Protein AF-0000000065861750 (afdb_homodimer)

Sequence (1800 aa):
MIGLRSISKNKQTINSISKSFYCTSSPSSSSVKLSVTRLIDGYRAHGHLAANIDPLARMERIRSQLLDLDRYNLVKGQSIPSTIDLINQDLTNLDQVVSFLENAYCNDVTAQFDHIESIEEKAWLYEKFEQLQHQNPSKSEKINILKNLIKSEIFDQFMQKKFPTFKRYGLEGNESMMVSCDSIFRESAKNQLKNVVIGMPHRGRLNLLVQMCNYPAKDFFWKVKGNSEFSEGILGVGDVTSHIAVSTDLQFNNNKESVHVSLIHNPSHLEAVDPVAAGKTRAKQFYEKNEGGSESLCLMLHGDAAVAGQGVVTETLQLSQLSGFNIGGCVHVIVNNQIGFTTVPTNGRSNRYSSDIGKFIGAPIIVVNSQSPEQVEKVSRLAVEYRQKFKKDIIIDLIGWRKFGHNEVDEPSFTQPTMYQNIRKRQSIPQKYATQIISQGIFSEQELLEFTQKEQAILEEQFQLSTPENFKYSPMDHLQGKWSGLIQSKHIADDSKLDTGYSVEELSEIANDSVKVPSDFQVHQRLLRSFSNARLEKLKQNQADWATAESMAVGSLMKQGYNVRISGQDVGRGTFSQRHFNLTEQNSDRIYQPLNNMGAKGELDVVNSNLSEFAVLCYEYGYSLESPDTLPIWEAQFGDFINGAQIAIDQFVTSGESKWLRQSGIVILLPHGFDGAGPEHSSCRIERFLQLSDTEAVNVKDDTLINQETNFYFINPSTPANYFHALRRQMIRNYRKPLIVAGPKVLLRHPNCFSTLNEMAPGTHFQTVLSDPDTINNASTIKRVIFCSGKVFYDLQEERKAKNFNDVAIIRLEQIAPFPYQRIQEEINRYSNATKFAWVQEEQQNGGCWSFVEPRFKQRYPQTSQIKYIGRPPLAASAIGISSIHKKEVSQLLIDAFNFMIGLRSISKNKQTINSISKSFYCTSSPSSSSVKLSVTRLIDGYRAHGHLAANIDPLARMERIRSQLLDLDRYNLVKGQSIPSTIDLINQDLTNLDQVVSFLENAYCNDVTAQFDHIESIEEKAWLYEKFEQLQHQNPSKSEKINILKNLIKSEIFDQFMQKKFPTFKRYGLEGNESMMVSCDSIFRESAKNQLKNVVIGMPHRGRLNLLVQMCNYPAKDFFWKVKGNSEFSEGILGVGDVTSHIAVSTDLQFNNNKESVHVSLIHNPSHLEAVDPVAAGKTRAKQFYEKNEGGSESLCLMLHGDAAVAGQGVVTETLQLSQLSGFNIGGCVHVIVNNQIGFTTVPTNGRSNRYSSDIGKFIGAPIIVVNSQSPEQVEKVSRLAVEYRQKFKKDIIIDLIGWRKFGHNEVDEPSFTQPTMYQNIRKRQSIPQKYATQIISQGIFSEQELLEFTQKEQAILEEQFQLSTPENFKYSPMDHLQGKWSGLIQSKHIADDSKLDTGYSVEELSEIANDSVKVPSDFQVHQRLLRSFSNARLEKLKQNQADWATAESMAVGSLMKQGYNVRISGQDVGRGTFSQRHFNLTEQNSDRIYQPLNNMGAKGELDVVNSNLSEFAVLCYEYGYSLESPDTLPIWEAQFGDFINGAQIAIDQFVTSGESKWLRQSGIVILLPHGFDGAGPEHSSCRIERFLQLSDTEAVNVKDDTLINQETNFYFINPSTPANYFHALRRQMIRNYRKPLIVAGPKVLLRHPNCFSTLNEMAPGTHFQTVLSDPDTINNASTIKRVIFCSGKVFYDLQEERKAKNFNDVAIIRLEQIAPFPYQRIQEEINRYSNATKFAWVQEEQQNGGCWSFVEPRFKQRYPQTSQIKYIGRPPLAASAIGISSIHKKEVSQLLIDAFNF

InterPro domains:
  IPR001017 Dehydrogenase, E1 component [PF00676] (190-467)
  IPR005475 Transketolase-like, pyrimidine-binding domain [PF02779] (543-749)
  IPR005475 Transketolase-like, pyrimidine-binding domain [SM00861] (544-750)
  IPR011603 2-oxoglutarate dehydrogenase E1 component [PIRSF000157] (24-899)
  IPR011603 2-oxoglutarate dehydrogenase E1 component [PTHR23152] (28-898)
  IPR011603 2-oxoglutarate dehydrogenase E1 component [TIGR00239] (10-897)
  IPR029061 Thiamin diphosphate-binding fold [SSF52518] (85-484)
  IPR029061 Thiamin diphosphate-binding fold [SSF52518] (540-756)
  IPR031717 2-oxoglutarate dehydrogenase E1 component/KDG, C-terminal [PF16870] (755-898)
  IPR042179 Multifunctional 2-oxoglutarate metabolism enzyme, C-terminal domain superfamily [G3DSA:3.40.50.11610] (673-895)

Foldseek 3Di:
DPCPPPPPCPPPPVPPLVVLVPPPDDDVLVLQVVLLLQLLVLLQACLQLQAPQAPLPPADRDDDPSNDSVVSPHDAQDFHAACCSPQVHGDGGVNVVSVLSCQQDHYQKHWHQVLFPDPVLSSVCSNLSSVLSPDDDDLVLLVVLLLQLLLLVLVVVLCCVVPVPDFQLGCFFQSLVSLLVVLLFVLLQVLQAAEEQEAEFRHCQVVCCVVPQPNQLLLLLLVSVPDDLDDPPDFFPADDSSFAKGWHWDADDVRPTIYIYTYHGDDNLPPLCVLLSLLLLVLVCVVVVDPAQSRYAYEYEEELLCLQAPCLNLVSQVLCPAPPRHNLEHEYEYSYQQQDQQHGPVRRHPDSGSCCSCSVNSAMEMRGHSLCSRVSSSVSSVQSVSSNPRSYYHYYYYHTHDQDGSGNVDHNCVRVVVSNVSSVPDDTSSVVSVVVCCVVVSAHPVRSVVSSVVSSVVSVVSSVCNDPVRDDNDDDPACDDQSPQFDDAWFLDPCLQVWLFDALVVLLVQLLLQLDDDPVFDFDPCCVVVPNVVSNVCVVVLKDFQLSLVSSLQLRLQQVQFAEEEEEAPPCCALQSQHNCWTAGPPPRDIDRRSQVSPGNYYYHYYHDDPDLASVLSSQLSNQQNHLRYAAEYEYSALLCCVRNVCCCQPRQQRVCNHHVGFGLYEYEHAADLPLQAQRRHHNQQVVVLVSKPADQAPLQDPVRLGTDIQAWEFAAAASLLVSQVSSSSRPHRGHHYYYYHHYDCSSDDPPHIDGSVCRHGSHHHDQKDWFPLCLPPLAQAAEEEEEEHPVLVVLVVLCVVVVPHRYIYMYGGIPPSNDLVVVVVRCVSNVNHQAAEYAYAWEPSGDCCVPCVSNQLPNDVSCVPYYYQYHHDDPGRDHNDSVVSVVRSVVSSVVSRVD/DPCPPPPPCPPPPVPPLCVLVPPPDDDVLVLQVVLLLQLLVLLQAPLQLQAPQAPLPPAHRDDDPSNDSVVSPHDAQDFHAACCSPQVHGDGGVVVVSVLSCQLDHYQKHWHQVLFPDPVLSSVCSNLSSVLSPDDDDLVLLVVLLLQLLLLVLVVVLCCVVPVPDFQLGCFFQSLVSLLVVLLFVLLQVLQAAEEQEAEFRHCQVVCCVVPQPNQLLLLLLVSVPDDLDDPPDFFDADDSSQAKGWHWDADDVRPTIYIYTYHGDDNLPPLCVLLSLLLLVLVCVVVVDPAQSRYAYEYEEELLCLQAPCLNLVSQVLCPAPPRHNLEHEYEYSYQQQDQQHGPVRRHPDSGSCCSCSVNSAMEMRGHSLCSRVSSSVSSVQSVSSNPRSYYHYYYYHTHDQDGSGNVDHNCVRVVVSNVSSVPDDTSSVVSVVVCCVVVSAHPVRVVVSSVVSSVSSVVSSVCNDPVRDDRDDDPACDDQSPQFDDAWFQPDCQQPWLFDALVVLLVQLLLQLDDDPVFDFDPVCVVVPNVVSNVCVVVLKDFQLSLVSSLQLVLQQVQFAEEEEEAPPCCALQSQHNCWTAGPPPRDIDRRSQVSPGNYYYHYYHDDPALASVLSSQLSNQQNHLRYAAEYEYSALLCCVRNVCCCQPRQQRVCNHHVGFGLYEYEHAADLPLPDQRRHHNQQVVVLVSKPADQAPLQDPSRLGTDIQAWEFAAAASLLVSQVSSSSRPHRGHHYYYYNHYDCSSDDPPHIDGSVCRHGSHHHDQKDWFPVCLPPLAQAAEEEEEEHPVLVVLVVLCVVVVPHRYIYMYGGIPPSNDLVVVVVRCVSNVNHQAAEYAYAWEPSGDCCVPCVSNQLPNDVSCVPYYYQYHHDDPGRDHNDSVVSVVRSVVSSVVSRVD

pLDDT: mean 93.49, std 12.66, range [19.62, 98.88]

Solvent-accessible surface area (backbone atoms only — not comparable to full-atom values): 91790 Å² total; per-residue (Å²): 89,78,76,66,79,71,73,76,73,72,69,68,69,65,58,64,69,54,50,43,67,60,70,81,60,56,75,74,62,39,41,56,44,51,32,50,51,50,43,53,49,25,35,54,69,44,20,46,43,38,26,54,28,49,79,76,66,74,68,83,63,45,76,54,69,56,67,42,46,70,67,51,76,47,56,88,72,36,78,45,66,69,30,40,58,76,71,74,40,84,40,45,38,44,52,58,49,50,52,51,50,41,58,49,16,30,26,50,30,25,49,49,46,74,76,37,82,50,63,66,60,42,52,52,46,53,51,53,56,54,51,51,69,73,56,75,78,50,72,68,52,49,51,50,46,49,50,45,26,44,52,48,52,52,51,52,51,48,41,48,69,78,40,68,84,56,76,60,28,66,35,54,48,38,48,34,55,50,34,28,51,52,29,38,50,51,48,36,18,74,64,60,18,51,34,36,29,31,22,57,52,49,69,31,38,59,51,47,36,45,75,70,52,66,39,58,56,27,61,51,48,31,38,74,75,27,42,71,88,59,59,90,90,57,80,62,43,37,48,54,78,75,28,62,57,44,76,38,75,47,72,39,81,90,69,74,28,45,30,34,38,35,40,50,61,38,66,84,63,72,60,56,32,47,22,20,28,48,17,27,42,37,38,52,36,61,76,64,72,48,87,65,35,65,42,38,40,33,38,38,41,35,42,34,36,50,56,44,14,34,23,53,46,55,30,35,58,33,35,42,64,14,74,88,53,45,38,20,26,36,45,35,39,27,55,21,40,67,51,40,73,82,34,39,52,72,42,28,36,52,43,94,51,55,62,36,60,34,50,34,66,42,26,44,37,35,38,32,16,32,82,38,48,69,60,40,31,53,54,27,39,47,45,51,52,46,24,70,71,70,38,37,45,36,37,36,37,35,26,30,34,58,76,54,27,68,28,71,86,42,70,46,51,62,72,39,23,53,61,47,57,55,54,71,70,54,74,56,58,43,58,54,50,47,54,52,41,37,75,70,67,77,47,50,72,64,57,51,52,52,51,51,51,51,55,49,47,52,55,50,52,28,55,62,36,40,34,90,90,59,50,70,86,71,88,72,94,52,58,51,78,76,36,49,87,45,54,83,75,63,45,58,59,74,62,65,65,43,67,40,29,41,58,51,69,57,39,52,49,37,48,53,37,45,59,47,70,60,93,89,52,47,64,46,67,64,49,43,50,72,44,41,48,42,50,54,55,35,44,75,68,46,37,28,38,35,44,46,23,47,48,27,31,54,44,52,40,14,56,72,51,27,28,37,36,42,34,22,44,39,51,32,35,26,75,81,70,59,55,40,59,41,41,27,23,44,84,45,50,40,74,46,47,25,63,67,69,67,77,45,73,22,50,71,47,74,29,49,39,35,54,42,56,35,31,50,50,22,17,45,51,20,28,24,60,59,38,75,58,40,48,32,31,41,34,48,67,36,11,34,55,53,41,63,24,38,51,44,41,56,62,42,59,38,11,24,32,42,40,68,57,46,57,32,40,35,32,39,38,20,29,32,46,85,79,65,66,13,41,70,52,22,41,50,51,54,34,61,56,60,41,47,40,28,58,60,62,80,60,52,75,39,65,74,58,56,38,40,40,57,46,42,36,35,33,26,54,67,42,17,40,44,49,22,18,50,59,34,42,53,60,71,47,62,47,47,50,27,34,40,32,50,27,69,56,72,52,62,72,35,93,82,36,55,25,44,51,72,61,40,14,68,82,24,45,41,55,51,56,44,75,29,86,88,37,68,88,51,29,78,59,20,40,31,38,36,38,32,51,31,70,55,52,58,57,50,50,52,51,34,63,75,69,65,60,78,36,62,39,56,32,35,39,23,31,60,36,68,65,55,63,67,62,51,50,51,54,54,59,58,30,66,59,37,78,44,42,32,42,44,46,83,40,26,55,54,33,36,59,52,82,70,46,48,52,48,42,35,67,53,35,82,84,31,49,75,48,38,84,42,52,42,68,40,45,38,42,75,36,56,20,24,45,56,58,43,54,50,50,54,54,48,39,56,52,51,70,77,65,114,91,80,74,66,78,72,70,77,73,72,70,68,70,65,58,62,71,53,51,45,65,63,71,82,62,59,76,73,64,39,40,56,45,50,32,50,51,50,42,53,50,25,36,55,69,43,18,49,45,40,26,52,27,49,79,78,66,74,66,81,63,45,76,53,69,56,66,42,48,70,71,51,76,47,56,89,73,35,78,46,66,71,30,40,62,77,72,73,39,84,40,45,37,44,53,58,50,50,52,52,50,39,58,48,16,28,27,50,29,25,48,49,47,74,75,37,81,52,63,66,60,42,53,51,48,53,51,51,56,54,52,50,69,73,54,74,78,50,72,68,52,50,50,51,47,49,51,44,26,44,51,47,51,51,50,51,51,48,42,47,70,78,41,68,86,57,76,58,28,66,37,55,48,39,48,35,56,50,34,27,51,52,29,37,50,51,48,35,17,73,65,60,18,53,35,37,30,31,21,58,53,48,68,32,36,60,50,45,38,45,76,69,52,67,38,57,56,26,62,50,49,30,38,74,74,25,41,71,89,59,61,90,91,58,79,63,42,37,48,55,78,75,29,62,58,44,76,37,76,45,71,38,83,91,68,74,30,45,29,34,37,35,39,50,60,38,66,84,62,73,61,57,31,47,20,19,28,48,17,28,41,37,38,52,36,61,76,65,71,47,85,65,34,67,42,40,41,34,37,37,42,35,42,35,36,51,56,46,15,34,24,52,47,54,28,33,58,32,35,40,65,15,74,87,53,45,38,20,25,36,45,34,39,28,55,21,39,67,52,44,73,81,36,39,53,71,44,27,35,52,44,93,51,53,62,36,61,34,50,35,67,42,27,43,37,36,40,31,17,32,81,38,48,69,60,40,31,54,54,27,39,49,47,51,52,47,25,71,72,70,37,37,45,34,37,37,38,36,26,30,34,56,76,53,26,69,29,72,85,41,72,45,52,60,72,41,22,53,62,47,57,56,54,72,71,54,74,53,56,44,58,53,49,47,53,52,41,37,75,69,66,76,47,49,71,65,56,51,51,52,51,51,51,52,56,50,49,50,53,48,53,28,54,62,34,39,36,89,90,59,50,70,86,72,88,73,95,52,58,52,77,77,34,50,87,44,54,83,76,64,52,54,70,82,60,66,69,40,67,40,28,41,59,53,68,58,40,53,50,36,48,53,35,46,59,47,71,60,92,90,52,46,63,45,67,65,49,44,49,73,44,42,48,41,49,55,55,34,45,76,67,48,37,28,39,36,45,48,22,46,46,27,31,53,43,54,40,13,56,72,52,27,29,37,37,41,33,22,43,39,52,32,36,26,73,78,70,60,55,40,58,39,42,28,23,45,86,44,48,44,75,46,46,26,64,69,68,66,76,44,74,22,50,69,45,74,27,47,39,36,53,42,56,37,32,50,51,22,17,46,52,20,27,22,60,59,37,74,58,42,48,31,33,41,35,47,65,37,12,34,56,52,43,63,22,38,50,44,42,56,61,40,57,38,11,24,32,42,39,68,57,46,56,31,41,33,32,39,38,20,30,31,46,82,79,65,65,15,42,69,52,20,40,50,50,55,34,61,57,59,41,47,39,29,58,61,64,81,61,52,78,38,66,74,57,56,35,39,43,57,47,43,36,35,32,27,53,66,42,18,39,43,49,22,18,50,60,35,43,53,60,69,47,63,47,47,50,26,37,39,33,48,28,68,58,71,52,61,72,35,93,83,36,55,26,42,52,73,59,38,15,69,82,25,46,45,57,50,57,44,75,30,87,88,38,68,90,50,28,77,60,21,39,30,38,36,37,32,49,30,70,55,53,58,58,50,52,51,51,36,62,74,68,67,60,76,37,62,39,58,31,36,39,22,32,61,35,68,65,54,63,67,62,50,49,52,54,54,60,58,32,67,59,37,77,46,42,33,42,44,47,84,41,27,54,52,34,35,59,52,81,70,47,48,52,48,42,35,66,53,34,81,84,31,49,75,50,37,83,41,52,43,68,41,45,37,42,76,36,57,20,25,44,56,56,43,54,50,51,55,52,49,39,57,52,49,70,77,66,114

Secondary structure (DSSP, 8-state):
-----------STHHHHTTTT-----HHHHHHHHHHHHHHHHHHHHGGGG----TT--SPP---GGG-GGGGT--TT-B----HHHHSS---BHHHHHHHHHHHHSSSEEEE-TT---HHHHHHHHHHHHHHTTPPPPHHHHHHHHHHHHHHHHHHHHHHHH-TT------TT-THHHHHHHHHHHHHHHTT--EEEEE--STTHHHHHHHTS---HHHHHHHHTT--SS-TT-------GGG--EEEEEEETTTTEEEEEEEPP--SSTTTHHHHHHHHHHHHHHHHT-TTSSSEEEEEEEEHHHHHH-HHHHHHHHTTTSTTT--S-EEEEEEE-S-BTTB-HHHH-SSS-GGGGGGGGT--EEEEETT-HHHHHHHHHHHHHHHHHH---EEEEEE---SSSSSTT--GGGT-HHHHHHHHTPPPHHHHHHHHHHHTTSS-HHHHHHHHHHHHHHHHHHHHHSSTTT--PPPP-SS-GGGTT-----B--SGGG------HHHHHHHHHHTT---TT----HHHIIIIIIHHHHHHHTT-B-HHHHHHHHHHHHHHTT-EEEEEETTTTT-TTS---SSEE-TTT--EE-GGGGS--SS-EEEEE--S-HHHHHHHHHHHHTT-TTEEEEEE-SSGGGGGGGHHHIIIIITTHHHHH------EEEEE---SS--TTSS---HHHHHHH-----S-TT-HHHHTBPPSSEEE---SHHHHHHHHHHHHHSSS---EEEEE-SGGGS-TT--B-GGGGSTT----SEE--TTTGGGGGG--EEEEE-TTHHHHHHHHHHHHT--SEEEEEESEEES--HHHHHHHHHHTTT--EEEEEEEEETTSTTHHHHHHHHHHH-GGGTTPEEEEEPP-SSSS---HHHHHHHHHHHHHHHTT-/-----------STHHHHTTTT-----HHHHHHHHHHHHHHHHHHHHGGGG----TT--SPP---GGG-GGGGT--TT-B----HHHHSS---BHHHHHHHHHHHHSSSEEEE-TT---HHHHHHHHHHHHHHTTPPPPHHHHHHHHHHHHHHHHHHHHHHHH-TT------TT-THHHHHHHHHHHHHHHTT--EEEEE--STTHHHHHHHTS---HHHHHHHHTT--SS-TT-------GGG--EEEEEEETTTTEEEEEEEPP--SSTTTHHHHHHHHHHHHHHHHT-TTSSSEEEEEEEEHHHHHH-HHHHHHHHTTTSTTT--S-EEEEEEE-S-BTTB-HHHH-SSS-GGGGGGGGT--EEEEETT-HHHHHHHHHHHHHHHHHH---EEEEEE---SSSSSTT--GGGT-HHHHHHHHTPPPHHHHHHHHHHHTTSS-HHHHHHHHHHHHHHHHHHHHHSSTTT--PPPP-SS-GGGTT-----BSGGGTT------HHHHHHHHHHTT---TT----HHHIIIIIIHHHHHHHTT-B-HHHHHHHHHHHHHHTT-EEEEEETTTTT-TTS---SSEE-TTT--EE-GGGGS--SS-EEEEE--S-HHHHHHHHHHHHTT-TTEEEEEE-SSGGGGGGGHHHIIIIITTHHHHH------EEEEE---SS--TTSS---HHHHHHT----SS-TT-HHHHTBPPSSEEE---SHHHHHHHHHHHHHSSS---EEEEE-SGGGS-TT--B-GGGGSTT----SEE--TTTGGGGGG--EEEEE-TTHHHHHHHHHHHHT--SEEEEEESEEES--HHHHHHHHHHTTT--EEEEEEEEETTSTTHHHHHHHHHHH-GGGTTPEEEEEPP-SSSS---HHHHHHHHHHHHHHHTT-

Organism: Dictyostelium discoideum (NCBI:txid44689)

Nearest PDB structures (foldseek):
  6u3j-assembly1_A  TM=9.444E-01  e=3.522E-98  Homo sapiens
  6sy1-assembly1_B  TM=9.520E-01  e=1.940E-96  Homo sapiens
  5rw1-assembly1_B  TM=9.481E-01  e=3.244E-96  Homo sapiens
  6sy1-assembly1_A  TM=9.555E-01  e=1.382E-94  Homo sapiens
  8p5v-assembly1_A  TM=9.397E-01  e=5.951E-82  Corynebacterium glutamicum ATCC 13032

GO terms:
  GO:0004591 oxoglutarate dehydrogenase (succinyl-transferring) activity (F, IC)

Structure (mmCIF, N/CA/C/O backbone):
data_AF-0000000065861750-model_v1
#
loop_
_entity.id
_entity.type
_entity.pdbx_description
1 polymer 'Probable 2-oxoadipate dehydrogenase complex component E1 homolog'
#
loop_
_atom_site.group_PDB
_atom_site.id
_atom_site.type_symbol
_atom_site.label_atom_id
_atom_site.label_alt_id
_atom_site.label_comp_id
_atom_site.label_asym_id
_atom_site.label_entity_id
_atom_site.label_seq_id
_atom_site.pdbx_PDB_ins_code
_atom_site.Cartn_x
_atom_site.Cartn_y
_atom_site.Cartn_z
_atom_site.occupancy
_atom_site.B_iso_or_equiv
_atom_site.auth_seq_id
_atom_site.auth_comp_id
_atom_site.auth_asym_id
_atom_site.auth_atom_id
_atom_site.pdbx_PDB_model_num
ATOM 1 N N . MET A 1 1 ? 13.945 -28.5 17.906 1 20.14 1 MET A N 1
ATOM 2 C CA . MET A 1 1 ? 13.344 -29.703 17.344 1 20.14 1 MET A CA 1
ATOM 3 C C . MET A 1 1 ? 11.938 -29.422 16.828 1 20.14 1 MET A C 1
ATOM 5 O O . MET A 1 1 ? 10.992 -29.297 17.609 1 20.14 1 MET A O 1
ATOM 9 N N . ILE A 1 2 ? 11.734 -28.5 15.906 1 21 2 ILE A N 1
ATOM 10 C CA . ILE A 1 2 ? 10.75 -27.531 15.445 1 21 2 ILE A CA 1
ATOM 11 C C . ILE A 1 2 ? 9.539 -28.25 14.859 1 21 2 ILE A C 1
ATOM 13 O O . ILE A 1 2 ? 9.68 -29.047 13.922 1 21 2 ILE A O 1
ATOM 17 N N . GLY A 1 3 ? 8.484 -28.516 15.711 1 20.72 3 GLY A N 1
ATOM 18 C CA . GLY A 1 3 ? 7.434 -29.516 15.742 1 20.72 3 GLY A CA 1
ATOM 19 C C . GLY A 1 3 ? 6.625 -29.562 14.461 1 20.72 3 GLY A C 1
ATOM 20 O O . GLY A 1 3 ? 6.059 -28.562 14.031 1 20.72 3 GLY A O 1
ATOM 21 N N . LEU A 1 4 ? 7.191 -30.25 13.461 1 23.89 4 LEU A N 1
ATOM 22 C CA . LEU A 1 4 ? 6.48 -30.922 12.383 1 23.89 4 LEU A CA 1
ATOM 23 C C . LEU A 1 4 ? 5.102 -31.391 12.836 1 23.89 4 LEU A C 1
ATOM 25 O O . LEU A 1 4 ? 4.988 -32.188 13.758 1 23.89 4 LEU A O 1
ATOM 29 N N . ARG A 1 5 ? 4.242 -30.344 13 1 25.81 5 ARG A N 1
ATOM 30 C CA . ARG A 1 5 ? 2.98 -30.891 13.484 1 25.81 5 ARG A CA 1
ATOM 31 C C . ARG A 1 5 ? 2.689 -32.25 12.836 1 25.81 5 ARG A C 1
ATOM 33 O O . ARG A 1 5 ? 2.9 -32.406 11.633 1 25.81 5 ARG A O 1
ATOM 40 N N . SER A 1 6 ? 2.75 -33.344 13.641 1 23.62 6 SER A N 1
ATOM 41 C CA . SER A 1 6 ? 2.447 -34.75 13.445 1 23.62 6 SER A CA 1
ATOM 42 C C . SER A 1 6 ? 1.083 -34.938 12.789 1 23.62 6 SER A C 1
ATOM 44 O O . SER A 1 6 ? 0.063 -34.5 13.336 1 23.62 6 SER A O 1
ATOM 46 N N . ILE A 1 7 ? 1.017 -34.688 11.555 1 24.58 7 ILE A N 1
ATOM 47 C CA . ILE A 1 7 ? -0.116 -35.344 10.93 1 24.58 7 ILE A CA 1
ATOM 48 C C . ILE A 1 7 ? -0.233 -36.781 11.461 1 24.58 7 ILE A C 1
ATOM 50 O O . ILE A 1 7 ? 0.704 -37.562 11.336 1 24.58 7 ILE A O 1
ATOM 54 N N . SER A 1 8 ? -0.903 -36.969 12.594 1 23.34 8 SER A N 1
ATOM 55 C CA . SER A 1 8 ? -1.344 -38.344 12.922 1 23.34 8 SER A CA 1
ATOM 56 C C . SER A 1 8 ? -1.746 -39.094 11.664 1 23.34 8 SER A C 1
ATOM 58 O O . SER A 1 8 ? -2.521 -38.594 10.844 1 23.34 8 SER A O 1
ATOM 60 N N . LYS A 1 9 ? -0.96 -40 11.344 1 27.69 9 LYS A N 1
ATOM 61 C CA . LYS A 1 9 ? -0.88 -41.062 10.336 1 27.69 9 LYS A CA 1
ATOM 62 C C . LYS A 1 9 ? -2.168 -41.875 10.297 1 27.69 9 LYS A C 1
ATOM 64 O O . LYS A 1 9 ? -2.258 -42.938 10.922 1 27.69 9 LYS A O 1
ATOM 69 N N . ASN A 1 10 ? -3.316 -41.312 10.57 1 23.44 10 ASN A N 1
ATOM 70 C CA . ASN A 1 10 ? -4.32 -42.375 10.398 1 23.44 10 ASN A CA 1
ATOM 71 C C . ASN A 1 10 ? -4.207 -43.031 9.023 1 23.44 10 ASN A C 1
ATOM 73 O O . ASN A 1 10 ? -4.387 -42.375 7.996 1 23.44 10 ASN A O 1
ATOM 77 N N . LYS A 1 11 ? -3.541 -44.062 8.82 1 28.48 11 LYS A N 1
ATOM 78 C CA . LYS A 1 11 ? -3.102 -45.094 7.852 1 28.48 11 LYS A CA 1
ATOM 79 C C . LYS A 1 11 ? -4.258 -45.531 6.973 1 28.48 11 LYS A C 1
ATOM 81 O O . LYS A 1 11 ? -4.047 -46.188 5.949 1 28.48 11 LYS A O 1
ATOM 86 N N . GLN A 1 12 ? -5.457 -45.562 7.598 1 23.55 12 GLN A N 1
ATOM 87 C CA . GLN A 1 12 ? -6.449 -46.375 6.898 1 23.55 12 GLN A CA 1
ATOM 88 C C . GLN A 1 12 ? -6.941 -45.656 5.637 1 23.55 12 GLN A C 1
ATOM 90 O O . GLN A 1 12 ? -7.312 -46.312 4.66 1 23.55 12 GLN A O 1
ATOM 95 N N . THR A 1 13 ? -7.125 -44.281 5.742 1 25.06 13 THR A N 1
ATOM 96 C CA . THR A 1 13 ? -7.918 -43.688 4.668 1 25.06 13 THR A CA 1
ATOM 97 C C . THR A 1 13 ? -7.074 -43.5 3.412 1 25.06 13 THR A C 1
ATOM 99 O O . THR A 1 13 ? -7.59 -43.125 2.361 1 25.06 13 THR A O 1
ATOM 102 N N . ILE A 1 14 ? -5.75 -43.562 3.564 1 28.64 14 ILE A N 1
ATOM 103 C CA . ILE A 1 14 ? -4.938 -43.406 2.357 1 28.64 14 ILE A CA 1
ATOM 104 C C . ILE A 1 14 ? -5.211 -44.594 1.427 1 28.64 14 ILE A C 1
ATOM 106 O O . ILE A 1 14 ? -4.855 -44.562 0.246 1 28.64 14 ILE A O 1
ATOM 110 N N . ASN A 1 15 ? -5.707 -45.656 2.018 1 26.94 15 ASN A N 1
ATOM 111 C CA . ASN A 1 15 ? -5.809 -46.875 1.238 1 26.94 15 ASN A CA 1
ATOM 112 C C . ASN A 1 15 ? -6.793 -46.719 0.083 1 26.94 15 ASN A C 1
ATOM 114 O O . ASN A 1 15 ? -6.637 -47.375 -0.958 1 26.94 15 ASN A O 1
ATOM 118 N N . SER A 1 16 ? -7.969 -46.062 0.375 1 25.38 16 SER A N 1
ATOM 119 C CA . SER A 1 16 ? -9.008 -46.219 -0.636 1 25.38 16 SER A CA 1
ATOM 120 C C . SER A 1 16 ? -8.734 -45.312 -1.851 1 25.38 16 SER A C 1
ATOM 122 O O . SER A 1 16 ? -9.305 -45.531 -2.92 1 25.38 16 SER A O 1
ATOM 124 N N . ILE A 1 17 ? -8.109 -44.156 -1.626 1 28.39 17 ILE A N 1
ATOM 125 C CA . ILE A 1 17 ? -8.086 -43.281 -2.777 1 28.39 17 ILE A CA 1
ATOM 126 C C . ILE A 1 17 ? -7.137 -43.812 -3.84 1 28.39 17 ILE A C 1
ATOM 128 O O . ILE A 1 17 ? -7.117 -43.344 -4.973 1 28.39 17 ILE A O 1
ATOM 132 N N . SER A 1 18 ? -6.25 -44.625 -3.416 1 28.45 18 SER A N 1
ATOM 133 C CA . SER A 1 18 ? -5.289 -45.156 -4.383 1 28.45 18 SER A CA 1
ATOM 134 C C . SER A 1 18 ? -5.965 -46.094 -5.375 1 28.45 18 SER A C 1
ATOM 136 O O . SER A 1 18 ? -5.285 -46.812 -6.125 1 28.45 18 SER A O 1
ATOM 138 N N . LYS A 1 19 ? -7.152 -46.469 -5.102 1 33.56 19 LYS A N 1
ATOM 139 C CA . LYS A 1 19 ? -7.723 -47.531 -5.926 1 33.56 19 LYS A CA 1
ATOM 140 C C . LYS A 1 19 ? -7.883 -47.062 -7.375 1 33.56 19 LYS A C 1
ATOM 142 O O . LYS A 1 19 ? -8.062 -47.906 -8.273 1 33.56 19 LYS A O 1
ATOM 147 N N . SER A 1 20 ? -8.219 -45.812 -7.484 1 30.23 20 SER A N 1
ATOM 148 C CA . SER A 1 20 ? -8.57 -45.531 -8.875 1 30.23 20 SER A CA 1
ATOM 149 C C . SER A 1 20 ? -7.379 -45.781 -9.797 1 30.23 20 SER A C 1
ATOM 151 O O . SER A 1 20 ? -7.539 -45.844 -11.016 1 30.23 20 SER A O 1
ATOM 153 N N . PHE A 1 21 ? -6.184 -45.469 -9.188 1 31.12 21 PHE A N 1
ATOM 154 C CA . PHE A 1 21 ? -5.125 -45.438 -10.188 1 31.12 21 PHE A CA 1
ATOM 155 C C . PHE A 1 21 ? -4.707 -46.844 -10.578 1 31.12 21 PHE A C 1
ATOM 157 O O . PHE A 1 21 ? -3.803 -47.031 -11.398 1 31.12 21 PHE A O 1
ATOM 164 N N . TYR A 1 22 ? -4.953 -47.875 -9.664 1 28.48 22 TYR A N 1
ATOM 165 C CA . TYR A 1 22 ? -4.344 -49.188 -9.914 1 28.48 22 TYR A CA 1
ATOM 166 C C . TYR A 1 22 ? -5.223 -50.031 -10.836 1 28.48 22 TYR A C 1
ATOM 168 O O . TYR A 1 22 ? -6.246 -50.562 -10.414 1 28.48 22 TYR A O 1
ATOM 176 N N . CYS A 1 23 ? -5.418 -49.656 -12.086 1 30.53 23 CYS A N 1
ATOM 177 C CA . CYS A 1 23 ? -6.137 -50.562 -12.984 1 30.53 23 CYS A CA 1
ATOM 178 C C . CYS A 1 23 ? -5.332 -51.812 -13.25 1 30.53 23 CYS A C 1
ATOM 180 O O . CYS A 1 23 ? -4.25 -51.781 -13.836 1 30.53 23 CYS A O 1
ATOM 182 N N . THR A 1 24 ? -5.406 -52.844 -12.57 1 29.09 24 THR A N 1
ATOM 183 C CA . THR A 1 24 ? -4.812 -54.125 -12.867 1 29.09 24 THR A CA 1
ATOM 184 C C . THR A 1 24 ? -5.418 -54.719 -14.141 1 29.09 24 THR A C 1
ATOM 186 O O . THR A 1 24 ? -5.324 -55.938 -14.367 1 29.09 24 THR A O 1
ATOM 189 N N . SER A 1 25 ? -6.227 -54 -15.023 1 32.84 25 SER A N 1
ATOM 190 C CA . SER A 1 25 ? -6.902 -54.844 -16 1 32.84 25 SER A CA 1
ATOM 191 C C . SER A 1 25 ? -5.926 -55.375 -17.047 1 32.84 25 SER A C 1
ATOM 193 O O . SER A 1 25 ? -4.82 -54.844 -17.188 1 32.84 25 SER A O 1
ATOM 195 N N . SER A 1 26 ? -6.34 -56.25 -18 1 36.59 26 SER A N 1
ATOM 196 C CA . SER A 1 26 ? -5.688 -56.906 -19.141 1 36.59 26 SER A CA 1
ATOM 197 C C . SER A 1 26 ? -5.027 -55.875 -20.062 1 36.59 26 SER A C 1
ATOM 199 O O . SER A 1 26 ? -5.469 -54.719 -20.125 1 36.59 26 SER A O 1
ATOM 201 N N . PRO A 1 27 ? -3.92 -56.312 -20.766 1 42.47 27 PRO A N 1
ATOM 202 C CA . PRO A 1 27 ? -3.049 -55.406 -21.484 1 42.47 27 PRO A CA 1
ATOM 203 C C . PRO A 1 27 ? -3.824 -54.469 -22.406 1 42.47 27 PRO A C 1
ATOM 205 O O . PRO A 1 27 ? -3.498 -53.281 -22.5 1 42.47 27 PRO A O 1
ATOM 208 N N . SER A 1 28 ? -4.656 -55 -23.406 1 44.78 28 SER A N 1
ATOM 209 C CA . SER A 1 28 ? -5.391 -54.156 -24.359 1 44.78 28 SER A CA 1
ATOM 210 C C . SER A 1 28 ? -6.359 -53.219 -23.641 1 44.78 28 SER A C 1
ATOM 212 O O . SER A 1 28 ? -6.496 -52.062 -24.031 1 44.78 28 SER A O 1
ATOM 214 N N . SER A 1 29 ? -7.059 -53.719 -22.734 1 52.09 29 SER A N 1
ATOM 215 C CA . SER A 1 29 ? -8.023 -52.969 -21.922 1 52.09 29 SER A CA 1
ATOM 216 C C . SER A 1 29 ? -7.332 -51.906 -21.078 1 52.09 29 SER A C 1
ATOM 218 O O . SER A 1 29 ? -7.891 -50.844 -20.844 1 52.09 29 SER A O 1
ATOM 220 N N . SER A 1 30 ? -6.07 -52.125 -21.016 1 67.88 30 SER A N 1
ATOM 221 C CA . SER A 1 30 ? -5.285 -51.219 -20.172 1 67.88 30 SER A CA 1
ATOM 222 C C . SER A 1 30 ? -4.906 -49.969 -20.922 1 67.88 30 SER A C 1
ATOM 224 O O . SER A 1 30 ? -4.973 -48.844 -20.375 1 67.88 30 SER A O 1
ATOM 226 N N . SER A 1 31 ? -4.879 -50.125 -22.344 1 77.81 31 SER A N 1
ATOM 227 C CA . SER A 1 31 ? -4.469 -48.969 -23.141 1 77.81 31 SER A CA 1
ATOM 228 C C . SER A 1 31 ? -5.613 -47.969 -23.297 1 77.81 31 SER A C 1
ATOM 230 O O . SER A 1 31 ? -5.41 -46.75 -23.172 1 77.81 31 SER A O 1
ATOM 232 N N . VAL A 1 32 ? -6.836 -48.5 -23.5 1 85.56 32 VAL A N 1
ATOM 233 C CA . VAL A 1 32 ? -7.992 -47.625 -23.672 1 85.56 32 VAL A CA 1
ATOM 234 C C . VAL A 1 32 ? -8.297 -46.875 -22.375 1 85.56 32 VAL A C 1
ATOM 236 O O . VAL A 1 32 ? -8.609 -45.688 -22.391 1 85.56 32 VAL A O 1
ATOM 239 N N . LYS A 1 33 ? -8.18 -47.562 -21.312 1 87.81 33 LYS A N 1
ATOM 240 C CA . LYS A 1 33 ? -8.43 -46.938 -20.016 1 87.81 33 LYS A CA 1
ATOM 241 C C . LYS A 1 33 ? -7.449 -45.812 -19.75 1 87.81 33 LYS A C 1
ATOM 243 O O . LYS A 1 33 ? -7.828 -44.75 -19.203 1 87.81 33 LYS A O 1
ATOM 248 N N . LEU A 1 34 ? -6.273 -46.094 -20.109 1 86 34 LEU A N 1
ATOM 249 C CA . LEU A 1 34 ? -5.254 -45.062 -19.938 1 86 34 LEU A CA 1
ATOM 250 C C . LEU A 1 34 ? -5.566 -43.844 -20.812 1 86 34 LEU A C 1
ATOM 252 O O . LEU A 1 34 ? -5.367 -42.688 -20.375 1 86 34 LEU A O 1
ATOM 256 N N . SER A 1 35 ? -5.98 -44.062 -21.984 1 88.94 35 SER A N 1
ATOM 257 C CA . SER A 1 35 ? -6.367 -42.969 -22.891 1 88.94 35 SER A CA 1
ATOM 258 C C . SER A 1 35 ? -7.539 -42.188 -22.312 1 88.94 35 SER A C 1
ATOM 260 O O . SER A 1 35 ? -7.559 -40.969 -22.391 1 88.94 35 SER A O 1
ATOM 262 N N . VAL A 1 36 ? -8.453 -42.875 -21.766 1 92.5 36 VAL A N 1
ATOM 263 C CA . VAL A 1 36 ? -9.609 -42.25 -21.156 1 92.5 36 VAL A CA 1
ATOM 264 C C . VAL A 1 36 ? -9.172 -41.406 -19.953 1 92.5 36 VAL A C 1
ATOM 266 O O . VAL A 1 36 ? -9.672 -40.312 -19.734 1 92.5 36 VAL A O 1
ATOM 269 N N . THR A 1 37 ? -8.289 -41.938 -19.188 1 90.44 37 THR A N 1
ATOM 270 C CA . THR A 1 37 ? -7.754 -41.219 -18.047 1 90.44 37 THR A CA 1
ATOM 271 C C . THR A 1 37 ? -7.113 -39.906 -18.484 1 90.44 37 THR A C 1
ATOM 273 O O . THR A 1 37 ? -7.309 -38.875 -17.844 1 90.44 37 THR A O 1
ATOM 276 N N . ARG A 1 38 ? -6.402 -39.906 -19.547 1 88.94 38 ARG A N 1
ATOM 277 C CA . ARG A 1 38 ? -5.746 -38.688 -20.062 1 88.94 38 ARG A CA 1
ATOM 278 C C . ARG A 1 38 ? -6.77 -37.688 -20.547 1 88.94 38 ARG A C 1
ATOM 280 O O . ARG A 1 38 ? -6.578 -36.469 -20.391 1 88.94 38 ARG A O 1
ATOM 287 N N . LEU A 1 39 ? -7.793 -38.219 -21.156 1 93.12 39 LEU A N 1
ATOM 288 C CA . LEU A 1 39 ? -8.875 -37.344 -21.578 1 93.12 39 LEU A CA 1
ATOM 289 C C . LEU A 1 39 ? -9.5 -36.625 -20.375 1 93.12 39 LEU A C 1
ATOM 291 O O . LEU A 1 39 ? -9.727 -35.406 -20.422 1 93.12 39 LEU A O 1
ATOM 295 N N . ILE A 1 40 ? -9.758 -37.406 -19.328 1 94.81 40 ILE A N 1
ATOM 296 C CA . ILE A 1 40 ? -10.344 -36.844 -18.109 1 94.81 40 ILE A CA 1
ATOM 297 C C . ILE A 1 40 ? -9.422 -35.781 -17.531 1 94.81 40 ILE A C 1
ATOM 299 O O . ILE A 1 40 ? -9.883 -34.688 -17.156 1 94.81 40 ILE A O 1
ATOM 303 N N . ASP A 1 41 ? -8.141 -36.031 -17.562 1 92 41 ASP A N 1
ATOM 304 C CA . ASP A 1 41 ? -7.168 -35.062 -17.078 1 92 41 ASP A CA 1
ATOM 305 C C . ASP A 1 41 ? -7.18 -33.781 -17.922 1 92 41 ASP A C 1
ATOM 307 O O . ASP A 1 41 ? -7 -32.688 -17.406 1 92 41 ASP A O 1
ATOM 311 N N . GLY A 1 42 ? -7.332 -33.969 -19.156 1 92.06 42 GLY A N 1
ATOM 312 C CA . GLY A 1 42 ? -7.43 -32.844 -20.047 1 92.06 42 GLY A CA 1
ATOM 313 C C . GLY A 1 42 ? -8.578 -31.906 -19.719 1 92.06 42 GLY A C 1
ATOM 314 O O . GLY A 1 42 ? -8.414 -30.688 -19.688 1 92.06 42 GLY A O 1
ATOM 315 N N . TYR A 1 43 ? -9.75 -32.5 -19.438 1 95.56 43 TYR A N 1
ATOM 316 C CA . TYR A 1 43 ? -10.922 -31.703 -19.062 1 95.56 43 TYR A CA 1
ATOM 317 C C . TYR A 1 43 ? -10.719 -31.031 -17.719 1 95.56 43 TYR A C 1
ATOM 319 O O . TYR A 1 43 ? -11.055 -29.859 -17.531 1 95.56 43 TYR A O 1
ATOM 327 N N . ARG A 1 44 ? -10.141 -31.781 -16.781 1 95.62 44 ARG A N 1
ATOM 328 C CA . ARG A 1 44 ? -9.914 -31.25 -15.438 1 95.62 44 ARG A CA 1
ATOM 329 C C . ARG A 1 44 ? -8.953 -30.062 -15.461 1 95.62 44 ARG A C 1
ATOM 331 O O . ARG A 1 44 ? -9.164 -29.078 -14.758 1 95.62 44 ARG A O 1
ATOM 338 N N . ALA A 1 45 ? -8.031 -30.062 -16.344 1 92.44 45 ALA A N 1
ATOM 339 C CA . ALA A 1 45 ? -6.988 -29.047 -16.375 1 92.44 45 ALA A CA 1
ATOM 340 C C . ALA A 1 45 ? -7.375 -27.891 -17.297 1 92.44 45 ALA A C 1
ATOM 342 O O . ALA A 1 45 ? -7.012 -26.75 -17.062 1 92.44 45 ALA A O 1
ATOM 343 N N . HIS A 1 46 ? -8.164 -28.203 -18.391 1 93.88 46 HIS A N 1
ATOM 344 C CA . HIS A 1 46 ? -8.289 -27.188 -19.438 1 93.88 46 HIS A CA 1
ATOM 345 C C . HIS A 1 46 ? -9.75 -26.969 -19.812 1 93.88 46 HIS A C 1
ATOM 347 O O . HIS A 1 46 ? -10.055 -26.078 -20.609 1 93.88 46 HIS A O 1
ATOM 353 N N . GLY A 1 47 ? -10.648 -27.672 -19.203 1 96.19 47 GLY A N 1
ATOM 354 C CA . GLY A 1 47 ? -12.062 -27.516 -19.531 1 96.19 47 GLY A CA 1
ATOM 355 C C . GLY A 1 47 ? -12.562 -26.094 -19.281 1 96.19 47 GLY A C 1
ATOM 356 O O . GLY A 1 47 ? -13.469 -25.625 -19.969 1 96.19 47 GLY A O 1
ATOM 357 N N . HIS A 1 48 ? -11.922 -25.391 -18.312 1 96.31 48 HIS A N 1
ATOM 358 C CA . HIS A 1 48 ? -12.367 -24.047 -17.938 1 96.31 48 HIS A CA 1
ATOM 359 C C . HIS A 1 48 ? -12.211 -23.078 -19.109 1 96.31 48 HIS A C 1
ATOM 361 O O . HIS A 1 48 ? -12.977 -22.125 -19.219 1 96.31 48 HIS A O 1
ATOM 367 N N . LEU A 1 49 ? -11.32 -23.297 -20.031 1 95.62 49 LEU A N 1
ATOM 368 C CA . LEU A 1 49 ? -11.07 -22.422 -21.172 1 95.62 49 LEU A CA 1
ATOM 369 C C . LEU A 1 49 ? -12.242 -22.438 -22.141 1 95.62 49 LEU A C 1
ATOM 371 O O . LEU A 1 49 ? -12.461 -21.469 -22.891 1 95.62 49 LEU A O 1
ATOM 375 N N . ALA A 1 50 ? -13.008 -23.547 -22.125 1 96.75 50 ALA A N 1
ATOM 376 C CA . ALA A 1 50 ? -14.109 -23.719 -23.062 1 96.75 50 ALA A CA 1
ATOM 377 C C . ALA A 1 50 ? -15.453 -23.5 -22.359 1 96.75 50 ALA A C 1
ATOM 379 O O . ALA A 1 50 ? -16.5 -23.578 -23 1 96.75 50 ALA A O 1
ATOM 380 N N . ALA A 1 51 ? -15.445 -23.188 -21.109 1 97.69 51 ALA A N 1
ATOM 381 C CA . ALA A 1 51 ? -16.656 -23.172 -20.297 1 97.69 51 ALA A CA 1
ATOM 382 C C . ALA A 1 51 ? -17.531 -21.969 -20.641 1 97.69 51 ALA A C 1
ATOM 384 O O . ALA A 1 51 ? -17.031 -20.906 -21 1 97.69 51 ALA A O 1
ATOM 385 N N . ASN A 1 52 ? -18.828 -22.203 -20.562 1 97.5 52 ASN A N 1
ATOM 386 C CA . ASN A 1 52 ? -19.812 -21.141 -20.797 1 97.5 52 ASN A CA 1
ATOM 387 C C . ASN A 1 52 ? -20.156 -20.406 -19.5 1 97.5 52 ASN A C 1
ATOM 389 O O . ASN A 1 52 ? -21.312 -20.391 -19.078 1 97.5 52 ASN A O 1
ATOM 393 N N . ILE A 1 53 ? -19.188 -19.734 -19.016 1 97.69 53 ILE A N 1
ATOM 394 C CA . ILE A 1 53 ? -19.281 -19.172 -17.672 1 97.69 53 ILE A CA 1
ATOM 395 C C . ILE A 1 53 ? -19.578 -17.672 -17.75 1 97.69 53 ILE A C 1
ATOM 397 O O . ILE A 1 53 ? -19.906 -17.031 -16.75 1 97.69 53 ILE A O 1
ATOM 401 N N . ASP A 1 54 ? -19.547 -17 -18.922 1 97.12 54 ASP A N 1
ATOM 402 C CA . ASP A 1 54 ? -19.781 -15.57 -19.109 1 97.12 54 ASP A CA 1
ATOM 403 C C . ASP A 1 54 ? -21.188 -15.312 -19.656 1 97.12 54 ASP A C 1
ATOM 405 O O . ASP A 1 54 ? -21.453 -15.57 -20.828 1 97.12 54 ASP A O 1
ATOM 409 N N . PRO A 1 55 ? -22 -14.727 -18.859 1 96.25 55 PRO A N 1
ATOM 410 C CA . PRO A 1 55 ? -23.359 -14.469 -19.344 1 96.25 55 PRO A CA 1
ATOM 411 C C . PRO A 1 55 ? -23.391 -13.508 -20.516 1 96.25 55 PRO A C 1
ATOM 413 O O . PRO A 1 55 ? -24.328 -13.523 -21.312 1 96.25 55 PRO A O 1
ATOM 416 N N . LEU A 1 56 ? -22.375 -12.695 -20.672 1 96 56 LEU A N 1
ATOM 417 C CA . LEU A 1 56 ? -22.344 -11.711 -21.75 1 96 56 LEU A CA 1
ATOM 418 C C . LEU A 1 56 ? -21.688 -12.289 -23 1 96 56 LEU A C 1
ATOM 420 O O . LEU A 1 56 ? -21.734 -11.688 -24.062 1 96 56 LEU A O 1
ATOM 424 N N . ALA A 1 57 ? -21.062 -13.43 -22.875 1 94.06 57 ALA A N 1
ATOM 425 C CA . ALA A 1 57 ? -20.391 -14.117 -23.969 1 94.06 57 ALA A CA 1
ATOM 426 C C . ALA A 1 57 ? -19.328 -13.234 -24.594 1 94.06 57 ALA A C 1
ATOM 428 O O . ALA A 1 57 ? -19.203 -13.172 -25.828 1 94.06 57 ALA A O 1
ATOM 429 N N . ARG A 1 58 ? -18.672 -12.531 -23.734 1 91.31 58 ARG A N 1
ATOM 430 C CA . ARG A 1 58 ? -17.594 -11.656 -24.203 1 91.31 58 ARG A CA 1
ATOM 431 C C . ARG A 1 58 ? -16.234 -12.312 -24.016 1 91.31 58 ARG A C 1
ATOM 433 O O . ARG A 1 58 ? -15.258 -11.938 -24.672 1 91.31 58 ARG A O 1
ATOM 440 N N . MET A 1 59 ? -16.203 -13.227 -23.156 1 89.88 59 MET A N 1
ATOM 441 C CA . MET A 1 59 ? -14.961 -13.969 -22.938 1 89.88 59 MET A CA 1
ATOM 442 C C . MET A 1 59 ? -14.742 -15 -24.047 1 89.88 59 MET A C 1
ATOM 444 O O . MET A 1 59 ? -15.648 -15.773 -24.359 1 89.88 59 MET A O 1
ATOM 448 N N . GLU A 1 60 ? -13.562 -14.969 -24.562 1 87.94 60 GLU A N 1
ATOM 449 C CA . GLU A 1 60 ? -13.242 -15.945 -25.594 1 87.94 60 GLU A CA 1
ATOM 450 C C . GLU A 1 60 ? -13.188 -17.359 -25.016 1 87.94 60 GLU A C 1
ATOM 452 O O . GLU A 1 60 ? -12.516 -17.594 -24.016 1 87.94 60 GLU A O 1
ATOM 457 N N . ARG A 1 61 ? -13.969 -18.25 -25.656 1 92.5 61 ARG A N 1
ATOM 458 C CA . ARG A 1 61 ? -13.898 -19.672 -25.312 1 92.5 61 ARG A CA 1
ATOM 459 C C . ARG A 1 61 ? -12.93 -20.406 -26.219 1 92.5 61 ARG A C 1
ATOM 461 O O . ARG A 1 61 ? -13.031 -20.328 -27.453 1 92.5 61 ARG A O 1
ATOM 468 N N . ILE A 1 62 ? -11.969 -20.984 -25.609 1 90.25 62 ILE A N 1
ATOM 469 C CA . ILE A 1 62 ? -10.938 -21.719 -26.344 1 90.25 62 ILE A CA 1
ATOM 470 C C . ILE A 1 62 ? -11.039 -23.203 -26.031 1 90.25 62 ILE A C 1
ATOM 472 O O . ILE A 1 62 ? -10.906 -23.609 -24.875 1 90.25 62 ILE A O 1
ATOM 476 N N . ARG A 1 63 ? -11.352 -23.938 -27.031 1 91.75 63 ARG A N 1
ATOM 477 C CA . ARG A 1 63 ? -11.328 -25.375 -26.828 1 91.75 63 ARG A CA 1
ATOM 478 C C . ARG A 1 63 ? -9.938 -25.938 -27.062 1 91.75 63 ARG A C 1
ATOM 480 O O . ARG A 1 63 ? -9.516 -26.125 -28.219 1 91.75 63 ARG A O 1
ATOM 487 N N . SER A 1 64 ? -9.359 -26.25 -26.062 1 89.19 64 SER A N 1
ATOM 488 C CA . SER A 1 64 ? -8.008 -26.781 -26.125 1 89.19 64 SER A CA 1
ATOM 489 C C . SER A 1 64 ? -7.957 -28.094 -26.906 1 89.19 64 SER A C 1
ATOM 491 O O . SER A 1 64 ? -8.883 -28.906 -26.828 1 89.19 64 SER A O 1
ATOM 493 N N . GLN A 1 65 ? -6.844 -28.344 -27.547 1 87.31 65 GLN A N 1
ATOM 494 C CA . GLN A 1 65 ? -6.613 -29.609 -28.234 1 87.31 65 GLN A CA 1
ATOM 495 C C . GLN A 1 65 ? -6.559 -30.781 -27.234 1 87.31 65 GLN A C 1
ATOM 497 O O . GLN A 1 65 ? -6.777 -31.922 -27.609 1 87.31 65 GLN A O 1
ATOM 502 N N . LEU A 1 66 ? -6.41 -30.438 -26.062 1 87.88 66 LEU A N 1
ATOM 503 C CA . LEU A 1 66 ? -6.285 -31.453 -25.031 1 87.88 66 LEU A CA 1
ATOM 504 C C . LEU A 1 66 ? -7.652 -32.031 -24.656 1 87.88 66 LEU A C 1
ATOM 506 O O . LEU A 1 66 ? -7.734 -33.031 -23.938 1 87.88 66 LEU A O 1
ATOM 510 N N . LEU A 1 67 ? -8.719 -31.5 -25.25 1 92.88 67 LEU A N 1
ATOM 511 C CA . LEU A 1 67 ? -10.055 -32.062 -25.047 1 92.88 67 LEU A CA 1
ATOM 512 C C . LEU A 1 67 ? -10.469 -32.906 -26.234 1 92.88 67 LEU A C 1
ATOM 514 O O . LEU A 1 67 ? -11.508 -33.562 -26.188 1 92.88 67 LEU A O 1
ATOM 518 N N . ASP A 1 68 ? -9.625 -33 -27.25 1 92.31 68 ASP A N 1
ATOM 519 C CA . ASP A 1 68 ? -9.977 -33.719 -28.484 1 92.31 68 ASP A CA 1
ATOM 520 C C . ASP A 1 68 ? -9.719 -35.219 -28.359 1 92.31 68 ASP A C 1
ATOM 522 O O . ASP A 1 68 ? -8.648 -35.625 -27.906 1 92.31 68 ASP A O 1
ATOM 526 N N . LEU A 1 69 ? -10.648 -36.031 -28.844 1 92.88 69 LEU A N 1
ATOM 527 C CA . LEU A 1 69 ? -10.562 -37.469 -28.766 1 92.88 69 LEU A CA 1
ATOM 528 C C . LEU A 1 69 ? -9.406 -38 -29.594 1 92.88 69 LEU A C 1
ATOM 530 O O . LEU A 1 69 ? -8.734 -38.969 -29.203 1 92.88 69 LEU A O 1
ATOM 534 N N . ASP A 1 70 ? -9.141 -37.344 -30.688 1 90.38 70 ASP A N 1
ATOM 535 C CA . ASP A 1 70 ? -8.125 -37.781 -31.625 1 90.38 70 ASP A CA 1
ATOM 536 C C . ASP A 1 70 ? -6.738 -37.781 -30.984 1 90.38 70 ASP A C 1
ATOM 538 O O . ASP A 1 70 ? -5.895 -38.594 -31.297 1 90.38 70 ASP A O 1
ATOM 542 N N . ARG A 1 71 ? -6.629 -36.844 -30.078 1 86.06 71 ARG A N 1
ATOM 543 C CA . ARG A 1 71 ? -5.344 -36.719 -29.391 1 86.06 71 ARG A CA 1
ATOM 544 C C . ARG A 1 71 ? -5.027 -37.969 -28.594 1 86.06 71 ARG A C 1
ATOM 546 O O . ARG A 1 71 ? -3.857 -38.281 -28.375 1 86.06 71 ARG A O 1
ATOM 553 N N . TYR A 1 72 ? -6.078 -38.688 -28.25 1 86.94 72 TYR A N 1
ATOM 554 C CA . TYR A 1 72 ? -5.906 -39.844 -27.375 1 86.94 72 TYR A CA 1
ATOM 555 C C . TYR A 1 72 ? -6.254 -41.125 -28.109 1 86.94 72 TYR A C 1
ATOM 557 O O . TYR A 1 72 ? -6.453 -42.188 -27.484 1 86.94 72 TYR A O 1
ATOM 565 N N . ASN A 1 73 ? -6.477 -41.094 -29.422 1 86.62 73 ASN A N 1
ATOM 566 C CA . ASN A 1 73 ? -6.863 -42.25 -30.25 1 86.62 73 ASN A CA 1
ATOM 567 C C . ASN A 1 73 ? -8.188 -42.844 -29.797 1 86.62 73 ASN A C 1
ATOM 569 O O . ASN A 1 73 ? -8.312 -44.062 -29.719 1 86.62 73 ASN A O 1
ATOM 573 N N . LEU A 1 74 ? -9 -42.031 -29.375 1 92.69 74 LEU A N 1
ATOM 574 C CA . LEU A 1 74 ? -10.352 -42.406 -28.984 1 92.69 74 LEU A CA 1
ATOM 575 C C . LEU A 1 74 ? -11.359 -42.062 -30.078 1 92.69 74 LEU A C 1
ATOM 577 O O . LEU A 1 74 ? -11.18 -41.062 -30.797 1 92.69 74 LEU A O 1
ATOM 581 N N . VAL A 1 75 ? -12.312 -42.906 -30.172 1 93.38 75 VAL A N 1
ATOM 582 C CA . VAL A 1 75 ? -13.297 -42.688 -31.234 1 93.38 75 VAL A CA 1
ATOM 583 C C . VAL A 1 75 ? -14.695 -42.594 -30.609 1 93.38 75 VAL A C 1
ATOM 585 O O . VAL A 1 75 ? -15.031 -43.344 -29.688 1 93.38 75 VAL A O 1
ATOM 588 N N . LYS A 1 76 ? -15.453 -41.75 -31.203 1 93.12 76 LYS A N 1
ATOM 589 C CA . LYS A 1 76 ? -16.828 -41.562 -30.75 1 93.12 76 LYS A CA 1
ATOM 590 C C . LYS A 1 76 ? -17.594 -42.906 -30.766 1 93.12 76 LYS A C 1
ATOM 592 O O . LYS A 1 76 ? -17.469 -43.688 -31.703 1 93.12 76 LYS A O 1
ATOM 597 N N . GLY A 1 77 ? -18.328 -43.062 -29.781 1 91.75 77 GLY A N 1
ATOM 598 C CA . GLY A 1 77 ? -19.203 -44.25 -29.703 1 91.75 77 GLY A CA 1
ATOM 599 C C . GLY A 1 77 ? -18.5 -45.5 -29.234 1 91.75 77 GLY A C 1
ATOM 600 O O . GLY A 1 77 ? -19.141 -46.5 -28.984 1 91.75 77 GLY A O 1
ATOM 601 N N . GLN A 1 78 ? -17.297 -45.375 -28.953 1 93.31 78 GLN A N 1
ATOM 602 C CA . GLN A 1 78 ? -16.484 -46.531 -28.594 1 93.31 78 GLN A CA 1
ATOM 603 C C . GLN A 1 78 ? -16.828 -47.031 -27.188 1 93.31 78 GLN A C 1
ATOM 605 O O . GLN A 1 78 ? -17.094 -46.25 -26.297 1 93.31 78 GLN A O 1
ATOM 610 N N . SER A 1 79 ? -16.906 -48.375 -27.016 1 94.31 79 SER A N 1
ATOM 611 C CA . SER A 1 79 ? -17.047 -48.969 -25.703 1 94.31 79 SER A CA 1
ATOM 612 C C . SER A 1 79 ? -15.727 -48.906 -24.922 1 94.31 79 SER A C 1
ATOM 614 O O . SER A 1 79 ? -14.656 -49.125 -25.5 1 94.31 79 SER A O 1
ATOM 616 N N . ILE A 1 80 ? -15.836 -48.5 -23.688 1 94 80 ILE A N 1
ATOM 617 C CA . ILE A 1 80 ? -14.648 -48.344 -22.859 1 94 80 ILE A CA 1
ATOM 618 C C . ILE A 1 80 ? -14.836 -49.094 -21.547 1 94 80 ILE A C 1
ATOM 620 O O . ILE A 1 80 ? -15.961 -49.438 -21.188 1 94 80 ILE A O 1
ATOM 624 N N . PRO A 1 81 ? -13.703 -49.406 -20.844 1 91.94 81 PRO A N 1
ATOM 625 C CA . PRO A 1 81 ? -13.859 -49.938 -19.484 1 91.94 81 PRO A CA 1
ATOM 626 C C . PRO A 1 81 ? -14.578 -48.969 -18.547 1 91.94 81 PRO A C 1
ATOM 628 O O . PRO A 1 81 ? -14.57 -47.75 -18.781 1 91.94 81 PRO A O 1
ATOM 631 N N . SER A 1 82 ? -15.156 -49.562 -17.484 1 93.69 82 SER A N 1
ATOM 632 C CA . SER A 1 82 ? -15.891 -48.781 -16.516 1 93.69 82 SER A CA 1
ATOM 633 C C . SER A 1 82 ? -15.031 -47.625 -15.977 1 93.69 82 SER A C 1
ATOM 635 O O . SER A 1 82 ? -13.852 -47.812 -15.695 1 93.69 82 SER A O 1
ATOM 637 N N . THR A 1 83 ? -15.672 -46.438 -15.875 1 93.19 83 THR A N 1
ATOM 638 C CA . THR A 1 83 ? -14.953 -45.25 -15.398 1 93.19 83 THR A CA 1
ATOM 639 C C . THR A 1 83 ? -15.211 -45.031 -13.906 1 93.19 83 THR A C 1
ATOM 641 O O . THR A 1 83 ? -14.922 -43.969 -13.375 1 93.19 83 THR A O 1
ATOM 644 N N . ILE A 1 84 ? -15.75 -45.969 -13.172 1 92.62 84 ILE A N 1
ATOM 645 C CA . ILE A 1 84 ? -16.156 -45.812 -11.781 1 92.62 84 ILE A CA 1
ATOM 646 C C . ILE A 1 84 ? -14.945 -45.375 -10.945 1 92.62 84 ILE A C 1
ATOM 648 O O . ILE A 1 84 ? -15.086 -44.562 -10.023 1 92.62 84 ILE A O 1
ATOM 652 N N . ASP A 1 85 ? -13.797 -45.812 -11.281 1 88.44 85 ASP A N 1
ATOM 653 C CA . ASP A 1 85 ? -12.602 -45.531 -10.492 1 88.44 85 ASP A CA 1
ATOM 654 C C . ASP A 1 85 ? -11.992 -44.188 -10.906 1 88.44 85 ASP A C 1
ATOM 656 O O . ASP A 1 85 ? -11.109 -43.656 -10.227 1 88.44 85 ASP A O 1
ATOM 660 N N . LEU A 1 86 ? -12.469 -43.656 -12.008 1 90.5 86 LEU A N 1
ATOM 661 C CA . LEU A 1 86 ? -11.867 -42.438 -12.562 1 90.5 86 LEU A CA 1
ATOM 662 C C . LEU A 1 86 ? -12.719 -41.219 -12.227 1 90.5 86 LEU A C 1
ATOM 664 O O . LEU A 1 86 ? -12.188 -40.156 -11.836 1 90.5 86 LEU A O 1
ATOM 668 N N . ILE A 1 87 ? -14.055 -41.344 -12.352 1 93.12 87 ILE A N 1
ATOM 669 C CA . ILE A 1 87 ? -14.922 -40.188 -12.164 1 93.12 87 ILE A CA 1
ATOM 670 C C . ILE A 1 87 ? -16.094 -40.562 -11.266 1 93.12 87 ILE A C 1
ATOM 672 O O . ILE A 1 87 ? -17.125 -39.875 -11.25 1 93.12 87 ILE A O 1
ATOM 676 N N . ASN A 1 88 ? -16.062 -41.75 -10.57 1 89.69 88 ASN A N 1
ATOM 677 C CA . ASN A 1 88 ? -17.078 -42.25 -9.656 1 89.69 88 ASN A CA 1
ATOM 678 C C . ASN A 1 88 ? -18.422 -42.406 -10.344 1 89.69 88 ASN A C 1
ATOM 680 O O . ASN A 1 88 ? -19.469 -42.125 -9.758 1 89.69 88 ASN A O 1
ATOM 684 N N . GLN A 1 89 ? -18.422 -42.562 -11.609 1 91.19 89 GLN A N 1
ATOM 685 C CA . GLN A 1 89 ? -19.578 -42.938 -12.43 1 91.19 89 GLN A CA 1
ATOM 686 C C . GLN A 1 89 ? -19.297 -44.188 -13.234 1 91.19 89 GLN A C 1
ATOM 688 O O . GLN A 1 89 ? -18.234 -44.344 -13.82 1 91.19 89 GLN A O 1
ATOM 693 N N . ASP A 1 90 ? -20.234 -45.094 -13.273 1 92.81 90 ASP A N 1
ATOM 694 C CA . ASP A 1 90 ? -20.078 -46.344 -14.023 1 92.81 90 ASP A CA 1
ATOM 695 C C . ASP A 1 90 ? -20.531 -46.188 -15.469 1 92.81 90 ASP A C 1
ATOM 697 O O . ASP A 1 90 ? -21.625 -46.594 -15.844 1 92.81 90 ASP A O 1
ATOM 701 N N . LEU A 1 91 ? -19.641 -45.562 -16.203 1 94.06 91 LEU A N 1
ATOM 702 C CA . LEU A 1 91 ? -19.906 -45.344 -17.625 1 94.06 91 LEU A CA 1
ATOM 703 C C . LEU A 1 91 ? -19.047 -46.25 -18.484 1 94.06 91 LEU A C 1
ATOM 705 O O . LEU A 1 91 ? -17.859 -46.438 -18.203 1 94.06 91 LEU A O 1
ATOM 709 N N . THR A 1 92 ? -19.625 -46.812 -19.531 1 94.69 92 THR A N 1
ATOM 710 C CA . THR A 1 92 ? -18.891 -47.781 -20.359 1 94.69 92 THR A CA 1
ATOM 711 C C . THR A 1 92 ? -18.922 -47.344 -21.828 1 94.69 92 THR A C 1
ATOM 713 O O . THR A 1 92 ? -18.609 -48.125 -22.719 1 94.69 92 THR A O 1
ATOM 716 N N . ASN A 1 93 ? -19.391 -46.188 -22.031 1 95.56 93 ASN A N 1
ATOM 717 C CA . ASN A 1 93 ? -19.406 -45.562 -23.344 1 95.56 93 ASN A CA 1
ATOM 718 C C . ASN A 1 93 ? -18.703 -44.219 -23.359 1 95.56 93 ASN A C 1
ATOM 720 O O . ASN A 1 93 ? -18.938 -43.375 -22.469 1 95.56 93 ASN A O 1
ATOM 724 N N . LEU A 1 94 ? -17.844 -44 -24.328 1 96.06 94 LEU A N 1
ATOM 725 C CA . LEU A 1 94 ? -17 -42.812 -24.375 1 96.06 94 LEU A CA 1
ATOM 726 C C . LEU A 1 94 ? -17.859 -41.562 -24.5 1 96.06 94 LEU A C 1
ATOM 728 O O . LEU A 1 94 ? -17.531 -40.531 -23.938 1 96.06 94 LEU A O 1
ATOM 732 N N . ASP A 1 95 ? -18.969 -41.656 -25.234 1 96.69 95 ASP A N 1
ATOM 733 C CA . ASP A 1 95 ? -19.812 -40.5 -25.438 1 96.69 95 ASP A CA 1
ATOM 734 C C . ASP A 1 95 ? -20.438 -40.031 -24.109 1 96.69 95 ASP A C 1
ATOM 736 O O . ASP A 1 95 ? -20.594 -38.844 -23.891 1 96.69 95 ASP A O 1
ATOM 740 N N . GLN A 1 96 ? -20.703 -40.969 -23.344 1 96.06 96 GLN A N 1
ATOM 741 C CA . GLN A 1 96 ? -21.266 -40.625 -22.031 1 96.06 96 GLN A CA 1
ATOM 742 C C . GLN A 1 96 ? -20.219 -39.969 -21.141 1 96.06 96 GLN A C 1
ATOM 744 O O . GLN A 1 96 ? -20.531 -39.031 -20.391 1 96.06 96 GLN A O 1
ATOM 749 N N . VAL A 1 97 ? -19.031 -40.438 -21.266 1 96 97 VAL A N 1
ATOM 750 C CA . VAL A 1 97 ? -17.938 -39.844 -20.5 1 96 97 VAL A CA 1
ATOM 751 C C . VAL A 1 97 ? -17.703 -38.406 -20.953 1 96 97 VAL A C 1
ATOM 753 O O . VAL A 1 97 ? -17.562 -37.5 -20.109 1 96 97 VAL A O 1
ATOM 756 N N . VAL A 1 98 ? -17.688 -38.188 -22.219 1 96.56 98 VAL A N 1
ATOM 757 C CA . VAL A 1 98 ? -17.469 -36.875 -22.781 1 96.56 98 VAL A CA 1
ATOM 758 C C . VAL A 1 98 ? -18.609 -35.938 -22.359 1 96.56 98 VAL A C 1
ATOM 760 O O . VAL A 1 98 ? -18.359 -34.781 -21.969 1 96.56 98 VAL A O 1
ATOM 763 N N . SER A 1 99 ? -19.797 -36.438 -22.453 1 95.75 99 SER A N 1
ATOM 764 C CA . SER A 1 99 ? -20.938 -35.625 -22.031 1 95.75 99 SER A CA 1
ATOM 765 C C . SER A 1 99 ? -20.844 -35.25 -20.562 1 95.75 99 SER A C 1
ATOM 767 O O . SER A 1 99 ? -21.141 -34.125 -20.188 1 95.75 99 SER A O 1
ATOM 769 N N . PHE A 1 100 ? -20.469 -36.219 -19.766 1 95.06 100 PHE A N 1
ATOM 770 C CA . PHE A 1 100 ? -20.281 -35.969 -18.344 1 95.06 100 PHE A CA 1
ATOM 771 C C . PHE A 1 100 ? -19.234 -34.906 -18.109 1 95.06 100 PHE A C 1
ATOM 773 O O . PHE A 1 100 ? -19.453 -33.969 -17.344 1 95.06 100 PHE A O 1
ATOM 780 N N . LEU A 1 101 ? -18.094 -34.969 -18.766 1 96.38 101 LEU A N 1
ATOM 781 C CA . LEU A 1 101 ? -16.984 -34.062 -18.594 1 96.38 101 LEU A CA 1
ATOM 782 C C . LEU A 1 101 ? -17.344 -32.656 -19.125 1 96.38 101 LEU A C 1
ATOM 784 O O . LEU A 1 101 ? -16.969 -31.656 -18.516 1 96.38 101 LEU A O 1
ATOM 788 N N . GLU A 1 102 ? -18.031 -32.625 -20.234 1 95.88 102 GLU A N 1
ATOM 789 C CA . GLU A 1 102 ? -18.5 -31.344 -20.781 1 95.88 102 GLU A CA 1
ATOM 790 C C . GLU A 1 102 ? -19.422 -30.625 -19.812 1 95.88 102 GLU A C 1
ATOM 792 O O . GLU A 1 102 ? -19.297 -29.406 -19.625 1 95.88 102 GLU A O 1
ATOM 797 N N . ASN A 1 103 ? -20.266 -31.344 -19.219 1 94.62 103 ASN A N 1
ATOM 798 C CA . ASN A 1 103 ? -21.219 -30.766 -18.266 1 94.62 103 ASN A CA 1
ATOM 799 C C . ASN A 1 103 ? -20.5 -30.266 -17.016 1 94.62 103 ASN A C 1
ATOM 801 O O . ASN A 1 103 ? -20.891 -29.234 -16.453 1 94.62 103 ASN A O 1
ATOM 805 N N . ALA A 1 104 ? -19.531 -30.969 -16.625 1 95.75 104 ALA A N 1
ATOM 806 C CA . ALA A 1 104 ? -18.859 -30.656 -15.375 1 95.75 104 ALA A CA 1
ATOM 807 C C . ALA A 1 104 ? -17.891 -29.484 -15.547 1 95.75 104 ALA A C 1
ATOM 809 O O . ALA A 1 104 ? -17.719 -28.688 -14.633 1 95.75 104 ALA A O 1
ATOM 810 N N . TYR A 1 105 ? -17.281 -29.375 -16.734 1 97.25 105 TYR A N 1
ATOM 811 C CA . TYR A 1 105 ? -16.141 -28.469 -16.781 1 97.25 105 TYR A CA 1
ATOM 812 C C . TYR A 1 105 ? -16.312 -27.438 -17.891 1 97.25 105 TYR A C 1
ATOM 814 O O . TYR A 1 105 ? -15.594 -26.438 -17.922 1 97.25 105 TYR A O 1
ATOM 822 N N . CYS A 1 106 ? -17.266 -27.562 -18.812 1 97.25 106 CYS A N 1
ATOM 823 C CA . CYS A 1 106 ? -17.297 -26.703 -20 1 97.25 106 CYS A CA 1
ATOM 824 C C . CYS A 1 106 ? -18.641 -25.984 -20.125 1 97.25 106 CYS A C 1
ATOM 826 O O . CYS A 1 106 ? -18.906 -25.328 -21.125 1 97.25 106 CYS A O 1
ATOM 828 N N . ASN A 1 107 ? -19.5 -26.078 -19.172 1 95.94 107 ASN A N 1
ATOM 829 C CA . ASN A 1 107 ? -20.797 -25.438 -19.234 1 95.94 107 ASN A CA 1
ATOM 830 C C . ASN A 1 107 ? -20.875 -24.219 -18.328 1 95.94 107 ASN A C 1
ATOM 832 O O . ASN A 1 107 ? -20.047 -23.312 -18.438 1 95.94 107 ASN A O 1
ATOM 836 N N . ASP A 1 108 ? -21.859 -24.172 -17.453 1 96.81 108 ASP A N 1
ATOM 837 C CA . ASP A 1 108 ? -22.094 -22.953 -16.688 1 96.81 108 ASP A CA 1
ATOM 838 C C . ASP A 1 108 ? -21.234 -22.906 -15.43 1 96.81 108 ASP A C 1
ATOM 840 O O . ASP A 1 108 ? -21.359 -22 -14.609 1 96.81 108 ASP A O 1
ATOM 844 N N . VAL A 1 109 ? -20.406 -23.859 -15.203 1 98 109 VAL A N 1
ATOM 845 C CA . VAL A 1 109 ? -19.469 -23.906 -14.086 1 98 109 VAL A CA 1
ATOM 846 C C . VAL A 1 109 ? -18.172 -24.578 -14.523 1 98 109 VAL A C 1
ATOM 848 O O . VAL A 1 109 ? -18.141 -25.328 -15.508 1 98 109 VAL A O 1
ATOM 851 N N . THR A 1 110 ? -17.109 -24.25 -13.93 1 98 110 THR A N 1
ATOM 852 C CA . THR A 1 110 ? -15.82 -24.891 -14.125 1 98 110 THR A CA 1
ATOM 853 C C . THR A 1 110 ? -14.938 -24.734 -12.891 1 98 110 THR A C 1
ATOM 855 O O . THR A 1 110 ? -15.375 -24.188 -11.875 1 98 110 THR A O 1
ATOM 858 N N . ALA A 1 111 ? -13.766 -25.328 -12.891 1 98 111 ALA A N 1
ATOM 859 C CA . ALA A 1 111 ? -12.891 -25.281 -11.727 1 98 111 ALA A CA 1
ATOM 860 C C . ALA A 1 111 ? -11.422 -25.328 -12.141 1 98 111 ALA A C 1
ATOM 862 O O . ALA A 1 111 ? -11.094 -25.797 -13.234 1 98 111 ALA A O 1
ATOM 863 N N . GLN A 1 112 ? -10.586 -24.781 -11.367 1 97.12 112 GLN A N 1
ATOM 864 C CA . GLN A 1 112 ? -9.133 -24.906 -11.438 1 97.12 112 GLN A CA 1
ATOM 865 C C . GLN A 1 112 ? -8.562 -25.469 -10.133 1 97.12 112 GLN A C 1
ATOM 867 O O . GLN A 1 112 ? -8.469 -24.734 -9.133 1 97.12 112 GLN A O 1
ATOM 872 N N . PHE A 1 113 ? -8.125 -26.75 -10.164 1 96.88 113 PHE A N 1
ATOM 873 C CA . PHE A 1 113 ? -7.598 -27.406 -8.969 1 96.88 113 PHE A CA 1
ATOM 874 C C . PHE A 1 113 ? -6.176 -27.906 -9.203 1 96.88 113 PHE A C 1
ATOM 876 O O . PHE A 1 113 ? -5.473 -28.266 -8.258 1 96.88 113 PHE A O 1
ATOM 883 N N . ASP A 1 114 ? -5.73 -27.812 -10.445 1 92.31 114 ASP A N 1
ATOM 884 C CA . ASP A 1 114 ? -4.492 -28.453 -10.859 1 92.31 114 ASP A CA 1
ATOM 885 C C . ASP A 1 114 ? -3.289 -27.875 -10.109 1 92.31 114 ASP A C 1
ATOM 887 O O . ASP A 1 114 ? -2.314 -28.594 -9.859 1 92.31 114 ASP A O 1
ATOM 891 N N . HIS A 1 115 ? -3.338 -26.641 -9.797 1 92.31 115 HIS A N 1
ATOM 892 C CA . HIS A 1 115 ? -2.203 -25.953 -9.188 1 92.31 115 HIS A CA 1
ATOM 893 C C . HIS A 1 115 ? -2.039 -26.359 -7.727 1 92.31 115 HIS A C 1
ATOM 895 O O . HIS A 1 115 ? -1.013 -26.062 -7.113 1 92.31 115 HIS A O 1
ATOM 901 N N . ILE A 1 116 ? -3.01 -27.047 -7.16 1 94.06 116 ILE A N 1
ATOM 902 C CA . ILE A 1 116 ? -2.947 -27.484 -5.766 1 94.06 116 ILE A CA 1
ATOM 903 C C . ILE A 1 116 ? -1.912 -28.594 -5.617 1 94.06 116 ILE A C 1
ATOM 905 O O . ILE A 1 116 ? -1.907 -29.562 -6.387 1 94.06 116 ILE A O 1
ATOM 909 N N . GLU A 1 117 ? -1.081 -28.562 -4.652 1 88.12 117 GLU A N 1
ATOM 910 C CA . GLU A 1 117 ? 0.03 -29.484 -4.473 1 88.12 117 GLU A CA 1
ATOM 911 C C . GLU A 1 117 ? -0.445 -30.812 -3.869 1 88.12 117 GLU A C 1
ATOM 913 O O . GLU A 1 117 ? 0.022 -31.875 -4.262 1 88.12 117 GLU A O 1
ATOM 918 N N . SER A 1 118 ? -1.388 -30.766 -2.932 1 90.5 118 SER A N 1
ATOM 919 C CA . SER A 1 118 ? -1.849 -31.953 -2.211 1 90.5 118 SER A CA 1
ATOM 920 C C . SER A 1 118 ? -2.689 -32.844 -3.109 1 90.5 118 SER A C 1
ATOM 922 O O . SER A 1 118 ? -3.744 -32.438 -3.596 1 90.5 118 SER A O 1
ATOM 924 N N . ILE A 1 119 ? -2.236 -34 -3.268 1 87.88 119 ILE A N 1
ATOM 925 C CA . ILE A 1 119 ? -2.947 -34.969 -4.094 1 87.88 119 ILE A CA 1
ATOM 926 C C . ILE A 1 119 ? -4.281 -35.344 -3.443 1 87.88 119 ILE A C 1
ATOM 928 O O . ILE A 1 119 ? -5.297 -35.469 -4.129 1 87.88 119 ILE A O 1
ATOM 932 N N . GLU A 1 120 ? -4.234 -35.406 -2.176 1 91.69 120 GLU A N 1
ATOM 933 C CA . GLU A 1 120 ? -5.449 -35.719 -1.432 1 91.69 120 GLU A CA 1
ATOM 934 C C . GLU A 1 120 ? -6.5 -34.625 -1.602 1 91.69 120 GLU A C 1
ATOM 936 O O . GLU A 1 120 ? -7.672 -34.906 -1.847 1 91.69 120 GLU A O 1
ATOM 941 N N . GLU A 1 121 ? -6.055 -33.469 -1.448 1 94.81 121 GLU A N 1
ATOM 942 C CA . GLU A 1 121 ? -6.965 -32.344 -1.598 1 94.81 121 GLU A CA 1
ATOM 943 C C . GLU A 1 121 ? -7.551 -32.281 -3.006 1 94.81 121 GLU A C 1
ATOM 945 O O . GLU A 1 121 ? -8.75 -32.062 -3.178 1 94.81 121 GLU A O 1
ATOM 950 N N . LYS A 1 122 ? -6.742 -32.531 -3.99 1 93.94 122 LYS A N 1
ATOM 951 C CA . LYS A 1 122 ? -7.176 -32.5 -5.383 1 93.94 122 LYS A CA 1
ATOM 952 C C . LYS A 1 122 ? -8.195 -33.594 -5.664 1 93.94 122 LYS A C 1
ATOM 954 O O . LYS A 1 122 ? -9.234 -33.344 -6.277 1 93.94 122 LYS A O 1
ATOM 959 N N . ALA A 1 123 ? -7.855 -34.719 -5.18 1 93.5 123 ALA A N 1
ATOM 960 C CA . ALA A 1 123 ? -8.742 -35.875 -5.41 1 93.5 123 ALA A CA 1
ATOM 961 C C . ALA A 1 123 ? -10.109 -35.625 -4.781 1 93.5 123 ALA A C 1
ATOM 963 O O . ALA A 1 123 ? -11.141 -35.906 -5.406 1 93.5 123 ALA A O 1
ATOM 964 N N . TRP A 1 124 ? -10.062 -35.125 -3.572 1 97.06 124 TRP A N 1
ATOM 965 C CA . TRP A 1 124 ? -11.312 -34.844 -2.879 1 97.06 124 TRP A CA 1
ATOM 966 C C . TRP A 1 124 ? -12.125 -33.781 -3.625 1 97.06 124 TRP A C 1
ATOM 968 O O . TRP A 1 124 ? -13.344 -33.938 -3.768 1 97.06 124 TRP A O 1
ATOM 978 N N . LEU A 1 125 ? -11.5 -32.812 -4.133 1 98.06 125 LEU A N 1
ATOM 979 C CA . LEU A 1 125 ? -12.148 -31.703 -4.828 1 98.06 125 LEU A CA 1
ATOM 980 C C . LEU A 1 125 ? -12.773 -32.188 -6.141 1 98.06 125 LEU A C 1
ATOM 982 O O . LEU A 1 125 ? -13.914 -31.828 -6.453 1 98.06 125 LEU A O 1
ATOM 986 N N . TYR A 1 126 ? -12.008 -32.938 -6.902 1 96.44 126 TYR A N 1
ATOM 987 C CA . TYR A 1 126 ? -12.539 -33.469 -8.164 1 96.44 126 TYR A CA 1
ATOM 988 C C . TYR A 1 126 ? -13.742 -34.375 -7.922 1 96.44 126 TYR A C 1
ATOM 990 O O . TYR A 1 126 ? -14.766 -34.25 -8.609 1 96.44 126 TYR A O 1
ATOM 998 N N . GLU A 1 127 ? -13.633 -35.156 -6.906 1 95.94 127 GLU A N 1
ATOM 999 C CA . GLU A 1 127 ? -14.734 -36.062 -6.594 1 95.94 127 GLU A CA 1
ATOM 1000 C C . GLU A 1 127 ? -15.992 -35.281 -6.207 1 95.94 127 GLU A C 1
ATOM 1002 O O . GLU A 1 127 ? -17.062 -35.531 -6.77 1 95.94 127 GLU A O 1
ATOM 1007 N N . LYS A 1 128 ? -15.844 -34.406 -5.277 1 96.88 128 LYS A N 1
ATOM 1008 C CA . LYS A 1 128 ? -16.984 -33.656 -4.781 1 96.88 128 LYS A CA 1
ATOM 1009 C C . LYS A 1 128 ? -17.578 -32.75 -5.867 1 96.88 128 LYS A C 1
ATOM 1011 O O . LYS A 1 128 ? -18.797 -32.656 -6.02 1 96.88 128 LYS A O 1
ATOM 1016 N N . PHE A 1 129 ? -16.719 -32.094 -6.621 1 97.56 129 PHE A N 1
ATOM 1017 C CA . PHE A 1 129 ? -17.141 -31.203 -7.676 1 97.56 129 PHE A CA 1
ATOM 1018 C C . PHE A 1 129 ? -17.906 -31.938 -8.766 1 97.56 129 PHE A C 1
ATOM 1020 O O . PHE A 1 129 ? -18.969 -31.5 -9.211 1 97.56 129 PHE A O 1
ATOM 1027 N N . GLU A 1 130 ? -17.422 -33.094 -9.172 1 96.38 130 GLU A N 1
ATOM 1028 C CA . GLU A 1 130 ? -18.047 -33.906 -10.219 1 96.38 130 GLU A CA 1
ATOM 1029 C C . GLU A 1 130 ? -19.344 -34.531 -9.719 1 96.38 130 GLU A C 1
ATOM 1031 O O . GLU A 1 130 ? -20.328 -34.594 -10.461 1 96.38 130 GLU A O 1
ATOM 1036 N N . GLN A 1 131 ? -19.344 -34.938 -8.484 1 93.06 131 GLN A N 1
ATOM 1037 C CA . GLN A 1 131 ? -20.562 -35.469 -7.891 1 93.06 131 GLN A CA 1
ATOM 1038 C C . GLN A 1 131 ? -21.672 -34.438 -7.832 1 93.06 131 GLN A C 1
ATOM 1040 O O . GLN A 1 131 ? -22.828 -34.719 -8.094 1 93.06 131 GLN A O 1
ATOM 1045 N N . LEU A 1 132 ? -21.312 -33.25 -7.523 1 91.62 132 LEU A N 1
ATOM 1046 C CA . LEU A 1 132 ? -22.25 -32.156 -7.379 1 91.62 132 LEU A CA 1
ATOM 1047 C C . LEU A 1 132 ? -22.984 -31.875 -8.688 1 91.62 132 LEU A C 1
ATOM 1049 O O . LEU A 1 132 ? -24.141 -31.453 -8.68 1 91.62 132 LEU A O 1
ATOM 1053 N N . GLN A 1 133 ? -22.328 -32.188 -9.758 1 88.5 133 GLN A N 1
ATOM 1054 C CA . GLN A 1 133 ? -22.922 -31.859 -11.055 1 88.5 133 GLN A CA 1
ATOM 1055 C C . GLN A 1 133 ? -24.047 -32.844 -11.398 1 88.5 133 GLN A C 1
ATOM 1057 O O . GLN A 1 133 ? -24.875 -32.562 -12.273 1 88.5 133 GLN A O 1
ATOM 1062 N N . HIS A 1 134 ? -24.188 -33.875 -10.57 1 84.69 134 HIS A N 1
ATOM 1063 C CA . HIS A 1 134 ? -25.25 -34.875 -10.781 1 84.69 134 HIS A CA 1
ATOM 1064 C C . HIS A 1 134 ? -26.359 -34.719 -9.75 1 84.69 134 HIS A C 1
ATOM 1066 O O . HIS A 1 134 ? -27.359 -35.406 -9.805 1 84.69 134 HIS A O 1
ATOM 1072 N N . GLN A 1 135 ? -26.141 -33.812 -8.961 1 85.62 135 GLN A N 1
ATOM 1073 C CA . GLN A 1 135 ? -27.156 -33.562 -7.938 1 85.62 135 GLN A CA 1
ATOM 1074 C C . GLN A 1 135 ? -28.078 -32.406 -8.336 1 85.62 135 GLN A C 1
ATOM 1076 O O . GLN A 1 135 ? -27.625 -31.406 -8.867 1 85.62 135 GLN A O 1
ATOM 1081 N N . ASN A 1 136 ? -29.375 -32.75 -8.227 1 87.88 136 ASN A N 1
ATOM 1082 C CA . ASN A 1 136 ? -30.344 -31.672 -8.422 1 87.88 136 ASN A CA 1
ATOM 1083 C C . ASN A 1 136 ? -30.859 -31.141 -7.094 1 87.88 136 ASN A C 1
ATOM 1085 O O . ASN A 1 136 ? -31.062 -31.906 -6.152 1 87.88 136 ASN A O 1
ATOM 1089 N N . PRO A 1 137 ? -31.016 -29.812 -7.055 1 92.69 137 PRO A N 1
ATOM 1090 C CA . PRO A 1 137 ? -31.609 -29.266 -5.832 1 92.69 137 PRO A CA 1
ATOM 1091 C C . PRO A 1 137 ? -33.031 -29.75 -5.605 1 92.69 137 PRO A C 1
ATOM 1093 O O . PRO A 1 137 ? -33.75 -30.031 -6.57 1 92.69 137 PRO A O 1
ATOM 1096 N N . SER A 1 138 ? -33.406 -29.828 -4.379 1 94.25 138 SER A N 1
ATOM 1097 C CA . SER A 1 138 ? -34.781 -30.188 -4.023 1 94.25 138 SER A CA 1
ATOM 1098 C C . SER A 1 138 ? -35.75 -29.047 -4.355 1 94.25 138 SER A C 1
ATOM 1100 O O . SER A 1 138 ? -35.344 -27.938 -4.648 1 94.25 138 SER A O 1
ATOM 1102 N N . LYS A 1 139 ? -37.062 -29.406 -4.316 1 96.06 139 LYS A N 1
ATOM 1103 C CA . LYS A 1 139 ? -38.094 -28.391 -4.551 1 96.06 139 LYS A CA 1
ATOM 1104 C C . LYS A 1 139 ? -38 -27.25 -3.541 1 96.06 139 LYS A C 1
ATOM 1106 O O . LYS A 1 139 ? -38.094 -26.078 -3.904 1 96.06 139 LYS A O 1
ATOM 1111 N N . SER A 1 140 ? -37.781 -27.625 -2.334 1 95.38 140 SER A N 1
ATOM 1112 C CA . SER A 1 140 ? -37.656 -26.625 -1.277 1 95.38 140 SER A CA 1
ATOM 1113 C C . SER A 1 140 ? -36.438 -25.734 -1.497 1 95.38 140 SER A C 1
ATOM 1115 O O . SER A 1 140 ? -36.5 -24.516 -1.259 1 95.38 140 SER A O 1
ATOM 1117 N N . GLU A 1 141 ? -35.375 -26.328 -1.933 1 95.5 141 GLU A N 1
ATOM 1118 C CA . GLU A 1 141 ? -34.156 -25.547 -2.215 1 95.5 141 GLU A CA 1
ATOM 1119 C C . GLU A 1 141 ? -34.375 -24.594 -3.383 1 95.5 141 GLU A C 1
ATOM 1121 O O . GLU A 1 141 ? -33.938 -23.453 -3.346 1 95.5 141 GLU A O 1
ATOM 1126 N N . LYS A 1 142 ? -35.062 -25.062 -4.379 1 98.06 142 LYS A N 1
ATOM 1127 C CA . LYS A 1 142 ? -35.344 -24.234 -5.543 1 98.06 142 LYS A CA 1
ATOM 1128 C C . LYS A 1 142 ? -36.219 -23.031 -5.164 1 98.06 142 LYS A C 1
ATOM 1130 O O . LYS A 1 142 ? -36 -21.922 -5.652 1 98.06 142 LYS A O 1
ATOM 1135 N N . ILE A 1 143 ? -37.188 -23.266 -4.324 1 97.94 143 ILE A N 1
ATOM 1136 C CA . ILE A 1 143 ? -38.062 -22.203 -3.867 1 97.94 143 ILE A CA 1
ATOM 1137 C C . ILE A 1 143 ? -37.281 -21.172 -3.062 1 97.94 143 ILE A C 1
ATOM 1139 O O . ILE A 1 143 ? -37.469 -19.969 -3.213 1 97.94 143 ILE A O 1
ATOM 1143 N N . ASN A 1 144 ? -36.375 -21.688 -2.217 1 97.12 144 ASN A N 1
ATOM 1144 C CA . ASN A 1 144 ? -35.531 -20.797 -1.429 1 97.12 144 ASN A CA 1
ATOM 1145 C C . ASN A 1 144 ? -34.656 -19.938 -2.32 1 97.12 144 ASN A C 1
ATOM 1147 O O . ASN A 1 144 ? -34.5 -18.734 -2.066 1 97.12 144 ASN A O 1
ATOM 1151 N N . ILE A 1 145 ? -34.031 -20.531 -3.338 1 98.5 145 ILE A N 1
ATOM 1152 C CA . ILE A 1 145 ? -33.219 -19.797 -4.305 1 98.5 145 ILE A CA 1
ATOM 1153 C C . ILE A 1 145 ? -34.031 -18.688 -4.949 1 98.5 145 ILE A C 1
ATOM 1155 O O . ILE A 1 145 ? -33.625 -17.531 -5.012 1 98.5 145 ILE A O 1
ATOM 1159 N N . LEU A 1 146 ? -35.25 -19.047 -5.395 1 98.69 146 LEU A N 1
ATOM 1160 C CA . LEU A 1 146 ? -36.125 -18.094 -6.055 1 98.69 146 LEU A CA 1
ATOM 1161 C C . LEU A 1 146 ? -36.469 -16.922 -5.137 1 98.69 146 LEU A C 1
ATOM 1163 O O . LEU A 1 146 ? -36.406 -15.766 -5.555 1 98.69 146 LEU A O 1
ATOM 1167 N N . LYS A 1 147 ? -36.781 -17.219 -3.914 1 98.19 147 LYS A N 1
ATOM 1168 C CA . LYS A 1 147 ? -37.188 -16.172 -2.967 1 98.19 147 LYS A CA 1
ATOM 1169 C C . LYS A 1 147 ? -36.031 -15.203 -2.709 1 98.19 147 LYS A C 1
ATOM 1171 O O . LYS A 1 147 ? -36.25 -13.992 -2.637 1 98.19 147 LYS A O 1
ATOM 1176 N N . ASN A 1 148 ? -34.844 -15.711 -2.533 1 98.12 148 ASN A N 1
ATOM 1177 C CA . ASN A 1 148 ? -33.688 -14.852 -2.34 1 98.12 148 ASN A CA 1
ATOM 1178 C C . ASN A 1 148 ? -33.438 -13.938 -3.539 1 98.12 148 ASN A C 1
ATOM 1180 O O . ASN A 1 148 ? -33.125 -12.758 -3.371 1 98.12 148 ASN A O 1
ATOM 1184 N N . LEU A 1 149 ? -33.594 -14.477 -4.719 1 98.62 149 LEU A N 1
ATOM 1185 C CA . LEU A 1 149 ? -33.406 -13.719 -5.949 1 98.62 149 LEU A CA 1
ATOM 1186 C C . LEU A 1 149 ? -34.469 -12.625 -6.078 1 98.62 149 LEU A C 1
ATOM 1188 O O . LEU A 1 149 ? -34.125 -11.477 -6.379 1 98.62 149 LEU A O 1
ATOM 1192 N N . ILE A 1 150 ? -35.688 -12.984 -5.828 1 98.38 150 ILE A N 1
ATOM 1193 C CA . ILE A 1 150 ? -36.812 -12.055 -5.988 1 98.38 150 ILE A CA 1
ATOM 1194 C C . ILE A 1 150 ? -36.719 -10.945 -4.945 1 98.38 150 ILE A C 1
ATOM 1196 O O . ILE A 1 150 ? -36.938 -9.773 -5.254 1 98.38 150 ILE A O 1
ATOM 1200 N N . LYS A 1 151 ? -36.344 -11.289 -3.729 1 98 151 LYS A N 1
ATOM 1201 C CA . LYS A 1 151 ? -36.156 -10.289 -2.68 1 98 151 LYS A CA 1
ATOM 1202 C C . LYS A 1 151 ? -35.125 -9.258 -3.08 1 98 151 LYS A C 1
ATOM 1204 O O . LYS A 1 151 ? -35.281 -8.062 -2.84 1 98 151 LYS A O 1
ATOM 1209 N N . SER A 1 152 ? -34.062 -9.734 -3.627 1 97.94 152 SER A N 1
ATOM 1210 C CA . SER A 1 152 ? -33 -8.859 -4.082 1 97.94 152 SER A CA 1
ATOM 1211 C C . SER A 1 152 ? -33.5 -7.859 -5.121 1 97.94 152 SER A C 1
ATOM 1213 O O . SER A 1 152 ? -33.219 -6.664 -5.027 1 97.94 152 SER A O 1
ATOM 1215 N N . GLU A 1 153 ? -34.188 -8.352 -6.086 1 98.12 153 GLU A N 1
ATOM 1216 C CA . GLU A 1 153 ? -34.719 -7.516 -7.16 1 98.12 153 GLU A CA 1
ATOM 1217 C C . GLU A 1 153 ? -35.719 -6.492 -6.621 1 98.12 153 GLU A C 1
ATOM 1219 O O . GLU A 1 153 ? -35.688 -5.328 -7.031 1 98.12 153 GLU A O 1
ATOM 1224 N N . ILE A 1 154 ? -36.594 -6.938 -5.699 1 98.19 154 ILE A N 1
ATOM 1225 C CA . ILE A 1 154 ? -37.625 -6.066 -5.121 1 98.19 154 ILE A CA 1
ATOM 1226 C C . ILE A 1 154 ? -36.938 -4.891 -4.41 1 98.19 154 ILE A C 1
ATOM 1228 O O . ILE A 1 154 ? -37.375 -3.746 -4.543 1 98.19 154 ILE A O 1
ATOM 1232 N N . PHE A 1 155 ? -35.938 -5.105 -3.666 1 98.12 155 PHE A N 1
ATOM 1233 C CA . PHE A 1 155 ? -35.25 -4.059 -2.939 1 98.12 155 PHE A CA 1
ATOM 1234 C C . PHE A 1 155 ? -34.656 -3.029 -3.9 1 98.12 155 PHE A C 1
ATOM 1236 O O . PHE A 1 155 ? -34.844 -1.823 -3.707 1 98.12 155 PHE A O 1
ATOM 1243 N N . ASP A 1 156 ? -33.969 -3.502 -4.918 1 97.31 156 ASP A N 1
ATOM 1244 C CA . ASP A 1 156 ? -33.344 -2.598 -5.879 1 97.31 156 ASP A CA 1
ATOM 1245 C C . ASP A 1 156 ? -34.375 -1.759 -6.609 1 97.31 156 ASP A C 1
ATOM 1247 O O . ASP A 1 156 ? -34.188 -0.566 -6.844 1 97.31 156 ASP A O 1
ATOM 1251 N N . GLN A 1 157 ? -35.469 -2.414 -6.934 1 97.25 157 GLN A N 1
ATOM 1252 C CA . GLN A 1 157 ? -36.562 -1.69 -7.598 1 97.25 157 GLN A CA 1
ATOM 1253 C C . GLN A 1 157 ? -37.188 -0.666 -6.66 1 97.25 157 GLN A C 1
ATOM 1255 O O . GLN A 1 157 ? -37.531 0.44 -7.086 1 97.25 157 GLN A O 1
ATOM 1260 N N . PHE A 1 158 ? -37.344 -1.09 -5.445 1 98 158 PHE A N 1
ATOM 1261 C CA . PHE A 1 158 ? -37.906 -0.187 -4.445 1 98 158 PHE A CA 1
ATOM 1262 C C . PHE A 1 158 ? -37.031 1.049 -4.285 1 98 158 PHE A C 1
ATOM 1264 O O . PHE A 1 158 ? -37.531 2.174 -4.266 1 98 158 PHE A O 1
ATOM 1271 N N . MET A 1 159 ? -35.75 0.856 -4.184 1 97.44 159 MET A N 1
ATOM 1272 C CA . MET A 1 159 ? -34.812 1.956 -4.023 1 97.44 159 MET A CA 1
ATOM 1273 C C . MET A 1 159 ? -34.812 2.871 -5.246 1 97.44 159 MET A C 1
ATOM 1275 O O . MET A 1 159 ? -34.719 4.09 -5.113 1 97.44 159 MET A O 1
ATOM 1279 N N . GLN A 1 160 ? -34.875 2.256 -6.426 1 95.75 160 GLN A N 1
ATOM 1280 C CA . GLN A 1 160 ? -34.938 3.045 -7.652 1 95.75 160 GLN A CA 1
ATOM 1281 C C . GLN A 1 160 ? -36.156 3.945 -7.664 1 95.75 160 GLN A C 1
ATOM 1283 O O . GLN A 1 160 ? -36.094 5.086 -8.125 1 95.75 160 GLN A O 1
ATOM 1288 N N . LYS A 1 161 ? -37.219 3.43 -7.18 1 97 161 LYS A N 1
ATOM 1289 C CA . LYS A 1 161 ? -38.469 4.156 -7.184 1 97 161 LYS A CA 1
ATOM 1290 C C . LYS A 1 161 ? -38.469 5.254 -6.121 1 97 161 LYS A C 1
ATOM 1292 O O . LYS A 1 161 ? -38.875 6.391 -6.402 1 97 161 LYS A O 1
ATOM 1297 N N . LYS A 1 162 ? -38.062 4.93 -4.922 1 97.31 162 LYS A N 1
ATOM 1298 C CA . LYS A 1 162 ? -38.188 5.84 -3.785 1 97.31 162 LYS A CA 1
ATOM 1299 C C . LYS A 1 162 ? -37 6.828 -3.748 1 97.31 162 LYS A C 1
ATOM 1301 O O . LYS A 1 162 ? -37.156 7.953 -3.27 1 97.31 162 LYS A O 1
ATOM 1306 N N . PHE A 1 163 ? -35.844 6.422 -4.195 1 96.5 163 PHE A N 1
ATOM 1307 C CA . PHE A 1 163 ? -34.625 7.227 -4.16 1 96.5 163 PHE A CA 1
ATOM 1308 C C . PHE A 1 163 ? -33.906 7.168 -5.504 1 96.5 163 PHE A C 1
ATOM 1310 O O . PHE A 1 163 ? -32.781 6.656 -5.59 1 96.5 163 PHE A O 1
ATOM 1317 N N . PRO A 1 164 ? -34.344 7.754 -6.555 1 94.06 164 PRO A N 1
ATOM 1318 C CA . PRO A 1 164 ? -33.844 7.574 -7.926 1 94.06 164 PRO A CA 1
ATOM 1319 C C . PRO A 1 164 ? -32.438 8.109 -8.117 1 94.06 164 PRO A C 1
ATOM 1321 O O . PRO A 1 164 ? -31.719 7.66 -9.016 1 94.06 164 PRO A O 1
ATOM 1324 N N . THR A 1 165 ? -31.938 9.047 -7.293 1 92.31 165 THR A N 1
ATOM 1325 C CA . THR A 1 165 ? -30.625 9.641 -7.496 1 92.31 165 THR A CA 1
ATOM 1326 C C . THR A 1 165 ? -29.609 9.055 -6.523 1 92.31 165 THR A C 1
ATOM 1328 O O . THR A 1 165 ? -28.438 9.422 -6.547 1 92.31 165 THR A O 1
ATOM 1331 N N . PHE A 1 166 ? -30.078 8.195 -5.715 1 94.38 166 PHE A N 1
ATOM 1332 C CA . PHE A 1 166 ? -29.203 7.59 -4.711 1 94.38 166 PHE A CA 1
ATOM 1333 C C . PHE A 1 166 ? -28.281 6.559 -5.344 1 94.38 166 PHE A C 1
ATOM 1335 O O . PHE A 1 166 ? -28.734 5.715 -6.125 1 94.38 166 PHE A O 1
ATOM 1342 N N . LYS A 1 167 ? -26.969 6.648 -5.047 1 92.94 167 LYS A N 1
ATOM 1343 C CA . LYS A 1 167 ? -25.984 5.668 -5.52 1 92.94 167 LYS A CA 1
ATOM 1344 C C . LYS A 1 167 ? -26.031 4.402 -4.668 1 92.94 167 LYS A C 1
ATOM 1346 O O . LYS A 1 167 ? -25.344 4.32 -3.645 1 92.94 167 LYS A O 1
ATOM 1351 N N . ARG A 1 168 ? -26.641 3.455 -5.125 1 92.94 168 ARG A N 1
ATOM 1352 C CA . ARG A 1 168 ? -26.875 2.289 -4.281 1 92.94 168 ARG A CA 1
ATOM 1353 C C . ARG A 1 168 ? -25.938 1.144 -4.656 1 92.94 168 ARG A C 1
ATOM 1355 O O . ARG A 1 168 ? -25.781 0.186 -3.895 1 92.94 168 ARG A O 1
ATOM 1362 N N . TYR A 1 169 ? -25.234 1.239 -5.82 1 94.56 169 TYR A N 1
ATOM 1363 C CA . TYR A 1 169 ? -24.391 0.138 -6.262 1 94.56 169 TYR A CA 1
ATOM 1364 C C . TYR A 1 169 ? -25.156 -1.182 -6.238 1 94.56 169 TYR A C 1
ATOM 1366 O O . TYR A 1 169 ? -24.703 -2.154 -5.629 1 94.56 169 TYR A O 1
ATOM 1374 N N . GLY A 1 170 ? -26.234 -1.225 -6.984 1 94.5 170 GLY A N 1
ATOM 1375 C CA . GLY A 1 170 ? -27.203 -2.318 -6.969 1 94.5 170 GLY A CA 1
ATOM 1376 C C . GLY A 1 170 ? -26.625 -3.621 -7.496 1 94.5 170 GLY A C 1
ATOM 1377 O O . GLY A 1 170 ? -25.516 -3.65 -8.016 1 94.5 170 GLY A O 1
ATOM 1378 N N . LEU A 1 171 ? -27.359 -4.684 -7.332 1 95.56 171 LEU A N 1
ATOM 1379 C CA . LEU A 1 171 ? -26.891 -6.043 -7.586 1 95.56 171 LEU A CA 1
ATOM 1380 C C . LEU A 1 171 ? -27.438 -6.574 -8.906 1 95.56 171 LEU A C 1
ATOM 1382 O O . LEU A 1 171 ? -27.219 -7.734 -9.25 1 95.56 171 LEU A O 1
ATOM 1386 N N . GLU A 1 172 ? -28.125 -5.688 -9.664 1 95.56 172 GLU A N 1
ATOM 1387 C CA . GLU A 1 172 ? -28.719 -6.137 -10.922 1 95.56 172 GLU A CA 1
ATOM 1388 C C . GLU A 1 172 ? -27.656 -6.699 -11.859 1 95.56 172 GLU A C 1
ATOM 1390 O O . GLU A 1 172 ? -26.688 -6.012 -12.195 1 95.56 172 GLU A O 1
ATOM 1395 N N . GLY A 1 173 ? -27.797 -7.934 -12.234 1 96.19 173 GLY A N 1
ATOM 1396 C CA . GLY A 1 173 ? -26.844 -8.664 -13.055 1 96.19 173 GLY A CA 1
ATOM 1397 C C . GLY A 1 173 ? -26.016 -9.656 -12.273 1 96.19 173 GLY A C 1
ATOM 1398 O O . GLY A 1 173 ? -25.375 -10.539 -12.852 1 96.19 173 GLY A O 1
ATOM 1399 N N . ASN A 1 174 ? -26.047 -9.562 -10.93 1 97.5 174 ASN A N 1
ATOM 1400 C CA . ASN A 1 174 ? -25.312 -10.461 -10.023 1 97.5 174 ASN A CA 1
ATOM 1401 C C . ASN A 1 174 ? -26.156 -10.82 -8.805 1 97.5 174 ASN A C 1
ATOM 1403 O O . ASN A 1 174 ? -25.625 -10.938 -7.699 1 97.5 174 ASN A O 1
ATOM 1407 N N . GLU A 1 175 ? -27.469 -10.922 -8.977 1 98.06 175 GLU A N 1
ATOM 1408 C CA . GLU A 1 175 ? -28.375 -11.219 -7.875 1 98.06 175 GLU A CA 1
ATOM 1409 C C . GLU A 1 175 ? -28.031 -12.562 -7.227 1 98.06 175 GLU A C 1
ATOM 1411 O O . GLU A 1 175 ? -28.297 -12.766 -6.039 1 98.06 175 GLU A O 1
ATOM 1416 N N . SER A 1 176 ? -27.328 -13.414 -7.957 1 98.56 176 SER A N 1
ATOM 1417 C CA . SER A 1 176 ? -26.953 -14.734 -7.461 1 98.56 176 SER A CA 1
ATOM 1418 C C . SER A 1 176 ? -25.953 -14.641 -6.309 1 98.56 176 SER A C 1
ATOM 1420 O O . SER A 1 176 ? -25.734 -15.617 -5.598 1 98.56 176 SER A O 1
ATOM 1422 N N . MET A 1 177 ? -25.359 -13.477 -6.082 1 98.75 177 MET A N 1
ATOM 1423 C CA . MET A 1 177 ? -24.562 -13.266 -4.883 1 98.75 177 MET A CA 1
ATOM 1424 C C . MET A 1 177 ? -25.359 -13.602 -3.627 1 98.75 177 MET A C 1
ATOM 1426 O O . MET A 1 177 ? -24.828 -14.18 -2.682 1 98.75 177 MET A O 1
ATOM 1430 N N . MET A 1 178 ? -26.703 -13.266 -3.635 1 98.62 178 MET A N 1
ATOM 1431 C CA . MET A 1 178 ? -27.578 -13.531 -2.496 1 98.62 178 MET A CA 1
ATOM 1432 C C . MET A 1 178 ? -27.734 -15.039 -2.279 1 98.62 178 MET A C 1
ATOM 1434 O O . MET A 1 178 ? -27.812 -15.5 -1.139 1 98.62 178 MET A O 1
ATOM 1438 N N . VAL A 1 179 ? -27.797 -15.742 -3.395 1 98.69 179 VAL A N 1
ATOM 1439 C CA . VAL A 1 179 ? -27.891 -17.203 -3.33 1 98.69 179 VAL A CA 1
ATOM 1440 C C . VAL A 1 179 ? -26.609 -17.766 -2.723 1 98.69 179 VAL A C 1
ATOM 1442 O O . VAL A 1 179 ? -26.656 -18.672 -1.874 1 98.69 179 VAL A O 1
ATOM 1445 N N . SER A 1 180 ? -25.484 -17.297 -3.146 1 98.81 180 SER A N 1
ATOM 1446 C CA . SER A 1 180 ? -24.188 -17.734 -2.617 1 98.81 180 SER A CA 1
ATOM 1447 C C . SER A 1 180 ? -24.094 -17.5 -1.114 1 98.81 180 SER A C 1
ATOM 1449 O O . SER A 1 180 ? -23.766 -18.406 -0.355 1 98.81 180 SER A O 1
ATOM 1451 N N . CYS A 1 181 ? -24.406 -16.328 -0.664 1 98.69 181 CYS A N 1
ATOM 1452 C CA . CYS A 1 181 ? -24.312 -15.977 0.75 1 98.69 181 CYS A CA 1
ATOM 1453 C C . CYS A 1 181 ? -25.266 -16.828 1.581 1 98.69 181 CYS A C 1
ATOM 1455 O O . CYS A 1 181 ? -24.891 -17.344 2.637 1 98.69 181 CYS A O 1
ATOM 1457 N N . ASP A 1 182 ? -26.531 -16.969 1.124 1 98.19 182 ASP A N 1
ATOM 1458 C CA . ASP A 1 182 ? -27.5 -17.797 1.839 1 98.19 182 ASP A CA 1
ATOM 1459 C C . ASP A 1 182 ? -27 -19.219 2.02 1 98.19 182 ASP A C 1
ATOM 1461 O O . ASP A 1 182 ? -27.109 -19.781 3.107 1 98.19 182 ASP A O 1
ATOM 1465 N N . SER A 1 183 ? -26.484 -19.734 0.895 1 98 183 SER A N 1
ATOM 1466 C CA . SER A 1 183 ? -25.953 -21.094 0.935 1 98 183 SER A CA 1
ATOM 1467 C C . SER A 1 183 ? -24.797 -21.219 1.923 1 98 183 SER A C 1
ATOM 1469 O O . SER A 1 183 ? -24.719 -22.188 2.674 1 98 183 SER A O 1
ATOM 1471 N N . ILE A 1 184 ? -23.875 -20.297 1.951 1 98.62 184 ILE A N 1
ATOM 1472 C CA . ILE A 1 184 ? -22.719 -20.297 2.848 1 98.62 184 ILE A CA 1
ATOM 1473 C C . ILE A 1 184 ? -23.203 -20.219 4.297 1 98.62 184 ILE A C 1
ATOM 1475 O O . ILE A 1 184 ? -22.703 -20.953 5.16 1 98.62 184 ILE A O 1
ATOM 1479 N N . PHE A 1 185 ? -24.203 -19.391 4.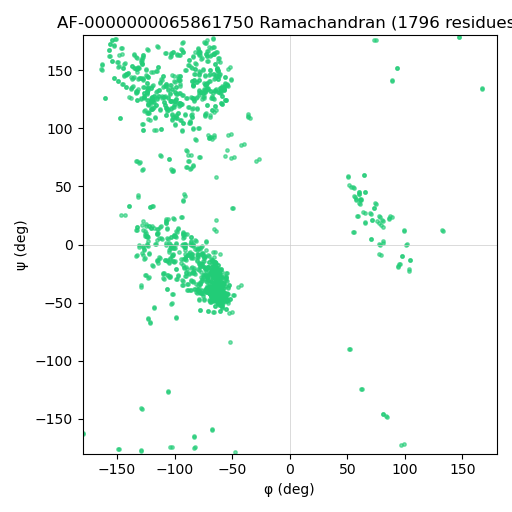617 1 98.25 185 PHE A N 1
ATOM 1480 C CA . PHE A 1 185 ? -24.734 -19.234 5.973 1 98.25 185 PHE A CA 1
ATOM 1481 C C . PHE A 1 185 ? -25.406 -20.531 6.43 1 98.25 185 PHE A C 1
ATOM 1483 O O .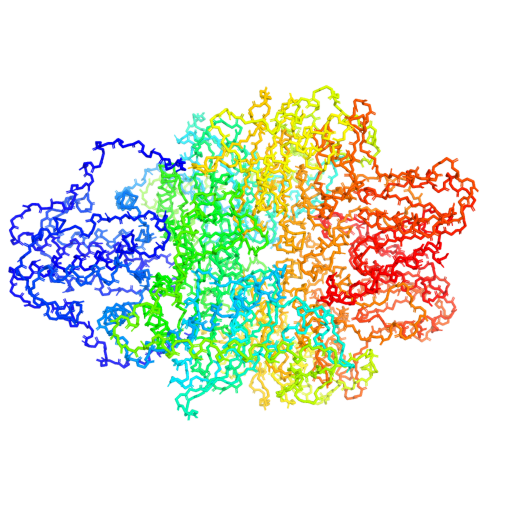 PHE A 1 185 ? -25.172 -21 7.547 1 98.25 185 PHE A O 1
ATOM 1490 N N . ARG A 1 186 ? -26.219 -21.047 5.555 1 96.88 186 ARG A N 1
ATOM 1491 C CA . ARG A 1 186 ? -26.938 -22.281 5.883 1 96.88 186 ARG A CA 1
ATOM 1492 C C . ARG A 1 186 ? -25.969 -23.422 6.145 1 96.88 186 ARG A C 1
ATOM 1494 O O . ARG A 1 186 ? -26.125 -24.172 7.109 1 96.88 186 ARG A O 1
ATOM 1501 N N . GLU A 1 187 ? -25 -23.531 5.227 1 96.94 187 GLU A N 1
ATOM 1502 C CA . GLU A 1 187 ? -24.016 -24.594 5.387 1 96.94 187 GLU A CA 1
ATOM 1503 C C . GLU A 1 187 ? -23.156 -24.375 6.629 1 96.94 187 GLU A C 1
ATOM 1505 O O . GLU A 1 187 ? -22.75 -25.328 7.281 1 96.94 187 GLU A O 1
ATOM 1510 N N . SER A 1 188 ? -22.875 -23.141 6.945 1 97.12 188 SER A N 1
ATOM 1511 C CA . SER A 1 188 ? -22.156 -22.812 8.172 1 97.12 188 SER A CA 1
ATOM 1512 C C . SER A 1 188 ? -22.938 -23.234 9.406 1 97.12 188 SER A C 1
ATOM 1514 O O . SER A 1 188 ? -22.391 -23.828 10.328 1 97.12 188 SER A O 1
ATOM 1516 N N . ALA A 1 189 ? -24.219 -22.922 9.43 1 96.5 189 ALA A N 1
ATOM 1517 C CA . ALA A 1 189 ? -25.078 -23.312 10.539 1 96.5 189 ALA A CA 1
ATOM 1518 C C . ALA A 1 189 ? -25.141 -24.828 10.672 1 96.5 189 ALA A C 1
ATOM 1520 O O . ALA A 1 189 ? -25.078 -25.359 11.781 1 96.5 189 ALA A O 1
ATOM 1521 N N . LYS A 1 190 ? -25.266 -25.438 9.562 1 94.88 190 LYS A N 1
ATOM 1522 C CA . LYS A 1 190 ? -25.328 -26.891 9.539 1 94.88 190 LYS A CA 1
ATOM 1523 C C . LYS A 1 190 ? -24.062 -27.516 10.117 1 94.88 190 LYS A C 1
ATOM 1525 O O . LYS A 1 190 ? -24.125 -28.547 10.789 1 94.88 190 LYS A O 1
ATOM 1530 N N . ASN A 1 191 ? -22.922 -26.906 9.836 1 93.19 191 ASN A N 1
ATOM 1531 C CA . ASN A 1 191 ? -21.641 -27.391 10.312 1 93.19 191 ASN A CA 1
ATOM 1532 C C . ASN A 1 191 ? -21.312 -26.875 11.711 1 93.19 191 ASN A C 1
ATOM 1534 O O . ASN A 1 191 ? -20.172 -26.953 12.156 1 93.19 191 ASN A O 1
ATOM 1538 N N . GLN A 1 192 ? -22.234 -26.188 12.359 1 90.62 192 GLN A N 1
ATOM 1539 C CA . GLN A 1 192 ? -22.188 -25.766 13.75 1 90.62 192 GLN A CA 1
ATOM 1540 C C . GLN A 1 192 ? -21.141 -24.656 13.945 1 90.62 192 GLN A C 1
ATOM 1542 O O . GLN A 1 192 ? -20.453 -24.641 14.961 1 90.62 192 GLN A O 1
ATOM 1547 N N . LEU A 1 193 ? -20.938 -23.984 12.875 1 93.88 193 LEU A N 1
ATOM 1548 C CA . LEU A 1 193 ? -20.172 -22.75 13.055 1 93.88 193 LEU A CA 1
ATOM 1549 C C . LEU A 1 193 ? -20.953 -21.75 13.898 1 93.88 193 LEU A C 1
ATOM 1551 O O . LEU A 1 193 ? -22.188 -21.656 13.781 1 93.88 193 LEU A O 1
ATOM 1555 N N . LYS A 1 194 ? -20.219 -21.062 14.727 1 94.5 194 LYS A N 1
ATOM 1556 C CA . LYS A 1 194 ? -20.859 -20.094 15.617 1 94.5 194 LYS A CA 1
ATOM 1557 C C . LYS A 1 194 ? -20.875 -18.703 14.992 1 94.5 194 LYS A C 1
ATOM 1559 O O . LYS A 1 194 ? -21.797 -17.922 15.234 1 94.5 194 LYS A O 1
ATOM 1564 N N . ASN A 1 195 ? -19.812 -18.438 14.258 1 96.06 195 ASN A N 1
ATOM 1565 C CA . ASN A 1 195 ? -19.656 -17.078 13.75 1 96.06 195 ASN A CA 1
ATOM 1566 C C . ASN A 1 195 ? -19.234 -17.078 12.281 1 96.06 195 ASN A C 1
ATOM 1568 O O . ASN A 1 195 ? -18.438 -17.922 11.852 1 96.06 195 ASN A O 1
ATOM 1572 N N . VAL A 1 196 ? -19.75 -16.094 11.539 1 98.06 196 VAL A N 1
ATOM 1573 C CA . VAL A 1 196 ? -19.25 -15.711 10.219 1 98.06 196 VAL A CA 1
ATOM 1574 C C . VAL A 1 196 ? -18.938 -14.219 10.188 1 98.06 196 VAL A C 1
ATOM 1576 O O . VAL A 1 196 ? -19.828 -13.391 10.406 1 98.06 196 VAL A O 1
ATOM 1579 N N . VAL A 1 197 ? -17.656 -13.867 10.023 1 98.31 197 VAL A N 1
ATOM 1580 C CA . VAL A 1 197 ? -17.234 -12.484 9.875 1 98.31 197 VAL A CA 1
ATOM 1581 C C . VAL A 1 197 ? -17.109 -12.141 8.391 1 98.31 197 VAL A C 1
ATOM 1583 O O . VAL A 1 197 ? -16.422 -12.844 7.645 1 98.31 197 VAL A O 1
ATOM 1586 N N . ILE A 1 198 ? -17.703 -11.031 7.973 1 98.62 198 ILE A N 1
ATOM 1587 C CA . ILE A 1 198 ? -17.797 -10.734 6.547 1 98.62 198 ILE A CA 1
ATOM 1588 C C . ILE A 1 198 ? -17.094 -9.414 6.246 1 98.62 198 ILE A C 1
ATOM 1590 O O . ILE A 1 198 ? -17.359 -8.398 6.887 1 98.62 198 ILE A O 1
ATOM 1594 N N . GLY A 1 199 ? -16.109 -9.422 5.352 1 98.19 199 GLY A N 1
ATOM 1595 C CA . GLY A 1 199 ? -15.648 -8.25 4.641 1 98.19 199 GLY A CA 1
ATOM 1596 C C . GLY A 1 199 ? -16.156 -8.172 3.213 1 98.19 199 GLY A C 1
ATOM 1597 O O . GLY A 1 199 ? -16.156 -9.18 2.496 1 98.19 199 GLY A O 1
ATOM 1598 N N . MET A 1 200 ? -16.656 -7.004 2.76 1 97.38 200 MET A N 1
ATOM 1599 C CA . MET A 1 200 ? -17.188 -6.957 1.403 1 97.38 200 MET A CA 1
ATOM 1600 C C . MET A 1 200 ? -17.109 -5.543 0.835 1 97.38 200 MET A C 1
ATOM 1602 O O . MET A 1 200 ? -17.031 -4.574 1.588 1 97.38 200 MET A O 1
ATOM 1606 N N . PRO A 1 201 ? -17.125 -5.438 -0.488 1 94.38 201 PRO A N 1
ATOM 1607 C CA . PRO A 1 201 ? -17.172 -4.125 -1.138 1 94.38 201 PRO A CA 1
ATOM 1608 C C . PRO A 1 201 ? -18.578 -3.559 -1.233 1 94.38 201 PRO A C 1
ATOM 1610 O O . PRO A 1 201 ? -19.5 -4.055 -0.574 1 94.38 201 PRO A O 1
ATOM 1613 N N . HIS A 1 202 ? -18.781 -2.541 -2.051 1 95.12 202 HIS A N 1
ATOM 1614 C CA . HIS A 1 202 ? -20.016 -1.767 -2.125 1 95.12 202 HIS A CA 1
ATOM 1615 C C . HIS A 1 202 ? -21.094 -2.514 -2.91 1 95.12 202 HIS A C 1
ATOM 1617 O O . HIS A 1 202 ? -22.266 -2.459 -2.562 1 95.12 202 HIS A O 1
ATOM 1623 N N . ARG A 1 203 ? -20.656 -3.256 -3.914 1 95.19 203 ARG A N 1
ATOM 1624 C CA . ARG A 1 203 ? -21.625 -3.879 -4.816 1 95.19 203 ARG A CA 1
ATOM 1625 C C . ARG A 1 203 ? -22.469 -4.906 -4.078 1 95.19 203 ARG A C 1
ATOM 1627 O O . ARG A 1 203 ? -21.953 -5.852 -3.492 1 95.19 203 ARG A O 1
ATOM 1634 N N . GLY A 1 204 ? -23.766 -4.672 -4.051 1 96.12 204 GLY A N 1
ATOM 1635 C CA . GLY A 1 204 ? -24.719 -5.605 -3.463 1 96.12 204 GLY A CA 1
ATOM 1636 C C . GLY A 1 204 ? -24.75 -5.547 -1.947 1 96.12 204 GLY A C 1
ATOM 1637 O O . GLY A 1 204 ? -25.531 -6.25 -1.311 1 96.12 204 GLY A O 1
ATOM 1638 N N . ARG A 1 205 ? -23.953 -4.688 -1.407 1 97.12 205 ARG A N 1
ATOM 1639 C CA . ARG A 1 205 ? -23.812 -4.648 0.045 1 97.12 205 ARG A CA 1
ATOM 1640 C C . ARG A 1 205 ? -25.125 -4.258 0.717 1 97.12 205 ARG A C 1
ATOM 1642 O O . ARG A 1 205 ? -25.5 -4.848 1.729 1 97.12 205 ARG A O 1
ATOM 1649 N N . LEU A 1 206 ? -25.812 -3.221 0.202 1 97.5 206 LEU A N 1
ATOM 1650 C CA . LEU A 1 206 ? -27.047 -2.742 0.811 1 97.5 206 LEU A CA 1
ATOM 1651 C C . LEU A 1 206 ? -28.141 -3.801 0.726 1 97.5 206 LEU A C 1
ATOM 1653 O O . LEU A 1 206 ? -28.953 -3.938 1.646 1 97.5 206 LEU A O 1
ATOM 1657 N N . ASN A 1 207 ? -28.094 -4.547 -0.367 1 97.38 207 ASN A N 1
ATOM 1658 C CA . ASN A 1 207 ? -29.016 -5.676 -0.512 1 97.38 207 ASN A CA 1
ATOM 1659 C C . ASN A 1 207 ? -28.766 -6.73 0.562 1 97.38 207 ASN A C 1
ATOM 1661 O O . ASN A 1 207 ? -29.719 -7.188 1.215 1 97.38 207 ASN A O 1
ATOM 1665 N N . LEU A 1 208 ? -27.547 -7.117 0.732 1 98 208 LEU A N 1
ATOM 1666 C CA . LEU A 1 208 ? -27.172 -8.102 1.743 1 98 208 LEU A CA 1
ATOM 1667 C C . LEU A 1 208 ? -27.531 -7.609 3.141 1 98 208 LEU A C 1
ATOM 1669 O O . LEU A 1 208 ? -28.062 -8.367 3.951 1 98 208 LEU A O 1
ATOM 1673 N N . LEU A 1 209 ? -27.281 -6.355 3.404 1 97.06 209 LEU A N 1
ATOM 1674 C CA . LEU A 1 209 ? -27.5 -5.723 4.699 1 97.06 209 LEU A CA 1
ATOM 1675 C C . LEU A 1 209 ? -28.969 -5.766 5.094 1 97.06 209 LEU A C 1
ATOM 1677 O O . LEU A 1 209 ? -29.312 -6.199 6.195 1 97.06 209 LEU A O 1
ATOM 1681 N N . VAL A 1 210 ? -29.859 -5.359 4.184 1 97.06 210 VAL A N 1
ATOM 1682 C CA . VAL A 1 210 ? -31.266 -5.148 4.5 1 97.06 210 VAL A CA 1
ATOM 1683 C C . VAL A 1 210 ? -32.031 -6.445 4.297 1 97.06 210 VAL A C 1
ATOM 1685 O O . VAL A 1 210 ? -32.906 -6.801 5.113 1 97.06 210 VAL A O 1
ATOM 1688 N N . GLN A 1 211 ? -31.688 -7.188 3.246 1 97.12 211 GLN A N 1
ATOM 1689 C CA . GLN A 1 211 ? -32.531 -8.297 2.834 1 97.12 211 GLN A CA 1
ATOM 1690 C C . GLN A 1 211 ? -32.094 -9.602 3.48 1 97.12 211 GLN A C 1
ATOM 1692 O O . GLN A 1 211 ? -32.844 -10.578 3.512 1 97.12 211 GLN A O 1
ATOM 1697 N N . MET A 1 212 ? -30.906 -9.656 3.977 1 96.69 212 MET A N 1
ATOM 1698 C CA . MET A 1 212 ? -30.453 -10.945 4.484 1 96.69 212 MET A CA 1
ATOM 1699 C C . MET A 1 212 ? -29.891 -10.805 5.898 1 96.69 212 MET A C 1
ATOM 1701 O O . MET A 1 212 ? -30.078 -11.688 6.73 1 96.69 212 MET A O 1
ATOM 1705 N N . CYS A 1 213 ? -29.219 -9.695 6.246 1 96.81 213 CYS A N 1
ATOM 1706 C CA . CYS A 1 213 ? -28.547 -9.555 7.535 1 96.81 213 CYS A CA 1
ATOM 1707 C C . CYS A 1 213 ? -29.406 -8.773 8.516 1 96.81 213 CYS A C 1
ATOM 1709 O O . CYS A 1 213 ? -28.922 -8.297 9.539 1 96.81 213 CYS A O 1
ATOM 1711 N N . ASN A 1 214 ? -30.609 -8.547 8.227 1 94.81 214 ASN A N 1
ATOM 1712 C CA . ASN A 1 214 ? -31.641 -8.047 9.125 1 94.81 214 ASN A CA 1
ATOM 1713 C C . ASN A 1 214 ? -31.344 -6.629 9.594 1 94.81 214 ASN A C 1
ATOM 1715 O O . ASN A 1 214 ? -31.703 -6.254 10.711 1 94.81 214 ASN A O 1
ATOM 1719 N N . TYR A 1 215 ? -30.5 -5.906 8.914 1 96.25 215 TYR A N 1
ATOM 1720 C CA . TYR A 1 215 ? -30.406 -4.488 9.242 1 96.25 215 TYR A CA 1
ATOM 1721 C C . TYR A 1 215 ? -31.75 -3.791 9.062 1 96.25 215 TYR A C 1
ATOM 1723 O O . TYR A 1 215 ? -32.406 -3.93 8.023 1 96.25 215 TYR A O 1
ATOM 1731 N N . PRO A 1 216 ? -32.25 -3.068 10.031 1 95.94 216 PRO A N 1
ATOM 1732 C CA . PRO A 1 216 ? -33.562 -2.465 9.891 1 95.94 216 PRO A CA 1
ATOM 1733 C C . PRO A 1 216 ? -33.656 -1.505 8.711 1 95.94 216 PRO A C 1
ATOM 1735 O O . PRO A 1 216 ? -32.938 -0.502 8.664 1 95.94 216 PRO A O 1
ATOM 1738 N N . ALA A 1 217 ? -34.594 -1.809 7.812 1 97.62 217 ALA A N 1
ATOM 1739 C CA . ALA A 1 217 ? -34.75 -0.989 6.613 1 97.62 217 ALA A CA 1
ATOM 1740 C C . ALA A 1 217 ? -35.062 0.458 6.98 1 97.62 217 ALA A C 1
ATOM 1742 O O . ALA A 1 217 ? -34.625 1.388 6.305 1 97.62 217 ALA A O 1
ATOM 1743 N N . LYS A 1 218 ? -35.844 0.694 8.055 1 97.44 218 LYS A N 1
ATOM 1744 C CA . LYS A 1 218 ? -36.219 2.053 8.453 1 97.44 218 LYS A CA 1
ATOM 1745 C C . LYS A 1 218 ? -34.969 2.873 8.789 1 97.44 218 LYS A C 1
ATOM 1747 O O . LYS A 1 218 ? -34.906 4.059 8.461 1 97.44 218 LYS A O 1
ATOM 1752 N N . ASP A 1 219 ? -34 2.244 9.508 1 96.62 219 ASP A N 1
ATOM 1753 C CA . ASP A 1 219 ? -32.75 2.928 9.836 1 96.62 219 ASP A CA 1
ATOM 1754 C C . ASP A 1 219 ? -31.969 3.26 8.578 1 96.62 219 ASP A C 1
ATOM 1756 O O . ASP A 1 219 ? -31.359 4.332 8.484 1 96.62 219 ASP A O 1
ATOM 1760 N N . PHE A 1 220 ? -32.031 2.275 7.691 1 96.88 220 PHE A N 1
ATOM 1761 C CA . PHE A 1 220 ? -31.359 2.467 6.414 1 96.88 220 PHE A CA 1
ATOM 1762 C C . PHE A 1 220 ? -31.953 3.645 5.656 1 96.88 220 PHE A C 1
ATOM 1764 O O . PHE A 1 220 ? -31.234 4.531 5.199 1 96.88 220 PHE A O 1
ATOM 1771 N N . PHE A 1 221 ? -33.219 3.715 5.473 1 98 221 PHE A N 1
ATOM 1772 C CA . PHE A 1 221 ? -33.906 4.785 4.762 1 98 221 PHE A CA 1
ATOM 1773 C C . PHE A 1 221 ? -33.688 6.125 5.453 1 98 221 PHE A C 1
ATOM 1775 O O . PHE A 1 221 ? -33.562 7.156 4.793 1 98 221 PHE A O 1
ATOM 1782 N N . TRP A 1 222 ? -33.656 6.082 6.785 1 97 222 TRP A N 1
ATOM 1783 C CA . TRP A 1 222 ? -33.406 7.281 7.574 1 97 222 TRP A CA 1
ATOM 1784 C C . TRP A 1 222 ? -32.062 7.895 7.207 1 97 222 TRP A C 1
ATOM 1786 O O . TRP A 1 222 ? -31.953 9.102 6.996 1 97 222 TRP A O 1
ATOM 1796 N N . LYS A 1 223 ? -31.078 7.062 7.07 1 96.38 223 LYS A N 1
ATOM 1797 C CA . LYS A 1 223 ? -29.734 7.5 6.699 1 96.38 223 LYS A CA 1
ATOM 1798 C C . LYS A 1 223 ? -29.703 7.992 5.258 1 96.38 223 LYS A C 1
ATOM 1800 O O . LYS A 1 223 ? -29.031 8.984 4.953 1 96.38 223 LYS A O 1
ATOM 1805 N N . VAL A 1 224 ? -30.344 7.309 4.344 1 96.81 224 VAL A N 1
ATOM 1806 C CA . VAL A 1 224 ? -30.391 7.684 2.936 1 96.81 224 VAL A CA 1
ATOM 1807 C C . VAL A 1 224 ? -30.969 9.086 2.789 1 96.81 224 VAL A C 1
ATOM 1809 O O . VAL A 1 224 ? -30.547 9.852 1.917 1 96.81 224 VAL A O 1
ATOM 1812 N N . LYS A 1 225 ? -31.906 9.414 3.693 1 96.31 225 LYS A N 1
ATOM 1813 C CA . LYS A 1 225 ? -32.562 10.719 3.646 1 96.31 225 LYS A CA 1
ATOM 1814 C C . LYS A 1 225 ? -31.656 11.805 4.203 1 96.31 225 LYS A C 1
ATOM 1816 O O . LYS A 1 225 ? -32.031 12.984 4.211 1 96.31 225 LYS A O 1
ATOM 1821 N N . GLY A 1 226 ? -30.453 11.422 4.672 1 95.31 226 GLY A N 1
ATOM 1822 C CA . GLY A 1 226 ? -29.438 12.391 5.047 1 95.31 226 GLY A CA 1
ATOM 1823 C C . GLY A 1 226 ? -29.375 12.641 6.539 1 95.31 226 GLY A C 1
ATOM 1824 O O . GLY A 1 226 ? -28.656 13.539 6.996 1 95.31 226 GLY A O 1
ATOM 1825 N N . ASN A 1 227 ? -30.047 11.805 7.352 1 95.25 227 ASN A N 1
ATOM 1826 C CA . ASN A 1 227 ? -30.109 12.008 8.797 1 95.25 227 ASN A CA 1
ATOM 1827 C C . ASN A 1 227 ? -29 11.242 9.508 1 95.25 227 ASN A C 1
ATOM 1829 O O . ASN A 1 227 ? -28.359 10.367 8.922 1 95.25 227 ASN A O 1
ATOM 1833 N N . SER A 1 228 ? -28.781 11.57 10.766 1 94 228 SER A N 1
ATOM 1834 C CA . SER A 1 228 ? -27.734 10.938 11.57 1 94 228 SER A CA 1
ATOM 1835 C C . SER A 1 228 ? -28.125 9.516 11.953 1 94 228 SER A C 1
ATOM 1837 O O . SER A 1 228 ? -29.281 9.242 12.266 1 94 228 SER A O 1
ATOM 1839 N N . GLU A 1 229 ? -27.156 8.688 11.844 1 92.06 229 GLU A N 1
ATOM 1840 C CA . GLU A 1 229 ? -27.391 7.312 12.281 1 92.06 229 GLU A CA 1
ATOM 1841 C C . GLU A 1 229 ? -27.172 7.176 13.789 1 92.06 229 GLU A C 1
ATOM 1843 O O . GLU A 1 229 ? -27.359 6.094 14.352 1 92.06 229 GLU A O 1
ATOM 1848 N N . PHE A 1 230 ? -26.812 8.297 14.469 1 92.56 230 PHE A N 1
ATOM 1849 C CA . PHE A 1 230 ? -26.547 8.266 15.898 1 92.56 230 PHE A CA 1
ATOM 1850 C C . PHE A 1 230 ? -27.641 8.977 16.672 1 92.56 230 PHE A C 1
ATOM 1852 O O . PHE A 1 230 ? -28.094 10.062 16.281 1 92.56 230 PHE A O 1
ATOM 1859 N N . SER A 1 231 ? -28.047 8.336 17.766 1 89.56 231 SER A N 1
ATOM 1860 C CA . SER A 1 231 ? -29.031 8.961 18.641 1 89.56 231 SER A CA 1
ATOM 1861 C C . SER A 1 231 ? -28.422 10.109 19.438 1 89.56 231 SER A C 1
ATOM 1863 O O . SER A 1 231 ? -27.219 10.328 19.391 1 89.56 231 SER A O 1
ATOM 1865 N N . GLU A 1 232 ? -29.25 10.773 20.109 1 86.31 232 GLU A N 1
ATOM 1866 C CA . GLU A 1 232 ? -28.812 11.93 20.875 1 86.31 232 GLU A CA 1
ATOM 1867 C C . GLU A 1 232 ? -27.781 11.531 21.938 1 86.31 232 GLU A C 1
ATOM 1869 O O . GLU A 1 232 ? -27.938 10.508 22.594 1 86.31 232 GLU A O 1
ATOM 1874 N N . GLY A 1 233 ? -26.766 12.258 22.047 1 85.31 233 GLY A N 1
ATOM 1875 C CA . GLY A 1 233 ? -25.75 12.031 23.078 1 85.31 233 GLY A CA 1
ATOM 1876 C C . GLY A 1 233 ? -24.578 11.203 22.594 1 85.31 233 GLY A C 1
ATOM 1877 O O . GLY A 1 233 ? -23.531 11.156 23.234 1 85.31 233 GLY A O 1
ATOM 1878 N N . ILE A 1 234 ? -24.766 10.555 21.531 1 88.81 234 ILE A N 1
ATOM 1879 C CA . ILE A 1 234 ? -23.688 9.75 20.969 1 88.81 234 ILE A CA 1
ATOM 1880 C C . ILE A 1 234 ? -22.859 10.602 20.016 1 88.81 234 ILE A C 1
ATOM 1882 O O . ILE A 1 234 ? -23.406 11.297 19.156 1 88.81 234 ILE A O 1
ATOM 1886 N N . LEU A 1 235 ? -21.578 10.602 20.281 1 89.12 235 LEU A N 1
ATOM 1887 C CA . LEU A 1 235 ? -20.672 11.375 19.453 1 89.12 235 LEU A CA 1
ATOM 1888 C C . LEU A 1 235 ? -20.188 10.555 18.25 1 89.12 235 LEU A C 1
ATOM 1890 O O . LEU A 1 235 ? -19.641 9.469 18.422 1 89.12 235 LEU A O 1
ATOM 1894 N N . GLY A 1 236 ? -20.5 11.008 17.078 1 92.38 236 GLY A N 1
ATOM 1895 C CA . GLY A 1 236 ? -20.062 10.367 15.852 1 92.38 236 GLY A CA 1
ATOM 1896 C C . GLY A 1 236 ? -20.188 11.266 14.633 1 92.38 236 GLY A C 1
ATOM 1897 O O . GLY A 1 236 ? -21.047 12.148 14.602 1 92.38 236 GLY A O 1
ATOM 1898 N N . VAL A 1 237 ? -19.297 11.023 13.68 1 94.75 237 VAL A N 1
ATOM 1899 C CA . VAL A 1 237 ? -19.312 11.859 12.484 1 94.75 237 VAL A CA 1
ATOM 1900 C C . VAL A 1 237 ? -20.031 11.125 11.352 1 94.75 237 VAL A C 1
ATOM 1902 O O . VAL A 1 237 ? -20.438 11.742 10.367 1 94.75 237 VAL A O 1
ATOM 1905 N N . GLY A 1 238 ? -20.219 9.883 11.547 1 94.75 238 GLY A N 1
ATOM 1906 C CA . GLY A 1 238 ? -20.922 9.086 10.562 1 94.75 238 GLY A CA 1
ATOM 1907 C C . GLY A 1 238 ? -20.109 8.805 9.32 1 94.75 238 GLY A C 1
ATOM 1908 O O . GLY A 1 238 ? -18.969 9.266 9.203 1 94.75 238 GLY A O 1
ATOM 1909 N N . ASP A 1 239 ? -20.641 8.016 8.383 1 96.06 239 ASP A N 1
ATOM 1910 C CA . ASP A 1 239 ? -20.062 7.602 7.105 1 96.06 239 ASP A CA 1
ATOM 1911 C C . ASP A 1 239 ? -21.156 7.391 6.051 1 96.06 239 ASP A C 1
ATOM 1913 O O . ASP A 1 239 ? -22.312 7.715 6.281 1 96.06 239 ASP A O 1
ATOM 1917 N N . VAL A 1 240 ? -20.703 6.941 4.902 1 95.56 240 VAL A N 1
ATOM 1918 C CA . VAL A 1 240 ? -21.672 6.695 3.84 1 95.56 240 VAL A CA 1
ATOM 1919 C C . VAL A 1 240 ? -22.406 5.379 4.098 1 95.56 240 VAL A C 1
ATOM 1921 O O . VAL A 1 240 ? -21.938 4.555 4.895 1 95.56 240 VAL A O 1
ATOM 1924 N N . THR A 1 241 ? -23.516 5.16 3.453 1 95.44 241 THR A N 1
ATOM 1925 C CA . THR A 1 241 ? -24.391 4.031 3.713 1 95.44 241 THR A CA 1
ATOM 1926 C C . THR A 1 241 ? -23.719 2.715 3.334 1 95.44 241 THR A C 1
ATOM 1928 O O . THR A 1 241 ? -23.938 1.689 3.979 1 95.44 241 THR A O 1
ATOM 1931 N N . SER A 1 242 ? -22.891 2.746 2.322 1 95.31 242 SER A N 1
ATOM 1932 C CA . SER A 1 242 ? -22.25 1.523 1.85 1 95.31 242 SER A CA 1
ATOM 1933 C C . SER A 1 242 ? -21.172 1.051 2.822 1 95.31 242 SER A C 1
ATOM 1935 O O . SER A 1 242 ? -20.516 0.037 2.584 1 95.31 242 SER A O 1
ATOM 1937 N N . HIS A 1 243 ? -20.984 1.727 3.965 1 96.44 243 HIS A N 1
ATOM 1938 C CA . HIS A 1 243 ? -19.969 1.366 4.945 1 96.44 243 HIS A CA 1
ATOM 1939 C C . HIS A 1 243 ? -20.594 0.855 6.234 1 96.44 243 HIS A C 1
ATOM 1941 O O . HIS A 1 243 ? -19.891 0.552 7.199 1 96.44 243 HIS A O 1
ATOM 1947 N N . ILE A 1 244 ? -21.891 0.704 6.254 1 95.44 244 ILE A N 1
ATOM 1948 C CA . ILE A 1 244 ? -22.641 0.311 7.445 1 95.44 244 ILE A CA 1
ATOM 1949 C C . ILE A 1 244 ? -22.344 -1.146 7.785 1 95.44 244 ILE A C 1
ATOM 1951 O O . ILE A 1 244 ? -22.156 -1.976 6.895 1 95.44 244 ILE A O 1
ATOM 1955 N N . ALA A 1 245 ? -22.234 -1.405 9.039 1 95.88 245 ALA A N 1
ATOM 1956 C CA . ALA A 1 245 ? -22.031 -2.754 9.562 1 95.88 245 ALA A CA 1
ATOM 1957 C C . ALA A 1 245 ? -23.281 -3.271 10.25 1 95.88 245 ALA A C 1
ATOM 1959 O O . ALA A 1 245 ? -24.219 -2.504 10.531 1 95.88 245 ALA A O 1
ATOM 1960 N N . VAL A 1 246 ? -23.328 -4.605 10.5 1 95.56 246 VAL A N 1
ATOM 1961 C CA . VAL A 1 246 ? -24.422 -5.207 11.25 1 95.56 246 VAL A CA 1
ATOM 1962 C C . VAL A 1 246 ? -23.938 -6.48 11.945 1 95.56 246 VAL A C 1
ATOM 1964 O O . VAL A 1 246 ? -23.016 -7.141 11.469 1 95.56 246 VAL A O 1
ATOM 1967 N N . SER A 1 247 ? -24.406 -6.746 13.125 1 94.38 247 SER A N 1
ATOM 1968 C CA . SER A 1 247 ? -24.25 -7.977 13.898 1 94.38 247 SER A CA 1
ATOM 1969 C C . SER A 1 247 ? -25.609 -8.625 14.18 1 94.38 247 SER A C 1
ATOM 1971 O O . SER A 1 247 ? -26.469 -8.031 14.828 1 94.38 247 SER A O 1
ATOM 1973 N N . THR A 1 248 ? -25.766 -9.852 13.641 1 95.25 248 THR A N 1
ATOM 1974 C CA . THR A 1 248 ? -27.078 -10.453 13.758 1 95.25 248 THR A CA 1
ATOM 1975 C C . THR A 1 248 ? -26.984 -11.977 13.836 1 95.25 248 THR A C 1
ATOM 1977 O O . THR A 1 248 ? -25.969 -12.555 13.43 1 95.25 248 THR A O 1
ATOM 1980 N N . ASP A 1 249 ? -28 -12.586 14.391 1 96.12 249 ASP A N 1
ATOM 1981 C CA . ASP A 1 249 ? -28.156 -14.039 14.391 1 96.12 249 ASP A CA 1
ATOM 1982 C C . ASP A 1 249 ? -29.125 -14.484 13.297 1 96.12 249 ASP A C 1
ATOM 1984 O O . ASP A 1 249 ? -30.25 -14 13.219 1 96.12 249 ASP A O 1
ATOM 1988 N N . LEU A 1 250 ? -28.625 -15.32 12.477 1 97.25 250 LEU A N 1
ATOM 1989 C CA . LEU A 1 250 ? -29.484 -15.914 11.453 1 97.25 250 LEU A CA 1
ATOM 1990 C C . LEU A 1 250 ? -29.953 -17.297 11.875 1 97.25 250 LEU A C 1
ATOM 1992 O O . LEU A 1 250 ? -29.156 -18.094 12.391 1 97.25 250 LEU A O 1
ATOM 1996 N N . GLN A 1 251 ? -31.219 -17.5 11.648 1 95.88 251 GLN A N 1
ATOM 1997 C CA . GLN A 1 251 ? -31.828 -18.766 12.047 1 95.88 251 GLN A CA 1
ATOM 1998 C C . GLN A 1 251 ? -32.25 -19.578 10.82 1 95.88 251 GLN A C 1
ATOM 2000 O O . GLN A 1 251 ? -32.75 -19.016 9.836 1 95.88 251 GLN A O 1
ATOM 2005 N N . PHE A 1 252 ? -31.984 -20.859 10.961 1 94.06 252 PHE A N 1
ATOM 2006 C CA . PHE A 1 252 ? -32.344 -21.766 9.875 1 94.06 252 PHE A CA 1
ATOM 2007 C C . PHE A 1 252 ? -33.062 -23 10.43 1 94.06 252 PHE A C 1
ATOM 2009 O O . PHE A 1 252 ? -33.031 -23.25 11.633 1 94.06 252 PHE A O 1
ATOM 2016 N N . ASN A 1 253 ? -33.812 -23.734 9.594 1 90.75 253 ASN A N 1
ATOM 2017 C CA . ASN A 1 253 ? -34.469 -24.984 9.922 1 90.75 253 ASN A CA 1
ATOM 2018 C C . ASN A 1 253 ? -35.344 -24.859 11.172 1 90.75 253 ASN A C 1
ATOM 2020 O O . ASN A 1 253 ? -35.156 -25.625 12.125 1 90.75 253 ASN A O 1
ATOM 2024 N N . ASN A 1 254 ? -36.125 -23.953 11.266 1 87.94 254 ASN A N 1
ATOM 2025 C CA . ASN A 1 254 ? -37.062 -23.719 12.375 1 87.94 254 ASN A CA 1
ATOM 2026 C C . ASN A 1 254 ? -36.312 -23.484 13.688 1 87.94 254 ASN A C 1
ATOM 2028 O O . ASN A 1 254 ? -36.594 -24.141 14.688 1 87.94 254 ASN A O 1
ATOM 2032 N N . ASN A 1 255 ? -35.219 -22.781 13.609 1 85.25 255 ASN A N 1
ATOM 2033 C CA . ASN A 1 255 ? -34.438 -22.297 14.75 1 85.25 255 ASN A CA 1
ATOM 2034 C C . ASN A 1 255 ? -33.625 -23.422 15.383 1 85.25 255 ASN A C 1
ATOM 2036 O O . ASN A 1 255 ? -33.188 -23.312 16.531 1 85.25 255 ASN A O 1
ATOM 2040 N N . LYS A 1 256 ? -33.438 -24.406 14.633 1 88.5 256 LYS A N 1
ATOM 2041 C CA . LYS A 1 256 ? -32.594 -25.5 15.148 1 88.5 256 LYS A CA 1
ATOM 2042 C C . LYS A 1 256 ? -31.125 -25.25 14.859 1 88.5 256 LYS A C 1
ATOM 2044 O O . LYS A 1 256 ? -30.266 -25.797 15.547 1 88.5 256 LYS A O 1
ATOM 2049 N N . GLU A 1 257 ? -30.938 -24.484 13.859 1 93.31 257 GLU A N 1
ATOM 2050 C CA . GLU A 1 257 ? -29.578 -24.109 13.469 1 93.31 257 GLU A CA 1
ATOM 2051 C C . GLU A 1 257 ? -29.438 -22.594 13.359 1 93.31 257 GLU A C 1
ATOM 2053 O O . GLU A 1 257 ? -30.375 -21.906 12.914 1 93.31 257 GLU A O 1
ATOM 2058 N N . SER A 1 258 ? -28.312 -22.109 13.922 1 95.25 258 SER A N 1
ATOM 2059 C CA . SER A 1 258 ? -28.109 -20.672 13.852 1 95.25 258 SER A CA 1
ATOM 2060 C C . SER A 1 258 ? -26.641 -20.328 13.664 1 95.25 258 SER A C 1
ATOM 2062 O O . SER A 1 258 ? -25.766 -21.156 13.938 1 95.25 258 SER A O 1
ATOM 2064 N N . VAL A 1 259 ? -26.422 -19.219 13.133 1 96.81 259 VAL A N 1
ATOM 2065 C CA . VAL A 1 259 ? -25.062 -18.688 13 1 96.81 259 VAL A CA 1
ATOM 2066 C C . VAL A 1 259 ? -25.078 -17.188 13.234 1 96.81 259 VAL A C 1
ATOM 2068 O O . VAL A 1 259 ? -26 -16.484 12.812 1 96.81 259 VAL A O 1
ATOM 2071 N N . HIS A 1 260 ? -24.125 -16.703 14 1 96.38 260 HIS A N 1
ATOM 2072 C CA . HIS A 1 260 ? -23.953 -15.266 14.203 1 96.38 260 HIS A CA 1
ATOM 2073 C C . HIS A 1 260 ? -23.156 -14.641 13.062 1 96.38 260 HIS A C 1
ATOM 2075 O O . HIS A 1 260 ? -22.047 -15.078 12.766 1 96.38 260 HIS A O 1
ATOM 2081 N N . VAL A 1 261 ? -23.734 -13.672 12.461 1 97.5 261 VAL A N 1
ATOM 2082 C CA . VAL A 1 261 ? -23.109 -13.023 11.312 1 97.5 261 VAL A CA 1
ATOM 2083 C C . VAL A 1 261 ? -22.688 -11.602 11.68 1 97.5 261 VAL A C 1
ATOM 2085 O O . VAL A 1 261 ? -23.5 -10.828 12.203 1 97.5 261 VAL A O 1
ATOM 2088 N N . SER A 1 262 ? -21.406 -11.297 11.453 1 96.75 262 SER A N 1
ATOM 2089 C CA . SER A 1 262 ? -20.891 -9.945 11.617 1 96.75 262 SER A CA 1
ATOM 2090 C C . SER A 1 262 ? -20.391 -9.375 10.297 1 96.75 262 SER A C 1
ATOM 2092 O O . SER A 1 262 ? -19.266 -9.648 9.875 1 96.75 262 SER A O 1
ATOM 2094 N N . LEU A 1 263 ? -21.203 -8.578 9.641 1 97.5 263 LEU A N 1
ATOM 2095 C CA . LEU A 1 263 ? -20.734 -7.762 8.523 1 97.5 263 LEU A CA 1
ATOM 2096 C C . LEU A 1 263 ? -20.031 -6.5 9.023 1 97.5 263 LEU A C 1
ATOM 2098 O O . LEU A 1 263 ? -20.672 -5.629 9.617 1 97.5 263 LEU A O 1
ATOM 2102 N N . ILE A 1 264 ? -18.766 -6.336 8.742 1 97.19 264 ILE A N 1
ATOM 2103 C CA . ILE A 1 264 ? -18.016 -5.277 9.414 1 97.19 264 ILE A CA 1
ATOM 2104 C C . ILE A 1 264 ? -17.938 -4.051 8.516 1 97.19 264 ILE A C 1
ATOM 2106 O O . ILE A 1 264 ? -18.266 -4.121 7.324 1 97.19 264 ILE A O 1
ATOM 2110 N N . HIS A 1 265 ? -17.594 -2.887 9.102 1 96.88 265 HIS A N 1
ATOM 2111 C CA . HIS A 1 265 ? -17.422 -1.639 8.359 1 96.88 265 HIS A CA 1
ATOM 2112 C C . HIS A 1 265 ? -16.297 -1.742 7.348 1 96.88 265 HIS A C 1
ATOM 2114 O O . HIS A 1 265 ? -15.297 -2.434 7.59 1 96.88 265 HIS A O 1
ATOM 2120 N N . ASN A 1 266 ? -16.438 -1.164 6.23 1 95.44 266 ASN A N 1
ATOM 2121 C CA . ASN A 1 266 ? -15.383 -1.078 5.23 1 95.44 266 ASN A CA 1
ATOM 2122 C C . ASN A 1 266 ? -15.234 0.342 4.691 1 95.44 266 ASN A C 1
ATOM 2124 O O . ASN A 1 266 ? -16.188 1.13 4.738 1 95.44 266 ASN A O 1
ATOM 2128 N N . PRO A 1 267 ? -14.07 0.706 4.266 1 95.69 267 PRO A N 1
ATOM 2129 C CA . PRO A 1 267 ? -13.867 1.983 3.578 1 95.69 267 PRO A CA 1
ATOM 2130 C C . PRO A 1 267 ? -13.977 1.86 2.061 1 95.69 267 PRO A C 1
ATOM 2132 O O . PRO A 1 267 ? -14.172 0.761 1.538 1 95.69 267 PRO A O 1
ATOM 2135 N N . SER A 1 268 ? -13.922 3.014 1.405 1 95.06 268 SER A N 1
ATOM 2136 C CA . SER A 1 268 ? -13.906 3.027 -0.054 1 95.06 268 SER A CA 1
ATOM 2137 C C . SER A 1 268 ? -12.555 2.59 -0.598 1 95.06 268 SER A C 1
ATOM 2139 O O . SER A 1 268 ? -12.422 2.275 -1.782 1 95.06 268 SER A O 1
ATOM 2141 N N . HIS A 1 269 ? -11.547 2.652 0.24 1 95.31 269 HIS A N 1
ATOM 2142 C CA . HIS A 1 269 ? -10.297 1.984 -0.105 1 95.31 269 HIS A CA 1
ATOM 2143 C C . HIS A 1 269 ? -10.477 0.471 -0.156 1 95.31 269 HIS A C 1
ATOM 2145 O O . HIS A 1 269 ? -10.195 -0.225 0.824 1 95.31 269 HIS A O 1
ATOM 2151 N N . LEU A 1 270 ? -10.727 0.009 -1.303 1 91.88 270 LEU A N 1
ATOM 2152 C CA . LEU A 1 270 ? -11.203 -1.357 -1.476 1 91.88 270 LEU A CA 1
ATOM 2153 C C . LEU A 1 270 ? -10.148 -2.365 -1.032 1 91.88 270 LEU A C 1
ATOM 2155 O O . LEU A 1 270 ? -8.953 -2.107 -1.158 1 91.88 270 LEU A O 1
ATOM 2159 N N . GLU A 1 271 ? -10.602 -3.457 -0.484 1 97.81 271 GLU A N 1
ATOM 2160 C CA . GLU A 1 271 ? -9.867 -4.645 -0.065 1 97.81 271 GLU A CA 1
ATOM 2161 C C . GLU A 1 271 ? -9.141 -4.41 1.257 1 97.81 271 GLU A C 1
ATOM 2163 O O . GLU A 1 271 ? -8.648 -5.352 1.88 1 97.81 271 GLU A O 1
ATOM 2168 N N . ALA A 1 272 ? -9.109 -3.164 1.767 1 98.12 272 ALA A N 1
ATOM 2169 C CA . ALA A 1 272 ? -8.461 -2.895 3.045 1 98.12 272 ALA A CA 1
ATOM 2170 C C . ALA A 1 272 ? -9.172 -3.611 4.188 1 98.12 272 ALA A C 1
ATOM 2172 O O . ALA A 1 272 ? -8.562 -3.906 5.219 1 98.12 272 ALA A O 1
ATOM 2173 N N . VAL A 1 273 ? -10.453 -3.939 4.023 1 98.44 273 VAL A N 1
ATOM 2174 C CA . VAL A 1 273 ? -11.266 -4.559 5.066 1 98.44 273 VAL A CA 1
ATOM 2175 C C . VAL A 1 273 ? -10.898 -6.039 5.191 1 98.44 273 VAL A C 1
ATOM 2177 O O . VAL A 1 273 ? -11.156 -6.66 6.227 1 98.44 273 VAL A O 1
ATOM 2180 N N . ASP A 1 274 ? -10.203 -6.602 4.148 1 98.62 274 ASP A N 1
ATOM 2181 C CA . ASP A 1 274 ? -9.938 -8.031 4.113 1 98.62 274 ASP A CA 1
ATOM 2182 C C . ASP A 1 274 ? -9.117 -8.469 5.324 1 98.62 274 ASP A C 1
ATOM 2184 O O . ASP A 1 274 ? -9.547 -9.32 6.105 1 98.62 274 ASP A O 1
ATOM 2188 N N . PRO A 1 275 ? -7.926 -7.879 5.52 1 98.75 275 PRO A N 1
ATOM 2189 C CA . PRO A 1 275 ? -7.156 -8.289 6.699 1 98.75 275 PRO A CA 1
ATOM 2190 C C . PRO A 1 275 ? -7.84 -7.91 8.008 1 98.75 275 PRO A C 1
ATOM 2192 O O . PRO A 1 275 ? -7.629 -8.57 9.031 1 98.75 275 PRO A O 1
ATOM 2195 N N . VAL A 1 276 ? -8.711 -6.844 8.055 1 98.75 276 VAL A N 1
ATOM 2196 C CA . VAL A 1 276 ? -9.461 -6.484 9.25 1 98.75 276 VAL A CA 1
ATOM 2197 C C . VAL A 1 276 ? -10.422 -7.613 9.617 1 98.75 276 VAL A C 1
ATOM 2199 O O . VAL A 1 276 ? -10.5 -8.023 10.781 1 98.75 276 VAL A O 1
ATOM 2202 N N . ALA A 1 277 ? -11.141 -8.148 8.594 1 98.62 277 ALA A N 1
ATOM 2203 C CA . ALA A 1 277 ? -12.062 -9.266 8.805 1 98.62 277 ALA A CA 1
ATOM 2204 C C . ALA A 1 277 ? -11.312 -10.5 9.312 1 98.62 277 ALA A C 1
ATOM 2206 O O . ALA A 1 277 ? -11.789 -11.195 10.203 1 98.62 277 ALA A O 1
ATOM 2207 N N . ALA A 1 278 ? -10.156 -10.742 8.742 1 98.31 278 ALA A N 1
ATOM 2208 C CA . ALA A 1 278 ? -9.344 -11.883 9.164 1 98.31 278 ALA A CA 1
ATOM 2209 C C . ALA A 1 278 ? -8.906 -11.727 10.625 1 98.31 278 ALA A C 1
ATOM 2211 O O . ALA A 1 278 ? -8.977 -12.68 11.398 1 98.31 278 ALA A O 1
ATOM 2212 N N . GLY A 1 279 ? -8.445 -10.516 10.977 1 98.19 279 GLY A N 1
ATOM 2213 C CA . GLY A 1 279 ? -8.023 -10.266 12.344 1 98.19 279 GLY A CA 1
ATOM 2214 C C . GLY A 1 279 ? -9.141 -10.453 13.359 1 98.19 279 GLY A C 1
ATOM 2215 O O . GLY A 1 279 ? -8.93 -11.031 14.422 1 98.19 279 GLY A O 1
ATOM 2216 N N . LYS A 1 280 ? -10.297 -9.961 13.039 1 97.81 280 LYS A N 1
ATOM 2217 C CA . LYS A 1 280 ? -11.445 -10.133 13.93 1 97.81 280 LYS A CA 1
ATOM 2218 C C . LYS A 1 280 ? -11.805 -11.602 14.094 1 97.81 280 LYS A C 1
ATOM 2220 O O . LYS A 1 280 ? -12.117 -12.055 15.203 1 97.81 280 LYS A O 1
ATOM 2225 N N . THR A 1 281 ? -11.75 -12.352 13 1 97.38 281 THR A N 1
ATOM 2226 C CA . THR A 1 281 ? -12.016 -13.781 13.047 1 97.38 281 THR A CA 1
ATOM 2227 C C . THR A 1 281 ? -11.016 -14.484 13.961 1 97.38 281 THR A C 1
ATOM 2229 O O . THR A 1 281 ? -11.398 -15.328 14.773 1 97.38 281 THR A O 1
ATOM 2232 N N . ARG A 1 282 ? -9.75 -14.156 13.859 1 96.75 282 ARG A N 1
ATOM 2233 C CA . ARG A 1 282 ? -8.711 -14.742 14.703 1 96.75 282 ARG A CA 1
ATOM 2234 C C . ARG A 1 282 ? -8.984 -14.477 16.172 1 96.75 282 ARG A C 1
ATOM 2236 O O . ARG A 1 282 ? -8.797 -15.352 17.016 1 96.75 282 ARG A O 1
ATOM 2243 N N . ALA A 1 283 ? -9.344 -13.25 16.469 1 96.5 283 ALA A N 1
ATOM 2244 C CA . ALA A 1 283 ? -9.641 -12.891 17.859 1 96.5 283 ALA A CA 1
ATOM 2245 C C . ALA A 1 283 ? -10.805 -13.703 18.406 1 96.5 283 ALA A C 1
ATOM 2247 O O . ALA A 1 283 ? -10.789 -14.133 19.547 1 96.5 283 ALA A O 1
ATOM 2248 N N . LYS A 1 284 ? -11.883 -13.883 17.578 1 95.88 284 LYS A N 1
ATOM 2249 C CA . LYS A 1 284 ? -12.992 -14.742 17.984 1 95.88 284 LYS A CA 1
ATOM 2250 C C . LYS A 1 284 ? -12.508 -16.156 18.297 1 95.88 284 LYS A C 1
ATOM 2252 O O . LYS A 1 284 ? -12.922 -16.75 19.297 1 95.88 284 LYS A O 1
ATOM 2257 N N . GLN A 1 285 ? -11.672 -16.641 17.453 1 95.06 285 GLN A N 1
ATOM 2258 C CA . GLN A 1 285 ? -11.148 -18 17.625 1 95.06 285 GLN A CA 1
ATOM 2259 C C . GLN A 1 285 ? -10.305 -18.109 18.891 1 95.06 285 GLN A C 1
ATOM 2261 O O . GLN A 1 285 ? -10.312 -19.141 19.562 1 95.06 285 GLN A O 1
ATOM 2266 N N . PHE A 1 286 ? -9.523 -17.078 19.219 1 93.69 286 PHE A N 1
ATOM 2267 C CA . PHE A 1 286 ? -8.742 -17.047 20.453 1 93.69 286 PHE A CA 1
ATOM 2268 C C . PHE A 1 286 ? -9.641 -17.203 21.672 1 93.69 286 PHE A C 1
ATOM 2270 O O . PHE A 1 286 ? -9.336 -18 22.562 1 93.69 286 PHE A O 1
ATOM 2277 N N . TYR A 1 287 ? -10.742 -16.578 21.734 1 91.94 287 TYR A N 1
ATOM 2278 C CA . TYR A 1 287 ? -11.617 -16.578 22.891 1 91.94 287 TYR A CA 1
ATOM 2279 C C . TYR A 1 287 ? -12.508 -17.812 22.906 1 91.94 287 TYR A C 1
ATOM 2281 O O . TYR A 1 287 ? -13.047 -18.188 23.938 1 91.94 287 TYR A O 1
ATOM 2289 N N . GLU A 1 288 ? -12.688 -18.453 21.75 1 87.75 288 GLU A N 1
ATOM 2290 C CA . GLU A 1 288 ? -13.414 -19.719 21.688 1 87.75 288 GLU A CA 1
ATOM 2291 C C . GLU A 1 288 ? -12.555 -20.875 22.172 1 87.75 288 GLU A C 1
ATOM 2293 O O . GLU A 1 288 ? -13.078 -21.922 22.547 1 87.75 288 GLU A O 1
ATOM 2298 N N . LYS A 1 289 ? -11.266 -20.688 22.422 1 75.5 289 LYS A N 1
ATOM 2299 C CA . LYS A 1 289 ? -10.281 -21.672 22.906 1 75.5 289 LYS A CA 1
ATOM 2300 C C . LYS A 1 289 ? -10.234 -22.891 21.984 1 75.5 289 LYS A C 1
ATOM 2302 O O . LYS A 1 289 ? -10.062 -24.016 22.453 1 75.5 289 LYS A O 1
ATOM 2307 N N . ASN A 1 290 ? -10.859 -22.859 20.812 1 65.06 290 ASN A N 1
ATOM 2308 C CA . ASN A 1 290 ? -10.781 -23.969 19.875 1 65.06 290 ASN A CA 1
ATOM 2309 C C . ASN A 1 290 ? -9.758 -23.703 18.766 1 65.06 290 ASN A C 1
ATOM 2311 O O . ASN A 1 290 ? -9.742 -22.625 18.188 1 65.06 290 ASN A O 1
ATOM 2315 N N . GLU A 1 291 ? -8.742 -24.484 18.953 1 59.25 291 GLU A N 1
ATOM 2316 C CA . GLU A 1 291 ? -7.68 -24.344 17.953 1 59.25 291 GLU A CA 1
ATOM 2317 C C . GLU A 1 291 ? -8.156 -24.75 16.562 1 59.25 291 GLU A C 1
ATOM 2319 O O . GLU A 1 291 ? -8.961 -25.672 16.422 1 59.25 291 GLU A O 1
ATOM 2324 N N . GLY A 1 292 ? -8.258 -23.984 15.539 1 62.53 292 GLY A N 1
ATOM 2325 C CA . GLY A 1 292 ? -8.234 -24.516 14.188 1 62.53 292 GLY A CA 1
ATOM 23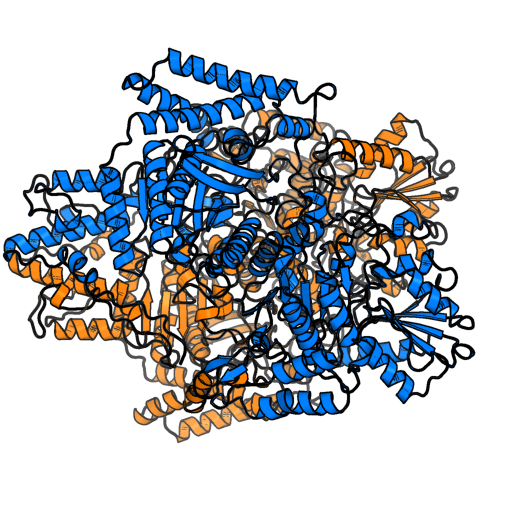26 C C . GLY A 1 292 ? -9.336 -23.984 13.305 1 62.53 292 GLY A C 1
ATOM 2327 O O . GLY A 1 292 ? -9.57 -24.484 12.211 1 62.53 292 GLY A O 1
ATOM 2328 N N . GLY A 1 293 ? -10.039 -22.906 13.773 1 74.94 293 GLY A N 1
ATOM 2329 C CA . GLY A 1 293 ? -10.883 -22.25 12.789 1 74.94 293 GLY A CA 1
ATOM 2330 C C . GLY A 1 293 ? -12.172 -23 12.508 1 74.94 293 GLY A C 1
ATOM 2331 O O . GLY A 1 293 ? -12.758 -22.875 11.438 1 74.94 293 GLY A O 1
ATOM 2332 N N . SER A 1 294 ? -12.633 -23.844 13.508 1 82.12 294 SER A N 1
ATOM 2333 C CA . SER A 1 294 ? -13.789 -24.672 13.172 1 82.12 294 SER A CA 1
ATOM 2334 C C . SER A 1 294 ? -15.094 -24 13.602 1 82.12 294 SER A C 1
ATOM 2336 O O . SER A 1 294 ? -16.172 -24.391 13.156 1 82.12 294 SER A O 1
ATOM 2338 N N . GLU A 1 295 ? -14.93 -23.016 14.359 1 92.69 295 GLU A N 1
ATOM 2339 C CA . GLU A 1 295 ? -16.172 -22.453 14.875 1 92.69 295 GLU A CA 1
ATOM 2340 C C . GLU A 1 295 ? -16.422 -21.062 14.32 1 92.69 295 GLU A C 1
ATOM 2342 O O . GLU A 1 295 ? -17.5 -20.484 14.523 1 92.69 295 GLU A O 1
ATOM 2347 N N . SER A 1 296 ? -15.469 -20.516 13.711 1 96.06 296 SER A N 1
ATOM 2348 C CA . SER A 1 296 ? -15.609 -19.188 13.109 1 96.06 296 SER A CA 1
ATOM 2349 C C . SER A 1 296 ? -15.062 -19.156 11.688 1 96.06 296 SER A C 1
ATOM 2351 O O . SER A 1 296 ? -13.961 -19.656 11.43 1 96.06 296 SER A O 1
ATOM 2353 N N . LEU A 1 297 ? -15.836 -18.625 10.828 1 97.06 297 LEU A N 1
ATOM 2354 C CA . LEU A 1 297 ? -15.484 -18.562 9.414 1 97.06 297 LEU A CA 1
ATOM 2355 C C . LEU A 1 297 ? -15.398 -17.125 8.938 1 97.06 297 LEU A C 1
ATOM 2357 O O . LEU A 1 297 ? -16.234 -16.281 9.312 1 97.06 297 LEU A O 1
ATOM 2361 N N . CYS A 1 298 ? -14.367 -16.844 8.156 1 98.06 298 CYS A N 1
ATOM 2362 C CA . CYS A 1 298 ? -14.25 -15.547 7.492 1 98.06 298 CYS A CA 1
ATOM 2363 C C . CYS A 1 298 ? -14.758 -15.625 6.059 1 98.06 298 CYS A C 1
ATOM 2365 O O . CYS A 1 298 ? -14.305 -16.469 5.277 1 98.06 298 CYS A O 1
ATOM 2367 N N . LEU A 1 299 ? -15.734 -14.828 5.688 1 98.75 299 LEU A N 1
ATOM 2368 C CA . LEU A 1 299 ? -16.266 -14.688 4.332 1 98.75 299 LEU A CA 1
ATOM 2369 C C . LEU A 1 299 ? -15.859 -13.344 3.727 1 98.75 299 LEU A C 1
ATOM 2371 O O . LEU A 1 299 ? -16.188 -12.289 4.266 1 98.75 299 LEU A O 1
ATOM 2375 N N . MET A 1 300 ? -15.148 -13.422 2.629 1 98.69 300 MET A N 1
ATOM 2376 C CA . MET A 1 300 ? -14.719 -12.195 1.96 1 98.69 300 MET A CA 1
ATOM 2377 C C . MET A 1 300 ? -15.336 -12.086 0.572 1 98.69 300 MET A C 1
ATOM 2379 O O . MET A 1 300 ? -15.133 -12.961 -0.273 1 98.69 300 MET A O 1
ATOM 2383 N N . LEU A 1 301 ? -16.078 -11.062 0.333 1 98.62 301 LEU A N 1
ATOM 2384 C CA . LEU A 1 301 ? -16.562 -10.742 -1.009 1 98.62 301 LEU A CA 1
ATOM 2385 C C . LEU A 1 301 ? -15.672 -9.703 -1.676 1 98.62 301 LEU A C 1
ATOM 2387 O O . LEU A 1 301 ? -15.141 -8.812 -1.008 1 98.62 301 LEU A O 1
ATOM 2391 N N . HIS A 1 302 ? -15.5 -9.859 -2.957 1 98.31 302 HIS A N 1
ATOM 2392 C CA . HIS A 1 302 ? -14.617 -8.992 -3.727 1 98.31 302 HIS A CA 1
ATOM 2393 C C . HIS A 1 302 ? -15.289 -8.508 -5.008 1 98.31 302 HIS A C 1
ATOM 2395 O O . HIS A 1 302 ? -16.203 -9.164 -5.512 1 98.31 302 HIS A O 1
ATOM 2401 N N . GLY A 1 303 ? -14.883 -7.297 -5.465 1 97.31 303 GLY A N 1
ATOM 2402 C CA . GLY A 1 303 ? -15.055 -6.965 -6.871 1 97.31 303 GLY A CA 1
ATOM 2403 C C . GLY A 1 303 ? -13.961 -7.52 -7.758 1 97.31 303 GLY A C 1
ATOM 2404 O O . GLY A 1 303 ? -12.812 -7.664 -7.32 1 97.31 303 GLY A O 1
ATOM 2405 N N . ASP A 1 304 ? -14.273 -7.805 -9.016 1 97 304 ASP A N 1
ATOM 2406 C CA . ASP A 1 304 ? -13.312 -8.445 -9.906 1 97 304 ASP A CA 1
ATOM 2407 C C . ASP A 1 304 ? -12.109 -7.535 -10.164 1 97 304 ASP A C 1
ATOM 2409 O O . ASP A 1 304 ? -10.961 -7.988 -10.141 1 97 304 ASP A O 1
ATOM 2413 N N . ALA A 1 305 ? -12.328 -6.23 -10.391 1 96.94 305 ALA A N 1
ATOM 2414 C CA . ALA A 1 305 ? -11.227 -5.305 -10.641 1 96.94 305 ALA A CA 1
ATOM 2415 C C . ALA A 1 305 ? -10.367 -5.113 -9.391 1 96.94 305 ALA A C 1
ATOM 2417 O O . ALA A 1 305 ? -9.141 -5.047 -9.477 1 96.94 305 ALA A O 1
ATOM 2418 N N . ALA A 1 306 ? -10.984 -5.055 -8.219 1 97.19 306 ALA A N 1
ATOM 2419 C CA . ALA A 1 306 ? -10.273 -4.77 -6.973 1 97.19 306 ALA A CA 1
ATOM 2420 C C . ALA A 1 306 ? -9.422 -5.961 -6.543 1 97.19 306 ALA A C 1
ATOM 2422 O O . ALA A 1 306 ? -8.281 -5.785 -6.105 1 97.19 306 ALA A O 1
ATOM 2423 N N . VAL A 1 307 ? -9.922 -7.164 -6.684 1 97.44 307 VAL A N 1
ATOM 2424 C CA . VAL A 1 307 ? -9.188 -8.344 -6.23 1 97.44 307 VAL A CA 1
ATOM 2425 C C . VAL A 1 307 ? -7.957 -8.555 -7.109 1 97.44 307 VAL A C 1
ATOM 2427 O O . VAL A 1 307 ? -6.914 -9.008 -6.629 1 97.44 307 VAL A O 1
ATOM 2430 N N . ALA A 1 308 ? -8.094 -8.172 -8.359 1 95.94 308 ALA A N 1
ATOM 2431 C CA . ALA A 1 308 ? -6.98 -8.352 -9.297 1 95.94 308 ALA A CA 1
ATOM 2432 C C . ALA A 1 308 ? -5.98 -7.203 -9.18 1 95.94 308 ALA A C 1
ATOM 2434 O O . ALA A 1 308 ? -4.801 -7.371 -9.492 1 95.94 308 ALA A O 1
ATOM 2435 N N . GLY A 1 309 ? -6.438 -6.082 -8.727 1 96.38 309 GLY A N 1
ATOM 2436 C CA . GLY A 1 309 ? -5.609 -4.895 -8.875 1 96.38 309 GLY A CA 1
ATOM 2437 C C . GLY A 1 309 ? -4.961 -4.457 -7.57 1 96.38 309 GLY A C 1
ATOM 2438 O O . GLY A 1 309 ? -3.906 -3.82 -7.582 1 96.38 309 GLY A O 1
ATOM 2439 N N . GLN A 1 310 ? -5.539 -4.758 -6.383 1 97.69 310 GLN A N 1
ATOM 2440 C CA . GLN A 1 310 ? -5.066 -4.23 -5.109 1 97.69 310 GLN A CA 1
ATOM 2441 C C . GLN A 1 310 ? -4.074 -5.188 -4.449 1 97.69 310 GLN A C 1
ATOM 2443 O O . GLN A 1 310 ? -4.398 -6.352 -4.203 1 97.69 310 GLN A O 1
ATOM 2448 N N . GLY A 1 311 ? -2.893 -4.684 -4.039 1 97.75 311 GLY A N 1
ATOM 2449 C CA . GLY A 1 311 ? -1.825 -5.488 -3.469 1 97.75 311 GLY A CA 1
ATOM 2450 C C . GLY A 1 311 ? -2.156 -6.031 -2.09 1 97.75 311 GLY A C 1
ATOM 2451 O O . GLY A 1 311 ? -1.644 -7.078 -1.688 1 97.75 311 GLY A O 1
ATOM 2452 N N . VAL A 1 312 ? -3.043 -5.387 -1.35 1 98.25 312 VAL A N 1
ATOM 2453 C CA . VAL A 1 312 ? -3.377 -5.797 0.011 1 98.25 312 VAL A CA 1
ATOM 2454 C C . VAL A 1 312 ? -4.051 -7.164 -0.011 1 98.25 312 VAL A C 1
ATOM 2456 O O . VAL A 1 312 ? -3.969 -7.922 0.96 1 98.25 312 VAL A O 1
ATOM 2459 N N . VAL A 1 313 ? -4.68 -7.559 -1.168 1 98.38 313 VAL A N 1
ATOM 2460 C CA . VAL A 1 313 ? -5.277 -8.883 -1.305 1 98.38 313 VAL A CA 1
ATOM 2461 C C . VAL A 1 313 ? -4.195 -9.953 -1.173 1 98.38 313 VAL A C 1
ATOM 2463 O O . VAL A 1 313 ? -4.348 -10.906 -0.405 1 98.38 313 VAL A O 1
ATOM 2466 N N . THR A 1 314 ? -3.076 -9.758 -1.87 1 97.44 314 THR A N 1
ATOM 2467 C CA . THR A 1 314 ? -1.961 -10.703 -1.824 1 97.44 314 THR A CA 1
ATOM 2468 C C . THR A 1 314 ? -1.347 -10.742 -0.428 1 97.44 314 THR A C 1
ATOM 2470 O O . THR A 1 314 ? -0.993 -11.812 0.069 1 97.44 314 THR A O 1
ATOM 2473 N N . GLU A 1 315 ? -1.188 -9.578 0.199 1 98 315 GLU A N 1
ATOM 2474 C CA . GLU A 1 315 ? -0.645 -9.523 1.554 1 98 315 GLU A CA 1
ATOM 2475 C C . GLU A 1 315 ? -1.525 -10.297 2.531 1 98 315 GLU A C 1
ATOM 2477 O O . GLU A 1 315 ? -1.019 -11 3.41 1 98 315 GLU A O 1
ATOM 2482 N N . THR A 1 316 ? -2.854 -10.172 2.354 1 98.5 316 THR A N 1
ATOM 2483 C CA . THR A 1 316 ? -3.799 -10.867 3.223 1 98.5 316 THR A CA 1
ATOM 2484 C C . THR A 1 316 ? -3.742 -12.375 2.986 1 98.5 316 THR A C 1
ATOM 2486 O O . THR A 1 316 ? -3.719 -13.156 3.938 1 98.5 316 THR A O 1
ATOM 2489 N N . LEU A 1 317 ? -3.709 -12.773 1.719 1 98 317 LEU A N 1
ATOM 2490 C CA . LEU A 1 317 ? -3.645 -14.188 1.377 1 98 317 LEU A CA 1
ATOM 2491 C C . LEU A 1 317 ? -2.373 -14.82 1.934 1 98 317 LEU A C 1
ATOM 2493 O O . LEU A 1 317 ? -2.385 -15.984 2.344 1 98 317 LEU A O 1
ATOM 2497 N N . GLN A 1 318 ? -1.303 -14.07 1.987 1 97.19 318 GLN A N 1
ATOM 2498 C CA . GLN A 1 318 ? -0.028 -14.594 2.473 1 97.19 318 GLN A CA 1
ATOM 2499 C C . GLN A 1 318 ? -0.09 -14.891 3.967 1 97.19 318 GLN A C 1
ATOM 2501 O O . GLN A 1 318 ? 0.724 -15.656 4.484 1 97.19 318 GLN A O 1
ATOM 2506 N N . LEU A 1 319 ? -1.002 -14.289 4.703 1 97.44 319 LEU A N 1
ATOM 2507 C CA . LEU A 1 319 ? -1.165 -14.508 6.133 1 97.44 319 LEU A CA 1
ATOM 2508 C C . LEU A 1 319 ? -1.943 -15.797 6.398 1 97.44 319 LEU A C 1
ATOM 2510 O O . LEU A 1 319 ? -1.947 -16.297 7.523 1 97.44 319 LEU A O 1
ATOM 2514 N N . SER A 1 320 ? -2.527 -16.406 5.426 1 95.06 320 SER A N 1
ATOM 2515 C CA . SER A 1 320 ? -3.604 -17.375 5.57 1 95.06 320 SER A CA 1
ATOM 2516 C C . SER A 1 320 ? -3.141 -18.594 6.352 1 95.06 320 SER A C 1
ATOM 2518 O O . SER A 1 320 ? -3.924 -19.203 7.082 1 95.06 320 SER A O 1
ATOM 2520 N N . GLN A 1 321 ? -1.845 -19 6.219 1 94.81 321 GLN A N 1
ATOM 2521 C CA . GLN A 1 321 ? -1.386 -20.203 6.883 1 94.81 321 GLN A CA 1
ATOM 2522 C C . GLN A 1 321 ? -0.21 -19.922 7.812 1 94.81 321 GLN A C 1
ATOM 2524 O O . GLN A 1 321 ? 0.539 -20.828 8.172 1 94.81 321 GLN A O 1
ATOM 2529 N N . LEU A 1 322 ? 0.022 -18.703 8.148 1 95.81 322 LEU A N 1
ATOM 2530 C CA . LEU A 1 322 ? 1.121 -18.344 9.039 1 95.81 322 LEU A CA 1
ATOM 2531 C C . LEU A 1 322 ? 0.708 -18.469 10.5 1 95.81 322 LEU A C 1
ATOM 2533 O O . LEU A 1 322 ? -0.403 -18.078 10.875 1 95.81 322 LEU A O 1
ATOM 2537 N N . SER A 1 323 ? 1.68 -18.953 11.195 1 92.56 323 SER A N 1
ATOM 2538 C CA . SER A 1 323 ? 1.425 -19.078 12.633 1 92.56 323 SER A CA 1
ATOM 2539 C C . SER A 1 323 ? 1.106 -17.734 13.258 1 92.56 323 SER A C 1
ATOM 2541 O O . SER A 1 323 ? 1.773 -16.734 12.969 1 92.56 323 SER A O 1
ATOM 2543 N N . GLY A 1 324 ? 0.175 -17.609 13.992 1 93.44 324 GLY A N 1
ATOM 2544 C CA . GLY A 1 324 ? -0.271 -16.375 14.641 1 93.44 324 GLY A CA 1
ATOM 2545 C C . GLY A 1 324 ? -1.354 -15.656 13.859 1 93.44 324 GLY A C 1
ATOM 2546 O O . GLY A 1 324 ? -2.062 -14.812 14.414 1 93.44 324 GLY A O 1
ATOM 2547 N N . PHE A 1 325 ? -1.466 -16 12.516 1 96.62 325 PHE A N 1
ATOM 2548 C CA . PHE A 1 325 ? -2.434 -15.305 11.68 1 96.62 325 PHE A CA 1
ATOM 2549 C C . PHE A 1 325 ? -3.463 -16.281 11.117 1 96.62 325 PHE A C 1
ATOM 2551 O O . PHE A 1 325 ? -4.539 -15.859 10.68 1 96.62 325 PHE A O 1
ATOM 2558 N N . ASN A 1 326 ? -3.17 -17.562 11.117 1 95.44 326 ASN A N 1
ATOM 2559 C CA . ASN A 1 326 ? -4.004 -18.594 10.508 1 95.44 326 ASN A CA 1
ATOM 2560 C C . ASN A 1 326 ? -5.395 -18.641 11.133 1 95.44 326 ASN A C 1
ATOM 2562 O O . ASN A 1 326 ? -5.527 -18.672 12.359 1 95.44 326 ASN A O 1
ATOM 2566 N N . ILE A 1 327 ? -6.398 -18.641 10.211 1 95.69 327 ILE A N 1
ATOM 2567 C CA . ILE A 1 327 ? -7.762 -18.688 10.719 1 95.69 327 ILE A CA 1
ATOM 2568 C C . ILE A 1 327 ? -8.516 -19.859 10.109 1 95.69 327 ILE A C 1
ATOM 2570 O O . ILE A 1 327 ? -9.75 -19.859 10.062 1 95.69 327 ILE A O 1
ATOM 2574 N N . GLY A 1 328 ? -7.785 -20.781 9.57 1 94.69 328 GLY A N 1
ATOM 2575 C CA . GLY A 1 328 ? -8.391 -21.984 9.031 1 94.69 328 GLY A CA 1
ATOM 2576 C C . GLY A 1 328 ? -8.984 -21.781 7.652 1 94.69 328 GLY A C 1
ATOM 2577 O O . GLY A 1 328 ? -9.938 -22.469 7.277 1 94.69 328 GLY A O 1
ATOM 2578 N N . GLY A 1 329 ? -8.586 -20.828 6.969 1 95.94 329 GLY A N 1
ATOM 2579 C CA . GLY A 1 329 ? -9.047 -20.594 5.609 1 95.94 329 GLY A CA 1
ATOM 2580 C C . GLY A 1 329 ? -10.234 -19.641 5.535 1 95.94 329 GLY A C 1
ATOM 2581 O O . GLY A 1 329 ? -11.047 -19.594 6.461 1 95.94 329 GLY A O 1
ATOM 2582 N N . CYS A 1 330 ? -10.352 -18.922 4.41 1 97.56 330 CYS A N 1
ATOM 2583 C CA . CYS A 1 330 ? -11.461 -18.031 4.086 1 97.56 330 CYS A CA 1
ATOM 2584 C C . CYS A 1 330 ? -12.227 -18.547 2.873 1 97.56 330 CYS A C 1
ATOM 2586 O O . CYS A 1 330 ? -11.68 -19.25 2.035 1 97.56 330 CYS A O 1
ATOM 2588 N N . VAL A 1 331 ? -13.516 -18.25 2.865 1 98.69 331 VAL A N 1
ATOM 2589 C CA . VAL A 1 331 ? -14.281 -18.391 1.632 1 98.69 331 VAL A CA 1
ATOM 2590 C C . VAL A 1 331 ? -14.344 -17.047 0.915 1 98.69 331 VAL A C 1
ATOM 2592 O O . VAL A 1 331 ? -14.773 -16.047 1.494 1 98.69 331 VAL A O 1
ATOM 2595 N N . HIS A 1 332 ? -13.852 -17.062 -0.275 1 98.81 332 HIS A N 1
ATOM 2596 C CA . HIS A 1 332 ? -13.875 -15.852 -1.089 1 98.81 332 HIS A CA 1
ATOM 2597 C C . HIS A 1 332 ? -14.938 -15.938 -2.18 1 98.81 332 HIS A C 1
ATOM 2599 O O . HIS A 1 332 ? -15.031 -16.953 -2.883 1 98.81 332 HIS A O 1
ATOM 2605 N N . VAL A 1 333 ? -15.734 -14.875 -2.34 1 98.88 333 VAL A N 1
ATOM 2606 C CA . VAL A 1 333 ? -16.688 -14.758 -3.439 1 98.88 333 VAL A CA 1
ATOM 2607 C C . VAL A 1 333 ? -16.406 -13.484 -4.23 1 98.88 333 VAL A C 1
ATOM 2609 O O . VAL A 1 333 ? -16.547 -12.375 -3.709 1 98.88 333 VAL A O 1
ATOM 2612 N N . ILE A 1 334 ? -16 -13.672 -5.445 1 98.62 334 ILE A N 1
ATOM 2613 C CA . ILE A 1 334 ? -15.773 -12.523 -6.312 1 98.62 334 ILE A CA 1
ATOM 2614 C C . ILE A 1 334 ? -17.047 -12.203 -7.082 1 98.62 334 ILE A C 1
ATOM 2616 O O . ILE A 1 334 ? -17.516 -13.008 -7.883 1 98.62 334 ILE A O 1
ATOM 2620 N N . VAL A 1 335 ? -17.609 -11.086 -6.766 1 98.12 335 VAL A N 1
ATOM 2621 C CA . VAL A 1 335 ? -18.75 -10.586 -7.535 1 98.12 335 VAL A CA 1
ATOM 2622 C C . VAL A 1 335 ? -18.25 -9.867 -8.789 1 98.12 335 VAL A C 1
ATOM 2624 O O . VAL A 1 335 ? -18.047 -8.656 -8.773 1 98.12 335 VAL A O 1
ATOM 2627 N N . ASN A 1 336 ? -18.125 -10.641 -9.852 1 97.62 336 ASN A N 1
ATOM 2628 C CA . ASN A 1 336 ? -17.484 -10.203 -11.086 1 97.62 336 ASN A CA 1
ATOM 2629 C C . ASN A 1 336 ? -18.5 -9.633 -12.078 1 97.62 336 ASN A C 1
ATOM 2631 O O . ASN A 1 336 ? -19.25 -10.391 -12.711 1 97.62 336 ASN A O 1
ATOM 2635 N N . ASN A 1 337 ? -18.531 -8.352 -12.211 1 96.06 337 ASN A N 1
ATOM 2636 C CA . ASN A 1 337 ? -19.438 -7.73 -13.172 1 96.06 337 ASN A CA 1
ATOM 2637 C C . ASN A 1 337 ? -18.719 -7.355 -14.461 1 96.06 337 ASN A C 1
ATOM 2639 O O . ASN A 1 337 ? -19.266 -6.609 -15.281 1 96.06 337 ASN A O 1
ATOM 2643 N N . GLN A 1 338 ? -17.438 -7.762 -14.602 1 96 338 GLN A N 1
ATOM 2644 C CA . GLN A 1 338 ? -16.641 -7.734 -15.82 1 96 338 GLN A CA 1
ATOM 2645 C C . GLN A 1 338 ? -16.266 -6.309 -16.188 1 96 338 GLN A C 1
ATOM 2647 O O . GLN A 1 338 ? -16.016 -6.012 -17.359 1 96 338 GLN A O 1
ATOM 2652 N N . ILE A 1 339 ? -16.297 -5.383 -15.234 1 95.38 339 ILE A N 1
ATOM 2653 C CA . ILE A 1 339 ? -15.914 -4.004 -15.523 1 95.38 339 ILE A CA 1
ATOM 2654 C C . ILE A 1 339 ? -15.57 -3.283 -14.219 1 95.38 339 ILE A C 1
ATOM 2656 O O . ILE A 1 339 ? -16.297 -3.408 -13.227 1 95.38 339 ILE A O 1
ATOM 2660 N N . GLY A 1 340 ? -14.445 -2.689 -14.078 1 94.25 340 GLY A N 1
ATOM 2661 C CA . GLY A 1 340 ? -14.062 -1.795 -13 1 94.25 340 GLY A CA 1
ATOM 2662 C C . GLY A 1 340 ? -14.281 -0.331 -13.328 1 94.25 340 GLY A C 1
ATOM 2663 O O . GLY A 1 340 ? -13.477 0.276 -14.039 1 94.25 340 GLY A O 1
ATOM 2664 N N . PHE A 1 341 ? -15.203 0.248 -12.773 1 93.38 341 PHE A N 1
ATOM 2665 C CA . PHE A 1 341 ? -15.672 1.576 -13.156 1 93.38 341 PHE A CA 1
ATOM 2666 C C . PHE A 1 341 ? -15.961 1.64 -14.648 1 93.38 341 PHE A C 1
ATOM 2668 O O . PHE A 1 341 ? -17.031 1.22 -15.102 1 93.38 341 PHE A O 1
ATOM 2675 N N . THR A 1 342 ? -14.961 2.004 -15.523 1 93.38 342 THR A N 1
ATOM 2676 C CA . THR A 1 342 ? -15.148 1.959 -16.969 1 93.38 342 THR A CA 1
ATOM 2677 C C . THR A 1 342 ? -14.078 1.093 -17.625 1 93.38 342 THR A C 1
ATOM 2679 O O . THR A 1 342 ? -13.984 1.035 -18.844 1 93.38 342 THR A O 1
ATOM 2682 N N . THR A 1 343 ? -13.312 0.439 -16.812 1 93.38 343 THR A N 1
ATOM 2683 C CA . THR A 1 343 ? -12.203 -0.345 -17.344 1 93.38 343 THR A CA 1
ATOM 2684 C C . THR A 1 343 ? -12.602 -1.809 -17.5 1 93.38 343 THR A C 1
ATOM 2686 O O . THR A 1 343 ? -12.93 -2.482 -16.516 1 93.38 343 THR A O 1
ATOM 2689 N N . VAL A 1 344 ? -12.539 -2.234 -18.672 1 92.69 344 VAL A N 1
ATOM 2690 C CA . VAL A 1 344 ? -12.898 -3.613 -18.969 1 92.69 344 VAL A CA 1
ATOM 2691 C C . VAL A 1 344 ? -11.758 -4.547 -18.578 1 92.69 344 VAL A C 1
ATOM 2693 O O . VAL A 1 344 ? -10.633 -4.102 -18.359 1 92.69 344 VAL A O 1
ATOM 2696 N N . PRO A 1 345 ? -11.977 -5.855 -18.5 1 92.69 345 PRO A N 1
ATOM 2697 C CA . PRO A 1 345 ? -10.992 -6.816 -18 1 92.69 345 PRO A CA 1
ATOM 2698 C C . PRO A 1 345 ? -9.688 -6.793 -18.797 1 92.69 345 PRO A C 1
ATOM 2700 O O . PRO A 1 345 ? -8.602 -6.906 -18.219 1 92.69 345 PRO A O 1
ATOM 2703 N N . THR A 1 346 ? -9.719 -6.578 -20.031 1 91 346 THR A N 1
ATOM 2704 C CA . THR A 1 346 ? -8.516 -6.609 -20.859 1 91 346 THR A CA 1
ATOM 2705 C C . THR A 1 346 ? -7.574 -5.465 -20.484 1 91 346 THR A C 1
ATOM 2707 O O . THR A 1 346 ? -6.367 -5.555 -20.703 1 91 346 THR A O 1
ATOM 2710 N N . ASN A 1 347 ? -8.148 -4.398 -19.906 1 92 347 ASN A N 1
ATOM 2711 C CA . ASN A 1 347 ? -7.344 -3.266 -19.453 1 92 347 ASN A CA 1
ATOM 2712 C C . ASN A 1 347 ? -7.168 -3.27 -17.938 1 92 347 ASN A C 1
ATOM 2714 O O . ASN A 1 347 ? -6.441 -2.438 -17.391 1 92 347 ASN A O 1
ATOM 2718 N N . GLY A 1 348 ? -7.812 -4.227 -17.328 1 93.38 348 GLY A N 1
ATOM 2719 C CA . GLY A 1 348 ? -7.836 -4.203 -15.883 1 93.38 348 GLY A CA 1
ATOM 2720 C C . GLY A 1 348 ? -6.977 -5.285 -15.258 1 93.38 348 GLY A C 1
ATOM 2721 O O . GLY A 1 348 ? -6.691 -5.238 -14.055 1 93.38 348 GLY A O 1
ATOM 2722 N N . ARG A 1 349 ? -6.535 -6.258 -16.047 1 93.25 349 ARG A N 1
ATOM 2723 C CA . ARG A 1 349 ? -5.688 -7.316 -15.5 1 93.25 349 ARG A CA 1
ATOM 2724 C C . ARG A 1 349 ? -4.973 -8.062 -16.625 1 93.25 349 ARG A C 1
ATOM 2726 O O . ARG A 1 349 ? -5.473 -8.141 -17.75 1 93.25 349 ARG A O 1
ATOM 2733 N N . SER A 1 350 ? -3.854 -8.648 -16.281 1 93.06 350 SER A N 1
ATOM 2734 C CA . SER A 1 350 ? -3.023 -9.383 -17.234 1 93.06 350 SER A CA 1
ATOM 2735 C C . SER A 1 350 ? -3.412 -10.852 -17.297 1 93.06 350 SER A C 1
ATOM 2737 O O . SER A 1 350 ? -3.082 -11.555 -18.25 1 93.06 350 SER A O 1
ATOM 2739 N N . ASN A 1 351 ? -4.207 -11.312 -16.344 1 91.06 351 ASN A N 1
ATOM 2740 C CA . ASN A 1 351 ? -4.594 -12.719 -16.297 1 91.06 351 ASN A CA 1
ATOM 2741 C C . ASN A 1 351 ? -6 -12.93 -16.844 1 91.06 351 ASN A C 1
ATOM 2743 O O . ASN A 1 351 ? -6.754 -11.977 -17.016 1 91.06 351 ASN A O 1
ATOM 2747 N N . ARG A 1 352 ? -6.316 -14.141 -17.109 1 91.88 352 ARG A N 1
ATOM 2748 C CA . ARG A 1 352 ? -7.613 -14.492 -17.688 1 91.88 352 ARG A CA 1
ATOM 2749 C C . ARG A 1 352 ? -8.734 -14.266 -16.672 1 91.88 352 ARG A C 1
ATOM 2751 O O . ARG A 1 352 ? -9.742 -13.633 -17 1 91.88 352 ARG A O 1
ATOM 2758 N N . TYR A 1 353 ? -8.516 -14.797 -15.477 1 95.94 353 TYR A N 1
ATOM 2759 C CA . TYR A 1 353 ? -9.555 -14.695 -14.453 1 95.94 353 TYR A CA 1
ATOM 2760 C C . TYR A 1 353 ? -9.125 -13.766 -13.328 1 95.94 353 TYR A C 1
ATOM 2762 O O . TYR A 1 353 ? -7.949 -13.734 -12.953 1 95.94 353 TYR A O 1
ATOM 2770 N N . SER A 1 354 ? -10.047 -12.992 -12.812 1 96.75 354 SER A N 1
ATOM 2771 C CA . SER A 1 354 ? -9.766 -12.148 -11.656 1 96.75 354 SER A CA 1
ATOM 2772 C C . SER A 1 354 ? -9.391 -12.984 -10.438 1 96.75 354 SER A C 1
ATOM 2774 O O . SER A 1 354 ? -8.727 -12.5 -9.523 1 96.75 354 SER A O 1
ATOM 2776 N N . SER A 1 355 ? -9.703 -14.289 -10.43 1 97.62 355 SER A N 1
ATOM 2777 C CA . SER A 1 355 ? -9.516 -15.195 -9.305 1 97.62 355 SER A CA 1
ATOM 2778 C C . SER A 1 355 ? -8.148 -15.875 -9.359 1 97.62 355 SER A C 1
ATOM 2780 O O . SER A 1 355 ? -7.777 -16.609 -8.445 1 97.62 355 SER A O 1
ATOM 2782 N N . ASP A 1 356 ? -7.312 -15.609 -10.344 1 96.69 356 ASP A N 1
ATOM 2783 C CA . ASP A 1 356 ? -6.051 -16.312 -10.539 1 96.69 356 ASP A CA 1
ATOM 2784 C C . ASP A 1 356 ? -5.086 -16.062 -9.383 1 96.69 356 ASP A C 1
ATOM 2786 O O . ASP A 1 356 ? -4.105 -16.781 -9.211 1 96.69 356 ASP A O 1
ATOM 2790 N N . ILE A 1 357 ? -5.344 -15.086 -8.594 1 96.56 357 ILE A N 1
ATOM 2791 C CA . ILE A 1 357 ? -4.527 -14.812 -7.422 1 96.56 357 ILE A CA 1
ATOM 2792 C C . ILE A 1 357 ? -4.59 -16 -6.461 1 96.56 357 ILE A C 1
ATOM 2794 O O . ILE A 1 357 ? -3.689 -16.188 -5.641 1 96.56 357 ILE A O 1
ATOM 2798 N N . GLY A 1 358 ? -5.648 -16.828 -6.559 1 96.81 358 GLY A N 1
ATOM 2799 C CA . GLY A 1 358 ? -5.75 -18.031 -5.738 1 96.81 358 GLY A CA 1
ATOM 2800 C C . GLY A 1 358 ? -4.613 -19 -5.965 1 96.81 358 GLY A C 1
ATOM 2801 O O . GLY A 1 358 ? -4.23 -19.75 -5.055 1 96.81 358 GLY A O 1
ATOM 2802 N N . LYS A 1 359 ? -4.027 -19.016 -7.16 1 95.81 359 LYS A N 1
ATOM 2803 C CA . LYS A 1 359 ? -2.92 -19.906 -7.484 1 95.81 359 LYS A CA 1
ATOM 2804 C C . LYS A 1 359 ? -1.681 -19.578 -6.66 1 95.81 359 LYS A C 1
ATOM 2806 O O . LYS A 1 359 ? -0.847 -20.453 -6.402 1 95.81 359 LYS A O 1
ATOM 2811 N N . PHE A 1 360 ? -1.622 -18.375 -6.188 1 94.25 360 PHE A N 1
ATOM 2812 C CA . PHE A 1 360 ? -0.507 -17.891 -5.379 1 94.25 360 PHE A CA 1
ATOM 2813 C C . PHE A 1 360 ? -0.367 -18.703 -4.105 1 94.25 360 PHE A C 1
ATOM 2815 O O . PHE A 1 360 ? 0.741 -19.094 -3.727 1 94.25 360 PHE A O 1
ATOM 2822 N N . ILE A 1 361 ? -1.48 -19.062 -3.498 1 94.56 361 ILE A N 1
ATOM 2823 C CA . ILE A 1 361 ? -1.406 -19.766 -2.223 1 94.56 361 ILE A CA 1
ATOM 2824 C C . ILE A 1 361 ? -1.961 -21.172 -2.381 1 94.56 361 ILE A C 1
ATOM 2826 O O . ILE A 1 361 ? -2.26 -21.844 -1.39 1 94.56 361 ILE A O 1
ATOM 2830 N N . GLY A 1 362 ? -2.209 -21.594 -3.633 1 95.5 362 GLY A N 1
ATOM 2831 C CA . GLY A 1 362 ? -2.715 -22.938 -3.875 1 95.5 362 GLY A CA 1
ATOM 2832 C C . GLY A 1 362 ? -4.168 -23.109 -3.475 1 95.5 362 GLY A C 1
ATOM 2833 O O . GLY A 1 362 ? -4.574 -24.188 -3.035 1 95.5 362 GLY A O 1
ATOM 2834 N N . ALA A 1 363 ? -4.945 -22.062 -3.578 1 97.56 363 ALA A N 1
ATOM 2835 C CA . ALA A 1 363 ? -6.371 -22.141 -3.258 1 97.56 363 ALA A CA 1
ATOM 2836 C C . ALA A 1 363 ? -7.176 -22.656 -4.449 1 97.56 363 ALA A C 1
ATOM 2838 O O . ALA A 1 363 ? -6.914 -22.281 -5.594 1 97.56 363 ALA A O 1
ATOM 2839 N N . PRO A 1 364 ? -8.141 -23.578 -4.176 1 98.38 364 PRO A N 1
ATOM 2840 C CA . PRO A 1 364 ? -9.031 -23.984 -5.27 1 98.38 364 PRO A CA 1
ATOM 2841 C C . PRO A 1 364 ? -9.867 -22.828 -5.812 1 98.38 364 PRO A C 1
ATOM 2843 O O . PRO A 1 364 ? -10.297 -21.953 -5.047 1 98.38 364 PRO A O 1
ATOM 2846 N N . ILE A 1 365 ? -10.117 -22.828 -7.113 1 98.56 365 ILE A N 1
ATOM 2847 C CA . ILE A 1 365 ? -10.906 -21.797 -7.773 1 98.56 365 ILE A CA 1
ATOM 2848 C C . ILE A 1 365 ? -12.086 -22.438 -8.5 1 98.56 365 ILE A C 1
ATOM 2850 O O . ILE A 1 365 ? -11.898 -23.359 -9.305 1 98.56 365 ILE A O 1
ATOM 2854 N N . ILE A 1 366 ? -13.219 -22 -8.195 1 98.81 366 ILE A N 1
ATOM 2855 C CA . ILE A 1 366 ? -14.422 -22.391 -8.922 1 98.81 366 ILE A CA 1
ATOM 2856 C C . ILE A 1 366 ? -15.023 -21.172 -9.625 1 98.81 366 ILE A C 1
ATOM 2858 O O . ILE A 1 366 ? -15.203 -20.109 -9 1 98.81 366 ILE A O 1
ATOM 2862 N N . VAL A 1 367 ? -15.234 -21.25 -10.898 1 98.5 367 VAL A N 1
ATOM 2863 C CA . VAL A 1 367 ? -15.828 -20.172 -11.672 1 98.5 367 VAL A CA 1
ATOM 2864 C C . VAL A 1 367 ? -17.25 -20.547 -12.094 1 98.5 367 VAL A C 1
ATOM 2866 O O . VAL A 1 367 ? -17.469 -21.641 -12.641 1 98.5 367 VAL A O 1
ATOM 2869 N N . VAL A 1 368 ? -18.188 -19.719 -11.828 1 98.56 368 VAL A N 1
ATOM 2870 C CA . VAL A 1 368 ? -19.578 -20.094 -12.055 1 98.56 368 VAL A CA 1
ATOM 2871 C C . VAL A 1 368 ? -20.328 -18.922 -12.68 1 98.56 368 VAL A C 1
ATOM 2873 O O . VAL A 1 368 ? -20.062 -17.766 -12.367 1 98.56 368 VAL A O 1
ATOM 2876 N N . ASN A 1 369 ? -21.266 -19.25 -13.594 1 98.44 369 ASN A N 1
ATOM 2877 C CA . ASN A 1 369 ? -22.141 -18.297 -14.266 1 98.44 369 ASN A CA 1
ATOM 2878 C C . ASN A 1 369 ? -23.266 -17.812 -13.336 1 98.44 369 ASN A C 1
ATOM 2880 O O . ASN A 1 369 ? -24.031 -18.625 -12.828 1 98.44 369 ASN A O 1
ATOM 2884 N N . SER A 1 370 ? -23.391 -16.531 -13.18 1 97.81 370 SER A N 1
ATOM 2885 C CA . SER A 1 370 ? -24.375 -15.969 -12.25 1 97.81 370 SER A CA 1
ATOM 2886 C C . SER A 1 370 ? -25.797 -16.266 -12.695 1 97.81 370 SER A C 1
ATOM 2888 O O . SER A 1 370 ? -26.734 -16.203 -11.898 1 97.81 370 SER A O 1
ATOM 2890 N N . GLN A 1 371 ? -26.047 -16.625 -13.945 1 97.19 371 GLN A N 1
ATOM 2891 C CA . GLN A 1 371 ? -27.359 -16.938 -14.484 1 97.19 371 GLN A CA 1
ATOM 2892 C C . GLN A 1 371 ? -27.781 -18.359 -14.141 1 97.19 371 GLN A C 1
ATOM 2894 O O . GLN A 1 371 ? -28.891 -18.781 -14.461 1 97.19 371 GLN A O 1
ATOM 2899 N N . SER A 1 372 ? -26.891 -19.094 -13.516 1 97.44 372 SER A N 1
ATOM 2900 C CA . SER A 1 372 ? -27.203 -20.422 -13.031 1 97.44 372 SER A CA 1
ATOM 2901 C C . SER A 1 372 ? -27.219 -20.484 -11.508 1 97.44 372 SER A C 1
ATOM 2903 O O . SER A 1 372 ? -26.344 -21.094 -10.891 1 97.44 372 SER A O 1
ATOM 2905 N N . PRO A 1 373 ? -28.297 -19.969 -10.906 1 98.12 373 PRO A N 1
ATOM 2906 C CA . PRO A 1 373 ? -28.312 -19.844 -9.445 1 98.12 373 PRO A CA 1
ATOM 2907 C C . PRO A 1 373 ? -28.234 -21.203 -8.742 1 98.12 373 PRO A C 1
ATOM 2909 O O . PRO A 1 373 ? -27.734 -21.297 -7.621 1 98.12 373 PRO A O 1
ATOM 2912 N N . GLU A 1 374 ? -28.734 -22.266 -9.383 1 97.75 374 GLU A N 1
ATOM 2913 C CA . GLU A 1 374 ? -28.641 -23.594 -8.789 1 97.75 374 GLU A CA 1
ATOM 2914 C C . GLU A 1 374 ? -27.188 -24.047 -8.672 1 97.75 374 GLU A C 1
ATOM 2916 O O . GLU A 1 374 ? -26.781 -24.641 -7.66 1 97.75 374 GLU A O 1
ATOM 2921 N N . GLN A 1 375 ? -26.375 -23.797 -9.727 1 97.5 375 GLN A N 1
ATOM 2922 C CA . GLN A 1 375 ? -24.938 -24.078 -9.664 1 97.5 375 GLN A CA 1
ATOM 2923 C C . GLN A 1 375 ? -24.266 -23.25 -8.57 1 97.5 375 GLN A C 1
ATOM 2925 O O . GLN A 1 375 ? -23.375 -23.734 -7.863 1 97.5 375 GLN A O 1
ATOM 2930 N N . VAL A 1 376 ? -24.703 -21.969 -8.477 1 98.44 376 VAL A N 1
ATOM 2931 C CA . VAL A 1 376 ? -24.141 -21.062 -7.477 1 98.44 376 VAL A CA 1
ATOM 2932 C C . VAL A 1 376 ? -24.375 -21.641 -6.078 1 98.44 376 VAL A C 1
ATOM 2934 O O . VAL A 1 376 ? -23.469 -21.641 -5.238 1 98.44 376 VAL A O 1
ATOM 2937 N N . GLU A 1 377 ? -25.578 -22.078 -5.828 1 98 377 GLU A N 1
ATOM 2938 C CA . GLU A 1 377 ? -25.922 -22.672 -4.539 1 98 377 GLU A CA 1
ATOM 2939 C C . GLU A 1 377 ? -25.031 -23.875 -4.242 1 98 377 GLU A C 1
ATOM 2941 O O . GLU A 1 377 ? -24.469 -23.984 -3.148 1 98 377 GLU A O 1
ATOM 2946 N N . LYS A 1 378 ? -24.844 -24.781 -5.195 1 97.38 378 LYS A N 1
ATOM 2947 C CA . LYS A 1 378 ? -24.094 -26.016 -5.035 1 97.38 378 LYS A CA 1
ATOM 2948 C C . LYS A 1 378 ? -22.625 -25.734 -4.727 1 97.38 378 LYS A C 1
ATOM 2950 O O . LYS A 1 378 ? -22.062 -26.297 -3.791 1 97.38 378 LYS A O 1
ATOM 2955 N N . VAL A 1 379 ? -22.016 -24.844 -5.52 1 98.12 379 VAL A N 1
ATOM 2956 C CA . VAL A 1 379 ? -20.578 -24.625 -5.371 1 98.12 379 VAL A CA 1
ATOM 2957 C C . VAL A 1 379 ? -20.312 -23.859 -4.078 1 98.12 379 VAL A C 1
ATOM 2959 O O . VAL A 1 379 ? -19.234 -23.984 -3.48 1 98.12 379 VAL A O 1
ATOM 2962 N N . SER A 1 380 ? -21.25 -23.062 -3.613 1 98.5 380 SER A N 1
ATOM 2963 C CA . SER A 1 380 ? -21.094 -22.359 -2.346 1 98.5 380 SER A CA 1
ATOM 2964 C C . SER A 1 380 ? -21.094 -23.328 -1.17 1 98.5 380 SER A C 1
ATOM 2966 O O . SER A 1 380 ? -20.328 -23.156 -0.221 1 98.5 380 SER A O 1
ATOM 2968 N N . ARG A 1 381 ? -21.938 -24.297 -1.221 1 97 381 ARG A N 1
ATOM 2969 C CA . ARG A 1 381 ? -21.953 -25.359 -0.211 1 97 381 ARG A CA 1
ATOM 2970 C C . ARG A 1 381 ? -20.625 -26.109 -0.191 1 97 381 ARG A C 1
ATOM 2972 O O . ARG A 1 381 ? -20.062 -26.359 0.877 1 97 381 ARG A O 1
ATOM 2979 N N . LEU A 1 382 ? -20.172 -26.406 -1.37 1 98 382 LEU A N 1
ATOM 2980 C CA . LEU A 1 382 ? -18.891 -27.094 -1.502 1 98 382 LEU A CA 1
ATOM 2981 C C . LEU A 1 382 ? -17.766 -26.281 -0.886 1 98 382 LEU A C 1
ATOM 2983 O O . LEU A 1 382 ? -16.875 -26.844 -0.247 1 98 382 LEU A O 1
ATOM 2987 N N . ALA A 1 383 ? -17.766 -24.984 -1.084 1 98.62 383 ALA A N 1
ATOM 2988 C CA . ALA A 1 383 ? -16.703 -24.109 -0.569 1 98.62 383 ALA A CA 1
ATOM 2989 C C . ALA A 1 383 ? -16.625 -24.188 0.952 1 98.62 383 ALA A C 1
ATOM 2991 O O . ALA A 1 383 ? -15.531 -24.266 1.517 1 98.62 383 ALA A O 1
ATOM 2992 N N . VAL A 1 384 ? -17.75 -24.188 1.605 1 98.19 384 VAL A N 1
ATOM 2993 C CA . VAL A 1 384 ? -17.766 -24.281 3.062 1 98.19 384 VAL A CA 1
ATOM 2994 C C . VAL A 1 384 ? -17.266 -25.641 3.512 1 98.19 384 VAL A C 1
ATOM 2996 O O . VAL A 1 384 ? -16.484 -25.734 4.465 1 98.19 384 VAL A O 1
ATOM 2999 N N . GLU A 1 385 ? -17.688 -26.688 2.82 1 97.25 385 GLU A N 1
ATOM 3000 C CA . GLU A 1 385 ? -17.25 -28.047 3.16 1 97.25 385 GLU A CA 1
ATOM 3001 C C . GLU A 1 385 ? -15.727 -28.156 3.041 1 97.25 385 GLU A C 1
ATOM 3003 O O . GLU A 1 385 ? -15.078 -28.75 3.906 1 97.25 385 GLU A O 1
ATOM 3008 N N . TYR A 1 386 ? -15.219 -27.641 1.964 1 97.75 386 TYR A N 1
ATOM 3009 C CA . TYR A 1 386 ? -13.773 -27.672 1.755 1 97.75 386 TYR A CA 1
ATOM 3010 C C . TYR A 1 386 ? -13.039 -26.953 2.883 1 97.75 386 TYR A C 1
ATOM 3012 O O . TYR A 1 386 ? -12.078 -27.484 3.443 1 97.75 386 TYR A O 1
ATOM 3020 N N . ARG A 1 387 ? -13.492 -25.734 3.115 1 97.56 387 ARG A N 1
ATOM 3021 C CA . ARG A 1 387 ? -12.859 -24.922 4.16 1 97.56 387 ARG A CA 1
ATOM 3022 C C . ARG A 1 387 ? -12.898 -25.641 5.5 1 97.56 387 ARG A C 1
ATOM 3024 O O . ARG A 1 387 ? -11.914 -25.625 6.242 1 97.56 387 ARG A O 1
ATOM 3031 N N . GLN A 1 388 ? -13.953 -26.281 5.879 1 96.06 388 GLN A N 1
ATOM 3032 C CA . GLN A 1 388 ? -14.094 -27 7.141 1 96.06 388 GLN A CA 1
ATOM 3033 C C . GLN A 1 388 ? -13.195 -28.219 7.176 1 96.06 388 GLN A C 1
ATOM 3035 O O . GLN A 1 388 ? -12.648 -28.578 8.227 1 96.06 388 GLN A O 1
ATOM 3040 N N . LYS A 1 389 ? -13.062 -28.859 6.059 1 95.81 389 LYS A N 1
ATOM 3041 C CA . LYS A 1 389 ? -12.297 -30.109 6.02 1 95.81 389 LYS A CA 1
ATOM 3042 C C . LYS A 1 389 ? -10.797 -29.828 6 1 95.81 389 LYS A C 1
ATOM 3044 O O . LYS A 1 389 ? -10.039 -30.438 6.754 1 95.81 389 LYS A O 1
ATOM 3049 N N . PHE A 1 390 ? -10.32 -28.922 5.156 1 96.25 390 PHE A N 1
ATOM 3050 C CA . PHE A 1 390 ? -8.891 -28.781 4.898 1 96.25 390 PHE A CA 1
ATOM 3051 C C . PHE A 1 390 ? -8.336 -27.531 5.566 1 96.25 390 PHE A C 1
ATOM 3053 O O . PHE A 1 390 ? -7.121 -27.359 5.664 1 96.25 390 PHE A O 1
ATOM 3060 N N . LYS A 1 391 ? -9.195 -26.609 6.027 1 95.81 391 LYS A N 1
ATOM 3061 C CA . LYS A 1 391 ? -8.805 -25.406 6.75 1 95.81 391 LYS A CA 1
ATOM 3062 C C . LYS A 1 391 ? -7.895 -24.531 5.891 1 95.81 391 LYS A C 1
ATOM 3064 O O . LYS A 1 391 ? -6.848 -24.062 6.355 1 95.81 391 LYS A O 1
ATOM 3069 N N . LYS A 1 392 ? -8.305 -24.359 4.613 1 96.88 392 LYS A N 1
ATOM 3070 C CA . LYS A 1 392 ? -7.602 -23.531 3.641 1 96.88 392 LYS A CA 1
ATOM 3071 C C . LYS A 1 392 ? -8.578 -22.656 2.857 1 96.88 392 LYS A C 1
ATOM 3073 O O . LYS A 1 392 ? -9.789 -22.859 2.906 1 96.88 392 LYS A O 1
ATOM 3078 N N . ASP A 1 393 ? -8.055 -21.672 2.23 1 97.94 393 ASP A N 1
ATOM 3079 C CA . ASP A 1 393 ? -8.867 -20.734 1.454 1 97.94 393 ASP A CA 1
ATOM 3080 C C . ASP A 1 393 ? -9.445 -21.406 0.211 1 97.94 393 ASP A C 1
ATOM 3082 O O . ASP A 1 393 ? -8.82 -22.312 -0.361 1 97.94 393 ASP A O 1
ATOM 3086 N N . ILE A 1 394 ? -10.586 -20.953 -0.229 1 98.69 394 ILE A N 1
ATOM 3087 C CA . ILE A 1 394 ? -11.219 -21.344 -1.481 1 98.69 394 ILE A CA 1
ATOM 3088 C C . ILE A 1 394 ? -11.891 -20.141 -2.131 1 98.69 394 ILE A C 1
ATOM 3090 O O . ILE A 1 394 ? -12.383 -19.25 -1.435 1 98.69 394 ILE A O 1
ATOM 3094 N N . ILE A 1 395 ? -11.93 -20.047 -3.494 1 98.81 395 ILE A N 1
ATOM 3095 C CA . ILE A 1 395 ? -12.438 -18.875 -4.191 1 98.81 395 ILE A CA 1
ATOM 3096 C C . ILE A 1 395 ? -13.562 -19.297 -5.145 1 98.81 395 ILE A C 1
ATOM 3098 O O . ILE A 1 395 ? -13.406 -20.234 -5.93 1 98.81 395 ILE A O 1
ATOM 3102 N N . ILE A 1 396 ? -14.648 -18.609 -5.078 1 98.88 396 ILE A N 1
ATOM 3103 C CA . ILE A 1 396 ? -15.727 -18.672 -6.055 1 98.88 396 ILE A CA 1
ATOM 3104 C C . ILE A 1 396 ? -15.727 -17.406 -6.91 1 98.88 396 ILE A C 1
ATOM 3106 O O . ILE A 1 396 ? -15.883 -16.297 -6.391 1 98.88 396 ILE A O 1
ATOM 3110 N N . ASP A 1 397 ? -15.469 -17.562 -8.141 1 98.69 397 ASP A N 1
ATOM 3111 C CA . ASP A 1 397 ? -15.562 -16.469 -9.094 1 98.69 397 ASP A CA 1
ATOM 3112 C C . ASP A 1 397 ? -16.938 -16.438 -9.766 1 98.69 397 ASP A C 1
ATOM 3114 O O . ASP A 1 397 ? -17.172 -17.141 -10.742 1 98.69 397 ASP A O 1
ATOM 3118 N N . LEU A 1 398 ? -17.781 -15.578 -9.242 1 98.69 398 LEU A N 1
ATOM 3119 C CA . LEU A 1 398 ? -19.156 -15.414 -9.727 1 98.69 398 LEU A CA 1
ATOM 3120 C C . LEU A 1 398 ? -19.203 -14.406 -10.875 1 98.69 398 LEU A C 1
ATOM 3122 O O . LEU A 1 398 ? -19.219 -13.195 -10.641 1 98.69 398 LEU A O 1
ATOM 3126 N N . ILE A 1 399 ? -19.359 -14.898 -12.133 1 98.38 399 ILE A N 1
ATOM 3127 C CA . ILE A 1 399 ? -19.297 -14.008 -13.281 1 98.38 399 ILE A CA 1
ATOM 3128 C C . ILE A 1 399 ? -20.703 -13.602 -13.711 1 98.38 399 ILE A C 1
ATOM 3130 O O . ILE A 1 399 ? -21.516 -14.445 -14.086 1 98.38 399 ILE A O 1
ATOM 3134 N N . GLY A 1 400 ? -20.969 -12.375 -13.539 1 97.81 400 GLY A N 1
ATOM 3135 C CA . GLY A 1 400 ? -22.219 -11.773 -13.977 1 97.81 400 GLY A CA 1
ATOM 3136 C C . GLY A 1 400 ? -22.031 -10.523 -14.812 1 97.81 400 GLY A C 1
ATOM 3137 O O . GLY A 1 400 ? -21.219 -10.516 -15.742 1 97.81 400 GLY A O 1
ATOM 3138 N N . TRP A 1 401 ? -22.859 -9.57 -14.625 1 96.69 401 TRP A N 1
ATOM 3139 C CA . TRP A 1 401 ? -22.797 -8.273 -15.297 1 96.69 401 TRP A CA 1
ATOM 3140 C C . TRP A 1 401 ? -23.422 -7.18 -14.438 1 96.69 401 TRP A C 1
ATOM 3142 O O . TRP A 1 401 ? -23.875 -7.445 -13.32 1 96.69 401 TRP A O 1
ATOM 3152 N N . ARG A 1 402 ? -23.281 -5.941 -14.812 1 95.12 402 ARG A N 1
ATOM 3153 C CA . ARG A 1 402 ? -23.828 -4.766 -14.133 1 95.12 402 ARG A CA 1
ATOM 3154 C C . ARG A 1 402 ? -24.797 -4.012 -15.023 1 95.12 402 ARG A C 1
ATOM 3156 O O . ARG A 1 402 ? -24.422 -3.566 -16.109 1 95.12 402 ARG A O 1
ATOM 3163 N N . LYS A 1 403 ? -26.016 -3.838 -14.578 1 95.5 403 LYS A N 1
ATOM 3164 C CA . LYS A 1 403 ? -27.062 -3.258 -15.406 1 95.5 403 LYS A CA 1
ATOM 3165 C C . LYS A 1 403 ? -26.797 -1.783 -15.688 1 95.5 403 LYS A C 1
ATOM 3167 O O . LYS A 1 403 ? -27 -1.311 -16.812 1 95.5 403 LYS A O 1
ATOM 3172 N N . PHE A 1 404 ? -26.406 -1.044 -14.703 1 94.12 404 PHE A N 1
ATOM 3173 C CA . PHE A 1 404 ? -26.172 0.389 -14.828 1 94.12 404 PHE A CA 1
ATOM 3174 C C . PHE A 1 404 ? -24.672 0.686 -14.914 1 94.12 404 PHE A C 1
ATOM 3176 O O . PHE A 1 404 ? -23.875 -0.221 -15.125 1 94.12 404 PHE A O 1
ATOM 3183 N N . GLY A 1 405 ? -24.281 1.948 -14.922 1 92.62 405 GLY A N 1
ATOM 3184 C CA . GLY A 1 405 ? -22.875 2.297 -14.852 1 92.62 405 GLY A CA 1
ATOM 3185 C C . GLY A 1 405 ? -22.25 1.956 -13.508 1 92.62 405 GLY A C 1
ATOM 3186 O O . GLY A 1 405 ? -22.656 1.003 -12.844 1 92.62 405 GLY A O 1
ATOM 3187 N N . HIS A 1 406 ? -21.172 2.596 -13.195 1 90.5 406 HIS A N 1
ATOM 3188 C CA . HIS A 1 406 ? -20.562 2.355 -11.891 1 90.5 406 HIS A CA 1
ATOM 3189 C C . HIS A 1 406 ? -21.609 2.453 -10.781 1 90.5 406 HIS A C 1
ATOM 3191 O O . HIS A 1 406 ? -21.594 1.671 -9.828 1 90.5 406 HIS A O 1
ATOM 3197 N N . ASN A 1 407 ? -22.391 3.424 -10.906 1 89.69 407 ASN A N 1
ATOM 3198 C CA . ASN A 1 407 ? -23.625 3.578 -10.141 1 89.69 407 ASN A CA 1
ATOM 3199 C C . ASN A 1 407 ? -24.828 3.861 -11.055 1 89.69 407 ASN A C 1
ATOM 3201 O O . ASN A 1 407 ? -24.688 3.881 -12.281 1 89.69 407 ASN A O 1
ATOM 3205 N N . GLU A 1 408 ? -26.016 4.082 -10.57 1 89.75 408 GLU A N 1
ATOM 3206 C CA . GLU A 1 408 ? -27.266 4.152 -11.312 1 89.75 408 GLU A CA 1
ATOM 3207 C C . GLU A 1 408 ? -27.375 5.457 -12.094 1 89.75 408 GLU A C 1
ATOM 3209 O O . GLU A 1 408 ? -28.172 5.559 -13.039 1 89.75 408 GLU A O 1
ATOM 3214 N N . VAL A 1 409 ? -26.484 6.41 -11.742 1 87.5 409 VAL A N 1
ATOM 3215 C CA . VAL A 1 409 ? -26.578 7.707 -12.406 1 87.5 409 VAL A CA 1
ATOM 3216 C C . VAL A 1 409 ? -25.5 7.809 -13.492 1 87.5 409 VAL A C 1
ATOM 3218 O O . VAL A 1 409 ? -25.578 8.68 -14.367 1 87.5 409 VAL A O 1
ATOM 3221 N N . ASP A 1 410 ? -24.656 6.902 -13.547 1 90.75 410 ASP A N 1
ATOM 3222 C CA . ASP A 1 410 ? -23.578 6.887 -14.523 1 90.75 410 ASP A CA 1
ATOM 3223 C C . ASP A 1 410 ? -24.047 6.305 -15.859 1 90.75 410 ASP A C 1
ATOM 3225 O O . ASP A 1 410 ? -24.812 5.332 -15.883 1 90.75 410 ASP A O 1
ATOM 3229 N N . GLU A 1 411 ? -23.547 6.918 -16.969 1 92.62 411 GLU A N 1
ATOM 3230 C CA . GLU A 1 411 ? -23.891 6.426 -18.297 1 92.62 411 GLU A CA 1
ATOM 3231 C C . GLU A 1 411 ? -22.781 5.547 -18.875 1 92.62 411 GLU A C 1
ATOM 3233 O O . GLU A 1 411 ? -21.812 6.055 -19.438 1 92.62 411 GLU A O 1
ATOM 3238 N N . PRO A 1 412 ? -23 4.273 -18.844 1 94.5 412 PRO A N 1
ATOM 3239 C CA . PRO A 1 412 ? -21.891 3.383 -19.234 1 94.5 412 PRO A CA 1
ATOM 3240 C C . PRO A 1 412 ? -21.703 3.305 -20.734 1 94.5 412 PRO A C 1
ATOM 3242 O O . PRO A 1 412 ? -20.641 2.904 -21.203 1 94.5 412 PRO A O 1
ATOM 3245 N N . SER A 1 413 ? -22.688 3.732 -21.547 1 96.06 413 SER A N 1
ATOM 3246 C CA . SER A 1 413 ? -22.594 3.631 -23 1 96.06 413 SER A CA 1
ATOM 3247 C C . SER A 1 413 ? -21.625 4.656 -23.562 1 96.06 413 SER A C 1
ATOM 3249 O O . SER A 1 413 ? -21.25 4.578 -24.734 1 96.06 413 SER A O 1
ATOM 3251 N N . PHE A 1 414 ? -21.188 5.605 -22.75 1 96.56 414 PHE A N 1
ATOM 3252 C CA . PHE A 1 414 ? -20.156 6.543 -23.172 1 96.56 414 PHE A CA 1
ATOM 3253 C C . PHE A 1 414 ? -18.875 5.809 -23.547 1 96.56 414 PHE A C 1
ATOM 3255 O O . PHE A 1 414 ? -18.125 6.254 -24.438 1 96.56 414 PHE A O 1
ATOM 3262 N N . THR A 1 415 ? -18.641 4.648 -22.844 1 95.88 415 THR A N 1
ATOM 3263 C CA . THR A 1 415 ? -17.344 3.979 -23.016 1 95.88 415 THR A CA 1
ATOM 3264 C C . THR A 1 415 ? -17.547 2.521 -23.422 1 95.88 415 THR A C 1
ATOM 3266 O O . THR A 1 415 ? -16.672 1.919 -24.047 1 95.88 415 THR A O 1
ATOM 3269 N N . GLN A 1 416 ? -18.734 1.949 -23.031 1 96.12 416 GLN A N 1
ATOM 3270 C CA . GLN A 1 416 ? -18.984 0.55 -23.375 1 96.12 416 GLN A CA 1
ATOM 3271 C C . GLN A 1 416 ? -20.328 0.378 -24.062 1 96.12 416 GLN A C 1
ATOM 3273 O O . GLN A 1 416 ? -21.172 -0.406 -23.609 1 96.12 416 GLN A O 1
ATOM 3278 N N . PRO A 1 417 ? -20.484 0.956 -25.234 1 97.06 417 PRO A N 1
ATOM 3279 C CA . PRO A 1 417 ? -21.812 0.951 -25.859 1 97.06 417 PRO A CA 1
ATOM 3280 C C . PRO A 1 417 ? -22.266 -0.449 -26.266 1 97.06 417 PRO A C 1
ATOM 3282 O O . PRO A 1 417 ? -23.406 -0.833 -26 1 97.06 417 PRO A O 1
ATOM 3285 N N . THR A 1 418 ? -21.406 -1.288 -26.875 1 96.75 418 THR A N 1
ATOM 3286 C CA . THR A 1 418 ? -21.844 -2.596 -27.359 1 96.75 418 THR A CA 1
ATOM 3287 C C . THR A 1 418 ? -22.125 -3.535 -26.188 1 96.75 418 THR A C 1
ATOM 3289 O O . THR A 1 418 ? -23.047 -4.348 -26.25 1 96.75 418 THR A O 1
ATOM 3292 N N . MET A 1 419 ? -21.391 -3.477 -25.172 1 96.44 419 MET A N 1
ATOM 3293 C CA . MET A 1 419 ? -21.656 -4.25 -23.969 1 96.44 419 MET A CA 1
ATOM 3294 C C . MET A 1 419 ? -23.047 -3.924 -23.406 1 96.44 419 MET A C 1
ATOM 3296 O O . MET A 1 419 ? -23.797 -4.824 -23.062 1 96.44 419 MET A O 1
ATOM 3300 N N . TYR A 1 420 ? -23.391 -2.705 -23.406 1 96.81 420 TYR A N 1
ATOM 3301 C CA . TYR A 1 420 ? -24.641 -2.297 -22.766 1 96.81 420 TYR A CA 1
ATOM 3302 C C . TYR A 1 420 ? -25.828 -2.477 -23.703 1 96.81 420 TYR A C 1
ATOM 3304 O O . TYR A 1 420 ? -26.969 -2.604 -23.25 1 96.81 420 TYR A O 1
ATOM 3312 N N . GLN A 1 421 ? -25.547 -2.469 -24.969 1 96.81 421 GLN A N 1
ATOM 3313 C CA . GLN A 1 421 ? -26.594 -2.922 -25.875 1 96.81 421 GLN A CA 1
ATOM 3314 C C . GLN A 1 421 ? -26.984 -4.367 -25.594 1 96.81 421 GLN A C 1
ATOM 3316 O O . GLN A 1 421 ? -28.172 -4.703 -25.578 1 96.81 421 GLN A O 1
ATOM 3321 N N . ASN A 1 422 ? -25.969 -5.16 -25.359 1 96.56 422 ASN A N 1
ATOM 3322 C CA . ASN A 1 422 ? -26.203 -6.555 -24.984 1 96.56 422 ASN A CA 1
ATOM 3323 C C . ASN A 1 422 ? -26.922 -6.668 -23.641 1 96.56 422 ASN A C 1
ATOM 3325 O O . ASN A 1 422 ? -27.875 -7.426 -23.516 1 96.56 422 ASN A O 1
ATOM 3329 N N . ILE A 1 423 ? -26.578 -5.914 -22.672 1 97.12 423 ILE A N 1
ATOM 3330 C CA . ILE A 1 423 ? -27.109 -5.965 -21.312 1 97.12 423 ILE A CA 1
ATOM 3331 C C . ILE A 1 423 ? -28.562 -5.527 -21.312 1 97.12 423 ILE A C 1
ATOM 3333 O O . ILE A 1 423 ? -29.406 -6.133 -20.625 1 97.12 423 ILE A O 1
ATOM 3337 N N . ARG A 1 424 ? -28.906 -4.531 -22.094 1 95.44 424 ARG A N 1
ATOM 3338 C CA . ARG A 1 424 ? -30.266 -3.977 -22.109 1 95.44 424 ARG A CA 1
ATOM 3339 C C . ARG A 1 424 ? -31.266 -4.988 -22.672 1 95.44 424 ARG A C 1
ATOM 3341 O O . ARG A 1 424 ? -32.438 -4.93 -22.359 1 95.44 424 ARG A O 1
ATOM 3348 N N . LYS A 1 425 ? -30.812 -5.941 -23.359 1 94.94 425 LYS A N 1
ATOM 3349 C CA . LYS A 1 425 ? -31.672 -6.949 -23.969 1 94.94 425 LYS A CA 1
ATOM 3350 C C . LYS A 1 425 ? -31.875 -8.133 -23.031 1 94.94 425 LYS A C 1
ATOM 3352 O O . LYS A 1 425 ? -32.688 -9.008 -23.297 1 94.94 425 LYS A O 1
ATOM 3357 N N . ARG A 1 426 ? -31.297 -8.125 -21.969 1 93.75 426 ARG A N 1
ATOM 3358 C CA . ARG A 1 426 ? -31.312 -9.297 -21.094 1 93.75 426 ARG A CA 1
ATOM 3359 C C . ARG A 1 426 ? -32.406 -9.195 -20.047 1 93.75 426 ARG A C 1
ATOM 3361 O O . ARG A 1 426 ? -32.688 -8.102 -19.547 1 93.75 426 ARG A O 1
ATOM 3368 N N . GLN A 1 427 ? -32.969 -10.383 -19.75 1 94.12 427 GLN A N 1
ATOM 3369 C CA . GLN A 1 427 ? -33.844 -10.492 -18.594 1 94.12 427 GLN A CA 1
ATOM 3370 C C . GLN A 1 427 ? -33.031 -10.578 -17.297 1 94.12 427 GLN A C 1
ATOM 3372 O O . GLN A 1 427 ? -31.922 -11.086 -17.297 1 94.12 427 GLN A O 1
ATOM 3377 N N . SER A 1 428 ? -33.688 -10.031 -16.25 1 96.44 428 SER A N 1
ATOM 3378 C CA . SER A 1 428 ? -33 -10.172 -14.961 1 96.44 428 SER A CA 1
ATOM 3379 C C . SER A 1 428 ? -32.906 -11.633 -14.547 1 96.44 428 SER A C 1
ATOM 3381 O O . SER A 1 428 ? -33.688 -12.469 -15 1 96.44 428 SER A O 1
ATOM 3383 N N . ILE A 1 429 ? -31.906 -11.953 -13.711 1 97.81 429 ILE A N 1
ATOM 3384 C CA . ILE A 1 429 ? -31.672 -13.328 -13.266 1 97.81 429 ILE A CA 1
ATOM 3385 C C . ILE A 1 429 ? -32.875 -13.836 -12.477 1 97.81 429 ILE A C 1
ATOM 3387 O O . ILE A 1 429 ? -33.344 -14.953 -12.695 1 97.81 429 ILE A O 1
ATOM 3391 N N . PRO A 1 430 ? -33.469 -13.023 -11.555 1 98.44 430 PRO A N 1
ATOM 3392 C CA . PRO A 1 430 ? -34.656 -13.484 -10.805 1 98.44 430 PRO A CA 1
ATOM 3393 C C . PRO A 1 430 ? -35.812 -13.852 -11.711 1 98.44 430 PRO A C 1
ATOM 3395 O O . PRO A 1 430 ? -36.469 -14.891 -11.508 1 98.44 430 PRO A O 1
ATOM 3398 N N . GLN A 1 431 ? -36.062 -13.047 -12.703 1 97.75 431 GLN A N 1
ATOM 3399 C CA . GLN A 1 431 ? -37.219 -13.297 -13.562 1 97.75 431 GLN A CA 1
ATOM 3400 C C . GLN A 1 431 ? -36.969 -14.508 -14.461 1 97.75 431 GLN A C 1
ATOM 3402 O O . GLN A 1 431 ? -37.906 -15.281 -14.719 1 97.75 431 GLN A O 1
ATOM 3407 N N . LYS A 1 432 ? -35.781 -14.617 -14.969 1 97.69 432 LYS A N 1
ATOM 3408 C CA . LYS A 1 432 ? -35.438 -15.797 -15.758 1 97.69 432 LYS A CA 1
ATOM 3409 C C . LYS A 1 432 ? -35.625 -17.078 -14.938 1 97.69 432 LYS A C 1
ATOM 3411 O O . LYS A 1 432 ? -36.188 -18.047 -15.43 1 97.69 432 LYS A O 1
ATOM 3416 N N . TYR A 1 433 ? -35.156 -17.078 -13.75 1 98.19 433 TYR A N 1
ATOM 3417 C CA . TYR A 1 433 ? -35.281 -18.25 -12.883 1 98.19 433 TYR A CA 1
ATOM 3418 C C . TYR A 1 433 ? -36.75 -18.484 -12.5 1 98.19 433 TYR A C 1
ATOM 3420 O O . TYR A 1 433 ? -37.188 -19.641 -12.422 1 98.19 433 TYR A O 1
ATOM 3428 N N . ALA A 1 434 ? -37.5 -17.453 -12.219 1 98.44 434 ALA A N 1
ATOM 3429 C CA . ALA A 1 434 ? -38.906 -17.578 -11.922 1 98.44 434 ALA A CA 1
ATOM 3430 C C . ALA A 1 434 ? -39.656 -18.281 -13.055 1 98.44 434 ALA A C 1
ATOM 3432 O O . ALA A 1 434 ? -40.469 -19.172 -12.812 1 98.44 434 ALA A O 1
ATOM 3433 N N . THR A 1 435 ? -39.375 -17.859 -14.242 1 97.94 435 THR A N 1
ATOM 3434 C CA . THR A 1 435 ? -40 -18.469 -15.414 1 97.94 435 THR A CA 1
ATOM 3435 C C . THR A 1 435 ? -39.688 -19.969 -15.461 1 97.94 435 THR A C 1
ATOM 3437 O O . THR A 1 435 ? -40.594 -20.781 -15.719 1 97.94 435 THR A O 1
ATOM 3440 N N . GLN A 1 436 ? -38.469 -20.281 -15.172 1 97.19 436 GLN A N 1
ATOM 3441 C CA . GLN A 1 436 ? -38.062 -21.672 -15.164 1 97.19 436 GLN A CA 1
ATOM 3442 C C . GLN A 1 436 ? -38.812 -22.469 -14.102 1 97.19 436 GLN A C 1
ATOM 3444 O O . GLN A 1 436 ? -39.344 -23.547 -14.391 1 97.19 436 GLN A O 1
ATOM 3449 N N . ILE A 1 437 ? -38.906 -22 -12.906 1 97.56 437 ILE A N 1
ATOM 3450 C CA . ILE A 1 437 ? -39.469 -22.703 -11.766 1 97.56 437 ILE A CA 1
ATOM 3451 C C . ILE A 1 437 ? -41 -22.844 -11.969 1 97.56 437 ILE A C 1
ATOM 3453 O O . ILE A 1 437 ? -41.562 -23.875 -11.617 1 97.56 437 ILE A O 1
ATOM 3457 N N . ILE A 1 438 ? -41.625 -21.859 -12.508 1 97.88 438 ILE A N 1
ATOM 3458 C CA . ILE A 1 438 ? -43.062 -21.891 -12.781 1 97.88 438 ILE A CA 1
ATOM 3459 C C . ILE A 1 438 ? -43.344 -22.906 -13.875 1 97.88 438 ILE A C 1
ATOM 3461 O O . ILE A 1 438 ? -44.312 -23.688 -13.766 1 97.88 438 ILE A O 1
ATOM 3465 N N . SER A 1 439 ? -42.531 -22.938 -14.914 1 97.94 439 SER A N 1
ATOM 3466 C CA . SER A 1 439 ? -42.719 -23.891 -16 1 97.94 439 SER A CA 1
ATOM 3467 C C . SER A 1 439 ? -42.562 -25.328 -15.508 1 97.94 439 SER A C 1
ATOM 3469 O O . SER A 1 439 ? -43.156 -26.25 -16.078 1 97.94 439 SER A O 1
ATOM 3471 N N . GLN A 1 440 ? -41.844 -25.516 -14.383 1 96.88 440 GLN A N 1
ATOM 3472 C CA . GLN A 1 440 ? -41.594 -26.828 -13.805 1 96.88 440 GLN A CA 1
ATOM 3473 C C . GLN A 1 440 ? -42.719 -27.203 -12.844 1 96.88 440 GLN A C 1
ATOM 3475 O O . GLN A 1 440 ? -42.75 -28.328 -12.312 1 96.88 440 GLN A O 1
ATOM 3480 N N . GLY A 1 441 ? -43.562 -26.344 -12.555 1 96.69 441 GLY A N 1
ATOM 3481 C CA . GLY A 1 441 ? -44.688 -26.594 -11.68 1 96.69 441 GLY A CA 1
ATOM 3482 C C . GLY A 1 441 ? -44.344 -26.562 -10.203 1 96.69 441 GLY A C 1
ATOM 3483 O O . GLY A 1 441 ? -45.094 -27.016 -9.359 1 96.69 441 GLY A O 1
ATOM 3484 N N . ILE A 1 442 ? -43.25 -26.016 -9.898 1 97.19 442 ILE A N 1
ATOM 3485 C CA . ILE A 1 442 ? -42.75 -26 -8.531 1 97.19 442 ILE A CA 1
ATOM 3486 C C . ILE A 1 442 ? -43.344 -24.812 -7.777 1 97.19 442 ILE A C 1
ATOM 3488 O O . ILE A 1 442 ? -43.562 -24.891 -6.566 1 97.19 442 ILE A O 1
ATOM 3492 N N . PHE A 1 443 ? -43.656 -23.688 -8.391 1 96.12 443 PHE A N 1
ATOM 3493 C CA . PHE A 1 443 ? -44.188 -22.438 -7.879 1 96.12 443 PHE A CA 1
ATOM 3494 C C . PHE A 1 443 ? -45.188 -21.828 -8.859 1 96.12 443 PHE A C 1
ATOM 3496 O O . PHE A 1 443 ? -45.062 -22.016 -10.078 1 96.12 443 PHE A O 1
ATOM 3503 N N . SER A 1 444 ? -46.219 -21.156 -8.469 1 97.5 444 SER A N 1
ATOM 3504 C CA . SER A 1 444 ? -47.219 -20.609 -9.383 1 97.5 444 SER A CA 1
ATOM 3505 C C . SER A 1 444 ? -47.031 -19.109 -9.555 1 97.5 444 SER A C 1
ATOM 3507 O O . SER A 1 444 ? -46.375 -18.453 -8.734 1 97.5 444 SER A O 1
ATOM 3509 N N . GLU A 1 445 ? -47.594 -18.656 -10.57 1 97.62 445 GLU A N 1
ATOM 3510 C CA . GLU A 1 445 ? -47.594 -17.203 -10.812 1 97.62 445 GLU A CA 1
ATOM 3511 C C . GLU A 1 445 ? -48.281 -16.469 -9.664 1 97.62 445 GLU A C 1
ATOM 3513 O O . GLU A 1 445 ? -47.844 -15.375 -9.281 1 97.62 445 GLU A O 1
ATOM 3518 N N . GLN A 1 446 ? -49.312 -17.047 -9.125 1 97.69 446 GLN A N 1
ATOM 3519 C CA . GLN A 1 446 ? -50.031 -16.438 -8.023 1 97.69 446 GLN A CA 1
ATOM 3520 C C . GLN A 1 446 ? -49.188 -16.391 -6.758 1 97.69 446 GLN A C 1
ATOM 3522 O O . GLN A 1 446 ? -49.188 -15.383 -6.055 1 97.69 446 GLN A O 1
ATOM 3527 N N . GLU A 1 447 ? -48.531 -17.469 -6.508 1 97.69 447 GLU A N 1
ATOM 3528 C CA . GLU A 1 447 ? -47.656 -17.5 -5.344 1 97.69 447 GLU A CA 1
ATOM 3529 C C . GLU A 1 447 ? -46.562 -16.453 -5.457 1 97.69 447 GLU A C 1
ATOM 3531 O O . GLU A 1 447 ? -46.219 -15.805 -4.469 1 97.69 447 GLU A O 1
ATOM 3536 N N . LEU A 1 448 ? -46 -16.344 -6.637 1 98.12 448 LEU A N 1
ATOM 3537 C CA . LEU A 1 448 ? -44.938 -15.352 -6.883 1 98.12 448 LEU A CA 1
ATOM 3538 C C . LEU A 1 448 ? -45.469 -13.938 -6.664 1 98.12 448 LEU A C 1
ATOM 3540 O O . LEU A 1 448 ? -44.812 -13.102 -6.059 1 98.12 448 LEU A O 1
ATOM 3544 N N . LEU A 1 449 ? -46.656 -13.648 -7.184 1 97.69 449 LEU A N 1
ATOM 3545 C CA . LEU A 1 449 ? -47.25 -12.328 -7.035 1 97.69 449 LEU A CA 1
ATOM 3546 C C . LEU A 1 449 ? -47.5 -12.008 -5.566 1 97.69 449 LEU A C 1
ATOM 3548 O O . LEU A 1 449 ? -47.219 -10.898 -5.113 1 97.69 449 LEU A O 1
ATOM 3552 N N . GLU A 1 450 ? -48.031 -12.953 -4.828 1 97.88 450 GLU A N 1
ATOM 3553 C CA . GLU A 1 450 ? -48.281 -12.766 -3.408 1 97.88 450 GLU A CA 1
ATOM 3554 C C . GLU A 1 450 ? -47 -12.508 -2.629 1 97.88 450 GLU A C 1
ATOM 3556 O O . GLU A 1 450 ? -46.969 -11.641 -1.755 1 97.88 450 GLU A O 1
ATOM 3561 N N . PHE A 1 451 ? -46.031 -13.273 -2.945 1 97.81 451 PHE A N 1
ATOM 3562 C CA . PHE A 1 451 ? -44.75 -13.102 -2.289 1 97.81 451 PHE A CA 1
ATOM 3563 C C . PHE A 1 451 ? -44.156 -11.719 -2.58 1 97.81 451 PHE A C 1
ATOM 3565 O O . PHE A 1 451 ? -43.688 -11.039 -1.672 1 97.81 451 PHE A O 1
ATOM 3572 N N . THR A 1 452 ? -44.188 -11.32 -3.82 1 98.19 452 THR A N 1
ATOM 3573 C CA . THR A 1 452 ? -43.688 -10.031 -4.258 1 98.19 452 THR A CA 1
ATOM 3574 C C . THR A 1 452 ? -44.406 -8.891 -3.553 1 98.19 452 THR A C 1
ATOM 3576 O O . THR A 1 452 ? -43.781 -7.957 -3.057 1 98.19 452 THR A O 1
ATOM 3579 N N . GLN A 1 453 ? -45.719 -9 -3.469 1 97.94 453 GLN A N 1
ATOM 3580 C CA . GLN A 1 453 ? -46.5 -7.957 -2.84 1 97.94 453 GLN A CA 1
ATOM 3581 C C . GLN A 1 453 ? -46.25 -7.875 -1.342 1 97.94 453 GLN A C 1
ATOM 3583 O O . GLN A 1 453 ? -46.156 -6.781 -0.777 1 97.94 453 GLN A O 1
ATOM 3588 N N . LYS A 1 454 ? -46.125 -8.984 -0.809 1 98.06 454 LYS A N 1
ATOM 3589 C CA . LYS A 1 454 ? -45.844 -9.031 0.622 1 98.06 454 LYS A CA 1
ATOM 3590 C C . LYS A 1 454 ? -44.5 -8.359 0.936 1 98.06 454 LYS A C 1
ATOM 3592 O O . LYS A 1 454 ? -44.406 -7.551 1.86 1 98.06 454 LYS A O 1
ATOM 3597 N N . GLU A 1 455 ? -43.438 -8.734 0.187 1 97.44 455 GLU A N 1
ATOM 3598 C CA . GLU A 1 455 ? -42.094 -8.172 0.404 1 97.44 455 GLU A CA 1
ATOM 3599 C C . GLU A 1 455 ? -42.094 -6.672 0.138 1 97.44 455 GLU A C 1
ATOM 3601 O O . GLU A 1 455 ? -41.438 -5.918 0.849 1 97.44 455 GLU A O 1
ATOM 3606 N N . GLN A 1 456 ? -42.75 -6.246 -0.855 1 98.06 456 GLN A N 1
ATOM 3607 C CA . GLN A 1 456 ? -42.875 -4.824 -1.154 1 98.06 456 GLN A CA 1
ATOM 3608 C C . GLN A 1 456 ? -43.594 -4.078 -0.023 1 98.06 456 GLN A C 1
ATOM 3610 O O . GLN A 1 456 ? -43.188 -2.963 0.327 1 98.06 456 GLN A O 1
ATOM 3615 N N . ALA A 1 457 ? -44.625 -4.691 0.542 1 98.12 457 ALA A N 1
ATOM 3616 C CA . ALA A 1 457 ? -45.375 -4.078 1.627 1 98.12 457 ALA A CA 1
ATOM 3617 C C . ALA A 1 457 ? -44.531 -3.9 2.871 1 98.12 457 ALA A C 1
ATOM 3619 O O . ALA A 1 457 ? -44.656 -2.916 3.6 1 98.12 457 ALA A O 1
ATOM 3620 N N . ILE A 1 458 ? -43.719 -4.805 3.084 1 97.75 458 ILE A N 1
ATOM 3621 C CA . ILE A 1 458 ? -42.812 -4.727 4.227 1 97.75 458 ILE A CA 1
ATOM 3622 C C . ILE A 1 458 ? -41.906 -3.52 4.07 1 97.75 458 ILE A C 1
ATOM 3624 O O . ILE A 1 458 ? -41.719 -2.754 5.02 1 97.75 458 ILE A O 1
ATOM 3628 N N . LEU A 1 459 ? -41.219 -3.33 2.873 1 98.25 459 LEU A N 1
ATOM 3629 C CA . LEU A 1 459 ? -40.344 -2.199 2.617 1 98.25 459 LEU A CA 1
ATOM 3630 C C . LEU A 1 459 ? -41.125 -0.881 2.711 1 98.25 459 LEU A C 1
ATOM 3632 O O . LEU A 1 459 ? -40.594 0.11 3.225 1 98.25 459 LEU A O 1
ATOM 3636 N N . GLU A 1 460 ? -42.375 -0.938 2.219 1 98 460 GLU A N 1
ATOM 3637 C CA . GLU A 1 460 ? -43.219 0.262 2.287 1 98 460 GLU A CA 1
ATOM 3638 C C . GLU A 1 460 ? -43.5 0.655 3.734 1 98 460 GLU A C 1
ATOM 3640 O O . GLU A 1 460 ? -43.469 1.837 4.082 1 98 460 GLU A O 1
ATOM 3645 N N . GLU A 1 461 ? -43.812 -0.31 4.477 1 97.88 461 GLU A N 1
ATOM 3646 C CA . GLU A 1 461 ? -44.062 -0.061 5.895 1 97.88 461 GLU A CA 1
ATOM 3647 C C . GLU A 1 461 ? -42.844 0.539 6.57 1 97.88 461 GLU A C 1
ATOM 3649 O O . GLU A 1 461 ? -42.938 1.501 7.332 1 97.88 461 GLU A O 1
ATOM 3654 N N . GLN A 1 462 ? -41.719 -0.009 6.352 1 97.88 462 GLN A N 1
ATOM 3655 C CA . GLN A 1 462 ? -40.469 0.492 6.91 1 97.88 462 GLN A CA 1
ATOM 3656 C C . GLN A 1 462 ? -40.156 1.9 6.41 1 97.88 462 GLN A C 1
ATOM 3658 O O . GLN A 1 462 ? -39.625 2.727 7.148 1 97.88 462 GLN A O 1
ATOM 3663 N N . PHE A 1 463 ? -40.406 2.174 5.133 1 97.94 463 PHE A N 1
ATOM 3664 C CA . PHE A 1 463 ? -40.219 3.496 4.547 1 97.94 463 PHE A CA 1
ATOM 3665 C C . PHE A 1 463 ? -41.062 4.535 5.273 1 97.94 463 PHE A C 1
ATOM 3667 O O . PHE A 1 463 ? -40.594 5.645 5.543 1 97.94 463 PHE A O 1
ATOM 3674 N N . GLN A 1 464 ? -42.25 4.145 5.727 1 97.06 464 GLN A N 1
ATOM 3675 C CA . GLN A 1 464 ? -43.188 5.047 6.422 1 97.06 464 GLN A CA 1
ATOM 3676 C C . GLN A 1 464 ? -42.719 5.32 7.848 1 97.06 464 GLN A C 1
ATOM 3678 O O . GLN A 1 464 ? -42.969 6.391 8.398 1 97.06 464 GLN A O 1
ATOM 3683 N N . LEU A 1 465 ? -42 4.414 8.344 1 97.19 465 LEU A N 1
ATOM 3684 C CA . LEU A 1 465 ? -41.438 4.586 9.688 1 97.19 465 LEU A CA 1
ATOM 3685 C C . LEU A 1 465 ? -40.25 5.527 9.672 1 97.19 465 LEU A C 1
ATOM 3687 O O . LEU A 1 465 ? -39.844 6.07 10.711 1 97.19 465 LEU A O 1
ATOM 3691 N N . SER A 1 466 ? -39.688 5.75 8.539 1 97 466 SER A N 1
ATOM 3692 C CA . SER A 1 466 ? -38.469 6.574 8.406 1 97 466 SER A CA 1
ATOM 3693 C C . SER A 1 466 ? -38.844 8.031 8.148 1 97 466 SER A C 1
ATOM 3695 O O . SER A 1 466 ? -38.312 8.641 7.207 1 97 466 SER A O 1
ATOM 3697 N N . THR A 1 467 ? -39.781 8.555 8.812 1 95.38 467 THR A N 1
ATOM 3698 C CA . THR A 1 467 ? -40.156 9.969 8.812 1 95.38 467 THR A CA 1
ATOM 3699 C C . THR A 1 467 ? -39.906 10.586 10.18 1 95.38 467 THR A C 1
ATOM 3701 O O . THR A 1 467 ? -39.906 9.891 11.195 1 95.38 467 THR A O 1
ATOM 3704 N N . PRO A 1 468 ? -39.656 11.922 10.211 1 92.56 468 PRO A N 1
ATOM 3705 C CA . PRO A 1 468 ? -39.344 12.57 11.484 1 92.56 468 PRO A CA 1
ATOM 3706 C C . PRO A 1 468 ? -40.406 12.312 12.555 1 92.56 468 PRO A C 1
ATOM 3708 O O . PRO A 1 468 ? -40.062 12.188 13.734 1 92.56 468 PRO A O 1
ATOM 3711 N N . GLU A 1 469 ? -41.656 12.148 12.195 1 93.5 469 GLU A N 1
ATOM 3712 C CA . GLU A 1 469 ? -42.75 11.977 13.125 1 93.5 469 GLU A CA 1
ATOM 3713 C C . GLU A 1 469 ? -42.781 10.562 13.703 1 93.5 469 GLU A C 1
ATOM 3715 O O . GLU A 1 469 ? -43.125 10.367 14.867 1 93.5 469 GLU A O 1
ATOM 3720 N N . ASN A 1 470 ? -42.312 9.617 12.992 1 94.12 470 ASN A N 1
ATOM 3721 C CA . ASN A 1 470 ? -42.5 8.219 13.344 1 94.12 470 ASN A CA 1
ATOM 3722 C C . ASN A 1 470 ? -41.188 7.527 13.68 1 94.12 470 ASN A C 1
ATOM 3724 O O . ASN A 1 470 ? -41.188 6.449 14.281 1 94.12 470 ASN A O 1
ATOM 3728 N N . PHE A 1 471 ? -40.125 8.141 13.359 1 94.75 471 PHE A N 1
ATOM 3729 C CA . PHE A 1 471 ? -38.844 7.457 13.406 1 94.75 471 PHE A CA 1
ATOM 3730 C C . PHE A 1 471 ? -38.375 7.258 14.852 1 94.75 471 PHE A C 1
ATOM 3732 O O . PHE A 1 471 ? -38.438 8.188 15.656 1 94.75 471 PHE A O 1
ATOM 3739 N N . LYS A 1 472 ? -37.969 6.039 15.18 1 94.25 472 LYS A N 1
ATOM 3740 C CA . LYS A 1 472 ? -37.312 5.668 16.422 1 94.25 472 LYS A CA 1
ATOM 3741 C C . LYS A 1 472 ? -36.031 4.879 16.141 1 94.25 472 LYS A C 1
ATOM 3743 O O . LYS A 1 472 ? -36.062 3.854 15.453 1 94.25 472 LYS A O 1
ATOM 3748 N N . TYR A 1 473 ? -34.969 5.355 16.688 1 93.12 473 TYR A N 1
ATOM 3749 C CA . TYR A 1 473 ? -33.688 4.668 16.484 1 93.12 473 TYR A CA 1
ATOM 3750 C C . TYR A 1 473 ? -33.781 3.23 16.984 1 93.12 473 TYR A C 1
ATOM 3752 O O . TYR A 1 473 ? -34.375 2.961 18.031 1 93.12 473 TYR A O 1
ATOM 3760 N N . SER A 1 474 ? -33.219 2.34 16.156 1 91.25 474 SER A N 1
ATOM 3761 C CA . SER A 1 474 ? -32.938 0.999 16.672 1 91.25 474 SER A CA 1
ATOM 3762 C C . SER A 1 474 ? -31.781 1.006 17.656 1 91.25 474 SER A C 1
ATOM 3764 O O . SER A 1 474 ? -30.969 1.939 17.672 1 91.25 474 SER A O 1
ATOM 3766 N N . PRO A 1 475 ? -31.75 -0.04 18.516 1 83 475 PRO A N 1
ATOM 3767 C CA . PRO A 1 475 ? -30.594 -0.111 19.422 1 83 475 PRO A CA 1
ATOM 3768 C C . PRO A 1 475 ? -29.266 -0.139 18.688 1 83 475 PRO A C 1
ATOM 3770 O O . PRO A 1 475 ? -29.109 -0.882 17.719 1 83 475 PRO A O 1
ATOM 3773 N N . MET A 1 476 ? -28.359 0.676 19.156 1 83 476 MET A N 1
ATOM 3774 C CA . MET A 1 476 ? -27.062 0.77 18.5 1 83 476 MET A CA 1
ATOM 3775 C C . MET A 1 476 ? -26.156 -0.374 18.938 1 83 476 MET A C 1
ATOM 3777 O O . MET A 1 476 ? -26.156 -0.759 20.109 1 83 476 MET A O 1
ATOM 3781 N N . ASP A 1 477 ? -25.484 -0.852 18.016 1 81.94 477 ASP A N 1
ATOM 3782 C CA . ASP A 1 477 ? -24.484 -1.885 18.281 1 81.94 477 ASP A CA 1
ATOM 3783 C C . ASP A 1 477 ? -23.156 -1.269 18.719 1 81.94 477 ASP A C 1
ATOM 3785 O O . ASP A 1 477 ? -22.203 -1.263 17.953 1 81.94 477 ASP A O 1
ATOM 3789 N N . HIS A 1 478 ? -23.156 -0.696 19.859 1 85.62 478 HIS A N 1
ATOM 3790 C CA . HIS A 1 478 ? -21.984 -0.03 20.422 1 85.62 478 HIS A CA 1
ATOM 3791 C C . HIS A 1 478 ? -21.844 -0.299 21.906 1 85.62 478 HIS A C 1
ATOM 3793 O O . HIS A 1 478 ? -22.812 -0.147 22.656 1 85.62 478 HIS A O 1
ATOM 3799 N N . LEU A 1 479 ? -20.688 -0.77 22.312 1 92.62 479 LEU A N 1
ATOM 3800 C CA . LEU A 1 479 ? -20.359 -1.021 23.719 1 92.62 479 LEU A CA 1
ATOM 3801 C C . LEU A 1 479 ? -21.312 -2.051 24.328 1 92.62 479 LEU A C 1
ATOM 3803 O O . LEU A 1 479 ? -21.844 -1.841 25.406 1 92.62 479 LEU A O 1
ATOM 3807 N N . GLN A 1 480 ? -21.531 -3.078 23.531 1 91.88 480 GLN A N 1
ATOM 3808 C CA . GLN A 1 480 ? -22.359 -4.211 23.953 1 91.88 480 GLN A CA 1
ATOM 3809 C C . GLN A 1 480 ? -21.531 -5.488 24.047 1 91.88 480 GLN A C 1
ATOM 3811 O O . GLN A 1 480 ? -20.359 -5.5 23.672 1 91.88 480 GLN A O 1
ATOM 3816 N N . GLY A 1 481 ? -22.141 -6.457 24.578 1 92.31 481 GLY A N 1
ATOM 3817 C CA . GLY A 1 481 ? -21.438 -7.723 24.688 1 92.31 481 GLY A CA 1
ATOM 3818 C C . GLY A 1 481 ? -20.188 -7.637 25.562 1 92.31 481 GLY A C 1
ATOM 3819 O O . GLY A 1 481 ? -20.25 -7.16 26.688 1 92.31 481 GLY A O 1
ATOM 3820 N N . LYS A 1 482 ? -19.062 -8.039 24.953 1 93.5 482 LYS A N 1
ATOM 3821 C CA . LYS A 1 482 ? -17.797 -8.023 25.672 1 93.5 482 LYS A CA 1
ATOM 3822 C C . LYS A 1 482 ? -17.391 -6.605 26.062 1 93.5 482 LYS A C 1
ATOM 3824 O O . LYS A 1 482 ? -16.562 -6.41 26.953 1 93.5 482 LYS A O 1
ATOM 3829 N N . TRP A 1 483 ? -17.922 -5.664 25.422 1 95.88 483 TRP A N 1
ATOM 3830 C CA . TRP A 1 483 ? -17.547 -4.27 25.625 1 95.88 483 TRP A CA 1
ATOM 3831 C C . TRP A 1 483 ? -18.453 -3.607 26.656 1 95.88 483 TRP A C 1
ATOM 3833 O O . TRP A 1 483 ? -18.281 -2.432 26.984 1 95.88 483 TRP A O 1
ATOM 3843 N N . SER A 1 484 ? -19.406 -4.406 27.188 1 95.38 484 SER A N 1
ATOM 3844 C CA . SER A 1 484 ? -20.328 -3.854 28.172 1 95.38 484 SER A CA 1
ATOM 3845 C C . SER A 1 484 ? -19.578 -3.285 29.375 1 95.38 484 SER A C 1
ATOM 3847 O O . SER A 1 484 ? -18.609 -3.875 29.828 1 95.38 484 SER A O 1
ATOM 3849 N N . GLY A 1 485 ? -19.969 -2.117 29.781 1 94.81 485 GLY A N 1
ATOM 3850 C CA . GLY A 1 485 ? -19.359 -1.48 30.938 1 94.81 485 GLY A CA 1
ATOM 3851 C C . GLY A 1 485 ? -18.391 -0.374 30.562 1 94.81 485 GLY A C 1
ATOM 3852 O O . GLY A 1 485 ? -18.094 0.503 31.375 1 94.81 485 GLY A O 1
ATOM 3853 N N . LEU A 1 486 ? -17.875 -0.394 29.391 1 96 486 LEU A N 1
ATOM 3854 C CA . LEU A 1 486 ? -17.016 0.685 28.922 1 96 486 LEU A CA 1
ATOM 3855 C C . LEU A 1 486 ? -17.828 1.881 28.453 1 96 486 LEU A C 1
ATOM 3857 O O . LEU A 1 486 ? -19.047 1.769 28.266 1 96 486 LEU A O 1
ATOM 3861 N N . ILE A 1 487 ? -17.172 3.002 28.297 1 94.56 487 ILE A N 1
ATOM 3862 C CA . ILE A 1 487 ? -17.891 4.223 27.953 1 94.56 487 ILE A CA 1
ATOM 3863 C C . ILE A 1 487 ? -17.266 4.871 26.719 1 94.56 487 ILE A C 1
ATOM 3865 O O . ILE A 1 487 ? -16.156 4.508 26.328 1 94.56 487 ILE A O 1
ATOM 3869 N N . GLN A 1 488 ? -17.953 5.738 26.094 1 93.25 488 GLN A N 1
ATOM 3870 C CA . GLN A 1 488 ? -17.375 6.68 25.141 1 93.25 488 GLN A CA 1
ATOM 3871 C C . GLN A 1 488 ? -16.828 7.914 25.859 1 93.25 488 GLN A C 1
ATOM 3873 O O . GLN A 1 488 ? -17.594 8.742 26.359 1 93.25 488 GLN A O 1
ATOM 3878 N N . SER A 1 489 ? -15.57 8.039 25.891 1 92.38 489 SER A N 1
ATOM 3879 C CA . SER A 1 489 ? -14.953 9.18 26.562 1 92.38 489 SER A CA 1
ATOM 3880 C C . SER A 1 489 ? -15.258 10.484 25.828 1 92.38 489 SER A C 1
ATOM 3882 O O . SER A 1 489 ? -15.016 10.594 24.625 1 92.38 489 SER A O 1
ATOM 3884 N N . LYS A 1 490 ? -15.75 11.453 26.547 1 89.5 490 LYS A N 1
ATOM 3885 C CA . LYS A 1 490 ? -16.125 12.719 25.922 1 89.5 490 LYS A CA 1
ATOM 3886 C C . LYS A 1 490 ? -15.117 13.82 26.266 1 89.5 490 LYS A C 1
ATOM 3888 O O . LYS A 1 490 ? -14.953 14.773 25.5 1 89.5 490 LYS A O 1
ATOM 3893 N N . HIS A 1 491 ? -14.469 13.688 27.375 1 89.62 491 HIS A N 1
ATOM 3894 C CA . HIS A 1 491 ? -13.508 14.688 27.828 1 89.62 491 HIS A CA 1
ATOM 3895 C C . HIS A 1 491 ? -12.18 14.047 28.219 1 89.62 491 HIS A C 1
ATOM 3897 O O . HIS A 1 491 ? -12.148 12.898 28.672 1 89.62 491 HIS A O 1
ATOM 3903 N N . ILE A 1 492 ? -11.188 14.805 27.891 1 84.69 492 ILE A N 1
ATOM 3904 C CA . ILE A 1 492 ? -9.859 14.352 28.266 1 84.69 492 ILE A CA 1
ATOM 3905 C C . ILE A 1 492 ? -9.75 14.297 29.797 1 84.69 492 ILE A C 1
ATOM 3907 O O . ILE A 1 492 ? -9.992 15.297 30.469 1 84.69 492 ILE A O 1
ATOM 3911 N N . ALA A 1 493 ? -10.688 13.469 30.281 1 62.34 493 ALA A N 1
ATOM 3912 C CA . ALA A 1 493 ? -10.75 13.453 31.75 1 62.34 493 ALA A CA 1
ATOM 3913 C C . ALA A 1 493 ? -9.352 13.297 32.344 1 62.34 493 ALA A C 1
ATOM 3915 O O . ALA A 1 493 ? -8.398 12.961 31.641 1 62.34 493 ALA A O 1
ATOM 3916 N N . ASP A 1 494 ? -9.352 13.25 33.75 1 59.22 494 ASP A N 1
ATOM 3917 C CA . ASP A 1 494 ? -8.391 13.203 34.844 1 59.22 494 ASP A CA 1
ATOM 3918 C C . ASP A 1 494 ? -7.57 11.922 34.812 1 59.22 494 ASP A C 1
ATOM 3920 O O . ASP A 1 494 ? -7.086 11.461 35.844 1 59.22 494 ASP A O 1
ATOM 3924 N N . ASP A 1 495 ? -7.523 11.258 33.562 1 61.44 495 ASP A N 1
ATOM 3925 C CA . ASP A 1 495 ? -6.723 10.031 33.562 1 61.44 495 ASP A CA 1
ATOM 3926 C C . ASP A 1 495 ? -5.273 10.328 33.938 1 61.44 495 ASP A C 1
ATOM 3928 O O . ASP A 1 495 ? -4.469 9.406 34.094 1 61.44 495 ASP A O 1
ATOM 3932 N N . SER A 1 496 ? -5.145 11.547 33.969 1 59.5 496 SER A N 1
ATOM 3933 C CA . SER A 1 496 ? -3.77 11.914 34.281 1 59.5 496 SER A CA 1
ATOM 3934 C C . SER A 1 496 ? -3.393 11.469 35.688 1 59.5 496 SER A C 1
ATOM 3936 O O . SER A 1 496 ? -2.211 11.328 36 1 59.5 496 SER A O 1
ATOM 3938 N N . LYS A 1 497 ? -4.508 11 36.25 1 74 497 LYS A N 1
ATOM 3939 C CA . LYS A 1 497 ? -4.16 10.594 37.625 1 74 497 LYS A CA 1
ATOM 3940 C C . LYS A 1 497 ? -4.613 9.164 37.906 1 74 497 LYS A C 1
ATOM 3942 O O . LYS A 1 497 ? -4.695 8.742 39.062 1 74 497 LYS A O 1
ATOM 3947 N N . LEU A 1 498 ? -4.875 8.516 36.844 1 88.62 498 LEU A N 1
ATOM 3948 C CA . LEU A 1 498 ? -5.238 7.109 36.969 1 88.62 498 LEU A CA 1
ATOM 3949 C C . LEU A 1 498 ? -4.059 6.297 37.5 1 88.62 498 LEU A C 1
ATOM 3951 O O . LEU A 1 498 ? -2.963 6.348 36.938 1 88.62 498 LEU A O 1
ATOM 3955 N N . ASP A 1 499 ? -4.273 5.594 38.562 1 95.44 499 ASP A N 1
ATOM 3956 C CA . ASP A 1 499 ? -3.217 4.762 39.125 1 95.44 499 ASP A CA 1
ATOM 3957 C C . ASP A 1 499 ? -2.912 3.572 38.219 1 95.44 499 ASP A C 1
ATOM 3959 O O . ASP A 1 499 ? -3.727 2.654 38.094 1 95.44 499 ASP A O 1
ATOM 3963 N N . THR A 1 500 ? -1.829 3.582 37.625 1 97.81 500 THR A N 1
ATOM 3964 C CA . THR A 1 500 ? -1.398 2.51 36.75 1 97.81 500 THR A CA 1
ATOM 3965 C C . THR A 1 500 ? -0.187 1.782 37.312 1 97.81 500 THR A C 1
ATOM 3967 O O . THR A 1 500 ? 0.425 0.951 36.656 1 97.81 500 THR A O 1
ATOM 3970 N N . GLY A 1 501 ? 0.207 2.143 38.531 1 98.25 501 GLY A N 1
ATOM 3971 C CA . GLY A 1 501 ? 1.295 1.468 39.219 1 98.25 501 GLY A CA 1
ATOM 3972 C C . GLY A 1 501 ? 0.946 0.053 39.656 1 98.25 501 GLY A C 1
ATOM 3973 O O . GLY A 1 501 ? -0.215 -0.354 39.594 1 98.25 501 GLY A O 1
ATOM 3974 N N . TYR A 1 502 ? 1.891 -0.69 40.094 1 98.5 502 TYR A N 1
ATOM 3975 C CA . TYR A 1 502 ? 1.746 -2.09 40.469 1 98.5 502 TYR A CA 1
ATOM 3976 C C . TYR A 1 502 ? 2.697 -2.441 41.594 1 98.5 502 TYR A C 1
ATOM 3978 O O . TYR A 1 502 ? 3.648 -1.704 41.875 1 98.5 502 TYR A O 1
ATOM 3986 N N . SER A 1 503 ? 2.492 -3.523 42.281 1 98.31 503 SER A N 1
ATOM 3987 C CA . SER A 1 503 ? 3.307 -3.955 43.406 1 98.31 503 SER A CA 1
ATOM 3988 C C . SER A 1 503 ? 4.777 -4.059 43.031 1 98.31 503 SER A C 1
ATOM 3990 O O . SER A 1 503 ? 5.129 -4.785 42.094 1 98.31 503 SER A O 1
ATOM 3992 N N . VAL A 1 504 ? 5.617 -3.361 43.781 1 98.25 504 VAL A N 1
ATOM 3993 C CA . VAL A 1 504 ? 7.047 -3.342 43.469 1 98.25 504 VAL A CA 1
ATOM 3994 C C . VAL A 1 504 ? 7.617 -4.754 43.594 1 98.25 504 VAL A C 1
ATOM 3996 O O . VAL A 1 504 ? 8.453 -5.16 42.781 1 98.25 504 VAL A O 1
ATOM 3999 N N . GLU A 1 505 ? 7.129 -5.477 44.594 1 97.88 505 GLU A N 1
ATOM 4000 C CA . GLU A 1 505 ? 7.574 -6.852 44.812 1 97.88 505 GLU A CA 1
ATOM 4001 C C . GLU A 1 505 ? 7.215 -7.73 43.625 1 97.88 505 GLU A C 1
ATOM 4003 O O . GLU A 1 505 ? 8.055 -8.492 43.125 1 97.88 505 GLU A O 1
ATOM 4008 N N . GLU A 1 506 ? 6.074 -7.594 43.188 1 98.12 506 GLU A N 1
ATOM 4009 C CA . GLU A 1 506 ? 5.621 -8.398 42.031 1 98.12 506 GLU A CA 1
ATOM 4010 C C . GLU A 1 506 ? 6.324 -7.98 40.75 1 98.12 506 GLU A C 1
ATOM 4012 O O . GLU A 1 506 ? 6.602 -8.82 39.906 1 98.12 506 GLU A O 1
ATOM 4017 N N . LEU A 1 507 ? 6.574 -6.691 40.625 1 98.69 507 LEU A N 1
ATOM 4018 C CA . LEU A 1 507 ? 7.32 -6.227 39.469 1 98.69 507 LEU A CA 1
ATOM 4019 C C . LEU A 1 507 ? 8.711 -6.855 39.406 1 98.69 507 LEU A C 1
ATOM 4021 O O . LEU A 1 507 ? 9.18 -7.258 38.344 1 98.69 507 LEU A O 1
ATOM 4025 N N . SER A 1 508 ? 9.367 -6.883 40.531 1 98.19 508 SER A N 1
ATOM 4026 C CA . SER A 1 508 ? 10.672 -7.523 40.625 1 98.19 508 SER A CA 1
ATOM 4027 C C . SER A 1 508 ? 10.586 -9 40.25 1 98.19 508 SER A C 1
ATOM 4029 O O . SER A 1 508 ? 11.461 -9.516 39.562 1 98.19 508 SER A O 1
ATOM 4031 N N . GLU A 1 509 ? 9.539 -9.633 40.75 1 98.06 509 GLU A N 1
ATOM 4032 C CA . GLU A 1 509 ? 9.32 -11.039 40.406 1 98.06 509 GLU A CA 1
ATOM 4033 C C . GLU A 1 509 ? 9.117 -11.227 38.906 1 98.06 509 GLU A C 1
ATOM 4035 O O . GLU A 1 509 ? 9.648 -12.164 38.312 1 98.06 509 GLU A O 1
ATOM 4040 N N . ILE A 1 510 ? 8.305 -10.375 38.312 1 98.62 510 ILE A N 1
ATOM 4041 C CA . ILE A 1 510 ? 8.039 -10.438 36.875 1 98.62 510 ILE A CA 1
ATOM 4042 C C . ILE A 1 510 ? 9.336 -10.266 36.094 1 98.62 510 ILE A C 1
ATOM 4044 O O . ILE A 1 510 ? 9.594 -10.984 35.156 1 98.62 510 ILE A O 1
ATOM 4048 N N . ALA A 1 511 ? 10.141 -9.266 36.469 1 98.5 511 ALA A N 1
ATOM 4049 C CA . ALA A 1 511 ? 11.414 -9.023 35.812 1 98.5 511 ALA A CA 1
ATOM 4050 C C . ALA A 1 511 ? 12.32 -10.258 35.875 1 98.5 511 ALA A C 1
ATOM 4052 O O . ALA A 1 511 ? 12.969 -10.625 34.906 1 98.5 511 ALA A O 1
ATOM 4053 N N . ASN A 1 512 ? 12.32 -10.867 37.062 1 97.81 512 ASN A N 1
ATOM 4054 C CA . ASN A 1 512 ? 13.094 -12.086 37.25 1 97.81 512 ASN A CA 1
ATOM 4055 C C . ASN A 1 512 ? 12.57 -13.227 36.375 1 97.81 512 ASN A C 1
ATOM 4057 O O . ASN A 1 512 ? 13.344 -13.906 35.688 1 97.81 512 ASN A O 1
ATOM 4061 N N . ASP A 1 513 ? 11.297 -13.383 36.375 1 98.12 513 ASP A N 1
ATOM 4062 C CA . ASP A 1 513 ? 10.656 -14.469 35.656 1 98.12 513 ASP A CA 1
ATOM 4063 C C . ASP A 1 513 ? 10.82 -14.273 34.125 1 98.12 513 ASP A C 1
ATOM 4065 O O . ASP A 1 513 ? 10.844 -15.242 33.375 1 98.12 513 ASP A O 1
ATOM 4069 N N . SER A 1 514 ? 10.93 -13.062 33.719 1 98.31 514 SER A N 1
ATOM 4070 C CA . SER A 1 514 ? 11 -12.734 32.281 1 98.31 514 SER A CA 1
ATOM 4071 C C . SER A 1 514 ? 12.289 -13.258 31.656 1 98.31 514 SER A C 1
ATOM 4073 O O . SER A 1 514 ? 12.398 -13.336 30.422 1 98.31 514 SER A O 1
ATOM 4075 N N . VAL A 1 515 ? 13.312 -13.664 32.469 1 97.88 515 VAL A N 1
ATOM 4076 C CA . VAL A 1 515 ? 14.562 -14.164 31.906 1 97.88 515 VAL A CA 1
ATOM 4077 C C . VAL A 1 515 ? 14.852 -15.562 32.438 1 97.88 515 VAL A C 1
ATOM 4079 O O . VAL A 1 515 ? 15.93 -16.109 32.219 1 97.88 515 VAL A O 1
ATOM 4082 N N . LYS A 1 516 ? 13.891 -16.078 33.156 1 97.06 516 LYS A N 1
ATOM 4083 C CA . LYS A 1 516 ? 14.039 -17.438 33.688 1 97.06 516 LYS A CA 1
ATOM 4084 C C . LYS A 1 516 ? 13.75 -18.484 32.625 1 97.06 516 LYS A C 1
ATOM 4086 O O . LYS A 1 516 ? 12.773 -18.359 31.875 1 97.06 516 LYS A O 1
ATOM 4091 N N . VAL A 1 517 ? 14.656 -19.5 32.531 1 97.06 517 VAL A N 1
ATOM 4092 C CA . VAL A 1 517 ? 14.469 -20.562 31.562 1 97.06 517 VAL A CA 1
ATOM 4093 C C . VAL A 1 517 ? 14.594 -21.922 32.25 1 97.06 517 VAL A C 1
ATOM 4095 O O . VAL A 1 517 ? 15.164 -22.016 33.344 1 97.06 517 VAL A O 1
ATOM 4098 N N . PRO A 1 518 ? 14.016 -22.938 31.656 1 96.56 518 PRO A N 1
ATOM 4099 C CA . PRO A 1 518 ? 14.195 -24.281 32.219 1 96.56 518 PRO A CA 1
ATOM 4100 C C . PRO A 1 518 ? 15.648 -24.734 32.219 1 96.56 518 PRO A C 1
ATOM 4102 O O . PRO A 1 518 ? 16.469 -24.203 31.469 1 96.56 518 PRO A O 1
ATOM 4105 N N . SER A 1 519 ? 15.969 -25.719 33.031 1 95.5 519 SER A N 1
ATOM 4106 C CA . SER A 1 519 ? 17.344 -26.172 33.219 1 95.5 519 SER A CA 1
ATOM 4107 C C . SER A 1 519 ? 17.891 -26.797 31.953 1 95.5 519 SER A C 1
ATOM 4109 O O . SER A 1 519 ? 19.109 -26.797 31.719 1 95.5 519 SER A O 1
ATOM 4111 N N . ASP A 1 520 ? 17.047 -27.328 31.109 1 96.06 520 ASP A N 1
ATOM 4112 C CA . ASP A 1 520 ? 17.484 -28 29.891 1 96.06 520 ASP A CA 1
ATOM 4113 C C . ASP A 1 520 ? 17.531 -27.016 28.719 1 96.06 520 ASP A C 1
ATOM 4115 O O . ASP A 1 520 ? 17.703 -27.422 27.562 1 96.06 520 ASP A O 1
ATOM 4119 N N . PHE A 1 521 ? 17.312 -25.781 29.016 1 97 521 PHE A N 1
ATOM 4120 C CA . PHE A 1 521 ? 17.266 -24.75 27.984 1 97 521 PHE A CA 1
ATOM 4121 C C . PHE A 1 521 ? 18.547 -23.938 27.984 1 97 521 PHE A C 1
ATOM 4123 O O . PHE A 1 521 ? 18.859 -23.234 28.953 1 97 521 PHE A O 1
ATOM 4130 N N . GLN A 1 522 ? 19.312 -23.984 26.828 1 96.88 522 GLN A N 1
ATOM 4131 C CA . GLN A 1 522 ? 20.578 -23.266 26.719 1 96.88 522 GLN A CA 1
ATOM 4132 C C . GLN A 1 522 ? 20.406 -21.969 25.922 1 96.88 522 GLN A C 1
ATOM 4134 O O . GLN A 1 522 ? 20.25 -22 24.703 1 96.88 522 GLN A O 1
ATOM 4139 N N . VAL A 1 523 ? 20.5 -20.922 26.609 1 96.75 523 VAL A N 1
ATOM 4140 C CA . VAL A 1 523 ? 20.438 -19.609 25.984 1 96.75 523 VAL A CA 1
ATOM 4141 C C . VAL A 1 523 ? 21.812 -19.234 25.422 1 96.75 523 VAL A C 1
ATOM 4143 O O . VAL A 1 523 ? 22.844 -19.703 25.906 1 96.75 523 VAL A O 1
ATOM 4146 N N . HIS A 1 524 ? 21.859 -18.516 24.328 1 97.25 524 HIS A N 1
ATOM 4147 C CA . HIS A 1 524 ? 23.125 -18.016 23.797 1 97.25 524 HIS A CA 1
ATOM 4148 C C . HIS A 1 524 ? 23.938 -17.297 24.875 1 97.25 524 HIS A C 1
ATOM 4150 O O . HIS A 1 524 ? 23.391 -16.5 25.641 1 97.25 524 HIS A O 1
ATOM 4156 N N . GLN A 1 525 ? 25.203 -17.438 24.875 1 97.19 525 GLN A N 1
ATOM 4157 C CA . GLN A 1 525 ? 26.062 -16.953 25.953 1 97.19 525 GLN A CA 1
ATOM 4158 C C . GLN A 1 525 ? 26.062 -15.43 26.031 1 97.19 525 GLN A C 1
ATOM 4160 O O . GLN A 1 525 ? 26.031 -14.859 27.109 1 97.19 525 GLN A O 1
ATOM 4165 N N . ARG A 1 526 ? 26.109 -14.859 24.953 1 96.5 526 ARG A N 1
ATOM 4166 C CA . ARG A 1 526 ? 26.094 -13.398 24.938 1 96.5 526 ARG A CA 1
ATOM 4167 C C . ARG A 1 526 ? 24.766 -12.867 25.5 1 96.5 526 ARG A C 1
ATOM 4169 O O . ARG A 1 526 ? 24.75 -11.852 26.203 1 96.5 526 ARG A O 1
ATOM 4176 N N . LEU A 1 527 ? 23.672 -13.5 25.203 1 96.56 527 LEU A N 1
ATOM 4177 C CA . LEU A 1 527 ? 22.375 -13.094 25.719 1 96.56 527 LEU A CA 1
ATOM 4178 C C . LEU A 1 527 ? 22.281 -13.336 27.219 1 96.56 527 LEU A C 1
ATOM 4180 O O . LEU A 1 527 ? 21.688 -12.531 27.953 1 96.56 527 LEU A O 1
ATOM 4184 N N . LEU A 1 528 ? 22.812 -14.438 27.578 1 96.56 528 LEU A N 1
ATOM 4185 C CA . LEU A 1 528 ? 22.812 -14.742 29.016 1 96.56 528 LEU A CA 1
ATOM 4186 C C . LEU A 1 528 ? 23.516 -13.641 29.797 1 96.56 528 LEU A C 1
ATOM 4188 O O . LEU A 1 528 ? 23.031 -13.203 30.844 1 96.56 528 LEU A O 1
ATOM 4192 N N . ARG A 1 529 ? 24.578 -13.195 29.266 1 96.31 529 ARG A N 1
ATOM 4193 C CA . ARG A 1 529 ? 25.391 -12.195 29.953 1 96.31 529 ARG A CA 1
ATOM 4194 C C . ARG A 1 529 ? 24.766 -10.805 29.828 1 96.31 529 ARG A C 1
ATOM 4196 O O . ARG A 1 529 ? 24.516 -10.141 30.828 1 96.31 529 ARG A O 1
ATOM 4203 N N . SER A 1 530 ? 24.547 -10.398 28.594 1 94.94 530 SER A N 1
ATOM 4204 C CA . SER A 1 530 ? 24.25 -9 28.281 1 94.94 530 SER A CA 1
ATOM 4205 C C . SER A 1 530 ? 22.766 -8.703 28.406 1 94.94 530 SER A C 1
ATOM 4207 O O . SER A 1 530 ? 22.359 -7.539 28.422 1 94.94 530 SER A O 1
ATOM 4209 N N . PHE A 1 531 ? 21.969 -9.711 28.578 1 96.38 531 PHE A N 1
ATOM 4210 C CA . PHE A 1 531 ? 20.531 -9.5 28.672 1 96.38 531 PHE A CA 1
ATOM 4211 C C . PHE A 1 531 ? 19.984 -10.062 29.969 1 96.38 531 PHE A C 1
ATOM 4213 O O . PHE A 1 531 ? 19.562 -9.305 30.859 1 96.38 531 PHE A O 1
ATOM 4220 N N . SER A 1 532 ? 20.062 -11.383 30.203 1 97.19 532 SER A N 1
ATOM 4221 C CA . SER A 1 532 ? 19.469 -12.023 31.375 1 97.19 532 SER A CA 1
ATOM 4222 C C . SER A 1 532 ? 20.172 -11.57 32.656 1 97.19 532 SER A C 1
ATOM 4224 O O . SER A 1 532 ? 19.531 -10.984 33.531 1 97.19 532 SER A O 1
ATOM 4226 N N . ASN A 1 533 ? 21.469 -11.797 32.719 1 97.31 533 ASN A N 1
ATOM 4227 C CA . ASN A 1 533 ? 22.219 -11.445 33.938 1 97.31 533 ASN A CA 1
ATOM 4228 C C . ASN A 1 533 ? 22.25 -9.93 34.156 1 97.31 533 ASN A C 1
ATOM 4230 O O . ASN A 1 533 ? 22.188 -9.461 35.281 1 97.31 533 ASN A O 1
ATOM 4234 N N . ALA A 1 534 ? 22.406 -9.281 33 1 97 534 ALA A N 1
ATOM 4235 C CA . ALA A 1 534 ? 22.406 -7.82 33.094 1 97 534 ALA A CA 1
ATOM 4236 C C . ALA A 1 534 ? 21.109 -7.312 33.719 1 97 534 ALA A C 1
ATOM 4238 O O . ALA A 1 534 ? 21.125 -6.383 34.531 1 97 534 ALA A O 1
ATOM 4239 N N . ARG A 1 535 ? 19.953 -7.82 33.344 1 97.62 535 ARG A N 1
ATOM 4240 C CA . ARG A 1 535 ? 18.656 -7.445 33.906 1 97.62 535 ARG A CA 1
ATOM 4241 C C . ARG A 1 535 ? 18.609 -7.703 35.406 1 97.62 535 ARG A C 1
ATOM 4243 O O . ARG A 1 535 ? 18.172 -6.848 36.156 1 97.62 535 ARG A O 1
ATOM 4250 N N . LEU A 1 536 ? 19.062 -8.852 35.844 1 97.62 536 LEU A N 1
ATOM 4251 C CA . LEU A 1 536 ? 19.031 -9.227 37.25 1 97.62 536 LEU A CA 1
ATOM 4252 C C . LEU A 1 536 ? 19.953 -8.312 38.062 1 97.62 536 LEU A C 1
ATOM 4254 O O . LEU A 1 536 ? 19.609 -7.926 39.188 1 97.62 536 LEU A O 1
ATOM 4258 N N . GLU A 1 537 ? 21.078 -8.008 37.5 1 97.56 537 GLU A N 1
ATOM 4259 C CA . GLU A 1 537 ? 22 -7.113 38.156 1 97.56 537 GLU A CA 1
ATOM 4260 C C . GLU A 1 537 ? 21.406 -5.719 38.344 1 97.56 537 GLU A C 1
ATOM 4262 O O . GLU A 1 537 ? 21.547 -5.105 39.406 1 97.56 537 GLU A O 1
ATOM 4267 N N . LYS A 1 538 ? 20.797 -5.207 37.312 1 96.94 538 LYS A N 1
ATOM 4268 C CA . LYS A 1 538 ? 20.172 -3.891 37.375 1 96.94 538 LYS A CA 1
ATOM 4269 C C . LYS A 1 538 ? 19.016 -3.881 38.375 1 96.94 538 LYS A C 1
ATOM 4271 O O . LYS A 1 538 ? 18.781 -2.883 39.062 1 96.94 538 LYS A O 1
ATOM 4276 N N . LEU A 1 539 ? 18.297 -4.949 38.375 1 96.94 539 LEU A N 1
ATOM 4277 C CA . LEU A 1 539 ? 17.172 -5.078 39.281 1 96.94 539 LEU A CA 1
ATOM 4278 C C . LEU A 1 539 ? 17.625 -4.969 40.719 1 96.94 539 LEU A C 1
ATOM 4280 O O . LEU A 1 539 ? 16.969 -4.344 41.562 1 96.94 539 LEU A O 1
ATOM 4284 N N . LYS A 1 540 ? 18.75 -5.555 41.031 1 96.56 540 LYS A N 1
ATOM 4285 C CA . LYS A 1 540 ? 19.328 -5.473 42.375 1 96.56 540 LYS A CA 1
ATOM 4286 C C . LYS A 1 540 ? 19.656 -4.031 42.75 1 96.56 540 LYS A C 1
ATOM 4288 O O . LYS A 1 540 ? 19.656 -3.672 43.938 1 96.56 540 LYS A O 1
ATOM 4293 N N . GLN A 1 541 ? 19.906 -3.285 41.75 1 96.69 541 GLN A N 1
ATOM 4294 C CA . GLN A 1 541 ? 20.203 -1.872 41.969 1 96.69 541 GLN A CA 1
ATOM 4295 C C . GLN A 1 541 ? 18.938 -1.021 41.875 1 96.69 541 GLN A C 1
ATOM 4297 O O . GLN A 1 541 ? 19.016 0.205 41.75 1 96.69 541 GLN A O 1
ATOM 4302 N N . ASN A 1 542 ? 17.797 -1.625 41.844 1 97.12 542 ASN A N 1
ATOM 4303 C CA . ASN A 1 542 ? 16.5 -0.958 41.75 1 97.12 542 ASN A CA 1
ATOM 4304 C C . ASN A 1 542 ? 16.391 -0.156 40.438 1 97.12 542 ASN A C 1
ATOM 4306 O O . ASN A 1 542 ? 15.906 0.976 40.438 1 97.12 542 ASN A O 1
ATOM 4310 N N . GLN A 1 543 ? 16.906 -0.686 39.344 1 97.31 543 GLN A N 1
ATOM 4311 C CA . GLN A 1 543 ? 16.891 -0.025 38.031 1 97.31 543 GLN A CA 1
ATOM 4312 C C . GLN A 1 543 ? 16.234 -0.912 36.969 1 97.31 543 GLN A C 1
ATOM 4314 O O . GLN A 1 543 ? 16.422 -2.131 37 1 97.31 543 GLN A O 1
ATOM 4319 N N . ALA A 1 544 ? 15.453 -0.284 36.156 1 98.25 544 ALA A N 1
ATOM 4320 C CA . ALA A 1 544 ? 14.836 -0.958 35.031 1 98.25 544 ALA A CA 1
ATOM 4321 C C . ALA A 1 544 ? 15.117 -0.208 33.719 1 98.25 544 ALA A C 1
ATOM 4323 O O . ALA A 1 544 ? 14.93 1.009 33.656 1 98.25 544 ALA A O 1
ATOM 4324 N N . ASP A 1 545 ? 15.648 -0.929 32.75 1 97.69 545 ASP A N 1
ATOM 4325 C CA . ASP A 1 545 ? 15.758 -0.346 31.406 1 97.69 545 ASP A CA 1
ATOM 4326 C C . ASP A 1 545 ? 14.445 -0.477 30.641 1 97.69 545 ASP A C 1
ATOM 4328 O O . ASP A 1 545 ? 13.43 -0.89 31.203 1 97.69 545 ASP A O 1
ATOM 4332 N N . TRP A 1 546 ? 14.484 -0.09 29.406 1 98 546 TRP A N 1
ATOM 4333 C CA . TRP A 1 546 ? 13.281 -0.021 28.594 1 98 546 TRP A CA 1
ATOM 4334 C C . TRP A 1 546 ? 12.633 -1.396 28.453 1 98 546 TRP A C 1
ATOM 4336 O O . TRP A 1 546 ? 11.43 -1.542 28.641 1 98 546 TRP A O 1
ATOM 4346 N N . ALA A 1 547 ? 13.367 -2.41 28.094 1 97.94 547 ALA A N 1
ATOM 4347 C CA . ALA A 1 547 ? 12.875 -3.768 27.875 1 97.94 547 ALA A CA 1
ATOM 4348 C C . ALA A 1 547 ? 12.336 -4.367 29.172 1 97.94 547 ALA A C 1
ATOM 4350 O O . ALA A 1 547 ? 11.352 -5.109 29.156 1 97.94 547 ALA A O 1
ATOM 4351 N N . THR A 1 548 ? 13.016 -4.074 30.266 1 98.44 548 THR A N 1
ATOM 4352 C CA . THR A 1 548 ? 12.555 -4.559 31.562 1 98.44 548 THR A CA 1
ATOM 4353 C C . THR A 1 548 ? 11.211 -3.945 31.922 1 98.44 548 THR A C 1
ATOM 4355 O O . THR A 1 548 ? 10.297 -4.648 32.375 1 98.44 548 THR A O 1
ATOM 4358 N N . ALA A 1 549 ? 11.117 -2.629 31.719 1 98.69 549 ALA A N 1
ATOM 4359 C CA . ALA A 1 549 ? 9.852 -1.948 31.984 1 98.69 549 ALA A CA 1
ATOM 4360 C C . ALA A 1 549 ? 8.727 -2.516 31.125 1 98.69 549 ALA A C 1
ATOM 4362 O O . ALA A 1 549 ? 7.59 -2.641 31.594 1 98.69 549 ALA A O 1
ATOM 4363 N N . GLU A 1 550 ? 9.008 -2.826 29.891 1 98.62 550 GLU A N 1
ATOM 4364 C CA . GLU A 1 550 ? 8.031 -3.443 29 1 98.62 550 GLU A CA 1
ATOM 4365 C C . GLU A 1 550 ? 7.566 -4.793 29.547 1 98.62 550 GLU A C 1
ATOM 4367 O O . GLU A 1 550 ? 6.367 -5.078 29.578 1 98.62 550 GLU A O 1
ATOM 4372 N N . SER A 1 551 ? 8.5 -5.609 29.953 1 98.69 551 SER A N 1
ATOM 4373 C CA . SER A 1 551 ? 8.172 -6.918 30.516 1 98.69 551 SER A CA 1
ATOM 4374 C C . SER A 1 551 ? 7.312 -6.781 31.766 1 98.69 551 SER A C 1
ATOM 4376 O O . SER A 1 551 ? 6.387 -7.562 31.984 1 98.69 551 SER A O 1
ATOM 4378 N N . MET A 1 552 ? 7.691 -5.809 32.594 1 98.88 552 MET A N 1
ATOM 4379 C CA . MET A 1 552 ? 6.934 -5.566 33.812 1 98.88 552 MET A CA 1
ATOM 4380 C C . MET A 1 552 ? 5.504 -5.141 33.469 1 98.88 552 MET A C 1
ATOM 4382 O O . MET A 1 552 ? 4.559 -5.582 34.125 1 98.88 552 MET A O 1
ATOM 4386 N N . ALA A 1 553 ? 5.32 -4.254 32.469 1 98.88 553 ALA A N 1
ATOM 4387 C CA . ALA A 1 553 ? 3.986 -3.818 32.062 1 98.88 553 ALA A CA 1
ATOM 4388 C C . ALA A 1 553 ? 3.16 -4.992 31.547 1 98.88 553 ALA A C 1
ATOM 4390 O O . ALA A 1 553 ? 2.023 -5.199 31.984 1 98.88 553 ALA A O 1
ATOM 4391 N N . VAL A 1 554 ? 3.707 -5.805 30.656 1 98.81 554 VAL A N 1
ATOM 4392 C CA . VAL A 1 554 ? 3.033 -6.941 30.031 1 98.81 554 VAL A CA 1
ATOM 4393 C C . VAL A 1 554 ? 2.707 -7.988 31.094 1 98.81 554 VAL A C 1
ATOM 4395 O O . VAL A 1 554 ? 1.564 -8.445 31.203 1 98.81 554 VAL A O 1
ATOM 4398 N N . GLY A 1 555 ? 3.73 -8.312 31.906 1 98.81 555 GLY A N 1
ATOM 4399 C CA . GLY A 1 555 ? 3.539 -9.328 32.938 1 98.81 555 GLY A CA 1
ATOM 4400 C C . GLY A 1 555 ? 2.49 -8.938 33.969 1 98.81 555 GLY A C 1
ATOM 4401 O O . GLY A 1 555 ? 1.695 -9.781 34.406 1 98.81 555 GLY A O 1
ATOM 4402 N N . SER A 1 556 ? 2.545 -7.68 34.438 1 98.81 556 SER A N 1
ATOM 4403 C CA . SER A 1 556 ? 1.578 -7.223 35.438 1 98.81 556 SER A CA 1
ATOM 4404 C C . SER A 1 556 ? 0.16 -7.242 34.875 1 98.81 556 SER A C 1
ATOM 4406 O O . SER A 1 556 ? -0.788 -7.59 35.562 1 98.81 556 SER A O 1
ATOM 4408 N N . LEU A 1 557 ? -0.047 -6.855 33.594 1 98.81 557 LEU A N 1
ATOM 4409 C CA . LEU A 1 557 ? -1.354 -6.941 32.969 1 98.81 557 LEU A CA 1
ATOM 4410 C C . LEU A 1 557 ? -1.824 -8.391 32.875 1 98.81 557 LEU A C 1
ATOM 4412 O O . LEU A 1 557 ? -2.996 -8.68 33.125 1 98.81 557 LEU A O 1
ATOM 4416 N N . MET A 1 558 ? -0.898 -9.281 32.531 1 98.69 558 MET A N 1
ATOM 4417 C CA . MET A 1 558 ? -1.229 -10.703 32.438 1 98.69 558 MET A CA 1
ATOM 4418 C C . MET A 1 558 ? -1.68 -11.219 33.812 1 98.69 558 MET A C 1
ATOM 4420 O O . MET A 1 558 ? -2.641 -11.984 33.906 1 98.69 558 MET A O 1
ATOM 4424 N N . LYS A 1 559 ? -0.991 -10.828 34.844 1 98.44 559 LYS A N 1
ATOM 4425 C CA . LYS A 1 559 ? -1.363 -11.242 36.219 1 98.44 559 LYS A CA 1
ATOM 4426 C C . LYS A 1 559 ? -2.754 -10.734 36.562 1 98.44 559 LYS A C 1
ATOM 4428 O O . LYS A 1 559 ? -3.48 -11.391 37.312 1 98.44 559 LYS A O 1
ATOM 4433 N N . GLN A 1 560 ? -3.117 -9.602 36 1 98.19 560 GLN A N 1
ATOM 4434 C CA . GLN A 1 560 ? -4.43 -9.023 36.25 1 98.19 560 GLN A CA 1
ATOM 4435 C C . GLN A 1 560 ? -5.492 -9.625 35.344 1 98.19 560 GLN A C 1
ATOM 4437 O O . GLN A 1 560 ? -6.648 -9.203 35.375 1 98.19 560 GLN A O 1
ATOM 4442 N N . GLY A 1 561 ? -5.105 -10.531 34.469 1 97.88 561 GLY A N 1
ATOM 4443 C CA . GLY A 1 561 ? -6.062 -11.297 33.688 1 97.88 561 GLY A CA 1
ATOM 4444 C C . GLY A 1 561 ? -6.203 -10.781 32.281 1 97.88 561 GLY A C 1
ATOM 4445 O O . GLY A 1 561 ? -6.98 -11.328 31.484 1 97.88 561 GLY A O 1
ATOM 4446 N N . TYR A 1 562 ? -5.496 -9.75 31.891 1 98.25 562 TYR A N 1
ATOM 4447 C CA . TYR A 1 562 ? -5.52 -9.258 30.516 1 98.25 562 TYR A CA 1
ATOM 4448 C C . TYR A 1 562 ? -4.645 -10.117 29.609 1 98.25 562 TYR A C 1
ATOM 4450 O O . TYR A 1 562 ? -3.662 -10.703 30.062 1 98.25 562 TYR A O 1
ATOM 4458 N N . ASN A 1 563 ? -5.008 -10.289 28.375 1 98 563 ASN A N 1
ATOM 4459 C CA . ASN A 1 563 ? -4.141 -10.875 27.375 1 98 563 ASN A CA 1
ATOM 4460 C C . ASN A 1 563 ? -3.33 -9.805 26.641 1 98 563 ASN A C 1
ATOM 4462 O O . ASN A 1 563 ? -3.734 -8.648 26.578 1 98 563 ASN A O 1
ATOM 4466 N N . VAL A 1 564 ? -2.18 -10.172 26.203 1 98.62 564 VAL A N 1
ATOM 4467 C CA . VAL A 1 564 ? -1.35 -9.266 25.422 1 98.62 564 VAL A CA 1
ATOM 4468 C C . VAL A 1 564 ? -0.953 -9.945 24.109 1 98.62 564 VAL A C 1
ATOM 4470 O O . VAL A 1 564 ? -0.564 -11.109 24.094 1 98.62 564 VAL A O 1
ATOM 4473 N N . ARG A 1 565 ? -1.134 -9.289 23.016 1 98.38 565 ARG A N 1
ATOM 4474 C CA . ARG A 1 565 ? -0.694 -9.742 21.688 1 98.38 565 ARG A CA 1
ATOM 4475 C C . ARG A 1 565 ? 0.22 -8.711 21.047 1 98.38 565 ARG A C 1
ATOM 4477 O O . ARG A 1 565 ? -0.144 -7.539 20.922 1 98.38 565 ARG A O 1
ATOM 4484 N N . ILE A 1 566 ? 1.426 -9.117 20.734 1 98.56 566 ILE A N 1
ATOM 4485 C CA . ILE A 1 566 ? 2.352 -8.242 20.031 1 98.56 566 ILE A CA 1
ATOM 4486 C C . ILE A 1 566 ? 2.75 -8.875 18.688 1 98.56 566 ILE A C 1
ATOM 4488 O O . ILE A 1 566 ? 3.15 -10.039 18.656 1 98.56 566 ILE A O 1
ATOM 4492 N N . SER A 1 567 ? 2.559 -8.18 17.609 1 98.06 567 SER A N 1
ATOM 4493 C CA . SER A 1 567 ? 2.932 -8.664 16.281 1 98.06 567 SER A CA 1
ATOM 4494 C C . SER A 1 567 ? 3.766 -7.633 15.531 1 98.06 567 SER A C 1
ATOM 4496 O O . SER A 1 567 ? 3.742 -6.445 15.859 1 98.06 567 SER A O 1
ATOM 4498 N N . GLY A 1 568 ? 4.504 -7.984 14.586 1 97.12 568 GLY A N 1
ATOM 4499 C CA . GLY A 1 568 ? 5.375 -7.176 13.742 1 97.12 568 GLY A CA 1
ATOM 4500 C C . GLY A 1 568 ? 6.625 -7.906 13.297 1 97.12 568 GLY A C 1
ATOM 4501 O O . GLY A 1 568 ? 6.84 -9.062 13.672 1 97.12 568 GLY A O 1
ATOM 4502 N N . GLN A 1 569 ? 7.43 -7.293 12.539 1 94 569 GLN A N 1
ATOM 4503 C CA . GLN A 1 569 ? 8.664 -7.914 12.062 1 94 569 GLN A CA 1
ATOM 4504 C C . GLN A 1 569 ? 9.703 -7.996 13.18 1 94 569 GLN A C 1
ATOM 4506 O O . GLN A 1 569 ? 10.109 -6.969 13.727 1 94 569 GLN A O 1
ATOM 4511 N N . ASP A 1 570 ? 10.008 -9.117 13.625 1 92.25 570 ASP A N 1
ATOM 4512 C CA . ASP A 1 570 ? 11.094 -9.414 14.555 1 92.25 570 ASP A CA 1
ATOM 4513 C C . ASP A 1 570 ? 10.734 -8.969 15.969 1 92.25 570 ASP A C 1
ATOM 4515 O O . ASP A 1 570 ? 11.609 -8.516 16.719 1 92.25 570 ASP A O 1
ATOM 4519 N N . VAL A 1 571 ? 9.523 -9.07 16.312 1 96.75 571 VAL A N 1
ATOM 4520 C CA . VAL A 1 571 ? 9.094 -8.508 17.594 1 96.75 571 VAL A CA 1
ATOM 4521 C C . VAL A 1 571 ? 9.484 -9.453 18.734 1 96.75 571 VAL A C 1
ATOM 4523 O O . VAL A 1 571 ? 9.586 -9.031 19.891 1 96.75 571 VAL A O 1
ATOM 4526 N N . GLY A 1 572 ? 9.711 -10.75 18.469 1 96.56 572 GLY A N 1
ATOM 4527 C CA . GLY A 1 572 ? 10.078 -11.695 19.516 1 96.56 572 GLY A CA 1
ATOM 4528 C C . GLY A 1 572 ? 11.352 -11.312 20.25 1 96.56 572 GLY A C 1
ATOM 4529 O O . GLY A 1 572 ? 11.367 -11.242 21.484 1 96.56 572 GLY A O 1
ATOM 4530 N N . ARG A 1 573 ? 12.391 -11.078 19.5 1 95.88 573 ARG A N 1
ATOM 4531 C CA . ARG A 1 573 ? 13.648 -10.602 20.078 1 95.88 573 ARG A CA 1
ATOM 4532 C C . ARG A 1 573 ? 13.68 -9.07 20.109 1 95.88 573 ARG A C 1
ATOM 4534 O O . ARG A 1 573 ? 14.352 -8.484 20.969 1 95.88 573 ARG A O 1
ATOM 4541 N N . GLY A 1 574 ? 12.906 -8.414 19.25 1 96.25 574 GLY A N 1
ATOM 4542 C CA . GLY A 1 574 ? 12.984 -6.98 19.016 1 96.25 574 GLY A CA 1
ATOM 4543 C C . GLY A 1 574 ? 13.977 -6.609 17.938 1 96.25 574 GLY A C 1
ATOM 4544 O O . GLY A 1 574 ? 15.055 -7.195 17.844 1 96.25 574 GLY A O 1
ATOM 4545 N N . THR A 1 575 ? 13.656 -5.648 17.125 1 94.25 575 THR A N 1
ATOM 4546 C CA . THR A 1 575 ? 14.469 -5.234 15.992 1 94.25 575 THR A CA 1
ATOM 4547 C C . THR A 1 575 ? 15.906 -4.949 16.422 1 94.25 575 THR A C 1
ATOM 4549 O O . THR A 1 575 ? 16.859 -5.305 15.727 1 94.25 575 THR A O 1
ATOM 4552 N N . PHE A 1 576 ? 16.047 -4.438 17.578 1 95.31 576 PHE A N 1
ATOM 4553 C CA . PHE A 1 576 ? 17.359 -4.02 18.047 1 95.31 576 PHE A CA 1
ATOM 4554 C C . PHE A 1 576 ? 17.891 -4.977 19.109 1 95.31 576 PHE A C 1
ATOM 4556 O O . PHE A 1 576 ? 18.703 -4.594 19.953 1 95.31 576 PHE A O 1
ATOM 4563 N N . SER A 1 577 ? 17.359 -6.203 19.156 1 95.56 577 SER A N 1
ATOM 4564 C CA . SER A 1 577 ? 17.75 -7.246 20.094 1 95.56 577 SER A CA 1
ATOM 4565 C C . SER A 1 577 ? 17.594 -6.77 21.547 1 95.56 577 SER A C 1
ATOM 4567 O O . SER A 1 577 ? 18.469 -6.988 22.375 1 95.56 577 SER A O 1
ATOM 4569 N N . GLN A 1 578 ? 16.5 -6.074 21.75 1 95.88 578 GLN A N 1
ATOM 4570 C CA . GLN A 1 578 ? 16.359 -5.434 23.047 1 95.88 578 GLN A CA 1
ATOM 4571 C C . GLN A 1 578 ? 15.367 -6.188 23.938 1 95.88 578 GLN A C 1
ATOM 4573 O O . GLN A 1 578 ? 15.438 -6.117 25.172 1 95.88 578 GLN A O 1
ATOM 4578 N N . ARG A 1 579 ? 14.43 -6.859 23.438 1 97 579 ARG A N 1
ATOM 4579 C CA . ARG A 1 579 ? 13.211 -7.273 24.125 1 97 579 ARG A CA 1
ATOM 4580 C C . ARG A 1 579 ? 13.32 -8.711 24.609 1 97 579 ARG A C 1
ATOM 4582 O O . ARG A 1 579 ? 13.258 -8.969 25.812 1 97 579 ARG A O 1
ATOM 4589 N N . HIS A 1 580 ? 13.477 -9.688 23.656 1 97.06 580 HIS A N 1
ATOM 4590 C CA . HIS A 1 580 ? 13.594 -11.133 23.844 1 97.06 580 HIS A CA 1
ATOM 4591 C C . HIS A 1 580 ? 12.422 -11.688 24.641 1 97.06 580 HIS A C 1
ATOM 4593 O O . HIS A 1 580 ? 12.625 -12.398 25.625 1 97.06 580 HIS A O 1
ATOM 4599 N N . PHE A 1 581 ? 11.156 -11.328 24.234 1 98.25 581 PHE A N 1
ATOM 4600 C CA . PHE A 1 581 ? 9.984 -12.07 24.688 1 98.25 581 PHE A CA 1
ATOM 4601 C C . PHE A 1 581 ? 10.102 -13.547 24.312 1 98.25 581 PHE A C 1
ATOM 4603 O O . PHE A 1 581 ? 9.539 -14.406 25 1 98.25 581 PHE A O 1
ATOM 4610 N N . ASN A 1 582 ? 10.836 -13.812 23.25 1 97.19 582 ASN A N 1
ATOM 4611 C CA . ASN A 1 582 ? 11.203 -15.148 22.797 1 97.19 582 ASN A CA 1
ATOM 4612 C C . ASN A 1 582 ? 12.688 -15.422 23 1 97.19 582 ASN A C 1
ATOM 4614 O O . ASN A 1 582 ? 13.531 -14.602 22.609 1 97.19 582 ASN A O 1
ATOM 4618 N N . LEU A 1 583 ? 12.992 -16.438 23.625 1 97.56 583 LEU A N 1
ATOM 4619 C CA . LEU A 1 583 ? 14.344 -16.969 23.688 1 97.56 583 LEU A CA 1
ATOM 4620 C C . LEU A 1 583 ? 14.469 -18.266 22.906 1 97.56 583 LEU A C 1
ATOM 4622 O O . LEU A 1 583 ? 13.523 -19.062 22.844 1 97.56 583 LEU A O 1
ATOM 4626 N N . THR A 1 584 ? 15.594 -18.484 22.281 1 97.12 584 THR A N 1
ATOM 4627 C CA . THR A 1 584 ? 15.789 -19.656 21.438 1 97.12 584 THR A CA 1
ATOM 4628 C C . THR A 1 584 ? 16.875 -20.562 22.016 1 97.12 584 THR A C 1
ATOM 4630 O O . THR A 1 584 ? 17.969 -20.094 22.344 1 97.12 584 THR A O 1
ATOM 4633 N N . GLU A 1 585 ? 16.531 -21.844 22.078 1 97.5 585 GLU A N 1
ATOM 4634 C CA . GLU A 1 585 ? 17.484 -22.844 22.578 1 97.5 585 GLU A CA 1
ATOM 4635 C C . GLU A 1 585 ? 18.578 -23.125 21.547 1 97.5 585 GLU A C 1
ATOM 4637 O O . GLU A 1 585 ? 18.266 -23.391 20.375 1 97.5 585 GLU A O 1
ATOM 4642 N N . GLN A 1 586 ? 19.781 -23.016 21.906 1 97.06 586 GLN A N 1
ATOM 4643 C CA . GLN A 1 586 ? 20.922 -22.969 21 1 97.06 586 GLN A CA 1
ATOM 4644 C C . GLN A 1 586 ? 21.125 -24.297 20.281 1 97.06 586 GLN A C 1
ATOM 4646 O O . GLN A 1 586 ? 21.672 -24.328 19.172 1 97.06 586 GLN A O 1
ATOM 4651 N N . ASN A 1 587 ? 20.641 -25.375 20.797 1 95.81 587 ASN A N 1
ATOM 4652 C CA . ASN A 1 587 ? 20.938 -26.672 20.219 1 95.81 587 ASN A CA 1
ATOM 4653 C C . ASN A 1 587 ? 19.75 -27.234 19.438 1 95.81 587 ASN A C 1
ATOM 4655 O O . ASN A 1 587 ? 19.906 -28.172 18.656 1 95.81 587 ASN A O 1
ATOM 4659 N N . SER A 1 588 ? 18.531 -26.688 19.641 1 95.19 588 SER A N 1
ATOM 4660 C CA . SER A 1 588 ? 17.359 -27.328 19.062 1 95.19 588 SER A CA 1
ATOM 4661 C C . SER A 1 588 ? 16.469 -26.297 18.359 1 95.19 588 SER A C 1
ATOM 4663 O O . SER A 1 588 ? 15.508 -26.656 17.688 1 95.19 588 SER A O 1
ATOM 4665 N N . ASP A 1 589 ? 16.672 -25.031 18.453 1 94.56 589 ASP A N 1
ATOM 4666 C CA . ASP A 1 589 ? 15.867 -23.938 17.906 1 94.56 589 ASP A CA 1
ATOM 4667 C C . ASP A 1 589 ? 14.531 -23.812 18.641 1 94.56 589 ASP A C 1
ATOM 4669 O O . ASP A 1 589 ? 13.656 -23.047 18.219 1 94.56 589 ASP A O 1
ATOM 4673 N N . ARG A 1 590 ? 14.352 -24.609 19.672 1 95.81 590 ARG A N 1
ATOM 4674 C CA . ARG A 1 590 ? 13.125 -24.5 20.469 1 95.81 590 ARG A CA 1
ATOM 4675 C C . ARG A 1 590 ? 12.953 -23.094 21.016 1 95.81 590 ARG A C 1
ATOM 4677 O O . ARG A 1 590 ? 13.914 -22.469 21.469 1 95.81 590 ARG A O 1
ATOM 4684 N N . ILE A 1 591 ? 11.719 -22.547 20.922 1 96.25 591 ILE A N 1
ATOM 4685 C CA . ILE A 1 591 ? 11.43 -21.203 21.391 1 96.25 591 ILE A CA 1
ATOM 4686 C C . ILE A 1 591 ? 10.766 -21.281 22.766 1 96.25 591 ILE A C 1
ATOM 4688 O O . ILE A 1 591 ? 9.898 -22.125 23 1 96.25 591 ILE A O 1
ATOM 4692 N N . TYR A 1 592 ? 11.227 -20.547 23.672 1 97.25 592 TYR A N 1
ATOM 4693 C CA . TYR A 1 592 ? 10.648 -20.438 25.016 1 97.25 592 TYR A CA 1
ATOM 4694 C C . TYR A 1 592 ? 10.227 -19 25.312 1 97.25 592 TYR A C 1
ATOM 4696 O O . TYR A 1 592 ? 10.938 -18.062 24.969 1 97.25 592 TYR A O 1
ATOM 4704 N N . GLN A 1 593 ? 9.016 -18.797 25.875 1 97.88 593 GLN A N 1
ATOM 4705 C CA . GLN A 1 593 ? 8.484 -17.516 26.297 1 97.88 593 GLN A CA 1
ATOM 4706 C C . GLN A 1 593 ? 8.352 -17.438 27.812 1 97.88 593 GLN A C 1
ATOM 4708 O O . GLN A 1 593 ? 7.328 -17.812 28.375 1 97.88 593 GLN A O 1
ATOM 4713 N N . PRO A 1 594 ? 9.289 -16.812 28.438 1 97.94 594 PRO A N 1
ATOM 4714 C CA . PRO A 1 594 ? 9.336 -16.844 29.891 1 97.94 594 PRO A CA 1
ATOM 4715 C C . PRO A 1 594 ? 8.07 -16.266 30.531 1 97.94 594 PRO A C 1
ATOM 4717 O O . PRO A 1 594 ? 7.551 -16.828 31.5 1 97.94 594 PRO A O 1
ATOM 4720 N N . LEU A 1 595 ? 7.531 -15.18 30.016 1 98.31 595 LEU A N 1
ATOM 4721 C CA . LEU A 1 595 ? 6.395 -14.508 30.641 1 98.31 595 LEU A CA 1
ATOM 4722 C C . LEU A 1 595 ? 5.16 -15.398 30.625 1 98.31 595 LEU A C 1
ATOM 4724 O O . LEU A 1 595 ? 4.305 -15.297 31.516 1 98.31 595 LEU A O 1
ATOM 4728 N N . ASN A 1 596 ? 5.031 -16.281 29.656 1 98 596 ASN A N 1
ATOM 4729 C CA . ASN A 1 596 ? 3.896 -17.188 29.578 1 98 596 ASN A CA 1
ATOM 4730 C C . ASN A 1 596 ? 4.016 -18.312 30.609 1 98 596 ASN A C 1
ATOM 4732 O O . ASN A 1 596 ? 3.057 -19.047 30.844 1 98 596 ASN A O 1
ATOM 4736 N N . ASN A 1 597 ? 5.152 -18.422 31.266 1 96.81 597 ASN A N 1
ATOM 4737 C CA . ASN A 1 597 ? 5.383 -19.5 32.188 1 96.81 597 ASN A CA 1
ATOM 4738 C C . ASN A 1 597 ? 5.484 -19 33.625 1 96.81 597 ASN A C 1
ATOM 4740 O O . ASN A 1 597 ? 5.965 -19.703 34.531 1 96.81 597 ASN A O 1
ATOM 4744 N N . MET A 1 598 ? 5.059 -17.766 33.906 1 96.12 598 MET A N 1
ATOM 4745 C CA . MET A 1 598 ? 5.176 -17.203 35.25 1 96.12 598 MET A CA 1
ATOM 4746 C C . MET A 1 598 ? 3.926 -17.484 36.094 1 96.12 598 MET A C 1
ATOM 4748 O O . MET A 1 598 ? 3.828 -17.078 37.25 1 96.12 598 MET A O 1
ATOM 4752 N N . GLY A 1 599 ? 2.947 -18.172 35.531 1 95.25 599 GLY A N 1
ATOM 4753 C CA . GLY A 1 599 ? 1.735 -18.547 36.25 1 95.25 599 GLY A CA 1
ATOM 4754 C C . GLY A 1 599 ? 0.674 -17.453 36.219 1 95.25 599 GLY A C 1
ATOM 4755 O O . GLY A 1 599 ? -0.209 -17.438 37.094 1 95.25 599 GLY A O 1
ATOM 4756 N N . ALA A 1 600 ? 0.7 -16.578 35.281 1 97.25 600 ALA A N 1
ATOM 4757 C CA . ALA A 1 600 ? -0.292 -15.516 35.125 1 97.25 600 ALA A CA 1
ATOM 4758 C C . ALA A 1 600 ? -1.592 -16.047 34.531 1 97.25 600 ALA A C 1
ATOM 4760 O O . ALA A 1 600 ? -1.604 -17.109 33.906 1 97.25 600 ALA A O 1
ATOM 4761 N N . LYS A 1 601 ? -2.684 -15.328 34.719 1 97.06 601 LYS A N 1
ATOM 4762 C CA . LYS A 1 601 ? -3.994 -15.68 34.188 1 97.06 601 LYS A CA 1
ATOM 4763 C C . LYS A 1 601 ? -4.078 -15.359 32.688 1 97.06 601 LYS A C 1
ATOM 4765 O O . LYS A 1 601 ? -4.66 -16.125 31.922 1 97.06 601 LYS A O 1
ATOM 4770 N N . GLY A 1 602 ? -3.545 -14.211 32.312 1 97.69 602 GLY A N 1
ATOM 4771 C CA . GLY A 1 602 ? -3.543 -13.82 30.922 1 97.69 602 GLY A CA 1
ATOM 4772 C C . GLY A 1 602 ? -2.449 -14.492 30.109 1 97.69 602 GLY A C 1
ATOM 4773 O O . GLY A 1 602 ? -1.551 -15.117 30.672 1 97.69 602 GLY A O 1
ATOM 4774 N N . GLU A 1 603 ? -2.543 -14.352 28.781 1 96.31 603 GLU A N 1
ATOM 4775 C CA . GLU A 1 603 ? -1.577 -14.953 27.875 1 96.31 603 GLU A CA 1
ATOM 4776 C C . GLU A 1 603 ? -0.876 -13.891 27.031 1 96.31 603 GLU A C 1
ATOM 4778 O O . GLU A 1 603 ? -1.449 -12.836 26.75 1 96.31 603 GLU A O 1
ATOM 4783 N N . LEU A 1 604 ? 0.374 -14.188 26.703 1 98.25 604 LEU A N 1
ATOM 4784 C CA . LEU A 1 604 ? 1.153 -13.359 25.781 1 98.25 604 LEU A CA 1
ATOM 4785 C C . LEU A 1 604 ? 1.321 -14.062 24.438 1 98.25 604 LEU A C 1
ATOM 4787 O O . LEU A 1 604 ? 1.865 -15.164 24.359 1 98.25 604 LEU A O 1
ATOM 4791 N N . ASP A 1 605 ? 0.777 -13.445 23.391 1 97.38 605 ASP A N 1
ATOM 4792 C CA . ASP A 1 605 ? 0.954 -13.93 22.016 1 97.38 605 ASP A CA 1
ATOM 4793 C C . ASP A 1 605 ? 1.995 -13.102 21.266 1 97.38 605 ASP A C 1
ATOM 4795 O O . ASP A 1 605 ? 1.78 -11.922 21.016 1 97.38 605 ASP A O 1
ATOM 4799 N N . VAL A 1 606 ? 3.154 -13.711 21.062 1 97.81 606 VAL A N 1
ATOM 4800 C CA . VAL A 1 606 ? 4.234 -13.047 20.344 1 97.81 606 VAL A CA 1
ATOM 4801 C C . VAL A 1 606 ? 4.277 -13.562 18.906 1 97.81 606 VAL A C 1
ATOM 4803 O O . VAL A 1 606 ? 4.555 -14.742 18.672 1 97.81 606 VAL A O 1
ATOM 4806 N N . VAL A 1 607 ? 4.074 -12.648 17.906 1 97.19 607 VAL A N 1
ATOM 4807 C CA . VAL A 1 607 ? 3.924 -13.094 16.516 1 97.19 607 VAL A CA 1
ATOM 4808 C C . VAL A 1 607 ? 4.895 -12.328 15.625 1 97.19 607 VAL A C 1
ATOM 4810 O O . VAL A 1 607 ? 4.637 -11.18 15.25 1 97.19 607 VAL A O 1
ATOM 4813 N N . ASN A 1 608 ? 6.023 -12.969 15.188 1 96.75 608 ASN A N 1
ATOM 4814 C CA . ASN A 1 608 ? 6.832 -12.406 14.109 1 96.75 608 ASN A CA 1
ATOM 4815 C C . ASN A 1 608 ? 6.09 -12.438 12.781 1 96.75 608 ASN A C 1
ATOM 4817 O O . ASN A 1 608 ? 5.832 -13.508 12.234 1 96.75 608 ASN A O 1
ATOM 4821 N N . SER A 1 609 ? 5.816 -11.289 12.266 1 97.06 609 SER A N 1
ATOM 4822 C CA . SER A 1 609 ? 5.035 -11.234 11.031 1 97.06 609 SER A CA 1
ATOM 4823 C C . SER A 1 609 ? 5.926 -11.406 9.812 1 97.06 609 SER A C 1
ATOM 4825 O O . SER A 1 609 ? 7.148 -11.297 9.906 1 97.06 609 SER A O 1
ATOM 4827 N N . ASN A 1 610 ? 5.293 -11.75 8.656 1 97.19 610 ASN A N 1
ATOM 4828 C CA . ASN A 1 610 ? 5.961 -11.602 7.367 1 97.19 610 ASN A CA 1
ATOM 4829 C C . ASN A 1 610 ? 6.195 -10.133 7.027 1 97.19 610 ASN A C 1
ATOM 4831 O O . ASN A 1 610 ? 5.871 -9.25 7.82 1 97.19 610 ASN A O 1
ATOM 4835 N N . LEU A 1 611 ? 6.855 -9.891 5.891 1 96.5 611 LEU A N 1
ATOM 4836 C CA . LEU A 1 611 ? 7.168 -8.523 5.492 1 96.5 611 LEU A CA 1
ATOM 4837 C C . LEU A 1 611 ? 5.938 -7.84 4.902 1 96.5 611 LEU A C 1
ATOM 4839 O O . LEU A 1 611 ? 5.883 -7.582 3.697 1 96.5 611 LEU A O 1
ATOM 4843 N N . SER A 1 612 ? 5 -7.453 5.762 1 97.31 612 SER A N 1
ATOM 4844 C CA . SER A 1 612 ? 3.771 -6.758 5.391 1 97.31 612 SER A CA 1
ATOM 4845 C C . SER A 1 612 ? 3.33 -5.793 6.484 1 97.31 612 SER A C 1
ATOM 4847 O O . SER A 1 612 ? 2.879 -6.219 7.551 1 97.31 612 SER A O 1
ATOM 4849 N N . GLU A 1 613 ? 3.441 -4.512 6.266 1 97.62 613 GLU A N 1
ATOM 4850 C CA . GLU A 1 613 ? 3.006 -3.512 7.234 1 97.62 613 GLU A CA 1
ATOM 4851 C C . GLU A 1 613 ? 1.507 -3.248 7.117 1 97.62 613 GLU A C 1
ATOM 4853 O O . GLU A 1 613 ? 0.803 -3.176 8.125 1 97.62 613 GLU A O 1
ATOM 4858 N N . PHE A 1 614 ? 0.951 -3.223 5.891 1 98.5 614 PHE A N 1
ATOM 4859 C CA . PHE A 1 614 ? -0.429 -2.836 5.625 1 98.5 614 PHE A CA 1
ATOM 4860 C C . PHE A 1 614 ? -1.396 -3.902 6.121 1 98.5 614 PHE A C 1
ATOM 4862 O O . PHE A 1 614 ? -2.242 -3.631 6.98 1 98.5 614 PHE A O 1
ATOM 4869 N N . ALA A 1 615 ? -1.254 -5.109 5.656 1 98.75 615 ALA A N 1
ATOM 4870 C CA . ALA A 1 615 ? -2.191 -6.168 6.02 1 98.75 615 ALA A CA 1
ATOM 4871 C C . ALA A 1 615 ? -2.088 -6.508 7.504 1 98.75 615 ALA A C 1
ATOM 4873 O O . ALA A 1 615 ? -3.1 -6.746 8.164 1 98.75 615 ALA A O 1
ATOM 4874 N N . VAL A 1 616 ? -0.904 -6.512 8.102 1 98.75 616 VAL A N 1
ATOM 4875 C CA . VAL A 1 616 ? -0.723 -6.91 9.492 1 98.75 616 VAL A CA 1
ATOM 4876 C C . VAL A 1 616 ? -1.327 -5.852 10.414 1 98.75 616 VAL A C 1
ATOM 4878 O O . VAL A 1 616 ? -1.97 -6.188 11.414 1 98.75 616 VAL A O 1
ATOM 4881 N N . LEU A 1 617 ? -1.106 -4.578 10.062 1 98.81 617 LEU A N 1
ATOM 4882 C CA . LEU A 1 617 ? -1.713 -3.543 10.891 1 98.81 617 LEU A CA 1
ATOM 4883 C C . LEU A 1 617 ? -3.234 -3.619 10.828 1 98.81 617 LEU A C 1
ATOM 4885 O O . LEU A 1 617 ? -3.908 -3.498 11.859 1 98.81 617 LEU A O 1
ATOM 4889 N N . CYS A 1 618 ? -3.787 -3.793 9.625 1 98.81 618 CYS A N 1
ATOM 4890 C CA . CYS A 1 618 ? -5.227 -3.975 9.5 1 98.81 618 CYS A CA 1
ATOM 4891 C C . CYS A 1 618 ? -5.695 -5.184 10.297 1 98.81 618 CYS A C 1
ATOM 4893 O O . CYS A 1 618 ? -6.723 -5.129 10.977 1 98.81 618 CYS A O 1
ATOM 4895 N N . TYR A 1 619 ? -4.922 -6.273 10.18 1 98.75 619 TYR A N 1
ATOM 4896 C CA . TYR A 1 619 ? -5.23 -7.5 10.906 1 98.75 619 TYR A CA 1
ATOM 4897 C C . TYR A 1 619 ? -5.309 -7.246 12.406 1 98.75 619 TYR A C 1
ATOM 4899 O O . TYR A 1 619 ? -6.262 -7.668 13.062 1 98.75 619 TYR A O 1
ATOM 4907 N N . GLU A 1 620 ? -4.383 -6.5 12.977 1 98.75 620 GLU A N 1
ATOM 4908 C CA . GLU A 1 620 ? -4.34 -6.223 14.406 1 98.75 620 GLU A CA 1
ATOM 4909 C C . GLU A 1 620 ? -5.453 -5.262 14.82 1 98.75 620 GLU A C 1
ATOM 4911 O O . GLU A 1 620 ? -5.984 -5.359 15.93 1 98.75 620 GLU A O 1
ATOM 4916 N N . TYR A 1 621 ? -5.711 -4.312 13.938 1 98.69 621 TYR A N 1
ATOM 4917 C CA . TYR A 1 621 ? -6.879 -3.479 14.203 1 98.69 621 TYR A CA 1
ATOM 4918 C C . TYR A 1 621 ? -8.141 -4.324 14.312 1 98.69 621 TYR A C 1
ATOM 4920 O O . TYR A 1 621 ? -8.922 -4.16 15.258 1 98.69 621 TYR A O 1
ATOM 4928 N N . GLY A 1 622 ? -8.344 -5.227 13.344 1 98.56 622 GLY A N 1
ATOM 4929 C CA . GLY A 1 622 ? -9.477 -6.137 13.414 1 98.56 622 GLY A CA 1
ATOM 4930 C C . GLY A 1 622 ? -9.5 -6.965 14.688 1 98.56 622 GLY A C 1
ATOM 4931 O O . GLY A 1 622 ? -10.547 -7.129 15.305 1 98.56 622 GLY A O 1
ATOM 4932 N N . TYR A 1 623 ? -8.336 -7.48 15.055 1 98.19 623 TYR A N 1
ATOM 4933 C CA . TYR A 1 623 ? -8.203 -8.266 16.281 1 98.19 623 TYR A CA 1
ATOM 4934 C C . TYR A 1 623 ? -8.641 -7.469 17.484 1 98.19 623 TYR A C 1
ATOM 4936 O O . TYR A 1 623 ? -9.32 -7.996 18.375 1 98.19 623 TYR A O 1
ATOM 4944 N N . SER A 1 624 ? -8.359 -6.191 17.531 1 98.12 624 SER A N 1
ATOM 4945 C CA . SER A 1 624 ? -8.609 -5.324 18.672 1 98.12 624 SER A CA 1
ATOM 4946 C C . SER A 1 624 ? -10.102 -5.07 18.859 1 98.12 624 SER A C 1
ATOM 4948 O O . SER A 1 624 ? -10.539 -4.664 19.938 1 98.12 624 SER A O 1
ATOM 4950 N N . LEU A 1 625 ? -10.875 -5.293 17.828 1 97 625 LEU A N 1
ATOM 4951 C CA . LEU A 1 625 ? -12.297 -4.949 17.844 1 97 625 LEU A CA 1
ATOM 4952 C C . LEU A 1 625 ? -13.094 -5.996 18.625 1 97 625 LEU A C 1
ATOM 4954 O O . LEU A 1 625 ? -14.227 -5.734 19.031 1 97 625 LEU A O 1
ATOM 4958 N N . GLU A 1 626 ? -12.531 -7.164 18.812 1 95.62 626 GLU A N 1
ATOM 4959 C CA . GLU A 1 626 ? -13.297 -8.289 19.328 1 95.62 626 GLU A CA 1
ATOM 4960 C C . GLU A 1 626 ? -13.492 -8.164 20.844 1 95.62 626 GLU A C 1
ATOM 4962 O O . GLU A 1 626 ? -14.562 -8.484 21.359 1 95.62 626 GLU A O 1
ATOM 4967 N N . SER A 1 627 ? -12.406 -7.738 21.547 1 96 627 SER A N 1
ATOM 4968 C CA . SER A 1 627 ? -12.484 -7.68 23 1 96 627 SER A CA 1
ATOM 4969 C C . SER A 1 627 ? -11.609 -6.559 23.547 1 96 627 SER A C 1
ATOM 4971 O O . SER A 1 627 ? -10.484 -6.352 23.078 1 96 627 SER A O 1
ATOM 4973 N N . PRO A 1 628 ? -12.102 -5.895 24.547 1 96.88 628 PRO A N 1
ATOM 4974 C CA . PRO A 1 628 ? -11.297 -4.863 25.203 1 96.88 628 PRO A CA 1
ATOM 4975 C C . PRO A 1 628 ? -10.328 -5.438 26.234 1 96.88 628 PRO A C 1
ATOM 4977 O O . PRO A 1 628 ? -9.555 -4.691 26.844 1 96.88 628 PRO A O 1
ATOM 4980 N N . ASP A 1 629 ? -10.266 -6.789 26.359 1 97.5 629 ASP A N 1
ATOM 4981 C CA . ASP A 1 629 ? -9.469 -7.41 27.422 1 97.5 629 ASP A CA 1
ATOM 4982 C C . ASP A 1 629 ? -8.133 -7.91 26.859 1 97.5 629 ASP A C 1
ATOM 4984 O O . ASP A 1 629 ? -7.395 -8.617 27.562 1 97.5 629 ASP A O 1
ATOM 4988 N N . THR A 1 630 ? -7.84 -7.598 25.656 1 97.88 630 THR A N 1
ATOM 4989 C CA . THR A 1 630 ? -6.543 -7.883 25.047 1 97.88 630 THR A CA 1
ATOM 4990 C C . THR A 1 630 ? -5.84 -6.59 24.641 1 97.88 630 THR A C 1
ATOM 4992 O O . THR A 1 630 ? -6.434 -5.727 24 1 97.88 630 THR A O 1
ATOM 4995 N N . LEU A 1 631 ? -4.609 -6.473 25.094 1 98.5 631 LEU A N 1
ATOM 4996 C CA . LEU A 1 631 ? -3.76 -5.387 24.609 1 98.5 631 LEU A CA 1
ATOM 4997 C C . LEU A 1 631 ? -3.086 -5.758 23.297 1 98.5 631 LEU A C 1
ATOM 4999 O O . LEU A 1 631 ? -2.094 -6.488 23.281 1 98.5 631 LEU A O 1
ATOM 5003 N N . PRO A 1 632 ? -3.609 -5.289 22.188 1 98 632 PRO A N 1
ATOM 5004 C CA . PRO A 1 632 ? -2.963 -5.547 20.891 1 98 632 PRO A CA 1
ATOM 5005 C C . PRO A 1 632 ? -1.866 -4.539 20.562 1 98 632 PRO A C 1
ATOM 5007 O O . PRO A 1 632 ? -2.105 -3.328 20.609 1 98 632 PRO A O 1
ATOM 5010 N N . ILE A 1 633 ? -0.664 -4.98 20.266 1 98.75 633 ILE A N 1
ATOM 5011 C CA . ILE A 1 633 ? 0.469 -4.129 19.922 1 98.75 633 ILE A CA 1
ATOM 5012 C C . ILE A 1 633 ? 0.995 -4.504 18.531 1 98.75 633 ILE A C 1
ATOM 5014 O O . ILE A 1 633 ? 1.296 -5.668 18.266 1 98.75 633 ILE A O 1
ATOM 5018 N N . TRP A 1 634 ? 0.992 -3.617 17.641 1 98.69 634 TRP A N 1
ATOM 5019 C CA . TRP A 1 634 ? 1.736 -3.773 16.391 1 98.69 634 TRP A CA 1
ATOM 5020 C C . TRP A 1 634 ? 3.008 -2.932 16.406 1 98.69 634 TRP A C 1
ATOM 5022 O O . TRP A 1 634 ? 2.969 -1.744 16.75 1 98.69 634 TRP A O 1
ATOM 5032 N N . GLU A 1 635 ? 4.133 -3.492 16.094 1 98.38 635 GLU A N 1
ATOM 5033 C CA . GLU A 1 635 ? 5.41 -2.787 16.094 1 98.38 635 GLU A CA 1
ATOM 5034 C C . GLU A 1 635 ? 6.051 -2.822 14.711 1 98.38 635 GLU A C 1
ATOM 5036 O O . GLU A 1 635 ? 6.223 -3.895 14.125 1 98.38 635 GLU A O 1
ATOM 5041 N N . ALA A 1 636 ? 6.348 -1.611 14.172 1 97.94 636 ALA A N 1
ATOM 5042 C CA . ALA A 1 636 ? 7.113 -1.544 12.93 1 97.94 636 ALA A CA 1
ATOM 5043 C C . ALA A 1 636 ? 8.586 -1.842 13.188 1 97.94 636 ALA A C 1
ATOM 5045 O O . ALA A 1 636 ? 9.117 -1.543 14.258 1 97.94 636 ALA A O 1
ATOM 5046 N N . GLN A 1 637 ? 9.25 -2.389 12.203 1 96.56 637 GLN A N 1
ATOM 5047 C CA . GLN A 1 637 ? 10.695 -2.559 12.312 1 96.56 637 GLN A CA 1
ATOM 5048 C C . GLN A 1 637 ? 11.391 -1.216 12.516 1 96.56 637 GLN A C 1
ATOM 5050 O O . GLN A 1 637 ? 12.195 -1.062 13.438 1 96.56 637 GLN A O 1
ATOM 5055 N N . PHE A 1 638 ? 11.117 -0.286 11.625 1 96.62 638 PHE A N 1
ATOM 5056 C CA . PHE A 1 638 ? 11.43 1.133 11.758 1 96.62 638 PHE A CA 1
ATOM 5057 C C . PHE A 1 638 ? 10.172 1.98 11.578 1 96.62 638 PHE A C 1
ATOM 5059 O O . PHE A 1 638 ? 9.266 1.602 10.836 1 96.62 638 PHE A O 1
ATOM 5066 N N . GLY A 1 639 ? 10.141 3.076 12.328 1 97.5 639 GLY A N 1
ATOM 5067 C CA . GLY A 1 639 ? 8.969 3.93 12.273 1 97.5 639 GLY A CA 1
ATOM 5068 C C . GLY A 1 639 ? 8.625 4.383 10.859 1 97.5 639 GLY A C 1
ATOM 5069 O O . GLY A 1 639 ? 7.457 4.609 10.547 1 97.5 639 GLY A O 1
ATOM 5070 N N . ASP A 1 640 ? 9.594 4.422 9.922 1 96.25 640 ASP A N 1
ATOM 5071 C CA . ASP A 1 640 ? 9.438 4.895 8.547 1 96.25 640 ASP A CA 1
ATOM 5072 C C . ASP A 1 640 ? 8.492 3.99 7.762 1 96.25 640 ASP A C 1
ATOM 5074 O O . ASP A 1 640 ? 7.766 4.457 6.883 1 96.25 640 ASP A O 1
ATOM 5078 N N . PHE A 1 641 ? 8.391 2.752 8.109 1 96.94 641 PHE A N 1
ATOM 5079 C CA . PHE A 1 641 ? 7.699 1.765 7.285 1 96.94 641 PHE A CA 1
ATOM 5080 C C . PHE A 1 641 ? 6.191 1.849 7.488 1 96.94 641 PHE A C 1
ATOM 5082 O O . PHE A 1 641 ? 5.426 1.241 6.738 1 96.94 641 PHE A O 1
ATOM 5089 N N . ILE A 1 642 ? 5.754 2.729 8.398 1 97.62 642 ILE A N 1
ATOM 5090 C CA . ILE A 1 642 ? 4.332 2.996 8.594 1 97.62 642 ILE A CA 1
ATOM 5091 C C . ILE A 1 642 ? 3.744 3.619 7.332 1 97.62 642 ILE A C 1
ATOM 5093 O O . ILE A 1 642 ? 2.533 3.553 7.102 1 97.62 642 ILE A O 1
ATOM 5097 N N . ASN A 1 643 ? 4.598 4.207 6.418 1 96.75 643 ASN A N 1
ATOM 5098 C CA . ASN A 1 643 ? 4.152 4.785 5.156 1 96.75 643 ASN A CA 1
ATOM 5099 C C . ASN A 1 643 ? 3.363 3.777 4.328 1 96.75 643 ASN A C 1
ATOM 5101 O O . ASN A 1 643 ? 2.465 4.156 3.572 1 96.75 643 ASN A O 1
ATOM 5105 N N . GLY A 1 644 ? 3.662 2.543 4.512 1 97 644 GLY A N 1
ATOM 5106 C CA . GLY A 1 644 ? 3.016 1.502 3.727 1 97 644 GLY A CA 1
ATOM 5107 C C . GLY A 1 644 ? 1.634 1.142 4.234 1 97 644 GLY A C 1
ATOM 5108 O O . GLY A 1 644 ? 0.86 0.486 3.533 1 97 644 GLY A O 1
ATOM 5109 N N . ALA A 1 645 ? 1.258 1.661 5.406 1 98.19 645 ALA A N 1
ATOM 5110 C CA . ALA A 1 645 ? -0.03 1.34 6.02 1 98.19 645 ALA A CA 1
ATOM 5111 C C . ALA A 1 645 ? -0.862 2.6 6.238 1 98.19 645 ALA A C 1
ATOM 5113 O O . ALA A 1 645 ? -1.659 2.668 7.176 1 98.19 645 ALA A O 1
ATOM 5114 N N . GLN A 1 646 ? -0.715 3.562 5.379 1 98 646 GLN A N 1
ATOM 5115 C CA . GLN A 1 646 ? -1.38 4.848 5.566 1 98 646 GLN A CA 1
ATOM 5116 C C . GLN A 1 646 ? -2.896 4.703 5.48 1 98 646 GLN A C 1
ATOM 5118 O O . GLN A 1 646 ? -3.635 5.414 6.16 1 98 646 GLN A O 1
ATOM 5123 N N . ILE A 1 647 ? -3.418 3.82 4.637 1 98.19 647 ILE A N 1
ATOM 5124 C CA . ILE A 1 647 ? -4.852 3.574 4.543 1 98.19 647 ILE A CA 1
ATOM 5125 C C . ILE A 1 647 ? -5.375 3.072 5.887 1 98.19 647 ILE A C 1
ATOM 5127 O O . ILE A 1 647 ? -6.422 3.523 6.363 1 98.19 647 ILE A O 1
ATOM 5131 N N . ALA A 1 648 ? -4.637 2.145 6.516 1 98.5 648 ALA A N 1
ATOM 5132 C CA . ALA A 1 648 ? -5.031 1.617 7.82 1 98.5 648 ALA A CA 1
ATOM 5133 C C . ALA A 1 648 ? -5.133 2.734 8.859 1 98.5 648 ALA A C 1
ATOM 5135 O O . ALA A 1 648 ? -6.074 2.768 9.648 1 98.5 648 ALA A O 1
ATOM 5136 N N . ILE A 1 649 ? -4.199 3.639 8.805 1 98.44 649 ILE A N 1
ATOM 5137 C CA . ILE A 1 649 ? -4.145 4.738 9.766 1 98.44 649 ILE A CA 1
ATOM 5138 C C . ILE A 1 649 ? -5.328 5.68 9.539 1 98.44 649 ILE A C 1
ATOM 5140 O O . ILE A 1 649 ? -6.09 5.961 10.461 1 98.44 649 ILE A O 1
ATOM 5144 N N . ASP A 1 650 ? -5.566 6.082 8.32 1 97.44 650 ASP A N 1
ATOM 5145 C CA . ASP A 1 650 ? -6.547 7.121 8.008 1 97.44 650 ASP A CA 1
ATOM 5146 C C . ASP A 1 650 ? -7.973 6.598 8.172 1 97.44 650 ASP A C 1
ATOM 5148 O O . ASP A 1 650 ? -8.844 7.312 8.664 1 97.44 650 ASP A O 1
ATOM 5152 N N . GLN A 1 651 ? -8.156 5.328 7.766 1 97.06 651 GLN A N 1
ATOM 5153 C CA . GLN A 1 651 ? -9.531 4.867 7.617 1 97.06 651 GLN A CA 1
ATOM 5154 C C . GLN A 1 651 ? -9.992 4.109 8.859 1 97.06 651 GLN A C 1
ATOM 5156 O O . GLN A 1 651 ? -11.195 4.051 9.141 1 97.06 651 GLN A O 1
ATOM 5161 N N . PHE A 1 652 ? -9.023 3.49 9.609 1 98.19 652 PHE A N 1
ATOM 5162 C CA . PHE A 1 652 ? -9.43 2.635 10.719 1 98.19 652 PHE A CA 1
ATOM 5163 C C . PHE A 1 652 ? -8.914 3.189 12.047 1 98.19 652 PHE A C 1
ATOM 5165 O O . PHE A 1 652 ? -9.711 3.6 12.898 1 98.19 652 PHE A O 1
ATOM 5172 N N . VAL A 1 653 ? -7.691 3.42 12.156 1 98.38 653 VAL A N 1
ATOM 5173 C CA . VAL A 1 653 ? -7.055 3.721 13.438 1 98.38 653 VAL A CA 1
ATOM 5174 C C . VAL A 1 653 ? -7.5 5.098 13.922 1 98.38 653 VAL A C 1
ATOM 5176 O O . VAL A 1 653 ? -7.922 5.25 15.07 1 98.38 653 VAL A O 1
ATOM 5179 N N . THR A 1 654 ? -7.453 6.059 13.055 1 97.62 654 THR A N 1
ATOM 5180 C CA . THR A 1 654 ? -7.66 7.43 13.508 1 97.62 654 THR A CA 1
ATOM 5181 C C . THR A 1 654 ? -9.133 7.816 13.406 1 97.62 654 THR A C 1
ATOM 5183 O O . THR A 1 654 ? -9.586 8.742 14.086 1 97.62 654 THR A O 1
ATOM 5186 N N . SER A 1 655 ? -9.922 7.098 12.594 1 97.44 655 SER A N 1
ATOM 5187 C CA . SER A 1 655 ? -11.266 7.613 12.328 1 97.44 655 SER A CA 1
ATOM 5188 C C . SER A 1 655 ? -12.328 6.562 12.625 1 97.44 655 SER A C 1
ATOM 5190 O O . SER A 1 655 ? -13.523 6.855 12.594 1 97.44 655 SER A O 1
ATOM 5192 N N . GLY A 1 656 ? -11.961 5.309 13 1 96.81 656 GLY A N 1
ATOM 5193 C CA . GLY A 1 656 ? -12.898 4.219 13.18 1 96.81 656 GLY A CA 1
ATOM 5194 C C . GLY A 1 656 ? -13.961 4.512 14.227 1 96.81 656 GLY A C 1
ATOM 5195 O O . GLY A 1 656 ? -15.148 4.25 14.008 1 96.81 656 GLY A O 1
ATOM 5196 N N . GLU A 1 657 ? -13.539 5.055 15.352 1 96.5 657 GLU A N 1
ATOM 5197 C CA . GLU A 1 657 ? -14.508 5.344 16.406 1 96.5 657 GLU A CA 1
ATOM 5198 C C . GLU A 1 657 ? -15.445 6.477 15.992 1 96.5 657 GLU A C 1
ATOM 5200 O O . GLU A 1 657 ? -16.656 6.395 16.203 1 96.5 657 GLU A O 1
ATOM 5205 N N . SER A 1 658 ? -14.867 7.516 15.422 1 95.69 658 SER A N 1
ATOM 5206 C CA . SER A 1 658 ? -15.664 8.68 15.047 1 95.69 658 SER A CA 1
ATOM 5207 C C . SER A 1 658 ? -16.641 8.336 13.93 1 95.69 658 SER A C 1
ATOM 5209 O O . SER A 1 658 ? -17.766 8.836 13.914 1 95.69 658 SER A O 1
ATOM 5211 N N . LYS A 1 659 ? -16.281 7.52 13.016 1 96.69 659 LYS A N 1
ATOM 5212 C CA . LYS A 1 659 ? -17.141 7.168 11.883 1 96.69 659 LYS A CA 1
ATOM 5213 C C . LYS A 1 659 ? -18.172 6.109 12.281 1 96.69 659 LYS A C 1
ATOM 5215 O O . LYS A 1 659 ? -19.328 6.18 11.867 1 96.69 659 LYS A O 1
ATOM 5220 N N . TRP A 1 660 ? -17.656 5.086 13.102 1 96.38 660 TRP A N 1
ATOM 5221 C CA . TRP A 1 660 ? -18.391 3.83 13.188 1 96.38 660 TRP A CA 1
ATOM 5222 C C . TRP A 1 660 ? -18.656 3.451 14.633 1 96.38 660 TRP A C 1
ATOM 5224 O O . TRP A 1 660 ? -19.234 2.396 14.914 1 96.38 660 TRP A O 1
ATOM 5234 N N . LEU A 1 661 ? -18.203 4.227 15.633 1 95 661 LEU A N 1
ATOM 5235 C CA . LEU A 1 661 ? -18.328 3.992 17.062 1 95 661 LEU A CA 1
ATOM 5236 C C . LEU A 1 661 ? -17.578 2.736 17.484 1 95 661 LEU A C 1
ATOM 5238 O O . LEU A 1 661 ? -17.969 2.049 18.422 1 95 661 LEU A O 1
ATOM 5242 N N . ARG A 1 662 ? -16.5 2.408 16.703 1 95.31 662 ARG A N 1
ATOM 5243 C CA . ARG A 1 662 ? -15.672 1.258 17.062 1 95.31 662 ARG A CA 1
ATOM 5244 C C . ARG A 1 662 ? -14.422 1.694 17.812 1 95.31 662 ARG A C 1
ATOM 5246 O O . ARG A 1 662 ? -13.5 2.264 17.219 1 95.31 662 ARG A O 1
ATOM 5253 N N . GLN A 1 663 ? -14.391 1.405 19.109 1 96.38 663 GLN A N 1
ATOM 5254 C CA . GLN A 1 663 ? -13.188 1.688 19.891 1 96.38 663 GLN A CA 1
ATOM 5255 C C . GLN A 1 663 ? -12.117 0.624 19.672 1 96.38 663 GLN A C 1
ATOM 5257 O O . GLN A 1 663 ? -12.438 -0.551 19.469 1 96.38 663 GLN A O 1
ATOM 5262 N N . SER A 1 664 ? -10.922 1.028 19.609 1 97.75 664 SER A N 1
ATOM 5263 C CA . SER A 1 664 ? -9.773 0.131 19.484 1 97.75 664 SER A CA 1
ATOM 5264 C C . SER A 1 664 ? -8.672 0.516 20.469 1 97.75 664 SER A C 1
ATOM 5266 O O . SER A 1 664 ? -8.297 1.688 20.562 1 97.75 664 SER A O 1
ATOM 5268 N N . GLY A 1 665 ? -8.164 -0.469 21.203 1 97.88 665 GLY A N 1
ATOM 5269 C CA . GLY A 1 665 ? -7.043 -0.238 22.109 1 97.88 665 GLY A CA 1
ATOM 5270 C C . GLY A 1 665 ? -5.699 -0.544 21.484 1 97.88 665 GLY A C 1
ATOM 5271 O O . GLY A 1 665 ? -4.727 -0.818 22.188 1 97.88 665 GLY A O 1
ATOM 5272 N N . ILE A 1 666 ? -5.605 -0.499 20.156 1 98.69 666 ILE A N 1
ATOM 5273 C CA . ILE A 1 666 ? -4.383 -0.891 19.453 1 98.69 666 ILE A CA 1
ATOM 5274 C C . ILE A 1 666 ? -3.25 0.062 19.828 1 98.69 666 ILE A C 1
ATOM 5276 O O . ILE A 1 666 ? -3.463 1.27 19.953 1 98.69 666 ILE A O 1
ATOM 5280 N N . VAL A 1 667 ? -2.096 -0.509 20.141 1 98.81 667 VAL A N 1
ATOM 5281 C CA . VAL A 1 667 ? -0.861 0.24 20.359 1 98.81 667 VAL A CA 1
ATOM 5282 C C . VAL A 1 667 ? 0.051 0.091 19.141 1 98.81 667 VAL A C 1
ATOM 5284 O O . VAL A 1 667 ? 0.334 -1.026 18.703 1 98.81 667 VAL A O 1
ATOM 5287 N N . ILE A 1 668 ? 0.427 1.158 18.578 1 98.81 668 ILE A N 1
ATOM 5288 C CA . ILE A 1 668 ? 1.349 1.166 17.453 1 98.81 668 ILE A CA 1
ATOM 5289 C C . ILE A 1 668 ? 2.711 1.688 17.891 1 98.81 668 ILE A C 1
ATOM 5291 O O . ILE A 1 668 ? 2.84 2.852 18.281 1 98.81 668 ILE A O 1
ATOM 5295 N N . LEU A 1 669 ? 3.688 0.815 17.906 1 98.69 669 LEU A N 1
ATOM 5296 C CA . LEU A 1 669 ? 5.051 1.163 18.297 1 98.69 669 LEU A CA 1
ATOM 5297 C C . LEU A 1 669 ? 5.898 1.478 17.062 1 98.69 669 LEU A C 1
ATOM 5299 O O . LEU A 1 669 ? 6.082 0.621 16.188 1 98.69 669 LEU A O 1
ATOM 5303 N N . LEU A 1 670 ? 6.469 2.686 17 1 98.56 670 LEU A N 1
ATOM 5304 C CA . LEU A 1 670 ? 7.188 3.158 15.828 1 98.56 670 LEU A CA 1
ATOM 5305 C C . LEU A 1 670 ? 8.578 3.654 16.203 1 98.56 670 LEU A C 1
ATOM 5307 O O . LEU A 1 670 ? 8.742 4.812 16.609 1 98.56 670 LEU A O 1
ATOM 5311 N N . PRO A 1 671 ? 9.609 2.855 16.031 1 97.81 671 PRO A N 1
ATOM 5312 C CA . PRO A 1 671 ? 10.961 3.312 16.359 1 97.81 671 PRO A CA 1
ATOM 5313 C C . PRO A 1 671 ? 11.344 4.586 15.609 1 97.81 671 PRO A C 1
ATOM 5315 O O . PRO A 1 671 ? 11.273 4.625 14.375 1 97.81 671 PRO A O 1
ATOM 5318 N N . HIS A 1 672 ? 11.719 5.578 16.328 1 98.06 672 HIS A N 1
ATOM 5319 C CA . HIS A 1 672 ? 11.984 6.93 15.852 1 98.06 672 HIS A CA 1
ATOM 5320 C C . HIS A 1 672 ? 13.258 7.496 16.469 1 98.06 672 HIS A C 1
ATOM 5322 O O . HIS A 1 672 ? 13.531 7.27 17.641 1 98.06 672 HIS A O 1
ATOM 5328 N N . GLY A 1 673 ? 14.102 8.148 15.656 1 97.31 673 GLY A N 1
ATOM 5329 C CA . GLY A 1 673 ? 15.289 8.82 16.156 1 97.31 673 GLY A CA 1
ATOM 5330 C C . GLY A 1 673 ? 16.266 9.227 15.07 1 97.31 673 GLY A C 1
ATOM 5331 O O . GLY A 1 673 ? 16.484 8.469 14.125 1 97.31 673 GLY A O 1
ATOM 5332 N N . PHE A 1 674 ? 16.766 10.453 15.125 1 96.62 674 PHE A N 1
ATOM 5333 C CA . PHE A 1 674 ? 17.719 10.969 14.156 1 96.62 674 PHE A CA 1
ATOM 5334 C C . PHE A 1 674 ? 19.156 10.688 14.609 1 96.62 674 PHE A C 1
ATOM 5336 O O . PHE A 1 674 ? 19.828 11.586 15.109 1 96.62 674 PHE A O 1
ATOM 5343 N N . ASP A 1 675 ? 19.562 9.469 14.336 1 95.12 675 ASP A N 1
ATOM 5344 C CA . ASP A 1 675 ? 20.859 8.977 14.812 1 95.12 675 ASP A CA 1
ATOM 5345 C C . ASP A 1 675 ? 21.859 8.891 13.672 1 95.12 675 ASP A C 1
ATOM 5347 O O . ASP A 1 675 ? 22.906 8.25 13.805 1 95.12 675 ASP A O 1
ATOM 5351 N N . GLY A 1 676 ? 21.531 9.5 12.562 1 94.75 676 GLY A N 1
ATOM 5352 C CA . GLY A 1 676 ? 22.438 9.508 11.43 1 94.75 676 GLY A CA 1
ATOM 5353 C C . GLY A 1 676 ? 22.25 8.32 10.508 1 94.75 676 GLY A C 1
ATOM 5354 O O . GLY A 1 676 ? 23.141 7.977 9.727 1 94.75 676 GLY A O 1
ATOM 5355 N N . ALA A 1 677 ? 21.047 7.746 10.555 1 93.88 677 ALA A N 1
ATOM 5356 C CA . ALA A 1 677 ? 20.797 6.531 9.773 1 93.88 677 ALA A CA 1
ATOM 5357 C C . ALA A 1 677 ? 20.266 6.871 8.391 1 93.88 677 ALA A C 1
ATOM 5359 O O . ALA A 1 677 ? 20 5.977 7.586 1 93.88 677 ALA A O 1
ATOM 5360 N N . GLY A 1 678 ? 20.016 8.117 8.109 1 94.5 678 GLY A N 1
ATOM 5361 C CA . GLY A 1 678 ? 19.578 8.508 6.777 1 94.5 678 GLY A CA 1
ATOM 5362 C C . GLY A 1 678 ? 18.078 8.703 6.68 1 94.5 678 GLY A C 1
ATOM 5363 O O . GLY A 1 678 ? 17.375 8.68 7.691 1 94.5 678 GLY A O 1
ATOM 5364 N N . PRO A 1 679 ? 17.516 8.891 5.469 1 94.62 679 PRO A N 1
ATOM 5365 C CA . PRO A 1 679 ? 16.141 9.328 5.254 1 94.62 679 PRO A CA 1
ATOM 5366 C C . PRO A 1 679 ? 15.117 8.258 5.629 1 94.62 679 PRO A C 1
ATOM 5368 O O . PRO A 1 679 ? 14 8.586 6.039 1 94.62 679 PRO A O 1
ATOM 5371 N N . GLU A 1 680 ? 15.266 6.879 5.516 1 90.75 680 GLU A N 1
ATOM 5372 C CA . GLU A 1 680 ? 14.242 5.859 5.738 1 90.75 680 GLU A CA 1
ATOM 5373 C C . GLU A 1 680 ? 14.469 5.125 7.055 1 90.75 680 GLU A C 1
ATOM 5375 O O . GLU A 1 680 ? 13.805 4.125 7.336 1 90.75 680 GLU A O 1
ATOM 5380 N N . HIS A 1 681 ? 15.156 5.598 8.062 1 93.69 681 HIS A N 1
ATOM 5381 C CA . HIS A 1 681 ? 15.391 4.949 9.352 1 93.69 681 HIS A CA 1
ATOM 5382 C C . HIS A 1 681 ? 15.469 5.973 10.477 1 93.69 681 HIS A C 1
ATOM 5384 O O . HIS A 1 681 ? 16.016 5.688 11.547 1 93.69 681 HIS A O 1
ATOM 5390 N N . SER A 1 682 ? 14.797 7.07 10.172 1 97.25 682 SER A N 1
ATOM 5391 C CA . SER A 1 682 ? 14.984 8.141 11.148 1 97.25 682 SER A CA 1
ATOM 5392 C C . SER A 1 682 ? 13.648 8.609 11.719 1 97.25 682 SER A C 1
ATOM 5394 O O . SER A 1 682 ? 13.57 9.062 12.859 1 97.25 682 SER A O 1
ATOM 5396 N N . SER A 1 683 ? 12.562 8.477 10.914 1 97.62 683 SER A N 1
ATOM 5397 C CA . SER A 1 683 ? 11.359 9.211 11.312 1 97.62 683 SER A CA 1
ATOM 5398 C C . SER A 1 683 ? 10.109 8.359 11.133 1 97.62 683 SER A C 1
ATOM 5400 O O . SER A 1 683 ? 9.922 7.738 10.086 1 97.62 683 SER A O 1
ATOM 5402 N N . CYS A 1 684 ? 9.273 8.375 12.117 1 97.81 684 CYS A N 1
ATOM 5403 C CA . CYS A 1 684 ? 7.961 7.75 11.969 1 97.81 684 CYS A CA 1
ATOM 5404 C C . CYS A 1 684 ? 6.922 8.766 11.508 1 97.81 684 CYS A C 1
ATOM 5406 O O . CYS A 1 684 ? 5.723 8.477 11.523 1 97.81 684 CYS A O 1
ATOM 5408 N N . ARG A 1 685 ? 7.406 10.008 11.133 1 97.56 685 ARG A N 1
ATOM 5409 C CA . ARG A 1 685 ? 6.531 11.07 10.656 1 97.56 685 ARG A CA 1
ATOM 5410 C C . ARG A 1 685 ? 5.566 11.516 11.75 1 97.56 685 ARG A C 1
ATOM 5412 O O . ARG A 1 685 ? 4.352 11.547 11.531 1 97.56 685 ARG A O 1
ATOM 5419 N N . ILE A 1 686 ? 6.125 11.984 12.836 1 98.38 686 ILE A N 1
ATOM 5420 C CA . ILE A 1 686 ? 5.352 12.445 13.984 1 98.38 686 ILE A CA 1
ATOM 5421 C C . ILE A 1 686 ? 4.348 13.508 13.547 1 98.38 686 ILE A C 1
ATOM 5423 O O . ILE A 1 686 ? 3.182 13.469 13.945 1 98.38 686 ILE A O 1
ATOM 5427 N N . GLU A 1 687 ? 4.809 14.406 12.695 1 97.88 687 GLU A N 1
ATOM 5428 C CA . GLU A 1 687 ? 4.004 15.539 12.25 1 97.88 687 GLU A CA 1
ATOM 5429 C C . GLU A 1 687 ? 2.74 15.062 11.531 1 97.88 687 GLU A C 1
ATOM 5431 O O . GLU A 1 687 ? 1.693 15.711 11.617 1 97.88 687 GLU A O 1
ATOM 5436 N N . ARG A 1 688 ? 2.814 14.008 10.82 1 97.56 688 ARG A N 1
ATOM 5437 C CA . ARG A 1 688 ? 1.677 13.492 10.062 1 97.56 688 ARG A CA 1
ATOM 5438 C C . ARG A 1 688 ? 0.597 12.953 11 1 97.56 688 ARG A C 1
ATOM 5440 O O . ARG A 1 688 ? -0.594 13.172 10.773 1 97.56 688 ARG A O 1
ATOM 5447 N N . PHE A 1 689 ? 1.004 12.219 12.047 1 98.31 689 PHE A N 1
ATOM 5448 C CA . PHE A 1 689 ? 0.049 11.742 13.039 1 98.31 689 PHE A CA 1
ATOM 5449 C C . PHE A 1 689 ? -0.617 12.914 13.75 1 98.31 689 PHE A C 1
ATOM 5451 O O . PHE A 1 689 ? -1.834 12.922 13.945 1 98.31 689 PHE A O 1
ATOM 5458 N N . LEU A 1 690 ? 0.208 13.844 14.141 1 98.12 690 LEU A N 1
ATOM 5459 C CA . LEU A 1 690 ? -0.323 14.961 14.906 1 98.12 690 LEU A CA 1
ATOM 5460 C C . LEU A 1 690 ? -1.322 15.766 14.086 1 98.12 690 LEU A C 1
ATOM 5462 O O . LEU A 1 690 ? -2.297 16.297 14.617 1 98.12 690 LEU A O 1
ATOM 5466 N N . GLN A 1 691 ? -1.087 15.82 12.805 1 97.12 691 GLN A N 1
ATOM 5467 C CA . GLN A 1 691 ? -2.014 16.5 11.906 1 97.12 691 GLN A CA 1
ATOM 5468 C C . GLN A 1 691 ? -3.35 15.758 11.836 1 97.12 691 GLN A C 1
ATOM 5470 O O . GLN A 1 691 ? -4.391 16.375 11.609 1 97.12 691 GLN A O 1
ATOM 5475 N N . LEU A 1 692 ? -3.396 14.492 12.102 1 97.69 692 LEU A N 1
ATOM 5476 C CA . LEU A 1 692 ? -4.59 13.656 12.047 1 97.69 692 LEU A CA 1
ATOM 5477 C C . LEU A 1 692 ? -5.375 13.734 13.352 1 97.69 692 LEU A C 1
ATOM 5479 O O . LEU A 1 692 ? -6.496 13.234 13.438 1 97.69 692 LEU A O 1
ATOM 5483 N N . SER A 1 693 ? -4.82 14.375 14.375 1 97.56 693 SER A N 1
ATOM 5484 C CA . SER A 1 693 ? -5.516 14.523 15.648 1 97.56 693 SER A CA 1
ATOM 5485 C C . SER A 1 693 ? -6.66 15.523 15.539 1 97.56 693 SER A C 1
ATOM 5487 O O . SER A 1 693 ? -6.512 16.578 14.922 1 97.56 693 SER A O 1
ATOM 5489 N N . ASP A 1 694 ? -7.781 15.234 16.125 1 96.75 694 ASP A N 1
ATOM 5490 C CA . ASP A 1 694 ? -8.93 16.125 16.047 1 96.75 694 ASP A CA 1
ATOM 5491 C C . ASP A 1 694 ? -8.961 17.094 17.234 1 96.75 694 ASP A C 1
ATOM 5493 O O . ASP A 1 694 ? -10.039 17.438 17.734 1 96.75 694 ASP A O 1
ATOM 5497 N N . THR A 1 695 ? -7.832 17.547 17.656 1 94.25 695 THR A N 1
ATOM 5498 C CA . THR A 1 695 ? -7.727 18.484 18.766 1 94.25 695 THR A CA 1
ATOM 5499 C C . THR A 1 695 ? -7.852 19.922 18.281 1 94.25 695 THR A C 1
ATOM 5501 O O . THR A 1 695 ? -7.477 20.234 17.141 1 94.25 695 THR A O 1
ATOM 5504 N N . GLU A 1 696 ? -8.289 20.781 19.156 1 95.19 696 GLU A N 1
ATOM 5505 C CA . GLU A 1 696 ? -8.461 22.203 18.859 1 95.19 696 GLU A CA 1
ATOM 5506 C C . GLU A 1 696 ? -7.117 22.922 18.797 1 95.19 696 GLU A C 1
ATOM 5508 O O . GLU A 1 696 ? -6.27 22.734 19.672 1 95.19 696 GLU A O 1
ATOM 5513 N N . ALA A 1 697 ? -6.918 23.75 17.719 1 94.5 697 ALA A N 1
ATOM 5514 C CA . ALA A 1 697 ? -5.637 24.422 17.547 1 94.5 697 ALA A CA 1
ATOM 5515 C C . ALA A 1 697 ? -5.836 25.922 17.359 1 94.5 697 ALA A C 1
ATOM 5517 O O . ALA A 1 697 ? -4.871 26.688 17.375 1 94.5 697 ALA A O 1
ATOM 5518 N N . VAL A 1 698 ? -7.043 26.359 17.203 1 95.12 698 VAL A N 1
ATOM 5519 C CA . VAL A 1 698 ? -7.328 27.766 16.906 1 95.12 698 VAL A CA 1
ATOM 5520 C C . VAL A 1 698 ? -7.812 28.484 18.156 1 95.12 698 VAL A C 1
ATOM 5522 O O . VAL A 1 698 ? -7.242 29.5 18.562 1 95.12 698 VAL A O 1
ATOM 5525 N N . ASN A 1 699 ? -8.812 27.906 18.844 1 95.56 699 ASN A N 1
ATOM 5526 C CA . ASN A 1 699 ? -9.367 28.5 20.062 1 95.56 699 ASN A CA 1
ATOM 5527 C C . ASN A 1 699 ? -8.82 27.812 21.312 1 95.56 699 ASN A C 1
ATOM 5529 O O . ASN A 1 699 ? -9.594 27.359 22.156 1 95.56 699 ASN A O 1
ATOM 5533 N N . VAL A 1 700 ? -7.566 27.922 21.5 1 96.44 700 VAL A N 1
ATOM 5534 C CA . VAL A 1 700 ? -6.898 27.141 22.531 1 96.44 700 VAL A CA 1
ATOM 5535 C C . VAL A 1 700 ? -7.109 27.781 23.906 1 96.44 700 VAL A C 1
ATOM 5537 O O . VAL A 1 700 ? -6.762 27.203 24.938 1 96.44 700 VAL A O 1
ATOM 5540 N N . LYS A 1 701 ? -7.688 29 23.984 1 96.25 701 LYS A N 1
ATOM 5541 C CA . LYS A 1 701 ? -7.996 29.656 25.25 1 96.25 701 LYS A CA 1
ATOM 5542 C C . LYS A 1 701 ? -9.336 29.188 25.797 1 96.25 701 LYS A C 1
ATOM 5544 O O . LYS A 1 701 ? -9.648 29.406 26.969 1 96.25 701 LYS A O 1
ATOM 5549 N N . ASP A 1 702 ? -10.078 28.469 24.922 1 96.12 702 ASP A N 1
ATOM 5550 C CA . ASP A 1 702 ? -11.367 27.922 25.344 1 96.12 702 ASP A CA 1
ATOM 5551 C C . ASP A 1 702 ? -11.188 26.578 26.047 1 96.12 702 ASP A C 1
ATOM 5553 O O . ASP A 1 702 ? -10.969 25.547 25.391 1 96.12 702 ASP A O 1
ATOM 5557 N N . ASP A 1 703 ? -11.445 26.516 27.297 1 94.44 703 ASP A N 1
ATOM 5558 C CA . ASP A 1 703 ? -11.203 25.328 28.109 1 94.44 703 ASP A CA 1
ATOM 5559 C C . ASP A 1 703 ? -12.141 24.203 27.719 1 94.44 703 ASP A C 1
ATOM 5561 O O . ASP A 1 703 ? -11.781 23.031 27.812 1 94.44 703 ASP A O 1
ATOM 5565 N N . THR A 1 704 ? -13.281 24.547 27.344 1 94.19 704 THR A N 1
ATOM 5566 C CA . THR A 1 704 ? -14.242 23.516 26.938 1 94.19 704 THR A CA 1
ATOM 5567 C C . THR A 1 704 ? -13.766 22.797 25.688 1 94.19 704 THR A C 1
ATOM 5569 O O . THR A 1 704 ? -13.852 21.562 25.594 1 94.19 704 THR A O 1
ATOM 5572 N N . LEU A 1 705 ? -13.195 23.516 24.75 1 94.5 705 LEU A N 1
ATOM 5573 C CA . LEU A 1 705 ? -12.781 22.953 23.469 1 94.5 705 LEU A CA 1
ATOM 5574 C C . LEU A 1 705 ? -11.492 22.141 23.625 1 94.5 705 LEU A C 1
ATOM 5576 O O . LEU A 1 705 ? -11.352 21.062 23.031 1 94.5 705 LEU A O 1
ATOM 5580 N N . ILE A 1 706 ? -10.562 22.609 24.422 1 94.19 706 ILE A N 1
ATOM 5581 C CA . ILE A 1 706 ? -9.25 21.969 24.469 1 94.19 706 ILE A CA 1
ATOM 5582 C C . ILE A 1 706 ? -9.312 20.734 25.359 1 94.19 706 ILE A C 1
ATOM 5584 O O . ILE A 1 706 ? -8.391 19.906 25.375 1 94.19 706 ILE A O 1
ATOM 5588 N N . ASN A 1 707 ? -10.406 20.578 26.156 1 93.31 707 ASN A N 1
ATOM 5589 C CA . ASN A 1 707 ? -10.523 19.453 27.062 1 93.31 707 ASN A CA 1
ATOM 5590 C C . ASN A 1 707 ? -11.414 18.359 26.469 1 93.31 707 ASN A C 1
ATOM 5592 O O . ASN A 1 707 ? -11.68 17.344 27.125 1 93.31 707 ASN A O 1
ATOM 5596 N N . GLN A 1 708 ? -11.797 18.5 25.266 1 93.25 708 GLN A N 1
ATOM 5597 C CA . GLN A 1 708 ? -12.516 17.438 24.594 1 93.25 708 GLN A CA 1
ATOM 5598 C C . GLN A 1 708 ? -11.602 16.25 24.297 1 93.25 708 GLN A C 1
ATOM 5600 O O . GLN A 1 708 ? -10.422 16.438 23.984 1 93.25 708 GLN A O 1
ATOM 5605 N N . GLU A 1 709 ? -12.203 15.023 24.359 1 93.31 709 GLU A N 1
ATOM 5606 C CA . GLU A 1 709 ? -11.438 13.82 24.062 1 93.31 709 GLU A CA 1
ATOM 5607 C C . GLU A 1 709 ? -10.93 13.836 22.625 1 93.31 709 GLU A C 1
ATOM 5609 O O . GLU A 1 709 ? -11.531 14.461 21.75 1 93.31 709 GLU A O 1
ATOM 5614 N N . THR A 1 710 ? -9.766 13.188 22.438 1 95.12 710 THR A N 1
ATOM 5615 C CA . THR A 1 710 ? -9.164 13.117 21.109 1 95.12 710 THR A CA 1
ATOM 5616 C C . THR A 1 710 ? -9.383 11.742 20.484 1 95.12 710 THR A C 1
ATOM 5618 O O . THR A 1 710 ? -9.766 10.797 21.172 1 95.12 710 THR A O 1
ATOM 5621 N N . ASN A 1 711 ? -9.18 11.641 19.219 1 97.12 711 ASN A N 1
ATOM 5622 C CA . ASN A 1 711 ? -9.406 10.414 18.469 1 97.12 711 ASN A CA 1
ATOM 5623 C C . ASN A 1 711 ? -8.328 9.375 18.766 1 97.12 711 ASN A C 1
ATOM 5625 O O . ASN A 1 711 ? -8.555 8.172 18.594 1 97.12 711 ASN A O 1
ATOM 5629 N N . PHE A 1 712 ? -7.156 9.719 19.141 1 97.94 712 PHE A N 1
ATOM 5630 C CA . PHE A 1 712 ? -6.07 8.836 19.547 1 97.94 712 PHE A CA 1
ATOM 5631 C C . PHE A 1 712 ? -5.078 9.57 20.438 1 97.94 712 PHE A C 1
ATOM 5633 O O . PHE A 1 712 ? -5.188 10.789 20.625 1 97.94 712 PHE A O 1
ATOM 5640 N N . TYR A 1 713 ? -4.23 8.852 21.047 1 97.25 713 TYR A N 1
ATOM 5641 C CA . TYR A 1 713 ? -3.152 9.422 21.859 1 97.25 713 TYR A CA 1
ATOM 5642 C C . TYR A 1 713 ? -1.809 9.266 21.156 1 97.25 713 TYR A C 1
ATOM 5644 O O . TYR A 1 713 ? -1.54 8.227 20.531 1 97.25 713 TYR A O 1
ATOM 5652 N N . PHE A 1 714 ? -1.032 10.297 21.172 1 98.44 714 PHE A N 1
ATOM 5653 C CA . PHE A 1 714 ? 0.333 10.25 20.656 1 98.44 714 PHE A CA 1
ATOM 5654 C C . PHE A 1 714 ? 1.334 10.57 21.766 1 98.44 714 PHE A C 1
ATOM 5656 O O . PHE A 1 714 ? 1.273 11.641 22.375 1 98.44 714 PHE A O 1
ATOM 5663 N N . ILE A 1 715 ? 2.307 9.672 21.984 1 98.44 715 ILE A N 1
ATOM 5664 C CA . ILE A 1 715 ? 3.289 9.906 23.047 1 98.44 715 ILE A CA 1
ATOM 5665 C C . ILE A 1 715 ? 4.695 9.664 22.5 1 98.44 715 ILE A C 1
ATOM 5667 O O . ILE A 1 715 ? 4.867 8.969 21.5 1 98.44 715 ILE A O 1
ATOM 5671 N N . ASN A 1 716 ? 5.668 10.289 23.016 1 98.56 716 ASN A N 1
ATOM 5672 C CA . ASN A 1 716 ? 7.102 10.148 22.781 1 98.56 716 ASN A CA 1
ATOM 5673 C C . ASN A 1 716 ? 7.879 10.039 24.078 1 98.56 716 ASN A C 1
ATOM 5675 O O . ASN A 1 716 ? 8.672 10.922 24.422 1 98.56 716 ASN A O 1
ATOM 5679 N N . PRO A 1 717 ? 7.703 8.898 24.734 1 97.94 717 PRO A N 1
ATOM 5680 C CA . PRO A 1 717 ? 8.242 8.742 26.094 1 97.94 717 PRO A CA 1
ATOM 5681 C C . PRO A 1 717 ? 9.773 8.758 26.125 1 97.94 717 PRO A C 1
ATOM 5683 O O . PRO A 1 717 ? 10.414 8.227 25.203 1 97.94 717 PRO A O 1
ATOM 5686 N N . SER A 1 718 ? 10.305 9.297 27.203 1 98 718 SER A N 1
ATOM 5687 C CA . SER A 1 718 ? 11.75 9.406 27.328 1 98 718 SER A CA 1
ATOM 5688 C C . SER A 1 718 ? 12.273 8.586 28.5 1 98 718 SER A C 1
ATOM 5690 O O . SER A 1 718 ? 13.477 8.555 28.766 1 98 718 SER A O 1
ATOM 5692 N N . THR A 1 719 ? 11.383 7.883 29.25 1 98.25 719 THR A N 1
ATOM 5693 C CA . THR A 1 719 ? 11.82 7.031 30.344 1 98.25 719 THR A CA 1
ATOM 5694 C C . THR A 1 719 ? 11.109 5.68 30.297 1 98.25 719 THR A C 1
ATOM 5696 O O . THR A 1 719 ? 9.969 5.59 29.844 1 98.25 719 THR A O 1
ATOM 5699 N N . PRO A 1 720 ? 11.742 4.625 30.812 1 98.44 720 PRO A N 1
ATOM 5700 C CA . PRO A 1 720 ? 11.109 3.307 30.891 1 98.44 720 PRO A CA 1
ATOM 5701 C C . PRO A 1 720 ? 9.828 3.318 31.719 1 98.44 720 PRO A C 1
ATOM 5703 O O . PRO A 1 720 ? 8.844 2.676 31.359 1 98.44 720 PRO A O 1
ATOM 5706 N N . ALA A 1 721 ? 9.812 4.066 32.812 1 98.56 721 ALA A N 1
ATOM 5707 C CA . ALA A 1 721 ? 8.648 4.109 33.688 1 98.56 721 ALA A CA 1
ATOM 5708 C C . ALA A 1 721 ? 7.43 4.656 32.969 1 98.56 721 ALA A C 1
ATOM 5710 O O . ALA A 1 721 ? 6.316 4.145 33.125 1 98.56 721 ALA A O 1
ATOM 5711 N N . ASN A 1 722 ? 7.617 5.734 32.25 1 97.94 722 ASN A N 1
ATOM 5712 C CA . ASN A 1 722 ? 6.492 6.301 31.516 1 97.94 722 ASN A CA 1
ATOM 5713 C C . ASN A 1 722 ? 5.969 5.336 30.453 1 97.94 722 ASN A C 1
ATOM 5715 O O . ASN A 1 722 ? 4.766 5.293 30.188 1 97.94 722 ASN A O 1
ATOM 5719 N N . TYR A 1 723 ? 6.891 4.613 29.797 1 98.56 723 TYR A N 1
ATOM 5720 C CA . TYR A 1 723 ? 6.461 3.594 28.844 1 98.56 723 TYR A CA 1
ATOM 5721 C C . TYR A 1 723 ? 5.648 2.508 29.547 1 98.56 723 TYR A C 1
ATOM 5723 O O . TYR A 1 723 ? 4.598 2.098 29.047 1 98.56 723 TYR A O 1
ATOM 5731 N N . PHE A 1 724 ? 6.105 2.039 30.766 1 98.5 724 PHE A N 1
ATOM 5732 C CA . PHE A 1 724 ? 5.387 1.085 31.594 1 98.5 724 PHE A CA 1
ATOM 5733 C C . PHE A 1 724 ? 3.965 1.565 31.875 1 98.5 724 PHE A C 1
ATOM 5735 O O . PHE A 1 724 ? 3 0.84 31.609 1 98.5 724 PHE A O 1
ATOM 5742 N N . HIS A 1 725 ? 3.85 2.768 32.281 1 98.44 725 HIS A N 1
ATOM 5743 C CA . HIS A 1 725 ? 2.559 3.334 32.656 1 98.44 725 HIS A CA 1
ATOM 5744 C C . HIS A 1 725 ? 1.659 3.496 31.438 1 98.44 725 HIS A C 1
ATOM 5746 O O . HIS A 1 725 ? 0.441 3.324 31.531 1 98.44 725 HIS A O 1
ATOM 5752 N N . ALA A 1 726 ? 2.201 3.885 30.312 1 97.94 726 ALA A N 1
ATOM 5753 C CA . ALA A 1 726 ? 1.418 4.07 29.094 1 97.94 726 ALA A CA 1
ATOM 5754 C C . ALA A 1 726 ? 0.75 2.766 28.672 1 97.94 726 ALA A C 1
ATOM 5756 O O . ALA A 1 726 ? -0.423 2.758 28.281 1 97.94 726 ALA A O 1
ATOM 5757 N N . LEU A 1 727 ? 1.472 1.671 28.688 1 98.62 727 LEU A N 1
ATOM 5758 C CA . LEU A 1 727 ? 0.928 0.375 28.297 1 98.62 727 LEU A CA 1
ATOM 5759 C C . LEU A 1 727 ? -0.176 -0.064 29.25 1 98.62 727 LEU A C 1
ATOM 5761 O O . LEU A 1 727 ? -1.217 -0.562 28.828 1 98.62 727 LEU A O 1
ATOM 5765 N N . ARG A 1 728 ? 0.048 0.096 30.547 1 98.31 728 ARG A N 1
ATOM 5766 C CA . ARG A 1 728 ? -0.951 -0.318 31.531 1 98.31 728 ARG A CA 1
ATOM 5767 C C . ARG A 1 728 ? -2.191 0.567 31.453 1 98.31 728 ARG A C 1
ATOM 5769 O O . ARG A 1 728 ? -3.316 0.081 31.594 1 98.31 728 ARG A O 1
ATOM 5776 N N . ARG A 1 729 ? -1.977 1.901 31.219 1 96.88 729 ARG A N 1
ATOM 5777 C CA . ARG A 1 729 ? -3.092 2.836 31.094 1 96.88 729 ARG A CA 1
ATOM 5778 C C . ARG A 1 729 ? -4.043 2.414 29.984 1 96.88 729 ARG A C 1
ATOM 5780 O O . ARG A 1 729 ? -5.258 2.594 30.094 1 96.88 729 ARG A O 1
ATOM 5787 N N . GLN A 1 730 ? -3.514 1.823 28.938 1 96.31 730 GLN A N 1
ATOM 5788 C CA . GLN A 1 730 ? -4.285 1.386 27.781 1 96.31 730 GLN A CA 1
ATOM 5789 C C . GLN A 1 730 ? -5.344 0.361 28.172 1 96.31 730 GLN A C 1
ATOM 5791 O O . GLN A 1 730 ? -6.391 0.258 27.531 1 96.31 730 GLN A O 1
ATOM 5796 N N . MET A 1 731 ? -5.121 -0.381 29.25 1 96.94 731 MET A N 1
ATOM 5797 C CA . MET A 1 731 ? -6.004 -1.483 29.625 1 96.94 731 MET A CA 1
ATOM 5798 C C . MET A 1 731 ? -6.793 -1.141 30.875 1 96.94 731 MET A C 1
ATOM 5800 O O . MET A 1 731 ? -7.918 -1.607 31.062 1 96.94 731 MET A O 1
ATOM 5804 N N . ILE A 1 732 ? -6.207 -0.298 31.719 1 95.81 732 ILE A N 1
ATOM 5805 C CA . ILE A 1 732 ? -6.789 -0.045 33.031 1 95.81 732 ILE A CA 1
ATOM 5806 C C . ILE A 1 732 ? -7.914 0.98 32.906 1 95.81 732 ILE A C 1
ATOM 5808 O O . ILE A 1 732 ? -8.906 0.909 33.625 1 95.81 732 ILE A O 1
ATOM 5812 N N . ARG A 1 733 ? -7.805 1.898 32.031 1 94.25 733 ARG A N 1
ATOM 5813 C CA . ARG A 1 733 ? -8.867 2.883 31.844 1 94.25 733 ARG A CA 1
ATOM 5814 C C . ARG A 1 733 ? -10.133 2.227 31.297 1 94.25 733 ARG A C 1
ATOM 5816 O O . ARG A 1 733 ? -10.094 1.101 30.797 1 94.25 733 ARG A O 1
ATOM 5823 N N . ASN A 1 734 ? -11.297 2.861 31.359 1 93.56 734 ASN A N 1
ATOM 5824 C CA . ASN A 1 734 ? -12.578 2.217 31.078 1 93.56 734 ASN A CA 1
ATOM 5825 C C . ASN A 1 734 ? -13.086 2.551 29.688 1 93.56 734 ASN A C 1
ATOM 5827 O O . ASN A 1 734 ? -14.297 2.617 29.453 1 93.56 734 ASN A O 1
ATOM 5831 N N . TYR A 1 735 ? -12.219 2.936 28.75 1 95.31 735 TYR A N 1
ATOM 5832 C CA . TYR A 1 735 ? -12.461 3.09 27.328 1 95.31 735 TYR A CA 1
ATOM 5833 C C . TYR A 1 735 ? -11.219 2.727 26.516 1 95.31 735 TYR A C 1
ATOM 5835 O O . TYR A 1 735 ? -10.156 2.471 27.094 1 95.31 735 TYR A O 1
ATOM 5843 N N . ARG A 1 736 ? -11.328 2.607 25.297 1 96.88 736 ARG A N 1
ATOM 5844 C CA . ARG A 1 736 ? -10.18 2.297 24.453 1 96.88 736 ARG A CA 1
ATOM 5845 C C . ARG A 1 736 ? -10.008 3.352 23.359 1 96.88 736 ARG A C 1
ATOM 5847 O O . ARG A 1 736 ? -10.984 3.803 22.766 1 96.88 736 ARG A O 1
ATOM 5854 N N . LYS A 1 737 ? -8.805 3.861 23.203 1 96.62 737 LYS A N 1
ATOM 5855 C CA . LYS A 1 737 ? -8.32 4.707 22.125 1 96.62 737 LYS A CA 1
ATOM 5856 C C . LYS A 1 737 ? -6.992 4.191 21.578 1 96.62 737 LYS A C 1
ATOM 5858 O O . LYS A 1 737 ? -6.164 3.67 22.328 1 96.62 737 LYS A O 1
ATOM 5863 N N . PRO A 1 738 ? -6.832 4.297 20.25 1 98.5 738 PRO A N 1
ATOM 5864 C CA . PRO A 1 738 ? -5.5 3.941 19.75 1 98.5 738 PRO A CA 1
ATOM 5865 C C . PRO A 1 738 ? -4.387 4.75 20.422 1 98.5 738 PRO A C 1
ATOM 5867 O O . PRO A 1 738 ? -4.578 5.926 20.734 1 98.5 738 PRO A O 1
ATOM 5870 N N . LEU A 1 739 ? -3.303 4.094 20.609 1 98.62 739 LEU A N 1
ATOM 5871 C CA . LEU A 1 739 ? -2.109 4.73 21.156 1 98.62 739 LEU A CA 1
ATOM 5872 C C . LEU A 1 739 ? -0.945 4.633 20.188 1 98.62 739 LEU A C 1
ATOM 5874 O O . LEU A 1 739 ? -0.526 3.535 19.812 1 98.62 739 LEU A O 1
ATOM 5878 N N . ILE A 1 740 ? -0.45 5.75 19.688 1 98.81 740 ILE A N 1
ATOM 5879 C CA . ILE A 1 740 ? 0.724 5.801 18.828 1 98.81 740 ILE A CA 1
ATOM 5880 C C . ILE A 1 740 ? 1.952 6.188 19.641 1 98.81 740 ILE A C 1
ATOM 5882 O O . ILE A 1 740 ? 1.964 7.23 20.297 1 98.81 740 ILE A O 1
ATOM 5886 N N . VAL A 1 741 ? 2.982 5.402 19.594 1 98.75 741 VAL A N 1
ATOM 5887 C CA . VAL A 1 741 ? 4.184 5.617 20.391 1 98.75 741 VAL A CA 1
ATOM 5888 C C . VAL A 1 741 ? 5.391 5.809 19.469 1 98.75 741 VAL A C 1
ATOM 5890 O O . VAL A 1 741 ? 5.73 4.914 18.688 1 98.75 741 VAL A O 1
ATOM 5893 N N . ALA A 1 742 ? 6.035 6.988 19.484 1 98.38 742 ALA A N 1
ATOM 5894 C CA . ALA A 1 742 ? 7.363 7.125 18.891 1 98.38 742 ALA A CA 1
ATOM 5895 C C . ALA A 1 742 ? 8.414 6.391 19.719 1 98.38 742 ALA A C 1
ATOM 5897 O O . ALA A 1 742 ? 9 6.969 20.641 1 98.38 742 ALA A O 1
ATOM 5898 N N . GLY A 1 743 ? 8.633 5.152 19.359 1 93.81 743 GLY A N 1
ATOM 5899 C CA . GLY A 1 743 ? 9.469 4.27 20.172 1 93.81 743 GLY A CA 1
ATOM 5900 C C . GLY A 1 743 ? 10.938 4.629 20.109 1 93.81 743 GLY A C 1
ATOM 5901 O O . GLY A 1 743 ? 11.398 5.234 19.141 1 93.81 743 GLY A O 1
ATOM 5902 N N . PRO A 1 744 ? 11.664 4.145 21.031 1 92.62 744 PRO A N 1
ATOM 5903 C CA . PRO A 1 744 ? 13.078 4.52 21.125 1 92.62 744 PRO A CA 1
ATOM 5904 C C . PRO A 1 744 ? 13.977 3.629 20.281 1 92.62 744 PRO A C 1
ATOM 5906 O O . PRO A 1 744 ? 13.578 2.525 19.906 1 92.62 744 PRO A O 1
ATOM 5909 N N . LYS A 1 745 ? 15.156 4.16 19.969 1 95.56 745 LYS A N 1
ATOM 5910 C CA . LYS A 1 745 ? 16.266 3.398 19.391 1 95.56 745 LYS A CA 1
ATOM 5911 C C . LYS A 1 745 ? 17.5 3.471 20.281 1 95.56 745 LYS A C 1
ATOM 5913 O O . LYS A 1 745 ? 17.734 2.57 21.094 1 95.56 745 LYS A O 1
ATOM 5918 N N . VAL A 1 746 ? 18.078 4.645 20.406 1 95.5 746 VAL A N 1
ATOM 5919 C CA . VAL A 1 746 ? 19.297 4.824 21.172 1 95.5 746 VAL A CA 1
ATOM 5920 C C . VAL A 1 746 ? 18.984 4.703 22.672 1 95.5 746 VAL A C 1
ATOM 5922 O O . VAL A 1 746 ? 19.828 4.242 23.453 1 95.5 746 VAL A O 1
ATOM 5925 N N . LEU A 1 747 ? 17.766 5.062 23.109 1 96.69 747 LEU A N 1
ATOM 5926 C CA . LEU A 1 747 ? 17.406 5.082 24.516 1 96.69 747 LEU A CA 1
ATOM 5927 C C . LEU A 1 747 ? 17.312 3.664 25.062 1 96.69 747 LEU A C 1
ATOM 5929 O O . LEU A 1 747 ? 17.312 3.467 26.281 1 96.69 747 LEU A O 1
ATOM 5933 N N . LEU A 1 748 ? 17.25 2.709 24.203 1 96.81 748 LEU A N 1
ATOM 5934 C CA . LEU A 1 748 ? 17.109 1.319 24.625 1 96.81 748 LEU A CA 1
ATOM 5935 C C . LEU A 1 748 ? 18.312 0.881 25.469 1 96.81 748 LEU A C 1
ATOM 5937 O O . LEU A 1 748 ? 18.188 0.01 26.328 1 96.81 748 LEU A O 1
ATOM 5941 N N . ARG A 1 749 ? 19.5 1.56 25.172 1 94.06 749 ARG A N 1
ATOM 5942 C CA . ARG A 1 749 ? 20.719 1.184 25.875 1 94.06 749 ARG A CA 1
ATOM 5943 C C . ARG A 1 749 ? 21.453 2.416 26.391 1 94.06 749 ARG A C 1
ATOM 5945 O O . ARG A 1 749 ? 22.656 2.357 26.672 1 94.06 749 ARG A O 1
ATOM 5952 N N . HIS A 1 750 ? 20.781 3.465 26.406 1 95.56 750 HIS A N 1
ATOM 5953 C CA . HIS A 1 750 ? 21.422 4.688 26.875 1 95.56 750 HIS A CA 1
ATOM 5954 C C . HIS A 1 750 ? 21.781 4.582 28.359 1 95.56 750 HIS A C 1
ATOM 5956 O O . HIS A 1 750 ? 20.969 4.168 29.172 1 95.56 750 HIS A O 1
ATOM 5962 N N . PRO A 1 751 ? 22.984 4.93 28.75 1 94.06 751 PRO A N 1
ATOM 5963 C CA . PRO A 1 751 ? 23.469 4.699 30.109 1 94.06 751 PRO A CA 1
ATOM 5964 C C . PRO A 1 751 ? 22.688 5.488 31.156 1 94.06 751 PRO A C 1
ATOM 5966 O O . PRO A 1 751 ? 22.688 5.117 32.344 1 94.06 751 PRO A O 1
ATOM 5969 N N . ASN A 1 752 ? 22.016 6.551 30.719 1 94.25 752 ASN A N 1
ATOM 5970 C CA . ASN A 1 752 ? 21.297 7.387 31.688 1 94.25 752 ASN A CA 1
ATOM 5971 C C . ASN A 1 752 ? 19.781 7.168 31.594 1 94.25 752 ASN A C 1
ATOM 5973 O O . ASN A 1 752 ? 19.016 7.852 32.281 1 94.25 752 ASN A O 1
ATOM 5977 N N . CYS A 1 753 ? 19.344 6.266 30.828 1 96.31 753 CYS A N 1
ATOM 5978 C CA . CYS A 1 753 ? 17.906 6.07 30.625 1 96.31 753 CYS A CA 1
ATOM 5979 C C . CYS A 1 753 ? 17.406 4.84 31.375 1 96.31 753 CYS A C 1
ATOM 5981 O O . CYS A 1 753 ? 17.125 3.811 30.766 1 96.31 753 CYS A O 1
ATOM 5983 N N . PHE A 1 754 ? 17.281 4.891 32.656 1 97.25 754 PHE A N 1
ATOM 5984 C CA . PHE A 1 754 ? 16.75 3.879 33.562 1 97.25 754 PHE A CA 1
ATOM 5985 C C . PHE A 1 754 ? 15.68 4.477 34.469 1 97.25 754 PHE A C 1
ATOM 5987 O O . PHE A 1 754 ? 15.594 5.695 34.625 1 97.25 754 PHE A O 1
ATOM 5994 N N . SER A 1 755 ? 14.828 3.715 34.938 1 98.38 755 SER A N 1
ATOM 5995 C CA . SER A 1 755 ? 13.852 4.109 35.938 1 98.38 755 SER A CA 1
ATOM 5996 C C . SER A 1 755 ? 13.914 3.188 37.156 1 98.38 755 SER A C 1
ATOM 5998 O O . SER A 1 755 ? 14.297 2.023 37.031 1 98.38 755 SER A O 1
ATOM 6000 N N . THR A 1 756 ? 13.562 3.742 38.312 1 98.25 756 THR A N 1
ATOM 6001 C CA . THR A 1 756 ? 13.461 2.916 39.5 1 98.25 756 THR A CA 1
ATOM 6002 C C . THR A 1 756 ? 12.109 2.201 39.562 1 98.25 756 THR A C 1
ATOM 6004 O O . THR A 1 756 ? 11.141 2.643 38.938 1 98.25 756 THR A O 1
ATOM 6007 N N . LEU A 1 757 ? 12.062 1.085 40.281 1 98.5 757 LEU A N 1
ATOM 6008 C CA . LEU A 1 757 ? 10.797 0.377 40.438 1 98.5 757 LEU A CA 1
ATOM 6009 C C . LEU A 1 757 ? 9.789 1.23 41.188 1 98.5 757 LEU A C 1
ATOM 6011 O O . LEU A 1 757 ? 8.578 1.108 40.969 1 98.5 757 LEU A O 1
ATOM 6015 N N . ASN A 1 758 ? 10.289 2.139 42 1 97.94 758 ASN A N 1
ATOM 6016 C CA . ASN A 1 758 ? 9.414 3.018 42.781 1 97.94 758 ASN A CA 1
ATOM 6017 C C . ASN A 1 758 ? 8.641 3.971 41.875 1 97.94 758 ASN A C 1
ATOM 6019 O O . ASN A 1 758 ? 7.527 4.387 42.188 1 97.94 758 ASN A O 1
ATOM 6023 N N . GLU A 1 759 ? 9.211 4.293 40.719 1 98.38 759 GLU A N 1
ATOM 6024 C CA . GLU A 1 759 ? 8.523 5.137 39.75 1 98.38 759 GLU A CA 1
ATOM 6025 C C . GLU A 1 759 ? 7.352 4.402 39.094 1 98.38 759 GLU A C 1
ATOM 6027 O O . GLU A 1 759 ? 6.539 5.012 38.406 1 98.38 759 GLU A O 1
ATOM 6032 N N . MET A 1 760 ? 7.242 3.09 39.344 1 98.75 760 MET A N 1
ATOM 6033 C CA . MET A 1 760 ? 6.188 2.25 38.781 1 98.75 760 MET A CA 1
ATOM 6034 C C . MET A 1 760 ? 5.352 1.615 39.875 1 98.75 760 MET A C 1
ATOM 6036 O O . MET A 1 760 ? 4.582 0.687 39.625 1 98.75 760 MET A O 1
ATOM 6040 N N . ALA A 1 761 ? 5.48 2.119 41.125 1 98.5 761 ALA A N 1
ATOM 6041 C CA . ALA A 1 761 ? 4.809 1.59 42.312 1 98.5 761 ALA A CA 1
ATOM 6042 C C . ALA A 1 761 ? 3.357 2.053 42.375 1 98.5 761 ALA A C 1
ATOM 6044 O O . ALA A 1 761 ? 2.953 2.947 41.625 1 98.5 761 ALA A O 1
ATOM 6045 N N . PRO A 1 762 ? 2.604 1.394 43.25 1 97.88 762 PRO A N 1
ATOM 6046 C CA . PRO A 1 762 ? 1.226 1.865 43.406 1 97.88 762 PRO A CA 1
ATOM 6047 C C . PRO A 1 762 ? 1.148 3.352 43.75 1 97.88 762 PRO A C 1
ATOM 6049 O O . PRO A 1 762 ? 1.965 3.857 44.5 1 97.88 762 PRO A O 1
ATOM 6052 N N . GLY A 1 763 ? 0.208 4.016 43.094 1 96.56 763 GLY A N 1
ATOM 6053 C CA . GLY A 1 763 ? 0.051 5.445 43.312 1 96.56 763 GLY A CA 1
ATOM 6054 C C . GLY A 1 763 ? 0.745 6.285 42.25 1 96.56 763 GLY A C 1
ATOM 6055 O O . GLY A 1 763 ? 0.54 7.496 42.188 1 96.56 763 GLY A O 1
ATOM 6056 N N . THR A 1 764 ? 1.539 5.621 41.438 1 97.06 764 THR A N 1
ATOM 6057 C CA . THR A 1 764 ? 2.193 6.324 40.344 1 97.06 764 THR A CA 1
ATOM 6058 C C . THR A 1 764 ? 1.388 6.184 39.031 1 97.06 764 THR A C 1
ATOM 6060 O O . THR A 1 764 ? 0.461 5.375 38.969 1 97.06 764 THR A O 1
ATOM 6063 N N . HIS A 1 765 ? 1.684 7.047 38.094 1 96.38 765 HIS A N 1
ATOM 6064 C CA . HIS A 1 765 ? 0.932 7.082 36.844 1 96.38 765 HIS A CA 1
ATOM 6065 C C . HIS A 1 765 ? 1.76 7.703 35.719 1 96.38 765 HIS A C 1
ATOM 6067 O O . HIS A 1 765 ? 2.891 8.141 35.938 1 96.38 765 HIS A O 1
ATOM 6073 N N . PHE A 1 766 ? 1.236 7.637 34.531 1 96.69 766 PHE A N 1
ATOM 6074 C CA . PHE A 1 766 ? 1.874 8.25 33.375 1 96.69 766 PHE A CA 1
ATOM 6075 C C . PHE A 1 766 ? 1.983 9.758 33.562 1 96.69 766 PHE A C 1
ATOM 6077 O O . PHE A 1 766 ? 1.007 10.422 33.906 1 96.69 766 PHE A O 1
ATOM 6084 N N . GLN A 1 767 ? 3.162 10.25 33.312 1 96.44 767 GLN A N 1
ATOM 6085 C CA . GLN A 1 767 ? 3.391 11.688 33.375 1 96.44 767 GLN A CA 1
ATOM 6086 C C . GLN A 1 767 ? 3.385 12.297 31.969 1 96.44 767 GLN A C 1
ATOM 6088 O O . GLN A 1 767 ? 4.246 11.984 31.156 1 96.44 767 GLN A O 1
ATOM 6093 N N . THR A 1 768 ? 2.5 13.203 31.75 1 96.5 768 THR A N 1
ATOM 6094 C CA . THR A 1 768 ? 2.389 13.812 30.422 1 96.5 768 THR A CA 1
ATOM 6095 C C . THR A 1 768 ? 3.547 14.773 30.188 1 96.5 768 THR A C 1
ATOM 6097 O O . THR A 1 768 ? 3.916 15.023 29.031 1 96.5 768 THR A O 1
ATOM 6100 N N . VAL A 1 769 ? 4.066 15.375 31.25 1 97.5 769 VAL A N 1
ATOM 6101 C CA . VAL A 1 769 ? 5.223 16.266 31.219 1 97.5 769 VAL A CA 1
ATOM 6102 C C . VAL A 1 769 ? 6.199 15.875 32.312 1 97.5 769 VAL A C 1
ATOM 6104 O O . VAL A 1 769 ? 5.781 15.555 33.438 1 97.5 769 VAL A O 1
ATOM 6107 N N . LEU A 1 770 ? 7.414 15.789 32.031 1 97.75 770 LEU A N 1
ATOM 6108 C CA . LEU A 1 770 ? 8.453 15.57 33.031 1 97.75 770 LEU A CA 1
ATOM 6109 C C . LEU A 1 770 ? 9.25 16.844 33.281 1 97.75 770 LEU A C 1
ATOM 6111 O O . LEU A 1 770 ? 9.805 17.422 32.344 1 97.75 770 LEU A O 1
ATOM 6115 N N . SER A 1 771 ? 9.336 17.234 34.531 1 97.5 771 SER A N 1
ATOM 6116 C CA . SER A 1 771 ? 10.133 18.391 34.906 1 97.5 771 SER A CA 1
ATOM 6117 C C . SER A 1 771 ? 11.625 18.125 34.75 1 97.5 771 SER A C 1
ATOM 6119 O O . SER A 1 771 ? 12.039 16.969 34.594 1 97.5 771 SER A O 1
ATOM 6121 N N . ASP A 1 772 ? 12.359 19.203 34.719 1 97.38 772 ASP A N 1
ATOM 6122 C CA . ASP A 1 772 ? 13.812 19.062 34.688 1 97.38 772 ASP A CA 1
ATOM 6123 C C . ASP A 1 772 ? 14.352 18.609 36.031 1 97.38 772 ASP A C 1
ATOM 6125 O O . ASP A 1 772 ? 14.281 19.344 37.031 1 97.38 772 ASP A O 1
ATOM 6129 N N . PRO A 1 773 ? 14.867 17.438 36.094 1 93.88 773 PRO A N 1
ATOM 6130 C CA . PRO A 1 773 ? 15.336 16.922 37.375 1 93.88 773 PRO A CA 1
ATOM 6131 C C . PRO A 1 773 ? 16.531 17.703 37.938 1 93.88 773 PRO A C 1
ATOM 6133 O O . PRO A 1 773 ? 16.766 17.703 39.125 1 93.88 773 PRO A O 1
ATOM 6136 N N . ASP A 1 774 ? 17.234 18.438 37.125 1 93.5 774 ASP A N 1
ATOM 6137 C CA . ASP A 1 774 ? 18.469 19.109 37.531 1 93.5 774 ASP A CA 1
ATOM 6138 C C . ASP A 1 774 ? 18.172 20.516 38.062 1 93.5 774 ASP A C 1
ATOM 6140 O O . ASP A 1 774 ? 18.984 21.078 38.781 1 93.5 774 ASP A O 1
ATOM 6144 N N . THR A 1 775 ? 17.031 21.094 37.75 1 89.81 775 THR A N 1
ATOM 6145 C CA . THR A 1 775 ? 16.812 22.5 38.094 1 89.81 775 THR A CA 1
ATOM 6146 C C . THR A 1 775 ? 15.562 22.656 38.938 1 89.81 775 THR A C 1
ATOM 6148 O O . THR A 1 775 ? 15.266 23.75 39.406 1 89.81 775 THR A O 1
ATOM 6151 N N . ILE A 1 776 ? 14.922 21.594 39.188 1 88.62 776 ILE A N 1
ATOM 6152 C CA . ILE A 1 776 ? 13.633 21.672 39.844 1 88.62 776 ILE A CA 1
ATOM 6153 C C . ILE A 1 776 ? 13.789 22.297 41.219 1 88.62 776 ILE A C 1
ATOM 6155 O O . ILE A 1 776 ? 12.891 23 41.688 1 88.62 776 ILE A O 1
ATOM 6159 N N . ASN A 1 777 ? 14.922 22.312 41.844 1 86.31 777 ASN A N 1
ATOM 6160 C CA . ASN A 1 777 ? 15.148 22.828 43.188 1 86.31 777 ASN A CA 1
ATOM 6161 C C . ASN A 1 777 ? 15.781 24.219 43.156 1 86.31 777 ASN A C 1
ATOM 6163 O O . ASN A 1 777 ? 15.961 24.844 44.219 1 86.31 777 ASN A O 1
ATOM 6167 N N . ASN A 1 778 ? 16.094 24.75 42.062 1 92.25 778 ASN A N 1
ATOM 6168 C CA . ASN A 1 778 ? 16.672 26.078 41.906 1 92.25 778 ASN A CA 1
ATOM 6169 C C . ASN A 1 778 ? 15.945 26.891 40.812 1 92.25 778 ASN A C 1
ATOM 6171 O O . ASN A 1 778 ? 16.594 27.516 39.969 1 92.25 778 ASN A O 1
ATOM 6175 N N . ALA A 1 779 ? 14.711 26.781 40.844 1 95.38 779 ALA A N 1
ATOM 6176 C CA . ALA A 1 779 ? 13.867 27.359 39.781 1 95.38 779 ALA A CA 1
ATOM 6177 C C . ALA A 1 779 ? 14.078 28.859 39.688 1 95.38 779 ALA A C 1
ATOM 6179 O O . ALA A 1 779 ? 13.969 29.438 38.594 1 95.38 779 ALA A O 1
ATOM 6180 N N . SER A 1 780 ? 14.445 29.516 40.781 1 94.81 780 SER A N 1
ATOM 6181 C CA . SER A 1 780 ? 14.555 30.969 40.812 1 94.81 780 SER A CA 1
ATOM 6182 C C . SER A 1 780 ? 15.75 31.453 40 1 94.81 780 SER A C 1
ATOM 6184 O O . SER A 1 780 ? 15.797 32.625 39.594 1 94.81 780 SER A O 1
ATOM 6186 N N . THR A 1 781 ? 16.656 30.625 39.75 1 95.62 781 THR A N 1
ATOM 6187 C CA . THR A 1 781 ? 17.859 31.016 39.031 1 95.62 781 THR A CA 1
ATOM 6188 C C . THR A 1 781 ? 17.672 30.844 37.531 1 95.62 781 THR A C 1
ATOM 6190 O O . THR A 1 781 ? 18.516 31.297 36.75 1 95.62 781 THR A O 1
ATOM 6193 N N . ILE A 1 782 ? 16.656 30.25 37.156 1 97.69 782 ILE A N 1
ATOM 6194 C CA . ILE A 1 782 ? 16.438 29.875 35.75 1 97.69 782 ILE A CA 1
ATOM 6195 C C . ILE A 1 782 ? 15.93 31.094 34.969 1 97.69 782 ILE A C 1
ATOM 6197 O O . ILE A 1 782 ? 14.945 31.719 35.375 1 97.69 782 ILE A O 1
ATOM 6201 N N . LYS A 1 783 ? 16.578 31.438 33.875 1 97.56 783 LYS A N 1
ATOM 6202 C CA . LYS A 1 783 ? 16.219 32.562 33.031 1 97.56 783 LYS A CA 1
ATOM 6203 C C . LYS A 1 783 ? 15.664 32.125 31.688 1 97.56 783 LYS A C 1
ATOM 6205 O O . LYS A 1 783 ? 14.977 32.875 31 1 97.56 783 LYS A O 1
ATOM 6210 N N . ARG A 1 784 ? 16.047 30.938 31.297 1 98.06 784 ARG A N 1
ATOM 6211 C CA . ARG A 1 784 ? 15.625 30.344 30.031 1 98.06 784 ARG A CA 1
ATOM 6212 C C . ARG A 1 784 ? 15.039 28.953 30.234 1 98.06 784 ARG A C 1
ATOM 6214 O O . ARG A 1 784 ? 15.523 28.188 31.062 1 98.06 784 ARG A O 1
ATOM 6221 N N . VAL A 1 785 ? 13.969 28.609 29.469 1 98.62 785 VAL A N 1
ATOM 6222 C CA . VAL A 1 785 ? 13.328 27.297 29.547 1 98.62 785 VAL A CA 1
ATOM 6223 C C . VAL A 1 785 ? 13.258 26.672 28.156 1 98.62 785 VAL A C 1
ATOM 6225 O O . VAL A 1 785 ? 12.781 27.312 27.203 1 98.62 785 VAL A O 1
ATOM 6228 N N . ILE A 1 786 ? 13.734 25.438 28 1 98.75 786 ILE A N 1
ATOM 6229 C CA . ILE A 1 786 ? 13.633 24.641 26.797 1 98.75 786 ILE A CA 1
ATOM 6230 C C . ILE A 1 786 ? 12.539 23.578 26.969 1 98.75 786 ILE A C 1
ATOM 6232 O O . ILE A 1 786 ? 12.547 22.828 27.953 1 98.75 786 ILE A O 1
ATOM 6236 N N . PHE A 1 787 ? 11.578 23.578 26.094 1 98.81 787 PHE A N 1
ATOM 6237 C CA . PHE A 1 787 ? 10.672 22.438 25.953 1 98.81 787 PHE A CA 1
ATOM 6238 C C . PHE A 1 787 ? 11.141 21.516 24.844 1 98.81 787 PHE A C 1
ATOM 6240 O O . PHE A 1 787 ? 11.633 21.969 23.797 1 98.81 787 PHE A O 1
ATOM 6247 N N . CYS A 1 788 ? 11.102 20.25 25.016 1 98.75 788 CYS A N 1
ATOM 6248 C CA . CYS A 1 788 ? 11.484 19.25 24.016 1 98.75 788 CYS A CA 1
ATOM 6249 C C . CYS A 1 788 ? 10.727 17.953 24.219 1 98.75 788 CYS A C 1
ATOM 6251 O O . CYS A 1 788 ? 9.859 17.859 25.109 1 98.75 788 CYS A O 1
ATOM 6253 N N . SER A 1 789 ? 10.891 16.984 23.391 1 98.38 789 SER A N 1
ATOM 6254 C CA . SER A 1 789 ? 10.25 15.68 23.5 1 98.38 789 SER A CA 1
ATOM 6255 C C . SER A 1 789 ? 11.172 14.57 23 1 98.38 789 SER A C 1
ATOM 6257 O O . SER A 1 789 ? 11.875 14.734 22 1 98.38 789 SER A O 1
ATOM 6259 N N . GLY A 1 790 ? 11.195 13.461 23.734 1 97.31 790 GLY A N 1
ATOM 6260 C CA . GLY A 1 790 ? 11.906 12.273 23.281 1 97.31 790 GLY A CA 1
ATOM 6261 C C . GLY A 1 790 ? 13.383 12.297 23.609 1 97.31 790 GLY A C 1
ATOM 6262 O O . GLY A 1 790 ? 13.789 12.867 24.625 1 97.31 790 GLY A O 1
ATOM 6263 N N . LYS A 1 791 ? 14.219 11.719 22.812 1 96.81 791 LYS A N 1
ATOM 6264 C CA . LYS A 1 791 ? 15.609 11.406 23.125 1 96.81 791 LYS A CA 1
ATOM 6265 C C . LYS A 1 791 ? 16.469 12.664 23.125 1 96.81 791 LYS A C 1
ATOM 6267 O O . LYS A 1 791 ? 17.547 12.68 23.734 1 96.81 791 LYS A O 1
ATOM 6272 N N . VAL A 1 792 ? 16.016 13.75 22.469 1 97.75 792 VAL A N 1
ATOM 6273 C CA . VAL A 1 792 ? 16.812 14.961 22.344 1 97.75 792 VAL A CA 1
ATOM 6274 C C . VAL A 1 792 ? 17.109 15.539 23.719 1 97.75 792 VAL A C 1
ATOM 6276 O O . VAL A 1 792 ? 18.109 16.203 23.922 1 97.75 792 VAL A O 1
ATOM 6279 N N . PHE A 1 793 ? 16.281 15.266 24.766 1 97.81 793 PHE A N 1
ATOM 6280 C CA . PHE A 1 793 ? 16.516 15.68 26.156 1 97.81 793 PHE A CA 1
ATOM 6281 C C . PHE A 1 793 ? 17.906 15.258 26.625 1 97.81 793 PHE A C 1
ATOM 6283 O O . PHE A 1 793 ? 18.625 16.047 27.234 1 97.81 793 PHE A O 1
ATOM 6290 N N . TYR A 1 794 ? 18.234 14.031 26.359 1 97.81 794 TYR A N 1
ATOM 6291 C CA . TYR A 1 794 ? 19.5 13.477 26.844 1 97.81 794 TYR A CA 1
ATOM 6292 C C . TYR A 1 794 ? 20.688 14.141 26.156 1 97.81 794 TYR A C 1
ATOM 6294 O O . TYR A 1 794 ? 21.734 14.352 26.781 1 97.81 794 TYR A O 1
ATOM 6302 N N . ASP A 1 795 ? 20.547 14.469 24.875 1 97.31 795 ASP A N 1
ATOM 6303 C CA . ASP A 1 795 ? 21.578 15.242 24.188 1 97.31 795 ASP A CA 1
ATOM 6304 C C . ASP A 1 795 ? 21.734 16.625 24.812 1 97.31 795 ASP A C 1
ATOM 6306 O O . ASP A 1 795 ? 22.859 17.094 25.016 1 97.31 795 ASP A O 1
ATOM 6310 N N . LEU A 1 796 ? 20.625 17.25 25.078 1 98.31 796 LEU A N 1
ATOM 6311 C CA . LEU A 1 796 ? 20.625 18.578 25.688 1 98.31 796 LEU A CA 1
ATOM 6312 C C . LEU A 1 796 ? 21.203 18.547 27.094 1 98.31 796 LEU A C 1
ATOM 6314 O O . LEU A 1 796 ? 22 19.422 27.469 1 98.31 796 LEU A O 1
ATOM 6318 N N . GLN A 1 797 ? 20.766 17.547 27.859 1 97.75 797 GLN A N 1
ATOM 6319 C CA . GLN A 1 797 ? 21.25 17.406 29.219 1 97.75 797 GLN A CA 1
ATOM 6320 C C . GLN A 1 797 ? 22.766 17.219 29.266 1 97.75 797 GLN A C 1
ATOM 6322 O O . GLN A 1 797 ? 23.453 17.812 30.094 1 97.75 797 GLN A O 1
ATOM 6327 N N . GLU A 1 798 ? 23.266 16.375 28.406 1 96.94 798 GLU A N 1
ATOM 6328 C CA . GLU A 1 798 ? 24.703 16.141 28.312 1 96.94 798 GLU A CA 1
ATOM 6329 C C . GLU A 1 798 ? 25.469 17.406 27.953 1 96.94 798 GLU A C 1
ATOM 6331 O O . GLU A 1 798 ? 26.516 17.703 28.531 1 96.94 798 GLU A O 1
ATOM 6336 N N . GLU A 1 799 ? 24.969 18.156 26.984 1 97.56 799 GLU A N 1
ATOM 6337 C CA . GLU A 1 799 ? 25.594 19.406 26.562 1 97.56 799 GLU A CA 1
ATOM 6338 C C . GLU A 1 799 ? 25.578 20.438 27.688 1 97.56 799 GLU A C 1
ATOM 6340 O O . GLU A 1 799 ? 26.562 21.141 27.891 1 97.56 799 GLU A O 1
ATOM 6345 N N . ARG A 1 800 ? 24.453 20.594 28.391 1 97.44 800 ARG A N 1
ATOM 6346 C CA . ARG A 1 800 ? 24.344 21.516 29.531 1 97.44 800 ARG A CA 1
ATOM 6347 C C . ARG A 1 800 ? 25.406 21.234 30.578 1 97.44 800 ARG A C 1
ATOM 6349 O O . ARG A 1 800 ? 26.047 22.141 31.094 1 97.44 800 ARG A O 1
ATOM 6356 N N . LYS A 1 801 ? 25.578 19.953 30.922 1 96.12 801 LYS A N 1
ATOM 6357 C CA . LYS A 1 801 ? 26.562 19.531 31.906 1 96.12 801 LYS A CA 1
ATOM 6358 C C . LYS A 1 801 ? 27.984 19.812 31.422 1 96.12 801 LYS A C 1
ATOM 6360 O O . LYS A 1 801 ? 28.812 20.328 32.188 1 96.12 801 LYS A O 1
ATOM 6365 N N . ALA A 1 802 ? 28.203 19.484 30.188 1 96.69 802 ALA A N 1
ATOM 6366 C CA . ALA A 1 802 ? 29.531 19.641 29.609 1 96.69 802 ALA A CA 1
ATOM 6367 C C . ALA A 1 802 ? 29.953 21.109 29.594 1 96.69 802 ALA A C 1
ATOM 6369 O O . ALA A 1 802 ? 31.141 21.422 29.75 1 96.69 802 ALA A O 1
ATOM 6370 N N . LYS A 1 803 ? 29.016 22.047 29.422 1 96.62 803 LYS A N 1
ATOM 6371 C CA . LYS A 1 803 ? 29.328 23.469 29.281 1 96.62 803 LYS A CA 1
ATOM 6372 C C . LYS A 1 803 ? 29 24.234 30.547 1 96.62 803 LYS A C 1
ATOM 6374 O O . LYS A 1 803 ? 29.203 25.453 30.609 1 96.62 803 LYS A O 1
ATOM 6379 N N . ASN A 1 804 ? 28.406 23.672 31.531 1 95.44 804 ASN A N 1
ATOM 6380 C CA . ASN A 1 804 ? 28.109 24.203 32.844 1 95.44 804 ASN A CA 1
ATOM 6381 C C . ASN A 1 804 ? 27.109 25.359 32.781 1 95.44 804 ASN A C 1
ATOM 6383 O O . ASN A 1 804 ? 27.344 26.422 33.344 1 95.44 804 ASN A O 1
ATOM 6387 N N . PHE A 1 805 ? 26.094 25.109 32 1 95.25 805 PHE A N 1
ATOM 6388 C CA . PHE A 1 805 ? 24.984 26.062 32 1 95.25 805 PHE A CA 1
ATOM 6389 C C . PHE A 1 805 ? 24.094 25.859 33.219 1 95.25 805 PHE A C 1
ATOM 6391 O O . PHE A 1 805 ? 23.609 24.75 33.469 1 95.25 805 PHE A O 1
ATOM 6398 N N . ASN A 1 806 ? 23.766 26.922 33.969 1 93.25 806 ASN A N 1
ATOM 6399 C CA . ASN A 1 806 ? 23.016 26.75 35.219 1 93.25 806 ASN A CA 1
ATOM 6400 C C . ASN A 1 806 ? 21.734 27.594 35.188 1 93.25 806 ASN A C 1
ATOM 6402 O O . ASN A 1 806 ? 20.953 27.547 36.156 1 93.25 806 ASN A O 1
ATOM 6406 N N . ASP A 1 807 ? 21.5 28.266 34.156 1 96.31 807 ASP A N 1
ATOM 6407 C CA . ASP A 1 807 ? 20.344 29.156 34.125 1 96.31 807 ASP A CA 1
ATOM 6408 C C . ASP A 1 807 ? 19.312 28.688 33.094 1 96.31 807 ASP A C 1
ATOM 6410 O O . ASP A 1 807 ? 18.484 29.469 32.625 1 96.31 807 ASP A O 1
ATOM 6414 N N . VAL A 1 808 ? 19.406 27.438 32.562 1 98 808 VAL A N 1
ATOM 6415 C CA . VAL A 1 808 ? 18.484 26.906 31.578 1 98 808 VAL A CA 1
ATOM 6416 C C . VAL A 1 808 ? 17.797 25.656 32.125 1 98 808 VAL A C 1
ATOM 6418 O O . VAL A 1 808 ? 18.469 24.719 32.562 1 98 808 VAL A O 1
ATOM 6421 N N . ALA A 1 809 ? 16.484 25.594 32.125 1 98.44 809 ALA A N 1
ATOM 6422 C CA . ALA A 1 809 ? 15.711 24.406 32.469 1 98.44 809 ALA A CA 1
ATOM 6423 C C . ALA A 1 809 ? 15.305 23.656 31.188 1 98.44 809 ALA A C 1
ATOM 6425 O O . ALA A 1 809 ? 14.992 24.281 30.172 1 98.44 809 ALA A O 1
ATOM 6426 N N . ILE A 1 810 ? 15.312 22.312 31.172 1 98.69 810 ILE A N 1
ATOM 6427 C CA . ILE A 1 810 ? 14.898 21.469 30.047 1 98.69 810 ILE A CA 1
ATOM 6428 C C . ILE A 1 810 ? 13.695 20.625 30.453 1 98.69 810 ILE A C 1
ATOM 6430 O O . ILE A 1 810 ? 13.82 19.688 31.25 1 98.69 810 ILE A O 1
ATOM 6434 N N . ILE A 1 811 ? 12.539 20.938 29.891 1 98.62 811 ILE A N 1
ATOM 6435 C CA . ILE A 1 811 ? 11.281 20.281 30.219 1 98.62 811 ILE A CA 1
ATOM 6436 C C . ILE A 1 811 ? 10.906 19.312 29.094 1 98.62 811 ILE A C 1
ATOM 6438 O O . ILE A 1 811 ? 10.969 19.672 27.906 1 98.62 811 ILE A O 1
ATOM 6442 N N . ARG A 1 812 ? 10.438 18.125 29.438 1 98.19 812 ARG A N 1
ATOM 6443 C CA . ARG A 1 812 ? 10.125 17.094 28.438 1 98.19 812 ARG A CA 1
ATOM 6444 C C . ARG A 1 812 ? 8.625 16.891 28.328 1 98.19 812 ARG A C 1
ATOM 6446 O O . ARG A 1 812 ? 7.961 16.531 29.312 1 98.19 812 ARG A O 1
ATOM 6453 N N . LEU A 1 813 ? 8.117 17.062 27.156 1 98.44 813 LEU A N 1
ATOM 6454 C CA . LEU A 1 813 ? 6.758 16.609 26.891 1 98.44 813 LEU A CA 1
ATOM 6455 C C . LEU A 1 813 ? 6.746 15.133 26.516 1 98.44 813 LEU A C 1
ATOM 6457 O O . LEU A 1 813 ? 7.305 14.742 25.484 1 98.44 813 LEU A O 1
ATOM 6461 N N . GLU A 1 814 ? 6.098 14.32 27.328 1 97.94 814 GLU A N 1
ATOM 6462 C CA . GLU A 1 814 ? 5.98 12.883 27.109 1 97.94 814 GLU A CA 1
ATOM 6463 C C . GLU A 1 814 ? 4.766 12.547 26.25 1 97.94 814 GLU A C 1
ATOM 6465 O O . GLU A 1 814 ? 4.766 11.555 25.516 1 97.94 814 GLU A O 1
ATOM 6470 N N . GLN A 1 815 ? 3.74 13.25 26.359 1 97.44 815 GLN A N 1
ATOM 6471 C CA . GLN A 1 815 ? 2.535 13.195 25.531 1 97.44 815 GLN A CA 1
ATOM 6472 C C . GLN A 1 815 ? 2.373 14.469 24.719 1 97.44 815 GLN A C 1
ATOM 6474 O O . GLN A 1 815 ? 2.553 15.578 25.234 1 97.44 815 GLN A O 1
ATOM 6479 N N . ILE A 1 816 ? 2.078 14.281 23.406 1 98.25 816 ILE A N 1
ATOM 6480 C CA . ILE A 1 816 ? 1.918 15.453 22.547 1 98.25 816 ILE A CA 1
ATOM 6481 C C . ILE A 1 816 ? 0.441 15.648 22.219 1 98.25 816 ILE A C 1
ATOM 6483 O O . ILE A 1 816 ? -0.037 16.781 22.125 1 98.25 816 ILE A O 1
ATOM 6487 N N . ALA A 1 817 ? -0.299 14.57 22 1 97.06 817 ALA A N 1
ATOM 6488 C CA . ALA A 1 817 ? -1.74 14.602 21.766 1 97.06 817 ALA A CA 1
ATOM 6489 C C . ALA A 1 817 ? -2.453 13.555 22.625 1 97.06 817 ALA A C 1
ATOM 6491 O O . ALA A 1 817 ? -2.098 12.375 22.609 1 97.06 817 ALA A O 1
ATOM 6492 N N . PRO A 1 818 ? -3.434 14.078 23.406 1 95.56 818 PRO A N 1
ATOM 6493 C CA . PRO A 1 818 ? -3.855 15.461 23.656 1 95.56 818 PRO A CA 1
ATOM 6494 C C . PRO A 1 818 ? -2.752 16.297 24.281 1 95.56 818 PRO A C 1
ATOM 6496 O O . PRO A 1 818 ? -1.983 15.805 25.109 1 95.56 818 PRO A O 1
ATOM 6499 N N . PHE A 1 819 ? -2.752 17.562 23.922 1 96.75 819 PHE A N 1
ATOM 6500 C CA . PHE A 1 819 ? -1.749 18.484 24.422 1 96.75 819 PHE A CA 1
ATOM 6501 C C . PHE A 1 819 ? -1.945 18.734 25.922 1 96.75 819 PHE A C 1
ATOM 6503 O O . PHE A 1 819 ? -3.068 18.969 26.375 1 96.75 819 PHE A O 1
ATOM 6510 N N . PRO A 1 820 ? -0.903 18.656 26.734 1 95.44 820 PRO A N 1
ATOM 6511 C CA . PRO A 1 820 ? -1.043 18.75 28.188 1 95.44 820 PRO A CA 1
ATOM 6512 C C . PRO A 1 820 ? -1.001 20.172 28.703 1 95.44 820 PRO A C 1
ATOM 6514 O O . PRO A 1 820 ? -0.106 20.531 29.484 1 95.44 820 PRO A O 1
ATOM 6517 N N . TYR A 1 821 ? -1.945 20.969 28.516 1 95.94 821 TYR A N 1
ATOM 6518 C CA . TYR A 1 821 ? -2.025 22.406 28.797 1 95.94 821 TYR A CA 1
ATOM 6519 C C . TYR A 1 821 ? -1.769 22.688 30.266 1 95.94 821 TYR A C 1
ATOM 6521 O O . TYR A 1 821 ? -0.981 23.578 30.609 1 95.94 821 TYR A O 1
ATOM 6529 N N . GLN A 1 822 ? -2.383 21.953 31.156 1 93.88 822 GLN A N 1
ATOM 6530 C CA . GLN A 1 822 ? -2.297 22.234 32.594 1 93.88 822 GLN A CA 1
ATOM 6531 C C . GLN A 1 822 ? -0.882 22 33.094 1 93.88 822 GLN A C 1
ATOM 6533 O O . GLN A 1 822 ? -0.342 22.812 33.844 1 93.88 822 GLN A O 1
ATOM 6538 N N . ARG A 1 823 ? -0.325 20.891 32.75 1 95.62 823 ARG A N 1
ATOM 6539 C CA . ARG A 1 823 ? 1.015 20.562 33.219 1 95.62 823 ARG A CA 1
ATOM 6540 C C . ARG A 1 823 ? 2.049 21.531 32.656 1 95.62 823 ARG A C 1
ATOM 6542 O O . ARG A 1 823 ? 3.02 21.859 33.344 1 95.62 823 ARG A O 1
ATOM 6549 N N . ILE A 1 824 ? 1.889 21.969 31.469 1 97.44 824 ILE A N 1
ATOM 6550 C CA . ILE A 1 824 ? 2.779 22.953 30.859 1 97.44 824 ILE A CA 1
ATOM 6551 C C . ILE A 1 824 ? 2.68 24.281 31.625 1 97.44 824 ILE A C 1
ATOM 6553 O O . ILE A 1 824 ? 3.695 24.922 31.906 1 97.44 824 ILE A O 1
ATOM 6557 N N . GLN A 1 825 ? 1.475 24.688 31.969 1 96.69 825 GLN A N 1
ATOM 6558 C CA . GLN A 1 825 ? 1.277 25.891 32.75 1 96.69 825 GLN A CA 1
ATOM 6559 C C . GLN A 1 825 ? 1.997 25.812 34.094 1 96.69 825 GLN A C 1
ATOM 6561 O O . GLN A 1 825 ? 2.604 26.781 34.562 1 96.69 825 GLN A O 1
ATOM 6566 N N . GLU A 1 826 ? 1.946 24.672 34.688 1 96.56 826 GLU A N 1
ATOM 6567 C CA . GLU A 1 826 ? 2.635 24.453 35.969 1 96.56 826 GLU A CA 1
ATOM 6568 C C . GLU A 1 826 ? 4.141 24.672 35.812 1 96.56 826 GLU A C 1
ATOM 6570 O O . GLU A 1 826 ? 4.773 25.281 36.688 1 96.56 826 GLU A O 1
ATOM 6575 N N . GLU A 1 827 ? 4.684 24.156 34.75 1 97.5 827 GLU A N 1
ATOM 6576 C CA . GLU A 1 827 ? 6.117 24.312 34.531 1 97.5 827 GLU A CA 1
ATOM 6577 C C . GLU A 1 827 ? 6.48 25.766 34.25 1 97.5 827 GLU A C 1
ATOM 6579 O O . GLU A 1 827 ? 7.516 26.25 34.719 1 97.5 827 GLU A O 1
ATOM 6584 N N . ILE A 1 828 ? 5.676 26.469 33.438 1 97.94 828 ILE A N 1
ATOM 6585 C CA . ILE A 1 828 ? 5.906 27.875 33.156 1 97.94 828 ILE A CA 1
ATOM 6586 C C . ILE A 1 828 ? 5.891 28.672 34.469 1 97.94 828 ILE A C 1
ATOM 6588 O O . ILE A 1 828 ? 6.754 29.531 34.688 1 97.94 828 ILE A O 1
ATOM 6592 N N . ASN A 1 829 ? 4.918 28.344 35.375 1 97.12 829 ASN A N 1
ATOM 6593 C CA . ASN A 1 829 ? 4.793 29.031 36.656 1 97.12 829 ASN A CA 1
ATOM 6594 C C . ASN A 1 829 ? 5.984 28.75 37.562 1 97.12 829 ASN A C 1
ATOM 6596 O O . ASN A 1 829 ? 6.406 29.609 38.312 1 97.12 829 ASN A O 1
ATOM 6600 N N . ARG A 1 830 ? 6.457 27.562 37.5 1 97.25 830 ARG A N 1
ATOM 6601 C CA . ARG A 1 830 ? 7.594 27.156 38.312 1 97.25 830 ARG A CA 1
ATOM 6602 C C . ARG A 1 830 ? 8.805 28.047 38.031 1 97.25 830 ARG A C 1
ATOM 6604 O O . ARG A 1 830 ? 9.539 28.422 38.938 1 97.25 830 ARG A O 1
ATOM 6611 N N . TYR A 1 831 ? 9 28.359 36.781 1 97.5 831 TYR A N 1
ATOM 6612 C CA . TYR A 1 831 ? 10.148 29.156 36.406 1 97.5 831 TYR A CA 1
ATOM 6613 C C . TYR A 1 831 ? 9.734 30.609 36.125 1 97.5 831 TYR A C 1
ATOM 6615 O O . TYR A 1 831 ? 9.93 31.109 35.031 1 97.5 831 TYR A O 1
ATOM 6623 N N . SER A 1 832 ? 9.289 31.266 37.062 1 95.38 832 SER A N 1
ATOM 6624 C CA . SER A 1 832 ? 8.656 32.562 36.969 1 95.38 832 SER A CA 1
ATOM 6625 C C . SER A 1 832 ? 9.656 33.656 36.531 1 95.38 832 SER A C 1
ATOM 6627 O O . SER A 1 832 ? 9.266 34.688 36 1 95.38 832 SER A O 1
ATOM 6629 N N . ASN A 1 833 ? 10.93 33.406 36.812 1 96.25 833 ASN A N 1
ATOM 6630 C CA . ASN A 1 833 ? 11.953 34.375 36.469 1 96.25 833 ASN A CA 1
ATOM 6631 C C . ASN A 1 833 ? 12.422 34.188 35 1 96.25 833 ASN A C 1
ATOM 6633 O O . ASN A 1 833 ? 13.18 35 34.5 1 96.25 833 ASN A O 1
ATOM 6637 N N . ALA A 1 834 ? 11.961 33.125 34.375 1 97.5 834 ALA A N 1
ATOM 6638 C CA . ALA A 1 834 ? 12.375 32.875 33 1 97.5 834 ALA A CA 1
ATOM 6639 C C . ALA A 1 834 ? 11.742 33.875 32.031 1 97.5 834 ALA A C 1
ATOM 6641 O O . ALA A 1 834 ? 10.555 34.188 32.125 1 97.5 834 ALA A O 1
ATOM 6642 N N . THR A 1 835 ? 12.531 34.438 31.125 1 97 835 THR A N 1
ATOM 6643 C CA . THR A 1 835 ? 12.047 35.438 30.172 1 97 835 THR A CA 1
ATOM 6644 C C . THR A 1 835 ? 12.133 34.875 28.734 1 97 835 THR A C 1
ATOM 6646 O O . THR A 1 835 ? 11.539 35.469 27.828 1 97 835 THR A O 1
ATOM 6649 N N . LYS A 1 836 ? 12.867 33.812 28.516 1 97.94 836 LYS A N 1
ATOM 6650 C CA . LYS A 1 836 ? 13.039 33.219 27.188 1 97.94 836 LYS A CA 1
ATOM 6651 C C . LYS A 1 836 ? 12.609 31.766 27.188 1 97.94 836 LYS A C 1
ATOM 6653 O O . LYS A 1 836 ? 12.953 31 28.078 1 97.94 836 LYS A O 1
ATOM 6658 N N . PHE A 1 837 ? 11.875 31.406 26.188 1 98.62 837 PHE A N 1
ATOM 6659 C CA . PHE A 1 837 ? 11.383 30.047 26.016 1 98.62 837 PHE A CA 1
ATOM 6660 C C . PHE A 1 837 ? 11.703 29.531 24.609 1 98.62 837 PHE A C 1
ATOM 6662 O O . PHE A 1 837 ? 11.68 30.297 23.656 1 98.62 837 PHE A O 1
ATOM 6669 N N . ALA A 1 838 ? 12.023 28.266 24.453 1 98.75 838 ALA A N 1
ATOM 6670 C CA . ALA A 1 838 ? 12.297 27.641 23.156 1 98.75 838 ALA A CA 1
ATOM 6671 C C . ALA A 1 838 ? 11.719 26.234 23.078 1 98.75 838 ALA A C 1
ATOM 6673 O O . ALA A 1 838 ? 11.555 25.578 24.109 1 98.75 838 ALA A O 1
ATOM 6674 N N . TRP A 1 839 ? 11.312 25.844 21.906 1 98.81 839 TRP A N 1
ATOM 6675 C CA . TRP A 1 839 ? 11.055 24.453 21.562 1 98.81 839 TRP A CA 1
ATOM 6676 C C . TRP A 1 839 ? 12.219 23.859 20.781 1 98.81 839 TRP A C 1
ATOM 6678 O O . TRP A 1 839 ? 12.617 24.391 19.75 1 98.81 839 TRP A O 1
ATOM 6688 N N . VAL A 1 840 ? 12.773 22.781 21.266 1 98.81 840 VAL A N 1
ATOM 6689 C CA . VAL A 1 840 ? 13.898 22.125 20.609 1 98.81 840 VAL A CA 1
ATOM 6690 C C . VAL A 1 840 ? 13.469 20.75 20.109 1 98.81 840 VAL A C 1
ATOM 6692 O O . VAL A 1 840 ? 12.898 19.969 20.875 1 98.81 840 VAL A O 1
ATOM 6695 N N . GLN A 1 841 ? 13.672 20.406 18.859 1 98.5 841 GLN A N 1
ATOM 6696 C CA . GLN A 1 841 ? 13.422 19.078 18.312 1 98.5 841 GLN A CA 1
ATOM 6697 C C . GLN A 1 841 ? 14.547 18.625 17.391 1 98.5 841 GLN A C 1
ATOM 6699 O O . GLN A 1 841 ? 15.227 19.453 16.781 1 98.5 841 GLN A O 1
ATOM 6704 N N . GLU A 1 842 ? 14.719 17.312 17.281 1 97 842 GLU A N 1
ATOM 6705 C CA . GLU A 1 842 ? 15.789 16.797 16.438 1 97 842 GLU A CA 1
ATOM 6706 C C . GLU A 1 842 ? 15.328 16.688 14.984 1 97 842 GLU A C 1
ATOM 6708 O O . GLU A 1 842 ? 16.156 16.594 14.07 1 97 842 GLU A O 1
ATOM 6713 N N . GLU A 1 843 ? 14 16.656 14.734 1 97.44 843 GLU A N 1
ATOM 6714 C CA . GLU A 1 843 ? 13.445 16.594 13.383 1 97.44 843 GLU A CA 1
ATOM 6715 C C . GLU A 1 843 ? 13.609 17.922 12.656 1 97.44 843 GLU A C 1
ATOM 6717 O O . GLU A 1 843 ? 13.828 18.953 13.281 1 97.44 843 GLU A O 1
ATOM 6722 N N . GLN A 1 844 ? 13.453 17.875 11.391 1 96.56 844 GLN A N 1
ATOM 6723 C CA . GLN A 1 844 ? 13.445 19.094 10.578 1 96.56 844 GLN A CA 1
ATOM 6724 C C . GLN A 1 844 ? 12.242 19.969 10.898 1 96.56 844 GLN A C 1
ATOM 6726 O O . GLN A 1 844 ? 11.266 19.5 11.492 1 96.56 844 GLN A O 1
ATOM 6731 N N . GLN A 1 845 ? 12.375 21.172 10.445 1 96.75 845 GLN A N 1
ATOM 6732 C CA . GLN A 1 845 ? 11.344 22.172 10.695 1 96.75 845 GLN A CA 1
ATOM 6733 C C . GLN A 1 845 ? 9.969 21.688 10.242 1 96.75 845 GLN A C 1
ATOM 6735 O O . GLN A 1 845 ? 8.977 21.891 10.938 1 96.75 845 GLN A O 1
ATOM 6740 N N . ASN A 1 846 ? 9.883 21.031 9.07 1 96.88 846 ASN A N 1
ATOM 6741 C CA . ASN A 1 846 ? 8.625 20.562 8.516 1 96.88 846 ASN A CA 1
ATOM 6742 C C . ASN A 1 846 ? 8.305 19.141 8.969 1 96.88 846 ASN A C 1
ATOM 6744 O O . ASN A 1 846 ? 7.383 18.516 8.461 1 96.88 846 ASN A O 1
ATOM 6748 N N . GLY A 1 847 ? 9.133 18.656 9.938 1 96.62 847 GLY A N 1
ATOM 6749 C CA . GLY A 1 847 ? 8.906 17.391 10.602 1 96.62 847 GLY A CA 1
ATOM 6750 C C . GLY A 1 847 ? 8.805 17.5 12.109 1 96.62 847 GLY A C 1
ATOM 6751 O O . GLY A 1 847 ? 9.008 18.578 12.664 1 96.62 847 GLY A O 1
ATOM 6752 N N . GLY A 1 848 ? 8.391 16.547 12.789 1 97.25 848 GLY A N 1
ATOM 6753 C CA . GLY A 1 848 ? 8.328 16.562 14.242 1 97.25 848 GLY A CA 1
ATOM 6754 C C . GLY A 1 848 ? 7.105 17.281 14.773 1 97.25 848 GLY A C 1
ATOM 6755 O O . GLY A 1 848 ? 6.027 17.219 14.172 1 97.25 848 GLY A O 1
ATOM 6756 N N . CYS A 1 849 ? 7.273 17.938 15.898 1 98.31 849 CYS A N 1
ATOM 6757 C CA . CYS A 1 849 ? 6.109 18.375 16.656 1 98.31 849 CYS A CA 1
ATOM 6758 C C . CYS A 1 849 ? 5.832 19.859 16.422 1 98.31 849 CYS A C 1
ATOM 6760 O O . CYS A 1 849 ? 4.75 20.359 16.75 1 98.31 849 CYS A O 1
ATOM 6762 N N . TRP A 1 850 ? 6.715 20.625 15.867 1 98.06 850 TRP A N 1
ATOM 6763 C CA . TRP A 1 850 ? 6.703 22.078 15.922 1 98.06 850 TRP A CA 1
ATOM 6764 C C . TRP A 1 850 ? 5.379 22.625 15.406 1 98.06 850 TRP A C 1
ATOM 6766 O O . TRP A 1 850 ? 4.719 23.422 16.078 1 98.06 850 TRP A O 1
ATOM 6776 N N . SER A 1 851 ? 4.945 22.109 14.211 1 96.31 851 SER A N 1
ATOM 6777 C CA . SER A 1 851 ? 3.742 22.672 13.602 1 96.31 851 SER A CA 1
ATOM 6778 C C . SER A 1 851 ? 2.52 22.438 14.484 1 96.31 851 SER A C 1
ATOM 6780 O O . SER A 1 851 ? 1.554 23.203 14.422 1 96.31 851 SER A O 1
ATOM 6782 N N . PHE A 1 852 ? 2.566 21.484 15.297 1 97.56 852 PHE A N 1
ATOM 6783 C CA . PHE A 1 852 ? 1.454 21.141 16.172 1 97.56 852 PHE A CA 1
ATOM 6784 C C . PHE A 1 852 ? 1.51 21.953 17.469 1 97.56 852 PHE A C 1
ATOM 6786 O O . PHE A 1 852 ? 0.487 22.453 17.938 1 97.56 852 PHE A O 1
ATOM 6793 N N . VAL A 1 853 ? 2.695 22.203 18.062 1 98.19 853 VAL A N 1
ATOM 6794 C CA . VAL A 1 853 ? 2.803 22.766 19.406 1 98.19 853 VAL A CA 1
ATOM 6795 C C . VAL A 1 853 ? 2.863 24.297 19.312 1 98.19 853 VAL A C 1
ATOM 6797 O O . VAL A 1 853 ? 2.471 25 20.234 1 98.19 853 VAL A O 1
ATOM 6800 N N . GLU A 1 854 ? 3.342 24.844 18.219 1 97.44 854 GLU A N 1
ATOM 6801 C CA . GLU A 1 854 ? 3.6 26.281 18.078 1 97.44 854 GLU A CA 1
ATOM 6802 C C . GLU A 1 854 ? 2.348 27.094 18.375 1 97.44 854 GLU A C 1
ATOM 6804 O O . GLU A 1 854 ? 2.371 27.984 19.234 1 97.44 854 GLU A O 1
ATOM 6809 N N . PRO A 1 855 ? 1.198 26.797 17.641 1 95.88 855 PRO A N 1
ATOM 6810 C CA . PRO A 1 855 ? 0.022 27.625 17.906 1 95.88 855 PRO A CA 1
ATOM 6811 C C . PRO A 1 855 ? -0.492 27.469 19.344 1 95.88 855 PRO A C 1
ATOM 6813 O O . PRO A 1 855 ? -1.038 28.422 19.906 1 95.88 855 PRO A O 1
ATOM 6816 N N . ARG A 1 856 ? -0.284 26.391 19.938 1 97.44 856 ARG A N 1
ATOM 6817 C CA . ARG A 1 856 ? -0.763 26.125 21.281 1 97.44 856 ARG A CA 1
ATOM 6818 C C . ARG A 1 856 ? 0.079 26.875 22.312 1 97.44 856 ARG A C 1
ATOM 6820 O O . ARG A 1 856 ? -0.459 27.469 23.25 1 97.44 856 ARG A O 1
ATOM 6827 N N . PHE A 1 857 ? 1.385 26.859 22.156 1 98 857 PHE A N 1
ATOM 6828 C CA . PHE A 1 857 ? 2.266 27.609 23.047 1 98 857 PHE A CA 1
ATOM 6829 C C . PHE A 1 857 ? 2.061 29.109 22.875 1 98 857 PHE A C 1
ATOM 6831 O O . PHE A 1 857 ? 1.935 29.844 23.859 1 98 857 PHE A O 1
ATOM 6838 N N . LYS A 1 858 ? 2.008 29.625 21.672 1 96.5 858 LYS A N 1
ATOM 6839 C CA . LYS A 1 858 ? 2.006 31.047 21.391 1 96.5 858 LYS A CA 1
ATOM 6840 C C . LYS A 1 858 ? 0.673 31.688 21.781 1 96.5 858 LYS A C 1
ATOM 6842 O O . LYS A 1 858 ? 0.63 32.844 22.188 1 96.5 858 LYS A O 1
ATOM 6847 N N . GLN A 1 859 ? -0.388 30.906 21.641 1 95.19 859 GLN A N 1
ATOM 6848 C CA . GLN A 1 859 ? -1.705 31.516 21.812 1 95.19 859 GLN A CA 1
ATOM 6849 C C . GLN A 1 859 ? -2.24 31.266 23.219 1 95.19 859 GLN A C 1
ATOM 6851 O O . GLN A 1 859 ? -3 32.094 23.75 1 95.19 859 GLN A O 1
ATOM 6856 N N . ARG A 1 860 ? -1.881 30.203 23.812 1 96.69 860 ARG A N 1
ATOM 6857 C CA . ARG A 1 860 ? -2.473 29.812 25.078 1 96.69 860 ARG A CA 1
ATOM 6858 C C . ARG A 1 860 ? -1.837 30.594 26.234 1 96.69 860 ARG A C 1
ATOM 6860 O O . ARG A 1 860 ? -2.521 30.969 27.188 1 96.69 860 ARG A O 1
ATOM 6867 N N . TYR A 1 861 ? -0.474 30.844 26.203 1 96.81 861 TYR A N 1
ATOM 6868 C CA . TYR A 1 861 ? 0.271 31.406 27.312 1 96.81 861 TYR A CA 1
ATOM 6869 C C . TYR A 1 861 ? 0.914 32.719 26.922 1 96.81 861 TYR A C 1
ATOM 6871 O O . TYR A 1 861 ? 1.71 32.781 25.984 1 96.81 861 TYR A O 1
ATOM 6879 N N . PRO A 1 862 ? 0.714 33.781 27.641 1 96.06 862 PRO A N 1
ATOM 6880 C CA . PRO A 1 862 ? 1.39 35.031 27.344 1 96.06 862 PRO A CA 1
ATOM 6881 C C . PRO A 1 862 ? 2.91 34.938 27.453 1 96.06 862 PRO A C 1
ATOM 6883 O O . PRO A 1 862 ? 3.631 35.531 26.656 1 96.06 862 PRO A O 1
ATOM 6886 N N . GLN A 1 863 ? 3.404 34.156 28.344 1 96.38 863 GLN A N 1
ATOM 6887 C CA . GLN A 1 863 ? 4.836 34.031 28.609 1 96.38 863 GLN A CA 1
ATOM 6888 C C . GLN A 1 863 ? 5.559 33.438 27.406 1 96.38 863 GLN A C 1
ATOM 6890 O O . GLN A 1 863 ? 6.723 33.719 27.156 1 96.38 863 GLN A O 1
ATOM 6895 N N . THR A 1 864 ? 4.828 32.531 26.656 1 97.75 864 THR A N 1
ATOM 6896 C CA . THR A 1 864 ? 5.484 31.828 25.578 1 97.75 864 THR A CA 1
ATOM 6897 C C . THR A 1 864 ? 5.023 32.344 24.219 1 97.75 864 THR A C 1
ATOM 6899 O O . THR A 1 864 ? 5.145 31.672 23.203 1 97.75 864 THR A O 1
ATOM 6902 N N . SER A 1 865 ? 4.477 33.5 24.125 1 95.69 865 SER A N 1
ATOM 6903 C CA . SER A 1 865 ? 3.959 34.094 22.891 1 95.69 865 SER A CA 1
ATOM 6904 C C . SER A 1 865 ? 5.055 34.25 21.844 1 95.69 865 SER A C 1
ATOM 6906 O O . SER A 1 865 ? 4.773 34.25 20.641 1 95.69 865 SER A O 1
ATOM 6908 N N . GLN A 1 866 ? 6.32 34.281 22.312 1 95.69 866 GLN A N 1
ATOM 6909 C CA . GLN A 1 866 ? 7.449 34.406 21.391 1 95.69 866 GLN A CA 1
ATOM 6910 C C . GLN A 1 866 ? 8.383 33.219 21.5 1 95.69 866 GLN A C 1
ATOM 6912 O O . GLN A 1 866 ? 9.594 33.344 21.344 1 95.69 866 GLN A O 1
ATOM 6917 N N . ILE A 1 867 ? 7.812 32.062 21.781 1 98.12 867 ILE A N 1
ATOM 6918 C CA . ILE A 1 867 ? 8.617 30.859 21.922 1 98.12 867 ILE A CA 1
ATOM 6919 C C . ILE A 1 867 ? 9.398 30.609 20.625 1 98.12 867 ILE A C 1
ATOM 6921 O O . ILE A 1 867 ? 8.867 30.781 19.531 1 98.12 867 ILE A O 1
ATOM 6925 N N . LYS A 1 868 ? 10.688 30.281 20.734 1 97.88 868 LYS A N 1
ATOM 6926 C CA . LYS A 1 868 ? 11.57 30.141 19.594 1 97.88 868 LYS A CA 1
ATOM 6927 C C . LYS A 1 868 ? 11.672 28.688 19.156 1 97.88 868 LYS A C 1
ATOM 6929 O O . LYS A 1 868 ? 11.719 27.781 20 1 97.88 868 LYS A O 1
ATOM 6934 N N . TYR A 1 869 ? 11.719 28.484 17.844 1 98.12 869 TYR A N 1
ATOM 6935 C CA . TYR A 1 869 ? 12.047 27.172 17.266 1 98.12 869 TYR A CA 1
ATOM 6936 C C . TYR A 1 869 ? 13.555 26.984 17.188 1 98.12 869 TYR A C 1
ATOM 6938 O O . TYR A 1 869 ? 14.266 27.828 16.656 1 98.12 869 TYR A O 1
ATOM 6946 N N . ILE A 1 870 ? 14.055 25.969 17.703 1 98.44 870 ILE A N 1
ATOM 6947 C CA . ILE A 1 870 ? 15.445 25.562 17.547 1 98.44 870 ILE A CA 1
ATOM 6948 C C . ILE A 1 870 ? 15.508 24.141 16.984 1 98.44 870 ILE A C 1
ATOM 6950 O O . ILE A 1 870 ? 15.07 23.188 17.625 1 98.44 870 ILE A O 1
ATOM 6954 N N . GLY A 1 871 ? 15.953 23.938 15.875 1 97.25 871 GLY A N 1
ATOM 6955 C CA . GLY A 1 871 ? 16.047 22.672 15.18 1 97.25 871 GLY A CA 1
ATOM 6956 C C . GLY A 1 871 ? 16.672 22.781 13.805 1 97.25 871 GLY A C 1
ATOM 6957 O O . GLY A 1 871 ? 17.359 23.766 13.508 1 97.25 871 GLY A O 1
ATOM 6958 N N . ARG A 1 872 ? 16.484 21.812 12.977 1 96.38 872 ARG A N 1
ATOM 6959 C CA . ARG A 1 872 ? 17.062 21.734 11.633 1 96.38 872 ARG A CA 1
ATOM 6960 C C . ARG A 1 872 ? 16.172 22.469 10.625 1 96.38 872 ARG A C 1
ATOM 6962 O O . ARG A 1 872 ? 14.984 22.672 10.867 1 96.38 872 ARG A O 1
ATOM 6969 N N . PRO A 1 873 ? 16.734 22.969 9.547 1 95.44 873 PRO A N 1
ATOM 6970 C CA . PRO A 1 873 ? 15.922 23.594 8.492 1 95.44 873 PRO A CA 1
ATOM 6971 C C . PRO A 1 873 ? 14.969 22.609 7.82 1 95.44 873 PRO A C 1
ATOM 6973 O O . PRO A 1 873 ? 15.094 21.391 8.008 1 95.44 873 PRO A O 1
ATOM 6976 N N . PRO A 1 874 ? 14 23.141 7.078 1 96.81 874 PRO A N 1
ATOM 6977 C CA . PRO A 1 874 ? 13.102 22.234 6.363 1 96.81 874 PRO A CA 1
ATOM 6978 C C . PRO A 1 874 ? 13.828 21.391 5.328 1 96.81 874 PRO A C 1
ATOM 6980 O O . PRO A 1 874 ? 14.836 21.812 4.766 1 96.81 874 PRO A O 1
ATOM 6983 N N . LEU A 1 875 ? 13.328 20.25 5.059 1 97 875 LEU A N 1
ATOM 6984 C CA . LEU A 1 875 ? 13.977 19.281 4.18 1 97 875 LEU A CA 1
ATOM 6985 C C . LEU A 1 875 ? 12.953 18.516 3.346 1 97 875 LEU A C 1
ATOM 6987 O O . LEU A 1 875 ? 11.859 18.219 3.83 1 97 875 LEU A O 1
ATOM 6991 N N . ALA A 1 876 ? 13.305 18.188 2.137 1 97.12 876 ALA A N 1
ATOM 6992 C CA . ALA A 1 876 ? 12.438 17.406 1.249 1 97.12 876 ALA A CA 1
ATOM 6993 C C . ALA A 1 876 ? 12.359 15.945 1.695 1 97.12 876 ALA A C 1
ATOM 6995 O O . ALA A 1 876 ? 11.32 15.305 1.539 1 97.12 876 ALA A O 1
ATOM 6996 N N . ALA A 1 877 ? 13.492 15.422 2.203 1 96.56 877 ALA A N 1
ATOM 6997 C CA . ALA A 1 877 ? 13.539 14.07 2.76 1 96.56 877 ALA A CA 1
ATOM 6998 C C . ALA A 1 877 ? 13.336 14.094 4.273 1 96.56 877 ALA A C 1
ATOM 7000 O O . ALA A 1 877 ? 13.32 15.164 4.887 1 96.56 877 ALA A O 1
ATOM 7001 N N . SER A 1 878 ? 13.125 12.945 4.848 1 95.06 878 SER A N 1
ATOM 7002 C CA . SER A 1 878 ? 12.852 12.891 6.277 1 95.06 878 SER A CA 1
ATOM 7003 C C . SER A 1 878 ? 14.102 13.203 7.09 1 95.06 878 SER A C 1
ATOM 7005 O O . SER A 1 878 ? 14.008 13.648 8.234 1 95.06 878 SER A O 1
ATOM 7007 N N . ALA A 1 879 ? 15.242 12.922 6.484 1 96.94 879 ALA A N 1
ATOM 7008 C CA . ALA A 1 879 ? 16.516 13.188 7.141 1 96.94 879 ALA A CA 1
ATOM 7009 C C . ALA A 1 879 ? 17.641 13.328 6.117 1 96.94 879 ALA A C 1
ATOM 7011 O O . ALA A 1 879 ? 17.5 12.922 4.961 1 96.94 879 ALA A O 1
ATOM 7012 N N . ILE A 1 880 ? 18.75 13.945 6.598 1 96.19 880 ILE A N 1
ATOM 7013 C CA . ILE A 1 880 ? 19.938 14.094 5.773 1 96.19 880 ILE A CA 1
ATOM 7014 C C . ILE A 1 880 ? 20.625 12.734 5.598 1 96.19 880 ILE A C 1
ATOM 7016 O O . ILE A 1 880 ? 20.609 11.914 6.512 1 96.19 880 ILE A O 1
ATOM 7020 N N . GLY A 1 881 ? 21.094 12.469 4.387 1 96 881 GLY A N 1
ATOM 7021 C CA . GLY A 1 881 ? 21.719 11.188 4.098 1 96 881 GLY A CA 1
ATOM 7022 C C . GLY A 1 881 ? 23.234 11.242 4.145 1 96 881 GLY A C 1
ATOM 7023 O O . GLY A 1 881 ? 23.906 10.242 3.889 1 96 881 GLY A O 1
ATOM 7024 N N . ILE A 1 882 ? 23.828 12.383 4.449 1 96.5 882 ILE A N 1
ATOM 7025 C CA . ILE A 1 882 ? 25.266 12.586 4.512 1 96.5 882 ILE A CA 1
ATOM 7026 C C . ILE A 1 882 ? 25.703 12.695 5.973 1 96.5 882 ILE A C 1
ATOM 7028 O O . ILE A 1 882 ? 25.344 13.648 6.668 1 96.5 882 ILE A O 1
ATOM 7032 N N . SER A 1 883 ? 26.531 11.75 6.402 1 96.5 883 SER A N 1
ATOM 7033 C CA . SER A 1 883 ? 26.906 11.617 7.805 1 96.5 883 SER A CA 1
ATOM 7034 C C . SER A 1 883 ? 27.609 12.875 8.312 1 96.5 883 SER A C 1
ATOM 7036 O O . SER A 1 883 ? 27.359 13.32 9.43 1 96.5 883 SER A O 1
ATOM 7038 N N . SER A 1 884 ? 28.516 13.445 7.547 1 95.94 884 SER A N 1
ATOM 7039 C CA . SER A 1 884 ? 29.266 14.633 7.969 1 95.94 884 SER A CA 1
ATOM 7040 C C . SER A 1 884 ? 28.328 15.82 8.195 1 95.94 884 SER A C 1
ATOM 7042 O O . SER A 1 884 ? 28.5 16.578 9.148 1 95.94 884 SER A O 1
ATOM 7044 N N . ILE A 1 885 ? 27.297 15.961 7.359 1 96 885 ILE A N 1
ATOM 7045 C CA . ILE A 1 885 ? 26.344 17.047 7.496 1 96 885 ILE A CA 1
ATOM 7046 C C . ILE A 1 885 ? 25.438 16.797 8.703 1 96 885 ILE A C 1
ATOM 7048 O O . ILE A 1 885 ? 25.109 17.719 9.445 1 96 885 ILE A O 1
ATOM 7052 N N . HIS A 1 886 ? 25.031 15.531 8.898 1 96.81 886 HIS A N 1
ATOM 7053 C CA . HIS A 1 886 ? 24.25 15.18 10.078 1 96.81 886 HIS A CA 1
ATOM 7054 C C . HIS A 1 886 ? 24.969 15.602 11.359 1 96.81 886 HIS A C 1
ATOM 7056 O O . HIS A 1 886 ? 24.359 16.203 12.242 1 96.81 886 HIS A O 1
ATOM 7062 N N . LYS A 1 887 ? 26.234 15.297 11.484 1 97 887 LYS A N 1
ATOM 7063 C CA . LYS A 1 887 ? 27.016 15.625 12.672 1 97 887 LYS A CA 1
ATOM 7064 C C . LYS A 1 887 ? 27.109 17.125 12.883 1 97 887 LYS A C 1
ATOM 7066 O O . LYS A 1 887 ? 26.984 17.609 14.008 1 97 887 LYS A O 1
ATOM 7071 N N . LYS A 1 888 ? 27.281 17.797 11.805 1 96.81 888 LYS A N 1
ATOM 7072 C CA . LYS A 1 888 ? 27.328 19.25 11.867 1 96.81 888 LYS A CA 1
ATOM 7073 C C . LYS A 1 888 ? 26 19.828 12.336 1 96.81 888 LYS A C 1
ATOM 7075 O O . LYS A 1 888 ? 25.969 20.766 13.133 1 96.81 888 LYS A O 1
ATOM 7080 N N . GLU A 1 889 ? 24.891 19.297 11.805 1 96.31 889 GLU A N 1
ATOM 7081 C CA . GLU A 1 889 ? 23.547 19.75 12.18 1 96.31 889 GLU A CA 1
ATOM 7082 C C . GLU A 1 889 ? 23.266 19.516 13.656 1 96.31 889 GLU A C 1
ATOM 7084 O O . GLU A 1 889 ? 22.672 20.344 14.328 1 96.31 889 GLU A O 1
ATOM 7089 N N . VAL A 1 890 ? 23.688 18.375 14.188 1 96.75 890 VAL A N 1
ATOM 7090 C CA . VAL A 1 890 ? 23.5 18.062 15.602 1 96.75 890 VAL A CA 1
ATOM 7091 C C . VAL A 1 890 ? 24.266 19.047 16.469 1 96.75 890 VAL A C 1
ATOM 7093 O O . VAL A 1 890 ? 23.734 19.578 17.438 1 96.75 890 VAL A O 1
ATOM 7096 N N . SER A 1 891 ? 25.516 19.297 16.078 1 97.25 891 SER A N 1
ATOM 7097 C CA . SER A 1 891 ? 26.359 20.234 16.828 1 97.25 891 SER A CA 1
ATOM 7098 C C . SER A 1 891 ? 25.75 21.625 16.844 1 97.25 891 SER A C 1
ATOM 7100 O O . SER A 1 891 ? 25.703 22.281 17.875 1 97.25 891 SER A O 1
ATOM 7102 N N . GLN A 1 892 ? 25.281 22.031 15.711 1 97.44 892 GLN A N 1
ATOM 7103 C CA . GLN A 1 892 ? 24.688 23.375 15.602 1 97.44 892 GLN A CA 1
ATOM 7104 C C . GLN A 1 892 ? 23.422 23.469 16.438 1 97.44 892 GLN A C 1
ATOM 7106 O O . GLN A 1 892 ? 23.156 24.5 17.062 1 97.44 892 GLN A O 1
ATOM 7111 N N . LEU A 1 893 ? 22.625 22.469 16.391 1 97.75 893 LEU A N 1
ATOM 7112 C CA . LEU A 1 893 ? 21.406 22.422 17.172 1 97.75 893 LEU A CA 1
ATOM 7113 C C . LEU A 1 893 ? 21.703 22.609 18.656 1 97.75 893 LEU A C 1
ATOM 7115 O O . LEU A 1 893 ? 21.016 23.391 19.344 1 97.75 893 LEU A O 1
ATOM 7119 N N . LEU A 1 894 ? 22.672 21.969 19.172 1 98.12 894 LEU A N 1
ATOM 7120 C CA . LEU A 1 894 ? 23.031 22.047 20.578 1 98.12 894 LEU A CA 1
ATOM 7121 C C . LEU A 1 894 ? 23.578 23.422 20.922 1 98.12 894 LEU A C 1
ATOM 7123 O O . LEU A 1 894 ? 23.266 23.969 21.984 1 98.12 894 LEU A O 1
ATOM 7127 N N . ILE A 1 895 ? 24.359 23.984 19.984 1 97.81 895 ILE A N 1
ATOM 7128 C CA . ILE A 1 895 ? 24.875 25.344 20.203 1 97.81 895 ILE A CA 1
ATOM 7129 C C . ILE A 1 895 ? 23.719 26.328 20.266 1 97.81 895 ILE A C 1
ATOM 7131 O O . ILE A 1 895 ? 23.656 27.156 21.188 1 97.81 895 ILE A O 1
ATOM 7135 N N . ASP A 1 896 ? 22.797 26.203 19.375 1 98.06 896 ASP A N 1
ATOM 7136 C CA . ASP A 1 896 ? 21.656 27.125 19.312 1 98.06 896 ASP A CA 1
ATOM 7137 C C . ASP A 1 896 ? 20.766 26.984 20.547 1 98.06 896 ASP A C 1
ATOM 7139 O O . ASP A 1 896 ? 20.219 27.969 21.047 1 98.06 896 ASP A O 1
ATOM 7143 N N . ALA A 1 897 ? 20.594 25.781 21.047 1 98.44 897 ALA A N 1
ATOM 7144 C CA . ALA A 1 897 ? 19.719 25.484 22.188 1 98.44 897 ALA A CA 1
ATOM 7145 C C . ALA A 1 897 ? 20.203 26.203 23.438 1 98.44 897 ALA A C 1
ATOM 7147 O O . ALA A 1 897 ? 19.406 26.516 24.328 1 98.44 897 ALA A O 1
ATOM 7148 N N . PHE A 1 898 ? 21.469 26.578 23.547 1 97.81 898 PHE A N 1
ATOM 7149 C CA . PHE A 1 898 ? 21.969 27.188 24.766 1 97.81 898 PHE A CA 1
ATOM 7150 C C . PHE A 1 898 ? 22.469 28.609 24.5 1 97.81 898 PHE A C 1
ATOM 7152 O O . PHE A 1 898 ? 23.125 29.219 25.359 1 97.81 898 PHE A O 1
ATOM 7159 N N . ASN A 1 899 ? 22.109 29.188 23.281 1 95.75 899 ASN A N 1
ATOM 7160 C CA . ASN A 1 899 ? 22.516 30.562 22.953 1 95.75 899 ASN A CA 1
ATOM 7161 C C . ASN A 1 899 ? 21.312 31.422 22.578 1 95.75 899 ASN A C 1
ATOM 7163 O O . ASN A 1 899 ? 21.484 32.531 22.094 1 95.75 899 ASN A O 1
ATOM 7167 N N . PHE A 1 900 ? 20.172 30.984 22.797 1 95.25 900 PHE A N 1
ATOM 7168 C CA . PHE A 1 900 ? 19 31.75 22.375 1 95.25 900 PHE A CA 1
ATOM 7169 C C . PHE A 1 900 ? 18.656 32.812 23.422 1 95.25 900 PHE A C 1
ATOM 7171 O O . PHE A 1 900 ? 19.031 32.688 24.578 1 95.25 900 PHE A O 1
ATOM 7178 N N . MET B 1 1 ? -15.039 -3.043 -32.969 1 19.62 1 MET B N 1
ATOM 7179 C CA . MET B 1 1 ? -14.484 -4.277 -33.5 1 19.62 1 MET B CA 1
ATOM 7180 C C . MET B 1 1 ? -13.102 -4.559 -32.938 1 19.62 1 MET B C 1
ATOM 7182 O O . MET B 1 1 ? -12.125 -3.922 -33.344 1 19.62 1 MET B O 1
ATOM 7186 N N . ILE B 1 2 ? -12.906 -4.695 -31.656 1 20.78 2 ILE B N 1
ATOM 7187 C CA . ILE B 1 2 ? -11.922 -4.438 -30.609 1 20.78 2 ILE B CA 1
ATOM 7188 C C . ILE B 1 2 ? -10.734 -5.383 -30.766 1 20.78 2 ILE B C 1
ATOM 7190 O O . ILE B 1 2 ? -10.906 -6.605 -30.781 1 20.78 2 ILE B O 1
ATOM 7194 N N . GLY B 1 3 ? -9.641 -4.938 -31.484 1 20.59 3 GLY B N 1
ATOM 7195 C CA . GLY B 1 3 ? -8.625 -5.586 -32.281 1 20.59 3 GLY B CA 1
ATOM 7196 C C . GLY B 1 3 ? -7.852 -6.652 -31.547 1 20.59 3 GLY B C 1
ATOM 7197 O O . GLY B 1 3 ? -7.23 -6.371 -30.516 1 20.59 3 GLY B O 1
ATOM 7198 N N . LEU B 1 4 ? -8.484 -7.828 -31.359 1 24.12 4 LEU B N 1
ATOM 7199 C CA . LEU B 1 4 ? -7.797 -9.109 -31.234 1 24.12 4 LEU B CA 1
ATOM 7200 C C . LEU B 1 4 ? -6.461 -9.086 -31.969 1 24.12 4 LEU B C 1
ATOM 7202 O O . LEU B 1 4 ? -6.422 -8.875 -33.188 1 24.12 4 LEU B O 1
ATOM 7206 N N . ARG B 1 5 ? -5.535 -8.359 -31.328 1 26.19 5 ARG B N 1
ATOM 7207 C CA . ARG B 1 5 ? -4.336 -8.375 -32.156 1 26.19 5 ARG B CA 1
ATOM 7208 C C . ARG B 1 5 ? -4.172 -9.727 -32.844 1 26.19 5 ARG B C 1
ATOM 7210 O O . ARG B 1 5 ? -4.371 -10.773 -32.25 1 26.19 5 ARG B O 1
ATOM 7217 N N . SER B 1 6 ? -4.32 -9.766 -34.219 1 23.42 6 SER B N 1
ATOM 7218 C CA . SER B 1 6 ? -4.16 -10.797 -35.219 1 23.42 6 SER B CA 1
ATOM 7219 C C . SER B 1 6 ? -2.816 -11.508 -35.094 1 23.42 6 SER B C 1
ATOM 7221 O O . SER B 1 6 ? -1.764 -10.875 -35.188 1 23.42 6 SER B O 1
ATOM 7223 N N . ILE B 1 7 ? -2.697 -12.336 -34.125 1 24.86 7 ILE B N 1
ATOM 7224 C CA . ILE B 1 7 ? -1.626 -13.305 -34.344 1 24.86 7 ILE B CA 1
ATOM 7225 C C . ILE B 1 7 ? -1.618 -13.742 -35.812 1 24.86 7 ILE B C 1
ATOM 7227 O O . ILE B 1 7 ? -2.623 -14.242 -36.312 1 24.86 7 ILE B O 1
ATOM 7231 N N . SER B 1 8 ? -0.939 -13.016 -36.688 1 23.34 8 SER B N 1
ATOM 7232 C CA . SER B 1 8 ? -0.608 -13.609 -38 1 23.34 8 SER B CA 1
ATOM 7233 C C . SER B 1 8 ? -0.339 -15.102 -37.875 1 23.34 8 SER B C 1
ATOM 7235 O O . SER B 1 8 ? 0.447 -15.523 -37 1 23.34 8 SER B O 1
ATOM 7237 N N . LYS B 1 9 ? -1.203 -15.859 -38.344 1 27.94 9 LYS B N 1
ATOM 7238 C CA . LYS B 1 9 ? -1.392 -17.297 -38.562 1 27.94 9 LYS B CA 1
ATOM 7239 C C . LYS B 1 9 ? -0.17 -17.906 -39.25 1 27.94 9 LYS B C 1
ATOM 7241 O O . LYS B 1 9 ? -0.139 -18.047 -40.469 1 27.94 9 LYS B O 1
ATOM 7246 N N . ASN B 1 10 ? 1.035 -17.453 -39.062 1 23.02 10 ASN B N 1
ATOM 7247 C CA . ASN B 1 10 ? 1.941 -18.297 -39.812 1 23.02 10 ASN B CA 1
ATOM 7248 C C . ASN B 1 10 ? 1.721 -19.781 -39.5 1 23.02 10 ASN B C 1
ATOM 7250 O O . ASN B 1 10 ? 1.917 -20.203 -38.375 1 23.02 10 ASN B O 1
ATOM 7254 N N . LYS B 1 11 ? 0.982 -20.578 -40.188 1 27.92 11 LYS B N 1
ATOM 7255 C CA . LYS B 1 11 ? 0.453 -21.922 -40.375 1 27.92 11 LYS B CA 1
ATOM 7256 C C . LYS B 1 11 ? 1.547 -22.969 -40.219 1 27.92 11 LYS B C 1
ATOM 7258 O O . LYS B 1 11 ? 1.255 -24.156 -40.031 1 27.92 11 LYS B O 1
ATOM 7263 N N . GLN B 1 12 ? 2.75 -22.625 -40.688 1 23.41 12 GLN B N 1
ATOM 7264 C CA . GLN B 1 12 ? 3.67 -23.734 -40.906 1 23.41 12 GLN B CA 1
ATOM 7265 C C . GLN B 1 12 ? 4.172 -24.297 -39.562 1 23.41 12 GLN B C 1
ATOM 7267 O O . GLN B 1 12 ? 4.492 -25.484 -39.469 1 23.41 12 GLN B O 1
ATOM 7272 N N . THR B 1 13 ? 4.441 -23.375 -38.562 1 24.83 13 THR B N 1
ATOM 7273 C CA . THR B 1 13 ? 5.234 -23.906 -37.469 1 24.83 13 THR B CA 1
ATOM 7274 C C . THR B 1 13 ? 4.363 -24.703 -36.5 1 24.83 13 THR B C 1
ATOM 7276 O O . THR B 1 13 ? 4.863 -25.297 -35.531 1 24.83 13 THR B O 1
ATOM 7279 N N . ILE B 1 14 ? 3.057 -24.547 -36.625 1 28.56 14 ILE B N 1
ATOM 7280 C CA . ILE B 1 14 ? 2.221 -25.359 -35.75 1 28.56 14 ILE B CA 1
ATOM 7281 C C . ILE B 1 14 ? 2.42 -26.828 -36.062 1 28.56 14 ILE B C 1
ATOM 7283 O O . ILE B 1 14 ? 1.965 -27.703 -35.281 1 28.56 14 ILE B O 1
ATOM 7287 N N . ASN B 1 15 ? 2.914 -27.062 -37.219 1 26.62 15 ASN B N 1
ATOM 7288 C CA . ASN B 1 15 ? 2.92 -28.453 -37.688 1 26.62 15 ASN B CA 1
ATOM 7289 C C . ASN B 1 15 ? 3.85 -29.312 -36.812 1 26.62 15 ASN B C 1
ATOM 7291 O O . ASN B 1 15 ? 3.605 -30.5 -36.656 1 26.62 15 ASN B O 1
ATOM 7295 N N . SER B 1 16 ? 5.094 -28.75 -36.531 1 24.48 16 SER B N 1
ATOM 7296 C CA . SER B 1 16 ? 6.07 -29.719 -36.031 1 24.48 16 SER B CA 1
ATOM 7297 C C . SER B 1 16 ? 5.797 -30.078 -34.594 1 24.48 16 SER B C 1
ATOM 7299 O O . SER B 1 16 ? 6.34 -31.062 -34.062 1 24.48 16 SER B O 1
ATOM 7301 N N . ILE B 1 17 ? 5.27 -29.156 -33.844 1 27.66 17 ILE B N 1
ATOM 7302 C CA . ILE B 1 17 ? 5.285 -29.484 -32.406 1 27.66 17 ILE B CA 1
ATOM 7303 C C . ILE B 1 17 ? 4.262 -30.562 -32.125 1 27.66 17 ILE B C 1
ATOM 7305 O O . ILE B 1 17 ? 4.246 -31.125 -31.016 1 27.66 17 ILE B O 1
ATOM 7309 N N . SER B 1 18 ? 3.324 -30.641 -33.062 1 27.66 18 SER B N 1
ATOM 7310 C CA . SER B 1 18 ? 2.359 -31.703 -32.781 1 27.66 18 SER B CA 1
ATOM 7311 C C . SER B 1 18 ? 2.998 -33.094 -32.875 1 27.66 18 SER B C 1
ATOM 7313 O O . SER B 1 18 ? 2.305 -34.062 -33.094 1 27.66 18 SER B O 1
ATOM 7315 N N . LYS B 1 19 ? 4.184 -32.969 -33.312 1 33.56 19 LYS B N 1
ATOM 7316 C CA . LYS B 1 19 ? 4.723 -34.281 -33.656 1 33.56 19 LYS B CA 1
ATOM 7317 C C . LYS B 1 19 ? 4.742 -35.219 -32.469 1 33.56 19 LYS B C 1
ATOM 7319 O O . LYS B 1 19 ? 5.012 -36.406 -32.594 1 33.56 19 LYS B O 1
ATOM 7324 N N . SER B 1 20 ? 4.992 -34.625 -31.359 1 29.05 20 SER B N 1
ATOM 7325 C CA . SER B 1 20 ? 5.262 -35.625 -30.328 1 29.05 20 SER B CA 1
ATOM 7326 C C . SER B 1 20 ? 4.027 -36.469 -30.016 1 29.05 20 SER B C 1
ATOM 7328 O O . SER B 1 20 ? 4.113 -37.469 -29.312 1 29.05 20 SER B O 1
ATOM 7330 N N . PHE B 1 21 ? 2.842 -35.688 -30.047 1 29.86 21 PHE B N 1
ATOM 7331 C CA . PHE B 1 21 ? 1.729 -36.375 -29.406 1 29.86 21 PHE B CA 1
ATOM 7332 C C . PHE B 1 21 ? 1.236 -37.531 -30.281 1 29.86 21 PHE B C 1
ATOM 7334 O O . PHE B 1 21 ? 0.316 -38.25 -29.891 1 29.86 21 PHE B O 1
ATOM 7341 N N . TYR B 1 22 ? 1.517 -37.438 -31.609 1 28.72 22 TYR B N 1
ATOM 7342 C CA . TYR B 1 22 ? 0.84 -38.406 -32.469 1 28.72 22 TYR B CA 1
ATOM 7343 C C . TYR B 1 22 ? 1.636 -39.719 -32.562 1 28.72 22 TYR B C 1
ATOM 7345 O O . TYR B 1 22 ? 2.639 -39.781 -33.281 1 28.72 22 TYR B O 1
ATOM 7353 N N . CYS B 1 23 ? 1.82 -40.469 -31.531 1 30.48 23 CYS B N 1
ATOM 7354 C CA . CYS B 1 23 ? 2.465 -41.75 -31.703 1 30.48 23 CYS B CA 1
ATOM 7355 C C . CYS B 1 23 ? 1.562 -42.719 -32.469 1 30.48 23 CYS B C 1
ATOM 7357 O O . CYS B 1 23 ? 0.479 -43.062 -31.984 1 30.48 23 CYS B O 1
ATOM 7359 N N . THR B 1 24 ? 1.603 -42.844 -33.688 1 29.33 24 THR B N 1
ATOM 7360 C CA . THR B 1 24 ? 0.91 -43.844 -34.5 1 29.33 24 THR B CA 1
ATOM 7361 C C . THR B 1 24 ? 1.464 -45.25 -34.188 1 29.33 24 THR B C 1
ATOM 7363 O O . THR B 1 24 ? 1.286 -46.156 -35 1 29.33 24 THR B O 1
ATOM 7366 N N . SER B 1 25 ? 2.277 -45.562 -33.094 1 32.59 25 SER B N 1
ATOM 7367 C CA . SER B 1 25 ? 2.883 -46.875 -33.188 1 32.59 25 SER B CA 1
ATOM 7368 C C . SER B 1 25 ? 1.855 -47.969 -32.906 1 32.59 25 SER B C 1
ATOM 7370 O O . SER B 1 25 ? 0.778 -47.688 -32.375 1 32.59 25 SER B O 1
ATOM 7372 N N . SER B 1 26 ? 2.201 -49.312 -33.062 1 36 26 SER B N 1
ATOM 7373 C CA . SER B 1 26 ? 1.483 -50.562 -32.844 1 36 26 SER B CA 1
ATOM 7374 C C . SER B 1 26 ? 0.876 -50.594 -31.438 1 36 26 SER B C 1
ATOM 7376 O O . SER B 1 26 ? 1.395 -50 -30.5 1 36 26 SER B O 1
ATOM 7378 N N . PRO B 1 27 ? -0.255 -51.375 -31.281 1 42.19 27 PRO B N 1
ATOM 7379 C CA . PRO B 1 27 ? -1.074 -51.312 -30.062 1 42.19 27 PRO B CA 1
ATOM 7380 C C . PRO B 1 27 ? -0.255 -51.5 -28.797 1 42.19 27 PRO B C 1
ATOM 7382 O O . PRO B 1 27 ? -0.487 -50.812 -27.797 1 42.19 27 PRO B O 1
ATOM 7385 N N . SER B 1 28 ? 0.504 -52.688 -28.609 1 44.66 28 SER B N 1
ATOM 7386 C CA . SER B 1 28 ? 1.271 -52.969 -27.406 1 44.66 28 SER B CA 1
ATOM 7387 C C . SER B 1 28 ? 2.328 -51.906 -27.156 1 44.66 28 SER B C 1
ATOM 7389 O O . SER B 1 28 ? 2.539 -51.469 -26.016 1 44.66 28 SER B O 1
ATOM 7391 N N . SER B 1 29 ? 3.045 -51.531 -28.109 1 51.94 29 SER B N 1
ATOM 7392 C CA . SER B 1 29 ? 4.086 -50.531 -28.078 1 51.94 29 SER B CA 1
ATOM 7393 C C . SER B 1 29 ? 3.504 -49.156 -27.766 1 51.94 29 SER B C 1
ATOM 7395 O O . SER B 1 29 ? 4.145 -48.344 -27.094 1 51.94 29 SER B O 1
ATOM 7397 N N . SER B 1 30 ? 2.232 -49.156 -27.922 1 68 30 SER B N 1
ATOM 7398 C CA . SER B 1 30 ? 1.539 -47.875 -27.719 1 68 30 SER B CA 1
ATOM 7399 C C . SER B 1 30 ? 1.226 -47.656 -26.25 1 68 30 SER B C 1
ATOM 7401 O O . SER B 1 30 ? 1.383 -46.531 -25.734 1 68 30 SER B O 1
ATOM 7403 N N . SER B 1 31 ? 1.146 -48.875 -25.5 1 78.06 31 SER B N 1
ATOM 7404 C CA . SER B 1 31 ? 0.789 -48.75 -24.094 1 78.06 31 SER B CA 1
ATOM 7405 C C . SER B 1 31 ? 1.99 -48.312 -23.25 1 78.06 31 SER B C 1
ATOM 7407 O O . SER B 1 31 ? 1.871 -47.469 -22.375 1 78.06 31 SER B O 1
ATOM 7409 N N . VAL B 1 32 ? 3.17 -48.875 -23.562 1 85.69 32 VAL B N 1
ATOM 7410 C CA . VAL B 1 32 ? 4.375 -48.562 -22.797 1 85.69 32 VAL B CA 1
ATOM 7411 C C . VAL B 1 32 ? 4.766 -47.094 -23.047 1 85.69 32 VAL B C 1
ATOM 7413 O O . VAL B 1 32 ? 5.156 -46.406 -22.125 1 85.69 32 VAL B O 1
ATOM 7416 N N . LYS B 1 33 ? 4.641 -46.688 -24.234 1 87.88 33 LYS B N 1
ATOM 7417 C CA . LYS B 1 33 ? 4.973 -45.312 -24.578 1 87.88 33 LYS B CA 1
ATOM 7418 C C . LYS B 1 33 ? 4.078 -44.312 -23.812 1 87.88 33 LYS B C 1
ATOM 7420 O O . LYS B 1 33 ? 4.539 -43.281 -23.359 1 87.88 33 LYS B O 1
ATOM 7425 N N . LEU B 1 34 ? 2.877 -44.719 -23.766 1 86.38 34 LEU B N 1
ATOM 7426 C CA . LEU B 1 34 ? 1.938 -43.875 -23.031 1 86.38 34 LEU B CA 1
ATOM 7427 C C . LEU B 1 34 ? 2.305 -43.812 -21.547 1 86.38 34 LEU B C 1
ATOM 7429 O O . LEU B 1 34 ? 2.195 -42.75 -20.922 1 86.38 34 LEU B O 1
ATOM 7433 N N . SER B 1 35 ? 2.668 -44.906 -21 1 89.19 35 SER B N 1
ATOM 7434 C CA . SER B 1 35 ? 3.098 -44.969 -19.609 1 89.19 35 SER B CA 1
ATOM 7435 C C . SER B 1 35 ? 4.336 -44.094 -19.375 1 89.19 35 SER B C 1
ATOM 7437 O O . SER B 1 35 ? 4.434 -43.406 -18.375 1 89.19 35 SER B O 1
ATOM 7439 N N . VAL B 1 36 ? 5.215 -44.156 -20.312 1 92.62 36 VAL B N 1
ATOM 7440 C CA . VAL B 1 36 ? 6.434 -43.344 -20.219 1 92.62 36 VAL B CA 1
ATOM 7441 C C . VAL B 1 36 ? 6.09 -41.875 -20.312 1 92.62 36 VAL B C 1
ATOM 7443 O O . VAL B 1 36 ? 6.664 -41.062 -19.594 1 92.62 36 VAL B O 1
ATOM 7446 N N . THR B 1 37 ? 5.188 -41.531 -21.172 1 90.5 37 THR B N 1
ATOM 7447 C CA . THR B 1 37 ? 4.742 -40.156 -21.297 1 90.5 37 THR B CA 1
ATOM 7448 C C . THR B 1 37 ? 4.18 -39.656 -19.969 1 90.5 37 THR B C 1
ATOM 7450 O O . THR B 1 37 ? 4.465 -38.531 -19.562 1 90.5 37 THR B O 1
ATOM 7453 N N . ARG B 1 38 ? 3.434 -40.438 -19.281 1 89.06 38 ARG B N 1
ATOM 7454 C CA . ARG B 1 38 ? 2.842 -40.031 -18 1 89.06 38 ARG B CA 1
ATOM 7455 C C . ARG B 1 38 ? 3.916 -39.844 -16.938 1 89.06 38 ARG B C 1
ATOM 7457 O O . ARG B 1 38 ? 3.811 -38.969 -16.094 1 89.06 38 ARG B O 1
ATOM 7464 N N . LEU B 1 39 ? 4.875 -40.719 -17 1 93.25 39 LEU B N 1
ATOM 7465 C CA . LEU B 1 39 ? 5.996 -40.594 -16.078 1 93.25 39 LEU B CA 1
ATOM 7466 C C . LEU B 1 39 ? 6.707 -39.25 -16.297 1 93.25 39 LEU B C 1
ATOM 7468 O O . LEU B 1 39 ? 7.012 -38.531 -15.336 1 93.25 39 LEU B O 1
ATOM 7472 N N . ILE B 1 40 ? 6.949 -38.938 -17.562 1 94.88 40 ILE B N 1
ATOM 7473 C CA . ILE B 1 40 ? 7.609 -37.688 -17.922 1 94.88 40 ILE B CA 1
ATOM 7474 C C . ILE B 1 40 ? 6.781 -36.5 -17.406 1 94.88 40 ILE B C 1
ATOM 7476 O O . ILE B 1 40 ? 7.324 -35.562 -16.828 1 94.88 40 ILE B O 1
ATOM 7480 N N . ASP B 1 41 ? 5.488 -36.594 -17.562 1 92 41 ASP B N 1
ATOM 7481 C CA . ASP B 1 41 ? 4.594 -35.562 -17.078 1 92 41 ASP B CA 1
ATOM 7482 C C . ASP B 1 41 ? 4.664 -35.438 -15.555 1 92 41 ASP B C 1
ATOM 7484 O O . ASP B 1 41 ? 4.574 -34.312 -15.016 1 92 41 ASP B O 1
ATOM 7488 N N . GLY B 1 42 ? 4.762 -36.5 -14.922 1 92.12 42 GLY B N 1
ATOM 7489 C CA . GLY B 1 42 ? 4.91 -36.5 -13.477 1 92.12 42 GLY B CA 1
ATOM 7490 C C . GLY B 1 42 ? 6.129 -35.75 -13 1 92.12 42 GLY B C 1
ATOM 7491 O O . GLY B 1 42 ? 6.047 -34.938 -12.062 1 92.12 42 GLY B O 1
ATOM 7492 N N . TYR B 1 43 ? 7.266 -35.969 -13.664 1 95.62 43 TYR B N 1
ATOM 7493 C CA . TYR B 1 43 ? 8.492 -35.25 -13.32 1 95.62 43 TYR B CA 1
ATOM 7494 C C . TYR B 1 43 ? 8.383 -33.781 -13.633 1 95.62 43 TYR B C 1
ATOM 7496 O O . TYR B 1 43 ? 8.812 -32.938 -12.836 1 95.62 43 TYR B O 1
ATOM 7504 N N . ARG B 1 44 ? 7.789 -33.469 -14.781 1 95.69 44 ARG B N 1
ATOM 7505 C CA . ARG B 1 44 ? 7.641 -32.094 -15.203 1 95.69 44 ARG B CA 1
ATOM 7506 C C . ARG B 1 44 ? 6.766 -31.297 -14.227 1 95.69 44 ARG B C 1
ATOM 7508 O O . ARG B 1 44 ? 7.062 -30.156 -13.898 1 95.69 44 ARG B O 1
ATOM 7515 N N . ALA B 1 45 ? 5.82 -31.938 -13.648 1 92.44 45 ALA B N 1
ATOM 7516 C CA . ALA B 1 45 ? 4.848 -31.25 -12.797 1 92.44 45 ALA B CA 1
ATOM 7517 C C . ALA B 1 45 ? 5.281 -31.297 -11.328 1 92.44 45 ALA B C 1
ATOM 7519 O O . ALA B 1 45 ? 5.008 -30.359 -10.57 1 92.44 45 ALA B O 1
ATOM 7520 N N . HIS B 1 46 ? 6.004 -32.375 -10.914 1 93.94 46 HIS B N 1
ATOM 7521 C CA . HIS B 1 46 ? 6.16 -32.594 -9.484 1 93.94 46 HIS B CA 1
ATOM 7522 C C . HIS B 1 46 ? 7.621 -32.844 -9.117 1 93.94 46 HIS B C 1
ATOM 7524 O O . HIS B 1 46 ? 7.965 -32.938 -7.938 1 93.94 46 HIS B O 1
ATOM 7530 N N . GLY B 1 47 ? 8.492 -32.875 -10.078 1 96.25 47 GLY B N 1
ATOM 7531 C CA . GLY B 1 47 ? 9.898 -33.094 -9.797 1 96.25 47 GLY B CA 1
ATOM 7532 C C . GLY B 1 47 ? 10.5 -32.062 -8.867 1 96.25 47 GLY B C 1
ATOM 7533 O O . GLY B 1 47 ? 11.414 -32.375 -8.094 1 96.25 47 GLY B O 1
ATOM 7534 N N . HIS B 1 48 ? 9.945 -30.828 -8.891 1 96.38 48 HIS B N 1
ATOM 7535 C CA . HIS B 1 48 ? 10.477 -29.734 -8.086 1 96.38 48 HIS B CA 1
ATOM 7536 C C . HIS B 1 48 ? 10.352 -30.031 -6.598 1 96.38 48 HIS B C 1
ATOM 7538 O O . HIS B 1 48 ? 11.18 -29.594 -5.797 1 96.38 48 HIS B O 1
ATOM 7544 N N . LEU B 1 49 ? 9.422 -30.844 -6.164 1 95.69 49 LEU B N 1
ATOM 7545 C CA . LEU B 1 49 ? 9.203 -31.172 -4.758 1 95.69 49 LEU B CA 1
ATOM 7546 C C . LEU B 1 49 ? 10.344 -32.031 -4.211 1 95.69 49 LEU B C 1
ATOM 7548 O O . LEU B 1 49 ? 10.602 -32.031 -3.004 1 95.69 49 LEU B O 1
ATOM 7552 N N . ALA B 1 50 ? 11.023 -32.75 -5.117 1 96.75 50 ALA B N 1
ATOM 7553 C CA . ALA B 1 50 ? 12.086 -33.656 -4.711 1 96.75 50 ALA B CA 1
ATOM 7554 C C . ALA B 1 50 ? 13.461 -33.062 -5.008 1 96.75 50 ALA B C 1
ATOM 7556 O O . ALA B 1 50 ? 14.492 -33.688 -4.707 1 96.75 50 ALA B O 1
ATOM 7557 N N . ALA B 1 51 ? 13.516 -31.875 -5.543 1 97.69 51 ALA B N 1
ATOM 7558 C CA . ALA B 1 51 ? 14.75 -31.312 -6.078 1 97.69 51 ALA B CA 1
ATOM 7559 C C . ALA B 1 51 ? 15.695 -30.906 -4.953 1 97.69 51 ALA B C 1
ATOM 7561 O O . ALA B 1 51 ? 15.25 -30.484 -3.881 1 97.69 51 ALA B O 1
ATOM 7562 N N . ASN B 1 52 ? 16.984 -31.062 -5.223 1 97.5 52 ASN B N 1
ATOM 7563 C CA . ASN B 1 52 ? 18.016 -30.641 -4.289 1 97.5 52 ASN B CA 1
ATOM 7564 C C . ASN B 1 52 ? 18.438 -29.188 -4.527 1 97.5 52 ASN B C 1
ATOM 7566 O O . ASN B 1 52 ? 19.609 -28.922 -4.812 1 97.5 52 ASN B O 1
ATOM 7570 N N . ILE B 1 53 ? 17.531 -28.328 -4.266 1 97.69 53 ILE B N 1
ATOM 7571 C CA . ILE B 1 53 ? 17.703 -26.938 -4.664 1 97.69 53 ILE B CA 1
ATOM 7572 C C . ILE B 1 53 ? 18.109 -26.109 -3.449 1 97.69 53 ILE B C 1
ATOM 7574 O O . ILE B 1 53 ? 18.5 -24.938 -3.592 1 97.69 53 ILE B O 1
ATOM 7578 N N . ASP B 1 54 ? 18.078 -26.594 -2.189 1 97.12 54 ASP B N 1
ATOM 7579 C CA . ASP B 1 54 ? 18.406 -25.859 -0.967 1 97.12 54 ASP B CA 1
ATOM 7580 C C . ASP B 1 54 ? 19.797 -26.234 -0.465 1 97.12 54 ASP B C 1
ATOM 7582 O O . ASP B 1 54 ? 20.016 -27.328 0.055 1 97.12 54 ASP B O 1
ATOM 7586 N N . PRO B 1 55 ? 20.672 -25.297 -0.535 1 96.25 55 PRO B N 1
ATOM 7587 C CA . PRO B 1 55 ? 22.031 -25.609 -0.077 1 96.25 55 PRO B CA 1
ATOM 7588 C C . PRO B 1 55 ? 22.094 -25.938 1.414 1 96.25 55 PRO B C 1
ATOM 7590 O O . PRO B 1 55 ? 23.016 -26.625 1.863 1 96.25 55 PRO B O 1
ATOM 7593 N N . LEU B 1 56 ? 21.125 -25.484 2.174 1 96 56 LEU B N 1
ATOM 7594 C CA . LEU B 1 56 ? 21.125 -25.703 3.613 1 96 56 LEU B CA 1
ATOM 7595 C C . LEU B 1 56 ? 20.391 -27 3.959 1 96 56 LEU B C 1
ATOM 7597 O O . LEU B 1 56 ? 20.438 -27.469 5.102 1 96 56 LEU B O 1
ATOM 7601 N N . ALA B 1 57 ? 19.703 -27.578 3.01 1 93.94 57 ALA B N 1
ATOM 7602 C CA . ALA B 1 57 ? 18.953 -28.812 3.17 1 93.94 57 ALA B CA 1
ATOM 7603 C C . ALA B 1 57 ? 17.906 -28.688 4.285 1 93.94 57 ALA B C 1
ATOM 7605 O O . ALA B 1 57 ? 17.766 -29.609 5.098 1 93.94 57 ALA B O 1
ATOM 7606 N N . ARG B 1 58 ? 17.328 -27.531 4.324 1 91.25 58 ARG B N 1
ATOM 7607 C CA . ARG B 1 58 ? 16.297 -27.297 5.328 1 91.25 58 ARG B CA 1
ATOM 7608 C C . ARG B 1 58 ? 14.906 -27.469 4.738 1 91.25 58 ARG B C 1
ATOM 7610 O O . ARG B 1 58 ? 13.938 -27.688 5.469 1 91.25 58 ARG B O 1
ATOM 7617 N N . MET B 1 59 ? 14.844 -27.359 3.486 1 90 59 MET B N 1
ATOM 7618 C CA . MET B 1 59 ? 13.57 -27.562 2.811 1 90 59 MET B CA 1
ATOM 7619 C C . MET B 1 59 ? 13.25 -29.062 2.701 1 90 59 MET B C 1
ATOM 7621 O O . MET B 1 59 ? 14.094 -29.844 2.27 1 90 59 MET B O 1
ATOM 7625 N N . GLU B 1 60 ? 12.062 -29.359 3.076 1 88 60 GLU B N 1
ATOM 7626 C CA . GLU B 1 60 ? 11.648 -30.75 2.973 1 88 60 GLU B CA 1
ATOM 7627 C C . GLU B 1 60 ? 11.516 -31.188 1.515 1 88 60 GLU B C 1
ATOM 7629 O O . GLU B 1 60 ? 10.852 -30.5 0.721 1 88 60 GLU B O 1
ATOM 7634 N N . ARG B 1 61 ? 12.211 -32.281 1.181 1 92.56 61 ARG B N 1
ATOM 7635 C CA . ARG B 1 61 ? 12.062 -32.875 -0.139 1 92.56 61 ARG B CA 1
ATOM 7636 C C . ARG B 1 61 ? 11.008 -34 -0.117 1 92.56 61 ARG B C 1
ATOM 7638 O O . ARG B 1 61 ? 11.086 -34.906 0.705 1 92.56 61 ARG B O 1
ATOM 7645 N N . ILE B 1 62 ? 10.047 -33.781 -0.915 1 90.31 62 ILE B N 1
ATOM 7646 C CA . ILE B 1 62 ? 8.945 -34.75 -0.992 1 90.31 62 ILE B CA 1
ATOM 7647 C C . ILE B 1 62 ? 8.961 -35.438 -2.355 1 90.31 62 ILE B C 1
ATOM 7649 O O . ILE B 1 62 ? 8.828 -34.781 -3.391 1 90.31 62 ILE B O 1
ATOM 7653 N N . ARG B 1 63 ? 9.18 -36.688 -2.309 1 91.75 63 ARG B N 1
ATOM 7654 C CA . ARG B 1 63 ? 9.07 -37.438 -3.559 1 91.75 63 ARG B CA 1
ATOM 7655 C C . ARG B 1 63 ? 7.629 -37.875 -3.809 1 91.75 63 ARG B C 1
ATOM 7657 O O . ARG B 1 63 ? 7.172 -38.875 -3.227 1 91.75 63 ARG B O 1
ATOM 7664 N N . SER B 1 64 ? 7.066 -37.25 -4.652 1 89.25 64 SER B N 1
ATOM 7665 C CA . SER B 1 64 ? 5.676 -37.531 -4.988 1 89.25 64 SER B CA 1
ATOM 7666 C C . SER B 1 64 ? 5.52 -38.969 -5.531 1 89.25 64 SER B C 1
ATOM 7668 O O . SER B 1 64 ? 6.395 -39.469 -6.242 1 89.25 64 SER B O 1
ATOM 7670 N N . GLN B 1 65 ? 4.379 -39.531 -5.305 1 87.44 65 GLN B N 1
ATOM 7671 C CA . GLN B 1 65 ? 4.043 -40.844 -5.863 1 87.44 65 GLN B CA 1
ATOM 7672 C C . GLN B 1 65 ? 3.951 -40.781 -7.387 1 87.44 65 GLN B C 1
ATOM 7674 O O . GLN B 1 65 ? 4.078 -41.812 -8.062 1 87.44 65 GLN B O 1
ATOM 7679 N N . LEU B 1 66 ? 3.855 -39.656 -7.852 1 87.94 66 LEU B N 1
ATOM 7680 C CA . LEU B 1 66 ? 3.703 -39.469 -9.289 1 87.94 66 LEU B CA 1
ATOM 7681 C C . LEU B 1 66 ? 5.039 -39.625 -10.008 1 87.94 66 LEU B C 1
ATOM 7683 O O . LEU B 1 66 ? 5.086 -39.688 -11.234 1 87.94 66 LEU B O 1
ATOM 7687 N N . LEU B 1 67 ? 6.121 -39.812 -9.25 1 92.88 67 LEU B N 1
ATOM 7688 C CA . LEU B 1 67 ? 7.422 -40.094 -9.844 1 92.88 67 LEU B CA 1
ATOM 7689 C C . LEU B 1 67 ? 7.738 -41.594 -9.805 1 92.88 67 LEU B C 1
ATOM 7691 O O . LEU B 1 67 ? 8.734 -42.031 -10.375 1 92.88 67 LEU B O 1
ATOM 7695 N N . ASP B 1 68 ? 6.863 -42.406 -9.203 1 92.38 68 ASP B N 1
ATOM 7696 C CA . ASP B 1 68 ? 7.125 -43.812 -9 1 92.38 68 ASP B CA 1
ATOM 7697 C C . ASP B 1 68 ? 6.773 -44.625 -10.242 1 92.38 68 ASP B C 1
ATOM 7699 O O . ASP B 1 68 ? 5.691 -44.469 -10.812 1 92.38 68 ASP B O 1
ATOM 7703 N N . LEU B 1 69 ? 7.625 -45.562 -10.602 1 92.88 69 LEU B N 1
ATOM 7704 C CA . LEU B 1 69 ? 7.449 -46.406 -11.789 1 92.88 69 LEU B CA 1
ATOM 7705 C C . LEU B 1 69 ? 6.23 -47.312 -11.641 1 92.88 69 LEU B C 1
ATOM 7707 O O . LEU B 1 69 ? 5.512 -47.562 -12.617 1 92.88 69 LEU B O 1
ATOM 7711 N N . ASP B 1 70 ? 5.984 -47.719 -10.43 1 90.44 70 ASP B N 1
ATOM 7712 C CA . ASP B 1 70 ? 4.906 -48.656 -10.164 1 90.44 70 ASP B CA 1
ATOM 7713 C C . ASP B 1 70 ? 3.547 -48.062 -10.508 1 90.44 70 ASP B C 1
ATOM 7715 O O . ASP B 1 70 ? 2.639 -48.781 -10.938 1 90.44 70 ASP B O 1
ATOM 7719 N N . ARG B 1 71 ? 3.521 -46.781 -10.344 1 86.12 71 ARG B N 1
ATOM 7720 C CA . ARG B 1 71 ? 2.268 -46.094 -10.625 1 86.12 71 ARG B CA 1
ATOM 7721 C C . ARG B 1 71 ? 1.892 -46.219 -12.102 1 86.12 71 ARG B C 1
ATOM 7723 O O . ARG B 1 71 ? 0.71 -46.188 -12.453 1 86.12 71 ARG B O 1
ATOM 7730 N N . TYR B 1 72 ? 2.912 -46.469 -12.906 1 86.88 72 TYR B N 1
ATOM 7731 C CA . TYR B 1 72 ? 2.691 -46.5 -14.352 1 86.88 72 TYR B CA 1
ATOM 7732 C C . TYR B 1 72 ? 2.932 -47.875 -14.914 1 86.88 72 TYR B C 1
ATOM 7734 O O . TYR B 1 72 ? 3.082 -48.062 -16.125 1 86.88 72 TYR B O 1
ATOM 7742 N N . ASN B 1 73 ? 3.119 -48.906 -14.086 1 86.62 73 ASN B N 1
ATOM 7743 C CA . ASN B 1 73 ? 3.404 -50.281 -14.461 1 86.62 73 ASN B CA 1
ATOM 7744 C C . ASN B 1 73 ? 4.699 -50.406 -15.266 1 86.62 73 ASN B C 1
ATOM 7746 O O . ASN B 1 73 ? 4.75 -51.094 -16.281 1 86.62 73 ASN B O 1
ATOM 7750 N N . LEU B 1 74 ? 5.582 -49.625 -14.914 1 92.69 74 LEU B N 1
ATOM 7751 C CA . LEU B 1 74 ? 6.91 -49.656 -15.508 1 92.69 74 LEU B CA 1
ATOM 7752 C C . LEU B 1 74 ? 7.906 -50.344 -14.578 1 92.69 74 LEU B C 1
ATOM 7754 O O . LEU B 1 74 ? 7.766 -50.281 -13.359 1 92.69 74 LEU B O 1
ATOM 7758 N N . VAL B 1 75 ? 8.797 -51 -15.203 1 93.38 75 VAL B N 1
ATOM 7759 C CA . VAL B 1 75 ? 9.766 -51.75 -14.414 1 93.38 75 VAL B CA 1
ATOM 7760 C C . VAL B 1 75 ? 11.18 -51.312 -14.766 1 93.38 75 VAL B C 1
ATOM 7762 O O . VAL B 1 75 ? 11.492 -51.062 -15.93 1 93.38 75 VAL B O 1
ATOM 7765 N N . LYS B 1 76 ? 11.977 -51.312 -13.766 1 93.12 76 LYS B N 1
ATOM 7766 C CA . LYS B 1 76 ? 13.375 -50.938 -13.945 1 93.12 76 LYS B CA 1
ATOM 7767 C C . LYS B 1 76 ? 14.055 -51.812 -15 1 93.12 76 LYS B C 1
ATOM 7769 O O . LYS B 1 76 ? 13.844 -53 -15.023 1 93.12 76 LYS B O 1
ATOM 7774 N N . GLY B 1 77 ? 14.812 -51.188 -15.781 1 91.75 77 GLY B N 1
ATOM 7775 C CA . GLY B 1 77 ? 15.609 -51.906 -16.766 1 91.75 77 GLY B CA 1
ATOM 7776 C C . GLY B 1 77 ? 14.828 -52.281 -18.016 1 91.75 77 GLY B C 1
ATOM 7777 O O . GLY B 1 77 ? 15.398 -52.75 -18.984 1 91.75 77 GLY B O 1
ATOM 7778 N N . GLN B 1 78 ? 13.641 -51.875 -18.062 1 93.38 78 GLN B N 1
ATOM 7779 C CA . GLN B 1 78 ? 12.766 -52.281 -19.156 1 93.38 78 GLN B CA 1
ATOM 7780 C C . GLN B 1 78 ? 13.125 -51.531 -20.438 1 93.38 78 GLN B C 1
ATOM 7782 O O . GLN B 1 78 ? 13.477 -50.344 -20.391 1 93.38 78 GLN B O 1
ATOM 7787 N N . SER B 1 79 ? 13.125 -52.219 -21.594 1 94.44 79 SER B N 1
ATOM 7788 C CA . SER B 1 79 ? 13.266 -51.594 -22.891 1 94.44 79 SER B CA 1
ATOM 7789 C C . SER B 1 79 ? 11.984 -50.844 -23.281 1 94.44 79 SER B C 1
ATOM 7791 O O . SER B 1 79 ? 10.883 -51.375 -23.062 1 94.44 79 SER B O 1
ATOM 7793 N N . ILE B 1 80 ? 12.148 -49.656 -23.734 1 94.12 80 ILE B N 1
ATOM 7794 C CA . ILE B 1 80 ? 11.008 -48.812 -24.094 1 94.12 80 ILE B CA 1
ATOM 7795 C C . ILE B 1 80 ? 11.188 -48.281 -25.5 1 94.12 80 ILE B C 1
ATOM 7797 O O . ILE B 1 80 ? 12.289 -48.281 -26.047 1 94.12 80 ILE B O 1
ATOM 7801 N N . PRO B 1 81 ? 10.047 -47.812 -26.141 1 92 81 PRO B N 1
ATOM 7802 C CA . PRO B 1 81 ? 10.211 -47.094 -27.406 1 92 81 PRO B CA 1
ATOM 7803 C C . PRO B 1 81 ? 11.023 -45.812 -27.25 1 92 81 PRO B C 1
ATOM 7805 O O . PRO B 1 81 ? 11.094 -45.25 -26.156 1 92 81 PRO B O 1
ATOM 7808 N N . SER B 1 82 ? 11.586 -45.406 -28.406 1 93.69 82 SER B N 1
ATOM 7809 C CA . SER B 1 82 ? 12.414 -44.188 -28.406 1 93.69 82 SER B CA 1
ATOM 7810 C C . SER B 1 82 ? 11.648 -43 -27.828 1 93.69 82 SER B C 1
ATOM 7812 O O . SER B 1 82 ? 10.461 -42.812 -28.109 1 93.69 82 SER B O 1
ATOM 7814 N N . THR B 1 83 ? 12.367 -42.219 -26.969 1 93.25 83 THR B N 1
ATOM 7815 C CA . THR B 1 83 ? 11.75 -41.062 -26.328 1 93.25 83 THR B CA 1
ATOM 7816 C C . THR B 1 83 ? 12.07 -39.781 -27.094 1 93.25 83 THR B C 1
ATOM 7818 O O . THR B 1 83 ? 11.867 -38.688 -26.578 1 93.25 83 THR B O 1
ATOM 7821 N N . ILE B 1 84 ? 12.57 -39.844 -28.297 1 92.75 84 ILE B N 1
ATOM 7822 C CA . ILE B 1 84 ? 13.023 -38.688 -29.078 1 92.75 84 ILE B CA 1
ATOM 7823 C C . ILE B 1 84 ? 11.883 -37.688 -29.203 1 92.75 84 ILE B C 1
ATOM 7825 O O . ILE B 1 84 ? 12.102 -36.469 -29.156 1 92.75 84 ILE B O 1
ATOM 7829 N N . ASP B 1 85 ? 10.688 -38.125 -29.312 1 88.44 85 ASP B N 1
ATOM 7830 C CA . ASP B 1 85 ? 9.547 -37.25 -29.531 1 88.44 85 ASP B CA 1
ATOM 7831 C C . ASP B 1 85 ? 9.008 -36.719 -28.219 1 88.44 85 ASP B C 1
ATOM 7833 O O . ASP B 1 85 ? 8.18 -35.781 -28.203 1 88.44 85 ASP B O 1
ATOM 7837 N N . LEU B 1 86 ? 9.484 -37.281 -27.109 1 90.62 86 LEU B N 1
ATOM 7838 C CA . LEU B 1 86 ? 8.945 -36.906 -25.812 1 90.62 86 LEU B CA 1
ATOM 7839 C C . LEU B 1 86 ? 9.891 -35.938 -25.078 1 90.62 86 LEU B C 1
ATOM 7841 O O . LEU B 1 86 ? 9.438 -34.938 -24.5 1 90.62 86 LEU B O 1
ATOM 7845 N N . ILE B 1 87 ? 11.203 -36.219 -25.141 1 93.25 87 ILE B N 1
ATOM 7846 C CA . ILE B 1 87 ? 12.148 -35.406 -24.391 1 93.25 87 ILE B CA 1
ATOM 7847 C C . ILE B 1 87 ? 13.328 -35 -25.281 1 93.25 87 ILE B C 1
ATOM 7849 O O . ILE B 1 87 ? 14.391 -34.625 -24.797 1 93.25 87 ILE B O 1
ATOM 7853 N N . ASN B 1 88 ? 13.234 -35.188 -26.625 1 89.88 88 ASN B N 1
ATOM 7854 C CA . ASN B 1 88 ? 14.242 -34.875 -27.625 1 89.88 88 ASN B CA 1
ATOM 7855 C C . ASN B 1 88 ? 15.555 -35.594 -27.375 1 89.88 88 ASN B C 1
ATOM 7857 O O . ASN B 1 88 ? 16.641 -35.031 -27.547 1 89.88 88 ASN B O 1
ATOM 7861 N N . GLN B 1 89 ? 15.508 -36.688 -26.703 1 91.31 89 GLN B N 1
ATOM 7862 C CA . GLN B 1 89 ? 16.609 -37.625 -26.516 1 91.31 89 GLN B CA 1
ATOM 7863 C C . GLN B 1 89 ? 16.219 -39.031 -26.984 1 91.31 89 GLN B C 1
ATOM 7865 O O . GLN B 1 89 ? 15.125 -39.5 -26.703 1 91.31 89 GLN B O 1
ATOM 7870 N N . ASP B 1 90 ? 17.094 -39.656 -27.719 1 92.88 90 ASP B N 1
ATOM 7871 C CA . ASP B 1 90 ? 16.844 -41 -28.219 1 92.88 90 ASP B CA 1
ATOM 7872 C C . ASP B 1 90 ? 17.25 -42.062 -27.188 1 92.88 90 ASP B C 1
ATOM 7874 O O . ASP B 1 90 ? 18.312 -42.688 -27.312 1 92.88 90 ASP B O 1
ATOM 7878 N N . LEU B 1 91 ? 16.375 -42.188 -26.219 1 94.12 91 LEU B N 1
ATOM 7879 C CA . LEU B 1 91 ? 16.609 -43.188 -25.188 1 94.12 91 LEU B CA 1
ATOM 7880 C C . LEU B 1 91 ? 15.656 -44.375 -25.328 1 94.12 91 LEU B C 1
ATOM 7882 O O . LEU B 1 91 ? 14.469 -44.188 -25.609 1 94.12 91 LEU B O 1
ATOM 7886 N N . THR B 1 92 ? 16.172 -45.594 -25.141 1 94.69 92 THR B N 1
ATOM 7887 C CA . THR B 1 92 ? 15.352 -46.781 -25.328 1 94.69 92 THR B CA 1
ATOM 7888 C C . THR B 1 92 ? 15.359 -47.656 -24.078 1 94.69 92 THR B C 1
ATOM 7890 O O . THR B 1 92 ? 14.969 -48.812 -24.125 1 94.69 92 THR B O 1
ATOM 7893 N N . ASN B 1 93 ? 15.891 -47.125 -23.078 1 95.62 93 ASN B N 1
ATOM 7894 C CA . ASN B 1 93 ? 15.914 -47.781 -21.766 1 95.62 93 ASN B CA 1
ATOM 7895 C C . ASN B 1 93 ? 15.297 -46.906 -20.688 1 95.62 93 ASN B C 1
ATOM 7897 O O . ASN B 1 93 ? 15.609 -45.719 -20.594 1 95.62 93 ASN B O 1
ATOM 7901 N N . LEU B 1 94 ? 14.422 -47.469 -19.906 1 96.12 94 LEU B N 1
ATOM 7902 C CA . LEU B 1 94 ? 13.672 -46.719 -18.906 1 96.12 94 LEU B CA 1
ATOM 7903 C C . LEU B 1 94 ? 14.602 -46.094 -17.875 1 96.12 94 LEU B C 1
ATOM 7905 O O . LEU B 1 94 ? 14.359 -45 -17.406 1 96.12 94 LEU B O 1
ATOM 7909 N N . ASP B 1 95 ? 15.672 -46.812 -17.531 1 96.75 95 ASP B N 1
ATOM 7910 C CA . ASP B 1 95 ? 16.594 -46.281 -16.516 1 96.75 95 ASP B CA 1
ATOM 7911 C C . ASP B 1 95 ? 17.281 -45 -17 1 96.75 95 ASP B C 1
ATOM 7913 O O . ASP B 1 95 ? 17.531 -44.094 -16.203 1 96.75 95 ASP B O 1
ATOM 7917 N N . GLN B 1 96 ? 17.516 -45 -18.234 1 96.12 96 GLN B N 1
ATOM 7918 C CA . GLN B 1 96 ? 18.125 -43.812 -18.812 1 96.12 96 GLN B CA 1
ATOM 7919 C C . GLN B 1 96 ? 17.156 -42.625 -18.797 1 96.12 96 GLN B C 1
ATOM 7921 O O . GLN B 1 96 ? 17.562 -41.5 -18.562 1 96.12 96 GLN B O 1
ATOM 7926 N N . VAL B 1 97 ? 15.938 -42.938 -19.062 1 96 97 VAL B N 1
ATOM 7927 C CA . VAL B 1 97 ? 14.914 -41.906 -19.047 1 96 97 VAL B CA 1
ATOM 7928 C C . VAL B 1 97 ? 14.766 -41.344 -17.625 1 96 97 VAL B C 1
ATOM 7930 O O . VAL B 1 97 ? 14.703 -40.125 -17.438 1 96 97 VAL B O 1
ATOM 7933 N N . VAL B 1 98 ? 14.727 -42.219 -16.656 1 96.56 98 VAL B N 1
ATOM 7934 C CA . VAL B 1 98 ? 14.578 -41.812 -15.258 1 96.56 98 VAL B CA 1
ATOM 7935 C C . VAL B 1 98 ? 15.781 -40.969 -14.836 1 96.56 98 VAL B C 1
ATOM 7937 O O . VAL B 1 98 ? 15.625 -39.938 -14.172 1 96.56 98 VAL B O 1
ATOM 7940 N N . SER B 1 99 ? 16.938 -41.438 -15.203 1 95.81 99 SER B N 1
ATOM 7941 C CA . SER B 1 99 ? 18.141 -40.688 -14.875 1 95.81 99 SER B CA 1
ATOM 7942 C C . SER B 1 99 ? 18.109 -39.281 -15.484 1 95.81 99 SER B C 1
ATOM 7944 O O . SER B 1 99 ? 18.5 -38.312 -14.844 1 95.81 99 SER B O 1
ATOM 7946 N N . PHE B 1 100 ? 17.703 -39.25 -16.734 1 95 100 PHE B N 1
ATOM 7947 C CA . PHE B 1 100 ? 17.562 -37.969 -17.438 1 95 100 PHE B CA 1
ATOM 7948 C C . PHE B 1 100 ? 16.609 -37.062 -16.703 1 95 100 PHE B C 1
ATOM 7950 O O . PHE B 1 100 ? 16.922 -35.875 -16.453 1 95 100 PHE B O 1
ATOM 7957 N N . LEU B 1 101 ? 15.445 -37.531 -16.312 1 96.38 101 LEU B N 1
ATOM 7958 C CA . LEU B 1 101 ? 14.406 -36.75 -15.656 1 96.38 101 LEU B CA 1
ATOM 7959 C C . LEU B 1 101 ? 14.836 -36.344 -14.258 1 96.38 101 LEU B C 1
ATOM 7961 O O . LEU B 1 101 ? 14.562 -35.219 -13.828 1 96.38 101 LEU B O 1
ATOM 7965 N N . GLU B 1 102 ? 15.5 -37.219 -13.547 1 95.88 102 GLU B N 1
ATOM 7966 C CA . GLU B 1 102 ? 16.031 -36.875 -12.227 1 95.88 102 GLU B CA 1
ATOM 7967 C C . GLU B 1 102 ? 17.031 -35.75 -12.297 1 95.88 102 GLU B C 1
ATOM 7969 O O . GLU B 1 102 ? 17 -34.812 -11.461 1 95.88 102 GLU B O 1
ATOM 7974 N N . ASN B 1 103 ? 17.844 -35.781 -13.258 1 94.69 103 ASN B N 1
ATOM 7975 C CA . ASN B 1 103 ? 18.859 -34.719 -13.422 1 94.69 103 ASN B CA 1
ATOM 7976 C C . ASN B 1 103 ? 18.219 -33.406 -13.789 1 94.69 103 ASN B C 1
ATOM 7978 O O . ASN B 1 103 ? 18.703 -32.344 -13.367 1 94.69 103 ASN B O 1
ATOM 7982 N N . ALA B 1 104 ? 17.219 -33.469 -14.555 1 95.75 104 ALA B N 1
ATOM 7983 C CA . ALA B 1 104 ? 16.594 -32.25 -15.07 1 95.75 104 ALA B CA 1
ATOM 7984 C C . ALA B 1 104 ? 15.711 -31.594 -14.016 1 95.75 104 ALA B C 1
ATOM 7986 O O . ALA B 1 104 ? 15.617 -30.359 -13.953 1 95.75 104 ALA B O 1
ATOM 7987 N N . TYR B 1 105 ? 15.086 -32.406 -13.164 1 97.25 105 TYR B N 1
ATOM 7988 C CA . TYR B 1 105 ? 14 -31.828 -12.391 1 97.25 105 TYR B CA 1
ATOM 7989 C C . TYR B 1 105 ? 14.211 -32.062 -10.898 1 97.25 105 TYR B C 1
ATOM 7991 O O . TYR B 1 105 ? 13.555 -31.422 -10.07 1 97.25 105 TYR B O 1
ATOM 7999 N N . CYS B 1 106 ? 15.117 -32.906 -10.445 1 97.25 106 CYS B N 1
ATOM 8000 C CA . CYS B 1 106 ? 15.164 -33.312 -9.039 1 97.25 106 CYS B CA 1
ATOM 8001 C C . CYS B 1 106 ? 16.547 -33.062 -8.445 1 97.25 106 CYS B C 1
ATOM 8003 O O . CYS B 1 106 ? 16.812 -33.438 -7.309 1 97.25 106 CYS B O 1
ATOM 8005 N N . ASN B 1 107 ? 17.422 -32.438 -9.133 1 95.88 107 ASN B N 1
ATOM 8006 C CA . ASN B 1 107 ? 18.766 -32.156 -8.625 1 95.88 107 ASN B CA 1
ATOM 8007 C C . ASN B 1 107 ? 18.938 -30.688 -8.25 1 95.88 107 ASN B C 1
ATOM 8009 O O . ASN B 1 107 ? 18.172 -30.156 -7.453 1 95.88 107 ASN B O 1
ATOM 8013 N N . ASP B 1 108 ? 19.969 -30.047 -8.797 1 96.81 108 ASP B N 1
ATOM 8014 C CA . ASP B 1 108 ? 20.297 -28.703 -8.312 1 96.81 108 ASP B CA 1
ATOM 8015 C C . ASP B 1 108 ? 19.469 -27.641 -9.039 1 96.81 108 ASP B C 1
ATOM 8017 O O . ASP B 1 108 ? 19.688 -26.453 -8.844 1 96.81 108 ASP B O 1
ATOM 8021 N N . VAL B 1 109 ? 18.594 -28 -9.898 1 98 109 VAL B N 1
ATOM 8022 C CA . VAL B 1 109 ? 17.688 -27.094 -10.602 1 98 109 VAL B CA 1
ATOM 8023 C C . VAL B 1 109 ? 16.344 -27.766 -10.812 1 98 109 VAL B C 1
ATOM 8025 O O . VAL B 1 109 ? 16.234 -29 -10.781 1 98 109 VAL B O 1
ATOM 8028 N N . THR B 1 110 ? 15.336 -27.016 -10.883 1 98 110 THR B N 1
ATOM 8029 C CA . THR B 1 110 ? 14 -27.5 -11.227 1 98 110 THR B CA 1
ATOM 8030 C C . THR B 1 110 ? 13.172 -26.375 -11.844 1 98 110 THR B C 1
ATOM 8032 O O . THR B 1 110 ? 13.672 -25.266 -12.055 1 98 110 THR B O 1
ATOM 8035 N N . ALA B 1 111 ? 11.961 -26.672 -12.281 1 98 111 ALA B N 1
ATOM 8036 C CA . ALA B 1 111 ? 11.125 -25.672 -12.93 1 98 111 ALA B CA 1
ATOM 8037 C C . ALA B 1 111 ? 9.648 -25.922 -12.664 1 98 111 ALA B C 1
ATOM 8039 O O . ALA B 1 111 ? 9.25 -27.047 -12.352 1 98 111 ALA B O 1
ATOM 8040 N N . GLN B 1 112 ? 8.867 -24.922 -12.703 1 97.12 112 GLN B N 1
ATOM 8041 C CA . GLN B 1 112 ? 7.414 -24.969 -12.711 1 97.12 112 GLN B CA 1
ATOM 8042 C C . GLN B 1 112 ? 6.852 -24.25 -13.938 1 97.12 112 GLN B C 1
ATOM 8044 O O . GLN B 1 112 ? 6.84 -23.016 -13.992 1 97.12 112 GLN B O 1
ATOM 8049 N N . PHE B 1 113 ? 6.32 -25.047 -14.906 1 96.94 113 PHE B N 1
ATOM 8050 C CA . PHE B 1 113 ? 5.785 -24.484 -16.141 1 96.94 113 PHE B CA 1
ATOM 8051 C C . PHE B 1 113 ? 4.328 -24.875 -16.328 1 96.94 113 PHE B C 1
ATOM 8053 O O . PHE B 1 113 ? 3.633 -24.312 -17.188 1 96.94 113 PHE B O 1
ATOM 8060 N N . ASP B 1 114 ? 3.854 -25.75 -15.484 1 92.31 114 ASP B N 1
ATOM 8061 C CA . ASP B 1 114 ? 2.561 -26.406 -15.688 1 92.31 114 ASP B CA 1
ATOM 8062 C C . ASP B 1 114 ? 1.427 -25.375 -15.664 1 92.31 114 ASP B C 1
ATOM 8064 O O . ASP B 1 114 ? 0.414 -25.547 -16.344 1 92.31 114 ASP B O 1
ATOM 8068 N N . HIS B 1 115 ? 1.562 -24.375 -14.891 1 92.31 115 HIS B N 1
ATOM 8069 C CA . HIS B 1 115 ? 0.497 -23.391 -14.703 1 92.31 115 HIS B CA 1
ATOM 8070 C C . HIS B 1 115 ? 0.357 -22.484 -15.914 1 92.31 115 HIS B C 1
ATOM 8072 O O . HIS B 1 115 ? -0.627 -21.75 -16.047 1 92.31 115 HIS B O 1
ATOM 8078 N N . ILE B 1 116 ? 1.294 -22.547 -16.844 1 94.12 116 ILE B N 1
ATOM 8079 C CA . ILE B 1 116 ? 1.247 -21.719 -18.047 1 94.12 116 ILE B CA 1
ATOM 8080 C C . ILE B 1 116 ? 0.147 -22.219 -18.984 1 94.12 116 ILE B C 1
ATOM 8082 O O . ILE B 1 116 ? 0.054 -23.422 -19.25 1 94.12 116 ILE B O 1
ATOM 8086 N N . GLU B 1 117 ? -0.646 -21.391 -19.531 1 88.06 117 GLU B N 1
ATOM 8087 C CA . GLU B 1 117 ? -1.81 -21.766 -20.328 1 88.06 117 GLU B CA 1
ATOM 8088 C C . GLU B 1 117 ? -1.404 -22.141 -21.75 1 88.06 117 GLU B C 1
ATOM 8090 O O . GLU B 1 117 ? -1.951 -23.094 -22.328 1 88.06 117 GLU B O 1
ATOM 8095 N N . SER B 1 118 ? -0.437 -21.438 -22.328 1 90.5 118 SER B N 1
ATOM 8096 C CA . SER B 1 118 ? -0.034 -21.641 -23.719 1 90.5 118 SER B CA 1
ATOM 8097 C C . SER B 1 118 ? 0.716 -22.953 -23.891 1 90.5 118 SER B C 1
ATOM 8099 O O . SER B 1 118 ? 1.78 -23.141 -23.297 1 90.5 118 SER B O 1
ATOM 8101 N N . ILE B 1 119 ? 0.184 -23.766 -24.688 1 87.94 119 ILE B N 1
ATOM 8102 C CA . ILE B 1 119 ? 0.804 -25.062 -24.953 1 87.94 119 ILE B CA 1
ATOM 8103 C C . ILE B 1 119 ? 2.131 -24.859 -25.672 1 87.94 119 ILE B C 1
ATOM 8105 O O . ILE B 1 119 ? 3.111 -25.547 -25.391 1 87.94 119 ILE B O 1
ATOM 8109 N N . GLU B 1 120 ? 2.121 -23.906 -26.516 1 91.69 120 GLU B N 1
ATOM 8110 C CA . GLU B 1 120 ? 3.336 -23.594 -27.266 1 91.69 120 GLU B CA 1
ATOM 8111 C C . GLU B 1 120 ? 4.453 -23.125 -26.344 1 91.69 120 GLU B C 1
ATOM 8113 O O . GLU B 1 120 ? 5.594 -23.562 -26.453 1 91.69 120 GLU B O 1
ATOM 8118 N N . GLU B 1 121 ? 4.094 -22.25 -25.516 1 94.81 121 GLU B N 1
ATOM 8119 C CA . GLU B 1 121 ? 5.066 -21.734 -24.562 1 94.81 121 GLU B CA 1
ATOM 8120 C C . GLU B 1 121 ? 5.609 -22.828 -23.656 1 94.81 121 GLU B C 1
ATOM 8122 O O . GLU B 1 121 ? 6.816 -22.922 -23.422 1 94.81 121 GLU B O 1
ATOM 8127 N N . LYS B 1 122 ? 4.754 -23.703 -23.219 1 94 122 LYS B N 1
ATOM 8128 C CA . LYS B 1 122 ? 5.145 -24.812 -22.344 1 94 122 LYS B CA 1
ATOM 8129 C C . LYS B 1 122 ? 6.082 -25.781 -23.062 1 94 122 LYS B C 1
ATOM 8131 O O . LYS B 1 122 ? 7.117 -26.172 -22.516 1 94 122 LYS B O 1
ATOM 8136 N N . ALA B 1 123 ? 5.688 -26.078 -24.234 1 93.5 123 ALA B N 1
ATOM 8137 C CA . ALA B 1 123 ? 6.484 -27.031 -25 1 93.5 123 ALA B CA 1
ATOM 8138 C C . ALA B 1 123 ? 7.887 -26.484 -25.266 1 93.5 123 ALA B C 1
ATOM 8140 O O . ALA B 1 123 ? 8.875 -27.203 -25.109 1 93.5 123 ALA B O 1
ATOM 8141 N N . TRP B 1 124 ? 7.906 -25.219 -25.609 1 97.12 124 TRP B N 1
ATOM 8142 C CA . TRP B 1 124 ? 9.195 -24.578 -25.859 1 97.12 124 TRP B CA 1
ATOM 8143 C C . TRP B 1 124 ? 10.055 -24.562 -24.609 1 97.12 124 TRP B C 1
ATOM 8145 O O . TRP B 1 124 ? 11.258 -24.844 -24.656 1 97.12 124 TRP B O 1
ATOM 8155 N N . LEU B 1 125 ? 9.484 -24.312 -23.5 1 98.06 125 LEU B N 1
ATOM 8156 C CA . LEU B 1 125 ? 10.188 -24.219 -22.219 1 98.06 125 LEU B CA 1
ATOM 8157 C C . LEU B 1 125 ? 10.727 -25.578 -21.797 1 98.06 125 LEU B C 1
ATOM 8159 O O . LEU B 1 125 ? 11.875 -25.688 -21.359 1 98.06 125 LEU B O 1
ATOM 8163 N N . TYR B 1 126 ? 9.891 -26.594 -21.906 1 96.44 126 TYR B N 1
ATOM 8164 C CA . TYR B 1 126 ? 10.344 -27.938 -21.531 1 96.44 126 TYR B CA 1
ATOM 8165 C C . TYR B 1 126 ? 11.492 -28.391 -22.422 1 96.44 126 TYR B C 1
ATOM 8167 O O . TYR B 1 126 ? 12.492 -28.922 -21.938 1 96.44 126 TYR B O 1
ATOM 8175 N N . GLU B 1 127 ? 11.359 -28.078 -23.672 1 95.94 127 GLU B N 1
ATOM 8176 C CA . GLU B 1 127 ? 12.406 -28.484 -24.625 1 95.94 127 GLU B CA 1
ATOM 8177 C C . GLU B 1 127 ? 13.727 -27.781 -24.297 1 95.94 127 GLU B C 1
ATOM 8179 O O . GLU B 1 127 ? 14.766 -28.438 -24.156 1 95.94 127 GLU B O 1
ATOM 8184 N N . LYS B 1 128 ? 13.656 -26.484 -24.188 1 96.88 128 LYS B N 1
ATOM 8185 C CA . LYS B 1 128 ? 14.875 -25.719 -23.938 1 96.88 128 LYS B CA 1
ATOM 8186 C C . LYS B 1 128 ? 15.477 -26.047 -22.578 1 96.88 128 LYS B C 1
ATOM 8188 O O . LYS B 1 128 ? 16.703 -26.188 -22.453 1 96.88 128 LYS B O 1
ATOM 8193 N N . PHE B 1 129 ? 14.648 -26.172 -21.578 1 97.56 129 PHE B N 1
ATOM 8194 C CA . PHE B 1 129 ? 15.102 -26.469 -20.219 1 97.56 129 PHE B CA 1
ATOM 8195 C C . PHE B 1 129 ? 15.781 -27.828 -20.156 1 97.56 129 PHE B C 1
ATOM 8197 O O . PHE B 1 129 ? 16.859 -27.969 -19.562 1 97.56 129 PHE B O 1
ATOM 8204 N N . GLU B 1 130 ? 15.203 -28.828 -20.781 1 96.38 130 GLU B N 1
ATOM 8205 C CA . GLU B 1 130 ? 15.742 -30.188 -20.781 1 96.38 130 GLU B CA 1
ATOM 8206 C C . GLU B 1 130 ? 17.016 -30.266 -21.625 1 96.38 130 GLU B C 1
ATOM 8208 O O . GLU B 1 130 ? 17.969 -30.969 -21.25 1 96.38 130 GLU B O 1
ATOM 8213 N N . GLN B 1 131 ? 17.031 -29.547 -22.703 1 93 131 GLN B N 1
ATOM 8214 C CA . GLN B 1 131 ? 18.234 -29.516 -23.547 1 93 131 GLN B CA 1
ATOM 8215 C C . GLN B 1 131 ? 19.406 -28.891 -22.797 1 93 131 GLN B C 1
ATOM 8217 O O . GLN B 1 131 ? 20.531 -29.359 -22.906 1 93 131 GLN B O 1
ATOM 8222 N N . LEU B 1 132 ? 19.125 -27.891 -22.047 1 91.44 132 LEU B N 1
ATOM 8223 C CA . LEU B 1 132 ? 20.141 -27.156 -21.312 1 91.44 132 LEU B CA 1
ATOM 8224 C C . LEU B 1 132 ? 20.859 -28.062 -20.312 1 91.44 132 LEU B C 1
ATOM 8226 O O . LEU B 1 132 ? 22.031 -27.859 -20.016 1 91.44 132 LEU B O 1
ATOM 8230 N N . GLN B 1 133 ? 20.156 -29.047 -19.844 1 88.44 133 GLN B N 1
ATOM 8231 C CA . GLN B 1 133 ? 20.719 -29.891 -18.812 1 88.44 133 GLN B CA 1
ATOM 8232 C C . GLN B 1 133 ? 21.766 -30.844 -19.391 1 88.44 133 GLN B C 1
ATOM 8234 O O . GLN B 1 133 ? 22.578 -31.406 -18.656 1 88.44 133 GLN B O 1
ATOM 8239 N N . HIS B 1 134 ? 21.875 -30.859 -20.75 1 84.62 134 HIS B N 1
ATOM 8240 C CA . HIS B 1 134 ? 22.859 -31.703 -21.406 1 84.62 134 HIS B CA 1
ATOM 8241 C C . HIS B 1 134 ? 24 -30.875 -21.969 1 84.62 134 HIS B C 1
ATOM 8243 O O . HIS B 1 134 ? 24.953 -31.422 -22.531 1 84.62 134 HIS B O 1
ATOM 8249 N N . GLN B 1 135 ? 23.875 -29.688 -21.734 1 85.69 135 GLN B N 1
ATOM 8250 C CA . GLN B 1 135 ? 24.938 -28.797 -22.219 1 85.69 135 GLN B CA 1
ATOM 8251 C C . GLN B 1 135 ? 25.922 -28.453 -21.109 1 85.69 135 GLN B C 1
ATOM 8253 O O . GLN B 1 135 ? 25.516 -28.203 -19.969 1 85.69 135 GLN B O 1
ATOM 8258 N N . ASN B 1 136 ? 27.188 -28.656 -21.469 1 87.94 136 ASN B N 1
ATOM 8259 C CA . ASN B 1 136 ? 28.219 -28.203 -20.547 1 87.94 136 ASN B CA 1
ATOM 8260 C C . ASN B 1 136 ? 28.812 -26.875 -20.969 1 87.94 136 ASN B C 1
ATOM 8262 O O . ASN B 1 136 ? 29 -26.625 -22.156 1 87.94 136 ASN B O 1
ATOM 8266 N N . PRO B 1 137 ? 29.047 -26.031 -19.953 1 92.75 137 PRO B N 1
ATOM 8267 C CA . PRO B 1 137 ? 29.719 -24.781 -20.312 1 92.75 137 PRO B CA 1
ATOM 8268 C C . PRO B 1 137 ? 31.125 -25 -20.875 1 92.75 137 PRO B C 1
ATOM 8270 O O . PRO B 1 137 ? 31.797 -25.969 -20.516 1 92.75 137 PRO B O 1
ATOM 8273 N N . SER B 1 138 ? 31.531 -24.094 -21.719 1 94.25 138 SER B N 1
ATOM 8274 C CA . SER B 1 138 ? 32.875 -24.141 -22.266 1 94.25 138 SER B CA 1
ATOM 8275 C C . SER B 1 138 ? 33.938 -23.766 -21.203 1 94.25 138 SER B C 1
ATOM 8277 O O . SER B 1 138 ? 33.562 -23.266 -20.141 1 94.25 138 SER B O 1
ATOM 8279 N N . LYS B 1 139 ? 35.219 -24.047 -21.531 1 96.06 139 LYS B N 1
ATOM 8280 C CA . LYS B 1 139 ? 36.281 -23.656 -20.641 1 96.06 139 LYS B CA 1
ATOM 8281 C C . LYS B 1 139 ? 36.281 -22.156 -20.375 1 96.06 139 LYS B C 1
ATOM 8283 O O . LYS B 1 139 ? 36.469 -21.719 -19.234 1 96.06 139 LYS B O 1
ATOM 8288 N N . SER B 1 140 ? 36.094 -21.438 -21.406 1 95.38 140 SER B N 1
ATOM 8289 C CA . SER B 1 140 ? 36.094 -19.984 -21.281 1 95.38 140 SER B CA 1
ATOM 8290 C C . SER B 1 140 ? 34.938 -19.516 -20.406 1 95.38 140 SER B C 1
ATOM 8292 O O . SER B 1 140 ? 35.062 -18.578 -19.625 1 95.38 140 SER B O 1
ATOM 8294 N N . GLU B 1 141 ? 33.812 -20.156 -20.562 1 95.5 141 GLU B N 1
ATOM 8295 C CA . GLU B 1 141 ? 32.656 -19.812 -19.75 1 95.5 141 GLU B CA 1
ATOM 8296 C C . GLU B 1 141 ? 32.875 -20.156 -18.281 1 95.5 141 GLU B C 1
ATOM 8298 O O . GLU B 1 141 ? 32.5 -19.375 -17.406 1 95.5 141 GLU B O 1
ATOM 8303 N N . LYS B 1 142 ? 33.469 -21.25 -18.047 1 98.06 142 LYS B N 1
ATOM 8304 C CA . LYS B 1 142 ? 33.781 -21.672 -16.688 1 98.06 142 LYS B CA 1
ATOM 8305 C C . LYS B 1 142 ? 34.75 -20.688 -16.016 1 98.06 142 LYS B C 1
ATOM 8307 O O . LYS B 1 142 ? 34.594 -20.375 -14.836 1 98.06 142 LYS B O 1
ATOM 8312 N N . ILE B 1 143 ? 35.75 -20.234 -16.75 1 97.94 143 ILE B N 1
ATOM 8313 C CA . ILE B 1 143 ? 36.688 -19.281 -16.234 1 97.94 143 ILE B CA 1
ATOM 8314 C C . ILE B 1 143 ? 36 -17.969 -15.906 1 97.94 143 ILE B C 1
ATOM 8316 O O . ILE B 1 143 ? 36.25 -17.344 -14.875 1 97.94 143 ILE B O 1
ATOM 8320 N N . ASN B 1 144 ? 35.094 -17.562 -16.797 1 97.12 144 ASN B N 1
ATOM 8321 C CA . ASN B 1 144 ? 34.344 -16.344 -16.578 1 97.12 144 ASN B CA 1
ATOM 8322 C C . ASN B 1 144 ? 33.469 -16.438 -15.312 1 97.12 144 ASN B C 1
ATOM 8324 O O . ASN B 1 144 ? 33.406 -15.484 -14.531 1 97.12 144 ASN B O 1
ATOM 8328 N N . ILE B 1 145 ? 32.781 -17.562 -15.117 1 98.5 145 ILE B N 1
ATOM 8329 C CA . ILE B 1 145 ? 31.984 -17.812 -13.922 1 98.5 145 ILE B CA 1
ATOM 8330 C C . ILE B 1 145 ? 32.875 -17.688 -12.68 1 98.5 145 ILE B C 1
ATOM 8332 O O . ILE B 1 145 ? 32.531 -16.984 -11.727 1 98.5 145 ILE B O 1
ATOM 8336 N N . LEU B 1 146 ? 34.031 -18.328 -12.719 1 98.69 146 LEU B N 1
ATOM 8337 C CA . LEU B 1 146 ? 34.969 -18.312 -11.602 1 98.69 146 LEU B CA 1
ATOM 8338 C C . LEU B 1 146 ? 35.406 -16.891 -11.266 1 98.69 146 LEU B C 1
ATOM 8340 O O . LEU B 1 146 ? 35.406 -16.5 -10.102 1 98.69 146 LEU B O 1
ATOM 8344 N N . LYS B 1 147 ? 35.75 -16.141 -12.266 1 98.19 147 LYS B N 1
ATOM 8345 C CA . LYS B 1 147 ? 36.25 -14.773 -12.055 1 98.19 147 LYS B CA 1
ATOM 8346 C C . LYS B 1 147 ? 35.156 -13.891 -11.422 1 98.19 147 LYS B C 1
ATOM 8348 O O . LYS B 1 147 ? 35.438 -13.094 -10.531 1 98.19 147 LYS B O 1
ATOM 8353 N N . ASN B 1 148 ? 33.938 -13.992 -11.883 1 98.12 148 ASN B N 1
ATOM 8354 C CA . ASN B 1 148 ? 32.844 -13.234 -11.297 1 98.12 148 ASN B CA 1
ATOM 8355 C C . ASN B 1 148 ? 32.656 -13.586 -9.828 1 98.12 148 ASN B C 1
ATOM 8357 O O . ASN B 1 148 ? 32.406 -12.703 -9 1 98.12 148 ASN B O 1
ATOM 8361 N N . LEU B 1 149 ? 32.719 -14.852 -9.523 1 98.62 149 LEU B N 1
ATOM 8362 C CA . LEU B 1 149 ? 32.531 -15.328 -8.156 1 98.62 149 LEU B CA 1
ATOM 8363 C C . LEU B 1 149 ? 33.656 -14.812 -7.258 1 98.62 149 LEU B C 1
ATOM 8365 O O . LEU B 1 149 ? 33.406 -14.312 -6.16 1 98.62 149 LEU B O 1
ATOM 8369 N N . ILE B 1 150 ? 34.875 -14.93 -7.734 1 98.38 150 ILE B N 1
ATOM 8370 C CA . ILE B 1 150 ? 36.031 -14.555 -6.945 1 98.38 150 ILE B CA 1
ATOM 8371 C C . ILE B 1 150 ? 36.031 -13.039 -6.723 1 98.38 150 ILE B C 1
ATOM 8373 O O . ILE B 1 150 ? 36.344 -12.57 -5.621 1 98.38 150 ILE B O 1
ATOM 8377 N N . LYS B 1 151 ? 35.719 -12.281 -7.738 1 98 151 LYS B N 1
ATOM 8378 C CA . LYS B 1 151 ? 35.625 -10.828 -7.609 1 98 151 LYS B CA 1
ATOM 8379 C C . LYS B 1 151 ? 34.625 -10.43 -6.52 1 98 151 LYS B C 1
ATOM 8381 O O . LYS B 1 151 ? 34.906 -9.516 -5.742 1 98 151 LYS B O 1
ATOM 8386 N N . SER B 1 152 ? 33.531 -11.086 -6.516 1 97.94 152 SER B N 1
ATOM 8387 C CA . SER B 1 152 ? 32.5 -10.82 -5.512 1 97.94 152 SER B CA 1
ATOM 8388 C C . SER B 1 152 ? 33.031 -11.047 -4.102 1 97.94 152 SER B C 1
ATOM 8390 O O . SER B 1 152 ? 32.844 -10.211 -3.217 1 97.94 152 SER B O 1
ATOM 8392 N N . GLU B 1 153 ? 33.656 -12.148 -3.902 1 98.06 153 GLU B N 1
ATOM 8393 C CA . GLU B 1 153 ? 34.219 -12.5 -2.596 1 98.06 153 GLU B CA 1
ATOM 8394 C C . GLU B 1 153 ? 35.312 -11.516 -2.162 1 98.06 153 GLU B C 1
ATOM 8396 O O . GLU B 1 153 ? 35.344 -11.117 -0.998 1 98.06 153 GLU B O 1
ATOM 8401 N N . ILE B 1 154 ? 36.188 -11.125 -3.115 1 98.19 154 ILE B N 1
ATOM 8402 C CA . ILE B 1 154 ? 37.281 -10.203 -2.826 1 98.19 154 ILE B CA 1
ATOM 8403 C C . ILE B 1 154 ? 36.719 -8.875 -2.332 1 98.19 154 ILE B C 1
ATOM 8405 O O . ILE B 1 154 ? 37.219 -8.297 -1.37 1 98.19 154 ILE B O 1
ATOM 8409 N N . PHE B 1 155 ? 35.719 -8.367 -2.928 1 98.19 155 PHE B N 1
ATOM 8410 C CA . PHE B 1 155 ? 35.094 -7.098 -2.541 1 98.19 155 PHE B CA 1
ATOM 8411 C C . PHE B 1 155 ? 34.562 -7.172 -1.119 1 98.19 155 PHE B C 1
ATOM 8413 O O . PHE B 1 155 ? 34.812 -6.285 -0.304 1 98.19 155 PHE B O 1
ATOM 8420 N N . ASP B 1 156 ? 33.812 -8.211 -0.829 1 97.25 156 ASP B N 1
ATOM 8421 C CA . ASP B 1 156 ? 33.219 -8.352 0.495 1 97.25 156 ASP B CA 1
ATOM 8422 C C . ASP B 1 156 ? 34.281 -8.477 1.572 1 97.25 156 ASP B C 1
ATOM 8424 O O . ASP B 1 156 ? 34.156 -7.902 2.656 1 97.25 156 ASP B O 1
ATOM 8428 N N . GLN B 1 157 ? 35.312 -9.203 1.222 1 97.25 157 GLN B N 1
ATOM 8429 C CA . GLN B 1 157 ? 36.406 -9.344 2.168 1 97.25 157 GLN B CA 1
ATOM 8430 C C . GLN B 1 157 ? 37.156 -8.023 2.363 1 97.25 157 GLN B C 1
ATOM 8432 O O . GLN B 1 157 ? 37.531 -7.688 3.48 1 97.25 157 GLN B O 1
ATOM 8437 N N . PHE B 1 158 ? 37.312 -7.348 1.273 1 98 158 PHE B N 1
ATOM 8438 C CA . PHE B 1 158 ? 37.969 -6.043 1.337 1 98 158 PHE B CA 1
ATOM 8439 C C . PHE B 1 158 ? 37.188 -5.09 2.229 1 98 158 PHE B C 1
ATOM 8441 O O . PHE B 1 158 ? 37.75 -4.41 3.08 1 98 158 PHE B O 1
ATOM 8448 N N . MET B 1 159 ? 35.906 -5.039 2.061 1 97.44 159 MET B N 1
ATOM 8449 C CA . MET B 1 159 ? 35.031 -4.172 2.85 1 97.44 159 MET B CA 1
ATOM 8450 C C . MET B 1 159 ? 35.062 -4.559 4.324 1 97.44 159 MET B C 1
ATOM 8452 O O . MET B 1 159 ? 35.062 -3.691 5.199 1 97.44 159 MET B O 1
ATOM 8456 N N . GLN B 1 160 ? 35.031 -5.867 4.578 1 95.75 160 GLN B N 1
ATOM 8457 C CA . GLN B 1 160 ? 35.125 -6.34 5.957 1 95.75 160 GLN B CA 1
ATOM 8458 C C . GLN B 1 160 ? 36.406 -5.875 6.629 1 95.75 160 GLN B C 1
ATOM 8460 O O . GLN B 1 160 ? 36.406 -5.523 7.809 1 95.75 160 GLN B O 1
ATOM 8465 N N . LYS B 1 161 ? 37.438 -5.883 5.891 1 97 161 LYS B N 1
ATOM 8466 C CA . LYS B 1 161 ? 38.75 -5.52 6.418 1 97 161 LYS B CA 1
ATOM 8467 C C . LYS B 1 161 ? 38.844 -4.012 6.613 1 97 161 LYS B C 1
ATOM 8469 O O . LYS B 1 161 ? 39.312 -3.547 7.664 1 97 161 LYS B O 1
ATOM 8474 N N . LYS B 1 162 ? 38.438 -3.244 5.629 1 97.31 162 LYS B N 1
ATOM 8475 C CA . LYS B 1 162 ? 38.656 -1.801 5.625 1 97.31 162 LYS B CA 1
ATOM 8476 C C . LYS B 1 162 ? 37.562 -1.082 6.41 1 97.31 162 LYS B C 1
ATOM 8478 O O . LYS B 1 162 ? 37.812 -0.02 6.988 1 97.31 162 LYS B O 1
ATOM 8483 N N . PHE B 1 163 ? 36.344 -1.609 6.41 1 96.5 163 PHE B N 1
ATOM 8484 C CA . PHE B 1 163 ? 35.188 -1.005 7.059 1 96.5 163 PHE B CA 1
ATOM 8485 C C . PHE B 1 163 ? 34.438 -2.041 7.875 1 96.5 163 PHE B C 1
ATOM 8487 O O . PHE B 1 163 ? 33.281 -2.346 7.574 1 96.5 163 PHE B O 1
ATOM 8494 N N . PRO B 1 164 ? 34.875 -2.537 8.969 1 94.06 164 PRO B N 1
ATOM 8495 C CA . PRO B 1 164 ? 34.344 -3.686 9.695 1 94.06 164 PRO B CA 1
ATOM 8496 C C . PRO B 1 164 ? 32.969 -3.414 10.281 1 94.06 164 PRO B C 1
ATOM 8498 O O . PRO B 1 164 ? 32.188 -4.348 10.508 1 94.06 164 PRO B O 1
ATOM 8501 N N . THR B 1 165 ? 32.562 -2.146 10.516 1 92.25 165 THR B N 1
ATOM 8502 C CA . THR B 1 165 ? 31.297 -1.852 11.156 1 92.25 165 THR B CA 1
ATOM 8503 C C . THR B 1 165 ? 30.266 -1.391 10.117 1 92.25 165 THR B C 1
ATOM 8505 O O . THR B 1 165 ? 29.109 -1.104 10.461 1 92.25 165 THR B O 1
ATOM 8508 N N . PHE B 1 166 ? 30.688 -1.324 8.938 1 94.31 166 PHE B N 1
ATOM 8509 C CA . PHE B 1 166 ? 29.812 -0.855 7.867 1 94.31 166 PHE B CA 1
ATOM 8510 C C . PHE B 1 166 ? 28.797 -1.929 7.488 1 94.31 166 PHE B C 1
ATOM 8512 O O . PHE B 1 166 ? 29.172 -3.092 7.301 1 94.31 166 PHE B O 1
ATOM 8519 N N . LYS B 1 167 ? 27.5 -1.549 7.414 1 92.88 167 LYS B N 1
ATOM 8520 C CA . LYS B 1 167 ? 26.453 -2.463 6.977 1 92.88 167 LYS B CA 1
ATOM 8521 C C . LYS B 1 167 ? 26.422 -2.586 5.457 1 92.88 167 LYS B C 1
ATOM 8523 O O . LYS B 1 167 ? 25.781 -1.793 4.773 1 92.88 167 LYS B O 1
ATOM 8528 N N . ARG B 1 168 ? 26.953 -3.58 4.988 1 92.94 168 ARG B N 1
ATOM 8529 C CA . ARG B 1 168 ? 27.141 -3.662 3.541 1 92.94 168 ARG B CA 1
ATOM 8530 C C . ARG B 1 168 ? 26.125 -4.609 2.914 1 92.94 168 ARG B C 1
ATOM 8532 O O . ARG B 1 168 ? 25.922 -4.602 1.696 1 92.94 168 ARG B O 1
ATOM 8539 N N . TYR B 1 169 ? 25.391 -5.402 3.738 1 94.56 169 TYR B N 1
ATOM 8540 C CA . TYR B 1 169 ? 24.453 -6.375 3.182 1 94.56 169 TYR B CA 1
ATOM 8541 C C . TYR B 1 169 ? 25.125 -7.23 2.113 1 94.56 169 TYR B C 1
ATOM 8543 O O . TYR B 1 169 ? 24.625 -7.328 0.987 1 94.56 169 TYR B O 1
ATOM 8551 N N . GLY B 1 170 ? 26.188 -7.91 2.506 1 94.5 170 GLY B N 1
ATOM 8552 C CA . GLY B 1 170 ? 27.062 -8.641 1.609 1 94.5 170 GLY B CA 1
ATOM 8553 C C . GLY B 1 170 ? 26.391 -9.82 0.936 1 94.5 170 GLY B C 1
ATOM 8554 O O . GLY B 1 170 ? 25.266 -10.172 1.271 1 94.5 170 GLY B O 1
ATOM 8555 N N . LEU B 1 171 ? 27.062 -10.398 -0.027 1 95.56 171 LEU B N 1
ATOM 8556 C CA . LEU B 1 171 ? 26.484 -11.406 -0.915 1 95.56 171 LEU B CA 1
ATOM 8557 C C . LEU B 1 171 ? 26.953 -12.805 -0.53 1 95.56 171 LEU B C 1
ATOM 8559 O O . LEU B 1 171 ? 26.656 -13.781 -1.22 1 95.56 171 LEU B O 1
ATOM 8563 N N . GLU B 1 172 ? 27.672 -12.898 0.604 1 95.5 172 GLU B N 1
ATOM 8564 C CA . GLU B 1 172 ? 28.188 -14.203 1.017 1 95.5 172 GLU B CA 1
ATOM 8565 C C . GLU B 1 172 ? 27.062 -15.211 1.2 1 95.5 172 GLU B C 1
ATOM 8567 O O . GLU B 1 172 ? 26.141 -14.984 1.981 1 95.5 172 GLU B O 1
ATOM 8572 N N . GLY B 1 173 ? 27.109 -16.281 0.462 1 96.19 173 GLY B N 1
ATOM 8573 C CA . GLY B 1 173 ? 26.094 -17.312 0.438 1 96.19 173 GLY B CA 1
ATOM 8574 C C . GLY B 1 173 ? 25.219 -17.266 -0.802 1 96.19 173 GLY B C 1
ATOM 8575 O O . GLY B 1 173 ? 24.5 -18.219 -1.108 1 96.19 173 GLY B O 1
ATOM 8576 N N . ASN B 1 174 ? 25.297 -16.156 -1.569 1 97.56 174 ASN B N 1
ATOM 8577 C CA . ASN B 1 174 ? 24.547 -15.953 -2.807 1 97.56 174 ASN B CA 1
ATOM 8578 C C . ASN B 1 174 ? 25.406 -15.281 -3.877 1 97.56 174 ASN B C 1
ATOM 8580 O O . ASN B 1 174 ? 24.906 -14.453 -4.645 1 97.56 174 ASN B O 1
ATOM 8584 N N . GLU B 1 175 ? 26.703 -15.57 -3.887 1 98.12 175 GLU B N 1
ATOM 8585 C CA . GLU B 1 175 ? 27.625 -14.961 -4.836 1 98.12 175 GLU B CA 1
ATOM 8586 C C . GLU B 1 175 ? 27.219 -15.266 -6.277 1 98.12 175 GLU B C 1
ATOM 8588 O O . GLU B 1 175 ? 27.5 -14.477 -7.184 1 98.12 175 GLU B O 1
ATOM 8593 N N . SER B 1 176 ? 26.438 -16.312 -6.473 1 98.62 176 SER B N 1
ATOM 8594 C CA . SER B 1 176 ? 26 -16.734 -7.801 1 98.62 176 SER B CA 1
ATOM 8595 C C . SER B 1 176 ? 25.047 -15.703 -8.414 1 98.62 176 SER B C 1
ATOM 8597 O O . SER B 1 176 ? 24.781 -15.742 -9.617 1 98.62 176 SER B O 1
ATOM 8599 N N . MET B 1 177 ? 24.531 -14.766 -7.625 1 98.75 177 MET B N 1
ATOM 8600 C CA . MET B 1 177 ? 23.781 -13.641 -8.188 1 98.75 177 MET B CA 1
ATOM 8601 C C . MET B 1 177 ? 24.594 -12.922 -9.25 1 98.75 177 MET B C 1
ATOM 8603 O O . MET B 1 177 ? 24.062 -12.508 -10.273 1 98.75 177 MET B O 1
ATOM 8607 N N . MET B 1 178 ? 25.953 -12.812 -9.031 1 98.62 178 MET B N 1
ATOM 8608 C CA . MET B 1 178 ? 26.844 -12.148 -9.977 1 98.62 178 MET B CA 1
ATOM 8609 C C . MET B 1 178 ? 26.922 -12.922 -11.289 1 98.62 178 MET B C 1
ATOM 8611 O O . MET B 1 178 ? 26.984 -12.32 -12.367 1 98.62 178 MET B O 1
ATOM 8615 N N . VAL B 1 179 ? 26.891 -14.234 -11.148 1 98.69 179 VAL B N 1
ATOM 8616 C CA . VAL B 1 179 ? 26.891 -15.086 -12.328 1 98.69 179 VAL B CA 1
ATOM 8617 C C . VAL B 1 179 ? 25.594 -14.883 -13.117 1 98.69 179 VAL B C 1
ATOM 8619 O O . VAL B 1 179 ? 25.609 -14.781 -14.344 1 98.69 179 VAL B O 1
ATOM 8622 N N . SER B 1 180 ? 24.484 -14.844 -12.438 1 98.81 180 SER B N 1
ATOM 8623 C CA . SER B 1 180 ? 23.188 -14.625 -13.078 1 98.81 180 SER B CA 1
ATOM 8624 C C . SER B 1 180 ? 23.156 -13.297 -13.82 1 98.81 180 SER B C 1
ATOM 8626 O O . SER B 1 180 ? 22.781 -13.242 -15 1 98.81 180 SER B O 1
ATOM 8628 N N . CYS B 1 181 ? 23.547 -12.234 -13.195 1 98.69 181 CYS B N 1
ATOM 8629 C CA . CYS B 1 181 ? 23.531 -10.906 -13.797 1 98.69 181 CYS B CA 1
ATOM 8630 C C . CYS B 1 181 ? 24.453 -10.844 -15.016 1 98.69 181 CYS B C 1
ATOM 8632 O O . CYS B 1 181 ? 24.078 -10.312 -16.062 1 98.69 181 CYS B O 1
ATOM 8634 N N . ASP B 1 182 ? 25.688 -11.375 -14.883 1 98.19 182 ASP B N 1
ATOM 8635 C CA . ASP B 1 182 ? 26.625 -11.391 -16 1 98.19 182 ASP B CA 1
ATOM 8636 C C . ASP B 1 182 ? 26.031 -12.102 -17.203 1 98.19 182 ASP B C 1
ATOM 8638 O O . ASP B 1 182 ? 26.141 -11.617 -18.344 1 98.19 182 ASP B O 1
ATOM 8642 N N . SER B 1 183 ? 25.453 -13.266 -16.891 1 98 183 SER B N 1
ATOM 8643 C CA . SER B 1 183 ? 24.844 -14.047 -17.969 1 98 183 SER B CA 1
ATOM 8644 C C . SER B 1 183 ? 23.703 -13.273 -18.641 1 98 183 SER B C 1
ATOM 8646 O O . SER B 1 183 ? 23.578 -13.281 -19.859 1 98 183 SER B O 1
ATOM 8648 N N . ILE B 1 184 ? 22.859 -12.609 -17.906 1 98.62 184 ILE B N 1
ATOM 8649 C CA . ILE B 1 184 ? 21.734 -11.836 -18.422 1 98.62 184 ILE B CA 1
ATOM 8650 C C . ILE B 1 184 ? 22.25 -10.688 -19.281 1 98.62 184 ILE B C 1
ATOM 8652 O O . ILE B 1 184 ? 21.734 -10.438 -20.375 1 98.62 184 ILE B O 1
ATOM 8656 N N . PHE B 1 185 ? 23.328 -9.984 -18.859 1 98.25 185 PHE B N 1
ATOM 8657 C CA . PHE B 1 185 ? 23.906 -8.875 -19.625 1 98.25 185 PHE B CA 1
ATOM 8658 C C . PHE B 1 185 ? 24.5 -9.359 -20.922 1 98.25 185 PHE B C 1
ATOM 8660 O O . PHE B 1 185 ? 24.281 -8.766 -21.984 1 98.25 185 PHE B O 1
ATOM 8667 N N . ARG B 1 186 ? 25.25 -10.43 -20.812 1 96.88 186 ARG B N 1
ATOM 8668 C CA . ARG B 1 186 ? 25.891 -10.977 -22.016 1 96.88 186 ARG B CA 1
ATOM 8669 C C . ARG B 1 186 ? 24.859 -11.43 -23.031 1 96.88 186 ARG B C 1
ATOM 8671 O O . ARG B 1 186 ? 25 -11.148 -24.219 1 96.88 186 ARG B O 1
ATOM 8678 N N . GLU B 1 187 ? 23.859 -12.148 -22.516 1 96.94 187 GLU B N 1
ATOM 8679 C CA . GLU B 1 187 ? 22.812 -12.617 -23.422 1 96.94 187 GLU B CA 1
ATOM 8680 C C . GLU B 1 187 ? 22.016 -11.453 -23.984 1 96.94 187 GLU B C 1
ATOM 8682 O O . GLU B 1 187 ? 21.562 -11.508 -25.125 1 96.94 187 GLU B O 1
ATOM 8687 N N . SER B 1 188 ? 21.828 -10.414 -23.203 1 97.12 188 SER B N 1
ATOM 8688 C CA . SER B 1 188 ? 21.156 -9.211 -23.703 1 97.12 188 SER B CA 1
ATOM 8689 C C . SER B 1 188 ? 21.953 -8.562 -24.828 1 97.12 188 SER B C 1
ATOM 8691 O O . SER B 1 188 ? 21.391 -8.18 -25.844 1 97.12 188 SER B O 1
ATOM 8693 N N . ALA B 1 189 ? 23.25 -8.43 -24.625 1 96.5 189 ALA B N 1
ATOM 8694 C CA . ALA B 1 189 ? 24.125 -7.859 -25.656 1 96.5 189 ALA B CA 1
ATOM 8695 C C . ALA B 1 189 ? 24.094 -8.703 -26.922 1 96.5 189 ALA B C 1
ATOM 8697 O O . ALA B 1 189 ? 24.016 -8.172 -28.031 1 96.5 189 ALA B O 1
ATOM 8698 N N . LYS B 1 190 ? 24.141 -9.953 -26.719 1 94.81 190 LYS B N 1
ATOM 8699 C CA . LYS B 1 190 ? 24.109 -10.883 -27.844 1 94.81 190 LYS B CA 1
ATOM 8700 C C . LYS B 1 190 ? 22.828 -10.734 -28.641 1 94.81 190 LYS B C 1
ATOM 8702 O O . LYS B 1 190 ? 22.844 -10.859 -29.875 1 94.81 190 LYS B O 1
ATOM 8707 N N . ASN B 1 191 ? 21.719 -10.5 -27.953 1 93.19 191 ASN B N 1
ATOM 8708 C CA . ASN B 1 191 ? 20.406 -10.352 -28.594 1 93.19 191 ASN B CA 1
ATOM 8709 C C . ASN B 1 191 ? 20.172 -8.914 -29.047 1 93.19 191 ASN B C 1
ATOM 8711 O O . ASN B 1 191 ? 19.047 -8.539 -29.359 1 93.19 191 ASN B O 1
ATOM 8715 N N . GLN B 1 192 ? 21.156 -8.039 -28.953 1 90.62 192 GLN B N 1
ATOM 8716 C CA . GLN B 1 192 ? 21.188 -6.68 -29.484 1 90.62 192 GLN B CA 1
ATOM 8717 C C . GLN B 1 192 ? 20.219 -5.781 -28.719 1 90.62 192 GLN B C 1
ATOM 8719 O O . GLN B 1 192 ? 19.562 -4.922 -29.312 1 90.62 192 GLN B O 1
ATOM 8724 N N . LEU B 1 193 ? 20.016 -6.184 -27.516 1 93.88 193 LEU B N 1
ATOM 8725 C CA . LEU B 1 193 ? 19.344 -5.23 -26.641 1 93.88 193 LEU B CA 1
ATOM 8726 C C . LEU B 1 193 ? 20.219 -4 -26.422 1 93.88 193 LEU B C 1
ATOM 8728 O O . LEU B 1 193 ? 21.438 -4.113 -26.297 1 93.88 193 LEU B O 1
ATOM 8732 N N . LYS B 1 194 ? 19.562 -2.873 -26.359 1 94.5 194 LYS B N 1
ATOM 8733 C CA . LYS B 1 194 ? 20.281 -1.621 -26.188 1 94.5 194 LYS B CA 1
ATOM 8734 C C . LYS B 1 194 ? 20.375 -1.244 -24.703 1 94.5 194 LYS B C 1
ATOM 8736 O O . LYS B 1 194 ? 21.344 -0.626 -24.266 1 94.5 194 LYS B O 1
ATOM 8741 N N . ASN B 1 195 ? 19.312 -1.585 -24 1 96.12 195 ASN B N 1
ATOM 8742 C CA . ASN B 1 195 ? 19.219 -1.125 -22.625 1 96.12 195 ASN B CA 1
ATOM 8743 C C . ASN B 1 195 ? 18.75 -2.24 -21.688 1 96.12 195 ASN B C 1
ATOM 8745 O O . ASN B 1 195 ? 17.906 -3.047 -22.062 1 96.12 195 ASN B O 1
ATOM 8749 N N . VAL B 1 196 ? 19.312 -2.242 -20.469 1 98.06 196 VAL B N 1
ATOM 8750 C CA . VAL B 1 196 ? 18.797 -3.004 -19.344 1 98.06 196 VAL B CA 1
ATOM 8751 C C . VAL B 1 196 ? 18.578 -2.08 -18.156 1 98.06 196 VAL B C 1
ATOM 8753 O O . VAL B 1 196 ? 19.531 -1.458 -17.672 1 98.06 196 VAL B O 1
ATOM 8756 N N . VAL B 1 197 ? 17.328 -1.917 -17.734 1 98.31 197 VAL B N 1
ATOM 8757 C CA . VAL B 1 197 ? 17 -1.143 -16.547 1 98.31 197 VAL B CA 1
ATOM 8758 C C . VAL B 1 197 ? 16.844 -2.078 -15.344 1 98.31 197 VAL B C 1
ATOM 8760 O O . VAL B 1 197 ? 16.094 -3.053 -15.406 1 98.31 197 VAL B O 1
ATOM 8763 N N . ILE B 1 198 ? 17.5 -1.752 -14.234 1 98.62 198 ILE B N 1
ATOM 8764 C CA . ILE B 1 198 ? 17.562 -2.689 -13.117 1 98.62 198 ILE B CA 1
ATOM 8765 C C . ILE B 1 198 ? 16.938 -2.059 -11.875 1 98.62 198 ILE B C 1
ATOM 8767 O O . ILE B 1 198 ? 17.297 -0.943 -11.492 1 98.62 198 ILE B O 1
ATOM 8771 N N . GLY B 1 199 ? 15.93 -2.699 -11.289 1 98.25 199 GLY B N 1
ATOM 8772 C CA . GLY B 1 199 ? 15.516 -2.496 -9.914 1 98.25 199 GLY B CA 1
ATOM 8773 C C . GLY B 1 199 ? 15.984 -3.6 -8.984 1 98.25 199 GLY B C 1
ATOM 8774 O O . GLY B 1 199 ? 15.891 -4.781 -9.32 1 98.25 199 GLY B O 1
ATOM 8775 N N . MET B 1 200 ? 16.547 -3.256 -7.801 1 97.44 200 MET B N 1
ATOM 8776 C CA . MET B 1 200 ? 17.047 -4.32 -6.934 1 97.44 200 MET B CA 1
ATOM 8777 C C . MET B 1 200 ? 17.047 -3.881 -5.473 1 97.44 200 MET B C 1
ATOM 8779 O O . MET B 1 200 ? 17.047 -2.684 -5.184 1 97.44 200 MET B O 1
ATOM 8783 N N . PRO B 1 201 ? 17.031 -4.852 -4.566 1 94.44 201 PRO B N 1
ATOM 8784 C CA . PRO B 1 201 ? 17.125 -4.547 -3.137 1 94.44 201 PRO B CA 1
ATOM 8785 C C . PRO B 1 201 ? 18.578 -4.359 -2.678 1 94.44 201 PRO B C 1
ATOM 8787 O O . PRO B 1 201 ? 19.469 -4.215 -3.506 1 94.44 201 PRO B O 1
ATOM 8790 N N . HIS B 1 202 ? 18.812 -4.391 -1.377 1 95.19 202 HIS B N 1
ATOM 8791 C CA . HIS B 1 202 ? 20.094 -4.051 -0.759 1 95.19 202 HIS B CA 1
ATOM 8792 C C . HIS B 1 202 ? 21.094 -5.199 -0.89 1 95.19 202 HIS B C 1
ATOM 8794 O O . HIS B 1 202 ? 22.281 -4.969 -1.099 1 95.19 202 HIS B O 1
ATOM 8800 N N . ARG B 1 203 ? 20.578 -6.414 -0.834 1 95.25 203 ARG B N 1
ATOM 8801 C CA . ARG B 1 203 ? 21.469 -7.566 -0.788 1 95.25 203 ARG B CA 1
ATOM 8802 C C . ARG B 1 203 ? 22.281 -7.684 -2.072 1 95.25 203 ARG B C 1
ATOM 8804 O O . ARG B 1 203 ? 21.703 -7.777 -3.164 1 95.25 203 ARG B O 1
ATOM 8811 N N . GLY B 1 204 ? 23.594 -7.605 -1.946 1 96.06 204 GLY B N 1
ATOM 8812 C CA . GLY B 1 204 ? 24.484 -7.789 -3.072 1 96.06 204 GLY B CA 1
ATOM 8813 C C . GLY B 1 204 ? 24.578 -6.57 -3.973 1 96.06 204 GLY B C 1
ATOM 8814 O O . GLY B 1 204 ? 25.328 -6.562 -4.945 1 96.06 204 GLY B O 1
ATOM 8815 N N . ARG B 1 205 ? 23.844 -5.559 -3.617 1 97.19 205 ARG B N 1
ATOM 8816 C CA . ARG B 1 205 ? 23.75 -4.391 -4.488 1 97.19 205 ARG B CA 1
ATOM 8817 C C . ARG B 1 205 ? 25.109 -3.709 -4.645 1 97.19 205 ARG B C 1
ATOM 8819 O O . ARG B 1 205 ? 25.484 -3.309 -5.75 1 97.19 205 ARG B O 1
ATOM 8826 N N . LEU B 1 206 ? 25.844 -3.521 -3.535 1 97.5 206 LEU B N 1
ATOM 8827 C CA . LEU B 1 206 ? 27.141 -2.826 -3.58 1 97.5 206 LEU B CA 1
ATOM 8828 C C . LEU B 1 206 ? 28.156 -3.619 -4.391 1 97.5 206 LEU B C 1
ATOM 8830 O O . LEU B 1 206 ? 28.984 -3.035 -5.094 1 97.5 206 LEU B O 1
ATOM 8834 N N . ASN B 1 207 ? 28.031 -4.93 -4.293 1 97.44 207 ASN B N 1
ATOM 8835 C CA . ASN B 1 207 ? 28.859 -5.801 -5.113 1 97.44 207 ASN B CA 1
ATOM 8836 C C . ASN B 1 207 ? 28.594 -5.598 -6.602 1 97.44 207 ASN B C 1
ATOM 8838 O O . ASN B 1 207 ? 29.516 -5.43 -7.395 1 97.44 207 ASN B O 1
ATOM 8842 N N . LEU B 1 208 ? 27.328 -5.629 -6.965 1 98 208 LEU B N 1
ATOM 8843 C CA . LEU B 1 208 ? 26.938 -5.426 -8.352 1 98 208 LEU B CA 1
ATOM 8844 C C . LEU B 1 208 ? 27.375 -4.051 -8.852 1 98 208 LEU B C 1
ATOM 8846 O O . LEU B 1 208 ? 27.875 -3.922 -9.969 1 98 208 LEU B O 1
ATOM 8850 N N . LEU B 1 209 ? 27.203 -3.059 -8.031 1 97.12 209 LEU B N 1
ATOM 8851 C CA . LEU B 1 209 ? 27.5 -1.665 -8.344 1 97.12 209 LEU B CA 1
ATOM 8852 C C . LEU B 1 209 ? 28.984 -1.479 -8.672 1 97.12 209 LEU B C 1
ATOM 8854 O O . LEU B 1 209 ? 29.328 -0.909 -9.703 1 97.12 209 LEU B O 1
ATOM 8858 N N . VAL B 1 210 ? 29.859 -1.989 -7.816 1 97.12 210 VAL B N 1
ATOM 8859 C CA . VAL B 1 210 ? 31.297 -1.698 -7.891 1 97.12 210 VAL B CA 1
ATOM 8860 C C . VAL B 1 210 ? 31.969 -2.713 -8.805 1 97.12 210 VAL B C 1
ATOM 8862 O O . VAL B 1 210 ? 32.844 -2.348 -9.617 1 97.12 210 VAL B O 1
ATOM 8865 N N . GLN B 1 211 ? 31.531 -3.971 -8.719 1 97.06 211 GLN B N 1
ATOM 8866 C CA . GLN B 1 211 ? 32.312 -5.035 -9.359 1 97.06 211 GLN B CA 1
ATOM 8867 C C . GLN B 1 211 ? 31.781 -5.316 -10.766 1 97.06 211 GLN B C 1
ATOM 8869 O O . GLN B 1 211 ? 32.469 -5.945 -11.57 1 97.06 211 GLN B O 1
ATOM 8874 N N . MET B 1 212 ? 30.625 -4.883 -11.078 1 96.69 212 MET B N 1
ATOM 8875 C CA . MET B 1 212 ? 30.094 -5.258 -12.383 1 96.69 212 MET B CA 1
ATOM 8876 C C . MET B 1 212 ? 29.594 -4.031 -13.141 1 96.69 212 MET B C 1
ATOM 8878 O O . MET B 1 212 ? 29.734 -3.947 -14.359 1 96.69 212 MET B O 1
ATOM 8882 N N . CYS B 1 213 ? 29 -3.027 -12.484 1 96.81 213 CYS B N 1
ATOM 8883 C CA . CYS B 1 213 ? 28.391 -1.889 -13.156 1 96.81 213 CYS B CA 1
ATOM 8884 C C . CYS B 1 213 ? 29.328 -0.697 -13.188 1 96.81 213 CYS B C 1
ATOM 8886 O O . CYS B 1 213 ? 28.906 0.433 -13.438 1 96.81 213 CYS B O 1
ATOM 8888 N N . ASN B 1 214 ? 30.531 -0.861 -12.859 1 94.88 214 ASN B N 1
ATOM 8889 C CA . ASN B 1 214 ? 31.625 0.078 -13.062 1 94.88 214 ASN B CA 1
ATOM 8890 C C . ASN B 1 214 ? 31.438 1.35 -12.242 1 94.88 214 ASN B C 1
ATOM 8892 O O . ASN B 1 214 ? 31.859 2.432 -12.664 1 94.88 214 ASN B O 1
ATOM 8896 N N . TYR B 1 215 ? 30.625 1.322 -11.227 1 96.31 215 TYR B N 1
ATOM 8897 C CA . TYR B 1 215 ? 30.641 2.465 -10.32 1 96.31 215 TYR B CA 1
ATOM 8898 C C . TYR B 1 215 ? 32 2.672 -9.711 1 96.31 215 TYR B C 1
ATOM 8900 O O . TYR B 1 215 ? 32.625 1.731 -9.188 1 96.31 215 TYR B O 1
ATOM 8908 N N . PRO B 1 216 ? 32.594 3.842 -9.766 1 96 216 PRO B N 1
ATOM 8909 C CA . PRO B 1 216 ? 33.938 4.023 -9.258 1 96 216 PRO B CA 1
ATOM 8910 C C . PRO B 1 216 ? 34.062 3.689 -7.773 1 96 216 PRO B C 1
ATOM 8912 O O . PRO B 1 216 ? 33.406 4.316 -6.938 1 96 216 PRO B O 1
ATOM 8915 N N . ALA B 1 217 ? 34.938 2.744 -7.484 1 97.69 217 ALA B N 1
ATOM 8916 C CA . ALA B 1 217 ? 35.125 2.303 -6.105 1 97.69 217 ALA B CA 1
ATOM 8917 C C . ALA B 1 217 ? 35.562 3.463 -5.211 1 97.69 217 ALA B C 1
ATOM 8919 O O . ALA B 1 217 ? 35.156 3.543 -4.051 1 97.69 217 ALA B O 1
ATOM 8920 N N . LYS B 1 218 ? 36.375 4.406 -5.723 1 97.5 218 LYS B N 1
ATOM 8921 C CA . LYS B 1 218 ? 36.844 5.535 -4.918 1 97.5 218 LYS B CA 1
ATOM 8922 C C . LYS B 1 218 ? 35.656 6.391 -4.449 1 97.5 218 LYS B C 1
ATOM 8924 O O . LYS B 1 218 ? 35.656 6.871 -3.312 1 97.5 218 LYS B O 1
ATOM 8929 N N . ASP B 1 219 ? 34.688 6.625 -5.352 1 96.75 219 ASP B N 1
ATOM 8930 C CA . ASP B 1 219 ? 33.5 7.387 -4.98 1 96.75 219 ASP B CA 1
ATOM 8931 C C . ASP B 1 219 ? 32.688 6.66 -3.912 1 96.75 219 ASP B C 1
ATOM 8933 O O . ASP B 1 219 ? 32.156 7.285 -2.996 1 96.75 219 ASP B O 1
ATOM 8937 N N . PHE B 1 220 ? 32.656 5.344 -4.129 1 96.94 220 PHE B N 1
ATOM 8938 C CA . PHE B 1 220 ? 31.969 4.512 -3.164 1 96.94 220 PHE B CA 1
ATOM 8939 C C . PHE B 1 220 ? 32.625 4.609 -1.789 1 96.94 220 PHE B C 1
ATOM 8941 O O . PHE B 1 220 ? 31.938 4.848 -0.791 1 96.94 220 PHE B O 1
ATOM 8948 N N . PHE B 1 221 ? 33.875 4.426 -1.665 1 98.06 221 PHE B N 1
ATOM 8949 C CA . PHE B 1 221 ? 34.625 4.488 -0.405 1 98.06 221 PHE B CA 1
ATOM 8950 C C . PHE B 1 221 ? 34.5 5.875 0.218 1 98.06 221 PHE B C 1
ATOM 8952 O O . PHE B 1 221 ? 34.406 6.008 1.439 1 98.06 221 PHE B O 1
ATOM 8959 N N . TRP B 1 222 ? 34.531 6.891 -0.635 1 97 222 TRP B N 1
ATOM 8960 C CA . TRP B 1 222 ? 34.344 8.273 -0.183 1 97 222 TRP B CA 1
ATOM 8961 C C . TRP B 1 222 ? 33.031 8.453 0.569 1 97 222 TRP B C 1
ATOM 8963 O O . TRP B 1 222 ? 33.031 9.047 1.648 1 97 222 TRP B O 1
ATOM 8973 N N . LYS B 1 223 ? 32 7.898 0.04 1 96.44 223 LYS B N 1
ATOM 8974 C CA . LYS B 1 223 ? 30.688 7.969 0.659 1 96.44 223 LYS B CA 1
ATOM 8975 C C . LYS B 1 223 ? 30.641 7.145 1.943 1 96.44 223 LYS B C 1
ATOM 8977 O O . LYS B 1 223 ? 30.047 7.566 2.934 1 96.44 223 LYS B O 1
ATOM 8982 N N . VAL B 1 224 ? 31.203 5.965 1.949 1 96.81 224 VAL B N 1
ATOM 8983 C CA . VAL B 1 224 ? 31.234 5.09 3.117 1 96.81 224 VAL B CA 1
ATOM 8984 C C . VAL B 1 224 ? 31.906 5.809 4.289 1 96.81 224 VAL B C 1
ATOM 8986 O O . VAL B 1 224 ? 31.5 5.625 5.441 1 96.81 224 VAL B O 1
ATOM 8989 N N . LYS B 1 225 ? 32.906 6.656 3.949 1 96.38 225 LYS B N 1
ATOM 8990 C CA . LYS B 1 225 ? 33.625 7.387 4.977 1 96.38 225 LYS B CA 1
ATOM 8991 C C . LYS B 1 225 ? 32.812 8.555 5.516 1 96.38 225 LYS B C 1
ATOM 8993 O O . LYS B 1 225 ? 33.25 9.266 6.418 1 96.38 225 LYS B O 1
ATOM 8998 N N . GLY B 1 226 ? 31.594 8.766 4.961 1 95.31 226 GLY B N 1
ATOM 8999 C CA . GLY B 1 226 ? 30.656 9.727 5.52 1 95.31 226 GLY B CA 1
ATOM 9000 C C . GLY B 1 226 ? 30.656 11.055 4.789 1 95.31 226 GLY B C 1
ATOM 9001 O O . GLY B 1 226 ? 30.031 12.016 5.234 1 95.31 226 GLY B O 1
ATOM 9002 N N . ASN B 1 227 ? 31.297 11.117 3.605 1 95.38 227 ASN B N 1
ATOM 9003 C CA . ASN B 1 227 ? 31.422 12.367 2.861 1 95.38 227 ASN B CA 1
ATOM 9004 C C . ASN B 1 227 ? 30.281 12.523 1.851 1 95.38 227 ASN B C 1
ATOM 9006 O O . ASN B 1 227 ? 29.578 11.562 1.554 1 95.38 227 ASN B O 1
ATOM 9010 N N . SER B 1 228 ? 30.125 13.727 1.342 1 94.19 228 SER B N 1
ATOM 9011 C CA . SER B 1 228 ? 29.078 14.031 0.382 1 94.19 228 SER B CA 1
ATOM 9012 C C . SER B 1 228 ? 29.375 13.43 -0.984 1 94.19 228 SER B C 1
ATOM 9014 O O . SER B 1 228 ? 30.516 13.422 -1.431 1 94.19 228 SER B O 1
ATOM 9016 N N . GLU B 1 229 ? 28.359 12.898 -1.536 1 92.25 229 GLU B N 1
ATOM 9017 C CA . GLU B 1 229 ? 28.5 12.375 -2.893 1 92.25 229 GLU B CA 1
ATOM 9018 C C . GLU B 1 229 ? 28.328 13.477 -3.93 1 92.25 229 GLU B C 1
ATOM 9020 O O . GLU B 1 229 ? 28.469 13.234 -5.133 1 92.25 229 GLU B O 1
ATOM 9025 N N . PHE B 1 230 ? 28.078 14.727 -3.475 1 92.75 230 PHE B N 1
ATOM 9026 C CA . PHE B 1 230 ? 27.844 15.844 -4.383 1 92.75 230 PHE B CA 1
ATOM 9027 C C . PHE B 1 230 ? 29.016 16.828 -4.344 1 92.75 230 PHE B C 1
ATOM 9029 O O . PHE B 1 230 ? 29.516 17.156 -3.268 1 92.75 230 PHE B O 1
ATOM 9036 N N . SER B 1 231 ? 29.406 17.25 -5.539 1 89.75 231 SER B N 1
ATOM 9037 C CA . SER B 1 231 ? 30.469 18.266 -5.625 1 89.75 231 SER B CA 1
ATOM 9038 C C . SER B 1 231 ? 29.953 19.641 -5.207 1 89.75 231 SER B C 1
ATOM 9040 O O . SER B 1 231 ? 28.75 19.812 -4.965 1 89.75 231 SER B O 1
ATOM 9042 N N . GLU B 1 232 ? 30.844 20.516 -5.137 1 86.62 232 GLU B N 1
ATOM 9043 C CA . GLU B 1 232 ? 30.5 21.875 -4.699 1 86.62 232 GLU B CA 1
ATOM 9044 C C . GLU B 1 232 ? 29.484 22.516 -5.637 1 86.62 232 GLU B C 1
ATOM 9046 O O . GLU B 1 232 ? 29.578 22.375 -6.859 1 86.62 232 GLU B O 1
ATOM 9051 N N . GLY B 1 233 ? 28.516 23.125 -5.117 1 85.88 233 GLY B N 1
ATOM 9052 C CA . GLY B 1 233 ? 27.531 23.844 -5.91 1 85.88 233 GLY B CA 1
ATOM 9053 C C . GLY B 1 233 ? 26.281 23.016 -6.215 1 85.88 233 GLY B C 1
ATOM 9054 O O . GLY B 1 233 ? 25.266 23.562 -6.641 1 85.88 233 GLY B O 1
ATOM 9055 N N . ILE B 1 234 ? 26.406 21.781 -6.051 1 89.19 234 ILE B N 1
ATOM 9056 C CA . ILE B 1 234 ? 25.25 20.906 -6.293 1 89.19 234 ILE B CA 1
ATOM 9057 C C . ILE B 1 234 ? 24.453 20.75 -5.008 1 89.19 234 ILE B C 1
ATOM 9059 O O . ILE B 1 234 ? 25 20.453 -3.949 1 89.19 234 ILE B O 1
ATOM 9063 N N . LEU B 1 235 ? 23.188 21.047 -5.137 1 89.56 235 LEU B N 1
ATOM 9064 C CA . LEU B 1 235 ? 22.297 20.938 -3.986 1 89.56 235 LEU B CA 1
ATOM 9065 C C . LEU B 1 235 ? 21.734 19.531 -3.867 1 89.56 235 LEU B C 1
ATOM 9067 O O . LEU B 1 235 ? 21.125 19.016 -4.805 1 89.56 235 LEU B O 1
ATOM 9071 N N . GLY B 1 236 ? 22.031 18.875 -2.777 1 92.62 236 GLY B N 1
ATOM 9072 C CA . GLY B 1 236 ? 21.516 17.547 -2.496 1 92.62 236 GLY B CA 1
ATOM 9073 C C . GLY B 1 236 ? 21.672 17.141 -1.042 1 92.62 236 GLY B C 1
ATOM 9074 O O . GLY B 1 236 ? 22.594 17.609 -0.359 1 92.62 236 GLY B O 1
ATOM 9075 N N . VAL B 1 237 ? 20.75 16.297 -0.608 1 94.88 237 VAL B N 1
ATOM 9076 C CA . VAL B 1 237 ? 20.781 15.883 0.79 1 94.88 237 VAL B CA 1
ATOM 9077 C C . VAL B 1 237 ? 21.422 14.492 0.898 1 94.88 237 VAL B C 1
ATOM 9079 O O . VAL B 1 237 ? 21.828 14.07 1.982 1 94.88 237 VAL B O 1
ATOM 9082 N N . GLY B 1 238 ? 21.516 13.859 -0.194 1 94.88 238 GLY B N 1
ATOM 9083 C CA . GLY B 1 238 ? 22.141 12.547 -0.227 1 94.88 238 GLY B CA 1
ATOM 9084 C C . GLY B 1 238 ? 21.266 11.453 0.354 1 94.88 238 GLY B C 1
ATOM 9085 O O . GLY B 1 238 ? 20.156 11.727 0.825 1 94.88 238 GLY B O 1
ATOM 9086 N N . ASP B 1 239 ? 21.719 10.188 0.297 1 96.12 239 ASP B N 1
ATOM 9087 C CA . ASP B 1 239 ? 21.062 8.977 0.79 1 96.12 239 ASP B CA 1
ATOM 9088 C C . ASP B 1 239 ? 22.094 7.953 1.25 1 96.12 239 ASP B C 1
ATOM 9090 O O . ASP B 1 239 ? 23.297 8.25 1.327 1 96.12 239 ASP B O 1
ATOM 9094 N N . VAL B 1 240 ? 21.578 6.809 1.62 1 95.62 240 VAL B N 1
ATOM 9095 C CA . VAL B 1 240 ? 22.5 5.758 2.061 1 95.62 240 VAL B CA 1
ATOM 9096 C C . VAL B 1 240 ? 23.141 5.094 0.848 1 95.62 240 VAL B C 1
ATOM 9098 O O . VAL B 1 240 ? 22.656 5.23 -0.276 1 95.62 240 VAL B O 1
ATOM 9101 N N . THR B 1 241 ? 24.219 4.375 1.05 1 95.56 241 THR B N 1
ATOM 9102 C CA . THR B 1 241 ? 25.031 3.816 -0.023 1 95.56 241 THR B CA 1
ATOM 9103 C C . THR B 1 241 ? 24.266 2.748 -0.79 1 95.56 241 THR B C 1
ATOM 9105 O O . THR B 1 241 ? 24.438 2.598 -2.002 1 95.56 241 THR B O 1
ATOM 9108 N N . SER B 1 242 ? 23.406 2.031 -0.114 1 95.38 242 SER B N 1
ATOM 9109 C CA . SER B 1 242 ? 22.672 0.944 -0.75 1 95.38 242 SER B CA 1
ATOM 9110 C C . SER B 1 242 ? 21.594 1.48 -1.692 1 95.38 242 SER B C 1
ATOM 9112 O O . SER B 1 242 ? 20.859 0.707 -2.314 1 95.38 242 SER B O 1
ATOM 9114 N N . HIS B 1 243 ? 21.469 2.811 -1.865 1 96.5 243 HIS B N 1
ATOM 9115 C CA . HIS B 1 243 ? 20.469 3.418 -2.725 1 96.5 243 HIS B CA 1
ATOM 9116 C C . HIS B 1 243 ? 21.094 4.059 -3.953 1 96.5 243 HIS B C 1
ATOM 9118 O O . HIS B 1 243 ? 20.406 4.664 -4.773 1 96.5 243 HIS B O 1
ATOM 9124 N N . ILE B 1 244 ? 22.391 3.9 -4.125 1 95.5 244 ILE B N 1
ATOM 9125 C CA . ILE B 1 244 ? 23.156 4.539 -5.195 1 95.5 244 ILE B CA 1
ATOM 9126 C C . ILE B 1 244 ? 22.766 3.926 -6.539 1 95.5 244 ILE B C 1
ATOM 9128 O O . ILE B 1 244 ? 22.5 2.725 -6.629 1 95.5 244 ILE B O 1
ATOM 9132 N N . ALA B 1 245 ? 22.672 4.754 -7.52 1 95.94 245 ALA B N 1
ATOM 9133 C CA . ALA B 1 245 ? 22.391 4.344 -8.891 1 95.94 245 ALA B CA 1
ATOM 9134 C C . ALA B 1 245 ? 23.641 4.484 -9.766 1 95.94 245 ALA B C 1
ATOM 9136 O O . ALA B 1 245 ? 24.625 5.117 -9.367 1 95.94 245 ALA B O 1
ATOM 9137 N N . VAL B 1 246 ? 23.609 3.844 -10.969 1 95.62 246 VAL B N 1
ATOM 9138 C CA . VAL B 1 246 ? 24.688 3.986 -11.938 1 95.62 246 VAL B CA 1
ATOM 9139 C C . VAL B 1 246 ? 24.141 3.773 -13.352 1 95.62 246 VAL B C 1
ATOM 9141 O O . VAL B 1 246 ? 23.156 3.053 -13.547 1 95.62 246 VAL B O 1
ATOM 9144 N N . SER B 1 247 ? 24.625 4.5 -14.312 1 94.44 247 SER B N 1
ATOM 9145 C CA . SER B 1 247 ? 24.422 4.348 -15.75 1 94.44 247 SER B CA 1
ATOM 9146 C C . SER B 1 247 ? 25.734 4.078 -16.469 1 94.44 247 SER B C 1
ATOM 9148 O O . SER B 1 247 ? 26.656 4.898 -16.438 1 94.44 247 SER B O 1
ATOM 9150 N N . THR B 1 248 ? 25.797 2.879 -17.109 1 95.19 248 THR B N 1
ATOM 9151 C CA . THR B 1 248 ? 27.078 2.516 -17.688 1 95.19 248 THR B CA 1
ATOM 9152 C C . THR B 1 248 ? 26.875 1.633 -18.922 1 95.19 248 THR B C 1
ATOM 9154 O O . THR B 1 248 ? 25.828 1.018 -19.078 1 95.19 248 THR B O 1
ATOM 9157 N N . ASP B 1 249 ? 27.875 1.622 -19.781 1 96.12 249 ASP B N 1
ATOM 9158 C CA . ASP B 1 249 ? 27.922 0.704 -20.922 1 96.12 249 ASP B CA 1
ATOM 9159 C C . ASP B 1 249 ? 28.828 -0.492 -20.609 1 96.12 249 ASP B C 1
ATOM 9161 O O . ASP B 1 249 ? 29.984 -0.322 -20.219 1 96.12 249 ASP B O 1
ATOM 9165 N N . LEU B 1 250 ? 28.25 -1.62 -20.734 1 97.25 250 LEU B N 1
ATOM 9166 C CA . LEU B 1 250 ? 29.031 -2.842 -20.578 1 97.25 250 LEU B CA 1
ATOM 9167 C C . LEU B 1 250 ? 29.422 -3.41 -21.938 1 97.25 250 LEU B C 1
ATOM 9169 O O . LEU B 1 250 ? 28.594 -3.445 -22.859 1 97.25 250 LEU B O 1
ATOM 9173 N N . GLN B 1 251 ? 30.672 -3.795 -22.016 1 95.81 251 GLN B N 1
ATOM 9174 C CA . GLN B 1 251 ? 31.203 -4.316 -23.266 1 95.81 251 GLN B CA 1
ATOM 9175 C C . GLN B 1 251 ? 31.531 -5.801 -23.141 1 95.81 251 GLN B C 1
ATOM 9177 O O . GLN B 1 251 ? 32.031 -6.254 -22.109 1 95.81 251 GLN B O 1
ATOM 9182 N N . PHE B 1 252 ? 31.203 -6.461 -24.219 1 94.06 252 PHE B N 1
ATOM 9183 C CA . PHE B 1 252 ? 31.469 -7.895 -24.266 1 94.06 252 PHE B CA 1
ATOM 9184 C C . PHE B 1 252 ? 32.125 -8.273 -25.594 1 94.06 252 PHE B C 1
ATOM 9186 O O . PHE B 1 252 ? 32.094 -7.496 -26.547 1 94.06 252 PHE B O 1
ATOM 9193 N N . ASN B 1 253 ? 32.781 -9.445 -25.672 1 90.62 253 ASN B N 1
ATOM 9194 C CA . ASN B 1 253 ? 33.375 -10.016 -26.875 1 90.62 253 ASN B CA 1
ATOM 9195 C C . ASN B 1 253 ? 34.281 -9.008 -27.578 1 90.62 253 ASN B C 1
ATOM 9197 O O . ASN B 1 253 ? 34.094 -8.734 -28.766 1 90.62 253 ASN B O 1
ATOM 9201 N N . ASN B 1 254 ? 35.156 -8.422 -26.953 1 87.88 254 ASN B N 1
ATOM 9202 C CA . ASN B 1 254 ? 36.125 -7.48 -27.484 1 87.88 254 ASN B CA 1
ATOM 9203 C C . ASN B 1 254 ? 35.438 -6.258 -28.094 1 87.88 254 ASN B C 1
ATOM 9205 O O . ASN B 1 254 ? 35.719 -5.902 -29.25 1 87.88 254 ASN B O 1
ATOM 9209 N N . ASN B 1 255 ? 34.375 -5.809 -27.469 1 85.25 255 ASN B N 1
ATOM 9210 C CA . ASN B 1 255 ? 33.688 -4.57 -27.781 1 85.25 255 ASN B CA 1
ATOM 9211 C C . ASN B 1 255 ? 32.812 -4.715 -29.016 1 85.25 255 ASN B C 1
ATOM 9213 O O . ASN B 1 255 ? 32.438 -3.719 -29.625 1 85.25 255 ASN B O 1
ATOM 9217 N N . LYS B 1 256 ? 32.531 -5.891 -29.328 1 88.31 256 LYS B N 1
ATOM 9218 C CA . LYS B 1 256 ? 31.656 -6.109 -30.469 1 88.31 256 LYS B CA 1
ATOM 9219 C C . LYS B 1 256 ? 30.188 -6.082 -30.062 1 88.31 256 LYS B C 1
ATOM 9221 O O . LYS B 1 256 ? 29.312 -5.828 -30.891 1 88.31 256 LYS B O 1
ATOM 9226 N N . GLU B 1 257 ? 30 -6.391 -28.828 1 93.25 257 GLU B N 1
ATOM 9227 C CA . GLU B 1 257 ? 28.656 -6.371 -28.25 1 93.25 257 GLU B CA 1
ATOM 9228 C C . GLU B 1 257 ? 28.609 -5.508 -26.984 1 93.25 257 GLU B C 1
ATOM 9230 O O . GLU B 1 257 ? 29.562 -5.492 -26.203 1 93.25 257 GLU B O 1
ATOM 9235 N N . SER B 1 258 ? 27.547 -4.691 -26.922 1 95.25 258 SER B N 1
ATOM 9236 C CA . SER B 1 258 ? 27.438 -3.836 -25.75 1 95.25 258 SER B CA 1
ATOM 9237 C C . SER B 1 258 ? 25.984 -3.672 -25.312 1 95.25 258 SER B C 1
ATOM 9239 O O . SER B 1 258 ? 25.062 -3.91 -26.094 1 95.25 258 SER B O 1
ATOM 9241 N N . VAL B 1 259 ? 25.812 -3.375 -24.109 1 96.88 259 VAL B N 1
ATOM 9242 C CA . VAL B 1 259 ? 24.5 -3.059 -23.578 1 96.88 259 VAL B CA 1
ATOM 9243 C C . VAL B 1 259 ? 24.609 -1.941 -22.547 1 96.88 259 VAL B C 1
ATOM 9245 O O . VAL B 1 259 ? 25.578 -1.899 -21.781 1 96.88 259 VAL B O 1
ATOM 9248 N N . HIS B 1 260 ? 23.719 -0.987 -22.625 1 96.38 260 HIS B N 1
ATOM 9249 C CA . HIS B 1 260 ? 23.656 0.076 -21.625 1 96.38 260 HIS B CA 1
ATOM 9250 C C . HIS B 1 260 ? 22.859 -0.365 -20.391 1 96.38 260 HIS B C 1
ATOM 9252 O O . HIS B 1 260 ? 21.719 -0.785 -20.516 1 96.38 260 HIS B O 1
ATOM 9258 N N . VAL B 1 261 ? 23.484 -0.279 -19.281 1 97.5 261 VAL B N 1
ATOM 9259 C CA . VAL B 1 261 ? 22.859 -0.731 -18.047 1 97.5 261 VAL B CA 1
ATOM 9260 C C . VAL B 1 261 ? 22.547 0.469 -17.156 1 97.5 261 VAL B C 1
ATOM 9262 O O . VAL B 1 261 ? 23.422 1.306 -16.906 1 97.5 261 VAL B O 1
ATOM 9265 N N . SER B 1 262 ? 21.281 0.554 -16.719 1 96.75 262 SER B N 1
ATOM 9266 C CA . SER B 1 262 ? 20.859 1.56 -15.758 1 96.75 262 SER B CA 1
ATOM 9267 C C . SER B 1 262 ? 20.359 0.912 -14.469 1 96.75 262 SER B C 1
ATOM 9269 O O . SER B 1 262 ? 19.203 0.481 -14.391 1 96.75 262 SER B O 1
ATOM 9271 N N . LEU B 1 263 ? 21.188 0.849 -13.469 1 97.5 263 LEU B N 1
ATOM 9272 C CA . LEU B 1 263 ? 20.75 0.516 -12.125 1 97.5 263 LEU B CA 1
ATOM 9273 C C . LEU B 1 263 ? 20.156 1.736 -11.43 1 97.5 263 LEU B C 1
ATOM 9275 O O . LEU B 1 263 ? 20.859 2.703 -11.141 1 97.5 263 LEU B O 1
ATOM 9279 N N . ILE B 1 264 ? 18.875 1.697 -11.086 1 97.25 264 ILE B N 1
ATOM 9280 C CA . ILE B 1 264 ? 18.234 2.928 -10.648 1 97.25 264 ILE B CA 1
ATOM 9281 C C . ILE B 1 264 ? 18.203 2.988 -9.125 1 97.25 264 ILE B C 1
ATOM 9283 O O . ILE B 1 264 ? 18.484 1.992 -8.453 1 97.25 264 ILE B O 1
ATOM 9287 N N . HIS B 1 265 ? 17.953 4.195 -8.57 1 96.88 265 HIS B N 1
ATOM 9288 C CA . HIS B 1 265 ? 17.844 4.402 -7.129 1 96.88 265 HIS B CA 1
ATOM 9289 C C . HIS B 1 265 ? 16.672 3.617 -6.539 1 96.88 265 HIS B C 1
ATOM 9291 O O . HIS B 1 265 ? 15.648 3.439 -7.199 1 96.88 265 HIS B O 1
ATOM 9297 N N . ASN B 1 266 ? 16.828 3.09 -5.398 1 95.44 266 ASN B N 1
ATOM 9298 C CA . ASN B 1 266 ? 15.75 2.432 -4.672 1 95.44 266 ASN B CA 1
ATOM 9299 C C . ASN B 1 266 ? 15.688 2.904 -3.223 1 95.44 266 ASN B C 1
ATOM 9301 O O . ASN B 1 266 ? 16.688 3.377 -2.67 1 95.44 266 ASN B O 1
ATOM 9305 N N . PRO B 1 267 ? 14.539 2.861 -2.633 1 95.69 267 PRO B N 1
ATOM 9306 C CA . PRO B 1 267 ? 14.398 3.137 -1.201 1 95.69 267 PRO B CA 1
ATOM 9307 C C . PRO B 1 267 ? 14.445 1.871 -0.349 1 95.69 267 PRO B C 1
ATOM 9309 O O . PRO B 1 267 ? 14.547 0.765 -0.885 1 95.69 267 PRO B O 1
ATOM 9312 N N . SER B 1 268 ? 14.461 2.082 0.964 1 95.12 268 SER B N 1
ATOM 9313 C CA . SER B 1 268 ? 14.398 0.955 1.89 1 95.12 268 SER B CA 1
ATOM 9314 C C . SER B 1 268 ? 13 0.347 1.928 1 95.12 268 SER B C 1
ATOM 9316 O O . SER B 1 268 ? 12.812 -0.767 2.422 1 95.12 268 SER B O 1
ATOM 9318 N N . HIS B 1 269 ? 12.016 1.107 1.485 1 95.44 269 HIS B N 1
ATOM 9319 C CA . HIS B 1 269 ? 10.719 0.505 1.221 1 95.44 269 HIS B CA 1
ATOM 9320 C C . HIS B 1 269 ? 10.789 -0.485 0.063 1 95.44 269 HIS B C 1
ATOM 9322 O O . HIS B 1 269 ? 10.492 -0.135 -1.08 1 95.44 269 HIS B O 1
ATOM 9328 N N . LEU B 1 270 ? 11 -1.694 0.406 1 91.88 270 LEU B N 1
ATOM 9329 C CA . LEU B 1 270 ? 11.375 -2.707 -0.574 1 91.88 270 LEU B CA 1
ATOM 9330 C C . LEU B 1 270 ? 10.258 -2.924 -1.589 1 91.88 270 LEU B C 1
ATOM 9332 O O . LEU B 1 270 ? 9.078 -2.805 -1.255 1 91.88 270 LEU B O 1
ATOM 9336 N N . GLU B 1 271 ? 10.648 -3.184 -2.814 1 97.88 271 GLU B N 1
ATOM 9337 C CA . GLU B 1 271 ? 9.844 -3.547 -3.977 1 97.88 271 GLU B CA 1
ATOM 9338 C C . GLU B 1 271 ? 9.18 -2.32 -4.594 1 97.88 271 GLU B C 1
ATOM 9340 O O . GLU B 1 271 ? 8.641 -2.389 -5.703 1 97.88 271 GLU B O 1
ATOM 9345 N N . ALA B 1 272 ? 9.25 -1.15 -3.936 1 98.12 272 ALA B N 1
ATOM 9346 C CA . ALA B 1 272 ? 8.656 0.059 -4.5 1 98.12 272 ALA B CA 1
ATOM 9347 C C . ALA B 1 272 ? 9.359 0.46 -5.797 1 98.12 272 ALA B C 1
ATOM 9349 O O . ALA B 1 272 ? 8.766 1.125 -6.648 1 98.12 272 ALA B O 1
ATOM 9350 N N . VAL B 1 273 ? 10.609 0.041 -5.988 1 98.44 273 VAL B N 1
ATOM 9351 C CA . VAL B 1 273 ? 11.414 0.415 -7.148 1 98.44 273 VAL B CA 1
ATOM 9352 C C . VAL B 1 273 ? 10.953 -0.38 -8.367 1 98.44 273 VAL B C 1
ATOM 9354 O O . VAL B 1 273 ? 11.195 0.025 -9.508 1 98.44 273 VAL B O 1
ATOM 9357 N N . ASP B 1 274 ? 10.18 -1.5 -8.133 1 98.62 274 ASP B N 1
ATOM 9358 C CA . ASP B 1 274 ? 9.82 -2.398 -9.227 1 98.62 274 ASP B CA 1
ATOM 9359 C C . ASP B 1 274 ? 9.008 -1.665 -10.289 1 98.62 274 ASP B C 1
ATOM 9361 O O . ASP B 1 274 ? 9.406 -1.61 -11.461 1 98.62 274 ASP B O 1
ATOM 9365 N N . PRO B 1 275 ? 7.875 -1.062 -9.922 1 98.75 275 PRO B N 1
ATOM 9366 C CA . PRO B 1 275 ? 7.117 -0.348 -10.953 1 98.75 275 PRO B CA 1
ATOM 9367 C C . PRO B 1 275 ? 7.867 0.869 -11.492 1 98.75 275 PRO B C 1
ATOM 9369 O O . PRO B 1 275 ? 7.645 1.273 -12.641 1 98.75 275 PRO B O 1
ATOM 9372 N N . VAL B 1 276 ? 8.812 1.503 -10.719 1 98.75 276 VAL B N 1
ATOM 9373 C CA . VAL B 1 276 ? 9.625 2.613 -11.203 1 98.75 276 VAL B CA 1
ATOM 9374 C C . VAL B 1 276 ? 10.516 2.137 -12.344 1 98.75 276 VAL B C 1
ATOM 9376 O O . VAL B 1 276 ? 10.602 2.785 -13.391 1 98.75 276 VAL B O 1
ATOM 9379 N N . ALA B 1 277 ? 11.164 0.957 -12.148 1 98.62 277 ALA B N 1
ATOM 9380 C CA . ALA B 1 277 ? 12.016 0.373 -13.18 1 98.62 277 ALA B CA 1
ATOM 9381 C C . ALA B 1 277 ? 11.203 0.049 -14.438 1 98.62 277 ALA B C 1
ATOM 9383 O O . ALA B 1 277 ? 11.664 0.283 -15.555 1 98.62 277 ALA B O 1
ATOM 9384 N N . ALA B 1 278 ? 10.008 -0.474 -14.234 1 98.31 278 ALA B N 1
ATOM 9385 C CA . ALA B 1 278 ? 9.141 -0.789 -15.367 1 98.31 278 ALA B CA 1
ATOM 9386 C C . ALA B 1 278 ? 8.766 0.473 -16.141 1 98.31 278 ALA B C 1
ATOM 9388 O O . ALA B 1 278 ? 8.789 0.486 -17.375 1 98.31 278 ALA B O 1
ATOM 9389 N N . GLY B 1 279 ? 8.391 1.531 -15.398 1 98.19 279 GLY B N 1
ATOM 9390 C CA . GLY B 1 279 ? 8.031 2.785 -16.047 1 98.19 279 GLY B CA 1
ATOM 9391 C C . GLY B 1 279 ? 9.164 3.389 -16.859 1 98.19 279 GLY B C 1
ATOM 9392 O O . GLY B 1 279 ? 8.945 3.879 -17.969 1 98.19 279 GLY B O 1
ATOM 9393 N N . LYS B 1 280 ? 10.344 3.365 -16.312 1 97.75 280 LYS B N 1
ATOM 9394 C CA . LYS B 1 280 ? 11.5 3.883 -17.031 1 97.75 280 LYS B CA 1
ATOM 9395 C C . LYS B 1 280 ? 11.766 3.072 -18.297 1 97.75 280 LYS B C 1
ATOM 9397 O O . LYS B 1 280 ? 12.094 3.637 -19.344 1 97.75 280 LYS B O 1
ATOM 9402 N N . THR B 1 281 ? 11.633 1.755 -18.203 1 97.38 281 THR B N 1
ATOM 9403 C CA . THR B 1 281 ? 11.805 0.889 -19.359 1 97.38 281 THR B CA 1
ATOM 9404 C C . THR B 1 281 ? 10.789 1.233 -20.453 1 97.38 281 THR B C 1
ATOM 9406 O O . THR B 1 281 ? 11.141 1.318 -21.625 1 97.38 281 THR B O 1
ATOM 9409 N N . ARG B 1 282 ? 9.547 1.438 -20.078 1 96.75 282 ARG B N 1
ATOM 9410 C CA . ARG B 1 282 ? 8.5 1.799 -21.031 1 96.75 282 ARG B CA 1
ATOM 9411 C C . ARG B 1 282 ? 8.836 3.104 -21.75 1 96.75 282 ARG B C 1
ATOM 9413 O O . ARG B 1 282 ? 8.617 3.227 -22.953 1 96.75 282 ARG B O 1
ATOM 9420 N N . ALA B 1 283 ? 9.281 4.062 -20.984 1 96.44 283 ALA B N 1
ATOM 9421 C CA . ALA B 1 283 ? 9.641 5.352 -21.578 1 96.44 283 ALA B CA 1
ATOM 9422 C C . ALA B 1 283 ? 10.773 5.199 -22.578 1 96.44 283 ALA B C 1
ATOM 9424 O O . ALA B 1 283 ? 10.758 5.832 -23.641 1 96.44 283 ALA B O 1
ATOM 9425 N N . LYS B 1 284 ? 11.805 4.375 -22.25 1 95.88 284 LYS B N 1
ATOM 9426 C CA . LYS B 1 284 ? 12.875 4.094 -23.219 1 95.88 284 LYS B CA 1
ATOM 9427 C C . LYS B 1 284 ? 12.305 3.496 -24.5 1 95.88 284 LYS B C 1
ATOM 9429 O O . LYS B 1 284 ? 12.711 3.885 -25.594 1 95.88 284 LYS B O 1
ATOM 9434 N N . GLN B 1 285 ? 11.406 2.58 -24.328 1 95 285 GLN B N 1
ATOM 9435 C CA . GLN B 1 285 ? 10.805 1.907 -25.469 1 95 285 GLN B CA 1
ATOM 9436 C C . GLN B 1 285 ? 9.992 2.885 -26.328 1 95 285 GLN B C 1
ATOM 9438 O O . GLN B 1 285 ? 9.945 2.764 -27.547 1 95 285 GLN B O 1
ATOM 9443 N N . PHE B 1 286 ? 9.297 3.842 -25.703 1 93.56 286 PHE B N 1
ATOM 9444 C CA . PHE B 1 286 ? 8.555 4.871 -26.422 1 93.56 286 PHE B CA 1
ATOM 9445 C C . PHE B 1 286 ? 9.477 5.664 -27.344 1 93.56 286 PHE B C 1
ATOM 9447 O O . PHE B 1 286 ? 9.148 5.895 -28.5 1 93.56 286 PHE B O 1
ATOM 9454 N N . TYR B 1 287 ? 10.617 6.02 -26.922 1 91.69 287 TYR B N 1
ATOM 9455 C CA . TYR B 1 287 ? 11.523 6.867 -27.672 1 91.69 287 TYR B CA 1
ATOM 9456 C C . TYR B 1 287 ? 12.328 6.047 -28.688 1 91.69 287 TYR B C 1
ATOM 9458 O O . TYR B 1 287 ? 12.852 6.586 -29.656 1 91.69 287 TYR B O 1
ATOM 9466 N N . GLU B 1 288 ? 12.438 4.754 -28.453 1 87.44 288 GLU B N 1
ATOM 9467 C CA . GLU B 1 288 ? 13.07 3.861 -29.422 1 87.44 288 GLU B CA 1
ATOM 9468 C C . GLU B 1 288 ? 12.141 3.57 -30.594 1 87.44 288 GLU B C 1
ATOM 9470 O O . GLU B 1 288 ? 12.602 3.172 -31.672 1 87.44 288 GLU B O 1
ATOM 9475 N N . LYS B 1 289 ? 10.875 3.975 -30.578 1 74.75 289 LYS B N 1
ATOM 9476 C CA . LYS B 1 289 ? 9.844 3.801 -31.594 1 74.75 289 LYS B CA 1
ATOM 9477 C C . LYS B 1 289 ? 9.672 2.33 -31.969 1 74.75 289 LYS B C 1
ATOM 9479 O O . LYS B 1 289 ? 9.414 1.999 -33.125 1 74.75 289 LYS B O 1
ATOM 9484 N N . ASN B 1 290 ? 10.273 1.385 -31.234 1 65 290 ASN B N 1
ATOM 9485 C CA . ASN B 1 290 ? 10.07 -0.035 -31.5 1 65 290 ASN B CA 1
ATOM 9486 C C . ASN B 1 290 ? 9.031 -0.642 -30.562 1 65 290 ASN B C 1
ATOM 9488 O O . ASN B 1 290 ? 9.07 -0.412 -29.344 1 65 290 ASN B O 1
ATOM 9492 N N . GLU B 1 291 ? 7.969 -0.946 -31.25 1 59.25 291 GLU B N 1
ATOM 9493 C CA . GLU B 1 291 ? 6.887 -1.553 -30.484 1 59.25 291 GLU B CA 1
ATOM 9494 C C . GLU B 1 291 ? 7.293 -2.924 -29.938 1 59.25 291 GLU B C 1
ATOM 9496 O O . GLU B 1 291 ? 8.023 -3.662 -30.609 1 59.25 291 GLU B O 1
ATOM 9501 N N . GLY B 1 292 ? 7.441 -3.25 -28.703 1 62.62 292 GLY B N 1
ATOM 9502 C CA . GLY B 1 292 ? 7.336 -4.633 -28.266 1 62.62 292 GLY B CA 1
ATOM 9503 C C . GLY B 1 292 ? 8.461 -5.062 -27.344 1 62.62 292 GLY B C 1
ATOM 9504 O O . GLY B 1 292 ? 8.625 -6.25 -27.062 1 62.62 292 GLY B O 1
ATOM 9505 N N . GLY B 1 293 ? 9.258 -4.094 -26.844 1 75.19 293 GLY B N 1
ATOM 9506 C CA . GLY B 1 293 ? 10.125 -4.52 -25.75 1 75.19 293 GLY B CA 1
ATOM 9507 C C . GLY B 1 293 ? 11.352 -5.281 -26.219 1 75.19 293 GLY B C 1
ATOM 9508 O O . GLY B 1 293 ? 11.93 -6.07 -25.469 1 75.19 293 GLY B O 1
ATOM 9509 N N . SER B 1 294 ? 11.773 -5.051 -27.531 1 82.12 294 SER B N 1
ATOM 9510 C CA . SER B 1 294 ? 12.859 -5.891 -28.016 1 82.12 294 SER B CA 1
ATOM 9511 C C . SER B 1 294 ? 14.219 -5.23 -27.797 1 82.12 294 SER B C 1
ATOM 9513 O O . SER B 1 294 ? 15.258 -5.891 -27.875 1 82.12 294 SER B O 1
ATOM 9515 N N . GLU B 1 295 ? 14.148 -4.012 -27.484 1 92.62 295 GLU B N 1
ATOM 9516 C CA . GLU B 1 295 ? 15.438 -3.346 -27.406 1 92.62 295 GLU B CA 1
ATOM 9517 C C . GLU B 1 295 ? 15.766 -2.93 -25.984 1 92.62 295 GLU B C 1
ATOM 9519 O O . GLU B 1 295 ? 16.875 -2.492 -25.688 1 92.62 295 GLU B O 1
ATOM 9524 N N . SER B 1 296 ? 14.82 -3.012 -25.141 1 96 296 SER B N 1
ATOM 9525 C CA . SER B 1 296 ? 15.031 -2.666 -23.734 1 96 296 SER B CA 1
ATOM 9526 C C . SER B 1 296 ? 14.438 -3.721 -22.812 1 96 296 SER B C 1
ATOM 9528 O O . SER B 1 296 ? 13.297 -4.152 -23 1 96 296 SER B O 1
ATOM 9530 N N . LEU B 1 297 ? 15.227 -4.105 -21.875 1 97.06 297 LEU B N 1
ATOM 9531 C CA . LEU B 1 297 ? 14.836 -5.152 -20.938 1 97.06 297 LEU B CA 1
ATOM 9532 C C . LEU B 1 297 ? 14.828 -4.621 -19.5 1 97.06 297 LEU B C 1
ATOM 9534 O O . LEU B 1 297 ? 15.719 -3.865 -19.125 1 97.06 297 LEU B O 1
ATOM 9538 N N . CYS B 1 298 ? 13.789 -4.984 -18.781 1 98.06 298 CYS B N 1
ATOM 9539 C CA . CYS B 1 298 ? 13.734 -4.699 -17.344 1 98.06 298 CYS B CA 1
ATOM 9540 C C . CYS B 1 298 ? 14.195 -5.902 -16.531 1 98.06 298 CYS B C 1
ATOM 9542 O O . CYS B 1 298 ? 13.656 -7 -16.688 1 98.06 298 CYS B O 1
ATOM 9544 N N . LEU B 1 299 ? 15.211 -5.762 -15.711 1 98.75 299 LEU B N 1
ATOM 9545 C CA . LEU B 1 299 ? 15.711 -6.766 -14.773 1 98.75 299 LEU B CA 1
ATOM 9546 C C . LEU B 1 299 ? 15.375 -6.383 -13.336 1 98.75 299 LEU B C 1
ATOM 9548 O O . LEU B 1 299 ? 15.797 -5.328 -12.859 1 98.75 299 LEU B O 1
ATOM 9552 N N . MET B 1 300 ? 14.625 -7.246 -12.688 1 98.62 300 MET B N 1
ATOM 9553 C CA . MET B 1 300 ? 14.25 -6.98 -11.305 1 98.62 300 MET B CA 1
ATOM 9554 C C . MET B 1 300 ? 14.836 -8.039 -10.367 1 98.62 300 MET B C 1
ATOM 9556 O O . MET B 1 300 ? 14.547 -9.227 -10.516 1 98.62 300 MET B O 1
ATOM 9560 N N . LEU B 1 301 ? 15.648 -7.629 -9.438 1 98.62 301 LEU B N 1
ATOM 9561 C CA . LEU B 1 301 ? 16.094 -8.516 -8.375 1 98.62 301 LEU B CA 1
ATOM 9562 C C . LEU B 1 301 ? 15.25 -8.328 -7.117 1 98.62 301 LEU B C 1
ATOM 9564 O O . LEU B 1 301 ? 14.812 -7.219 -6.82 1 98.62 301 LEU B O 1
ATOM 9568 N N . HIS B 1 302 ? 15.031 -9.414 -6.426 1 98.31 302 HIS B N 1
ATOM 9569 C CA . HIS B 1 302 ? 14.18 -9.422 -5.242 1 98.31 302 HIS B CA 1
ATOM 9570 C C . HIS B 1 302 ? 14.844 -10.172 -4.09 1 98.31 302 HIS B C 1
ATOM 9572 O O . HIS B 1 302 ? 15.703 -11.031 -4.312 1 98.31 302 HIS B O 1
ATOM 9578 N N . GLY B 1 303 ? 14.5 -9.758 -2.842 1 97.31 303 GLY B N 1
ATOM 9579 C CA . GLY B 1 303 ? 14.648 -10.664 -1.713 1 97.31 303 GLY B CA 1
ATOM 9580 C C . GLY B 1 303 ? 13.492 -11.625 -1.562 1 97.31 303 GLY B C 1
ATOM 9581 O O . GLY B 1 303 ? 12.352 -11.305 -1.91 1 97.31 303 GLY B O 1
ATOM 9582 N N . ASP B 1 304 ? 13.75 -12.805 -1.012 1 97.06 304 ASP B N 1
ATOM 9583 C CA . ASP B 1 304 ? 12.727 -13.844 -0.922 1 97.06 304 ASP B CA 1
ATOM 9584 C C . ASP B 1 304 ? 11.578 -13.398 -0.012 1 97.06 304 ASP B C 1
ATOM 9586 O O . ASP B 1 304 ? 10.406 -13.602 -0.34 1 97.06 304 ASP B O 1
ATOM 9590 N N . ALA B 1 305 ? 11.875 -12.773 1.137 1 96.94 305 ALA B N 1
ATOM 9591 C CA . ALA B 1 305 ? 10.836 -12.328 2.055 1 96.94 305 ALA B CA 1
ATOM 9592 C C . ALA B 1 305 ? 10.031 -11.18 1.454 1 96.94 305 ALA B C 1
ATOM 9594 O O . ALA B 1 305 ? 8.805 -11.125 1.593 1 96.94 305 ALA B O 1
ATOM 9595 N N . ALA B 1 306 ? 10.68 -10.258 0.75 1 97.19 306 ALA B N 1
ATOM 9596 C CA . ALA B 1 306 ? 10.031 -9.062 0.219 1 97.19 306 ALA B CA 1
ATOM 9597 C C . ALA B 1 306 ? 9.109 -9.414 -0.951 1 97.19 306 ALA B C 1
ATOM 9599 O O . ALA B 1 306 ? 8 -8.891 -1.053 1 97.19 306 ALA B O 1
ATOM 9600 N N . VAL B 1 307 ? 9.531 -10.297 -1.822 1 97.44 307 VAL B N 1
ATOM 9601 C CA . VAL B 1 307 ? 8.734 -10.625 -3.004 1 97.44 307 VAL B CA 1
ATOM 9602 C C . VAL B 1 307 ? 7.465 -11.367 -2.588 1 97.44 307 VAL B C 1
ATOM 9604 O O . VAL B 1 307 ? 6.414 -11.195 -3.207 1 97.44 307 VAL B O 1
ATOM 9607 N N . ALA B 1 308 ? 7.59 -12.117 -1.521 1 95.88 308 ALA B N 1
ATOM 9608 C CA . ALA B 1 308 ? 6.441 -12.883 -1.044 1 95.88 308 ALA B CA 1
ATOM 9609 C C . ALA B 1 308 ? 5.52 -12.016 -0.19 1 95.88 308 ALA B C 1
ATOM 9611 O O . ALA B 1 308 ? 4.32 -12.289 -0.093 1 95.88 308 ALA B O 1
ATOM 9612 N N . GLY B 1 309 ? 6.059 -11.008 0.398 1 96.38 309 GLY B N 1
ATOM 9613 C CA . GLY B 1 309 ? 5.305 -10.328 1.442 1 96.38 309 GLY B CA 1
ATOM 9614 C C . GLY B 1 309 ? 4.723 -9 0.993 1 96.38 309 GLY B C 1
ATOM 9615 O O . GLY B 1 309 ? 3.707 -8.547 1.526 1 96.38 309 GLY B O 1
ATOM 9616 N N . GLN B 1 310 ? 5.316 -8.289 0.009 1 97.69 310 GLN B N 1
ATOM 9617 C CA . GLN B 1 310 ? 4.918 -6.934 -0.359 1 97.69 310 GLN B CA 1
ATOM 9618 C C . GLN B 1 310 ? 3.889 -6.949 -1.484 1 97.69 310 GLN B C 1
ATOM 9620 O O . GLN B 1 310 ? 4.145 -7.496 -2.559 1 97.69 310 GLN B O 1
ATOM 9625 N N . GLY B 1 311 ? 2.75 -6.246 -1.311 1 97.75 311 GLY B N 1
ATOM 9626 C CA . GLY B 1 311 ? 1.652 -6.23 -2.264 1 97.75 311 GLY B CA 1
ATOM 9627 C C . GLY B 1 311 ? 1.994 -5.512 -3.555 1 97.75 311 GLY B C 1
ATOM 9628 O O . GLY B 1 311 ? 1.433 -5.812 -4.609 1 97.75 311 GLY B O 1
ATOM 9629 N N . VAL B 1 312 ? 2.943 -4.582 -3.531 1 98.25 312 VAL B N 1
ATOM 9630 C CA . VAL B 1 312 ? 3.295 -3.789 -4.707 1 98.25 312 VAL B CA 1
ATOM 9631 C C . VAL B 1 312 ? 3.881 -4.699 -5.785 1 98.25 312 VAL B C 1
ATOM 9633 O O . VAL B 1 312 ? 3.787 -4.398 -6.977 1 98.25 312 VAL B O 1
ATOM 9636 N N . VAL B 1 313 ? 4.449 -5.891 -5.395 1 98.38 313 VAL B N 1
ATOM 9637 C CA . VAL B 1 313 ? 4.957 -6.855 -6.363 1 98.38 313 VAL B CA 1
ATOM 9638 C C . VAL B 1 313 ? 3.818 -7.344 -7.254 1 98.38 313 VAL B C 1
ATOM 9640 O O . VAL B 1 313 ? 3.939 -7.348 -8.484 1 98.38 313 VAL B O 1
ATOM 9643 N N . THR B 1 314 ? 2.691 -7.691 -6.645 1 97.44 314 THR B N 1
ATOM 9644 C CA . THR B 1 314 ? 1.525 -8.164 -7.379 1 97.44 314 THR B CA 1
ATOM 9645 C C . THR B 1 314 ? 0.948 -7.055 -8.25 1 97.44 314 THR B C 1
ATOM 9647 O O . THR B 1 314 ? 0.537 -7.301 -9.391 1 97.44 314 THR B 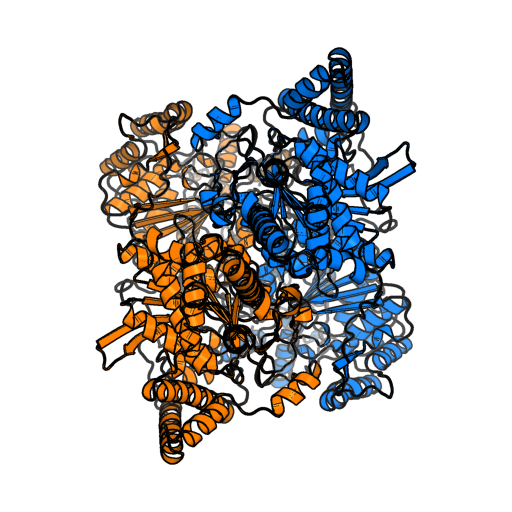O 1
ATOM 9650 N N . GLU B 1 315 ? 0.884 -5.844 -7.727 1 98 315 GLU B N 1
ATOM 9651 C CA . GLU B 1 315 ? 0.389 -4.715 -8.508 1 98 315 GLU B CA 1
ATOM 9652 C C . GLU B 1 315 ? 1.246 -4.48 -9.75 1 98 315 GLU B C 1
ATOM 9654 O O . GLU B 1 315 ? 0.723 -4.191 -10.828 1 98 315 GLU B O 1
ATOM 9659 N N . THR B 1 316 ? 2.58 -4.625 -9.578 1 98.5 316 THR B N 1
ATOM 9660 C CA . THR B 1 316 ? 3.504 -4.441 -10.695 1 98.5 316 THR B CA 1
ATOM 9661 C C . THR B 1 316 ? 3.34 -5.555 -11.727 1 98.5 316 THR B C 1
ATOM 9663 O O . THR B 1 316 ? 3.291 -5.293 -12.93 1 98.5 316 THR B O 1
ATOM 9666 N N . LEU B 1 317 ? 3.229 -6.793 -11.25 1 98 317 LEU B N 1
ATOM 9667 C CA . LEU B 1 317 ? 3.062 -7.934 -12.141 1 98 317 LEU B CA 1
ATOM 9668 C C . LEU B 1 317 ? 1.772 -7.809 -12.945 1 98 317 LEU B C 1
ATOM 9670 O O . LEU B 1 317 ? 1.722 -8.211 -14.109 1 98 317 LEU B O 1
ATOM 9674 N N . GLN B 1 318 ? 0.754 -7.219 -12.359 1 97.12 318 GLN B N 1
ATOM 9675 C CA . GLN B 1 318 ? -0.535 -7.078 -13.023 1 97.12 318 GLN B CA 1
ATOM 9676 C C . GLN B 1 318 ? -0.447 -6.098 -14.195 1 97.12 318 GLN B C 1
ATOM 9678 O O . GLN B 1 318 ? -1.296 -6.109 -15.086 1 97.12 318 GLN B O 1
ATOM 9683 N N . LEU B 1 319 ? 0.533 -5.219 -14.203 1 97.38 319 LEU B N 1
ATOM 9684 C CA . LEU B 1 319 ? 0.725 -4.246 -15.273 1 97.38 319 LEU B CA 1
ATOM 9685 C C . LEU B 1 319 ? 1.424 -4.883 -16.469 1 97.38 319 LEU B C 1
ATOM 9687 O O . LEU B 1 319 ? 1.426 -4.32 -17.562 1 97.38 319 LEU B O 1
ATOM 9691 N N . SER B 1 320 ? 1.942 -6.059 -16.359 1 94.94 320 SER B N 1
ATOM 9692 C CA . SER B 1 320 ? 2.953 -6.621 -17.25 1 94.94 320 SER B CA 1
ATOM 9693 C C . SER B 1 320 ? 2.43 -6.734 -18.672 1 94.94 320 SER B C 1
ATOM 9695 O O . SER B 1 320 ? 3.189 -6.582 -19.625 1 94.94 320 SER B O 1
ATOM 9697 N N . GLN B 1 321 ? 1.106 -7.008 -18.859 1 94.75 321 GLN B N 1
ATOM 9698 C CA . GLN B 1 321 ? 0.586 -7.215 -20.203 1 94.75 321 GLN B CA 1
ATOM 9699 C C . GLN B 1 321 ? -0.538 -6.23 -20.516 1 94.75 321 GLN B C 1
ATOM 9701 O O . GLN B 1 321 ? -1.334 -6.457 -21.422 1 94.75 321 GLN B O 1
ATOM 9706 N N . LEU B 1 322 ? -0.679 -5.191 -19.766 1 95.81 322 LEU B N 1
ATOM 9707 C CA . LEU B 1 322 ? -1.727 -4.203 -20 1 95.81 322 LEU B CA 1
ATOM 9708 C C . LEU B 1 322 ? -1.28 -3.168 -21.031 1 95.81 322 LEU B C 1
ATOM 9710 O O . LEU B 1 322 ? -0.135 -2.711 -21 1 95.81 322 LEU B O 1
ATOM 9714 N N . SER B 1 323 ? -2.256 -2.859 -21.812 1 92.62 323 SER B N 1
ATOM 9715 C CA . SER B 1 323 ? -1.969 -1.836 -22.812 1 92.62 323 SER B CA 1
ATOM 9716 C C . SER B 1 323 ? -1.541 -0.527 -22.156 1 92.62 323 SER B C 1
ATOM 9718 O O . SER B 1 323 ? -2.146 -0.093 -21.172 1 92.62 323 SER B O 1
ATOM 9720 N N . GLY B 1 324 ? -0.586 0.069 -22.547 1 93.5 324 GLY B N 1
ATOM 9721 C CA . GLY B 1 324 ? -0.039 1.303 -22.016 1 93.5 324 GLY B CA 1
ATOM 9722 C C . GLY B 1 324 ? 1.065 1.07 -21 1 93.5 324 GLY B C 1
ATOM 9723 O O . GLY B 1 324 ? 1.841 1.98 -20.703 1 93.5 324 GLY B O 1
ATOM 9724 N N . PHE B 1 325 ? 1.12 -0.21 -20.438 1 96.62 325 PHE B N 1
ATOM 9725 C CA . PHE B 1 325 ? 2.104 -0.492 -19.406 1 96.62 325 PHE B CA 1
ATOM 9726 C C . PHE B 1 325 ? 3.049 -1.605 -19.828 1 96.62 325 PHE B C 1
ATOM 9728 O O . PHE B 1 325 ? 4.137 -1.758 -19.281 1 96.62 325 PHE B O 1
ATOM 9735 N N . ASN B 1 326 ? 2.668 -2.383 -20.844 1 95.38 326 ASN B N 1
ATOM 9736 C CA . ASN B 1 326 ? 3.414 -3.553 -21.297 1 95.38 326 ASN B CA 1
ATOM 9737 C C . ASN B 1 326 ? 4.82 -3.178 -21.75 1 95.38 326 ASN B C 1
ATOM 9739 O O . ASN B 1 326 ? 4.992 -2.244 -22.547 1 95.38 326 ASN B O 1
ATOM 9743 N N . ILE B 1 327 ? 5.789 -3.977 -21.219 1 95.69 327 ILE B N 1
ATOM 9744 C CA . ILE B 1 327 ? 7.168 -3.691 -21.594 1 95.69 327 ILE B CA 1
ATOM 9745 C C . ILE B 1 327 ? 7.816 -4.953 -22.172 1 95.69 327 ILE B C 1
ATOM 9747 O O . ILE B 1 327 ? 9.047 -5.07 -22.188 1 95.69 327 ILE B O 1
ATOM 9751 N N . GLY B 1 328 ? 7.012 -5.895 -22.516 1 94.62 328 GLY B N 1
ATOM 9752 C CA . GLY B 1 328 ? 7.52 -7.109 -23.141 1 94.62 328 GLY B CA 1
ATOM 9753 C C . GLY B 1 328 ? 8.078 -8.102 -22.141 1 94.62 328 GLY B C 1
ATOM 9754 O O . GLY B 1 328 ? 8.961 -8.898 -22.469 1 94.62 328 GLY B O 1
ATOM 9755 N N . GLY B 1 329 ? 7.719 -8 -20.953 1 95.94 329 GLY B N 1
ATOM 9756 C CA . GLY B 1 329 ? 8.141 -8.945 -19.938 1 95.94 329 GLY B CA 1
ATOM 9757 C C . GLY B 1 329 ? 9.391 -8.508 -19.188 1 95.94 329 GLY B C 1
ATOM 9758 O O . GLY B 1 329 ? 10.234 -7.801 -19.75 1 95.94 329 GLY B O 1
ATOM 9759 N N . CYS B 1 330 ? 9.523 -8.953 -17.938 1 97.56 330 CYS B N 1
ATOM 9760 C CA . CYS B 1 330 ? 10.68 -8.727 -17.078 1 97.56 330 CYS B CA 1
ATOM 9761 C C . CYS B 1 330 ? 11.375 -10.039 -16.734 1 97.56 330 CYS B C 1
ATOM 9763 O O . CYS B 1 330 ? 10.75 -11.102 -16.75 1 97.56 330 CYS B O 1
ATOM 9765 N N . VAL B 1 331 ? 12.664 -9.953 -16.547 1 98.69 331 VAL B N 1
ATOM 9766 C CA . VAL B 1 331 ? 13.391 -11.047 -15.914 1 98.69 331 VAL B CA 1
ATOM 9767 C C . VAL B 1 331 ? 13.516 -10.773 -14.414 1 98.69 331 VAL B C 1
ATOM 9769 O O . VAL B 1 331 ? 14.031 -9.727 -14.008 1 98.69 331 VAL B O 1
ATOM 9772 N N . HIS B 1 332 ? 12.992 -11.688 -13.672 1 98.81 332 HIS B N 1
ATOM 9773 C CA . HIS B 1 332 ? 13.07 -11.57 -12.219 1 98.81 332 HIS B CA 1
ATOM 9774 C C . HIS B 1 332 ? 14.086 -12.547 -11.641 1 98.81 332 HIS B C 1
ATOM 9776 O O . HIS B 1 332 ? 14.094 -13.727 -12 1 98.81 332 HIS B O 1
ATOM 9782 N N . VAL B 1 333 ? 14.953 -12.07 -10.742 1 98.88 333 VAL B N 1
ATOM 9783 C CA . VAL B 1 333 ? 15.875 -12.914 -9.992 1 98.88 333 VAL B CA 1
ATOM 9784 C C . VAL B 1 333 ? 15.656 -12.727 -8.492 1 98.88 333 VAL B C 1
ATOM 9786 O O . VAL B 1 333 ? 15.898 -11.641 -7.961 1 98.88 333 VAL B O 1
ATOM 9789 N N . ILE B 1 334 ? 15.195 -13.766 -7.879 1 98.62 334 ILE B N 1
ATOM 9790 C CA . ILE B 1 334 ? 15.016 -13.719 -6.434 1 98.62 334 ILE B CA 1
ATOM 9791 C C . ILE B 1 334 ? 16.281 -14.203 -5.738 1 98.62 334 ILE B C 1
ATOM 9793 O O . ILE B 1 334 ? 16.688 -15.367 -5.891 1 98.62 334 ILE B O 1
ATOM 9797 N N . VAL B 1 335 ? 16.938 -13.297 -5.09 1 98.12 335 VAL B N 1
ATOM 9798 C CA . VAL B 1 335 ? 18.078 -13.664 -4.258 1 98.12 335 VAL B CA 1
ATOM 9799 C C . VAL B 1 335 ? 17.594 -14.172 -2.902 1 98.12 335 VAL B C 1
ATOM 9801 O O . VAL B 1 335 ? 17.469 -13.391 -1.952 1 98.12 335 VAL B O 1
ATOM 9804 N N . ASN B 1 336 ? 17.375 -15.469 -2.84 1 97.69 336 ASN B N 1
ATOM 9805 C CA . ASN B 1 336 ? 16.719 -16.125 -1.706 1 97.69 336 ASN B CA 1
ATOM 9806 C C . ASN B 1 336 ? 17.75 -16.609 -0.683 1 97.69 336 ASN B C 1
ATOM 9808 O O . ASN B 1 336 ? 18.406 -17.625 -0.9 1 97.69 336 ASN B O 1
ATOM 9812 N N . ASN B 1 337 ? 17.859 -15.922 0.407 1 96.19 337 ASN B N 1
ATOM 9813 C CA . ASN B 1 337 ? 18.781 -16.344 1.456 1 96.19 337 ASN B CA 1
ATOM 9814 C C . ASN B 1 337 ? 18.062 -17.062 2.582 1 96.19 337 ASN B C 1
ATOM 9816 O O . ASN B 1 337 ? 18.625 -17.281 3.656 1 96.19 337 ASN B O 1
ATOM 9820 N N . GLN B 1 338 ? 16.75 -17.344 2.396 1 96 338 GLN B N 1
ATOM 9821 C CA . GLN B 1 338 ? 15.914 -18.219 3.207 1 96 338 GLN B CA 1
ATOM 9822 C C . GLN B 1 338 ? 15.617 -17.594 4.57 1 96 338 GLN B C 1
ATOM 9824 O O . GLN B 1 338 ? 15.359 -18.312 5.539 1 96 338 GLN B O 1
ATOM 9829 N N . ILE B 1 339 ? 15.742 -16.281 4.691 1 95.44 339 ILE B N 1
ATOM 9830 C CA . ILE B 1 339 ? 15.438 -15.633 5.961 1 95.44 339 ILE B CA 1
ATOM 9831 C C . ILE B 1 339 ? 15.188 -14.141 5.73 1 95.44 339 ILE B C 1
ATOM 9833 O O . ILE B 1 339 ? 15.93 -13.484 4.996 1 95.44 339 ILE B O 1
ATOM 9837 N N . GLY B 1 340 ? 14.102 -13.594 6.152 1 94.38 340 GLY B N 1
ATOM 9838 C CA . GLY B 1 340 ? 13.812 -12.172 6.191 1 94.38 340 GLY B CA 1
ATOM 9839 C C . GLY B 1 340 ? 14.117 -11.539 7.539 1 94.38 340 GLY B C 1
ATOM 9840 O O . GLY B 1 340 ? 13.344 -11.664 8.484 1 94.38 340 GLY B O 1
ATOM 9841 N N . PHE B 1 341 ? 15.102 -10.812 7.609 1 93.38 341 PHE B N 1
ATOM 9842 C CA . PHE B 1 341 ? 15.648 -10.312 8.867 1 93.38 341 PHE B CA 1
ATOM 9843 C C . PHE B 1 341 ? 15.891 -11.461 9.836 1 93.38 341 PHE B C 1
ATOM 9845 O O . PHE B 1 341 ? 16.906 -12.156 9.75 1 93.38 341 PHE B O 1
ATOM 9852 N N . THR B 1 342 ? 14.891 -11.852 10.703 1 93.38 342 THR B N 1
ATOM 9853 C CA . THR B 1 342 ? 15.023 -13.023 11.562 1 93.38 342 THR B CA 1
ATOM 9854 C C . THR B 1 342 ? 13.875 -14 11.32 1 93.38 342 THR B C 1
ATOM 9856 O O . THR B 1 342 ? 13.742 -14.992 12.039 1 93.38 342 THR B O 1
ATOM 9859 N N . THR B 1 343 ? 13.094 -13.719 10.344 1 93.44 343 THR B N 1
ATOM 9860 C CA . THR B 1 343 ? 11.914 -14.539 10.094 1 93.44 343 THR B CA 1
ATOM 9861 C C . THR B 1 343 ? 12.211 -15.602 9.039 1 93.44 343 THR B C 1
ATOM 9863 O O . THR B 1 343 ? 12.531 -15.281 7.895 1 93.44 343 THR B O 1
ATOM 9866 N N . VAL B 1 344 ? 12.07 -16.781 9.43 1 92.81 344 VAL B N 1
ATOM 9867 C CA . VAL B 1 344 ? 12.336 -17.891 8.531 1 92.81 344 VAL B CA 1
ATOM 9868 C C . VAL B 1 344 ? 11.148 -18.094 7.59 1 92.81 344 VAL B C 1
ATOM 9870 O O . VAL B 1 344 ? 10.062 -17.562 7.84 1 92.81 344 VAL B O 1
ATOM 9873 N N . PRO B 1 345 ? 11.289 -18.844 6.512 1 92.81 345 PRO B N 1
ATOM 9874 C CA . PRO B 1 345 ? 10.258 -18.984 5.48 1 92.81 345 PRO B CA 1
ATOM 9875 C C . PRO B 1 345 ? 8.938 -19.516 6.035 1 92.81 345 PRO B C 1
ATOM 9877 O O . PRO B 1 345 ? 7.867 -19.062 5.621 1 92.81 345 PRO B O 1
ATOM 9880 N N . THR B 1 346 ? 8.945 -20.344 6.965 1 91.25 346 THR B N 1
ATOM 9881 C CA . THR B 1 346 ? 7.723 -20.938 7.496 1 91.25 346 THR B CA 1
ATOM 9882 C C . THR B 1 346 ? 6.867 -19.891 8.188 1 91.25 346 THR B C 1
ATOM 9884 O O . THR B 1 346 ? 5.645 -20.031 8.289 1 91.25 346 THR B O 1
ATOM 9887 N N . ASN B 1 347 ? 7.523 -18.797 8.648 1 92.19 347 ASN B N 1
ATOM 9888 C CA . ASN B 1 347 ? 6.805 -17.703 9.273 1 92.19 347 ASN B CA 1
ATOM 9889 C C . ASN B 1 347 ? 6.676 -16.5 8.328 1 92.19 347 ASN B C 1
ATOM 9891 O O . ASN B 1 347 ? 6.016 -15.516 8.656 1 92.19 347 ASN B O 1
ATOM 9895 N N . GLY B 1 348 ? 7.277 -16.656 7.188 1 93.5 348 GLY B N 1
ATOM 9896 C CA . GLY B 1 348 ? 7.348 -15.516 6.297 1 93.5 348 GLY B CA 1
ATOM 9897 C C . GLY B 1 348 ? 6.445 -15.641 5.086 1 93.5 348 GLY B C 1
ATOM 9898 O O . GLY B 1 348 ? 6.203 -14.656 4.379 1 93.5 348 GLY B O 1
ATOM 9899 N N . ARG B 1 349 ? 5.91 -16.828 4.82 1 93.5 349 ARG B N 1
ATOM 9900 C CA . ARG B 1 349 ? 5.016 -17.016 3.682 1 93.5 349 ARG B CA 1
ATOM 9901 C C . ARG B 1 349 ? 4.219 -18.297 3.812 1 93.5 349 ARG B C 1
ATOM 9903 O O . ARG B 1 349 ? 4.68 -19.266 4.438 1 93.5 349 ARG B O 1
ATOM 9910 N N . SER B 1 350 ? 3.076 -18.328 3.18 1 93.31 350 SER B N 1
ATOM 9911 C CA . SER B 1 350 ? 2.172 -19.469 3.23 1 93.31 350 SER B CA 1
ATOM 9912 C C . SER B 1 350 ? 2.459 -20.453 2.098 1 93.31 350 SER B C 1
ATOM 9914 O O . SER B 1 350 ? 2.051 -21.609 2.156 1 93.31 350 SER B O 1
ATOM 9916 N N . ASN B 1 351 ? 3.256 -20.047 1.138 1 91.25 351 ASN B N 1
ATOM 9917 C CA . ASN B 1 351 ? 3.557 -20.906 -0.009 1 91.25 351 ASN B CA 1
ATOM 9918 C C . ASN B 1 351 ? 4.922 -21.562 0.127 1 91.25 351 ASN B C 1
ATOM 9920 O O . ASN B 1 351 ? 5.727 -21.172 0.972 1 91.25 351 ASN B O 1
ATOM 9924 N N . ARG B 1 352 ? 5.141 -22.531 -0.669 1 92 352 ARG B N 1
ATOM 9925 C CA . ARG B 1 352 ? 6.391 -23.281 -0.626 1 92 352 ARG B CA 1
ATOM 9926 C C . ARG B 1 352 ? 7.559 -22.438 -1.115 1 92 352 ARG B C 1
ATOM 9928 O O . ARG B 1 352 ? 8.602 -22.359 -0.456 1 92 352 ARG B O 1
ATOM 9935 N N . TYR B 1 353 ? 7.352 -21.797 -2.27 1 96 353 TYR B N 1
ATOM 9936 C CA . TYR B 1 353 ? 8.43 -21.016 -2.859 1 96 353 TYR B CA 1
ATOM 9937 C C . TYR B 1 353 ? 8.094 -19.531 -2.822 1 96 353 TYR B C 1
ATOM 9939 O O . TYR B 1 353 ? 6.938 -19.141 -2.99 1 96 353 TYR B O 1
ATOM 9947 N N . SER B 1 354 ? 9.086 -18.703 -2.568 1 96.75 354 SER B N 1
ATOM 9948 C CA . SER B 1 354 ? 8.898 -17.266 -2.623 1 96.75 354 SER B CA 1
ATOM 9949 C C . SER B 1 354 ? 8.5 -16.797 -4.023 1 96.75 354 SER B C 1
ATOM 9951 O O . SER B 1 354 ? 7.898 -15.742 -4.188 1 96.75 354 SER B O 1
ATOM 9953 N N . SER B 1 355 ? 8.727 -17.625 -5.059 1 97.62 355 SER B N 1
ATOM 9954 C CA . SER B 1 355 ? 8.508 -17.297 -6.461 1 97.62 355 SER B CA 1
ATOM 9955 C C . SER B 1 355 ? 7.102 -17.672 -6.91 1 97.62 355 SER B C 1
ATOM 9957 O O . SER B 1 355 ? 6.711 -17.391 -8.047 1 97.62 355 SER B O 1
ATOM 9959 N N . ASP B 1 356 ? 6.246 -18.219 -6.062 1 96.75 356 ASP B N 1
ATOM 9960 C CA . ASP B 1 356 ? 4.934 -18.734 -6.449 1 96.75 356 ASP B CA 1
ATOM 9961 C C . ASP B 1 356 ? 4.027 -17.609 -6.938 1 96.75 356 ASP B C 1
ATOM 9963 O O . ASP B 1 356 ? 3.002 -17.859 -7.574 1 96.75 356 ASP B O 1
ATOM 9967 N N . ILE B 1 357 ? 4.379 -16.406 -6.676 1 96.5 357 ILE B N 1
ATOM 9968 C CA . ILE B 1 357 ? 3.619 -15.266 -7.164 1 96.5 357 ILE B CA 1
ATOM 9969 C C . ILE B 1 357 ? 3.627 -15.25 -8.695 1 96.5 357 ILE B C 1
ATOM 9971 O O . ILE B 1 357 ? 2.738 -14.672 -9.32 1 96.5 357 ILE B O 1
ATOM 9975 N N . GLY B 1 358 ? 4.625 -15.906 -9.32 1 96.81 358 GLY B N 1
ATOM 9976 C CA . GLY B 1 358 ? 4.672 -16.016 -10.773 1 96.81 358 GLY B CA 1
ATOM 9977 C C . GLY B 1 358 ? 3.463 -16.734 -11.352 1 96.81 358 GLY B C 1
ATOM 9978 O O . GLY B 1 358 ? 3.059 -16.453 -12.484 1 96.81 358 GLY B O 1
ATOM 9979 N N . LYS B 1 359 ? 2.836 -17.641 -10.594 1 95.81 359 LYS B N 1
ATOM 9980 C CA . LYS B 1 359 ? 1.662 -18.375 -11.055 1 95.81 359 LYS B CA 1
ATOM 9981 C C . LYS B 1 359 ? 0.474 -17.438 -11.273 1 95.81 359 LYS B C 1
ATOM 9983 O O . LYS B 1 359 ? -0.409 -17.719 -12.078 1 95.81 359 LYS B O 1
ATOM 9988 N N . PHE B 1 360 ? 0.504 -16.312 -10.609 1 94.25 360 PHE B N 1
ATOM 9989 C CA . PHE B 1 360 ? -0.55 -15.305 -10.703 1 94.25 360 PHE B CA 1
ATOM 9990 C C . PHE B 1 360 ? -0.703 -14.812 -12.133 1 94.25 360 PHE B C 1
ATOM 9992 O O . PHE B 1 360 ? -1.821 -14.68 -12.633 1 94.25 360 PHE B O 1
ATOM 9999 N N . ILE B 1 361 ? 0.409 -14.625 -12.82 1 94.5 361 ILE B N 1
ATOM 10000 C CA . ILE B 1 361 ? 0.329 -14.062 -14.164 1 94.5 361 ILE B CA 1
ATOM 10001 C C . ILE B 1 361 ? 0.783 -15.102 -15.188 1 94.5 361 ILE B C 1
ATOM 10003 O O . ILE B 1 361 ? 1.071 -14.758 -16.344 1 94.5 361 ILE B O 1
ATOM 10007 N N . GLY B 1 362 ? 0.964 -16.344 -14.75 1 95.5 362 GLY B N 1
ATOM 10008 C CA . GLY B 1 362 ? 1.369 -17.406 -15.664 1 95.5 362 GLY B CA 1
ATOM 10009 C C . GLY B 1 362 ? 2.818 -17.297 -16.094 1 95.5 362 GLY B C 1
ATOM 10010 O O . GLY B 1 362 ? 3.162 -17.641 -17.219 1 95.5 362 GLY B O 1
ATOM 10011 N N . ALA B 1 363 ? 3.662 -16.781 -15.242 1 97.56 363 ALA B N 1
ATOM 10012 C CA . ALA B 1 363 ? 5.086 -16.672 -15.547 1 97.56 363 ALA B CA 1
ATOM 10013 C C . ALA B 1 363 ? 5.82 -17.969 -15.234 1 97.56 363 ALA B C 1
ATOM 10015 O O . ALA B 1 363 ? 5.547 -18.609 -14.219 1 97.56 363 ALA B O 1
ATOM 10016 N N . PRO B 1 364 ? 6.734 -18.406 -16.156 1 98.38 364 PRO B N 1
ATOM 10017 C CA . PRO B 1 364 ? 7.559 -19.562 -15.82 1 98.38 364 PRO B CA 1
ATOM 10018 C C . PRO B 1 364 ? 8.453 -19.328 -14.602 1 98.38 364 PRO B C 1
ATOM 10020 O O . PRO B 1 364 ? 8.961 -18.219 -14.414 1 98.38 364 PRO B O 1
ATOM 10023 N N . ILE B 1 365 ? 8.664 -20.375 -13.805 1 98.56 365 ILE B N 1
ATOM 10024 C CA . ILE B 1 365 ? 9.492 -20.297 -12.609 1 98.56 365 ILE B CA 1
ATOM 10025 C C . ILE B 1 365 ? 10.609 -21.344 -12.695 1 98.56 365 ILE B C 1
ATOM 10027 O O . ILE B 1 365 ? 10.344 -22.531 -12.906 1 98.56 365 ILE B O 1
ATOM 10031 N N . ILE B 1 366 ? 11.781 -20.906 -12.578 1 98.81 366 ILE B N 1
ATOM 10032 C CA . ILE B 1 366 ? 12.93 -21.781 -12.469 1 98.81 366 ILE B CA 1
ATOM 10033 C C . ILE B 1 366 ? 13.586 -21.609 -11.094 1 98.81 366 ILE B C 1
ATOM 10035 O O . ILE B 1 366 ? 13.859 -20.484 -10.672 1 98.81 366 ILE B O 1
ATOM 10039 N N . VAL B 1 367 ? 13.758 -22.688 -10.383 1 98.5 367 VAL B N 1
ATOM 10040 C CA . VAL B 1 367 ? 14.398 -22.672 -9.07 1 98.5 367 VAL B CA 1
ATOM 10041 C C . VAL B 1 367 ? 15.773 -23.328 -9.148 1 98.5 367 VAL B C 1
ATOM 10043 O O . VAL B 1 367 ? 15.906 -24.438 -9.664 1 98.5 367 VAL B O 1
ATOM 10046 N N . VAL B 1 368 ? 16.781 -22.641 -8.688 1 98.62 368 VAL B N 1
ATOM 10047 C CA . VAL B 1 368 ? 18.141 -23.141 -8.891 1 98.62 368 VAL B CA 1
ATOM 10048 C C . VAL B 1 368 ? 18.953 -22.969 -7.613 1 98.62 368 VAL B C 1
ATOM 10050 O O . VAL B 1 368 ? 18.766 -21.984 -6.891 1 98.62 368 VAL B O 1
ATOM 10053 N N . ASN B 1 369 ? 19.812 -23.938 -7.324 1 98.5 369 ASN B N 1
ATOM 10054 C CA . ASN B 1 369 ? 20.734 -23.922 -6.191 1 98.5 369 ASN B CA 1
ATOM 10055 C C . ASN B 1 369 ? 21.906 -22.984 -6.434 1 98.5 369 ASN B C 1
ATOM 10057 O O . ASN B 1 369 ? 22.641 -23.141 -7.406 1 98.5 369 ASN B O 1
ATOM 10061 N N . SER B 1 370 ? 22.141 -22.078 -5.52 1 97.81 370 SER B N 1
ATOM 10062 C CA . SER B 1 370 ? 23.172 -21.062 -5.695 1 97.81 370 SER B CA 1
ATOM 10063 C C . SER B 1 370 ? 24.562 -21.688 -5.691 1 97.81 370 SER B C 1
ATOM 10065 O O . SER B 1 370 ? 25.516 -21.094 -6.172 1 97.81 370 SER B O 1
ATOM 10067 N N . GLN B 1 371 ? 24.734 -22.906 -5.219 1 97.19 371 GLN B N 1
ATOM 10068 C CA . GLN B 1 371 ? 26.016 -23.609 -5.168 1 97.19 371 GLN B CA 1
ATOM 10069 C C . GLN B 1 371 ? 26.344 -24.25 -6.508 1 97.19 371 GLN B C 1
ATOM 10071 O O . GLN B 1 371 ? 27.422 -24.828 -6.68 1 97.19 371 GLN B O 1
ATOM 10076 N N . SER B 1 372 ? 25.453 -24.156 -7.43 1 97.44 372 SER B N 1
ATOM 10077 C CA . SER B 1 372 ? 25.688 -24.625 -8.789 1 97.44 372 SER B CA 1
ATOM 10078 C C . SER B 1 372 ? 25.734 -23.469 -9.781 1 97.44 372 SER B C 1
ATOM 10080 O O . SER B 1 372 ? 24.844 -23.312 -10.617 1 97.44 372 SER B O 1
ATOM 10082 N N . PRO B 1 373 ? 26.859 -22.75 -9.789 1 98.12 373 PRO B N 1
ATOM 10083 C CA . PRO B 1 373 ? 26.938 -21.531 -10.602 1 98.12 373 PRO B CA 1
ATOM 10084 C C . PRO B 1 373 ? 26.797 -21.828 -12.102 1 98.12 373 PRO B C 1
ATOM 10086 O O . PRO B 1 373 ? 26.312 -20.969 -12.852 1 98.12 373 PRO B O 1
ATOM 10089 N N . GLU B 1 374 ? 27.203 -23.031 -12.547 1 97.81 374 GLU B N 1
ATOM 10090 C CA . GLU B 1 374 ? 27.031 -23.375 -13.953 1 97.81 374 GLU B CA 1
ATOM 10091 C C . GLU B 1 374 ? 25.562 -23.469 -14.336 1 97.81 374 GLU B C 1
ATOM 10093 O O . GLU B 1 374 ? 25.156 -23.016 -15.406 1 97.81 374 GLU B O 1
ATOM 10098 N N . GLN B 1 375 ? 24.734 -24.078 -13.445 1 97.56 375 GLN B N 1
ATOM 10099 C CA . GLN B 1 375 ? 23.297 -24.109 -13.664 1 97.56 375 GLN B CA 1
ATOM 10100 C C . GLN B 1 375 ? 22.703 -22.703 -13.672 1 97.56 375 GLN B C 1
ATOM 10102 O O . GLN B 1 375 ? 21.812 -22.391 -14.469 1 97.56 375 GLN B O 1
ATOM 10107 N N . VAL B 1 376 ? 23.219 -21.859 -12.75 1 98.44 376 VAL B N 1
ATOM 10108 C CA . VAL B 1 376 ? 22.75 -20.484 -12.656 1 98.44 376 VAL B CA 1
ATOM 10109 C C . VAL B 1 376 ? 23 -19.75 -13.977 1 98.44 376 VAL B C 1
ATOM 10111 O O . VAL B 1 376 ? 22.125 -19.047 -14.469 1 98.44 376 VAL B O 1
ATOM 10114 N N . GLU B 1 377 ? 24.188 -19.922 -14.516 1 98.06 377 GLU B N 1
ATOM 10115 C CA . GLU B 1 377 ? 24.531 -19.312 -15.797 1 98.06 377 GLU B CA 1
ATOM 10116 C C . GLU B 1 377 ? 23.562 -19.766 -16.891 1 98.06 377 GLU B C 1
ATOM 10118 O O . GLU B 1 377 ? 23.031 -18.938 -17.641 1 98.06 377 GLU B O 1
ATOM 10123 N N . LYS B 1 378 ? 23.297 -21.047 -16.984 1 97.38 378 LYS B N 1
ATOM 10124 C CA . LYS B 1 378 ? 22.469 -21.641 -18.031 1 97.38 378 LYS B CA 1
ATOM 10125 C C . LYS B 1 378 ? 21.031 -21.125 -17.953 1 97.38 378 LYS B C 1
ATOM 10127 O O . LYS B 1 378 ? 20.453 -20.719 -18.969 1 97.38 378 LYS B O 1
ATOM 10132 N N . VAL B 1 379 ? 20.453 -21.156 -16.75 1 98.12 379 VAL B N 1
ATOM 10133 C CA . VAL B 1 379 ? 19.031 -20.812 -16.625 1 98.12 379 VAL B CA 1
ATOM 10134 C C . VAL B 1 379 ? 18.859 -19.297 -16.828 1 98.12 379 VAL B C 1
ATOM 10136 O O . VAL B 1 379 ? 17.797 -18.844 -17.266 1 98.12 379 VAL B O 1
ATOM 10139 N N . SER B 1 380 ? 19.875 -18.516 -16.516 1 98.5 380 SER B N 1
ATOM 10140 C CA . SER B 1 380 ? 19.812 -17.062 -16.75 1 98.5 380 SER B CA 1
ATOM 10141 C C . SER B 1 380 ? 19.781 -16.75 -18.234 1 98.5 380 SER B C 1
ATOM 10143 O O . SER B 1 380 ? 19.047 -15.859 -18.672 1 98.5 380 SER B O 1
ATOM 10145 N N . ARG B 1 381 ? 20.562 -17.453 -19 1 97 381 ARG B N 1
ATOM 10146 C CA . ARG B 1 381 ? 20.531 -17.328 -20.453 1 97 381 ARG B CA 1
ATOM 10147 C C . ARG B 1 381 ? 19.156 -17.688 -21.016 1 97 381 ARG B C 1
ATOM 10149 O O . ARG B 1 381 ? 18.609 -16.969 -21.844 1 97 381 ARG B O 1
ATOM 10156 N N . LEU B 1 382 ? 18.641 -18.75 -20.5 1 98 382 LEU B N 1
ATOM 10157 C CA . LEU B 1 382 ? 17.312 -19.203 -20.922 1 98 382 LEU B CA 1
ATOM 10158 C C . LEU B 1 382 ? 16.266 -18.141 -20.625 1 98 382 LEU B C 1
ATOM 10160 O O . LEU B 1 382 ? 15.352 -17.922 -21.422 1 98 382 LEU B O 1
ATOM 10164 N N . ALA B 1 383 ? 16.328 -17.5 -19.484 1 98.62 383 ALA B N 1
ATOM 10165 C CA . ALA B 1 383 ? 15.359 -16.484 -19.094 1 98.62 383 ALA B CA 1
ATOM 10166 C C . ALA B 1 383 ? 15.32 -15.336 -20.094 1 98.62 383 ALA B C 1
ATOM 10168 O O . ALA B 1 383 ? 14.242 -14.867 -20.469 1 98.62 383 ALA B O 1
ATOM 10169 N N . VAL B 1 384 ? 16.469 -14.898 -20.531 1 98.19 384 VAL B N 1
ATOM 10170 C CA . VAL B 1 384 ? 16.531 -13.812 -21.5 1 98.19 384 VAL B CA 1
ATOM 10171 C C . VAL B 1 384 ? 15.938 -14.273 -22.828 1 98.19 384 VAL B C 1
ATOM 10173 O O . VAL B 1 384 ? 15.188 -13.539 -23.484 1 98.19 384 VAL B O 1
ATOM 10176 N N . GLU B 1 385 ? 16.281 -15.5 -23.25 1 97.25 385 GLU B N 1
ATOM 10177 C CA . GLU B 1 385 ? 15.758 -16.031 -24.5 1 97.25 385 GLU B CA 1
ATOM 10178 C C . GLU B 1 385 ? 14.234 -16.109 -24.469 1 97.25 385 GLU B C 1
ATOM 10180 O O . GLU B 1 385 ? 13.57 -15.758 -25.453 1 97.25 385 GLU B O 1
ATOM 10185 N N . TYR B 1 386 ? 13.719 -16.578 -23.375 1 97.75 386 TYR B N 1
ATOM 10186 C CA . TYR B 1 386 ? 12.273 -16.672 -23.234 1 97.75 386 TYR B CA 1
ATOM 10187 C C . TYR B 1 386 ? 11.625 -15.297 -23.344 1 97.75 386 TYR B C 1
ATOM 10189 O O . TYR B 1 386 ? 10.656 -15.125 -24.078 1 97.75 386 TYR B O 1
ATOM 10197 N N . ARG B 1 387 ? 12.164 -14.383 -22.531 1 97.56 387 ARG B N 1
ATOM 10198 C CA . ARG B 1 387 ? 11.625 -13.023 -22.531 1 97.56 387 ARG B CA 1
ATOM 10199 C C . ARG B 1 387 ? 11.656 -12.422 -23.938 1 97.56 387 ARG B C 1
ATOM 10201 O O . ARG B 1 387 ? 10.695 -11.766 -24.359 1 97.56 387 ARG B O 1
ATOM 10208 N N . GLN B 1 388 ? 12.68 -12.602 -24.703 1 96.06 388 GLN B N 1
ATOM 10209 C CA . GLN B 1 388 ? 12.812 -12.062 -26.062 1 96.06 388 GLN B CA 1
ATOM 10210 C C . GLN B 1 388 ? 11.836 -12.742 -27.016 1 96.06 388 GLN B C 1
ATOM 10212 O O . GLN B 1 388 ? 11.297 -12.094 -27.922 1 96.06 388 GLN B O 1
ATOM 10217 N N . LYS B 1 389 ? 11.625 -14 -26.812 1 95.75 389 LYS B N 1
ATOM 10218 C CA . LYS B 1 389 ? 10.781 -14.75 -27.734 1 95.75 389 LYS B CA 1
ATOM 10219 C C . LYS B 1 389 ? 9.305 -14.5 -27.469 1 95.75 389 LYS B C 1
ATOM 10221 O O . LYS B 1 389 ? 8.531 -14.234 -28.391 1 95.75 389 LYS B O 1
ATOM 10226 N N . PHE B 1 390 ? 8.859 -14.555 -26.203 1 96.25 390 PHE B N 1
ATOM 10227 C CA . PHE B 1 390 ? 7.438 -14.57 -25.906 1 96.25 390 PHE B CA 1
ATOM 10228 C C . PHE B 1 390 ? 6.988 -13.234 -25.328 1 96.25 390 PHE B C 1
ATOM 10230 O O . PHE B 1 390 ? 5.789 -12.977 -25.203 1 96.25 390 PHE B O 1
ATOM 10237 N N . LYS B 1 391 ? 7.922 -12.367 -24.922 1 95.75 391 LYS B N 1
ATOM 10238 C CA . LYS B 1 391 ? 7.633 -11.031 -24.406 1 95.75 391 LYS B CA 1
ATOM 10239 C C . LYS B 1 391 ? 6.762 -11.094 -23.156 1 95.75 391 LYS B C 1
ATOM 10241 O O . LYS B 1 391 ? 5.77 -10.375 -23.047 1 95.75 391 LYS B O 1
ATOM 10246 N N . LYS B 1 392 ? 7.133 -12.008 -22.25 1 96.81 392 LYS B N 1
ATOM 10247 C CA . LYS B 1 392 ? 6.453 -12.211 -20.969 1 96.81 392 LYS B CA 1
ATOM 10248 C C . LYS B 1 392 ? 7.457 -12.352 -19.828 1 96.81 392 LYS B C 1
ATOM 10250 O O . LYS B 1 392 ? 8.656 -12.523 -20.062 1 96.81 392 LYS B O 1
ATOM 10255 N N . ASP B 1 393 ? 6.984 -12.211 -18.656 1 97.94 393 ASP B N 1
ATOM 10256 C CA . ASP B 1 393 ? 7.824 -12.289 -17.469 1 97.94 393 ASP B CA 1
ATOM 10257 C C . ASP B 1 393 ? 8.32 -13.711 -17.234 1 97.94 393 ASP B C 1
ATOM 10259 O O . ASP B 1 393 ? 7.621 -14.68 -17.562 1 97.94 393 ASP B O 1
ATOM 10263 N N . ILE B 1 394 ? 9.484 -13.844 -16.641 1 98.69 394 ILE B N 1
ATOM 10264 C CA . ILE B 1 394 ? 10.047 -15.117 -16.188 1 98.69 394 ILE B CA 1
ATOM 10265 C C . ILE B 1 394 ? 10.773 -14.914 -14.859 1 98.69 394 ILE B C 1
ATOM 10267 O O . ILE B 1 394 ? 11.344 -13.852 -14.617 1 98.69 394 ILE B O 1
ATOM 10271 N N . ILE B 1 395 ? 10.773 -15.938 -13.945 1 98.81 395 ILE B N 1
ATOM 10272 C CA . ILE B 1 395 ? 11.336 -15.789 -12.609 1 98.81 395 ILE B CA 1
ATOM 10273 C C . ILE B 1 395 ? 12.391 -16.859 -12.367 1 98.81 395 ILE B C 1
ATOM 10275 O O . ILE B 1 395 ? 12.148 -18.047 -12.602 1 98.81 395 ILE B O 1
ATOM 10279 N N . ILE B 1 396 ? 13.531 -16.453 -11.922 1 98.88 396 ILE B N 1
ATOM 10280 C CA . ILE B 1 396 ? 14.57 -17.328 -11.391 1 98.88 396 ILE B CA 1
ATOM 10281 C C . ILE B 1 396 ? 14.625 -17.203 -9.867 1 98.88 396 ILE B C 1
ATOM 10283 O O . ILE B 1 396 ? 14.867 -16.125 -9.336 1 98.88 396 ILE B O 1
ATOM 10287 N N . ASP B 1 397 ? 14.32 -18.25 -9.211 1 98.69 397 ASP B N 1
ATOM 10288 C CA . ASP B 1 397 ? 14.461 -18.328 -7.758 1 98.69 397 ASP B CA 1
ATOM 10289 C C . ASP B 1 397 ? 15.805 -18.922 -7.363 1 98.69 397 ASP B C 1
ATOM 10291 O O . ASP B 1 397 ? 15.969 -20.141 -7.32 1 98.69 397 ASP B O 1
ATOM 10295 N N . LEU B 1 398 ? 16.734 -18.031 -7.051 1 98.69 398 LEU B N 1
ATOM 10296 C CA . LEU B 1 398 ? 18.094 -18.406 -6.668 1 98.69 398 LEU B CA 1
ATOM 10297 C C . LEU B 1 398 ? 18.172 -18.688 -5.168 1 98.69 398 LEU B C 1
ATOM 10299 O O . LEU B 1 398 ? 18.297 -17.75 -4.371 1 98.69 398 LEU B O 1
ATOM 10303 N N . ILE B 1 399 ? 18.25 -19.984 -4.77 1 98.38 399 ILE B N 1
ATOM 10304 C CA . ILE B 1 399 ? 18.203 -20.312 -3.354 1 98.38 399 ILE B CA 1
ATOM 10305 C C . ILE B 1 399 ? 19.625 -20.484 -2.814 1 98.38 399 ILE B C 1
ATOM 10307 O O . ILE B 1 399 ? 20.375 -21.359 -3.268 1 98.38 399 ILE B O 1
ATOM 10311 N N . GLY B 1 400 ? 19.984 -19.609 -1.97 1 97.81 400 GLY B N 1
ATOM 10312 C CA . GLY B 1 400 ? 21.266 -19.672 -1.272 1 97.81 400 GLY B CA 1
ATOM 10313 C C . GLY B 1 400 ? 21.125 -19.531 0.233 1 97.81 400 GLY B C 1
ATOM 10314 O O . GLY B 1 400 ? 20.297 -20.203 0.847 1 97.81 400 GLY B O 1
ATOM 10315 N N . TRP B 1 401 ? 22.016 -18.844 0.83 1 96.75 401 TRP B N 1
ATOM 10316 C CA . TRP B 1 401 ? 22.016 -18.562 2.264 1 96.75 401 TRP B CA 1
ATOM 10317 C C . TRP B 1 401 ? 22.734 -17.25 2.564 1 96.75 401 TRP B C 1
ATOM 10319 O O . TRP B 1 401 ? 23.203 -16.578 1.65 1 96.75 401 TRP B O 1
ATOM 10329 N N . ARG B 1 402 ? 22.672 -16.766 3.781 1 95.25 402 ARG B N 1
ATOM 10330 C CA . ARG B 1 402 ? 23.312 -15.547 4.258 1 95.25 402 ARG B CA 1
ATOM 10331 C C . ARG B 1 402 ? 24.297 -15.836 5.375 1 95.25 402 ARG B C 1
ATOM 10333 O O . ARG B 1 402 ? 23.938 -16.391 6.414 1 95.25 402 ARG B O 1
ATOM 10340 N N . LYS B 1 403 ? 25.547 -15.453 5.188 1 95.62 403 LYS B N 1
ATOM 10341 C CA . LYS B 1 403 ? 26.609 -15.812 6.117 1 95.62 403 LYS B CA 1
ATOM 10342 C C . LYS B 1 403 ? 26.438 -15.102 7.457 1 95.62 403 LYS B C 1
ATOM 10344 O O . LYS B 1 403 ? 26.641 -15.695 8.516 1 95.62 403 LYS B O 1
ATOM 10349 N N . PHE B 1 404 ? 26.109 -13.844 7.438 1 94.19 404 PHE B N 1
ATOM 10350 C CA . PHE B 1 404 ? 25.969 -13.039 8.648 1 94.19 404 PHE B CA 1
ATOM 10351 C C . PHE B 1 404 ? 24.5 -12.82 8.977 1 94.19 404 PHE B C 1
ATOM 10353 O O . PHE B 1 404 ? 23.625 -13.5 8.43 1 94.19 404 PHE B O 1
ATOM 10360 N N . GLY B 1 405 ? 24.203 -12.016 9.984 1 92.75 405 GLY B N 1
ATOM 10361 C CA . GLY B 1 405 ? 22.828 -11.648 10.258 1 92.75 405 GLY B CA 1
ATOM 10362 C C . GLY B 1 405 ? 22.219 -10.773 9.18 1 92.75 405 GLY B C 1
ATOM 10363 O O . GLY B 1 405 ? 22.594 -10.875 8.008 1 92.75 405 GLY B O 1
ATOM 10364 N N . HIS B 1 406 ? 21.172 -10.062 9.516 1 90.5 406 HIS B N 1
ATOM 10365 C CA . HIS B 1 406 ? 20.609 -9.148 8.531 1 90.5 406 HIS B CA 1
ATOM 10366 C C . HIS B 1 406 ? 21.703 -8.289 7.891 1 90.5 406 HIS B C 1
ATOM 10368 O O . HIS B 1 406 ? 21.656 -8.031 6.684 1 90.5 406 HIS B O 1
ATOM 10374 N N . ASN B 1 407 ? 22.547 -7.844 8.711 1 89.44 407 ASN B N 1
ATOM 10375 C CA . ASN B 1 407 ? 23.797 -7.227 8.312 1 89.44 407 ASN B CA 1
ATOM 10376 C C . ASN B 1 407 ? 24.984 -7.844 9.062 1 89.44 407 ASN B C 1
ATOM 10378 O O . ASN B 1 407 ? 24.812 -8.773 9.844 1 89.44 407 ASN B O 1
ATOM 10382 N N . GLU B 1 408 ? 26.203 -7.402 8.906 1 89.56 408 GLU B N 1
ATOM 10383 C CA . GLU B 1 408 ? 27.438 -8.023 9.375 1 89.56 408 GLU B CA 1
ATOM 10384 C C . GLU B 1 408 ? 27.609 -7.836 10.883 1 89.56 408 GLU B C 1
ATOM 10386 O O . GLU B 1 408 ? 28.375 -8.562 11.516 1 89.56 408 GLU B O 1
ATOM 10391 N N . VAL B 1 409 ? 26.797 -6.918 11.453 1 87.38 409 VAL B N 1
ATOM 10392 C CA . VAL B 1 409 ? 26.953 -6.641 12.875 1 87.38 409 VAL B CA 1
ATOM 10393 C C . VAL B 1 409 ? 25.859 -7.359 13.664 1 87.38 409 VAL B C 1
ATOM 10395 O O . VAL B 1 409 ? 25.953 -7.5 14.883 1 87.38 409 VAL B O 1
ATOM 10398 N N . ASP B 1 410 ? 24.938 -7.902 13.008 1 90.81 410 ASP B N 1
ATOM 10399 C CA . ASP B 1 410 ? 23.828 -8.609 13.641 1 90.81 410 ASP B CA 1
ATOM 10400 C C . ASP B 1 410 ? 24.219 -10.039 13.992 1 90.81 410 ASP B C 1
ATOM 10402 O O . ASP B 1 410 ? 24.906 -10.711 13.227 1 90.81 410 ASP B O 1
ATOM 10406 N N . GLU B 1 411 ? 23.719 -10.492 15.188 1 92.69 411 GLU B N 1
ATOM 10407 C CA . GLU B 1 411 ? 24 -11.859 15.617 1 92.69 411 GLU B CA 1
ATOM 10408 C C . GLU B 1 411 ? 22.812 -12.773 15.32 1 92.69 411 GLU B C 1
ATOM 10410 O O . GLU B 1 411 ? 21.859 -12.844 16.094 1 92.69 411 GLU B O 1
ATOM 10415 N N . PRO B 1 412 ? 22.938 -13.562 14.297 1 94.56 412 PRO B N 1
ATOM 10416 C CA . PRO B 1 412 ? 21.781 -14.336 13.867 1 94.56 412 PRO B CA 1
ATOM 10417 C C . PRO B 1 412 ? 21.531 -15.562 14.75 1 94.56 412 PRO B C 1
ATOM 10419 O O . PRO B 1 412 ? 20.422 -16.109 14.758 1 94.56 412 PRO B O 1
ATOM 10422 N N . SER B 1 413 ? 22.5 -15.992 15.555 1 96.12 413 SER B N 1
ATOM 10423 C CA . SER B 1 413 ? 22.359 -17.188 16.375 1 96.12 413 SER B CA 1
ATOM 10424 C C . SER B 1 413 ? 21.453 -16.938 17.562 1 96.12 413 SER B C 1
ATOM 10426 O O . SER B 1 413 ? 21.031 -17.875 18.25 1 96.12 413 SER B O 1
ATOM 10428 N N . PHE B 1 414 ? 21.094 -15.688 17.828 1 96.56 414 PHE B N 1
ATOM 10429 C CA . PHE B 1 414 ? 20.109 -15.375 18.859 1 96.56 414 PHE B CA 1
ATOM 10430 C C . PHE B 1 414 ? 18.781 -16.031 18.562 1 96.56 414 PHE B C 1
ATOM 10432 O O . PHE B 1 414 ? 18.047 -16.406 19.469 1 96.56 414 PHE B O 1
ATOM 10439 N N . THR B 1 415 ? 18.484 -16.172 17.219 1 95.88 415 THR B N 1
ATOM 10440 C CA . THR B 1 415 ? 17.156 -16.641 16.844 1 95.88 415 THR B CA 1
ATOM 10441 C C . THR B 1 415 ? 17.25 -17.875 15.953 1 95.88 415 THR B C 1
ATOM 10443 O O . THR B 1 415 ? 16.312 -18.672 15.891 1 95.88 415 THR B O 1
ATOM 10446 N N . GLN B 1 416 ? 18.406 -18 15.211 1 96.12 416 GLN B N 1
ATOM 10447 C CA . GLN B 1 416 ? 18.547 -19.141 14.32 1 96.12 416 GLN B CA 1
ATOM 10448 C C . GLN B 1 416 ? 19.859 -19.875 14.578 1 96.12 416 GLN B C 1
ATOM 10450 O O . GLN B 1 416 ? 20.656 -20.062 13.656 1 96.12 416 GLN B O 1
ATOM 10455 N N . PRO B 1 417 ? 20.016 -20.453 15.742 1 97.06 417 PRO B N 1
ATOM 10456 C CA . PRO B 1 417 ? 21.312 -21.047 16.094 1 97.06 417 PRO B CA 1
ATOM 10457 C C . PRO B 1 417 ? 21.656 -22.266 15.234 1 97.06 417 PRO B C 1
ATOM 10459 O O . PRO B 1 417 ? 22.781 -22.359 14.734 1 97.06 417 PRO B O 1
ATOM 10462 N N . THR B 1 418 ? 20.734 -23.188 14.984 1 96.69 418 THR B N 1
ATOM 10463 C CA . THR B 1 418 ? 21.062 -24.406 14.25 1 96.69 418 THR B CA 1
ATOM 10464 C C . THR B 1 418 ? 21.328 -24.094 12.781 1 96.69 418 THR B C 1
ATOM 10466 O O . THR B 1 418 ? 22.203 -24.719 12.164 1 96.69 418 THR B O 1
ATOM 10469 N N . MET B 1 419 ? 20.625 -23.219 12.219 1 96.44 419 MET B N 1
ATOM 10470 C CA . MET B 1 419 ? 20.891 -22.766 10.852 1 96.44 419 MET B CA 1
ATOM 10471 C C . MET B 1 419 ? 22.297 -22.219 10.719 1 96.44 419 MET B C 1
ATOM 10473 O O . MET B 1 419 ? 23.016 -22.562 9.766 1 96.44 419 MET B O 1
ATOM 10477 N N . TYR B 1 420 ? 22.734 -21.484 11.656 1 96.81 420 TYR B N 1
ATOM 10478 C CA . TYR B 1 420 ? 24.016 -20.812 11.539 1 96.81 420 TYR B CA 1
ATOM 10479 C C . TYR B 1 420 ? 25.156 -21.734 11.945 1 96.81 420 TYR B C 1
ATOM 10481 O O . TYR B 1 420 ? 26.297 -21.531 11.523 1 96.81 420 TYR B O 1
ATOM 10489 N N . GLN B 1 421 ? 24.844 -22.703 12.742 1 96.81 421 GLN B N 1
ATOM 10490 C CA . GLN B 1 421 ? 25.828 -23.766 12.93 1 96.81 421 GLN B CA 1
ATOM 10491 C C . GLN B 1 421 ? 26.141 -24.469 11.609 1 96.81 421 GLN B C 1
ATOM 10493 O O . GLN B 1 421 ? 27.297 -24.734 11.297 1 96.81 421 GLN B O 1
ATOM 10498 N N . ASN B 1 422 ? 25.078 -24.703 10.875 1 96.5 422 ASN B N 1
ATOM 10499 C CA . ASN B 1 422 ? 25.234 -25.297 9.547 1 96.5 422 ASN B CA 1
ATOM 10500 C C . ASN B 1 422 ? 25.984 -24.359 8.602 1 96.5 422 ASN B C 1
ATOM 10502 O O . ASN B 1 422 ? 26.891 -24.797 7.898 1 96.5 422 ASN B O 1
ATOM 10506 N N . ILE B 1 423 ? 25.719 -23.109 8.594 1 97.12 423 ILE B N 1
ATOM 10507 C CA . ILE B 1 423 ? 26.281 -22.109 7.688 1 97.12 423 ILE B CA 1
ATOM 10508 C C . ILE B 1 423 ? 27.781 -21.938 7.98 1 97.12 423 ILE B C 1
ATOM 10510 O O . ILE B 1 423 ? 28.594 -21.828 7.059 1 97.12 423 ILE B O 1
ATOM 10514 N N . ARG B 1 424 ? 28.156 -21.953 9.234 1 95.44 424 ARG B N 1
ATOM 10515 C CA . ARG B 1 424 ? 29.547 -21.719 9.641 1 95.44 424 ARG B CA 1
ATOM 10516 C C . ARG B 1 424 ? 30.453 -22.844 9.164 1 95.44 424 ARG B C 1
ATOM 10518 O O . ARG B 1 424 ? 31.656 -22.641 8.977 1 95.44 424 ARG B O 1
ATOM 10525 N N . LYS B 1 425 ? 29.906 -23.938 8.859 1 94.94 425 LYS B N 1
ATOM 10526 C CA . LYS B 1 425 ? 30.688 -25.094 8.422 1 94.94 425 LYS B CA 1
ATOM 10527 C C . LYS B 1 425 ? 30.844 -25.109 6.906 1 94.94 425 LYS B C 1
ATOM 10529 O O . LYS B 1 425 ? 31.609 -25.922 6.367 1 94.94 425 LYS B O 1
ATOM 10534 N N . ARG B 1 426 ? 30.312 -24.25 6.266 1 93.69 426 ARG B N 1
ATOM 10535 C CA . ARG B 1 426 ? 30.266 -24.297 4.809 1 93.69 426 ARG B CA 1
ATOM 10536 C C . ARG B 1 426 ? 31.406 -23.484 4.203 1 93.69 426 ARG B C 1
ATOM 10538 O O . ARG B 1 426 ? 31.781 -22.422 4.734 1 93.69 426 ARG B O 1
ATOM 10545 N N . GLN B 1 427 ? 31.891 -24.016 3.07 1 94.12 427 GLN B N 1
ATOM 10546 C CA . GLN B 1 427 ? 32.781 -23.234 2.23 1 94.12 427 GLN B CA 1
ATOM 10547 C C . GLN B 1 427 ? 32.031 -22.219 1.387 1 94.12 427 GLN B C 1
ATOM 10549 O O . GLN B 1 427 ? 30.859 -22.469 1.021 1 94.12 427 GLN B O 1
ATOM 10554 N N . SER B 1 428 ? 32.719 -21.109 1.136 1 96.44 428 SER B N 1
ATOM 10555 C CA . SER B 1 428 ? 32.062 -20.141 0.253 1 96.44 428 SER B CA 1
ATOM 10556 C C . SER B 1 428 ? 31.891 -20.719 -1.147 1 96.44 428 SER B C 1
ATOM 10558 O O . SER B 1 428 ? 32.594 -21.641 -1.543 1 96.44 428 SER B O 1
ATOM 10560 N N . ILE B 1 429 ? 30.906 -20.203 -1.891 1 97.81 429 ILE B N 1
ATOM 10561 C CA . ILE B 1 429 ? 30.594 -20.688 -3.227 1 97.81 429 ILE B CA 1
ATOM 10562 C C . ILE B 1 429 ? 31.781 -20.453 -4.156 1 97.81 429 ILE B C 1
ATOM 10564 O O . ILE B 1 429 ? 32.188 -21.359 -4.906 1 97.81 429 ILE B O 1
ATOM 10568 N N . PRO B 1 430 ? 32.469 -19.281 -4.117 1 98.44 430 PRO B N 1
ATOM 10569 C CA . PRO B 1 430 ? 33.625 -19.062 -4.98 1 98.44 430 PRO B CA 1
ATOM 10570 C C . PRO B 1 430 ? 34.75 -20.062 -4.742 1 98.44 430 PRO B C 1
ATOM 10572 O O . PRO B 1 430 ? 35.312 -20.609 -5.695 1 98.44 430 PRO B O 1
ATOM 10575 N N . GLN B 1 431 ? 35 -20.359 -3.506 1 97.75 431 GLN B N 1
ATOM 10576 C CA . GLN B 1 431 ? 36.094 -21.266 -3.193 1 97.75 431 GLN B CA 1
ATOM 10577 C C . GLN B 1 431 ? 35.781 -22.703 -3.578 1 97.75 431 GLN B C 1
ATOM 10579 O O . GLN B 1 431 ? 36.625 -23.438 -4.047 1 97.75 431 GLN B O 1
ATOM 10584 N N . LYS B 1 432 ? 34.562 -23.078 -3.307 1 97.69 432 LYS B N 1
ATOM 10585 C CA . LYS B 1 432 ? 34.125 -24.406 -3.729 1 97.69 432 LYS B CA 1
ATOM 10586 C C . LYS B 1 432 ? 34.25 -24.578 -5.238 1 97.69 432 LYS B C 1
ATOM 10588 O O . LYS B 1 432 ? 34.719 -25.609 -5.715 1 97.69 432 LYS B O 1
ATOM 10593 N N . TYR B 1 433 ? 33.812 -23.625 -5.973 1 98.31 433 TYR B N 1
ATOM 10594 C CA . TYR B 1 433 ? 33.875 -23.688 -7.426 1 98.31 433 TYR B CA 1
ATOM 10595 C C . TYR B 1 433 ? 35.312 -23.625 -7.902 1 98.31 433 TYR B C 1
ATOM 10597 O O . TYR B 1 433 ? 35.688 -24.312 -8.859 1 98.31 433 TYR B O 1
ATOM 10605 N N . ALA B 1 434 ? 36.156 -22.812 -7.293 1 98.44 434 ALA B N 1
ATOM 10606 C CA . ALA B 1 434 ? 37.594 -22.75 -7.629 1 98.44 434 ALA B CA 1
ATOM 10607 C C . ALA B 1 434 ? 38.25 -24.125 -7.492 1 98.44 434 ALA B C 1
ATOM 10609 O O . ALA B 1 434 ? 39 -24.547 -8.359 1 98.44 434 ALA B O 1
ATOM 10610 N N . THR B 1 435 ? 37.938 -24.766 -6.398 1 97.94 435 THR B N 1
ATOM 10611 C CA . THR B 1 435 ? 38.5 -26.109 -6.172 1 97.94 435 THR B CA 1
ATOM 10612 C C . THR B 1 435 ? 38.094 -27.047 -7.301 1 97.94 435 THR B C 1
ATOM 10614 O O . THR B 1 435 ? 38.906 -27.812 -7.793 1 97.94 435 THR B O 1
ATOM 10617 N N . GLN B 1 436 ? 36.875 -26.938 -7.688 1 97.25 436 GLN B N 1
ATOM 10618 C CA . GLN B 1 436 ? 36.375 -27.781 -8.766 1 97.25 436 GLN B CA 1
ATOM 10619 C C . GLN B 1 436 ? 37.094 -27.484 -10.078 1 97.25 436 GLN B C 1
ATOM 10621 O O . GLN B 1 436 ? 37.531 -28.422 -10.758 1 97.25 436 GLN B O 1
ATOM 10626 N N . ILE B 1 437 ? 37.25 -26.266 -10.461 1 97.62 437 ILE B N 1
ATOM 10627 C CA . ILE B 1 437 ? 37.812 -25.859 -11.734 1 97.62 437 ILE B CA 1
ATOM 10628 C C . ILE B 1 437 ? 39.312 -26.203 -11.773 1 97.62 437 ILE B C 1
ATOM 10630 O O . ILE B 1 437 ? 39.844 -26.594 -12.812 1 97.62 437 ILE B O 1
ATOM 10634 N N . ILE B 1 438 ? 40 -26.047 -10.672 1 97.94 438 ILE B N 1
ATOM 10635 C CA . ILE B 1 438 ? 41.406 -26.375 -10.57 1 97.94 438 ILE B CA 1
ATOM 10636 C C . ILE B 1 438 ? 41.594 -27.891 -10.703 1 97.94 438 ILE B C 1
ATOM 10638 O O . ILE B 1 438 ? 42.5 -28.344 -11.406 1 97.94 438 ILE B O 1
ATOM 10642 N N . SER B 1 439 ? 40.75 -28.672 -10.055 1 98 439 SER B N 1
ATOM 10643 C CA . SER B 1 439 ? 40.812 -30.125 -10.125 1 98 439 SER B CA 1
ATOM 10644 C C . SER B 1 439 ? 40.594 -30.609 -11.547 1 98 439 SER B C 1
ATOM 10646 O O . SER B 1 439 ? 41.094 -31.672 -11.93 1 98 439 SER B O 1
ATOM 10648 N N . GLN B 1 440 ? 39.906 -29.797 -12.367 1 96.94 440 GLN B N 1
ATOM 10649 C CA . GLN B 1 440 ? 39.594 -30.156 -13.758 1 96.94 440 GLN B CA 1
ATOM 10650 C C . GLN B 1 440 ? 40.719 -29.719 -14.688 1 96.94 440 GLN B C 1
ATOM 10652 O O . GLN B 1 440 ? 40.688 -30 -15.891 1 96.94 440 GLN B O 1
ATOM 10657 N N . GLY B 1 441 ? 41.625 -29 -14.219 1 96.75 441 GLY B N 1
ATOM 10658 C CA . GLY B 1 441 ? 42.75 -28.562 -15 1 96.75 441 GLY B CA 1
ATOM 10659 C C . GLY B 1 441 ? 42.469 -27.359 -15.875 1 96.75 441 GLY B C 1
ATOM 10660 O O . GLY B 1 441 ? 43.219 -27.047 -16.797 1 96.75 441 GLY B O 1
ATOM 10661 N N . ILE B 1 442 ? 41.406 -26.703 -15.602 1 97.25 442 ILE B N 1
ATOM 10662 C CA . ILE B 1 442 ? 40.969 -25.594 -16.438 1 97.25 442 ILE B CA 1
ATOM 10663 C C . ILE B 1 442 ? 41.656 -24.312 -16 1 97.25 442 ILE B C 1
ATOM 10665 O O . ILE B 1 442 ? 41.938 -23.438 -16.828 1 97.25 442 ILE B O 1
ATOM 10669 N N . PHE B 1 443 ? 42 -24.109 -14.742 1 96.12 443 PHE B N 1
ATOM 10670 C CA . PHE B 1 443 ? 42.656 -22.953 -14.109 1 96.12 443 PHE B CA 1
ATOM 10671 C C . PHE B 1 443 ? 43.656 -23.422 -13.047 1 96.12 443 PHE B C 1
ATOM 10673 O O . PHE B 1 443 ? 43.469 -24.453 -12.414 1 96.12 443 PHE B O 1
ATOM 10680 N N . SER B 1 444 ? 44.75 -22.766 -12.812 1 97.44 444 SER B N 1
ATOM 10681 C CA . SER B 1 444 ? 45.75 -23.203 -11.844 1 97.44 444 SER B CA 1
ATOM 10682 C C . SER B 1 444 ? 45.656 -22.391 -10.555 1 97.44 444 SER B C 1
ATOM 10684 O O . SER B 1 444 ? 45.094 -21.312 -10.539 1 97.44 444 SER B O 1
ATOM 10686 N N . GLU B 1 445 ? 46.219 -22.938 -9.586 1 97.62 445 GLU B N 1
ATOM 10687 C CA . GLU B 1 445 ? 46.312 -22.234 -8.312 1 97.62 445 GLU B CA 1
ATOM 10688 C C . GLU B 1 445 ? 47.062 -20.922 -8.469 1 97.62 445 GLU B C 1
ATOM 10690 O O . GLU B 1 445 ? 46.719 -19.922 -7.84 1 97.62 445 GLU B O 1
ATOM 10695 N N . GLN B 1 446 ? 48.062 -20.938 -9.289 1 97.69 446 GLN B N 1
ATOM 10696 C CA . GLN B 1 446 ? 48.875 -19.75 -9.523 1 97.69 446 GLN B CA 1
ATOM 10697 C C . GLN B 1 446 ? 48.094 -18.656 -10.25 1 97.69 446 GLN B C 1
ATOM 10699 O O . GLN B 1 446 ? 48.156 -17.484 -9.891 1 97.69 446 GLN B O 1
ATOM 10704 N N . GLU B 1 447 ? 47.375 -19.094 -11.227 1 97.69 447 GLU B N 1
ATOM 10705 C CA . GLU B 1 447 ? 46.531 -18.141 -11.945 1 97.69 447 GLU B CA 1
ATOM 10706 C C . GLU B 1 447 ? 45.5 -17.516 -11.023 1 97.69 447 GLU B C 1
ATOM 10708 O O . GLU B 1 447 ? 45.219 -16.312 -11.117 1 97.69 447 GLU B O 1
ATOM 10713 N N . LEU B 1 448 ? 44.875 -18.328 -10.18 1 98.12 448 LEU B N 1
ATOM 10714 C CA . LEU B 1 448 ? 43.906 -17.828 -9.227 1 98.12 448 LEU B CA 1
ATOM 10715 C C . LEU B 1 448 ? 44.531 -16.812 -8.273 1 98.12 448 LEU B C 1
ATOM 10717 O O . LEU B 1 448 ? 43.938 -15.781 -7.98 1 98.12 448 LEU B O 1
ATOM 10721 N N . LEU B 1 449 ? 45.688 -17.109 -7.758 1 97.69 449 LEU B N 1
ATOM 10722 C CA . LEU B 1 449 ? 46.406 -16.219 -6.844 1 97.69 449 LEU B CA 1
ATOM 10723 C C . LEU B 1 449 ? 46.719 -14.891 -7.516 1 97.69 449 LEU B C 1
ATOM 10725 O O . LEU B 1 449 ? 46.531 -13.828 -6.922 1 97.69 449 LEU B O 1
ATOM 10729 N N . GLU B 1 450 ? 47.188 -14.945 -8.734 1 97.81 450 GLU B N 1
ATOM 10730 C CA . GLU B 1 450 ? 47.531 -13.734 -9.484 1 97.81 450 GLU B CA 1
ATOM 10731 C C . GLU B 1 450 ? 46.281 -12.883 -9.727 1 97.81 450 GLU B C 1
ATOM 10733 O O . GLU B 1 450 ? 46.344 -11.656 -9.602 1 97.81 450 GLU B O 1
ATOM 10738 N N . PHE B 1 451 ? 45.25 -13.539 -10.086 1 97.62 451 PHE B N 1
ATOM 10739 C CA . PHE B 1 451 ? 44 -12.836 -10.32 1 97.62 451 PHE B CA 1
ATOM 10740 C C . PHE B 1 451 ? 43.531 -12.164 -9.039 1 97.62 451 PHE B C 1
ATOM 10742 O O . PHE B 1 451 ? 43.094 -11.008 -9.062 1 97.62 451 PHE B O 1
ATOM 10749 N N . THR B 1 452 ? 43.531 -12.891 -7.949 1 98.19 452 THR B N 1
ATOM 10750 C CA . THR B 1 452 ? 43.062 -12.398 -6.652 1 98.19 452 THR B CA 1
ATOM 10751 C C . THR B 1 452 ? 43.906 -11.18 -6.223 1 98.19 452 THR B C 1
ATOM 10753 O O . THR B 1 452 ? 43.344 -10.172 -5.785 1 98.19 452 THR B O 1
ATOM 10756 N N . GLN B 1 453 ? 45.188 -11.266 -6.402 1 97.94 453 GLN B N 1
ATOM 10757 C CA . GLN B 1 453 ? 46.094 -10.18 -6.008 1 97.94 453 GLN B CA 1
ATOM 10758 C C . GLN B 1 453 ? 45.875 -8.945 -6.871 1 97.94 453 GLN B C 1
ATOM 10760 O O . GLN B 1 453 ? 45.875 -7.816 -6.367 1 97.94 453 GLN B O 1
ATOM 10765 N N . LYS B 1 454 ? 45.688 -9.203 -8.07 1 98 454 LYS B N 1
ATOM 10766 C CA . LYS B 1 454 ? 45.469 -8.094 -8.992 1 98 454 LYS B CA 1
ATOM 10767 C C . LYS B 1 454 ? 44.188 -7.348 -8.625 1 98 454 LYS B C 1
ATOM 10769 O O . LYS B 1 454 ? 44.156 -6.117 -8.562 1 98 454 LYS B O 1
ATOM 10774 N N . GLU B 1 455 ? 43.062 -8.094 -8.414 1 97.44 455 GLU B N 1
ATOM 10775 C CA . GLU B 1 455 ? 41.781 -7.488 -8.062 1 97.44 455 GLU B CA 1
ATOM 10776 C C . GLU B 1 455 ? 41.844 -6.766 -6.727 1 97.44 455 GLU B C 1
ATOM 10778 O O . GLU B 1 455 ? 41.281 -5.695 -6.559 1 97.44 455 GLU B O 1
ATOM 10783 N N . GLN B 1 456 ? 42.531 -7.324 -5.801 1 98.06 456 GLN B N 1
ATOM 10784 C CA . GLN B 1 456 ? 42.719 -6.684 -4.504 1 98.06 456 GLN B CA 1
ATOM 10785 C C . GLN B 1 456 ? 43.531 -5.387 -4.652 1 98.06 456 GLN B C 1
ATOM 10787 O O . GLN B 1 456 ? 43.219 -4.391 -3.986 1 98.06 456 GLN B O 1
ATOM 10792 N N . ALA B 1 457 ? 44.531 -5.391 -5.512 1 98.12 457 ALA B N 1
ATOM 10793 C CA . ALA B 1 457 ? 45.375 -4.211 -5.734 1 98.12 457 ALA B CA 1
ATOM 10794 C C . ALA B 1 457 ? 44.562 -3.072 -6.344 1 98.12 457 ALA B C 1
ATOM 10796 O O . ALA B 1 457 ? 44.781 -1.901 -6.031 1 98.12 457 ALA B O 1
ATOM 10797 N N . ILE B 1 458 ? 43.719 -3.416 -7.156 1 97.75 458 ILE B N 1
ATOM 10798 C CA . ILE B 1 458 ? 42.844 -2.416 -7.781 1 97.75 458 ILE B CA 1
ATOM 10799 C C . ILE B 1 458 ? 42 -1.726 -6.711 1 97.75 458 ILE B C 1
ATOM 10801 O O . ILE B 1 458 ? 41.906 -0.497 -6.699 1 97.75 458 ILE B O 1
ATOM 10805 N N . LEU B 1 459 ? 41.312 -2.498 -5.801 1 98.25 459 LEU B N 1
ATOM 10806 C CA . LEU B 1 459 ? 40.5 -1.938 -4.73 1 98.25 459 LEU B CA 1
ATOM 10807 C C . LEU B 1 459 ? 41.344 -1.096 -3.783 1 98.25 459 LEU B C 1
ATOM 10809 O O . LEU B 1 459 ? 40.906 -0.046 -3.311 1 98.25 459 LEU B O 1
ATOM 10813 N N . GLU B 1 460 ? 42.594 -1.594 -3.561 1 98 460 GLU B N 1
ATOM 10814 C CA . GLU B 1 460 ? 43.5 -0.851 -2.691 1 98 460 GLU B CA 1
ATOM 10815 C C . GLU B 1 460 ? 43.875 0.504 -3.297 1 98 460 GLU B C 1
ATOM 10817 O O . GLU B 1 460 ? 43.906 1.512 -2.588 1 98 460 GLU B O 1
ATOM 10822 N N . GLU B 1 461 ? 44.156 0.47 -4.527 1 97.88 461 GLU B N 1
ATOM 10823 C CA . GLU B 1 461 ? 44.438 1.717 -5.223 1 97.88 461 GLU B CA 1
ATOM 10824 C C . GLU B 1 461 ? 43.281 2.697 -5.133 1 97.88 461 GLU B C 1
ATOM 10826 O O . GLU B 1 461 ? 43.469 3.883 -4.859 1 97.88 461 GLU B O 1
ATOM 10831 N N . GLN B 1 462 ? 42.125 2.254 -5.395 1 97.94 462 GLN B N 1
ATOM 10832 C CA . GLN B 1 462 ? 40.906 3.086 -5.312 1 97.94 462 GLN B CA 1
ATOM 10833 C C . GLN B 1 462 ? 40.688 3.586 -3.887 1 97.94 462 GLN B C 1
ATOM 10835 O O . GLN B 1 462 ? 40.25 4.711 -3.686 1 97.94 462 GLN B O 1
ATOM 10840 N N . PHE B 1 463 ? 40.938 2.74 -2.885 1 98 463 PHE B N 1
ATOM 10841 C CA . PHE B 1 463 ? 40.812 3.115 -1.481 1 98 463 PHE B CA 1
ATOM 10842 C C . PHE B 1 463 ? 41.75 4.273 -1.147 1 98 463 PHE B C 1
ATOM 10844 O O . PHE B 1 463 ? 41.375 5.199 -0.434 1 98 463 PHE B O 1
ATOM 10851 N N . GLN B 1 464 ? 42.938 4.312 -1.764 1 97.06 464 GLN B N 1
ATOM 10852 C CA . GLN B 1 464 ? 43.906 5.355 -1.523 1 97.06 464 GLN B CA 1
ATOM 10853 C C . GLN B 1 464 ? 43.5 6.668 -2.18 1 97.06 464 GLN B C 1
ATOM 10855 O O . GLN B 1 464 ? 43.844 7.746 -1.691 1 97.06 464 GLN B O 1
ATOM 10860 N N . LEU B 1 465 ? 42.75 6.543 -3.186 1 97.19 465 LEU B N 1
ATOM 10861 C CA . LEU B 1 465 ? 42.25 7.73 -3.873 1 97.19 465 LEU B CA 1
ATOM 10862 C C . LEU B 1 465 ? 41.125 8.383 -3.09 1 97.19 465 LEU B C 1
ATOM 10864 O O . LEU B 1 465 ? 40.812 9.555 -3.307 1 97.19 465 LEU B O 1
ATOM 10868 N N . SER B 1 466 ? 40.531 7.672 -2.186 1 97.06 466 SER B N 1
ATOM 10869 C CA . SER B 1 466 ? 39.406 8.156 -1.423 1 97.06 466 SER B CA 1
ATOM 10870 C C . SER B 1 466 ? 39.844 8.836 -0.131 1 97.06 466 SER B C 1
ATOM 10872 O O . SER B 1 466 ? 39.344 8.508 0.949 1 97.06 466 SER B O 1
ATOM 10874 N N . THR B 1 467 ? 40.844 9.609 -0.165 1 95.44 467 THR B N 1
ATOM 10875 C CA . THR B 1 467 ? 41.312 10.453 0.928 1 95.44 467 THR B CA 1
ATOM 10876 C C . THR B 1 467 ? 41.156 11.93 0.569 1 95.44 467 THR B C 1
ATOM 10878 O O . THR B 1 467 ? 41.156 12.289 -0.61 1 95.44 467 THR B O 1
ATOM 10881 N N . PRO B 1 468 ? 41 12.789 1.593 1 92.69 468 PRO B N 1
ATOM 10882 C CA . PRO B 1 468 ? 40.75 14.211 1.317 1 92.69 468 PRO B CA 1
ATOM 10883 C C . PRO B 1 468 ? 41.844 14.82 0.416 1 92.69 468 PRO B C 1
ATOM 10885 O O . PRO B 1 468 ? 41.531 15.688 -0.408 1 92.69 468 PRO B O 1
ATOM 10888 N N . GLU B 1 469 ? 43.031 14.359 0.482 1 93.62 469 GLU B N 1
ATOM 10889 C CA . GLU B 1 469 ? 44.156 14.914 -0.268 1 93.62 469 GLU B CA 1
ATOM 10890 C C . GLU B 1 469 ? 44.094 14.492 -1.732 1 93.62 469 GLU B C 1
ATOM 10892 O O . GLU B 1 469 ? 44.469 15.258 -2.621 1 93.62 469 GLU B O 1
ATOM 10897 N N . ASN B 1 470 ? 43.562 13.375 -2.016 1 94.19 470 ASN B N 1
ATOM 10898 C CA . ASN B 1 470 ? 43.688 12.766 -3.338 1 94.19 470 ASN B CA 1
ATOM 10899 C C . ASN B 1 470 ? 42.344 12.688 -4.047 1 94.19 470 ASN B C 1
ATOM 10901 O O . ASN B 1 470 ? 42.281 12.492 -5.262 1 94.19 470 ASN B O 1
ATOM 10905 N N . PHE B 1 471 ? 41.281 12.891 -3.336 1 94.88 471 PHE B N 1
ATOM 10906 C CA . PHE B 1 471 ? 39.969 12.586 -3.857 1 94.88 471 PHE B CA 1
ATOM 10907 C C . PHE B 1 471 ? 39.531 13.617 -4.898 1 94.88 471 PHE B C 1
ATOM 10909 O O . PHE B 1 471 ? 39.688 14.82 -4.684 1 94.88 471 PHE B O 1
ATOM 10916 N N . LYS B 1 472 ? 39.062 13.141 -6.039 1 94.44 472 LYS B N 1
ATOM 10917 C CA . LYS B 1 472 ? 38.406 13.922 -7.086 1 94.44 472 LYS B CA 1
ATOM 10918 C C . LYS B 1 472 ? 37.094 13.289 -7.488 1 94.44 472 LYS B C 1
ATOM 10920 O O . LYS B 1 472 ? 37.031 12.117 -7.867 1 94.44 472 LYS B O 1
ATOM 10925 N N . TYR B 1 473 ? 36.094 14.078 -7.418 1 93.31 473 TYR B N 1
ATOM 10926 C CA . TYR B 1 473 ? 34.781 13.57 -7.789 1 93.31 473 TYR B CA 1
ATOM 10927 C C . TYR B 1 473 ? 34.75 13.062 -9.227 1 93.31 473 TYR B C 1
ATOM 10929 O O . TYR B 1 473 ? 35.375 13.672 -10.109 1 93.31 473 TYR B O 1
ATOM 10937 N N . SER B 1 474 ? 34.125 11.898 -9.391 1 91.31 474 SER B N 1
ATOM 10938 C CA . SER B 1 474 ? 33.781 11.484 -10.75 1 91.31 474 SER B CA 1
ATOM 10939 C C . SER B 1 474 ? 32.656 12.336 -11.328 1 91.31 474 SER B C 1
ATOM 10941 O O . SER B 1 474 ? 31.906 12.977 -10.578 1 91.31 474 SER B O 1
ATOM 10943 N N . PRO B 1 475 ? 32.594 12.352 -12.68 1 83.31 475 PRO B N 1
ATOM 10944 C CA . PRO B 1 475 ? 31.469 13.094 -13.266 1 83.31 475 PRO B CA 1
ATOM 10945 C C . PRO B 1 475 ? 30.109 12.594 -12.789 1 83.31 475 PRO B C 1
ATOM 10947 O O . PRO B 1 475 ? 29.875 11.383 -12.758 1 83.31 475 PRO B O 1
ATOM 10950 N N . MET B 1 476 ? 29.281 13.523 -12.422 1 82.69 476 MET B N 1
ATOM 10951 C CA . MET B 1 476 ? 27.969 13.156 -11.898 1 82.69 476 MET B CA 1
ATOM 10952 C C . MET B 1 476 ? 27 12.859 -13.039 1 82.69 476 MET B C 1
ATOM 10954 O O . MET B 1 476 ? 27.016 13.539 -14.07 1 82.69 476 MET B O 1
ATOM 10958 N N . ASP B 1 477 ? 26.266 11.891 -12.828 1 81.94 477 ASP B N 1
ATOM 10959 C CA . ASP B 1 477 ? 25.203 11.539 -13.766 1 81.94 477 ASP B CA 1
ATOM 10960 C C . ASP B 1 477 ? 23.938 12.359 -13.5 1 81.94 477 ASP B C 1
ATOM 10962 O O . ASP B 1 477 ? 22.953 11.844 -12.977 1 81.94 477 ASP B O 1
ATOM 10966 N N . HIS B 1 478 ? 24.047 13.617 -13.758 1 85.62 478 HIS B N 1
ATOM 10967 C CA . HIS B 1 478 ? 22.953 14.562 -13.523 1 85.62 478 HIS B CA 1
ATOM 10968 C C . HIS B 1 478 ? 22.828 15.547 -14.68 1 85.62 478 HIS B C 1
ATOM 10970 O O . HIS B 1 478 ? 23.812 16.156 -15.102 1 85.62 478 HIS B O 1
ATOM 10976 N N . LEU B 1 479 ? 21.641 15.641 -15.234 1 92.75 479 LEU B N 1
ATOM 10977 C CA . LEU B 1 479 ? 21.312 16.594 -16.297 1 92.75 479 LEU B CA 1
ATOM 10978 C C . LEU B 1 479 ? 22.203 16.344 -17.516 1 92.75 479 LEU B C 1
ATOM 10980 O O . LEU B 1 479 ? 22.781 17.297 -18.062 1 92.75 479 LEU B O 1
ATOM 10984 N N . GLN B 1 480 ? 22.344 15.078 -17.828 1 91.88 480 GLN B N 1
ATOM 10985 C CA . GLN B 1 480 ? 23.094 14.641 -19 1 91.88 480 GLN B CA 1
ATOM 10986 C C . GLN B 1 480 ? 22.188 13.977 -20.016 1 91.88 480 GLN B C 1
ATOM 10988 O O . GLN B 1 480 ? 21 13.758 -19.75 1 91.88 480 GLN B O 1
ATOM 10993 N N . GLY B 1 481 ? 22.75 13.75 -21.141 1 92.25 481 GLY B N 1
ATOM 10994 C CA . GLY B 1 481 ? 21.953 13.094 -22.172 1 92.25 481 GLY B CA 1
ATOM 10995 C C . GLY B 1 481 ? 20.75 13.914 -22.609 1 92.25 481 GLY B C 1
ATOM 10996 O O . GLY B 1 481 ? 20.891 15.086 -22.953 1 92.25 481 GLY B O 1
ATOM 10997 N N . LYS B 1 482 ? 19.578 13.273 -22.5 1 93.44 482 LYS B N 1
ATOM 10998 C CA . LYS B 1 482 ? 18.344 13.93 -22.906 1 93.44 482 LYS B CA 1
ATOM 10999 C C . LYS B 1 482 ? 18.047 15.141 -22.016 1 93.44 482 LYS B C 1
ATOM 11001 O O . LYS B 1 482 ? 17.266 16.016 -22.391 1 93.44 482 LYS B O 1
ATOM 11006 N N . TRP B 1 483 ? 18.625 15.195 -20.922 1 95.88 483 TRP B N 1
ATOM 11007 C CA . TRP B 1 483 ? 18.359 16.25 -19.938 1 95.88 483 TRP B CA 1
ATOM 11008 C C . TRP B 1 483 ? 19.344 17.406 -20.094 1 95.88 483 TRP B C 1
ATOM 11010 O O . TRP B 1 483 ? 19.25 18.406 -19.375 1 95.88 483 TRP B O 1
ATOM 11020 N N . SER B 1 484 ? 20.25 17.25 -21.078 1 95.38 484 SER B N 1
ATOM 11021 C CA . SER B 1 484 ? 21.234 18.312 -21.297 1 95.38 484 SER B CA 1
ATOM 11022 C C . SER B 1 484 ? 20.562 19.641 -21.562 1 95.38 484 SER B C 1
ATOM 11024 O O . SER B 1 484 ? 19.562 19.703 -22.281 1 95.38 484 SER B O 1
ATOM 11026 N N . GLY B 1 485 ? 21.031 20.672 -20.922 1 94.88 485 GLY B N 1
ATOM 11027 C CA . GLY B 1 485 ? 20.5 22.016 -21.125 1 94.88 485 GLY B CA 1
ATOM 11028 C C . GLY B 1 485 ? 19.594 22.469 -20 1 94.88 485 GLY B C 1
ATOM 11029 O O . GLY B 1 485 ? 19.391 23.672 -19.812 1 94.88 485 GLY B O 1
ATOM 11030 N N . LEU B 1 486 ? 19.062 21.578 -19.266 1 95.94 486 LEU B N 1
ATOM 11031 C CA . LEU B 1 486 ? 18.25 21.953 -18.109 1 95.94 486 LEU B CA 1
ATOM 11032 C C . LEU B 1 486 ? 19.125 22.266 -16.906 1 95.94 486 LEU B C 1
ATOM 11034 O O . LEU B 1 486 ? 20.328 21.969 -16.906 1 95.94 486 LEU B O 1
ATOM 11038 N N . ILE B 1 487 ? 18.547 22.891 -15.898 1 94.69 487 ILE B N 1
ATOM 11039 C CA . ILE B 1 487 ? 19.328 23.328 -14.758 1 94.69 487 ILE B CA 1
ATOM 11040 C C . ILE B 1 487 ? 18.703 22.812 -13.461 1 94.69 487 ILE B C 1
ATOM 11042 O O . ILE B 1 487 ? 17.562 22.344 -13.461 1 94.69 487 ILE B O 1
ATOM 11046 N N . GLN B 1 488 ? 19.438 22.828 -12.414 1 93.62 488 GLN B N 1
ATOM 11047 C CA . GLN B 1 488 ? 18.891 22.703 -11.07 1 93.62 488 GLN B CA 1
ATOM 11048 C C . GLN B 1 488 ? 18.438 24.062 -10.531 1 93.62 488 GLN B C 1
ATOM 11050 O O . GLN B 1 488 ? 19.281 24.922 -10.211 1 93.62 488 GLN B O 1
ATOM 11055 N N . SER B 1 489 ? 17.188 24.25 -10.414 1 92.56 489 SER B N 1
ATOM 11056 C CA . SER B 1 489 ? 16.672 25.516 -9.922 1 92.56 489 SER B CA 1
ATOM 11057 C C . SER B 1 489 ? 17.047 25.75 -8.461 1 92.56 489 SER B C 1
ATOM 11059 O O . SER B 1 489 ? 16.797 24.891 -7.609 1 92.56 489 SER B O 1
ATOM 11061 N N . LYS B 1 490 ? 17.578 26.922 -8.164 1 89.81 490 LYS B N 1
ATOM 11062 C CA . LYS B 1 490 ? 18.016 27.203 -6.797 1 89.81 490 LYS B CA 1
ATOM 11063 C C . LYS B 1 490 ? 17.094 28.219 -6.121 1 89.81 490 LYS B C 1
ATOM 11065 O O . LYS B 1 490 ? 16.969 28.234 -4.895 1 89.81 490 LYS B O 1
ATOM 11070 N N . HIS B 1 491 ? 16.391 29.062 -6.895 1 89.75 491 HIS B N 1
ATOM 11071 C CA . HIS B 1 491 ? 15.523 30.109 -6.359 1 89.75 491 HIS B CA 1
ATOM 11072 C C . HIS B 1 491 ? 14.172 30.109 -7.051 1 89.75 491 HIS B C 1
ATOM 11074 O O . HIS B 1 491 ? 14.07 29.75 -8.227 1 89.75 491 HIS B O 1
ATOM 11080 N N . ILE B 1 492 ? 13.086 30.516 -6.227 1 84.88 492 ILE B N 1
ATOM 11081 C CA . ILE B 1 492 ? 11.727 30.578 -6.738 1 84.88 492 ILE B CA 1
ATOM 11082 C C . ILE B 1 492 ? 11.578 31.766 -7.684 1 84.88 492 ILE B C 1
ATOM 11084 O O . ILE B 1 492 ? 10.812 31.703 -8.648 1 84.88 492 ILE B O 1
ATOM 11088 N N . ALA B 1 493 ? 12.523 32.625 -7.891 1 60.56 493 ALA B N 1
ATOM 11089 C CA . ALA B 1 493 ? 12.242 33.906 -8.539 1 60.56 493 ALA B CA 1
ATOM 11090 C C . ALA B 1 493 ? 11.484 33.688 -9.844 1 60.56 493 ALA B C 1
ATOM 11092 O O . ALA B 1 493 ? 10.398 34.25 -10.031 1 60.56 493 ALA B O 1
ATOM 11093 N N . ASP B 1 494 ? 12.109 33.375 -11.141 1 58.38 494 ASP B N 1
ATOM 11094 C CA . ASP B 1 494 ? 12.016 34 -12.453 1 58.38 494 ASP B CA 1
ATOM 11095 C C . ASP B 1 494 ? 10.828 33.438 -13.25 1 58.38 494 ASP B C 1
ATOM 11097 O O . ASP B 1 494 ? 10.609 33.844 -14.391 1 58.38 494 ASP B O 1
ATOM 11101 N N . ASP B 1 495 ? 9.984 32.438 -12.664 1 61.81 495 ASP B N 1
ATOM 11102 C CA . ASP B 1 495 ? 9.016 31.812 -13.555 1 61.81 495 ASP B CA 1
ATOM 11103 C C . ASP B 1 495 ? 7.645 32.469 -13.445 1 61.81 495 ASP B C 1
ATOM 11105 O O . ASP B 1 495 ? 6.719 32.125 -14.18 1 61.81 495 ASP B O 1
ATOM 11109 N N . SER B 1 496 ? 7.598 33.344 -12.492 1 59.78 496 SER B N 1
ATOM 11110 C CA . SER B 1 496 ? 6.277 33.938 -12.281 1 59.78 496 SER B CA 1
ATOM 11111 C C . SER B 1 496 ? 5.844 34.781 -13.477 1 59.78 496 SER B C 1
ATOM 11113 O O . SER B 1 496 ? 4.652 35 -13.688 1 59.78 496 SER B O 1
ATOM 11115 N N . LYS B 1 497 ? 6.836 34.906 -14.227 1 74.94 497 LYS B N 1
ATOM 11116 C CA . LYS B 1 497 ? 6.449 35.719 -15.375 1 74.94 497 LYS B CA 1
ATOM 11117 C C . LYS B 1 497 ? 6.801 35.031 -16.688 1 74.94 497 LYS B C 1
ATOM 11119 O O . LYS B 1 497 ? 6.879 35.656 -17.734 1 74.94 497 LYS B O 1
ATOM 11124 N N . LEU B 1 498 ? 6.961 33.75 -16.516 1 89.06 498 LEU B N 1
ATOM 11125 C CA . LEU B 1 498 ? 7.227 32.969 -17.719 1 89.06 498 LEU B CA 1
ATOM 11126 C C . LEU B 1 498 ? 6.012 32.969 -18.641 1 89.06 498 LEU B C 1
ATOM 11128 O O . LEU B 1 498 ? 4.906 32.625 -18.203 1 89.06 498 LEU B O 1
ATOM 11132 N N . ASP B 1 499 ? 6.199 33.344 -19.859 1 95.5 499 ASP B N 1
ATOM 11133 C CA . ASP B 1 499 ? 5.109 33.344 -20.828 1 95.5 499 ASP B CA 1
ATOM 11134 C C . ASP B 1 499 ? 4.695 31.922 -21.172 1 95.5 499 ASP B C 1
ATOM 11136 O O . ASP B 1 499 ? 5.441 31.188 -21.844 1 95.5 499 ASP B O 1
ATOM 11140 N N . THR B 1 500 ? 3.582 31.547 -20.781 1 97.81 500 THR B N 1
ATOM 11141 C CA . THR B 1 500 ? 3.051 30.219 -21.047 1 97.81 500 THR B CA 1
ATOM 11142 C C . THR B 1 500 ? 1.814 30.297 -21.938 1 97.81 500 THR B C 1
ATOM 11144 O O . THR B 1 500 ? 1.132 29.297 -22.156 1 97.81 500 THR B O 1
ATOM 11147 N N . GLY B 1 501 ? 1.477 31.5 -22.391 1 98.31 501 GLY B N 1
ATOM 11148 C CA . GLY B 1 501 ? 0.369 31.688 -23.328 1 98.31 501 GLY B CA 1
ATOM 11149 C C . GLY B 1 501 ? 0.637 31.125 -24.703 1 98.31 501 GLY B C 1
ATOM 11150 O O . GLY B 1 501 ? 1.767 30.734 -25.016 1 98.31 501 GLY B O 1
ATOM 11151 N N . TYR B 1 502 ? -0.335 31.047 -25.516 1 98.5 502 TYR B N 1
ATOM 11152 C CA . TYR B 1 502 ? -0.273 30.484 -26.859 1 98.5 502 TYR B CA 1
ATOM 11153 C C . TYR B 1 502 ? -1.209 31.219 -27.812 1 98.5 502 TYR B C 1
ATOM 11155 O O . TYR B 1 502 ? -2.1 31.938 -27.375 1 98.5 502 TYR B O 1
ATOM 11163 N N . SER B 1 503 ? -1.047 31.062 -29.094 1 98.31 503 SER B N 1
ATOM 11164 C CA . SER B 1 503 ? -1.853 31.734 -30.109 1 98.31 503 SER B CA 1
ATOM 11165 C C . SER B 1 503 ? -3.34 31.469 -29.906 1 98.31 503 SER B C 1
ATOM 11167 O O . SER B 1 503 ? -3.77 30.312 -29.875 1 98.31 503 SER B O 1
ATOM 11169 N N . VAL B 1 504 ? -4.113 32.531 -29.781 1 98.25 504 VAL B N 1
ATOM 11170 C CA . VAL B 1 504 ? -5.543 32.406 -29.547 1 98.25 504 VAL B CA 1
ATOM 11171 C C . VAL B 1 504 ? -6.207 31.672 -30.703 1 98.25 504 VAL B C 1
ATOM 11173 O O . VAL B 1 504 ? -7.086 30.828 -30.484 1 98.25 504 VAL B O 1
ATOM 11176 N N . GLU B 1 505 ? -5.738 31.969 -31.922 1 97.88 505 GLU B N 1
ATOM 11177 C CA . GLU B 1 505 ? -6.266 31.312 -33.094 1 97.88 505 GLU B CA 1
ATOM 11178 C C . GLU B 1 505 ? -6.008 29.812 -33.062 1 97.88 505 GLU B C 1
ATOM 11180 O O . GLU B 1 505 ? -6.906 29.016 -33.312 1 97.88 505 GLU B O 1
ATOM 11185 N N . GLU B 1 506 ? -4.871 29.469 -32.719 1 98.12 506 GLU B N 1
ATOM 11186 C CA . GLU B 1 506 ? -4.512 28.062 -32.656 1 98.12 506 GLU B CA 1
ATOM 11187 C C . GLU B 1 506 ? -5.227 27.359 -31.5 1 98.12 506 GLU B C 1
ATOM 11189 O O . GLU B 1 506 ? -5.586 26.188 -31.609 1 98.12 506 GLU B O 1
ATOM 11194 N N . LEU B 1 507 ? -5.395 28.062 -30.406 1 98.75 507 LEU B N 1
ATOM 11195 C CA . LEU B 1 507 ? -6.141 27.5 -29.281 1 98.75 507 LEU B CA 1
ATOM 11196 C C . LEU B 1 507 ? -7.57 27.156 -29.703 1 98.75 507 LEU B C 1
ATOM 11198 O O . LEU B 1 507 ? -8.094 26.109 -29.344 1 98.75 507 LEU B O 1
ATOM 11202 N N . SER B 1 508 ? -8.195 28.078 -30.406 1 98.19 508 SER B N 1
ATOM 11203 C CA . SER B 1 508 ? -9.539 27.828 -30.922 1 98.19 508 SER B CA 1
ATOM 11204 C C . SER B 1 508 ? -9.562 26.609 -31.844 1 98.19 508 SER B C 1
ATOM 11206 O O . SER B 1 508 ? -10.484 25.797 -31.781 1 98.19 508 SER B O 1
ATOM 11208 N N . GLU B 1 509 ? -8.539 26.531 -32.688 1 98.12 509 GLU B N 1
ATOM 11209 C CA . GLU B 1 509 ? -8.438 25.375 -33.562 1 98.12 509 GLU B CA 1
ATOM 11210 C C . GLU B 1 509 ? -8.281 24.078 -32.781 1 98.12 509 GLU B C 1
ATOM 11212 O O . GLU B 1 509 ? -8.898 23.062 -33.125 1 98.12 509 GLU B O 1
ATOM 11217 N N . ILE B 1 510 ? -7.438 24.094 -31.781 1 98.62 510 ILE B N 1
ATOM 11218 C CA . ILE B 1 510 ? -7.219 22.922 -30.953 1 98.62 510 ILE B CA 1
ATOM 11219 C C . ILE B 1 510 ? -8.531 22.516 -30.281 1 98.62 510 ILE B C 1
ATOM 11221 O O . ILE B 1 510 ? -8.859 21.328 -30.234 1 98.62 510 ILE B O 1
ATOM 11225 N N . ALA B 1 511 ? -9.25 23.453 -29.703 1 98.5 511 ALA B N 1
ATOM 11226 C CA . ALA B 1 511 ? -10.531 23.172 -29.062 1 98.5 511 ALA B CA 1
ATOM 11227 C C . ALA B 1 511 ? -11.508 22.531 -30.047 1 98.5 511 ALA B C 1
ATOM 11229 O O . ALA B 1 511 ? -12.219 21.594 -29.703 1 98.5 511 ALA B O 1
ATOM 11230 N N . ASN B 1 512 ? -11.523 23.078 -31.25 1 97.81 512 ASN B N 1
ATOM 11231 C CA . ASN B 1 512 ? -12.367 22.516 -32.312 1 97.81 512 ASN B CA 1
ATOM 11232 C C . ASN B 1 512 ? -11.938 21.094 -32.656 1 97.81 512 ASN B C 1
ATOM 11234 O O . ASN B 1 512 ? -12.781 20.188 -32.75 1 97.81 512 ASN B O 1
ATOM 11238 N N . ASP B 1 513 ? -10.688 20.922 -32.844 1 98.12 513 ASP B N 1
ATOM 11239 C CA . ASP B 1 513 ? -10.141 19.625 -33.25 1 98.12 513 ASP B CA 1
ATOM 11240 C C . ASP B 1 513 ? -10.344 18.578 -32.156 1 98.12 513 ASP B C 1
ATOM 11242 O O . ASP B 1 513 ? -10.469 17.391 -32.438 1 98.12 513 ASP B O 1
ATOM 11246 N N . SER B 1 514 ? -10.383 18.984 -30.922 1 98.31 514 SER B N 1
ATOM 11247 C CA . SER B 1 514 ? -10.477 18.094 -29.781 1 98.31 514 SER B CA 1
ATOM 11248 C C . SER B 1 514 ? -11.812 17.359 -29.75 1 98.31 514 SER B C 1
ATOM 11250 O O . SER B 1 514 ? -11.961 16.359 -29.047 1 98.31 514 SER B O 1
ATOM 11252 N N . VAL B 1 515 ? -12.836 17.812 -30.547 1 97.88 515 VAL B N 1
ATOM 11253 C CA . VAL B 1 515 ? -14.141 17.156 -30.547 1 97.88 515 VAL B CA 1
ATOM 11254 C C . VAL B 1 515 ? -14.5 16.719 -31.969 1 97.88 515 VAL B C 1
ATOM 11256 O O . VAL B 1 515 ? -15.625 16.266 -32.219 1 97.88 515 VAL B O 1
ATOM 11259 N N . LYS B 1 516 ? -13.562 16.891 -32.844 1 97.06 516 LYS B N 1
ATOM 11260 C CA . LYS B 1 516 ? -13.781 16.484 -34.25 1 97.06 516 LYS B CA 1
ATOM 11261 C C . LYS B 1 516 ? -13.602 14.984 -34.406 1 97.06 516 LYS B C 1
ATOM 11263 O O . LYS B 1 516 ? -12.648 14.406 -33.875 1 97.06 516 LYS B O 1
ATOM 11268 N N . VAL B 1 517 ? -14.57 14.344 -35.094 1 97.12 517 VAL B N 1
ATOM 11269 C CA . VAL B 1 517 ? -14.492 12.906 -35.312 1 97.12 517 VAL B CA 1
ATOM 11270 C C . VAL B 1 517 ? -14.68 12.609 -36.812 1 97.12 517 VAL B C 1
ATOM 11272 O O . VAL B 1 517 ? -15.219 13.43 -37.562 1 97.12 517 VAL B O 1
ATOM 11275 N N . PRO B 1 518 ? -14.188 11.477 -37.281 1 96.62 518 PRO B N 1
ATOM 11276 C CA . PRO B 1 518 ? -14.43 11.102 -38.656 1 96.62 518 PRO B CA 1
ATOM 11277 C C . PRO B 1 518 ? -15.914 10.914 -38.969 1 96.62 518 PRO B C 1
ATOM 11279 O O . PRO B 1 518 ? -16.719 10.695 -38.062 1 96.62 518 PRO B O 1
ATOM 11282 N N . SER B 1 519 ? -16.281 10.961 -40.219 1 95.5 519 SER B N 1
ATOM 11283 C CA . SER B 1 519 ? -17.672 10.914 -40.656 1 95.5 519 SER B CA 1
ATOM 11284 C C . SER B 1 519 ? -18.297 9.562 -40.344 1 95.5 519 SER B C 1
ATOM 11286 O O . SER B 1 519 ? -19.516 9.469 -40.125 1 95.5 519 SER B O 1
ATOM 11288 N N . ASP B 1 520 ? -17.516 8.523 -40.25 1 96.06 520 ASP B N 1
ATOM 11289 C CA . ASP B 1 520 ? -18.031 7.18 -40 1 96.06 520 ASP B CA 1
ATOM 11290 C C . ASP B 1 520 ? -18.047 6.875 -38.5 1 96.06 520 ASP B C 1
ATOM 11292 O O . ASP B 1 520 ? -18.266 5.73 -38.094 1 96.06 520 ASP B O 1
ATOM 11296 N N . PHE B 1 521 ? -17.734 7.859 -37.719 1 97.06 521 PHE B N 1
ATOM 11297 C CA . PHE B 1 521 ? -17.656 7.699 -36.281 1 97.06 521 PHE B CA 1
ATOM 11298 C C . PHE B 1 521 ? -18.875 8.281 -35.594 1 97.06 521 PHE B C 1
ATOM 11300 O O . PHE B 1 521 ? -19.109 9.492 -35.625 1 97.06 521 PHE B O 1
ATOM 11307 N N . GLN B 1 522 ? -19.688 7.402 -34.906 1 96.88 522 GLN B N 1
ATOM 11308 C CA . GLN B 1 522 ? -20.906 7.844 -34.219 1 96.88 522 GLN B CA 1
ATOM 11309 C C . GLN B 1 522 ? -20.656 8.023 -32.75 1 96.88 522 GLN B C 1
ATOM 11311 O O . GLN B 1 522 ? -20.547 7.035 -32 1 96.88 522 GLN B O 1
ATOM 11316 N N . VAL B 1 523 ? -20.672 9.211 -32.344 1 96.81 523 VAL B N 1
ATOM 11317 C CA . VAL B 1 523 ? -20.547 9.531 -30.922 1 96.81 523 VAL B CA 1
ATOM 11318 C C . VAL B 1 523 ? -21.891 9.406 -30.234 1 96.81 523 VAL B C 1
ATOM 11320 O O . VAL B 1 523 ? -22.938 9.578 -30.875 1 96.81 523 VAL B O 1
ATOM 11323 N N . HIS B 1 524 ? -21.938 9 -28.984 1 97.31 524 HIS B N 1
ATOM 11324 C CA . HIS B 1 524 ? -23.172 8.977 -28.219 1 97.31 524 HIS B CA 1
ATOM 11325 C C . HIS B 1 524 ? -23.906 10.32 -28.297 1 97.31 524 HIS B C 1
ATOM 11327 O O . HIS B 1 524 ? -23.281 11.375 -28.172 1 97.31 524 HIS B O 1
ATOM 11333 N N . GLN B 1 525 ? -25.188 10.32 -28.375 1 97.19 525 GLN B N 1
ATOM 11334 C CA . GLN B 1 525 ? -25.984 11.516 -28.641 1 97.19 525 GLN B CA 1
ATOM 11335 C C . GLN B 1 525 ? -25.859 12.523 -27.5 1 97.19 525 GLN B C 1
ATOM 11337 O O . GLN B 1 525 ? -25.766 13.727 -27.734 1 97.19 525 GLN B O 1
ATOM 11342 N N . ARG B 1 526 ? -25.906 12.031 -26.375 1 96.56 526 ARG B N 1
ATOM 11343 C CA . ARG B 1 526 ? -25.797 12.93 -25.234 1 96.56 526 ARG B CA 1
ATOM 11344 C C . ARG B 1 526 ? -24.438 13.625 -25.203 1 96.56 526 ARG B C 1
ATOM 11346 O O . ARG B 1 526 ? -24.328 14.797 -24.844 1 96.56 526 ARG B O 1
ATOM 11353 N N . LEU B 1 527 ? -23.375 12.914 -25.547 1 96.62 527 LEU B N 1
ATOM 11354 C CA . LEU B 1 527 ? -22.047 13.484 -25.594 1 96.62 527 LEU B CA 1
ATOM 11355 C C . LEU B 1 527 ? -21.922 14.508 -26.719 1 96.62 527 LEU B C 1
ATOM 11357 O O . LEU B 1 527 ? -21.25 15.531 -26.562 1 96.62 527 LEU B O 1
ATOM 11361 N N . LEU B 1 528 ? -22.516 14.141 -27.797 1 96.62 528 LEU B N 1
ATOM 11362 C CA . LEU B 1 528 ? -22.5 15.07 -28.922 1 96.62 528 LEU B CA 1
ATOM 11363 C C . LEU B 1 528 ? -23.109 16.422 -28.531 1 96.62 528 LEU B C 1
ATOM 11365 O O . LEU B 1 528 ? -22.547 17.469 -28.859 1 96.62 528 LEU B O 1
ATOM 11369 N N . ARG B 1 529 ? -24.141 16.359 -27.812 1 96.38 529 ARG B N 1
ATOM 11370 C CA . ARG B 1 529 ? -24.859 17.562 -27.422 1 96.38 529 ARG B CA 1
ATOM 11371 C C . ARG B 1 529 ? -24.141 18.281 -26.281 1 96.38 529 ARG B C 1
ATOM 11373 O O . ARG B 1 529 ? -23.812 19.469 -26.391 1 96.38 529 ARG B O 1
ATOM 11380 N N . SER B 1 530 ? -23.938 17.547 -25.203 1 95 530 SER B N 1
ATOM 11381 C CA . SER B 1 530 ? -23.562 18.156 -23.922 1 95 530 SER B CA 1
ATOM 11382 C C . SER B 1 530 ? -22.047 18.344 -23.828 1 95 530 SER B C 1
ATOM 11384 O O . SER B 1 530 ? -21.562 19.047 -22.938 1 95 530 SER B O 1
ATOM 11386 N N . PHE B 1 531 ? -21.328 17.797 -24.75 1 96.38 531 PHE B N 1
ATOM 11387 C CA . PHE B 1 531 ? -19.875 17.906 -24.688 1 96.38 531 PHE B CA 1
ATOM 11388 C C . PHE B 1 531 ? -19.328 18.547 -25.969 1 96.38 531 PHE B C 1
ATOM 11390 O O . PHE B 1 531 ? -18.828 19.672 -25.938 1 96.38 531 PHE B O 1
ATOM 11397 N N . SER B 1 532 ? -19.484 17.906 -27.141 1 97.19 532 SER B N 1
ATOM 11398 C CA . SER B 1 532 ? -18.906 18.391 -28.391 1 97.19 532 SER B CA 1
ATOM 11399 C C . SER B 1 532 ? -19.531 19.703 -28.812 1 97.19 532 SER B C 1
ATOM 11401 O O . SER B 1 532 ? -18.844 20.719 -28.922 1 97.19 532 SER B O 1
ATOM 11403 N N . ASN B 1 533 ? -20.844 19.719 -28.984 1 97.38 533 ASN B N 1
ATOM 11404 C CA . ASN B 1 533 ? -21.531 20.922 -29.438 1 97.38 533 ASN B CA 1
ATOM 11405 C C . ASN B 1 533 ? -21.453 22.031 -28.391 1 97.38 533 ASN B C 1
ATOM 11407 O O . ASN B 1 533 ? -21.328 23.203 -28.734 1 97.38 533 ASN B O 1
ATOM 11411 N N . ALA B 1 534 ? -21.594 21.562 -27.172 1 97.06 534 ALA B N 1
ATOM 11412 C CA . ALA B 1 534 ? -21.5 22.531 -26.094 1 97.06 534 ALA B CA 1
ATOM 11413 C C . ALA B 1 534 ? -20.156 23.25 -26.109 1 97.06 534 ALA B C 1
ATOM 11415 O O . ALA B 1 534 ? -20.078 24.453 -25.891 1 97.06 534 ALA B O 1
ATOM 11416 N N . ARG B 1 535 ? -19.047 22.547 -26.312 1 97.62 535 ARG B N 1
ATOM 11417 C CA . ARG B 1 535 ? -17.719 23.141 -26.406 1 97.62 535 ARG B CA 1
ATOM 11418 C C . ARG B 1 535 ? -17.641 24.141 -27.547 1 97.62 535 ARG B C 1
ATOM 11420 O O . ARG B 1 535 ? -17.125 25.25 -27.375 1 97.62 535 ARG B O 1
ATOM 11427 N N . LEU B 1 536 ? -18.156 23.812 -28.719 1 97.69 536 LEU B N 1
ATOM 11428 C CA . LEU B 1 536 ? -18.109 24.688 -29.891 1 97.69 536 LEU B CA 1
ATOM 11429 C C . LEU B 1 536 ? -18.938 25.953 -29.656 1 97.69 536 LEU B C 1
ATOM 11431 O O . LEU B 1 536 ? -18.531 27.047 -30.062 1 97.69 536 LEU B O 1
ATOM 11435 N N . GLU B 1 537 ? -20.047 25.766 -29.016 1 97.62 537 GLU B N 1
ATOM 11436 C CA . GLU B 1 537 ? -20.891 26.906 -28.703 1 97.62 537 GLU B CA 1
ATOM 11437 C C . GLU B 1 537 ? -20.203 27.875 -27.75 1 97.62 537 GLU B C 1
ATOM 11439 O O . GLU B 1 537 ? -20.266 29.094 -27.922 1 97.62 537 GLU B O 1
ATOM 11444 N N . LYS B 1 538 ? -19.594 27.344 -26.734 1 97 538 LYS B N 1
ATOM 11445 C CA . LYS B 1 538 ? -18.875 28.172 -25.75 1 97 538 LYS B CA 1
ATOM 11446 C C . LYS B 1 538 ? -17.688 28.875 -26.406 1 97 538 LYS B C 1
ATOM 11448 O O . LYS B 1 538 ? -17.359 30.016 -26.062 1 97 538 LYS B O 1
ATOM 11453 N N . LEU B 1 539 ? -17.047 28.156 -27.266 1 96.88 539 LEU B N 1
ATOM 11454 C CA . LEU B 1 539 ? -15.898 28.719 -27.969 1 96.88 539 LEU B CA 1
ATOM 11455 C C . LEU B 1 539 ? -16.312 29.953 -28.766 1 96.88 539 LEU B C 1
ATOM 11457 O O . LEU B 1 539 ? -15.57 30.938 -28.812 1 96.88 539 LEU B O 1
ATOM 11461 N N . LYS B 1 540 ? -17.453 29.906 -29.391 1 96.56 540 LYS B N 1
ATOM 11462 C CA . LYS B 1 540 ? -17.969 31.047 -30.141 1 96.56 540 LYS B CA 1
ATOM 11463 C C . LYS B 1 540 ? -18.188 32.25 -29.234 1 96.56 540 LYS B C 1
ATOM 11465 O O . LYS B 1 540 ? -18.125 33.406 -29.688 1 96.56 540 LYS B O 1
ATOM 11470 N N . GLN B 1 541 ? -18.406 31.953 -28.031 1 96.75 541 GLN B N 1
ATOM 11471 C CA . GLN B 1 541 ? -18.609 33 -27.047 1 96.75 541 GLN B CA 1
ATOM 11472 C C . GLN B 1 541 ? -17.297 33.375 -26.359 1 96.75 541 GLN B C 1
ATOM 11474 O O . GLN B 1 541 ? -17.297 34.062 -25.328 1 96.75 541 GLN B O 1
ATOM 11479 N N . ASN B 1 542 ? -16.203 32.906 -26.844 1 97.12 542 ASN B N 1
ATOM 11480 C CA . ASN B 1 542 ? -14.867 33.156 -26.297 1 97.12 542 ASN B CA 1
ATOM 11481 C C . ASN B 1 542 ? -14.75 32.625 -24.859 1 97.12 542 ASN B C 1
ATOM 11483 O O . ASN B 1 542 ? -14.18 33.312 -24 1 97.12 542 ASN B O 1
ATOM 11487 N N . GLN B 1 543 ? -15.344 31.469 -24.578 1 97.38 543 GLN B N 1
ATOM 11488 C CA . GLN B 1 543 ? -15.32 30.859 -23.25 1 97.38 543 GLN B CA 1
ATOM 11489 C C . GLN B 1 543 ? -14.766 29.453 -23.297 1 97.38 543 GLN B C 1
ATOM 11491 O O . GLN B 1 543 ? -15.023 28.703 -24.25 1 97.38 543 GLN B O 1
ATOM 11496 N N . ALA B 1 544 ? -13.961 29.141 -22.328 1 98.31 544 ALA B N 1
ATOM 11497 C CA . ALA B 1 544 ? -13.422 27.797 -22.172 1 98.31 544 ALA B CA 1
ATOM 11498 C C . ALA B 1 544 ? -13.695 27.266 -20.766 1 98.31 544 ALA B C 1
ATOM 11500 O O . ALA B 1 544 ? -13.43 27.953 -19.766 1 98.31 544 ALA B O 1
ATOM 11501 N N . ASP B 1 545 ? -14.305 26.078 -20.688 1 97.69 545 ASP B N 1
ATOM 11502 C CA . ASP B 1 545 ? -14.422 25.406 -19.406 1 97.69 545 ASP B CA 1
ATOM 11503 C C . ASP B 1 545 ? -13.141 24.641 -19.078 1 97.69 545 ASP B C 1
ATOM 11505 O O . ASP B 1 545 ? -12.133 24.766 -19.781 1 97.69 545 ASP B O 1
ATOM 11509 N N . TRP B 1 546 ? -13.195 23.922 -18 1 98 546 TRP B N 1
ATOM 11510 C CA . TRP B 1 546 ? -12.016 23.25 -17.469 1 98 546 TRP B CA 1
ATOM 11511 C C . TRP B 1 546 ? -11.469 22.234 -18.484 1 98 546 TRP B C 1
ATOM 11513 O O . TRP B 1 546 ? -10.266 22.219 -18.75 1 98 546 TRP B O 1
ATOM 11523 N N . ALA B 1 547 ? -12.281 21.391 -19.031 1 97.94 547 ALA B N 1
ATOM 11524 C CA . ALA B 1 547 ? -11.883 20.344 -19.969 1 97.94 547 ALA B CA 1
ATOM 11525 C C . ALA B 1 547 ? -11.344 20.953 -21.266 1 97.94 547 ALA B C 1
ATOM 11527 O O . ALA B 1 547 ? -10.414 20.406 -21.859 1 97.94 547 ALA B O 1
ATOM 11528 N N . THR B 1 548 ? -11.969 22.031 -21.703 1 98.44 548 THR B N 1
ATOM 11529 C CA . THR B 1 548 ? -11.5 22.703 -22.906 1 98.44 548 THR B CA 1
ATOM 11530 C C . THR B 1 548 ? -10.102 23.281 -22.688 1 98.44 548 THR B C 1
ATOM 11532 O O . THR B 1 548 ? -9.234 23.141 -23.547 1 98.44 548 THR B O 1
ATOM 11535 N N . ALA B 1 549 ? -9.938 23.938 -21.531 1 98.69 549 ALA B N 1
ATOM 11536 C CA . ALA B 1 549 ? -8.625 24.484 -21.203 1 98.69 549 ALA B CA 1
ATOM 11537 C C . ALA B 1 549 ? -7.562 23.391 -21.141 1 98.69 549 ALA B C 1
ATOM 11539 O O . ALA B 1 549 ? -6.422 23.594 -21.562 1 98.69 549 ALA B O 1
ATOM 11540 N N . GLU B 1 550 ? -7.902 22.25 -20.609 1 98.62 550 GLU B N 1
ATOM 11541 C CA . GLU B 1 550 ? -6.996 21.094 -20.578 1 98.62 550 GLU B CA 1
ATOM 11542 C C . GLU B 1 550 ? -6.605 20.656 -21.984 1 98.62 550 GLU B C 1
ATOM 11544 O O . GLU B 1 550 ? -5.426 20.422 -22.266 1 98.62 550 GLU B O 1
ATOM 11549 N N . SER B 1 551 ? -7.578 20.531 -22.844 1 98.69 551 SER B N 1
ATOM 11550 C CA . SER B 1 551 ? -7.32 20.141 -24.234 1 98.69 551 SER B CA 1
ATOM 11551 C C . SER B 1 551 ? -6.414 21.141 -24.938 1 98.69 551 SER B C 1
ATOM 11553 O O . SER B 1 551 ? -5.535 20.766 -25.703 1 98.69 551 SER B O 1
ATOM 11555 N N . MET B 1 552 ? -6.699 22.406 -24.656 1 98.88 552 MET B N 1
ATOM 11556 C CA . MET B 1 552 ? -5.887 23.469 -25.266 1 98.88 552 MET B CA 1
ATOM 11557 C C . MET B 1 552 ? -4.445 23.391 -24.766 1 98.88 552 MET B C 1
ATOM 11559 O O . MET B 1 552 ? -3.508 23.562 -25.562 1 98.88 552 MET B O 1
ATOM 11563 N N . ALA B 1 553 ? -4.238 23.141 -23.453 1 98.88 553 ALA B N 1
ATOM 11564 C CA . ALA B 1 553 ? -2.889 23 -22.906 1 98.88 553 ALA B CA 1
ATOM 11565 C C . ALA B 1 553 ? -2.16 21.812 -23.531 1 98.88 553 ALA B C 1
ATOM 11567 O O . ALA B 1 553 ? -1.025 21.953 -24 1 98.88 553 ALA B O 1
ATOM 11568 N N . VAL B 1 554 ? -2.791 20.641 -23.594 1 98.81 554 VAL B N 1
ATOM 11569 C CA . VAL B 1 554 ? -2.213 19.406 -24.109 1 98.81 554 VAL B CA 1
ATOM 11570 C C . VAL B 1 554 ? -1.924 19.562 -25.609 1 98.81 554 VAL B C 1
ATOM 11572 O O . VAL B 1 554 ? -0.812 19.297 -26.062 1 98.81 554 VAL B O 1
ATOM 11575 N N . GLY B 1 555 ? -2.939 20.078 -26.328 1 98.81 555 GLY B N 1
ATOM 11576 C CA . GLY B 1 555 ? -2.783 20.234 -27.766 1 98.81 555 GLY B CA 1
ATOM 11577 C C . GLY B 1 555 ? -1.681 21.203 -28.141 1 98.81 555 GLY B C 1
ATOM 11578 O O . GLY B 1 555 ? -0.932 20.969 -29.094 1 98.81 555 GLY B O 1
ATOM 11579 N N . SER B 1 556 ? -1.64 22.359 -27.438 1 98.81 556 SER B N 1
ATOM 11580 C CA . SER B 1 556 ? -0.616 23.344 -27.734 1 98.81 556 SER B CA 1
ATOM 11581 C C . SER B 1 556 ? 0.781 22.812 -27.453 1 98.81 556 SER B C 1
ATOM 11583 O O . SER B 1 556 ? 1.725 23.078 -28.188 1 98.81 556 SER B O 1
ATOM 11585 N N . LEU B 1 557 ? 0.975 22.047 -26.375 1 98.81 557 LEU B N 1
ATOM 11586 C CA . LEU B 1 557 ? 2.254 21.406 -26.078 1 98.81 557 LEU B CA 1
ATOM 11587 C C . LEU B 1 557 ? 2.625 20.406 -27.172 1 98.81 557 LEU B C 1
ATOM 11589 O O . LEU B 1 557 ? 3.781 20.344 -27.594 1 98.81 557 LEU B O 1
ATOM 11593 N N . MET B 1 558 ? 1.629 19.641 -27.625 1 98.69 558 MET B N 1
ATOM 11594 C CA . MET B 1 558 ? 1.862 18.688 -28.703 1 98.69 558 MET B CA 1
ATOM 11595 C C . MET B 1 558 ? 2.32 19.391 -29.969 1 98.69 558 MET B C 1
ATOM 11597 O O . MET B 1 558 ? 3.229 18.922 -30.656 1 98.69 558 MET B O 1
ATOM 11601 N N . LYS B 1 559 ? 1.695 20.5 -30.297 1 98.44 559 LYS B N 1
ATOM 11602 C CA . LYS B 1 559 ? 2.08 21.281 -31.469 1 98.44 559 LYS B CA 1
ATOM 11603 C C . LYS B 1 559 ? 3.514 21.781 -31.344 1 98.44 559 LYS B C 1
ATOM 11605 O O . LYS B 1 559 ? 4.215 21.922 -32.344 1 98.44 559 LYS B O 1
ATOM 11610 N N . GLN B 1 560 ? 3.934 22 -30.109 1 98.19 560 GLN B N 1
ATOM 11611 C CA . GLN B 1 560 ? 5.289 22.484 -29.859 1 98.19 560 GLN B CA 1
ATOM 11612 C C . GLN B 1 560 ? 6.277 21.328 -29.797 1 98.19 560 GLN B C 1
ATOM 11614 O O . GLN B 1 560 ? 7.457 21.531 -29.5 1 98.19 560 GLN B O 1
ATOM 11619 N N . GLY B 1 561 ? 5.805 20.109 -29.953 1 97.81 561 GLY B N 1
ATOM 11620 C CA . GLY B 1 561 ? 6.684 18.969 -30.078 1 97.81 561 GLY B CA 1
ATOM 11621 C C . GLY B 1 561 ? 6.816 18.156 -28.797 1 97.81 561 GLY B C 1
ATOM 11622 O O . GLY B 1 561 ? 7.523 17.156 -28.766 1 97.81 561 GLY B O 1
ATOM 11623 N N . TYR B 1 562 ? 6.16 18.547 -27.734 1 98.25 562 TYR B N 1
ATOM 11624 C CA . TYR B 1 562 ? 6.172 17.781 -26.5 1 98.25 562 TYR B CA 1
ATOM 11625 C C . TYR B 1 562 ? 5.215 16.594 -26.578 1 98.25 562 TYR B C 1
ATOM 11627 O O . TYR B 1 562 ? 4.207 16.656 -27.281 1 98.25 562 TYR B O 1
ATOM 11635 N N . ASN B 1 563 ? 5.535 15.508 -25.969 1 97.94 563 ASN B N 1
ATOM 11636 C CA . ASN B 1 563 ? 4.598 14.406 -25.766 1 97.94 563 ASN B CA 1
ATOM 11637 C C . ASN B 1 563 ? 3.838 14.555 -24.453 1 97.94 563 ASN B C 1
ATOM 11639 O O . ASN B 1 563 ? 4.316 15.203 -23.516 1 97.94 563 ASN B O 1
ATOM 11643 N N . VAL B 1 564 ? 2.66 14.062 -24.422 1 98.62 564 VAL B N 1
ATOM 11644 C CA . VAL B 1 564 ? 1.867 14.062 -23.203 1 98.62 564 VAL B CA 1
ATOM 11645 C C . VAL B 1 564 ? 1.385 12.648 -22.906 1 98.62 564 VAL B C 1
ATOM 11647 O O . VAL B 1 564 ? 0.92 11.938 -23.797 1 98.62 564 VAL B O 1
ATOM 11650 N N . ARG B 1 565 ? 1.568 12.188 -21.703 1 98.38 565 ARG B N 1
ATOM 11651 C CA . ARG B 1 565 ? 1.059 10.906 -21.219 1 98.38 565 ARG B CA 1
ATOM 11652 C C . ARG B 1 565 ? 0.195 11.102 -19.984 1 98.38 565 ARG B C 1
ATOM 11654 O O . ARG B 1 565 ? 0.629 11.711 -19 1 98.38 565 ARG B O 1
ATOM 11661 N N . ILE B 1 566 ? -1.042 10.68 -20.062 1 98.56 566 ILE B N 1
ATOM 11662 C CA . ILE B 1 566 ? -1.928 10.727 -18.906 1 98.56 566 ILE B CA 1
ATOM 11663 C C . ILE B 1 566 ? -2.408 9.32 -18.562 1 98.56 566 ILE B C 1
ATOM 11665 O O . ILE B 1 566 ? -2.891 8.594 -19.438 1 98.56 566 ILE B O 1
ATOM 11669 N N . SER B 1 567 ? -2.199 8.883 -17.344 1 98.06 567 SER B N 1
ATOM 11670 C CA . SER B 1 567 ? -2.65 7.578 -16.891 1 98.06 567 SER B CA 1
ATOM 11671 C C . SER B 1 567 ? -3.438 7.688 -15.594 1 98.06 567 SER B C 1
ATOM 11673 O O . SER B 1 567 ? -3.328 8.688 -14.875 1 98.06 567 SER B O 1
ATOM 11675 N N . GLY B 1 568 ? -4.23 6.781 -15.25 1 97.19 568 GLY B N 1
ATOM 11676 C CA . GLY B 1 568 ? -5.07 6.688 -14.062 1 97.19 568 GLY B CA 1
ATOM 11677 C C . GLY B 1 568 ? -6.379 5.965 -14.312 1 97.19 568 GLY B C 1
ATOM 11678 O O . GLY B 1 568 ? -6.656 5.547 -15.438 1 97.19 568 GLY B O 1
ATOM 11679 N N . GLN B 1 569 ? -7.168 5.816 -13.336 1 94.19 569 GLN B N 1
ATOM 11680 C CA . GLN B 1 569 ? -8.453 5.141 -13.484 1 94.19 569 GLN B CA 1
ATOM 11681 C C . GLN B 1 569 ? -9.461 6.027 -14.219 1 94.19 569 GLN B C 1
ATOM 11683 O O . GLN B 1 569 ? -9.781 7.121 -13.75 1 94.19 569 GLN B O 1
ATOM 11688 N N . ASP B 1 570 ? -9.805 5.688 -15.375 1 92.44 570 ASP B N 1
ATOM 11689 C CA . ASP B 1 570 ? -10.875 6.305 -16.156 1 92.44 570 ASP B CA 1
ATOM 11690 C C . ASP B 1 570 ? -10.445 7.668 -16.688 1 92.44 570 ASP B C 1
ATOM 11692 O O . ASP B 1 570 ? -11.25 8.602 -16.75 1 92.44 570 ASP B O 1
ATOM 11696 N N . VAL B 1 571 ? -9.242 7.793 -17.031 1 96.75 571 VAL B N 1
ATOM 11697 C CA . VAL B 1 571 ? -8.742 9.109 -17.391 1 96.75 571 VAL B CA 1
ATOM 11698 C C . VAL B 1 571 ? -9.156 9.438 -18.828 1 96.75 571 VAL B C 1
ATOM 11700 O O . VAL B 1 571 ? -9.195 10.609 -19.219 1 96.75 571 VAL B O 1
ATOM 11703 N N . GLY B 1 572 ? -9.492 8.445 -19.672 1 96.56 572 GLY B N 1
ATOM 11704 C CA . GLY B 1 572 ? -9.883 8.695 -21.062 1 96.56 572 GLY B CA 1
ATOM 11705 C C . GLY B 1 572 ? -11.109 9.586 -21.172 1 96.56 572 GLY B C 1
ATOM 11706 O O . GLY B 1 572 ? -11.086 10.594 -21.875 1 96.56 572 GLY B O 1
ATOM 11707 N N . ARG B 1 573 ? -12.148 9.219 -20.484 1 95.81 573 ARG B N 1
ATOM 11708 C CA . ARG B 1 573 ? -13.344 10.055 -20.422 1 95.81 573 ARG B CA 1
ATOM 11709 C C . ARG B 1 573 ? -13.273 11.031 -19.266 1 95.81 573 ARG B C 1
ATOM 11711 O O . ARG B 1 573 ? -13.875 12.109 -19.297 1 95.81 573 ARG B O 1
ATOM 11718 N N . GLY B 1 574 ? -12.492 10.719 -18.234 1 96.25 574 GLY B N 1
ATOM 11719 C CA . GLY B 1 574 ? -12.477 11.43 -16.969 1 96.25 574 GLY B CA 1
ATOM 11720 C C . GLY B 1 574 ? -13.477 10.883 -15.961 1 96.25 574 GLY B C 1
ATOM 11721 O O . GLY B 1 574 ? -14.594 10.523 -16.328 1 96.25 574 GLY B O 1
ATOM 11722 N N . THR B 1 575 ? -13.102 10.828 -14.734 1 94.19 575 THR B N 1
ATOM 11723 C CA . THR B 1 575 ? -13.922 10.242 -13.672 1 94.19 575 THR B CA 1
ATOM 11724 C C . THR B 1 575 ? -15.32 10.859 -13.672 1 94.19 575 THR B C 1
ATOM 11726 O O . THR B 1 575 ? -16.312 10.148 -13.461 1 94.19 575 THR B O 1
ATOM 11729 N N . PHE B 1 576 ? -15.391 12.078 -13.984 1 95.38 576 PHE B N 1
ATOM 11730 C CA . PHE B 1 576 ? -16.672 12.789 -13.906 1 95.38 576 PHE B CA 1
ATOM 11731 C C . PHE B 1 576 ? -17.219 13.062 -15.297 1 95.38 576 PHE B C 1
ATOM 11733 O O . PHE B 1 576 ? -17.969 14.016 -15.492 1 95.38 576 PHE B O 1
ATOM 11740 N N . SER B 1 577 ? -16.781 12.297 -16.297 1 95.56 577 SER B N 1
ATOM 11741 C CA . SER B 1 577 ? -17.203 12.414 -17.688 1 95.56 577 SER B CA 1
ATOM 11742 C C . SER B 1 577 ? -16.969 13.828 -18.219 1 95.56 577 SER B C 1
ATOM 11744 O O . SER B 1 577 ? -17.828 14.398 -18.891 1 95.56 577 SER B O 1
ATOM 11746 N N . GLN B 1 578 ? -15.82 14.344 -17.844 1 95.94 578 GLN B N 1
ATOM 11747 C CA . GLN B 1 578 ? -15.594 15.75 -18.156 1 95.94 578 GLN B CA 1
ATOM 11748 C C . GLN B 1 578 ? -14.633 15.906 -19.328 1 95.94 578 GLN B C 1
ATOM 11750 O O . GLN B 1 578 ? -14.656 16.922 -20.031 1 95.94 578 GLN B O 1
ATOM 11755 N N . ARG B 1 579 ? -13.773 15.047 -19.578 1 97.12 579 ARG B N 1
ATOM 11756 C CA . ARG B 1 579 ? -12.562 15.242 -20.359 1 97.12 579 ARG B CA 1
ATOM 11757 C C . ARG B 1 579 ? -12.758 14.742 -21.781 1 97.12 579 ARG B C 1
ATOM 11759 O O . ARG B 1 579 ? -12.672 15.523 -22.734 1 97.12 579 ARG B O 1
ATOM 11766 N N . HIS B 1 580 ? -13 13.398 -21.953 1 97.12 580 HIS B N 1
ATOM 11767 C CA . HIS B 1 580 ? -13.219 12.656 -23.188 1 97.12 580 HIS B CA 1
ATOM 11768 C C . HIS B 1 580 ? -12.062 12.859 -24.172 1 97.12 580 HIS B C 1
ATOM 11770 O O . HIS B 1 580 ? -12.281 13.203 -25.328 1 97.12 580 HIS B O 1
ATOM 11776 N N . PHE B 1 581 ? -10.781 12.695 -23.672 1 98.25 581 PHE B N 1
ATOM 11777 C CA . PHE B 1 581 ? -9.648 12.5 -24.562 1 98.25 581 PHE B CA 1
ATOM 11778 C C . PHE B 1 581 ? -9.883 11.312 -25.484 1 98.25 581 PHE B C 1
ATOM 11780 O O . PHE B 1 581 ? -9.352 11.266 -26.594 1 98.25 581 PHE B O 1
ATOM 11787 N N . ASN B 1 582 ? -10.656 10.352 -25 1 97.25 582 ASN B N 1
ATOM 11788 C CA . ASN B 1 582 ? -11.133 9.188 -25.75 1 97.25 582 ASN B CA 1
ATOM 11789 C C . ASN B 1 582 ? -12.625 9.281 -26.031 1 97.25 582 ASN B C 1
ATOM 11791 O O . ASN B 1 582 ? -13.422 9.539 -25.141 1 97.25 582 ASN B O 1
ATOM 11795 N N . LEU B 1 583 ? -12.969 9.148 -27.219 1 97.56 583 LEU B N 1
ATOM 11796 C CA . LEU B 1 583 ? -14.359 8.969 -27.625 1 97.56 583 LEU B CA 1
ATOM 11797 C C . LEU B 1 583 ? -14.586 7.551 -28.141 1 97.56 583 LEU B C 1
ATOM 11799 O O . LEU B 1 583 ? -13.703 6.961 -28.766 1 97.56 583 LEU B O 1
ATOM 11803 N N . THR B 1 584 ? -15.742 7.004 -27.891 1 97.12 584 THR B N 1
ATOM 11804 C CA . THR B 1 584 ? -16.047 5.633 -28.281 1 97.12 584 THR B CA 1
ATOM 11805 C C . THR B 1 584 ? -17.172 5.594 -29.312 1 97.12 584 THR B C 1
ATOM 11807 O O . THR B 1 584 ? -18.219 6.207 -29.109 1 97.12 584 THR B O 1
ATOM 11810 N N . GLU B 1 585 ? -16.922 4.836 -30.375 1 97.5 585 GLU B N 1
ATOM 11811 C CA . GLU B 1 585 ? -17.922 4.672 -31.438 1 97.5 585 GLU B CA 1
ATOM 11812 C C . GLU B 1 585 ? -19.047 3.756 -30.969 1 97.5 585 GLU B C 1
ATOM 11814 O O . GLU B 1 585 ? -18.797 2.658 -30.469 1 97.5 585 GLU B O 1
ATOM 11819 N N . GLN B 1 586 ? -20.234 4.172 -31.078 1 97.12 586 GLN B N 1
ATOM 11820 C CA . GLN B 1 586 ? -21.406 3.578 -30.438 1 97.12 586 GLN B CA 1
ATOM 11821 C C . GLN B 1 586 ? -21.719 2.203 -31.016 1 97.12 586 GLN B C 1
ATOM 11823 O O . GLN B 1 586 ? -22.312 1.354 -30.344 1 97.12 586 GLN B O 1
ATOM 11828 N N . ASN B 1 587 ? -21.297 1.906 -32.188 1 95.88 587 ASN B N 1
ATOM 11829 C CA . ASN B 1 587 ? -21.688 0.659 -32.844 1 95.88 587 ASN B CA 1
ATOM 11830 C C . ASN B 1 587 ? -20.562 -0.368 -32.844 1 95.88 587 ASN B C 1
ATOM 11832 O O . ASN B 1 587 ? -20.797 -1.556 -33.062 1 95.88 587 ASN B O 1
ATOM 11836 N N . SER B 1 588 ? -19.312 0.04 -32.562 1 95.31 588 SER B N 1
ATOM 11837 C CA . SER B 1 588 ? -18.188 -0.883 -32.75 1 95.31 588 SER B CA 1
ATOM 11838 C C . SER B 1 588 ? -17.266 -0.848 -31.531 1 95.31 588 SER B C 1
ATOM 11840 O O . SER B 1 588 ? -16.359 -1.676 -31.406 1 95.31 588 SER B O 1
ATOM 11842 N N . ASP B 1 589 ? -17.375 0.022 -30.594 1 94.69 589 ASP B N 1
ATOM 11843 C CA . ASP B 1 589 ? -16.516 0.216 -29.438 1 94.69 589 ASP B CA 1
ATOM 11844 C C . ASP B 1 589 ? -15.156 0.781 -29.828 1 94.69 589 ASP B C 1
ATOM 11846 O O . ASP B 1 589 ? -14.25 0.875 -29 1 94.69 589 ASP B O 1
ATOM 11850 N N . ARG B 1 590 ? -14.992 1.088 -31.094 1 95.81 590 ARG B N 1
ATOM 11851 C CA . ARG B 1 590 ? -13.742 1.688 -31.547 1 95.81 590 ARG B CA 1
ATOM 11852 C C . ARG B 1 590 ? -13.453 2.98 -30.781 1 95.81 590 ARG B C 1
ATOM 11854 O O . ARG B 1 590 ? -14.359 3.787 -30.562 1 95.81 590 ARG B O 1
ATOM 11861 N N . ILE B 1 591 ? -12.195 3.17 -30.344 1 96.25 591 ILE B N 1
ATOM 11862 C CA . ILE B 1 591 ? -11.797 4.363 -29.594 1 96.25 591 ILE B CA 1
ATOM 11863 C C . ILE B 1 591 ? -11.102 5.348 -30.531 1 96.25 591 ILE B C 1
ATOM 11865 O O . ILE B 1 591 ? -10.289 4.945 -31.375 1 96.25 591 ILE B O 1
ATOM 11869 N N . TYR B 1 592 ? -11.492 6.543 -30.5 1 97.19 592 TYR B N 1
ATOM 11870 C CA . TYR B 1 592 ? -10.867 7.613 -31.281 1 97.19 592 TYR B CA 1
ATOM 11871 C C . TYR B 1 592 ? -10.336 8.711 -30.359 1 97.19 592 TYR B C 1
ATOM 11873 O O . TYR B 1 592 ? -11 9.086 -29.391 1 97.19 592 TYR B O 1
ATOM 11881 N N . GLN B 1 593 ? -9.102 9.188 -30.594 1 97.81 593 GLN B N 1
ATOM 11882 C CA . GLN B 1 593 ? -8.469 10.281 -29.859 1 97.81 593 GLN B CA 1
ATOM 11883 C C . GLN B 1 593 ? -8.289 11.508 -30.75 1 97.81 593 GLN B C 1
ATOM 11885 O O . GLN B 1 593 ? -7.27 11.641 -31.438 1 97.81 593 GLN B O 1
ATOM 11890 N N . PRO B 1 594 ? -9.164 12.438 -30.625 1 97.94 594 PRO B N 1
ATOM 11891 C CA . PRO B 1 594 ? -9.164 13.57 -31.562 1 97.94 594 PRO B CA 1
ATOM 11892 C C . PRO B 1 594 ? -7.848 14.344 -31.547 1 97.94 594 PRO B C 1
ATOM 11894 O O . PRO B 1 594 ? -7.336 14.719 -32.594 1 97.94 594 PRO B O 1
ATOM 11897 N N . LEU B 1 595 ? -7.25 14.578 -30.391 1 98.25 595 LEU B N 1
ATOM 11898 C CA . LEU B 1 595 ? -6.055 15.406 -30.281 1 98.25 595 LEU B CA 1
ATOM 11899 C C . LEU B 1 595 ? -4.879 14.758 -31.016 1 98.25 595 LEU B C 1
ATOM 11901 O O . LEU B 1 595 ? -3.996 15.461 -31.516 1 98.25 595 LEU B O 1
ATOM 11905 N N . ASN B 1 596 ? -4.848 13.453 -31.109 1 98 596 ASN B N 1
ATOM 11906 C CA . ASN B 1 596 ? -3.775 12.758 -31.812 1 98 596 ASN B CA 1
ATOM 11907 C C . ASN B 1 596 ? -3.934 12.875 -33.312 1 98 596 ASN B C 1
ATOM 11909 O O . ASN B 1 596 ? -3.02 12.531 -34.062 1 98 596 ASN B O 1
ATOM 11913 N N . ASN B 1 597 ? -5.055 13.383 -33.781 1 96.69 597 ASN B N 1
ATOM 11914 C CA . ASN B 1 597 ? -5.328 13.461 -35.188 1 96.69 597 ASN B CA 1
ATOM 11915 C C . ASN B 1 597 ? -5.348 14.906 -35.688 1 96.69 597 ASN B C 1
ATOM 11917 O O . ASN B 1 597 ? -5.848 15.188 -36.781 1 96.69 597 ASN B O 1
ATOM 11921 N N . MET B 1 598 ? -4.824 15.852 -34.938 1 96 598 MET B N 1
ATOM 11922 C CA . MET B 1 598 ? -4.855 17.266 -35.312 1 96 598 MET B CA 1
ATOM 11923 C C . MET B 1 598 ? -3.598 17.641 -36.094 1 96 598 MET B C 1
ATOM 11925 O O . MET B 1 598 ? -3.432 18.797 -36.5 1 96 598 MET B O 1
ATOM 11929 N N . GLY B 1 599 ? -2.691 16.719 -36.312 1 95.12 599 GLY B N 1
ATOM 11930 C CA . GLY B 1 599 ? -1.484 16.969 -37.094 1 95.12 599 GLY B CA 1
ATOM 11931 C C . GLY B 1 599 ? -0.354 17.547 -36.281 1 95.12 599 GLY B C 1
ATOM 11932 O O . GLY B 1 599 ? 0.562 18.172 -36.812 1 95.12 599 GLY B O 1
ATOM 11933 N N . ALA B 1 600 ? -0.356 17.375 -34.969 1 97.19 600 ALA B N 1
ATOM 11934 C CA . ALA B 1 600 ? 0.7 17.859 -34.094 1 97.19 600 ALA B CA 1
ATOM 11935 C C . ALA B 1 600 ? 1.94 16.984 -34.188 1 97.19 600 ALA B C 1
ATOM 11937 O O . ALA B 1 600 ? 1.861 15.828 -34.625 1 97.19 600 ALA B O 1
ATOM 11938 N N . LYS B 1 601 ? 3.092 17.5 -33.781 1 97.06 601 LYS B N 1
ATOM 11939 C CA . LYS B 1 601 ? 4.355 16.766 -33.75 1 97.06 601 LYS B CA 1
ATOM 11940 C C . LYS B 1 601 ? 4.41 15.797 -32.562 1 97.06 601 LYS B C 1
ATOM 11942 O O . LYS B 1 601 ? 4.914 14.68 -32.688 1 97.06 601 LYS B O 1
ATOM 11947 N N . GLY B 1 602 ? 3.936 16.25 -31.422 1 97.62 602 GLY B N 1
ATOM 11948 C CA . GLY B 1 602 ? 3.914 15.398 -30.25 1 97.62 602 GLY B CA 1
ATOM 11949 C C . GLY B 1 602 ? 2.754 14.422 -30.234 1 97.62 602 GLY B C 1
ATOM 11950 O O . GLY B 1 602 ? 1.829 14.539 -31.031 1 97.62 602 GLY B O 1
ATOM 11951 N N . GLU B 1 603 ? 2.82 13.461 -29.312 1 96.25 603 GLU B N 1
ATOM 11952 C CA . GLU B 1 603 ? 1.788 12.438 -29.172 1 96.25 603 GLU B CA 1
ATOM 11953 C C . GLU B 1 603 ? 1.135 12.492 -27.797 1 96.25 603 GLU B C 1
ATOM 11955 O O . GLU B 1 603 ? 1.769 12.891 -26.812 1 96.25 603 GLU B O 1
ATOM 11960 N N . LEU B 1 604 ? -0.144 12.133 -27.781 1 98.25 604 LEU B N 1
ATOM 11961 C CA . LEU B 1 604 ? -0.894 11.977 -26.547 1 98.25 604 LEU B CA 1
ATOM 11962 C C . LEU B 1 604 ? -1.151 10.5 -26.25 1 98.25 604 LEU B C 1
ATOM 11964 O O . LEU B 1 604 ? -1.771 9.797 -27.047 1 98.25 604 LEU B O 1
ATOM 11968 N N . ASP B 1 605 ? -0.599 10.023 -25.125 1 97.38 605 ASP B N 1
ATOM 11969 C CA . ASP B 1 605 ? -0.851 8.672 -24.656 1 97.38 605 ASP B CA 1
ATOM 11970 C C . ASP B 1 605 ? -1.859 8.672 -23.5 1 97.38 605 ASP B C 1
ATOM 11972 O O . ASP B 1 605 ? -1.577 9.188 -22.422 1 97.38 605 ASP B O 1
ATOM 11976 N N . VAL B 1 606 ? -3.059 8.203 -23.812 1 97.81 606 VAL B N 1
ATOM 11977 C CA . VAL B 1 606 ? -4.113 8.117 -22.812 1 97.81 606 VAL B CA 1
ATOM 11978 C C . VAL B 1 606 ? -4.238 6.68 -22.312 1 97.81 606 VAL B C 1
ATOM 11980 O O . VAL B 1 606 ? -4.598 5.781 -23.078 1 97.81 606 VAL B O 1
ATOM 11983 N N . VAL B 1 607 ? -4.012 6.449 -20.984 1 97.12 607 VAL B N 1
ATOM 11984 C CA . VAL B 1 607 ? -3.938 5.082 -20.469 1 97.12 607 VAL B CA 1
ATOM 11985 C C . VAL B 1 607 ? -4.883 4.922 -19.281 1 97.12 607 VAL B C 1
ATOM 11987 O O . VAL B 1 607 ? -4.562 5.332 -18.172 1 97.12 607 VAL B O 1
ATOM 11990 N N . ASN B 1 608 ? -6.066 4.258 -19.484 1 96.75 608 ASN B N 1
ATOM 11991 C CA . ASN B 1 608 ? -6.871 3.82 -18.344 1 96.75 608 ASN B CA 1
ATOM 11992 C C . ASN B 1 608 ? -6.176 2.713 -17.562 1 96.75 608 ASN B C 1
ATOM 11994 O O . ASN B 1 608 ? -6 1.603 -18.078 1 96.75 608 ASN B O 1
ATOM 11998 N N . SER B 1 609 ? -5.844 3.002 -16.359 1 97.06 609 SER B N 1
ATOM 11999 C CA . SER B 1 609 ? -5.102 2.023 -15.562 1 97.06 609 SER B CA 1
ATOM 12000 C C . SER B 1 609 ? -6.039 1.016 -14.906 1 97.06 609 SER B C 1
ATOM 12002 O O . SER B 1 609 ? -7.25 1.242 -14.836 1 97.06 609 SER B O 1
ATOM 12004 N N . ASN B 1 610 ? -5.465 -0.139 -14.484 1 97.19 610 ASN B N 1
ATOM 12005 C CA . ASN B 1 610 ? -6.16 -1.009 -13.539 1 97.19 610 ASN B CA 1
ATOM 12006 C C . ASN B 1 610 ? -6.309 -0.351 -12.172 1 97.19 610 ASN B C 1
ATOM 12008 O O . ASN B 1 610 ? -5.906 0.799 -11.984 1 97.19 610 ASN B O 1
ATOM 12012 N N . LEU B 1 611 ? -6.977 -1.055 -11.266 1 96.56 611 LEU B N 1
ATOM 12013 C CA . LEU B 1 611 ? -7.215 -0.499 -9.938 1 96.56 611 LEU B CA 1
ATOM 12014 C C . LEU B 1 611 ? -5.965 -0.613 -9.07 1 96.56 611 LEU B C 1
ATOM 12016 O O . LEU B 1 611 ? -5.93 -1.402 -8.125 1 96.56 611 LEU B O 1
ATOM 12020 N N . SER B 1 612 ? -4.973 0.235 -9.328 1 97.31 612 SER B N 1
ATOM 12021 C CA . SER B 1 612 ? -3.717 0.297 -8.586 1 97.31 612 SER B CA 1
ATOM 12022 C C . SER B 1 612 ? -3.18 1.723 -8.523 1 97.31 612 SER B C 1
ATOM 12024 O O . SER B 1 612 ? -2.721 2.262 -9.539 1 97.31 612 SER B O 1
ATOM 12026 N N . GLU B 1 613 ? -3.217 2.354 -7.387 1 97.62 613 GLU B N 1
ATOM 12027 C CA . GLU B 1 613 ? -2.684 3.703 -7.223 1 97.62 613 GLU B CA 1
ATOM 12028 C C . GLU B 1 613 ? -1.175 3.676 -6.996 1 97.62 613 GLU B C 1
ATOM 12030 O O . GLU B 1 613 ? -0.438 4.461 -7.598 1 97.62 613 GLU B O 1
ATOM 12035 N N . PHE B 1 614 ? -0.66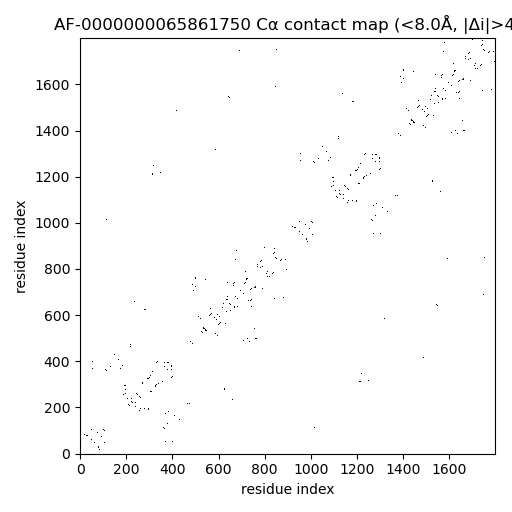1 2.695 -6.227 1 98.5 614 PHE B N 1
ATOM 12036 C CA . PHE B 1 614 ? 0.732 2.637 -5.801 1 98.5 614 PHE B CA 1
ATOM 12037 C C . PHE B 1 614 ? 1.644 2.299 -6.977 1 98.5 614 PHE B C 1
ATOM 12039 O O . PHE B 1 614 ? 2.531 3.082 -7.324 1 98.5 614 PHE B O 1
ATOM 12046 N N . ALA B 1 615 ? 1.407 1.196 -7.633 1 98.75 615 ALA B N 1
ATOM 12047 C CA . ALA B 1 615 ? 2.285 0.762 -8.719 1 98.75 615 ALA B CA 1
ATOM 12048 C C . ALA B 1 615 ? 2.205 1.717 -9.906 1 98.75 615 ALA B C 1
ATOM 12050 O O . ALA B 1 615 ? 3.221 2.021 -10.531 1 98.75 615 ALA B O 1
ATOM 12051 N N . VAL B 1 616 ? 1.045 2.262 -10.234 1 98.75 616 VAL B N 1
ATOM 12052 C CA . VAL B 1 616 ? 0.879 3.115 -11.406 1 98.75 616 VAL B CA 1
ATOM 12053 C C . VAL B 1 616 ? 1.581 4.449 -11.18 1 98.75 616 VAL B C 1
ATOM 12055 O O . VAL B 1 616 ? 2.229 4.984 -12.086 1 98.75 616 VAL B O 1
ATOM 12058 N N . LEU B 1 617 ? 1.434 4.98 -9.961 1 98.81 617 LEU B N 1
ATOM 12059 C CA . LEU B 1 617 ? 2.131 6.234 -9.688 1 98.81 617 LEU B CA 1
ATOM 12060 C C . LEU B 1 617 ? 3.643 6.039 -9.758 1 98.81 617 LEU B C 1
ATOM 12062 O O . LEU B 1 617 ? 4.355 6.871 -10.32 1 98.81 617 LEU B O 1
ATOM 12066 N N . CYS B 1 618 ? 4.145 4.953 -9.164 1 98.81 618 CYS B N 1
ATOM 12067 C CA . CYS B 1 618 ? 5.566 4.648 -9.273 1 98.81 618 CYS B CA 1
ATOM 12068 C C . CYS B 1 618 ? 5.98 4.488 -10.727 1 98.81 618 CYS B C 1
ATOM 12070 O O . CYS B 1 618 ? 7.031 4.984 -11.133 1 98.81 618 CYS B O 1
ATOM 12072 N N . TYR B 1 619 ? 5.129 3.779 -11.477 1 98.75 619 TYR B N 1
ATOM 12073 C CA . TYR B 1 619 ? 5.379 3.562 -12.898 1 98.75 619 TYR B CA 1
ATOM 12074 C C . TYR B 1 619 ? 5.523 4.887 -13.641 1 98.75 619 TYR B C 1
ATOM 12076 O O . TYR B 1 619 ? 6.469 5.078 -14.406 1 98.75 619 TYR B O 1
ATOM 12084 N N . GLU B 1 620 ? 4.672 5.855 -13.383 1 98.75 620 GLU B N 1
ATOM 12085 C CA . GLU B 1 620 ? 4.691 7.152 -14.055 1 98.75 620 GLU B CA 1
ATOM 12086 C C . GLU B 1 620 ? 5.875 7.992 -13.594 1 98.75 620 GLU B C 1
ATOM 12088 O O . GLU B 1 620 ? 6.438 8.766 -14.375 1 98.75 620 GLU B O 1
ATOM 12093 N N . TYR B 1 621 ? 6.172 7.879 -12.312 1 98.69 621 TYR B N 1
ATOM 12094 C CA . TYR B 1 621 ? 7.395 8.523 -11.859 1 98.69 621 TYR B CA 1
ATOM 12095 C C . TYR B 1 621 ? 8.602 8 -12.625 1 98.69 621 TYR B C 1
ATOM 12097 O O . TYR B 1 621 ? 9.422 8.789 -13.109 1 98.69 621 TYR B O 1
ATOM 12105 N N . GLY B 1 622 ? 8.711 6.672 -12.727 1 98.56 622 GLY B N 1
ATOM 12106 C CA . GLY B 1 622 ? 9.781 6.09 -13.516 1 98.56 622 GLY B CA 1
ATOM 12107 C C . GLY B 1 622 ? 9.797 6.566 -14.961 1 98.56 622 GLY B C 1
ATOM 12108 O O . GLY B 1 622 ? 10.852 6.883 -15.508 1 98.56 622 GLY B O 1
ATOM 12109 N N . TYR B 1 623 ? 8.617 6.609 -15.562 1 98.19 623 TYR B N 1
ATOM 12110 C CA . TYR B 1 623 ? 8.461 7.082 -16.938 1 98.19 623 TYR B CA 1
ATOM 12111 C C . TYR B 1 623 ? 8.992 8.5 -17.078 1 98.19 623 TYR B C 1
ATOM 12113 O O . TYR B 1 623 ? 9.656 8.82 -18.078 1 98.19 623 TYR B O 1
ATOM 12121 N N . SER B 1 624 ? 8.797 9.336 -16.094 1 98.12 624 SER B N 1
ATOM 12122 C CA . SER B 1 624 ? 9.141 10.75 -16.141 1 98.12 624 SER B CA 1
ATOM 12123 C C . SER B 1 624 ? 10.656 10.953 -16.109 1 98.12 624 SER B C 1
ATOM 12125 O O . SER B 1 624 ? 11.148 12.023 -16.484 1 98.12 624 SER B O 1
ATOM 12127 N N . LEU B 1 625 ? 11.375 9.969 -15.664 1 97 625 LEU B N 1
ATOM 12128 C CA . LEU B 1 625 ? 12.812 10.102 -15.453 1 97 625 LEU B CA 1
ATOM 12129 C C . LEU B 1 625 ? 13.57 10.008 -16.781 1 97 625 LEU B C 1
ATOM 12131 O O . LEU B 1 625 ? 14.727 10.414 -16.875 1 97 625 LEU B O 1
ATOM 12135 N N . GLU B 1 626 ? 12.93 9.469 -17.781 1 95.56 626 GLU B N 1
ATOM 12136 C CA . GLU B 1 626 ? 13.633 9.133 -19.016 1 95.56 626 GLU B CA 1
ATOM 12137 C C . GLU B 1 626 ? 13.883 10.375 -19.875 1 95.56 626 GLU B C 1
ATOM 12139 O O . GLU B 1 626 ? 14.945 10.508 -20.484 1 95.56 626 GLU B O 1
ATOM 12144 N N . SER B 1 627 ? 12.859 11.258 -19.938 1 95.94 627 SER B N 1
ATOM 12145 C CA . SER B 1 627 ? 12.984 12.43 -20.797 1 95.94 627 SER B CA 1
ATOM 12146 C C . SER B 1 627 ? 12.203 13.617 -20.25 1 95.94 627 SER B C 1
ATOM 12148 O O . SER B 1 627 ? 11.086 13.453 -19.75 1 95.94 627 SER B O 1
ATOM 12150 N N . PRO B 1 628 ? 12.773 14.766 -20.359 1 96.81 628 PRO B N 1
ATOM 12151 C CA . PRO B 1 628 ? 12.062 15.977 -19.938 1 96.81 628 PRO B CA 1
ATOM 12152 C C . PRO B 1 628 ? 11.094 16.484 -21 1 96.81 628 PRO B C 1
ATOM 12154 O O . PRO B 1 628 ? 10.398 17.484 -20.781 1 96.81 628 PRO B O 1
ATOM 12157 N N . ASP B 1 629 ? 10.945 15.758 -22.141 1 97.44 629 ASP B N 1
ATOM 12158 C CA . ASP B 1 629 ? 10.141 16.25 -23.25 1 97.44 629 ASP B CA 1
ATOM 12159 C C . ASP B 1 629 ? 8.758 15.594 -23.266 1 97.44 629 ASP B C 1
ATOM 12161 O O . ASP B 1 629 ? 8.008 15.734 -24.234 1 97.44 629 ASP B O 1
ATOM 12165 N N . THR B 1 630 ? 8.453 14.867 -22.25 1 97.81 630 THR B N 1
ATOM 12166 C CA . THR B 1 630 ? 7.121 14.297 -22.047 1 97.81 630 THR B CA 1
ATOM 12167 C C . THR B 1 630 ? 6.488 14.828 -20.766 1 97.81 630 THR B C 1
ATOM 12169 O O . THR B 1 630 ? 7.113 14.812 -19.703 1 97.81 630 THR B O 1
ATOM 12172 N N . LEU B 1 631 ? 5.289 15.328 -20.922 1 98.5 631 LEU B N 1
ATOM 12173 C CA . LEU B 1 631 ? 4.496 15.688 -19.75 1 98.5 631 LEU B CA 1
ATOM 12174 C C . LEU B 1 631 ? 3.762 14.469 -19.188 1 98.5 631 LEU B C 1
ATOM 12176 O O . LEU B 1 631 ? 2.729 14.062 -19.734 1 98.5 631 LEU B O 1
ATOM 12180 N N . PRO B 1 632 ? 4.277 13.852 -18.141 1 98 632 PRO B N 1
ATOM 12181 C CA . PRO B 1 632 ? 3.576 12.727 -17.531 1 98 632 PRO B CA 1
ATOM 12182 C C . PRO B 1 632 ? 2.537 13.172 -16.5 1 98 632 PRO B C 1
ATOM 12184 O O . PRO B 1 632 ? 2.855 13.945 -15.586 1 98 632 PRO B O 1
ATOM 12187 N N . ILE B 1 633 ? 1.306 12.734 -16.609 1 98.75 633 ILE B N 1
ATOM 12188 C CA . ILE B 1 633 ? 0.219 13.07 -15.703 1 98.75 633 ILE B CA 1
ATOM 12189 C C . ILE B 1 633 ? -0.374 11.789 -15.117 1 98.75 633 ILE B C 1
ATOM 12191 O O . ILE B 1 633 ? -0.754 10.875 -15.852 1 98.75 633 ILE B O 1
ATOM 12195 N N . TRP B 1 634 ? -0.351 11.641 -13.859 1 98.69 634 TRP B N 1
ATOM 12196 C CA . TRP B 1 634 ? -1.145 10.625 -13.188 1 98.69 634 TRP B CA 1
ATOM 12197 C C . TRP B 1 634 ? -2.355 11.242 -12.5 1 98.69 634 TRP B C 1
ATOM 12199 O O . TRP B 1 634 ? -2.227 12.242 -11.781 1 98.69 634 TRP B O 1
ATOM 12209 N N . GLU B 1 635 ? -3.523 10.719 -12.703 1 98.38 635 GLU B N 1
ATOM 12210 C CA . GLU B 1 635 ? -4.75 11.234 -12.109 1 98.38 635 GLU B CA 1
ATOM 12211 C C . GLU B 1 635 ? -5.438 10.18 -11.25 1 98.38 635 GLU B C 1
ATOM 12213 O O . GLU B 1 635 ? -5.699 9.07 -11.719 1 98.38 635 GLU B O 1
ATOM 12218 N N . ALA B 1 636 ? -5.668 10.539 -9.961 1 97.94 636 ALA B N 1
ATOM 12219 C CA . ALA B 1 636 ? -6.469 9.664 -9.109 1 97.94 636 ALA B CA 1
ATOM 12220 C C . ALA B 1 636 ? -7.949 9.766 -9.453 1 97.94 636 ALA B C 1
ATOM 12222 O O . ALA B 1 636 ? -8.422 10.82 -9.875 1 97.94 636 ALA B O 1
ATOM 12223 N N . GLN B 1 637 ? -8.664 8.695 -9.242 1 96.56 637 GLN B N 1
ATOM 12224 C CA . GLN B 1 637 ? -10.117 8.773 -9.398 1 96.56 637 GLN B CA 1
ATOM 12225 C C . GLN B 1 637 ? -10.711 9.812 -8.453 1 96.56 637 GLN B C 1
ATOM 12227 O O . GLN B 1 637 ? -11.477 10.68 -8.883 1 96.56 637 GLN B O 1
ATOM 12232 N N . PHE B 1 638 ? -10.422 9.664 -7.176 1 96.62 638 PHE B N 1
ATOM 12233 C CA . PHE B 1 638 ? -10.625 10.672 -6.145 1 96.62 638 PHE B CA 1
ATOM 12234 C C . PHE B 1 638 ? -9.328 10.977 -5.41 1 96.62 638 PHE B C 1
ATOM 12236 O O . PHE B 1 638 ? -8.469 10.102 -5.273 1 96.62 638 PHE B O 1
ATOM 12243 N N . GLY B 1 639 ? -9.195 12.242 -5.031 1 97.56 639 GLY B N 1
ATOM 12244 C CA . GLY B 1 639 ? -7.965 12.648 -4.375 1 97.56 639 GLY B CA 1
ATOM 12245 C C . GLY B 1 639 ? -7.641 11.812 -3.15 1 97.56 639 GLY B C 1
ATOM 12246 O O . GLY B 1 639 ? -6.469 11.625 -2.814 1 97.56 639 GLY B O 1
ATOM 12247 N N . ASP B 1 640 ? -8.633 11.172 -2.492 1 96.31 640 ASP B N 1
ATOM 12248 C CA . ASP B 1 640 ? -8.492 10.383 -1.271 1 96.31 640 ASP B CA 1
ATOM 12249 C C . ASP B 1 640 ? -7.637 9.141 -1.518 1 96.31 640 ASP B C 1
ATOM 12251 O O . ASP B 1 640 ? -6.902 8.703 -0.63 1 96.31 640 ASP B O 1
ATOM 12255 N N . PHE B 1 641 ? -7.621 8.633 -2.701 1 96.94 641 PHE B N 1
ATOM 12256 C CA . PHE B 1 641 ? -7.027 7.328 -2.982 1 96.94 641 PHE B CA 1
ATOM 12257 C C . PHE B 1 641 ? -5.512 7.434 -3.092 1 96.94 641 PHE B C 1
ATOM 12259 O O . PHE B 1 641 ? -4.816 6.418 -3.117 1 96.94 641 PHE B O 1
ATOM 12266 N N . ILE B 1 642 ? -4.98 8.656 -2.994 1 97.62 642 ILE B N 1
ATOM 12267 C CA . ILE B 1 642 ? -3.539 8.883 -2.959 1 97.62 642 ILE B CA 1
ATOM 12268 C C . ILE B 1 642 ? -2.947 8.242 -1.704 1 97.62 642 ILE B C 1
ATOM 12270 O O . ILE B 1 642 ? -1.752 7.949 -1.656 1 97.62 642 ILE B O 1
ATOM 12274 N N . ASN B 1 643 ? -3.783 7.953 -0.647 1 96.62 643 ASN B N 1
ATOM 12275 C CA . ASN B 1 643 ? -3.338 7.301 0.578 1 96.62 643 ASN B CA 1
ATOM 12276 C C . ASN B 1 643 ? -2.646 5.973 0.283 1 96.62 643 ASN B C 1
ATOM 12278 O O . ASN B 1 643 ? -1.749 5.559 1.021 1 96.62 643 ASN B O 1
ATOM 12282 N N . GLY B 1 644 ? -3.027 5.371 -0.784 1 97 644 GLY B N 1
ATOM 12283 C CA . GLY B 1 644 ? -2.479 4.07 -1.128 1 97 644 GLY B CA 1
ATOM 12284 C C . GLY B 1 644 ? -1.105 4.148 -1.768 1 97 644 GLY B C 1
ATOM 12285 O O . GLY B 1 644 ? -0.401 3.143 -1.865 1 97 644 GLY B O 1
ATOM 12286 N N . ALA B 1 645 ? -0.659 5.371 -2.107 1 98.25 645 ALA B N 1
ATOM 12287 C CA . ALA B 1 645 ? 0.624 5.559 -2.779 1 98.25 645 ALA B CA 1
ATOM 12288 C C . ALA B 1 645 ? 1.545 6.461 -1.961 1 98.25 645 ALA B C 1
ATOM 12290 O O . ALA B 1 645 ? 2.373 7.184 -2.52 1 98.25 645 ALA B O 1
ATOM 12291 N N . GLN B 1 646 ? 1.438 6.395 -0.665 1 98 646 GLN B N 1
ATOM 12292 C CA . GLN B 1 646 ? 2.191 7.293 0.2 1 98 646 GLN B CA 1
ATOM 12293 C C . GLN B 1 646 ? 3.691 7.035 0.091 1 98 646 GLN B C 1
ATOM 12295 O O . GLN B 1 646 ? 4.496 7.961 0.195 1 98 646 GLN B O 1
ATOM 12300 N N . ILE B 1 647 ? 4.121 5.797 -0.088 1 98.25 647 ILE B N 1
ATOM 12301 C CA . ILE B 1 647 ? 5.531 5.477 -0.27 1 98.25 647 ILE B CA 1
ATOM 12302 C C . ILE B 1 647 ? 6.062 6.18 -1.519 1 98.25 647 ILE B C 1
ATOM 12304 O O . ILE B 1 647 ? 7.152 6.762 -1.497 1 98.25 647 ILE B O 1
ATOM 12308 N N . ALA B 1 648 ? 5.285 6.148 -2.609 1 98.5 648 ALA B N 1
ATOM 12309 C CA . ALA B 1 648 ? 5.684 6.812 -3.848 1 98.5 648 ALA B CA 1
ATOM 12310 C C . ALA B 1 648 ? 5.898 8.305 -3.623 1 98.5 648 ALA B C 1
ATOM 12312 O O . ALA B 1 648 ? 6.863 8.891 -4.125 1 98.5 648 ALA B O 1
ATOM 12313 N N . ILE B 1 649 ? 5.031 8.891 -2.857 1 98.44 649 ILE B N 1
ATOM 12314 C CA . ILE B 1 649 ? 5.082 10.32 -2.594 1 98.44 649 ILE B CA 1
ATOM 12315 C C . ILE B 1 649 ? 6.316 10.648 -1.757 1 98.44 649 ILE B C 1
ATOM 12317 O O . ILE B 1 649 ? 7.125 11.5 -2.139 1 98.44 649 ILE B O 1
ATOM 12321 N N . ASP B 1 650 ? 6.539 9.93 -0.689 1 97.5 650 ASP B N 1
ATOM 12322 C CA . ASP B 1 650 ? 7.574 10.266 0.286 1 97.5 650 ASP B CA 1
ATOM 12323 C C . ASP B 1 650 ? 8.969 9.969 -0.265 1 97.5 650 ASP B C 1
ATOM 12325 O O . ASP B 1 650 ? 9.906 10.734 -0.037 1 97.5 650 ASP B O 1
ATOM 12329 N N . GLN B 1 651 ? 9.047 8.852 -1.01 1 97.12 651 GLN B N 1
ATOM 12330 C CA . GLN B 1 651 ? 10.383 8.359 -1.321 1 97.12 651 GLN B CA 1
ATOM 12331 C C . GLN B 1 651 ? 10.836 8.828 -2.699 1 97.12 651 GLN B C 1
ATOM 12333 O O . GLN B 1 651 ? 12.039 8.922 -2.965 1 97.12 651 GLN B O 1
ATOM 12338 N N . PHE B 1 652 ? 9.852 9.109 -3.621 1 98.19 652 PHE B N 1
ATOM 12339 C CA . PHE B 1 652 ? 10.234 9.422 -4.992 1 98.19 652 PHE B CA 1
ATOM 12340 C C . PHE B 1 652 ? 9.805 10.836 -5.367 1 98.19 652 PHE B C 1
ATOM 12342 O O . PHE B 1 652 ? 10.648 11.695 -5.609 1 98.19 652 PHE B O 1
ATOM 12349 N N . VAL B 1 653 ? 8.602 11.148 -5.223 1 98.38 653 VAL B N 1
ATOM 12350 C CA . VAL B 1 653 ? 8.031 12.375 -5.766 1 98.38 653 VAL B CA 1
ATOM 12351 C C . VAL B 1 653 ? 8.578 13.578 -5.012 1 98.38 653 VAL B C 1
ATOM 12353 O O . VAL B 1 653 ? 9.047 14.539 -5.625 1 98.38 653 VAL B O 1
ATOM 12356 N N . THR B 1 654 ? 8.57 13.508 -3.719 1 97.62 654 THR B N 1
ATOM 12357 C CA . THR B 1 654 ? 8.883 14.703 -2.941 1 97.62 654 THR B CA 1
ATOM 12358 C C . THR B 1 654 ? 10.375 14.766 -2.623 1 97.62 654 THR B C 1
ATOM 12360 O O . THR B 1 654 ? 10.906 15.844 -2.342 1 97.62 654 THR B O 1
ATOM 12363 N N . SER B 1 655 ? 11.086 13.633 -2.701 1 97.5 655 SER B N 1
ATOM 12364 C CA . SER B 1 655 ? 12.445 13.656 -2.174 1 97.5 655 SER B CA 1
ATOM 12365 C C . SER B 1 655 ? 13.453 13.172 -3.213 1 97.5 655 SER B C 1
ATOM 12367 O O . SER B 1 655 ? 14.664 13.25 -2.998 1 97.5 655 SER B O 1
ATOM 12369 N N . GLY B 1 656 ? 13.016 12.711 -4.406 1 96.88 656 GLY B N 1
ATOM 12370 C CA . GLY B 1 656 ? 13.891 12.109 -5.398 1 96.88 656 GLY B CA 1
ATOM 12371 C C . GLY B 1 656 ? 15 13.039 -5.855 1 96.88 656 GLY B C 1
ATOM 12372 O O . GLY B 1 656 ? 16.156 12.633 -5.957 1 96.88 656 GLY B O 1
ATOM 12373 N N . GLU B 1 657 ? 14.648 14.289 -6.121 1 96.5 657 GLU B N 1
ATOM 12374 C CA . GLU B 1 657 ? 15.672 15.227 -6.578 1 96.5 657 GLU B CA 1
ATOM 12375 C C . GLU B 1 657 ? 16.672 15.547 -5.465 1 96.5 657 GLU B C 1
ATOM 12377 O O . GLU B 1 657 ? 17.875 15.586 -5.699 1 96.5 657 GLU B O 1
ATOM 12382 N N . SER B 1 658 ? 16.141 15.773 -4.289 1 95.75 658 SER B N 1
ATOM 12383 C CA . SER B 1 658 ? 16.984 16.141 -3.166 1 95.75 658 SER B CA 1
ATOM 12384 C C . SER B 1 658 ? 17.906 15 -2.771 1 95.75 658 SER B C 1
ATOM 12386 O O . SER B 1 658 ? 19.078 15.227 -2.408 1 95.75 658 SER B O 1
ATOM 12388 N N . LYS B 1 659 ? 17.484 13.805 -2.822 1 96.69 659 LYS B N 1
ATOM 12389 C CA . LYS B 1 659 ? 18.281 12.656 -2.42 1 96.69 659 LYS B CA 1
ATOM 12390 C C . LYS B 1 659 ? 19.234 12.234 -3.525 1 96.69 659 LYS B C 1
ATOM 12392 O O . LYS B 1 659 ? 20.391 11.891 -3.252 1 96.69 659 LYS B O 1
ATOM 12397 N N . TRP B 1 660 ? 18.688 12.273 -4.824 1 96.44 660 TRP B N 1
ATOM 12398 C CA . TRP B 1 660 ? 19.344 11.516 -5.879 1 96.44 660 TRP B CA 1
ATOM 12399 C C . TRP B 1 660 ? 19.641 12.398 -7.09 1 96.44 660 TRP B C 1
ATOM 12401 O O . TRP B 1 660 ? 20.156 11.93 -8.102 1 96.44 660 TRP B O 1
ATOM 12411 N N . LEU B 1 661 ? 19.25 13.688 -7.078 1 95.12 661 LEU B N 1
ATOM 12412 C CA . LEU B 1 661 ? 19.406 14.656 -8.156 1 95.12 661 LEU B CA 1
ATOM 12413 C C . LEU B 1 661 ? 18.578 14.258 -9.375 1 95.12 661 LEU B C 1
ATOM 12415 O O . LEU B 1 661 ? 18.938 14.562 -10.508 1 95.12 661 LEU B O 1
ATOM 12419 N N . ARG B 1 662 ? 17.453 13.492 -9.117 1 95.38 662 ARG B N 1
ATOM 12420 C CA . ARG B 1 662 ? 16.578 13.117 -10.211 1 95.38 662 ARG B CA 1
ATOM 12421 C C . ARG B 1 662 ? 15.375 14.055 -10.297 1 95.38 662 ARG B C 1
ATOM 12423 O O . ARG B 1 662 ? 14.477 14 -9.453 1 95.38 662 ARG B O 1
ATOM 12430 N N . GLN B 1 663 ? 15.367 14.891 -11.336 1 96.44 663 GLN B N 1
ATOM 12431 C CA . GLN B 1 663 ? 14.219 15.758 -11.562 1 96.44 663 GLN B CA 1
ATOM 12432 C C . GLN B 1 663 ? 13.07 14.992 -12.219 1 96.44 663 GLN B C 1
ATOM 12434 O O . GLN B 1 663 ? 13.305 14.086 -13.031 1 96.44 663 GLN B O 1
ATOM 12439 N N . SER B 1 664 ? 11.898 15.273 -11.828 1 97.81 664 SER B N 1
ATOM 12440 C CA . SER B 1 664 ? 10.695 14.695 -12.414 1 97.81 664 SER B CA 1
ATOM 12441 C C . SER B 1 664 ? 9.648 15.773 -12.688 1 97.81 664 SER B C 1
ATOM 12443 O O . SER B 1 664 ? 9.359 16.594 -11.82 1 97.81 664 SER B O 1
ATOM 12445 N N . GLY B 1 665 ? 9.109 15.773 -13.906 1 97.81 665 GLY B N 1
ATOM 12446 C CA . GLY B 1 665 ? 8.039 16.703 -14.258 1 97.81 665 GLY B CA 1
ATOM 12447 C C . GLY B 1 665 ? 6.652 16.109 -14.062 1 97.81 665 GLY B C 1
ATOM 12448 O O . GLY B 1 665 ? 5.688 16.547 -14.688 1 97.81 665 GLY B O 1
ATOM 12449 N N . ILE B 1 666 ? 6.512 15.102 -13.188 1 98.69 666 ILE B N 1
ATOM 12450 C CA . ILE B 1 666 ? 5.246 14.398 -13.023 1 98.69 666 ILE B CA 1
ATOM 12451 C C . ILE B 1 666 ? 4.191 15.352 -12.477 1 98.69 666 ILE B C 1
ATOM 12453 O O . ILE B 1 666 ? 4.488 16.203 -11.633 1 98.69 666 ILE B O 1
ATOM 12457 N N . VAL B 1 667 ? 3.012 15.328 -13.086 1 98.81 667 VAL B N 1
ATOM 12458 C CA . VAL B 1 667 ? 1.837 16.047 -12.594 1 98.81 667 VAL B CA 1
ATOM 12459 C C . VAL B 1 667 ? 0.88 15.055 -11.922 1 98.81 667 VAL B C 1
ATOM 12461 O O . VAL B 1 667 ? 0.513 14.039 -12.516 1 98.81 667 VAL B O 1
ATOM 12464 N N . ILE B 1 668 ? 0.558 15.297 -10.727 1 98.81 668 ILE B N 1
ATOM 12465 C CA . ILE B 1 668 ? -0.397 14.484 -9.984 1 98.81 668 ILE B CA 1
ATOM 12466 C C . ILE B 1 668 ? -1.707 15.25 -9.812 1 98.81 668 ILE B C 1
ATOM 12468 O O . ILE B 1 668 ? -1.744 16.281 -9.141 1 98.81 668 ILE B O 1
ATOM 12472 N N . LEU B 1 669 ? -2.74 14.781 -10.477 1 98.75 669 LEU B N 1
ATOM 12473 C CA . LEU B 1 669 ? -4.066 15.383 -10.398 1 98.75 669 LEU B CA 1
ATOM 12474 C C . LEU B 1 669 ? -4.926 14.68 -9.359 1 98.75 669 LEU B C 1
ATOM 12476 O O . LEU B 1 669 ? -5.191 13.477 -9.477 1 98.75 669 LEU B O 1
ATOM 12480 N N . LEU B 1 670 ? -5.418 15.422 -8.359 1 98.62 670 LEU B N 1
ATOM 12481 C CA . LEU B 1 670 ? -6.137 14.844 -7.23 1 98.62 670 LEU B CA 1
ATOM 12482 C C . LEU B 1 670 ? -7.48 15.539 -7.035 1 98.62 670 LEU B C 1
ATOM 12484 O O . LEU B 1 670 ? -7.562 16.578 -6.367 1 98.62 670 LEU B O 1
ATOM 12488 N N . PRO B 1 671 ? -8.562 14.969 -7.527 1 97.88 671 PRO B N 1
ATOM 12489 C CA . PRO B 1 671 ? -9.875 15.594 -7.32 1 97.88 671 PRO B CA 1
ATOM 12490 C C . PRO B 1 671 ? -10.195 15.828 -5.844 1 97.88 671 PRO B C 1
ATOM 12492 O O . PRO B 1 671 ? -10.148 14.891 -5.043 1 97.88 671 PRO B O 1
ATOM 12495 N N . HIS B 1 672 ? -10.484 17.031 -5.508 1 98.06 672 HIS B N 1
ATOM 12496 C CA . HIS B 1 672 ? -10.664 17.516 -4.145 1 98.06 672 HIS B CA 1
ATOM 12497 C C . HIS B 1 672 ? -11.875 18.438 -4.047 1 98.06 672 HIS B C 1
ATOM 12499 O O . HIS B 1 672 ? -12.125 19.234 -4.949 1 98.06 672 HIS B O 1
ATOM 12505 N N . GLY B 1 673 ? -12.711 18.266 -3.008 1 97.38 673 GLY B N 1
ATOM 12506 C CA . GLY B 1 673 ? -13.828 19.156 -2.764 1 97.38 673 GLY B CA 1
ATOM 12507 C C . GLY B 1 673 ? -14.812 18.609 -1.739 1 97.38 673 GLY B C 1
ATOM 12508 O O . GLY B 1 673 ? -15.117 17.422 -1.733 1 97.38 673 GLY B O 1
ATOM 12509 N N . PHE B 1 674 ? -15.234 19.438 -0.797 1 96.69 674 PHE B N 1
ATOM 12510 C CA . PHE B 1 674 ? -16.188 19.078 0.239 1 96.69 674 PHE B CA 1
ATOM 12511 C C . PHE B 1 674 ? -17.625 19.344 -0.216 1 96.69 674 PHE B C 1
ATOM 12513 O O . PHE B 1 674 ? -18.219 20.344 0.189 1 96.69 674 PHE B O 1
ATOM 12520 N N . ASP B 1 675 ? -18.125 18.406 -0.993 1 95.25 675 ASP B N 1
ATOM 12521 C CA . ASP B 1 675 ? -19.422 18.562 -1.641 1 95.25 675 ASP B CA 1
ATOM 12522 C C . ASP B 1 675 ? -20.469 17.672 -0.971 1 95.25 675 ASP B C 1
ATOM 12524 O O . ASP B 1 675 ? -21.531 17.438 -1.535 1 95.25 675 ASP B O 1
ATOM 12528 N N . GLY B 1 676 ? -20.141 17.172 0.186 1 94.88 676 GLY B N 1
ATOM 12529 C CA . GLY B 1 676 ? -21.078 16.328 0.918 1 94.88 676 GLY B CA 1
ATOM 12530 C C . GLY B 1 676 ? -21 14.867 0.548 1 94.88 676 GLY B C 1
ATOM 12531 O O . GLY B 1 676 ? -21.938 14.102 0.771 1 94.88 676 GLY B O 1
ATOM 12532 N N . ALA B 1 677 ? -19.828 14.461 0.043 1 94.12 677 ALA B N 1
ATOM 12533 C CA . ALA B 1 677 ? -19.672 13.094 -0.433 1 94.12 677 ALA B CA 1
ATOM 12534 C C . ALA B 1 677 ? -19.141 12.18 0.67 1 94.12 677 ALA B C 1
ATOM 12536 O O . ALA B 1 677 ? -18.922 10.992 0.448 1 94.12 677 ALA B O 1
ATOM 12537 N N . GLY B 1 678 ? -18.859 12.703 1.821 1 94.56 678 GLY B N 1
ATOM 12538 C CA . GLY B 1 678 ? -18.422 11.875 2.939 1 94.56 678 GLY B CA 1
ATOM 12539 C C . GLY B 1 678 ? -16.922 11.828 3.102 1 94.56 678 GLY B C 1
ATOM 12540 O O . GLY B 1 678 ? -16.188 12.555 2.424 1 94.56 678 GLY B O 1
ATOM 12541 N N . PRO B 1 679 ? -16.391 10.984 4.004 1 94.75 679 PRO B N 1
ATOM 12542 C CA . PRO B 1 679 ? -15 11.008 4.441 1 94.75 679 PRO B CA 1
ATOM 12543 C C . PRO B 1 679 ? -14.031 10.57 3.35 1 94.75 679 PRO B C 1
ATOM 12545 O O . PRO B 1 679 ? -12.875 11 3.332 1 94.75 679 PRO B O 1
ATOM 12548 N N . GLU B 1 680 ? -14.336 9.688 2.371 1 92 680 GLU B N 1
ATOM 12549 C CA . GLU B 1 680 ? -13.367 9.141 1.425 1 92 680 GLU B CA 1
ATOM 12550 C C . GLU B 1 680 ? -13.562 9.727 0.03 1 92 680 GLU B C 1
ATOM 12552 O O . GLU B 1 680 ? -13.008 9.227 -0.947 1 92 680 GLU B O 1
ATOM 12557 N N . HIS B 1 681 ? -14.203 10.797 -0.234 1 94.38 681 HIS B N 1
ATOM 12558 C CA . HIS B 1 681 ? -14.406 11.406 -1.546 1 94.38 681 HIS B CA 1
ATOM 12559 C C . HIS B 1 681 ? -14.367 12.93 -1.462 1 94.38 681 HIS B C 1
ATOM 12561 O O . HIS B 1 681 ? -14.906 13.617 -2.334 1 94.38 681 HIS B O 1
ATOM 12567 N N . SER B 1 682 ? -13.656 13.344 -0.415 1 97.31 682 SER B N 1
ATOM 12568 C CA . SER B 1 682 ? -13.734 14.789 -0.193 1 97.31 682 SER B CA 1
ATOM 12569 C C . SER B 1 682 ? -12.352 15.43 -0.219 1 97.31 682 SER B C 1
ATOM 12571 O O . SER B 1 682 ? -12.211 16.594 -0.586 1 97.31 682 SER B O 1
ATOM 12573 N N . SER B 1 683 ? -11.305 14.656 0.152 1 97.62 683 SER B N 1
ATOM 12574 C CA . SER B 1 683 ? -10.047 15.344 0.442 1 97.62 683 SER B CA 1
ATOM 12575 C C . SER B 1 683 ? -8.859 14.594 -0.145 1 97.62 683 SER B C 1
ATOM 12577 O O . SER B 1 683 ? -8.742 13.375 0.021 1 97.62 683 SER B O 1
ATOM 12579 N N . CYS B 1 684 ? -7.988 15.312 -0.778 1 97.81 684 CYS B N 1
ATOM 12580 C CA . CYS B 1 684 ? -6.727 14.719 -1.213 1 97.81 684 CYS B CA 1
ATOM 12581 C C . CYS B 1 684 ? -5.641 14.914 -0.163 1 97.81 684 CYS B C 1
ATOM 12583 O O . CYS B 1 684 ? -4.465 14.664 -0.428 1 97.81 684 CYS B O 1
ATOM 12585 N N . ARG B 1 685 ? -6.059 15.43 1.054 1 97.56 685 ARG B N 1
ATOM 12586 C CA . ARG B 1 685 ? -5.137 15.656 2.16 1 97.56 685 ARG B CA 1
ATOM 12587 C C . ARG B 1 685 ? -4.102 16.719 1.796 1 97.56 685 ARG B C 1
ATOM 12589 O O . ARG B 1 685 ? -2.898 16.484 1.909 1 97.56 685 ARG B O 1
ATOM 12596 N N . ILE B 1 686 ? -4.598 17.891 1.496 1 98.44 686 ILE B N 1
ATOM 12597 C CA . ILE B 1 686 ? -3.752 19.016 1.106 1 98.44 686 ILE B CA 1
ATOM 12598 C C . ILE B 1 686 ? -2.693 19.266 2.18 1 98.44 686 ILE B C 1
ATOM 12600 O O . ILE B 1 686 ? -1.521 19.484 1.865 1 98.44 686 ILE B O 1
ATOM 12604 N N . GLU B 1 687 ? -3.123 19.203 3.43 1 97.88 687 GLU B N 1
ATOM 12605 C CA . GLU B 1 687 ? -2.258 19.484 4.566 1 97.88 687 GLU B CA 1
ATOM 12606 C C . GLU B 1 687 ? -1.056 18.547 4.602 1 97.88 687 GLU B C 1
ATOM 12608 O O . GLU B 1 687 ? 0.034 18.938 5.023 1 97.88 687 GLU B O 1
ATOM 12613 N N . ARG B 1 688 ? -1.221 17.344 4.227 1 97.5 688 ARG B N 1
ATOM 12614 C CA . ARG B 1 688 ? -0.146 16.359 4.254 1 97.5 688 ARG B CA 1
ATOM 12615 C C . ARG B 1 688 ? 0.923 16.672 3.217 1 97.5 688 ARG B C 1
ATOM 12617 O O . ARG B 1 688 ? 2.119 16.547 3.49 1 97.5 688 ARG B O 1
ATOM 12624 N N . PHE B 1 689 ? 0.505 17.078 2.002 1 98.31 689 PHE B N 1
ATOM 12625 C CA . PHE B 1 689 ? 1.459 17.484 0.982 1 98.31 689 PHE B CA 1
ATOM 12626 C C . PHE B 1 689 ? 2.225 18.734 1.435 1 98.31 689 PHE B C 1
ATOM 12628 O O . PHE B 1 689 ? 3.447 18.797 1.28 1 98.31 689 PHE B O 1
ATOM 12635 N N . LEU B 1 690 ? 1.478 19.656 1.946 1 98.12 690 LEU B N 1
ATOM 12636 C CA . LEU B 1 690 ? 2.107 20.922 2.322 1 98.12 690 LEU B CA 1
ATOM 12637 C C . LEU B 1 690 ? 3.131 20.703 3.432 1 98.12 690 LEU B C 1
ATOM 12639 O O . LEU B 1 690 ? 4.152 21.391 3.479 1 98.12 690 LEU B O 1
ATOM 12643 N N . GLN B 1 691 ? 2.863 19.75 4.266 1 97.06 691 GLN B N 1
ATOM 12644 C CA . GLN B 1 691 ? 3.807 19.406 5.32 1 97.06 691 GLN B CA 1
ATOM 12645 C C . GLN B 1 691 ? 5.09 18.812 4.742 1 97.06 691 GLN B C 1
ATOM 12647 O O . GLN B 1 691 ? 6.16 18.938 5.34 1 97.06 691 GLN B O 1
ATOM 12652 N N . LEU B 1 692 ? 5.07 18.266 3.578 1 97.75 692 LEU B N 1
ATOM 12653 C CA . LEU B 1 692 ? 6.203 17.625 2.92 1 97.75 692 LEU B CA 1
ATOM 12654 C C . LEU B 1 692 ? 7.027 18.641 2.141 1 97.75 692 LEU B C 1
ATOM 12656 O O . LEU B 1 692 ? 8.109 18.328 1.643 1 97.75 692 LEU B O 1
ATOM 12660 N N . SER B 1 693 ? 6.547 19.875 2.035 1 97.56 693 SER B N 1
ATOM 12661 C CA . SER B 1 693 ? 7.289 20.922 1.338 1 97.56 693 SER B CA 1
ATOM 12662 C C . SER B 1 693 ? 8.492 21.391 2.152 1 97.56 693 SER B C 1
ATOM 12664 O O . SER B 1 693 ? 8.398 21.562 3.367 1 97.56 693 SER B O 1
ATOM 12666 N N . ASP B 1 694 ? 9.609 21.594 1.526 1 96.81 694 ASP B N 1
ATOM 12667 C CA . ASP B 1 694 ? 10.812 22.016 2.236 1 96.81 694 ASP B CA 1
ATOM 12668 C C . ASP B 1 694 ? 10.945 23.531 2.254 1 96.81 694 ASP B C 1
ATOM 12670 O O . ASP B 1 694 ? 12.047 24.062 2.182 1 96.81 694 ASP B O 1
ATOM 12674 N N . THR B 1 695 ? 9.852 24.219 2.4 1 94.31 695 THR B N 1
ATOM 12675 C CA . THR B 1 695 ? 9.844 25.672 2.445 1 94.31 695 THR B CA 1
ATOM 12676 C C . THR B 1 695 ? 10.039 26.172 3.875 1 94.31 695 THR B C 1
ATOM 12678 O O . THR B 1 695 ? 9.641 25.5 4.832 1 94.31 695 THR B O 1
ATOM 12681 N N . GLU B 1 696 ? 10.562 27.359 3.977 1 95.25 696 GLU B N 1
ATOM 12682 C CA . GLU B 1 696 ? 10.812 28 5.27 1 95.25 696 GLU B CA 1
ATOM 12683 C C . GLU B 1 696 ? 9.516 28.469 5.91 1 95.25 696 GLU B C 1
ATOM 12685 O O . GLU B 1 696 ? 8.68 29.094 5.25 1 95.25 696 GLU B O 1
ATOM 12690 N N . ALA B 1 697 ? 9.336 28.156 7.246 1 94.69 697 ALA B N 1
ATOM 12691 C CA . ALA B 1 697 ? 8.102 28.531 7.922 1 94.69 697 ALA B CA 1
ATOM 12692 C C . ALA B 1 697 ? 8.391 29.297 9.219 1 94.69 697 ALA B C 1
ATOM 12694 O O . ALA B 1 697 ? 7.473 29.844 9.844 1 94.69 697 ALA B O 1
ATOM 12695 N N . VAL B 1 698 ? 9.617 29.375 9.609 1 95.31 698 VAL B N 1
ATOM 12696 C CA . VAL B 1 698 ? 9.984 29.969 10.883 1 95.31 698 VAL B CA 1
ATOM 12697 C C . VAL B 1 698 ? 10.555 31.375 10.648 1 95.31 698 VAL B C 1
ATOM 12699 O O . VAL B 1 698 ? 10.078 32.344 11.227 1 95.31 698 VAL B O 1
ATOM 12702 N N . ASN B 1 699 ? 11.531 31.484 9.734 1 95.69 699 ASN B N 1
ATOM 12703 C CA . ASN B 1 699 ? 12.164 32.75 9.422 1 95.69 699 ASN B CA 1
ATOM 12704 C C . ASN B 1 699 ? 11.617 33.344 8.125 1 95.69 699 ASN B C 1
ATOM 12706 O O . ASN B 1 699 ? 12.383 33.688 7.215 1 95.69 699 ASN B O 1
ATOM 12710 N N . VAL B 1 700 ? 10.383 33.656 8.133 1 96.56 700 VAL B N 1
ATOM 12711 C CA . VAL B 1 700 ? 9.695 34.031 6.895 1 96.56 700 VAL B CA 1
ATOM 12712 C C . VAL B 1 700 ? 9.992 35.469 6.547 1 96.56 700 VAL B C 1
ATOM 12714 O O . VAL B 1 700 ? 9.648 35.938 5.457 1 96.56 700 VAL B O 1
ATOM 12717 N N . LYS B 1 701 ? 10.656 36.25 7.418 1 96.38 701 LYS B N 1
ATOM 12718 C CA . LYS B 1 701 ? 11.047 37.625 7.137 1 96.38 701 LYS B CA 1
ATOM 12719 C C . LYS B 1 701 ? 12.375 37.688 6.387 1 96.38 701 LYS B C 1
ATOM 12721 O O . LYS B 1 701 ? 12.734 38.719 5.824 1 96.38 701 LYS B O 1
ATOM 12726 N N . ASP B 1 702 ? 13.039 36.5 6.336 1 96.25 702 ASP B N 1
ATOM 12727 C CA . ASP B 1 702 ? 14.297 36.406 5.605 1 96.25 702 ASP B CA 1
ATOM 12728 C C . ASP B 1 702 ? 14.055 36.125 4.125 1 96.25 702 ASP B C 1
ATOM 12730 O O . ASP B 1 702 ? 13.742 35 3.74 1 96.25 702 ASP B O 1
ATOM 12734 N N . ASP B 1 703 ? 14.344 37.062 3.297 1 94.62 703 ASP B N 1
ATOM 12735 C CA . ASP B 1 703 ? 14.055 37 1.87 1 94.62 703 ASP B CA 1
ATOM 12736 C C . ASP B 1 703 ? 14.906 35.906 1.196 1 94.62 703 ASP B C 1
ATOM 12738 O O . ASP B 1 703 ? 14.469 35.281 0.234 1 94.62 703 ASP B O 1
ATOM 12742 N N . THR B 1 704 ? 16.047 35.75 1.655 1 94.31 704 THR B N 1
ATOM 12743 C CA . THR B 1 704 ? 16.922 34.719 1.077 1 94.31 704 THR B CA 1
ATOM 12744 C C . THR B 1 704 ? 16.359 33.344 1.301 1 94.31 704 THR B C 1
ATOM 12746 O O . THR B 1 704 ? 16.359 32.5 0.389 1 94.31 704 THR B O 1
ATOM 12749 N N . LEU B 1 705 ? 15.797 33.094 2.467 1 94.5 705 LEU B N 1
ATOM 12750 C CA . LEU B 1 705 ? 15.305 31.766 2.828 1 94.5 705 LEU B CA 1
ATOM 12751 C C . LEU B 1 705 ? 13.977 31.469 2.139 1 94.5 705 LEU B C 1
ATOM 12753 O O . LEU B 1 705 ? 13.742 30.359 1.672 1 94.5 705 LEU B O 1
ATOM 12757 N N . ILE B 1 706 ? 13.109 32.438 2.039 1 94.25 706 ILE B N 1
ATOM 12758 C CA . ILE B 1 706 ? 11.766 32.188 1.545 1 94.25 706 ILE B CA 1
ATOM 12759 C C . ILE B 1 706 ? 11.781 32.094 0.019 1 94.25 706 ILE B C 1
ATOM 12761 O O . ILE B 1 706 ? 10.805 31.672 -0.597 1 94.25 706 ILE B O 1
ATOM 12765 N N . ASN B 1 707 ? 12.883 32.562 -0.609 1 93.38 707 ASN B N 1
ATOM 12766 C CA . ASN B 1 707 ? 12.961 32.562 -2.066 1 93.38 707 ASN B CA 1
ATOM 12767 C C . ASN B 1 707 ? 13.758 31.359 -2.584 1 93.38 707 ASN B C 1
ATOM 12769 O O . ASN B 1 707 ? 13.977 31.234 -3.789 1 93.38 707 ASN B O 1
ATOM 12773 N N . GLN B 1 708 ? 14.102 30.5 -1.734 1 93.25 708 GLN B N 1
ATOM 12774 C CA . GLN B 1 708 ? 14.727 29.25 -2.172 1 93.25 708 GLN B CA 1
ATOM 12775 C C . GLN B 1 708 ? 13.734 28.359 -2.893 1 93.25 708 GLN B C 1
ATOM 12777 O O . GLN B 1 708 ? 12.555 28.297 -2.52 1 93.25 708 GLN B O 1
ATOM 12782 N N . GLU B 1 709 ? 14.266 27.594 -3.904 1 93.31 709 GLU B N 1
ATOM 12783 C CA . GLU B 1 709 ? 13.406 26.672 -4.641 1 93.31 709 GLU B CA 1
ATOM 12784 C C . GLU B 1 709 ? 12.852 25.578 -3.721 1 93.31 709 GLU B C 1
ATOM 12786 O O . GLU B 1 709 ? 13.469 25.25 -2.707 1 93.31 709 GLU B O 1
ATOM 12791 N N . THR B 1 710 ? 11.648 25.109 -4.078 1 95.19 710 THR B N 1
ATOM 12792 C CA . THR B 1 710 ? 10.992 24.078 -3.291 1 95.19 710 THR B CA 1
ATOM 12793 C C . THR B 1 710 ? 11.109 22.719 -3.982 1 95.19 710 THR B C 1
ATOM 12795 O O . THR B 1 710 ? 11.453 22.641 -5.164 1 95.19 710 THR B O 1
ATOM 12798 N N . ASN B 1 711 ? 10.859 21.688 -3.26 1 97.19 711 ASN B N 1
ATOM 12799 C CA . ASN B 1 711 ? 10.984 20.328 -3.762 1 97.19 711 ASN B CA 1
ATOM 12800 C C . ASN B 1 711 ? 9.844 19.969 -4.715 1 97.19 711 ASN B C 1
ATOM 12802 O O . ASN B 1 711 ? 9.977 19.078 -5.551 1 97.19 711 ASN B O 1
ATOM 12806 N N . PHE B 1 712 ? 8.703 20.562 -4.645 1 97.94 712 PHE B N 1
ATOM 12807 C CA . PHE B 1 712 ? 7.574 20.406 -5.551 1 97.94 712 PHE B CA 1
ATOM 12808 C C . PHE B 1 712 ? 6.66 21.625 -5.496 1 97.94 712 PHE B C 1
ATOM 12810 O O . PHE B 1 712 ? 6.855 22.516 -4.664 1 97.94 712 PHE B O 1
ATOM 12817 N N . TYR B 1 713 ? 5.793 21.703 -6.418 1 97.31 713 TYR B N 1
ATOM 12818 C CA . TYR B 1 713 ? 4.781 22.766 -6.438 1 97.31 713 TYR B CA 1
ATOM 12819 C C . TYR B 1 713 ? 3.41 22.203 -6.082 1 97.31 713 TYR B C 1
ATOM 12821 O O . TYR B 1 713 ? 3.057 21.094 -6.492 1 97.31 713 TYR B O 1
ATOM 12829 N N . PHE B 1 714 ? 2.699 22.906 -5.25 1 98.44 714 PHE B N 1
ATOM 12830 C CA . PHE B 1 714 ? 1.319 22.562 -4.918 1 98.44 714 PHE B CA 1
ATOM 12831 C C . PHE B 1 714 ? 0.375 23.688 -5.32 1 98.44 714 PHE B C 1
ATOM 12833 O O . PHE B 1 714 ? 0.521 24.828 -4.863 1 98.44 714 PHE B O 1
ATOM 12840 N N . ILE B 1 715 ? -0.645 23.375 -6.145 1 98.44 715 ILE B N 1
ATOM 12841 C CA . ILE B 1 715 ? -1.577 24.406 -6.586 1 98.44 715 ILE B CA 1
ATOM 12842 C C . ILE B 1 715 ? -3.012 23.922 -6.391 1 98.44 715 ILE B C 1
ATOM 12844 O O . ILE B 1 715 ? -3.262 22.719 -6.301 1 98.44 715 ILE B O 1
ATOM 12848 N N . ASN B 1 716 ? -3.926 24.781 -6.184 1 98.56 716 ASN B N 1
ATOM 12849 C CA . ASN B 1 716 ? -5.371 24.609 -6.102 1 98.56 716 ASN B CA 1
ATOM 12850 C C . ASN B 1 716 ? -6.113 25.609 -6.98 1 98.56 716 ASN B C 1
ATOM 12852 O O . ASN B 1 716 ? -6.832 26.469 -6.473 1 98.56 716 ASN B O 1
ATOM 12856 N N . PRO B 1 717 ? -5.992 25.391 -8.289 1 97.94 717 PRO B N 1
ATOM 12857 C CA . PRO B 1 717 ? -6.496 26.391 -9.227 1 97.94 717 PRO B CA 1
ATOM 12858 C C . PRO B 1 717 ? -8.016 26.531 -9.188 1 97.94 717 PRO B C 1
ATOM 12860 O O . PRO B 1 717 ? -8.727 25.531 -9.016 1 97.94 717 PRO B O 1
ATOM 12863 N N . SER B 1 718 ? -8.477 27.75 -9.414 1 98 718 SER B N 1
ATOM 12864 C CA . SER B 1 718 ? -9.906 28.016 -9.359 1 98 718 SER B CA 1
ATOM 12865 C C . SER B 1 718 ? -10.445 28.453 -10.719 1 98 718 SER B C 1
ATOM 12867 O O . SER B 1 718 ? -11.641 28.719 -10.867 1 98 718 SER B O 1
ATOM 12869 N N . THR B 1 719 ? -9.586 28.531 -11.766 1 98.25 719 THR B N 1
ATOM 12870 C CA . THR B 1 719 ? -10.039 28.891 -13.109 1 98.25 719 THR B CA 1
ATOM 12871 C C . THR B 1 719 ? -9.414 27.969 -14.148 1 98.25 719 THR B C 1
ATOM 12873 O O . THR B 1 719 ? -8.297 27.484 -13.969 1 98.25 719 THR B O 1
ATOM 12876 N N . PRO B 1 720 ? -10.102 27.75 -15.273 1 98.44 720 PRO B N 1
ATOM 12877 C CA . PRO B 1 720 ? -9.547 26.969 -16.375 1 98.44 720 PRO B CA 1
ATOM 12878 C C . PRO B 1 720 ? -8.25 27.531 -16.922 1 98.44 720 PRO B C 1
ATOM 12880 O O . PRO B 1 720 ? -7.316 26.781 -17.219 1 98.44 720 PRO B O 1
ATOM 12883 N N . ALA B 1 721 ? -8.148 28.859 -17.016 1 98.56 721 ALA B N 1
ATOM 12884 C CA . ALA B 1 721 ? -6.957 29.5 -17.578 1 98.56 721 ALA B CA 1
ATOM 12885 C C . ALA B 1 721 ? -5.727 29.188 -16.719 1 98.56 721 ALA B C 1
ATOM 12887 O O . ALA B 1 721 ? -4.645 28.922 -17.266 1 98.56 721 ALA B O 1
ATOM 12888 N N . ASN B 1 722 ? -5.867 29.297 -15.438 1 97.94 722 ASN B N 1
ATOM 12889 C CA . ASN B 1 722 ? -4.73 29 -14.57 1 97.94 722 ASN B CA 1
ATOM 12890 C C . ASN B 1 722 ? -4.305 27.547 -14.68 1 97.94 722 ASN B C 1
ATOM 12892 O O . ASN B 1 722 ? -3.119 27.219 -14.586 1 97.94 722 ASN B O 1
ATOM 12896 N N . TYR B 1 723 ? -5.289 26.641 -14.812 1 98.56 723 TYR B N 1
ATOM 12897 C CA . TYR B 1 723 ? -4.961 25.234 -15.031 1 98.56 723 TYR B CA 1
ATOM 12898 C C . TYR B 1 723 ? -4.199 25.047 -16.344 1 98.56 723 TYR B C 1
ATOM 12900 O O . TYR B 1 723 ? -3.193 24.344 -16.375 1 98.56 723 TYR B O 1
ATOM 12908 N N . PHE B 1 724 ? -4.645 25.75 -17.453 1 98.5 724 PHE B N 1
ATOM 12909 C CA . PHE B 1 724 ? -3.965 25.766 -18.734 1 98.5 724 PHE B CA 1
ATOM 12910 C C . PHE B 1 724 ? -2.508 26.172 -18.578 1 98.5 724 PHE B C 1
ATOM 12912 O O . PHE B 1 724 ? -1.602 25.469 -19.016 1 98.5 724 PHE B O 1
ATOM 12919 N N . HIS B 1 725 ? -2.305 27.25 -17.906 1 98.44 725 HIS B N 1
ATOM 12920 C CA . HIS B 1 725 ? -0.966 27.797 -17.734 1 98.44 725 HIS B CA 1
ATOM 12921 C C . HIS B 1 725 ? -0.097 26.891 -16.875 1 98.44 725 HIS B C 1
ATOM 12923 O O . HIS B 1 725 ? 1.108 26.766 -17.109 1 98.44 725 HIS B O 1
ATOM 12929 N N . ALA B 1 726 ? -0.648 26.281 -15.852 1 98 726 ALA B N 1
ATOM 12930 C CA . ALA B 1 726 ? 0.108 25.391 -14.969 1 98 726 ALA B CA 1
ATOM 12931 C C . ALA B 1 726 ? 0.673 24.203 -15.75 1 98 726 ALA B C 1
ATOM 12933 O O . ALA B 1 726 ? 1.83 23.828 -15.555 1 98 726 ALA B O 1
ATOM 12934 N N . LEU B 1 727 ? -0.122 23.594 -16.594 1 98.62 727 LEU B N 1
ATOM 12935 C CA . LEU B 1 727 ? 0.323 22.453 -17.375 1 98.62 727 LEU B CA 1
ATOM 12936 C C . LEU B 1 727 ? 1.425 22.859 -18.359 1 98.62 727 LEU B C 1
ATOM 12938 O O . LEU B 1 727 ? 2.418 22.141 -18.516 1 98.62 727 LEU B O 1
ATOM 12942 N N . ARG B 1 728 ? 1.252 23.969 -19.031 1 98.31 728 ARG B N 1
ATOM 12943 C CA . ARG B 1 728 ? 2.252 24.422 -20 1 98.31 728 ARG B CA 1
ATOM 12944 C C . ARG B 1 728 ? 3.545 24.828 -19.297 1 98.31 728 ARG B C 1
ATOM 12946 O O . ARG B 1 728 ? 4.637 24.547 -19.797 1 98.31 728 ARG B O 1
ATOM 12953 N N . ARG B 1 729 ? 3.41 25.469 -18.094 1 96.88 729 ARG B N 1
ATOM 12954 C CA . ARG B 1 729 ? 4.582 25.891 -17.328 1 96.88 729 ARG B CA 1
ATOM 12955 C C . ARG B 1 729 ? 5.465 24.688 -17 1 96.88 729 ARG B C 1
ATOM 12957 O O . ARG B 1 729 ? 6.691 24.812 -16.969 1 96.88 729 ARG B O 1
ATOM 12964 N N . GLN B 1 730 ? 4.871 23.547 -16.797 1 96.31 730 GLN B N 1
ATOM 12965 C CA . GLN B 1 730 ? 5.574 22.312 -16.438 1 96.31 730 GLN B CA 1
ATOM 12966 C C . GLN B 1 730 ? 6.574 21.922 -17.531 1 96.31 730 GLN B C 1
ATOM 12968 O O . GLN B 1 730 ? 7.59 21.281 -17.234 1 96.31 730 GLN B O 1
ATOM 12973 N N . MET B 1 731 ? 6.336 22.312 -18.766 1 96.94 731 MET B N 1
ATOM 12974 C CA . MET B 1 731 ? 7.152 21.859 -19.891 1 96.94 731 MET B CA 1
ATOM 12975 C C . MET B 1 731 ? 8 23 -20.422 1 96.94 731 MET B C 1
ATOM 12977 O O . MET B 1 731 ? 9.102 22.781 -20.938 1 96.94 731 MET B O 1
ATOM 12981 N N . ILE B 1 732 ? 7.504 24.219 -20.281 1 95.81 732 ILE B N 1
ATOM 12982 C CA . ILE B 1 732 ? 8.141 25.375 -20.906 1 95.81 732 ILE B CA 1
ATOM 12983 C C . ILE B 1 732 ? 9.328 25.828 -20.078 1 95.81 732 ILE B C 1
ATOM 12985 O O . ILE B 1 732 ? 10.344 26.281 -20.609 1 95.81 732 ILE B O 1
ATOM 12989 N N . ARG B 1 733 ? 9.25 25.719 -18.797 1 94.25 733 ARG B N 1
ATOM 12990 C CA . ARG B 1 733 ? 10.367 26.109 -17.953 1 94.25 733 ARG B CA 1
ATOM 12991 C C . ARG B 1 733 ? 11.57 25.203 -18.172 1 94.25 733 ARG B C 1
ATOM 12993 O O . ARG B 1 733 ? 11.438 24.109 -18.719 1 94.25 733 ARG B O 1
ATOM 13000 N N . ASN B 1 734 ? 12.789 25.562 -17.75 1 93.62 734 ASN B N 1
ATOM 13001 C CA . ASN B 1 734 ? 14.008 24.859 -18.109 1 93.62 734 ASN B CA 1
ATOM 13002 C C . ASN B 1 734 ? 14.484 23.938 -17 1 93.62 734 ASN B C 1
ATOM 13004 O O . ASN B 1 734 ? 15.688 23.734 -16.828 1 93.62 734 ASN B O 1
ATOM 13008 N N . TYR B 1 735 ? 13.617 23.516 -16.078 1 95.38 735 TYR B N 1
ATOM 13009 C CA . TYR B 1 735 ? 13.82 22.484 -15.078 1 95.38 735 TYR B CA 1
ATOM 13010 C C . TYR B 1 735 ? 12.531 21.719 -14.82 1 95.38 735 TYR B C 1
ATOM 13012 O O . TYR B 1 735 ? 11.469 22.078 -15.336 1 95.38 735 TYR B O 1
ATOM 13020 N N . ARG B 1 736 ? 12.586 20.688 -14.156 1 96.81 736 ARG B N 1
ATOM 13021 C CA . ARG B 1 736 ? 11.398 19.906 -13.836 1 96.81 736 ARG B CA 1
ATOM 13022 C C . ARG B 1 736 ? 11.258 19.719 -12.328 1 96.81 736 ARG B C 1
ATOM 13024 O O . ARG B 1 736 ? 12.242 19.469 -11.633 1 96.81 736 ARG B O 1
ATOM 13031 N N . LYS B 1 737 ? 10.086 20 -11.797 1 96.75 737 LYS B N 1
ATOM 13032 C CA . LYS B 1 737 ? 9.625 19.703 -10.445 1 96.75 737 LYS B CA 1
ATOM 13033 C C . LYS B 1 737 ? 8.25 19.031 -10.469 1 96.75 737 LYS B C 1
ATOM 13035 O O . LYS B 1 737 ? 7.414 19.359 -11.312 1 96.75 737 LYS B O 1
ATOM 13040 N N . PRO B 1 738 ? 8.055 18.078 -9.555 1 98.44 738 PRO B N 1
ATOM 13041 C CA . PRO B 1 738 ? 6.691 17.562 -9.477 1 98.44 738 PRO B CA 1
ATOM 13042 C C . PRO B 1 738 ? 5.652 18.656 -9.227 1 98.44 738 PRO B C 1
ATOM 13044 O O . PRO B 1 738 ? 5.934 19.625 -8.516 1 98.44 738 PRO B O 1
ATOM 13047 N N . LEU B 1 739 ? 4.535 18.469 -9.828 1 98.62 739 LEU B N 1
ATOM 13048 C CA . LEU B 1 739 ? 3.402 19.375 -9.633 1 98.62 739 LEU B CA 1
ATOM 13049 C C . LEU B 1 739 ? 2.205 18.625 -9.055 1 98.62 739 LEU B C 1
ATOM 13051 O O . LEU B 1 739 ? 1.702 17.672 -9.672 1 98.62 739 LEU B O 1
ATOM 13055 N N . ILE B 1 740 ? 1.771 18.953 -7.863 1 98.81 740 ILE B N 1
ATOM 13056 C CA . ILE B 1 740 ? 0.578 18.391 -7.242 1 98.81 740 ILE B CA 1
ATOM 13057 C C . ILE B 1 740 ? -0.597 19.359 -7.41 1 98.81 740 ILE B C 1
ATOM 13059 O O . ILE B 1 740 ? -0.519 20.516 -7.004 1 98.81 740 ILE B O 1
ATOM 13063 N N . VAL B 1 741 ? -1.678 18.891 -7.957 1 98.75 741 VAL B N 1
ATOM 13064 C CA . VAL B 1 741 ? -2.836 19.734 -8.242 1 98.75 741 VAL B CA 1
ATOM 13065 C C . VAL B 1 741 ? -4.055 19.203 -7.484 1 98.75 741 VAL B C 1
ATOM 13067 O O . VAL B 1 741 ? -4.477 18.062 -7.684 1 98.75 741 VAL B O 1
ATOM 13070 N N . ALA B 1 742 ? -4.613 20 -6.547 1 98.38 742 ALA B N 1
ATOM 13071 C CA . ALA B 1 742 ? -5.949 19.703 -6.031 1 98.38 742 ALA B CA 1
ATOM 13072 C C . ALA B 1 742 ? -7.016 19.969 -7.094 1 98.38 742 ALA B C 1
ATOM 13074 O O . ALA B 1 742 ? -7.523 21.094 -7.203 1 98.38 742 ALA B O 1
ATOM 13075 N N . GLY B 1 743 ? -7.324 18.922 -7.832 1 93.88 743 GLY B N 1
ATOM 13076 C CA . GLY B 1 743 ? -8.188 19.062 -8.992 1 93.88 743 GLY B CA 1
ATOM 13077 C C . GLY B 1 743 ? -9.641 19.328 -8.633 1 93.88 743 GLY B C 1
ATOM 13078 O O . GLY B 1 743 ? -10.086 18.984 -7.543 1 93.88 743 GLY B O 1
ATOM 13079 N N . PRO B 1 744 ? -10.359 19.797 -9.578 1 92.56 744 PRO B N 1
ATOM 13080 C CA . PRO B 1 744 ? -11.742 20.203 -9.305 1 92.56 744 PRO B CA 1
ATOM 13081 C C . PRO B 1 744 ? -12.727 19.047 -9.438 1 92.56 744 PRO B C 1
ATOM 13083 O O . PRO B 1 744 ? -12.422 18.047 -10.078 1 92.56 744 PRO B O 1
ATOM 13086 N N . LYS B 1 745 ? -13.875 19.219 -8.789 1 95.69 745 LYS B N 1
ATOM 13087 C CA . LYS B 1 745 ? -15.055 18.375 -8.984 1 95.69 745 LYS B CA 1
ATOM 13088 C C . LYS B 1 745 ? -16.25 19.203 -9.445 1 95.69 745 LYS B C 1
ATOM 13090 O O . LYS B 1 745 ? -16.531 19.297 -10.641 1 95.69 745 LYS B O 1
ATOM 13095 N N . VAL B 1 746 ? -16.75 20.062 -8.578 1 95.56 746 VAL B N 1
ATOM 13096 C CA . VAL B 1 746 ? -17.922 20.859 -8.875 1 95.56 746 VAL B CA 1
ATOM 13097 C C . VAL B 1 746 ? -17.578 21.922 -9.914 1 95.56 746 VAL B C 1
ATOM 13099 O O . VAL B 1 746 ? -18.422 22.297 -10.734 1 95.56 746 VAL B O 1
ATOM 13102 N N . LEU B 1 747 ? -16.328 22.406 -9.945 1 96.75 747 LEU B N 1
ATOM 13103 C CA . LEU B 1 747 ? -15.914 23.5 -10.82 1 96.75 747 LEU B CA 1
ATOM 13104 C C . LEU B 1 747 ? -15.891 23.047 -12.281 1 96.75 747 LEU B C 1
ATOM 13106 O O . LEU B 1 747 ? -15.867 23.875 -13.188 1 96.75 747 LEU B O 1
ATOM 13110 N N . LEU B 1 748 ? -15.922 21.766 -12.492 1 96.81 748 LEU B N 1
ATOM 13111 C CA . LEU B 1 748 ? -15.859 21.234 -13.844 1 96.81 748 LEU B CA 1
ATOM 13112 C C . LEU B 1 748 ? -17.062 21.688 -14.672 1 96.81 748 LEU B C 1
ATOM 13114 O O . LEU B 1 748 ? -16.969 21.828 -15.891 1 96.81 748 LEU B O 1
ATOM 13118 N N . ARG B 1 749 ? -18.203 21.953 -13.922 1 94.19 749 ARG B N 1
ATOM 13119 C CA . ARG B 1 749 ? -19.422 22.359 -14.617 1 94.19 749 ARG B CA 1
ATOM 13120 C C . ARG B 1 749 ? -20.062 23.578 -13.945 1 94.19 749 ARG B C 1
ATOM 13122 O O . ARG B 1 749 ? -21.25 23.828 -14.125 1 94.19 749 ARG B O 1
ATOM 13129 N N . HIS B 1 750 ? -19.328 24.188 -13.148 1 95.62 750 HIS B N 1
ATOM 13130 C CA . HIS B 1 750 ? -19.859 25.359 -12.469 1 95.62 750 HIS B CA 1
ATOM 13131 C C . HIS B 1 750 ? -20.188 26.469 -13.461 1 95.62 750 HIS B C 1
ATOM 13133 O O . HIS B 1 750 ? -19.375 26.797 -14.32 1 95.62 750 HIS B O 1
ATOM 13139 N N . PRO B 1 751 ? -21.344 27.078 -13.391 1 94.12 751 PRO B N 1
ATOM 13140 C CA . PRO B 1 751 ? -21.812 28.031 -14.398 1 94.12 751 PRO B CA 1
ATOM 13141 C C . PRO B 1 751 ? -20.938 29.281 -14.461 1 94.12 751 PRO B C 1
ATOM 13143 O O . PRO B 1 751 ? -20.922 29.969 -15.484 1 94.12 751 PRO B O 1
ATOM 13146 N N . ASN B 1 752 ? -20.203 29.562 -13.383 1 94.31 752 ASN B N 1
ATOM 13147 C CA . ASN B 1 752 ? -19.406 30.781 -13.344 1 94.31 752 ASN B CA 1
ATOM 13148 C C . ASN B 1 752 ? -17.922 30.469 -13.516 1 94.31 752 ASN B C 1
ATOM 13150 O O . ASN B 1 752 ? -17.078 31.375 -13.445 1 94.31 752 ASN B O 1
ATOM 13154 N N . CYS B 1 753 ? -17.562 29.281 -13.758 1 96.38 753 CYS B N 1
ATOM 13155 C CA . CYS B 1 753 ? -16.156 28.906 -13.828 1 96.38 753 CYS B CA 1
ATOM 13156 C C . CYS B 1 753 ? -15.719 28.703 -15.273 1 96.38 753 CYS B C 1
ATOM 13158 O O . CYS B 1 753 ? -15.516 27.562 -15.711 1 96.38 753 CYS B O 1
ATOM 13160 N N . PHE B 1 754 ? -15.547 29.719 -16.047 1 97.25 754 PHE B N 1
ATOM 13161 C CA . PHE B 1 754 ? -15.047 29.766 -17.406 1 97.25 754 PHE B CA 1
ATOM 13162 C C . PHE B 1 754 ? -13.922 30.781 -17.547 1 97.25 754 PHE B C 1
ATOM 13164 O O . PHE B 1 754 ? -13.758 31.656 -16.688 1 97.25 754 PHE B O 1
ATOM 13171 N N . SER B 1 755 ? -13.109 30.625 -18.453 1 98.38 755 SER B N 1
ATOM 13172 C CA . SER B 1 755 ? -12.078 31.594 -18.812 1 98.38 755 SER B CA 1
ATOM 13173 C C . SER B 1 755 ? -12.156 31.969 -20.281 1 98.38 755 SER B C 1
ATOM 13175 O O . SER B 1 755 ? -12.625 31.188 -21.109 1 98.38 755 SER B O 1
ATOM 13177 N N . THR B 1 756 ? -11.742 33.219 -20.594 1 98.25 756 THR B N 1
ATOM 13178 C CA . THR B 1 756 ? -11.648 33.625 -21.984 1 98.25 756 THR B CA 1
ATOM 13179 C C . THR B 1 756 ? -10.352 33.125 -22.609 1 98.25 756 THR B C 1
ATOM 13181 O O . THR B 1 756 ? -9.383 32.844 -21.906 1 98.25 756 THR B O 1
ATOM 13184 N N . LEU B 1 757 ? -10.352 32.969 -23.922 1 98.5 757 LEU B N 1
ATOM 13185 C CA . LEU B 1 757 ? -9.133 32.562 -24.609 1 98.5 757 LEU B CA 1
ATOM 13186 C C . LEU B 1 757 ? -8.047 33.625 -24.453 1 98.5 757 LEU B C 1
ATOM 13188 O O . LEU B 1 757 ? -6.855 33.312 -24.453 1 98.5 757 LEU B O 1
ATOM 13192 N N . ASN B 1 758 ? -8.461 34.875 -24.234 1 97.94 758 ASN B N 1
ATOM 13193 C CA . ASN B 1 758 ? -7.508 35.969 -24.062 1 97.94 758 ASN B CA 1
ATOM 13194 C C . ASN B 1 758 ? -6.703 35.781 -22.766 1 97.94 758 ASN B C 1
ATOM 13196 O O . ASN B 1 758 ? -5.555 36.219 -22.688 1 97.94 758 ASN B O 1
ATOM 13200 N N . GLU B 1 759 ? -7.281 35.125 -21.781 1 98.38 759 GLU B N 1
ATOM 13201 C CA . GLU B 1 759 ? -6.578 34.844 -20.547 1 98.38 759 GLU B CA 1
ATOM 13202 C C . GLU B 1 759 ? -5.48 33.812 -20.75 1 98.38 759 GLU B C 1
ATOM 13204 O O . GLU B 1 759 ? -4.652 33.594 -19.859 1 98.38 759 GLU B O 1
ATOM 13209 N N . MET B 1 760 ? -5.445 33.188 -21.922 1 98.75 760 MET B N 1
ATOM 13210 C CA . MET B 1 760 ? -4.469 32.156 -22.266 1 98.75 760 MET B CA 1
ATOM 13211 C C . MET B 1 760 ? -3.639 32.562 -23.484 1 98.75 760 MET B C 1
ATOM 13213 O O . MET B 1 760 ? -2.941 31.734 -24.078 1 98.75 760 MET B O 1
ATOM 13217 N N . ALA B 1 761 ? -3.699 33.844 -23.859 1 98.5 761 ALA B N 1
ATOM 13218 C CA . ALA B 1 761 ? -3.025 34.406 -25.031 1 98.5 761 ALA B CA 1
ATOM 13219 C C . ALA B 1 761 ? -1.544 34.656 -24.75 1 98.5 761 ALA B C 1
ATOM 13221 O O . ALA B 1 761 ? -1.106 34.594 -23.609 1 98.5 761 ALA B O 1
ATOM 13222 N N . PRO B 1 762 ? -0.807 34.875 -25.828 1 97.94 762 PRO B N 1
ATOM 13223 C CA . PRO B 1 762 ? 0.604 35.188 -25.609 1 97.94 762 PRO B CA 1
ATOM 13224 C C . PRO B 1 762 ? 0.792 36.375 -24.656 1 97.94 762 PRO B C 1
ATOM 13226 O O . PRO B 1 762 ? 0.037 37.344 -24.719 1 97.94 762 PRO B O 1
ATOM 13229 N N . GLY B 1 763 ? 1.752 36.219 -23.781 1 96.62 763 GLY B N 1
ATOM 13230 C CA . GLY B 1 763 ? 2.012 37.281 -22.797 1 96.62 763 GLY B CA 1
ATOM 13231 C C . GLY B 1 763 ? 1.338 37 -21.453 1 96.62 763 GLY B C 1
ATOM 13232 O O . GLY B 1 763 ? 1.619 37.688 -20.469 1 96.62 763 GLY B O 1
ATOM 13233 N N . THR B 1 764 ? 0.482 36 -21.422 1 97.19 764 THR B N 1
ATOM 13234 C CA . THR B 1 764 ? -0.16 35.625 -20.172 1 97.19 764 THR B CA 1
ATOM 13235 C C . THR B 1 764 ? 0.593 34.469 -19.5 1 97.19 764 THR B C 1
ATOM 13237 O O . THR B 1 764 ? 1.463 33.844 -20.125 1 97.19 764 THR B O 1
ATOM 13240 N N . HIS B 1 765 ? 0.324 34.281 -18.234 1 96.5 765 HIS B N 1
ATOM 13241 C CA . HIS B 1 765 ? 1.036 33.281 -17.453 1 96.5 765 HIS B CA 1
ATOM 13242 C C . HIS B 1 765 ? 0.216 32.844 -16.25 1 96.5 765 HIS B C 1
ATOM 13244 O O . HIS B 1 765 ? -0.87 33.375 -16 1 96.5 765 HIS B O 1
ATOM 13250 N N . PHE B 1 766 ? 0.695 31.844 -15.578 1 96.75 766 PHE B N 1
ATOM 13251 C CA . PHE B 1 766 ? 0.062 31.359 -14.359 1 96.75 766 PHE B CA 1
ATOM 13252 C C . PHE B 1 766 ? 0.058 32.438 -13.281 1 96.75 766 PHE B C 1
ATOM 13254 O O . PHE B 1 766 ? 1.088 33.062 -13.016 1 96.75 766 PHE B O 1
ATOM 13261 N N . GLN B 1 767 ? -1.096 32.625 -12.711 1 96.5 767 GLN B N 1
ATOM 13262 C CA . GLN B 1 767 ? -1.228 33.594 -11.609 1 96.5 767 GLN B CA 1
ATOM 13263 C C . GLN B 1 767 ? -1.224 32.875 -10.266 1 96.5 767 GLN B C 1
ATOM 13265 O O . GLN B 1 767 ? -2.127 32.094 -9.969 1 96.5 767 GLN B O 1
ATOM 13270 N N . THR B 1 768 ? -0.295 33.219 -9.453 1 96.56 768 THR B N 1
ATOM 13271 C CA . THR B 1 768 ? -0.185 32.531 -8.156 1 96.56 768 THR B CA 1
ATOM 13272 C C . THR B 1 768 ? -1.282 33.031 -7.207 1 96.56 768 THR B C 1
ATOM 13274 O O . THR B 1 768 ? -1.672 32.312 -6.285 1 96.56 768 THR B O 1
ATOM 13277 N N . VAL B 1 769 ? -1.728 34.25 -7.383 1 97.56 769 VAL B N 1
ATOM 13278 C CA . VAL B 1 769 ? -2.822 34.875 -6.633 1 97.56 769 VAL B CA 1
ATOM 13279 C C . VAL B 1 769 ? -3.785 35.562 -7.594 1 97.56 769 VAL B C 1
ATOM 13281 O O . VAL B 1 769 ? -3.357 36.219 -8.547 1 97.56 769 VAL B O 1
ATOM 13284 N N . LEU B 1 770 ? -5.012 35.344 -7.434 1 97.75 770 LEU B N 1
ATOM 13285 C CA . LEU B 1 770 ? -6.027 36.062 -8.195 1 97.75 770 LEU B CA 1
ATOM 13286 C C . LEU B 1 770 ? -6.73 37.094 -7.328 1 97.75 770 LEU B C 1
ATOM 13288 O O . LEU B 1 770 ? -7.277 36.781 -6.277 1 97.75 770 LEU B O 1
ATOM 13292 N N . SER B 1 771 ? -6.758 38.312 -7.793 1 97.5 771 SER B N 1
ATOM 13293 C CA . SER B 1 771 ? -7.457 39.406 -7.105 1 97.5 771 SER B CA 1
ATOM 13294 C C . SER B 1 771 ? -8.969 39.188 -7.156 1 97.5 771 SER B C 1
ATOM 13296 O O . SER B 1 771 ? -9.469 38.375 -7.938 1 97.5 771 SER B O 1
ATOM 13298 N N . ASP B 1 772 ? -9.633 39.906 -6.281 1 97.38 772 ASP B N 1
ATOM 13299 C CA . ASP B 1 772 ? -11.094 39.906 -6.32 1 97.38 772 ASP B CA 1
ATOM 13300 C C . ASP B 1 772 ? -11.617 40.719 -7.508 1 97.38 772 ASP B C 1
ATOM 13302 O O . ASP B 1 772 ? -11.469 41.938 -7.551 1 97.38 772 ASP B O 1
ATOM 13306 N N . PRO B 1 773 ? -12.203 40.062 -8.43 1 93.81 773 PRO B N 1
ATOM 13307 C CA . PRO B 1 773 ? -12.656 40.781 -9.625 1 93.81 773 PRO B CA 1
ATOM 13308 C C . PRO B 1 773 ? -13.781 41.75 -9.32 1 93.81 773 PRO B C 1
ATOM 13310 O O . PRO B 1 773 ? -13.977 42.719 -10.07 1 93.81 773 PRO B O 1
ATOM 13313 N N . ASP B 1 774 ? -14.469 41.625 -8.219 1 93.5 774 ASP B N 1
ATOM 13314 C CA . ASP B 1 774 ? -15.641 42.438 -7.902 1 93.5 774 ASP B CA 1
ATOM 13315 C C . ASP B 1 774 ? -15.242 43.719 -7.152 1 93.5 774 ASP B C 1
ATOM 13317 O O . ASP B 1 774 ? -16 44.688 -7.133 1 93.5 774 ASP B O 1
ATOM 13321 N N . THR B 1 775 ? -14.078 43.75 -6.531 1 89.81 775 THR B N 1
ATOM 13322 C CA . THR B 1 775 ? -13.766 44.875 -5.652 1 89.81 775 THR B CA 1
ATOM 13323 C C . THR B 1 775 ? -12.477 45.562 -6.094 1 89.81 775 THR B C 1
ATOM 13325 O O . THR B 1 775 ? -12.094 46.594 -5.543 1 89.81 775 THR B O 1
ATOM 13328 N N . ILE B 1 776 ? -11.898 45.062 -7.094 1 88.62 776 ILE B N 1
ATOM 13329 C CA . ILE B 1 776 ? -10.578 45.531 -7.5 1 88.62 776 ILE B CA 1
ATOM 13330 C C . ILE B 1 776 ? -10.656 47 -7.852 1 88.62 776 ILE B C 1
ATOM 13332 O O . ILE B 1 776 ? -9.703 47.75 -7.633 1 88.62 776 ILE B O 1
ATOM 13336 N N . ASN B 1 777 ? -11.766 47.562 -8.203 1 86.19 777 ASN B N 1
ATOM 13337 C CA . ASN B 1 777 ? -11.922 48.969 -8.625 1 86.19 777 ASN B CA 1
ATOM 13338 C C . ASN B 1 777 ? -12.461 49.844 -7.5 1 86.19 777 ASN B C 1
ATOM 13340 O O . ASN B 1 777 ? -12.57 51.062 -7.652 1 86.19 777 ASN B O 1
ATOM 13344 N N . ASN B 1 778 ? -12.773 49.312 -6.379 1 92.25 778 ASN B N 1
ATOM 13345 C CA . ASN B 1 778 ? -13.266 50.062 -5.227 1 92.25 778 ASN B CA 1
ATOM 13346 C C . ASN B 1 778 ? -12.523 49.688 -3.949 1 92.25 778 ASN B C 1
ATOM 13348 O O . ASN B 1 778 ? -13.148 49.438 -2.908 1 92.25 778 ASN B O 1
ATOM 13352 N N . ALA B 1 779 ? -11.297 49.531 -4.066 1 95.38 779 ALA B N 1
ATOM 13353 C CA . ALA B 1 779 ? -10.445 49.031 -2.996 1 95.38 779 ALA B CA 1
ATOM 13354 C C . ALA B 1 779 ? -10.57 49.875 -1.74 1 95.38 779 ALA B C 1
ATOM 13356 O O . ALA B 1 779 ? -10.461 49.375 -0.622 1 95.38 779 ALA B O 1
ATOM 13357 N N . SER B 1 780 ? -10.859 51.156 -1.909 1 94.88 780 SER B N 1
ATOM 13358 C CA . SER B 1 780 ? -10.875 52.094 -0.79 1 94.88 780 SER B CA 1
ATOM 13359 C C . SER B 1 780 ? -12.055 51.844 0.136 1 94.88 780 SER B C 1
ATOM 13361 O O . SER B 1 780 ? -12.039 52.25 1.3 1 94.88 780 SER B O 1
ATOM 13363 N N . THR B 1 781 ? -13.016 51.188 -0.343 1 95.62 781 THR B N 1
ATOM 13364 C CA . THR B 1 781 ? -14.219 50.969 0.446 1 95.62 781 THR B CA 1
ATOM 13365 C C . THR B 1 781 ? -14.094 49.656 1.243 1 95.62 781 THR B C 1
ATOM 13367 O O . THR B 1 781 ? -14.922 49.375 2.113 1 95.62 781 THR B O 1
ATOM 13370 N N . ILE B 1 782 ? -13.117 48.938 0.985 1 97.69 782 ILE B N 1
ATOM 13371 C CA . ILE B 1 782 ? -12.969 47.594 1.558 1 97.69 782 ILE B CA 1
ATOM 13372 C C . ILE B 1 782 ? -12.414 47.688 2.975 1 97.69 782 ILE B C 1
ATOM 13374 O O . ILE B 1 782 ? -11.375 48.344 3.193 1 97.69 782 ILE B O 1
ATOM 13378 N N . LYS B 1 783 ? -13.062 47.094 3.941 1 97.56 783 LYS B N 1
ATOM 13379 C CA . LYS B 1 783 ? -12.664 47.094 5.344 1 97.56 783 LYS B CA 1
ATOM 13380 C C . LYS B 1 783 ? -12.18 45.719 5.805 1 97.56 783 LYS B C 1
ATOM 13382 O O . LYS B 1 783 ? -11.469 45.625 6.805 1 97.56 783 LYS B O 1
ATOM 13387 N N . ARG B 1 784 ? -12.65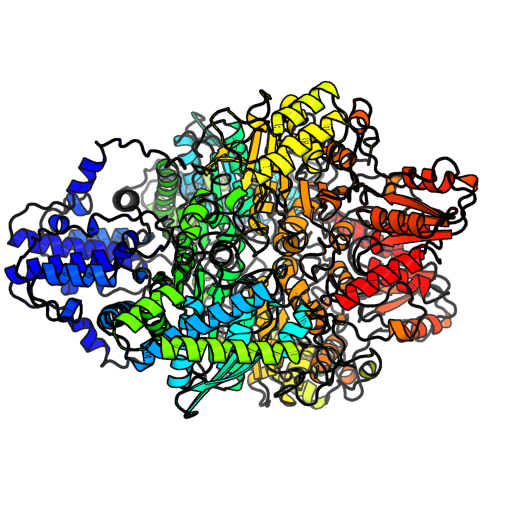6 44.719 5.137 1 98 784 ARG B N 1
ATOM 13388 C CA . ARG B 1 784 ? -12.305 43.344 5.461 1 98 784 ARG B CA 1
ATOM 13389 C C . ARG B 1 784 ? -11.805 42.594 4.227 1 98 784 ARG B C 1
ATOM 13391 O O . ARG B 1 784 ? -12.312 42.812 3.121 1 98 784 ARG B O 1
ATOM 13398 N N . VAL B 1 785 ? -10.789 41.719 4.395 1 98.62 785 VAL B N 1
ATOM 13399 C CA . VAL B 1 785 ? -10.227 40.938 3.305 1 98.62 785 VAL B CA 1
ATOM 13400 C C . VAL B 1 785 ? -10.242 39.438 3.676 1 98.62 785 VAL B C 1
ATOM 13402 O O . VAL B 1 785 ? -9.758 39.062 4.746 1 98.62 785 VAL B O 1
ATOM 13405 N N . ILE B 1 786 ? -10.805 38.594 2.816 1 98.75 786 ILE B N 1
ATOM 13406 C CA . ILE B 1 786 ? -10.797 37.125 2.93 1 98.75 786 ILE B CA 1
ATOM 13407 C C . ILE B 1 786 ? -9.773 36.562 1.963 1 98.75 786 ILE B C 1
ATOM 13409 O O . ILE B 1 786 ? -9.797 36.844 0.767 1 98.75 786 ILE B O 1
ATOM 13413 N N . PHE B 1 787 ? -8.844 35.812 2.473 1 98.81 787 PHE B N 1
ATOM 13414 C CA . PHE B 1 787 ? -8.008 34.938 1.655 1 98.81 787 PHE B CA 1
ATOM 13415 C C . PHE B 1 787 ? -8.578 33.5 1.634 1 98.81 787 PHE B C 1
ATOM 13417 O O . PHE B 1 787 ? -9.062 33.031 2.652 1 98.81 787 PHE B O 1
ATOM 13424 N N . CYS B 1 788 ? -8.625 32.875 0.532 1 98.75 788 CYS B N 1
ATOM 13425 C CA . CYS B 1 788 ? -9.102 31.5 0.387 1 98.75 788 CYS B CA 1
ATOM 13426 C C . CYS B 1 788 ? -8.422 30.812 -0.785 1 98.75 788 CYS B C 1
ATOM 13428 O O . CYS B 1 788 ? -7.543 31.391 -1.428 1 98.75 788 CYS B O 1
ATOM 13430 N N . SER B 1 789 ? -8.68 29.562 -1.013 1 98.44 789 SER B N 1
ATOM 13431 C CA . SER B 1 789 ? -8.125 28.797 -2.121 1 98.44 789 SER B CA 1
ATOM 13432 C C . SER B 1 789 ? -9.133 27.781 -2.652 1 98.44 789 SER B C 1
ATOM 13434 O O . SER B 1 789 ? -9.859 27.156 -1.876 1 98.44 789 SER B O 1
ATOM 13436 N N . GLY B 1 790 ? -9.203 27.672 -3.975 1 97.31 790 GLY B N 1
ATOM 13437 C CA . GLY B 1 790 ? -9.992 26.641 -4.598 1 97.31 790 GLY B CA 1
ATOM 13438 C C . GLY B 1 790 ? -11.461 27 -4.742 1 97.31 790 GLY B C 1
ATOM 13439 O O . GLY B 1 790 ? -11.797 28.172 -4.91 1 97.31 790 GLY B O 1
ATOM 13440 N N . LYS B 1 791 ? -12.352 26.078 -4.676 1 96.81 791 LYS B N 1
ATOM 13441 C CA . LYS B 1 791 ? -13.75 26.219 -5.078 1 96.81 791 LYS B CA 1
ATOM 13442 C C . LYS B 1 791 ? -14.523 27.062 -4.07 1 96.81 791 LYS B C 1
ATOM 13444 O O . LYS B 1 791 ? -15.578 27.609 -4.398 1 96.81 791 LYS B O 1
ATOM 13449 N N . VAL B 1 792 ? -14.016 27.172 -2.812 1 97.81 792 VAL B N 1
ATOM 13450 C CA . VAL B 1 792 ? -14.742 27.875 -1.76 1 97.81 792 VAL B CA 1
ATOM 13451 C C . VAL B 1 792 ? -14.953 29.328 -2.162 1 97.81 792 VAL B C 1
ATOM 13453 O O . VAL B 1 792 ? -15.914 29.969 -1.729 1 97.81 792 VAL B O 1
ATOM 13456 N N . PHE B 1 793 ? -14.117 29.938 -3.049 1 97.81 793 PHE B N 1
ATOM 13457 C CA . PHE B 1 793 ? -14.273 31.297 -3.574 1 97.81 793 PHE B CA 1
ATOM 13458 C C . PHE B 1 793 ? -15.672 31.5 -4.152 1 97.81 793 PHE B C 1
ATOM 13460 O O . PHE B 1 793 ? -16.312 32.5 -3.891 1 97.81 793 PHE B O 1
ATOM 13467 N N . TYR B 1 794 ? -16.094 30.547 -4.945 1 97.81 794 TYR B N 1
ATOM 13468 C CA . TYR B 1 794 ? -17.375 30.672 -5.645 1 97.81 794 TYR B CA 1
ATOM 13469 C C . TYR B 1 794 ? -18.531 30.625 -4.664 1 97.81 794 TYR B C 1
ATOM 13471 O O . TYR B 1 794 ? -19.547 31.297 -4.859 1 97.81 794 TYR B O 1
ATOM 13479 N N . ASP B 1 795 ? -18.422 29.812 -3.607 1 97.38 795 ASP B N 1
ATOM 13480 C CA . ASP B 1 795 ? -19.422 29.812 -2.545 1 97.38 795 ASP B CA 1
ATOM 13481 C C . ASP B 1 795 ? -19.469 31.172 -1.847 1 97.38 795 ASP B C 1
ATOM 13483 O O . ASP B 1 795 ? -20.562 31.688 -1.568 1 97.38 795 ASP B O 1
ATOM 13487 N N . LEU B 1 796 ? -18.312 31.703 -1.559 1 98.31 796 LEU B N 1
ATOM 13488 C CA . LEU B 1 796 ? -18.203 33 -0.889 1 98.31 796 LEU B CA 1
ATOM 13489 C C . LEU B 1 796 ? -18.75 34.125 -1.778 1 98.31 796 LEU B C 1
ATOM 13491 O O . LEU B 1 796 ? -19.453 35 -1.304 1 98.31 796 LEU B O 1
ATOM 13495 N N . GLN B 1 797 ? -18.344 34.062 -3.047 1 97.75 797 GLN B N 1
ATOM 13496 C CA . GLN B 1 797 ? -18.781 35.062 -3.994 1 97.75 797 GLN B CA 1
ATOM 13497 C C . GLN B 1 797 ? -20.312 35.094 -4.117 1 97.75 797 GLN B C 1
ATOM 13499 O O . GLN B 1 797 ? -20.922 36.156 -4.145 1 97.75 797 GLN B O 1
ATOM 13504 N N . GLU B 1 798 ? -20.891 33.938 -4.23 1 96.94 798 GLU B N 1
ATOM 13505 C CA . GLU B 1 798 ? -22.344 33.812 -4.32 1 96.94 798 GLU B CA 1
ATOM 13506 C C . GLU B 1 798 ? -23.031 34.344 -3.072 1 96.94 798 GLU B C 1
ATOM 13508 O O . GLU B 1 798 ? -24.031 35.062 -3.166 1 96.94 798 GLU B O 1
ATOM 13513 N N . GLU B 1 799 ? -22.531 34.031 -1.896 1 97.56 799 GLU B N 1
ATOM 13514 C CA . GLU B 1 799 ? -23.078 34.5 -0.635 1 97.56 799 GLU B CA 1
ATOM 13515 C C . GLU B 1 799 ? -22.969 36.031 -0.531 1 97.56 799 GLU B C 1
ATOM 13517 O O . GLU B 1 799 ? -23.891 36.688 -0.08 1 97.56 799 GLU B O 1
ATOM 13522 N N . ARG B 1 800 ? -21.797 36.625 -0.882 1 97.5 800 ARG B N 1
ATOM 13523 C CA . ARG B 1 800 ? -21.594 38.062 -0.867 1 97.5 800 ARG B CA 1
ATOM 13524 C C . ARG B 1 800 ? -22.641 38.781 -1.718 1 97.5 800 ARG B C 1
ATOM 13526 O O . ARG B 1 800 ? -23.203 39.781 -1.301 1 97.5 800 ARG B O 1
ATOM 13533 N N . LYS B 1 801 ? -22.891 38.25 -2.926 1 96.19 801 LYS B N 1
ATOM 13534 C CA . LYS B 1 801 ? -23.875 38.844 -3.84 1 96.19 801 LYS B CA 1
ATOM 13535 C C . LYS B 1 801 ? -25.281 38.719 -3.275 1 96.19 801 LYS B C 1
ATOM 13537 O O . LYS B 1 801 ? -26.047 39.688 -3.318 1 96.19 801 LYS B O 1
ATOM 13542 N N . ALA B 1 802 ? -25.562 37.562 -2.752 1 96.69 802 ALA B N 1
ATOM 13543 C CA . ALA B 1 802 ? -26.891 37.312 -2.23 1 96.69 802 ALA B CA 1
ATOM 13544 C C . ALA B 1 802 ? -27.219 38.219 -1.056 1 96.69 802 ALA B C 1
ATOM 13546 O O . ALA B 1 802 ? -28.375 38.625 -0.876 1 96.69 802 ALA B O 1
ATOM 13547 N N . LYS B 1 803 ? -26.219 38.594 -0.244 1 96.62 803 LYS B N 1
ATOM 13548 C CA . LYS B 1 803 ? -26.453 39.406 0.963 1 96.62 803 LYS B CA 1
ATOM 13549 C C . LYS B 1 803 ? -26.031 40.844 0.766 1 96.62 803 LYS B C 1
ATOM 13551 O O . LYS B 1 803 ? -26.156 41.656 1.68 1 96.62 803 LYS B O 1
ATOM 13556 N N . ASN B 1 804 ? -25.453 41.219 -0.313 1 95.5 804 ASN B N 1
ATOM 13557 C CA . ASN B 1 804 ? -25.078 42.562 -0.725 1 95.5 804 ASN B CA 1
ATOM 13558 C C . ASN B 1 804 ? -24 43.156 0.192 1 95.5 804 ASN B C 1
ATOM 13560 O O . ASN B 1 804 ? -24.156 44.281 0.693 1 95.5 804 ASN B O 1
ATOM 13564 N N . PHE B 1 805 ? -23.031 42.344 0.455 1 95.19 805 PHE B N 1
ATOM 13565 C CA . PHE B 1 805 ? -21.859 42.844 1.167 1 95.19 805 PHE B CA 1
ATOM 13566 C C . PHE B 1 805 ? -20.938 43.594 0.223 1 95.19 805 PHE B C 1
ATOM 13568 O O . PHE B 1 805 ? -20.531 43.094 -0.818 1 95.19 805 PHE B O 1
ATOM 13575 N N . ASN B 1 806 ? -20.531 44.844 0.583 1 93.19 806 ASN B N 1
ATOM 13576 C CA . ASN B 1 806 ? -19.75 45.656 -0.338 1 93.19 806 ASN B CA 1
ATOM 13577 C C . ASN B 1 806 ? -18.422 46.094 0.284 1 93.19 806 ASN B C 1
ATOM 13579 O O . ASN B 1 806 ? -17.625 46.75 -0.365 1 93.19 806 ASN B O 1
ATOM 13583 N N . ASP B 1 807 ? -18.172 45.656 1.452 1 96.31 807 ASP B N 1
ATOM 13584 C CA . ASP B 1 807 ? -16.969 46.094 2.141 1 96.31 807 ASP B CA 1
ATOM 13585 C C . ASP B 1 807 ? -16 44.938 2.371 1 96.31 807 ASP B C 1
ATOM 13587 O O . ASP B 1 807 ? -15.141 45.031 3.254 1 96.31 807 ASP B O 1
ATOM 13591 N N . VAL B 1 808 ? -16.188 43.781 1.728 1 98.06 808 VAL B N 1
ATOM 13592 C CA . VAL B 1 808 ? -15.336 42.594 1.897 1 98.06 808 VAL B CA 1
ATOM 13593 C C . VAL B 1 808 ? -14.719 42.219 0.556 1 98.06 808 VAL B C 1
ATOM 13595 O O . VAL B 1 808 ? -15.438 42.031 -0.429 1 98.06 808 VAL B O 1
ATOM 13598 N N . ALA B 1 809 ? -13.398 42.094 0.461 1 98.44 809 ALA B N 1
ATOM 13599 C CA . ALA B 1 809 ? -12.695 41.562 -0.703 1 98.44 809 ALA B CA 1
ATOM 13600 C C . ALA B 1 809 ? -12.383 40.094 -0.512 1 98.44 809 ALA B C 1
ATOM 13602 O O . ALA B 1 809 ? -12.055 39.656 0.597 1 98.44 809 ALA B O 1
ATOM 13603 N N . ILE B 1 810 ? -12.484 39.25 -1.547 1 98.69 810 ILE B N 1
ATOM 13604 C CA . ILE B 1 810 ? -12.164 37.812 -1.525 1 98.69 810 ILE B CA 1
ATOM 13605 C C . ILE B 1 810 ? -11.008 37.531 -2.473 1 98.69 810 ILE B C 1
ATOM 13607 O O . ILE B 1 810 ? -11.164 37.562 -3.693 1 98.69 810 ILE B O 1
ATOM 13611 N N . ILE B 1 811 ? -9.852 37.219 -1.917 1 98.62 811 ILE B N 1
ATOM 13612 C CA . ILE B 1 811 ? -8.625 36.969 -2.674 1 98.62 811 ILE B CA 1
ATOM 13613 C C . ILE B 1 811 ? -8.352 35.469 -2.742 1 98.62 811 ILE B C 1
ATOM 13615 O O . ILE B 1 811 ? -8.438 34.781 -1.729 1 98.62 811 ILE B O 1
ATOM 13619 N N . ARG B 1 812 ? -7.953 34.969 -3.908 1 98.19 812 ARG B N 1
ATOM 13620 C CA . ARG B 1 812 ? -7.746 33.531 -4.102 1 98.19 812 ARG B CA 1
ATOM 13621 C C . ARG B 1 812 ? -6.262 33.219 -4.246 1 98.19 812 ARG B C 1
ATOM 13623 O O . ARG B 1 812 ? -5.598 33.719 -5.152 1 98.19 812 ARG B O 1
ATOM 13630 N N . LEU B 1 813 ? -5.785 32.375 -3.391 1 98.44 813 LEU B N 1
ATOM 13631 C CA . LEU B 1 813 ? -4.473 31.797 -3.615 1 98.44 813 LEU B CA 1
ATOM 13632 C C . LEU B 1 813 ? -4.57 30.594 -4.543 1 98.44 813 LEU B C 1
ATOM 13634 O O . LEU B 1 813 ? -5.188 29.578 -4.195 1 98.44 813 LEU B O 1
ATOM 13638 N N . GLU B 1 814 ? -3.943 30.672 -5.707 1 98 814 GLU B N 1
ATOM 13639 C CA . GLU B 1 814 ? -3.928 29.609 -6.703 1 98 814 GLU B CA 1
ATOM 13640 C C . GLU B 1 814 ? -2.764 28.656 -6.469 1 98 814 GLU B C 1
ATOM 13642 O O . GLU B 1 814 ? -2.852 27.469 -6.797 1 98 814 GLU B O 1
ATOM 13647 N N . GLN B 1 815 ? -1.697 29.109 -6.016 1 97.56 815 GLN B N 1
ATOM 13648 C CA . GLN B 1 815 ? -0.525 28.344 -5.586 1 97.56 815 GLN B CA 1
ATOM 13649 C C . GLN B 1 815 ? -0.307 28.484 -4.082 1 97.56 815 GLN B C 1
ATOM 13651 O O . GLN B 1 815 ? -0.397 29.578 -3.531 1 97.56 815 GLN B O 1
ATOM 13656 N N . ILE B 1 816 ? -0.068 27.328 -3.43 1 98.31 816 ILE B N 1
ATOM 13657 C CA . ILE B 1 816 ? 0.14 27.359 -1.985 1 98.31 816 ILE B CA 1
ATOM 13658 C C . ILE B 1 816 ? 1.615 27.125 -1.671 1 98.31 816 ILE B C 1
ATOM 13660 O O . ILE B 1 816 ? 2.162 27.719 -0.743 1 98.31 816 ILE B O 1
ATOM 13664 N N . ALA B 1 817 ? 2.273 26.25 -2.398 1 97.12 817 ALA B N 1
ATOM 13665 C CA . ALA B 1 817 ? 3.705 25.984 -2.279 1 97.12 817 ALA B CA 1
ATOM 13666 C C . ALA B 1 817 ? 4.375 25.969 -3.65 1 97.12 817 ALA B C 1
ATOM 13668 O O . ALA B 1 817 ? 3.939 25.234 -4.551 1 97.12 817 ALA B O 1
ATOM 13669 N N . PRO B 1 818 ? 5.406 26.828 -3.754 1 95.62 818 PRO B N 1
ATOM 13670 C CA . PRO B 1 818 ? 5.926 27.859 -2.848 1 95.62 818 PRO B CA 1
ATOM 13671 C C . PRO B 1 818 ? 4.898 28.953 -2.545 1 95.62 818 PRO B C 1
ATOM 13673 O O . PRO B 1 818 ? 4.121 29.328 -3.422 1 95.62 818 PRO B O 1
ATOM 13676 N N . PHE B 1 819 ? 4.98 29.453 -1.341 1 96.75 819 PHE B N 1
ATOM 13677 C CA . PHE B 1 819 ? 4.055 30.484 -0.896 1 96.75 819 PHE B CA 1
ATOM 13678 C C . PHE B 1 819 ? 4.312 31.797 -1.635 1 96.75 819 PHE B C 1
ATOM 13680 O O . PHE B 1 819 ? 5.461 32.219 -1.772 1 96.75 819 PHE B O 1
ATOM 13687 N N . PRO B 1 820 ? 3.295 32.469 -2.162 1 95.56 820 PRO B N 1
ATOM 13688 C CA . PRO B 1 820 ? 3.484 33.625 -3.008 1 95.56 820 PRO B CA 1
ATOM 13689 C C . PRO B 1 820 ? 3.555 34.938 -2.205 1 95.56 820 PRO B C 1
ATOM 13691 O O . PRO B 1 820 ? 2.709 35.812 -2.373 1 95.56 820 PRO B O 1
ATOM 13694 N N . TYR B 1 821 ? 4.547 35.219 -1.502 1 96.06 821 TYR B N 1
ATOM 13695 C CA . TYR B 1 821 ? 4.727 36.312 -0.559 1 96.06 821 TYR B CA 1
ATOM 13696 C C . TYR B 1 821 ? 4.539 37.656 -1.245 1 96.06 821 TYR B C 1
ATOM 13698 O O . TYR B 1 821 ? 3.822 38.531 -0.739 1 96.06 821 TYR B O 1
ATOM 13706 N N . GLN B 1 822 ? 5.129 37.844 -2.395 1 94.06 822 GLN B N 1
ATOM 13707 C CA . GLN B 1 822 ? 5.109 39.156 -3.062 1 94.06 822 GLN B CA 1
ATOM 13708 C C . GLN B 1 822 ? 3.699 39.5 -3.525 1 94.06 822 GLN B C 1
ATOM 13710 O O . GLN B 1 822 ? 3.236 40.625 -3.32 1 94.06 822 GLN B O 1
ATOM 13715 N N . ARG B 1 823 ? 3.053 38.562 -4.137 1 95.69 823 ARG B N 1
ATOM 13716 C CA . ARG B 1 823 ? 1.71 38.812 -4.648 1 95.69 823 ARG B CA 1
ATOM 13717 C C . ARG B 1 823 ? 0.726 39.062 -3.51 1 95.69 823 ARG B C 1
ATOM 13719 O O . ARG B 1 823 ? -0.198 39.875 -3.639 1 95.69 823 ARG B O 1
ATOM 13726 N N . ILE B 1 824 ? 0.879 38.375 -2.426 1 97.56 824 ILE B N 1
ATOM 13727 C CA . ILE B 1 824 ? 0.037 38.594 -1.252 1 97.56 824 ILE B CA 1
ATOM 13728 C C . ILE B 1 824 ? 0.249 40 -0.696 1 97.56 824 ILE B C 1
ATOM 13730 O O . ILE B 1 824 ? -0.713 40.688 -0.345 1 97.56 824 ILE B O 1
ATOM 13734 N N . GLN B 1 825 ? 1.491 40.438 -0.631 1 96.75 825 GLN B N 1
ATOM 13735 C CA . GLN B 1 825 ? 1.795 41.781 -0.175 1 96.75 825 GLN B CA 1
ATOM 13736 C C . GLN B 1 825 ? 1.114 42.812 -1.055 1 96.75 825 GLN B C 1
ATOM 13738 O O . GLN B 1 825 ? 0.59 43.812 -0.553 1 96.75 825 GLN B O 1
ATOM 13743 N N . GLU B 1 826 ? 1.108 42.594 -2.32 1 96.75 826 GLU B N 1
ATOM 13744 C CA . GLU B 1 826 ? 0.448 43.5 -3.254 1 96.75 826 GLU B CA 1
ATOM 13745 C C . GLU B 1 826 ? -1.044 43.594 -2.955 1 96.75 826 GLU B C 1
ATOM 13747 O O . GLU B 1 826 ? -1.608 44.719 -2.984 1 96.75 826 GLU B O 1
ATOM 13752 N N . GLU B 1 827 ? -1.66 42.5 -2.666 1 97.56 827 GLU B N 1
ATOM 13753 C CA . GLU B 1 827 ? -3.088 42.5 -2.357 1 97.56 827 GLU B CA 1
ATOM 13754 C C . GLU B 1 827 ? -3.363 43.219 -1.036 1 97.56 827 GLU B C 1
ATOM 13756 O O . GLU B 1 827 ? -4.348 43.938 -0.911 1 97.56 827 GLU B O 1
ATOM 13761 N N . ILE B 1 828 ? -2.533 42.969 -0.021 1 97.94 828 ILE B N 1
ATOM 13762 C CA . ILE B 1 828 ? -2.68 43.625 1.271 1 97.94 828 ILE B CA 1
ATOM 13763 C C . ILE B 1 828 ? -2.572 45.156 1.091 1 97.94 828 ILE B C 1
ATOM 13765 O O . ILE B 1 828 ? -3.371 45.906 1.648 1 97.94 828 ILE B O 1
ATOM 13769 N N . ASN B 1 829 ? -1.593 45.594 0.232 1 97.12 829 ASN B N 1
ATOM 13770 C CA . ASN B 1 829 ? -1.384 47 -0.024 1 97.12 829 ASN B CA 1
ATOM 13771 C C . ASN B 1 829 ? -2.561 47.625 -0.778 1 97.12 829 ASN B C 1
ATOM 13773 O O . ASN B 1 829 ? -2.902 48.781 -0.563 1 97.12 829 ASN B O 1
ATOM 13777 N N . ARG B 1 830 ? -3.109 46.875 -1.654 1 97.25 830 ARG B N 1
ATOM 13778 C CA . ARG B 1 830 ? -4.246 47.344 -2.439 1 97.25 830 ARG B CA 1
ATOM 13779 C C . ARG B 1 830 ? -5.406 47.719 -1.535 1 97.25 830 ARG B C 1
ATOM 13781 O O . ARG B 1 830 ? -6.074 48.75 -1.783 1 97.25 830 ARG B O 1
ATOM 13788 N N . TYR B 1 831 ? -5.625 46.969 -0.52 1 97.5 831 TYR B N 1
ATOM 13789 C CA . TYR B 1 831 ? -6.73 47.219 0.396 1 97.5 831 TYR B CA 1
ATOM 13790 C C . TYR B 1 831 ? -6.23 47.875 1.681 1 97.5 831 TYR B C 1
ATOM 13792 O O . TYR B 1 831 ? -6.43 47.344 2.773 1 97.5 831 TYR B O 1
ATOM 13800 N N . SER B 1 832 ? -5.711 49 1.601 1 95.38 832 SER B N 1
ATOM 13801 C CA . SER B 1 832 ? -4.996 49.688 2.67 1 95.38 832 SER B CA 1
ATOM 13802 C C . SER B 1 832 ? -5.938 50.094 3.801 1 95.38 832 SER B C 1
ATOM 13804 O O . SER B 1 832 ? -5.508 50.281 4.941 1 95.38 832 SER B O 1
ATOM 13806 N N . ASN B 1 833 ? -7.219 50.219 3.471 1 96.25 833 ASN B N 1
ATOM 13807 C CA . ASN B 1 833 ? -8.188 50.625 4.492 1 96.25 833 ASN B CA 1
ATOM 13808 C C . ASN B 1 833 ? -8.711 49.406 5.258 1 96.25 833 ASN B C 1
ATOM 13810 O O . ASN B 1 833 ? -9.422 49.562 6.25 1 96.25 833 ASN B O 1
ATOM 13814 N N . ALA B 1 834 ? -8.336 48.219 4.824 1 97.44 834 ALA B N 1
ATOM 13815 C CA . ALA B 1 834 ? -8.805 47.031 5.492 1 97.44 834 ALA B CA 1
ATOM 13816 C C . ALA B 1 834 ? -8.141 46.844 6.855 1 97.44 834 ALA B C 1
ATOM 13818 O O . ALA B 1 834 ? -6.93 47.031 6.988 1 97.44 834 ALA B O 1
ATOM 13819 N N . THR B 1 835 ? -8.922 46.531 7.879 1 97 835 THR B N 1
ATOM 13820 C CA . THR B 1 835 ? -8.398 46.344 9.227 1 97 835 THR B CA 1
ATOM 13821 C C . THR B 1 835 ? -8.57 44.906 9.703 1 97 835 THR B C 1
ATOM 13823 O O . THR B 1 835 ? -7.965 44.5 10.695 1 97 835 THR B O 1
ATOM 13826 N N . LYS B 1 836 ? -9.375 44.125 9.031 1 97.94 836 LYS B N 1
ATOM 13827 C CA . LYS B 1 836 ? -9.633 42.75 9.398 1 97.94 836 LYS B CA 1
ATOM 13828 C C . LYS B 1 836 ? -9.297 41.781 8.25 1 97.94 836 LYS B C 1
ATOM 13830 O O . LYS B 1 836 ? -9.664 42.062 7.098 1 97.94 836 LYS B O 1
ATOM 13835 N N . PHE B 1 837 ? -8.617 40.75 8.539 1 98.62 837 PHE B N 1
ATOM 13836 C CA . PHE B 1 837 ? -8.219 39.719 7.574 1 98.62 837 PHE B CA 1
ATOM 13837 C C . PHE B 1 837 ? -8.617 38.344 8.0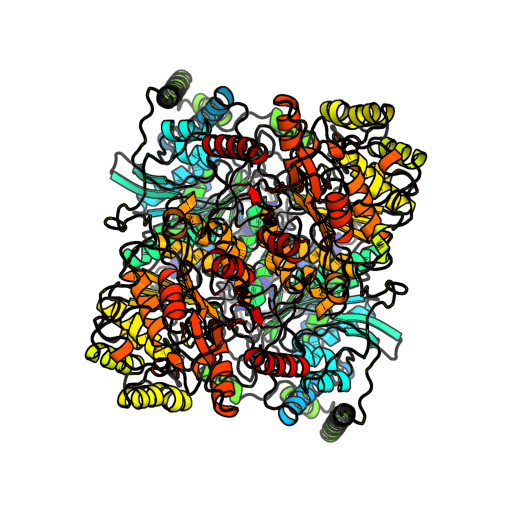55 1 98.62 837 PHE B C 1
ATOM 13839 O O . PHE B 1 837 ? -8.578 38.062 9.258 1 98.62 837 PHE B O 1
ATOM 13846 N N . ALA B 1 838 ? -9.031 37.438 7.184 1 98.75 838 ALA B N 1
ATOM 13847 C CA . ALA B 1 838 ? -9.383 36.062 7.516 1 98.75 838 ALA B CA 1
ATOM 13848 C C . ALA B 1 838 ? -8.898 35.094 6.441 1 98.75 838 ALA B C 1
ATOM 13850 O O . ALA B 1 838 ? -8.75 35.469 5.277 1 98.75 838 ALA B O 1
ATOM 13851 N N . TRP B 1 839 ? -8.555 33.938 6.84 1 98.81 839 TRP B N 1
ATOM 13852 C CA . TRP B 1 839 ? -8.398 32.781 5.957 1 98.81 839 TRP B CA 1
ATOM 13853 C C . TRP B 1 839 ? -9.625 31.875 6.02 1 98.81 839 TRP B C 1
ATOM 13855 O O . TRP B 1 839 ? -10.023 31.422 7.098 1 98.81 839 TRP B O 1
ATOM 13865 N N . VAL B 1 840 ? -10.242 31.625 4.898 1 98.81 840 VAL B N 1
ATOM 13866 C CA . VAL B 1 840 ? -11.422 30.781 4.832 1 98.81 840 VAL B CA 1
ATOM 13867 C C . VAL B 1 840 ? -11.102 29.5 4.047 1 98.81 840 VAL B C 1
ATOM 13869 O O . VAL B 1 840 ? -10.562 29.562 2.941 1 98.81 840 VAL B O 1
ATOM 13872 N N . GLN B 1 841 ? -11.375 28.312 4.57 1 98.5 841 GLN B N 1
ATOM 13873 C CA . GLN B 1 841 ? -11.227 27.062 3.855 1 98.5 841 GLN B CA 1
ATOM 13874 C C . GLN B 1 841 ? -12.414 26.141 4.117 1 98.5 841 GLN B C 1
ATOM 13876 O O . GLN B 1 841 ? -13.062 26.219 5.164 1 98.5 841 GLN B O 1
ATOM 13881 N N . GLU B 1 842 ? -12.68 25.25 3.154 1 97 842 GLU B N 1
ATOM 13882 C CA . GLU B 1 842 ? -13.805 24.328 3.324 1 97 842 GLU B CA 1
ATOM 13883 C C . GLU B 1 842 ? -13.391 23.094 4.125 1 97 842 GLU B C 1
ATOM 13885 O O . GLU B 1 842 ? -14.25 22.375 4.641 1 97 842 GLU B O 1
ATOM 13890 N N . GLU B 1 843 ? -12.07 22.797 4.219 1 97.5 843 GLU B N 1
ATOM 13891 C CA . GLU B 1 843 ? -11.562 21.656 4.988 1 97.5 843 GLU B CA 1
ATOM 13892 C C . GLU B 1 843 ? -11.664 21.922 6.488 1 97.5 843 GLU B C 1
ATOM 13894 O O . GLU B 1 843 ? -11.797 23.078 6.914 1 97.5 843 GLU B O 1
ATOM 13899 N N . GLN B 1 844 ? -11.547 20.906 7.238 1 96.5 844 GLN B N 1
ATOM 13900 C CA . GLN B 1 844 ? -11.492 21.016 8.695 1 96.5 844 GLN B CA 1
ATOM 13901 C C . GLN B 1 844 ? -10.227 21.734 9.148 1 96.5 844 GLN B C 1
ATOM 13903 O O . GLN B 1 844 ? -9.266 21.844 8.383 1 96.5 844 GLN B O 1
ATOM 13908 N N . GLN B 1 845 ? -10.305 22.141 10.375 1 96.69 845 GLN B N 1
ATOM 13909 C CA . GLN B 1 845 ? -9.211 22.891 10.977 1 96.69 845 GLN B CA 1
ATOM 13910 C C . GLN B 1 845 ? -7.883 22.141 10.836 1 96.69 845 GLN B C 1
ATOM 13912 O O . GLN B 1 845 ? -6.852 22.75 10.555 1 96.69 845 GLN B O 1
ATOM 13917 N N . ASN B 1 846 ? -7.871 20.812 11.055 1 96.94 846 ASN B N 1
ATOM 13918 C CA . ASN B 1 846 ? -6.656 20.016 10.984 1 96.94 846 ASN B CA 1
ATOM 13919 C C . ASN B 1 846 ? -6.41 19.484 9.578 1 96.94 846 ASN B C 1
ATOM 13921 O O . ASN B 1 846 ? -5.531 18.641 9.375 1 96.94 846 ASN B O 1
ATOM 13925 N N . GLY B 1 847 ? -7.223 19.984 8.617 1 96.69 847 GLY B N 1
ATOM 13926 C CA . GLY B 1 847 ? -7.055 19.688 7.207 1 96.69 847 GLY B CA 1
ATOM 13927 C C . GLY B 1 847 ? -6.902 20.938 6.352 1 96.69 847 GLY B C 1
ATOM 13928 O O . GLY B 1 847 ? -7.035 22.047 6.852 1 96.69 847 GLY B O 1
ATOM 13929 N N . GLY B 1 848 ? -6.531 20.828 5.145 1 97.38 848 GLY B N 1
ATOM 13930 C CA . GLY B 1 848 ? -6.426 21.969 4.25 1 97.38 848 GLY B CA 1
ATOM 13931 C C . GLY B 1 848 ? -5.141 22.75 4.43 1 97.38 848 GLY B C 1
ATOM 13932 O O . GLY B 1 848 ? -4.09 22.172 4.711 1 97.38 848 GLY B O 1
ATOM 13933 N N . CYS B 1 849 ? -5.238 24.047 4.254 1 98.38 849 CYS B N 1
ATOM 13934 C CA . CYS B 1 849 ? -4.027 24.844 4.086 1 98.38 849 CYS B CA 1
ATOM 13935 C C . CYS B 1 849 ? -3.658 25.562 5.379 1 98.38 849 CYS B C 1
ATOM 13937 O O . CYS B 1 849 ? -2.537 26.047 5.527 1 98.38 849 CYS B O 1
ATOM 13939 N N . TRP B 1 850 ? -4.508 25.656 6.348 1 98.06 850 TRP B N 1
ATOM 13940 C CA . TRP B 1 850 ? -4.402 26.594 7.453 1 98.06 850 TRP B CA 1
ATOM 13941 C C . TRP B 1 850 ? -3.064 26.453 8.172 1 98.06 850 TRP B C 1
ATOM 13943 O O . TRP B 1 850 ? -2.334 27.422 8.344 1 98.06 850 TRP B O 1
ATOM 13953 N N . SER B 1 851 ? -2.705 25.172 8.508 1 96.38 851 SER B N 1
ATOM 13954 C CA . SER B 1 851 ? -1.488 24.953 9.281 1 96.38 851 SER B CA 1
ATOM 13955 C C . SER B 1 851 ? -0.256 25.438 8.516 1 96.38 851 SER B C 1
ATOM 13957 O O . SER B 1 851 ? 0.754 25.797 9.125 1 96.38 851 SER B O 1
ATOM 13959 N N . PHE B 1 852 ? -0.338 25.469 7.262 1 97.69 852 PHE B N 1
ATOM 13960 C CA . PHE B 1 852 ? 0.778 25.859 6.41 1 97.69 852 PHE B CA 1
ATOM 13961 C C . PHE B 1 852 ? 0.817 27.375 6.242 1 97.69 852 PHE B C 1
ATOM 13963 O O . PHE B 1 852 ? 1.885 27.984 6.312 1 97.69 852 PHE B O 1
ATOM 13970 N N . VAL B 1 853 ? -0.332 28.078 6.098 1 98.19 853 VAL B N 1
ATOM 13971 C CA . VAL B 1 853 ? -0.358 29.484 5.723 1 98.19 853 VAL B CA 1
ATOM 13972 C C . VAL B 1 853 ? -0.319 30.359 6.973 1 98.19 853 VAL B C 1
ATOM 13974 O O . VAL B 1 853 ? 0.144 31.5 6.93 1 98.19 853 VAL B O 1
ATOM 13977 N N . GLU B 1 854 ? -0.793 29.891 8.094 1 97.5 854 GLU B N 1
ATOM 13978 C CA . GLU B 1 854 ? -0.959 30.672 9.312 1 97.5 854 GLU B CA 1
ATOM 13979 C C . GLU B 1 854 ? 0.353 31.328 9.727 1 97.5 854 GLU B C 1
ATOM 13981 O O . GLU B 1 854 ? 0.415 32.562 9.891 1 97.5 854 GLU B O 1
ATOM 13986 N N . PRO B 1 855 ? 1.46 30.5 9.914 1 95.94 855 PRO B N 1
ATOM 13987 C CA . PRO B 1 855 ? 2.695 31.141 10.359 1 95.94 855 PRO B CA 1
ATOM 13988 C C . PRO B 1 855 ? 3.242 32.156 9.336 1 95.94 855 PRO B C 1
ATOM 13990 O O . PRO B 1 855 ? 3.869 33.125 9.719 1 95.94 855 PRO B O 1
ATOM 13993 N N . ARG B 1 856 ? 2.977 31.953 8.133 1 97.5 856 ARG B N 1
ATOM 13994 C CA . ARG B 1 856 ? 3.477 32.812 7.07 1 97.5 856 ARG B CA 1
ATOM 13995 C C . ARG B 1 856 ? 2.717 34.125 7.035 1 97.5 856 ARG B C 1
ATOM 13997 O O . ARG B 1 856 ? 3.32 35.219 6.902 1 97.5 856 ARG B O 1
ATOM 14004 N N . PHE B 1 857 ? 1.408 34.094 7.176 1 98.06 857 PHE B N 1
ATOM 14005 C CA . PHE B 1 857 ? 0.605 35.312 7.242 1 98.06 857 PHE B CA 1
ATOM 14006 C C . PHE B 1 857 ? 0.905 36.094 8.516 1 98.06 857 PHE B C 1
ATOM 14008 O O . PHE B 1 857 ? 1.106 37.312 8.477 1 98.06 857 PHE B O 1
ATOM 14015 N N . LYS B 1 858 ? 0.954 35.469 9.656 1 96.5 858 LYS B N 1
ATOM 14016 C CA . LYS B 1 858 ? 1.043 36.125 10.953 1 96.5 858 LYS B CA 1
ATOM 14017 C C . LYS B 1 858 ? 2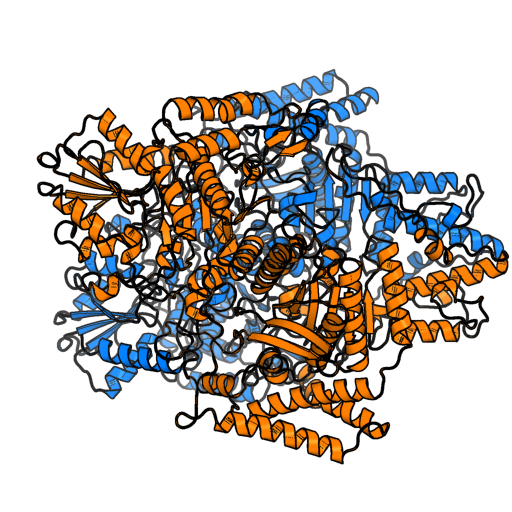.426 36.719 11.172 1 96.5 858 LYS B C 1
ATOM 14019 O O . LYS B 1 858 ? 2.557 37.75 11.82 1 96.5 858 LYS B O 1
ATOM 14024 N N . GLN B 1 859 ? 3.428 36.062 10.594 1 95.25 859 GLN B N 1
ATOM 14025 C CA . GLN B 1 859 ? 4.785 36.5 10.922 1 95.25 859 GLN B CA 1
ATOM 14026 C C . GLN B 1 859 ? 5.348 37.406 9.844 1 95.25 859 GLN B C 1
ATOM 14028 O O . GLN B 1 859 ? 6.176 38.281 10.133 1 95.25 859 GLN B O 1
ATOM 14033 N N . ARG B 1 860 ? 4.941 37.219 8.648 1 96.75 860 ARG B N 1
ATOM 14034 C CA . ARG B 1 860 ? 5.547 37.969 7.539 1 96.75 860 ARG B CA 1
ATOM 14035 C C . ARG B 1 860 ? 5 39.375 7.449 1 96.75 860 ARG B C 1
ATOM 14037 O O . ARG B 1 860 ? 5.738 40.312 7.141 1 96.75 860 ARG B O 1
ATOM 14044 N N . TYR B 1 861 ? 3.652 39.594 7.715 1 96.88 861 TYR B N 1
ATOM 14045 C CA . TYR B 1 861 ? 2.98 40.875 7.488 1 96.88 861 TYR B CA 1
ATOM 14046 C C . TYR B 1 861 ? 2.412 41.438 8.789 1 96.88 861 TYR B C 1
ATOM 14048 O O . TYR B 1 861 ? 1.596 40.781 9.445 1 96.88 861 TYR B O 1
ATOM 14056 N N . PRO B 1 862 ? 2.705 42.625 9.141 1 96.12 862 PRO B N 1
ATOM 14057 C CA . PRO B 1 862 ? 2.104 43.219 10.336 1 96.12 862 PRO B CA 1
ATOM 14058 C C . PRO B 1 862 ? 0.584 43.312 10.234 1 96.12 862 PRO B C 1
ATOM 14060 O O . PRO B 1 862 ? -0.12 43.125 11.227 1 96.12 862 PRO B O 1
ATOM 14063 N N . GLN B 1 863 ? 0.072 43.594 9.086 1 96.44 863 GLN B N 1
ATOM 14064 C CA . GLN B 1 863 ? -1.354 43.812 8.875 1 96.44 863 GLN B CA 1
ATOM 14065 C C . GLN B 1 863 ? -2.154 42.531 9.172 1 96.44 863 GLN B C 1
ATOM 14067 O O . GLN B 1 863 ? -3.303 42.594 9.609 1 96.44 863 GLN B O 1
ATOM 14072 N N . THR B 1 864 ? -1.505 41.344 8.922 1 97.75 864 THR B N 1
ATOM 14073 C CA . THR B 1 864 ? -2.242 40.094 9.055 1 97.75 864 THR B CA 1
ATOM 14074 C C . THR B 1 864 ? -1.789 39.344 10.305 1 97.75 864 THR B C 1
ATOM 14076 O O . THR B 1 864 ? -1.991 38.125 10.406 1 97.75 864 THR B O 1
ATOM 14079 N N . SER B 1 865 ? -1.16 39.938 11.242 1 95.69 865 SER B N 1
ATOM 14080 C CA . SER B 1 865 ? -0.644 39.312 12.453 1 95.69 865 SER B CA 1
ATOM 14081 C C . SER B 1 865 ? -1.761 38.656 13.25 1 95.69 865 SER B C 1
ATOM 14083 O O . SER B 1 865 ? -1.515 37.719 14.008 1 95.69 865 SER B O 1
ATOM 14085 N N . GLN B 1 866 ? -3.008 39.125 13.047 1 95.69 866 GLN B N 1
ATOM 14086 C CA . GLN B 1 866 ? -4.156 38.562 13.75 1 95.69 866 GLN B CA 1
ATOM 14087 C C . GLN B 1 866 ? -5.16 37.969 12.773 1 95.69 866 GLN B C 1
ATOM 14089 O O . GLN B 1 866 ? -6.367 38 13.016 1 95.69 866 GLN B O 1
ATOM 14094 N N . ILE B 1 867 ? -4.66 37.438 11.688 1 98.12 867 ILE B N 1
ATOM 14095 C CA . ILE B 1 867 ? -5.539 36.844 10.68 1 98.12 867 ILE B CA 1
ATOM 14096 C C . ILE B 1 867 ? -6.383 35.75 11.312 1 98.12 867 ILE B C 1
ATOM 14098 O O . ILE B 1 867 ? -5.879 34.938 12.109 1 98.12 867 ILE B O 1
ATOM 14102 N N . LYS B 1 868 ? -7.684 35.719 11.039 1 97.88 868 LYS B N 1
ATOM 14103 C CA . LYS B 1 868 ? -8.617 34.781 11.664 1 97.88 868 LYS B CA 1
ATOM 14104 C C . LYS B 1 868 ? -8.828 33.562 10.797 1 97.88 868 LYS B C 1
ATOM 14106 O O . LYS B 1 868 ? -8.906 33.656 9.578 1 97.88 868 LYS B O 1
ATOM 14111 N N . TYR B 1 869 ? -8.922 32.406 11.453 1 98.12 869 TYR B N 1
ATOM 14112 C CA . TYR B 1 869 ? -9.352 31.172 10.797 1 98.12 869 TYR B CA 1
ATOM 14113 C C . TYR B 1 869 ? -10.867 31.078 10.75 1 98.12 869 TYR B C 1
ATOM 14115 O O . TYR B 1 869 ? -11.547 31.25 11.766 1 98.12 869 TYR B O 1
ATOM 14123 N N . ILE B 1 870 ? -11.422 30.891 9.641 1 98.44 870 ILE B N 1
ATOM 14124 C CA . ILE B 1 870 ? -12.844 30.609 9.469 1 98.44 870 ILE B CA 1
ATOM 14125 C C . ILE B 1 870 ? -13.016 29.297 8.711 1 98.44 870 ILE B C 1
ATOM 14127 O O . ILE B 1 870 ? -12.617 29.188 7.543 1 98.44 870 ILE B O 1
ATOM 14131 N N . GLY B 1 871 ? -13.508 28.328 9.258 1 97.25 871 GLY B N 1
ATOM 14132 C CA . GLY B 1 871 ? -13.703 27 8.695 1 97.25 871 GLY B CA 1
ATOM 14133 C C . GLY B 1 871 ? -14.367 26.031 9.656 1 97.25 871 GLY B C 1
ATOM 14134 O O . GLY B 1 871 ? -15.008 26.453 10.625 1 97.25 871 GLY B O 1
ATOM 14135 N N . ARG B 1 872 ? -14.281 24.766 9.398 1 96.44 872 ARG B N 1
ATOM 14136 C CA . ARG B 1 872 ? -14.891 23.703 10.188 1 96.44 872 ARG B CA 1
ATOM 14137 C C . ARG B 1 872 ? -14.008 23.312 11.359 1 96.44 872 ARG B C 1
ATOM 14139 O O . ARG B 1 872 ? -12.797 23.562 11.344 1 96.44 872 ARG B O 1
ATOM 14146 N N . PRO B 1 873 ? -14.562 22.828 12.445 1 95.44 873 PRO B N 1
ATOM 14147 C CA . PRO B 1 873 ? -13.75 22.344 13.562 1 95.44 873 PRO B CA 1
ATOM 14148 C C . PRO B 1 873 ? -12.883 21.141 13.188 1 95.44 873 PRO B C 1
ATOM 14150 O O . PRO B 1 873 ? -13.078 20.547 12.125 1 95.44 873 PRO B O 1
ATOM 14153 N N . PRO B 1 874 ? -11.906 20.828 14.047 1 96.75 874 PRO B N 1
ATOM 14154 C CA . PRO B 1 874 ? -11.094 19.641 13.75 1 96.75 874 PRO B CA 1
ATOM 14155 C C . PRO B 1 874 ? -11.906 18.344 13.758 1 96.75 874 PRO B C 1
ATOM 14157 O O . PRO B 1 874 ? -12.898 18.25 14.477 1 96.75 874 PRO B O 1
ATOM 14160 N N . LEU B 1 875 ? -11.492 17.406 13.023 1 97.06 875 LEU B N 1
ATOM 14161 C CA . LEU B 1 875 ? -12.234 16.156 12.836 1 97.06 875 LEU B CA 1
ATOM 14162 C C . LEU B 1 875 ? -11.281 14.969 12.727 1 97.06 875 LEU B C 1
ATOM 14164 O O . LEU B 1 875 ? -10.203 15.094 12.148 1 97.06 875 LEU B O 1
ATOM 14168 N N . ALA B 1 876 ? -11.688 13.836 13.219 1 97.12 876 ALA B N 1
ATOM 14169 C CA . ALA B 1 876 ? -10.898 12.602 13.133 1 97.12 876 ALA B CA 1
ATOM 14170 C C . ALA B 1 876 ? -10.906 12.055 11.711 1 97.12 876 ALA B C 1
ATOM 14172 O O . ALA B 1 876 ? -9.914 11.477 11.258 1 97.12 876 ALA B O 1
ATOM 14173 N N . ALA B 1 877 ? -12.055 12.18 11.023 1 96.56 877 ALA B N 1
ATOM 14174 C CA . ALA B 1 877 ? -12.18 11.797 9.617 1 96.56 877 ALA B CA 1
ATOM 14175 C C . ALA B 1 877 ? -11.93 12.984 8.695 1 96.56 877 ALA B C 1
ATOM 14177 O O . ALA B 1 877 ? -11.82 14.125 9.156 1 96.56 877 ALA B O 1
ATOM 14178 N N . SER B 1 878 ? -11.766 12.719 7.434 1 95.12 878 SER B N 1
ATOM 14179 C CA . SER B 1 878 ? -11.453 13.789 6.496 1 95.12 878 SER B CA 1
ATOM 14180 C C . SER B 1 878 ? -12.656 14.703 6.273 1 95.12 878 SER B C 1
ATOM 14182 O O . SER B 1 878 ? -12.5 15.867 5.91 1 95.12 878 SER B O 1
ATOM 14184 N N . ALA B 1 879 ? -13.828 14.117 6.461 1 97 879 ALA B N 1
ATOM 14185 C CA . ALA B 1 879 ? -15.07 14.875 6.297 1 97 879 ALA B CA 1
ATOM 14186 C C . ALA B 1 879 ? -16.203 14.234 7.086 1 97 879 ALA B C 1
ATOM 14188 O O . ALA B 1 879 ? -16.125 13.07 7.48 1 97 879 ALA B O 1
ATOM 14189 N N . ILE B 1 880 ? -17.266 15.07 7.301 1 96.25 880 ILE B N 1
ATOM 14190 C CA . ILE B 1 880 ? -18.469 14.594 7.969 1 96.25 880 ILE B CA 1
ATOM 14191 C C . ILE B 1 880 ? -19.234 13.656 7.043 1 96.25 880 ILE B C 1
ATOM 14193 O O . ILE B 1 880 ? -19.266 13.852 5.824 1 96.25 880 ILE B O 1
ATOM 14197 N N . GLY B 1 881 ? -19.766 12.578 7.594 1 96.06 881 GLY B N 1
ATOM 14198 C CA . GLY B 1 881 ? -20.484 11.594 6.793 1 96.06 881 GLY B CA 1
ATOM 14199 C C . GLY B 1 881 ? -21.984 11.766 6.855 1 96.06 881 GLY B C 1
ATOM 14200 O O . GLY B 1 881 ? -22.734 10.984 6.254 1 96.06 881 GLY B O 1
ATOM 14201 N N . ILE B 1 882 ? -22.5 12.742 7.574 1 96.56 882 ILE B N 1
ATOM 14202 C CA . ILE B 1 882 ? -23.922 13.016 7.742 1 96.56 882 ILE B CA 1
ATOM 14203 C C . ILE B 1 882 ? -24.312 14.258 6.934 1 96.56 882 ILE B C 1
ATOM 14205 O O . ILE B 1 882 ? -23.875 15.367 7.238 1 96.56 882 ILE B O 1
ATOM 14209 N N . SER B 1 883 ? -25.172 14.055 5.961 1 96.62 883 SER B N 1
ATOM 14210 C CA . SER B 1 883 ? -25.516 15.094 4.996 1 96.62 883 SER B CA 1
ATOM 14211 C C . SER B 1 883 ? -26.109 16.312 5.684 1 96.62 883 SER B C 1
ATOM 14213 O O . SER B 1 883 ? -25.797 17.453 5.332 1 96.62 883 SER B O 1
ATOM 14215 N N . SER B 1 884 ? -27.016 16.141 6.645 1 95.94 884 SER B N 1
ATOM 14216 C CA . SER B 1 884 ? -27.656 17.25 7.336 1 95.94 884 SER B CA 1
ATOM 14217 C C . SER B 1 884 ? -26.625 18.094 8.086 1 95.94 884 SER B C 1
ATOM 14219 O O . SER B 1 884 ? -26.719 19.328 8.094 1 95.94 884 SER B O 1
ATOM 14221 N N . ILE B 1 885 ? -25.625 17.469 8.68 1 96.06 885 ILE B N 1
ATOM 14222 C CA . ILE B 1 885 ? -24.594 18.188 9.414 1 96.06 885 ILE B CA 1
ATOM 14223 C C . ILE B 1 885 ? -23.672 18.906 8.438 1 96.06 885 ILE B C 1
ATOM 14225 O O . ILE B 1 885 ? -23.266 20.047 8.695 1 96.06 885 ILE B O 1
ATOM 14229 N N . HIS B 1 886 ? -23.344 18.25 7.316 1 96.88 886 HIS B N 1
ATOM 14230 C CA . HIS B 1 886 ? -22.547 18.906 6.281 1 96.88 886 HIS B CA 1
ATOM 14231 C C . HIS B 1 886 ? -23.188 20.219 5.836 1 96.88 886 HIS B C 1
ATOM 14233 O O . HIS B 1 886 ? -22.516 21.234 5.738 1 96.88 886 HIS B O 1
ATOM 14239 N N . LYS B 1 887 ? -24.484 20.219 5.562 1 97.06 887 LYS B N 1
ATOM 14240 C CA . LYS B 1 887 ? -25.203 21.391 5.105 1 97.06 887 LYS B CA 1
ATOM 14241 C C . LYS B 1 887 ? -25.172 22.5 6.16 1 97.06 887 LYS B C 1
ATOM 14243 O O . LYS B 1 887 ? -24.984 23.672 5.836 1 97.06 887 LYS B O 1
ATOM 14248 N N . LYS B 1 888 ? -25.344 22.078 7.355 1 96.88 888 LYS B N 1
ATOM 14249 C CA . LYS B 1 888 ? -25.297 23.031 8.461 1 96.88 888 LYS B CA 1
ATOM 14250 C C . LYS B 1 888 ? -23.906 23.656 8.578 1 96.88 888 LYS B C 1
ATOM 14252 O O . LYS B 1 888 ? -23.781 24.859 8.812 1 96.88 888 LYS B O 1
ATOM 14257 N N . GLU B 1 889 ? -22.844 22.844 8.445 1 96.31 889 GLU B N 1
ATOM 14258 C CA . GLU B 1 889 ? -21.469 23.328 8.531 1 96.31 889 GLU B CA 1
ATOM 14259 C C . GLU B 1 889 ? -21.172 24.312 7.406 1 96.31 889 GLU B C 1
ATOM 14261 O O . GLU B 1 889 ? -20.484 25.328 7.629 1 96.31 889 GLU B O 1
ATOM 14266 N N . VAL B 1 890 ? -21.625 24.062 6.199 1 96.81 890 VAL B N 1
ATOM 14267 C CA . VAL B 1 890 ? -21.422 24.953 5.062 1 96.81 890 VAL B CA 1
ATOM 14268 C C . VAL B 1 890 ? -22.094 26.297 5.328 1 96.81 890 VAL B C 1
ATOM 14270 O O . VAL B 1 890 ? -21.5 27.359 5.117 1 96.81 890 VAL B O 1
ATOM 14273 N N . SER B 1 891 ? -23.344 26.234 5.809 1 97.31 891 SER B N 1
ATOM 14274 C CA . SER B 1 891 ? -24.094 27.453 6.098 1 97.31 891 SER B CA 1
ATOM 14275 C C . SER B 1 891 ? -23.406 28.281 7.168 1 97.31 891 SER B C 1
ATOM 14277 O O . SER B 1 891 ? -23.281 29.5 7.031 1 97.31 891 SER B O 1
ATOM 14279 N N . GLN B 1 892 ? -22.938 27.625 8.164 1 97.5 892 GLN B N 1
ATOM 14280 C CA . GLN B 1 892 ? -22.266 28.328 9.258 1 97.5 892 GLN B CA 1
ATOM 14281 C C . GLN B 1 892 ? -20.969 28.953 8.781 1 97.5 892 GLN B C 1
ATOM 14283 O O . GLN B 1 892 ? -20.625 30.062 9.188 1 97.5 892 GLN B O 1
ATOM 14288 N N . LEU B 1 893 ? -20.25 28.25 8 1 97.75 893 LEU B N 1
ATOM 14289 C CA . LEU B 1 893 ? -19 28.75 7.426 1 97.75 893 LEU B CA 1
ATOM 14290 C C . LEU B 1 893 ? -19.234 30.047 6.66 1 97.75 893 LEU B C 1
ATOM 14292 O O . LEU B 1 893 ? -18.5 31.016 6.824 1 97.75 893 LEU B O 1
ATOM 14296 N N . LEU B 1 894 ? -20.234 30.109 5.867 1 98.12 894 LEU B N 1
ATOM 14297 C CA . LEU B 1 894 ? -20.547 31.281 5.059 1 98.12 894 LEU B CA 1
ATOM 14298 C C . LEU B 1 894 ? -20.984 32.438 5.941 1 98.12 894 LEU B C 1
ATOM 14300 O O . LEU B 1 894 ? -20.609 33.594 5.695 1 98.12 894 LEU B O 1
ATOM 14304 N N . ILE B 1 895 ? -21.766 32.125 6.992 1 97.81 895 ILE B N 1
ATOM 14305 C CA . ILE B 1 895 ? -22.188 33.156 7.93 1 97.81 895 ILE B CA 1
ATOM 14306 C C . ILE B 1 895 ? -20.969 33.75 8.633 1 97.81 895 ILE B C 1
ATOM 14308 O O . ILE B 1 895 ? -20.812 34.969 8.703 1 97.81 895 ILE B O 1
ATOM 14312 N N . ASP B 1 896 ? -20.062 32.906 9.062 1 98.06 896 ASP B N 1
ATOM 14313 C CA . ASP B 1 896 ? -18.875 33.344 9.781 1 98.06 896 ASP B CA 1
ATOM 14314 C C . ASP B 1 896 ? -17.953 34.156 8.875 1 98.06 896 ASP B C 1
ATOM 14316 O O . ASP B 1 896 ? -17.328 35.125 9.32 1 98.06 896 ASP B O 1
ATOM 14320 N N . ALA B 1 897 ? -17.844 33.812 7.621 1 98.44 897 ALA B N 1
ATOM 14321 C CA . ALA B 1 897 ? -16.953 34.469 6.664 1 98.44 897 ALA B CA 1
ATOM 14322 C C . ALA B 1 897 ? -17.359 35.906 6.453 1 98.44 897 ALA B C 1
ATOM 14324 O O . ALA B 1 897 ? -16.516 36.75 6.121 1 98.44 897 ALA B O 1
ATOM 14325 N N . PHE B 1 898 ? -18.578 36.312 6.727 1 97.81 898 PHE B N 1
ATOM 14326 C CA . PHE B 1 898 ? -19 37.688 6.461 1 97.81 898 PHE B CA 1
ATOM 14327 C C . PHE B 1 898 ? -19.422 38.375 7.75 1 97.81 898 PHE B C 1
ATOM 14329 O O . PHE B 1 898 ? -20 39.469 7.715 1 97.81 898 PHE B O 1
ATOM 14336 N N . ASN B 1 899 ? -19.047 37.781 8.953 1 95.81 899 ASN B N 1
ATOM 14337 C CA . ASN B 1 899 ? -19.375 38.375 10.234 1 95.81 899 ASN B CA 1
ATOM 14338 C C . ASN B 1 899 ? -18.141 38.531 11.117 1 95.81 899 ASN B C 1
ATOM 14340 O O . ASN B 1 899 ? -18.25 38.844 12.305 1 95.81 899 ASN B O 1
ATOM 14344 N N . PHE B 1 900 ? -17.016 38.375 10.586 1 95.38 900 PHE B N 1
ATOM 14345 C CA . PHE B 1 900 ? -15.805 38.438 11.391 1 95.38 900 PHE B CA 1
ATOM 14346 C C . PHE B 1 900 ? -15.359 39.875 11.562 1 95.38 900 PHE B C 1
ATOM 14348 O O . PHE B 1 900 ? -15.719 40.75 10.766 1 95.38 900 PHE B O 1
#

Radius of gyration: 34.53 Å; Cα contacts (8 Å, |Δi|>4): 3845; chains: 2; bounding box: 99×109×86 Å